Protein AF-0000000086145300 (afdb_homodimer)

Radius of gyration: 45.25 Å; Cα contacts (8 Å, |Δi|>4): 2650; chains: 2; bounding box: 74×156×116 Å

Solvent-accessible surface area (backbone atoms only — not comparable to full-atom values): 82102 Å² total; per-residue (Å²): 107,63,36,37,91,65,53,66,67,58,45,16,50,52,48,35,51,48,52,53,52,36,42,74,66,55,47,61,53,59,49,49,36,42,45,47,37,38,53,34,46,57,56,37,48,66,48,47,66,88,58,71,58,61,55,42,42,74,76,53,36,32,28,79,48,66,71,38,22,59,71,52,72,52,41,65,78,30,25,25,45,29,24,52,45,70,62,58,53,51,51,50,28,69,73,24,61,60,47,49,75,34,69,81,24,55,39,82,24,67,42,72,69,49,44,54,49,44,48,68,74,32,58,88,52,33,26,36,17,24,28,35,66,56,99,64,71,44,67,44,50,38,75,90,74,51,65,60,24,45,52,49,19,49,39,52,42,49,24,61,76,64,71,41,96,60,89,69,69,46,56,62,76,58,41,90,44,36,80,61,53,66,36,52,48,50,28,45,51,55,36,49,46,35,55,30,36,31,35,17,43,69,18,39,59,60,25,50,34,51,75,44,39,34,49,58,49,40,46,61,53,66,51,56,42,60,33,48,53,50,18,56,49,55,55,54,43,52,52,34,46,49,38,27,50,52,34,49,52,54,47,60,72,73,38,84,41,54,51,62,58,68,62,51,35,52,42,44,35,38,35,40,50,26,41,31,41,52,12,46,57,44,23,74,74,40,82,39,43,56,27,26,32,43,53,28,15,46,43,30,37,50,45,33,50,50,45,49,51,52,51,51,46,41,70,71,69,42,57,80,88,48,35,67,63,51,51,48,50,48,51,67,55,56,27,62,77,30,56,39,34,35,52,51,52,48,54,38,41,24,53,25,50,91,51,64,39,35,54,81,69,33,66,61,86,56,65,68,34,60,89,57,48,28,44,42,46,50,37,31,52,51,46,34,53,53,43,52,50,50,53,35,47,64,66,57,62,68,61,61,66,85,73,64,64,68,78,56,77,76,72,77,73,75,76,61,75,78,59,44,68,53,42,54,51,40,42,60,46,51,78,75,53,89,36,42,38,37,38,42,48,29,21,31,58,60,69,91,46,70,44,31,49,57,36,41,43,62,34,42,78,46,33,30,36,24,46,29,41,61,84,86,18,28,65,68,59,51,50,34,40,69,70,49,80,37,80,59,72,36,63,50,42,28,37,73,82,28,39,37,83,83,38,44,69,67,23,39,57,36,43,14,60,23,60,72,66,75,49,60,55,76,39,27,41,47,55,50,38,46,50,53,20,53,56,29,34,29,84,59,41,70,61,52,40,52,52,38,28,59,62,54,67,40,59,92,48,31,83,37,49,35,75,75,44,48,73,62,53,36,46,36,48,40,45,38,53,16,47,48,28,55,32,51,33,37,38,31,34,39,75,57,67,94,50,54,71,70,53,35,53,53,48,51,52,38,50,59,64,62,35,68,76,17,18,30,39,35,36,41,77,49,48,68,55,40,65,72,64,31,59,29,38,30,37,33,64,31,31,66,63,41,54,37,31,70,66,52,42,36,66,70,46,25,52,31,40,35,33,42,36,30,36,62,53,48,54,71,44,53,71,66,54,55,47,49,45,51,51,47,46,51,70,73,36,78,76,41,46,67,59,80,82,62,50,63,31,37,48,45,34,29,38,54,54,68,66,78,75,60,74,68,82,86,86,53,83,45,79,61,34,56,47,48,53,49,60,73,40,23,75,82,58,39,46,64,45,72,43,80,36,72,43,49,64,57,54,22,49,51,43,51,40,57,71,65,61,59,61,60,70,75,69,65,64,69,74,69,70,69,79,65,52,76,67,50,44,49,53,48,48,51,45,46,50,51,68,69,69,107,63,37,37,92,65,52,65,66,59,45,17,51,52,48,35,51,48,52,54,51,35,42,74,66,55,47,61,52,59,49,49,36,42,45,48,39,39,52,35,45,60,57,37,49,67,48,47,65,89,58,69,58,59,54,42,44,75,78,54,37,32,29,78,47,66,72,38,24,61,73,53,71,51,40,66,76,32,26,25,47,31,22,52,46,71,62,57,52,53,50,51,29,68,72,27,61,62,47,48,75,34,69,80,23,56,37,83,24,68,43,72,69,50,44,54,49,45,48,70,73,31,59,90,54,33,27,37,18,23,28,36,67,56,100,64,71,44,67,45,49,39,76,91,74,52,66,60,25,44,52,48,20,50,41,52,42,48,22,62,76,66,71,41,96,61,87,69,69,46,57,62,76,57,40,91,43,35,83,58,53,65,36,52,48,50,30,45,50,55,37,48,46,35,56,31,37,32,34,18,42,68,21,39,60,60,25,50,34,51,76,42,38,34,49,58,50,39,46,61,52,65,51,55,43,60,33,47,53,50,19,53,51,56,56,54,43,54,50,35,47,49,38,26,50,51,34,48,51,53,48,61,70,74,39,82,40,55,50,63,56,68,60,51,35,52,43,43,36,38,36,42,50,26,41,30,43,50,13,46,57,45,22,76,74,40,80,37,45,54,27,27,32,43,53,28,15,48,44,31,36,50,47,34,49,52,45,48,52,54,51,52,47,40,70,70,70,41,56,80,89,48,37,66,64,52,50,49,50,47,51,67,57,57,28,62,79,30,54,39,34,34,54,51,52,49,55,37,41,25,53,26,50,91,50,64,40,35,55,80,70,33,67,62,86,57,64,70,35,61,89,56,48,26,43,42,46,51,38,30,52,50,46,33,53,52,43,52,51,49,53,34,46,63,65,57,63,69,61,60,68,86,74,64,66,68,79,55,79,76,72,78,73,75,75,60,77,79,59,45,68,54,43,54,50,40,42,58,46,50,76,75,51,89,35,42,37,36,37,42,48,29,21,32,60,60,67,91,46,69,46,30,46,57,34,42,43,62,34,42,78,44,34,31,38,23,46,31,39,63,85,86,19,27,65,69,58,51,51,33,40,69,70,49,80,38,80,60,72,35,63,51,42,29,37,74,81,27,38,36,83,82,39,44,69,68,24,39,58,36,43,13,61,22,61,72,65,74,49,59,54,76,38,27,42,46,54,49,39,47,49,52,21,52,57,28,36,30,84,59,40,70,60,53,40,53,52,40,28,57,63,54,68,39,60,93,47,30,83,37,48,36,74,74,42,49,72,62,53,35,46,35,48,38,45,36,52,16,47,47,27,56,33,52,31,38,40,31,35,39,77,59,66,95,50,54,72,70,52,33,54,51,47,49,53,38,49,59,65,62,34,66,77,18,18,32,40,34,35,42,78,49,46,68,55,38,66,72,63,31,59,30,38,30,36,31,63,31,30,66,63,40,54,38,32,68,66,54,42,36,65,70,45,24,53,31,40,36,32,42,35,29,35,62,51,47,55,73,45,53,71,66,54,54,47,49,45,51,51,46,46,50,70,73,37,77,75,42,47,67,58,79,83,59,50,62,30,39,48,44,35,30,38,56,54,68,68,77,74,61,74,67,83,86,86,52,82,45,77,59,34,56,46,48,53,50,60,74,40,22,76,83,59,40,45,63,44,74,44,80,37,71,44,49,65,57,53,21,50,50,43,52,38,57,73,64,61,61,62,60,72,74,71,67,62,70,74,69,70,70,80,64,52,74,66,50,46,50,53,46,48,52,45,45,51,52,69,68,66

Structure (mmCIF, N/CA/C/O backbone):
data_AF-0000000086145300-model_v1
#
loop_
_entity.id
_entity.type
_entity.pdbx_description
1 polymer 'ABC transporter domain-containing protein'
#
loop_
_atom_site.group_PDB
_atom_site.id
_atom_site.type_symbol
_atom_site.label_atom_id
_atom_site.label_alt_id
_atom_site.label_comp_id
_atom_site.label_asym_id
_atom_site.label_entity_id
_atom_site.label_seq_id
_atom_site.pdbx_PDB_ins_code
_atom_site.Cartn_x
_atom_site.Cartn_y
_atom_site.Cartn_z
_atom_site.occupancy
_atom_site.B_iso_or_equiv
_atom_site.auth_seq_id
_atom_site.auth_comp_id
_atom_site.auth_asym_id
_atom_site.auth_atom_id
_atom_site.pdbx_PDB_model_num
ATOM 1 N N . MET A 1 1 ? -34.188 23.016 12.438 1 64.56 1 MET A N 1
ATOM 2 C CA . MET A 1 1 ? -34.969 21.859 12.859 1 64.56 1 MET A CA 1
ATOM 3 C C . MET A 1 1 ? -34.062 20.75 13.398 1 64.56 1 MET A C 1
ATOM 5 O O . MET A 1 1 ? -33.062 20.422 12.789 1 64.56 1 MET A O 1
ATOM 9 N N . PRO A 1 2 ? -34.5 20.25 14.562 1 76.25 2 PRO A N 1
ATOM 10 C CA . PRO A 1 2 ? -33.656 19.234 15.203 1 76.25 2 PRO A CA 1
ATOM 11 C C . PRO A 1 2 ? -33.688 17.891 14.484 1 76.25 2 PRO A C 1
ATOM 13 O O . PRO A 1 2 ? -34.656 17.562 13.82 1 76.25 2 PRO A O 1
ATOM 16 N N . GLY A 1 3 ? -32.656 17.25 14.375 1 77.94 3 GLY A N 1
ATOM 17 C CA . GLY A 1 3 ? -32.562 15.914 13.789 1 77.94 3 GLY A CA 1
ATOM 18 C C . GLY A 1 3 ? -33.281 14.852 14.609 1 77.94 3 GLY A C 1
ATOM 19 O O . GLY A 1 3 ? -33.656 15.094 15.758 1 77.94 3 GLY A O 1
ATOM 20 N N . LYS A 1 4 ? -33.719 13.75 13.867 1 80.44 4 LYS A N 1
ATOM 21 C CA . LYS A 1 4 ? -34.344 12.609 14.523 1 80.44 4 LYS A CA 1
ATOM 22 C C . LYS A 1 4 ? -33.531 11.336 14.312 1 80.44 4 LYS A C 1
ATOM 24 O O . LYS A 1 4 ? -32.812 11.211 13.32 1 80.44 4 LYS A O 1
ATOM 29 N N . GLU A 1 5 ? -33.688 10.508 15.32 1 82 5 GLU A N 1
ATOM 30 C CA . GLU A 1 5 ? -32.969 9.234 15.18 1 82 5 GLU A CA 1
ATOM 31 C C . GLU A 1 5 ? -33.562 8.398 14.047 1 82 5 GLU A C 1
ATOM 33 O O . GLU A 1 5 ? -34.781 8.266 13.938 1 82 5 GLU A O 1
ATOM 38 N N . LEU A 1 6 ? -32.688 7.797 13.211 1 86.81 6 LEU A N 1
ATOM 39 C CA . LEU A 1 6 ? -33.125 7.016 12.055 1 86.81 6 LEU A CA 1
ATOM 40 C C . LEU A 1 6 ? -33.188 5.531 12.391 1 86.81 6 LEU A C 1
ATOM 42 O O . LEU A 1 6 ? -32.375 5.051 13.211 1 86.81 6 LEU A O 1
ATOM 46 N N . SER A 1 7 ? -34.125 4.84 11.703 1 89.88 7 SER A N 1
ATOM 47 C CA . SER A 1 7 ? -34.188 3.387 11.805 1 89.88 7 SER A CA 1
ATOM 48 C C . SER A 1 7 ? -33 2.734 11.094 1 89.88 7 SER A C 1
ATOM 50 O O . SER A 1 7 ? -32.281 3.395 10.336 1 89.88 7 SER A O 1
ATOM 52 N N . PHE A 1 8 ? -32.875 1.479 11.367 1 92.5 8 PHE A N 1
ATOM 53 C CA . PHE A 1 8 ? -31.797 0.714 10.781 1 92.5 8 PHE A CA 1
ATOM 54 C C . PHE A 1 8 ? -31.859 0.758 9.258 1 92.5 8 PHE A C 1
ATOM 56 O O . PHE A 1 8 ? -30.859 1.053 8.602 1 92.5 8 PHE A O 1
ATOM 63 N N . PHE A 1 9 ? -32.969 0.556 8.672 1 94.5 9 PHE A N 1
ATOM 64 C CA . PHE A 1 9 ? -33.125 0.469 7.223 1 94.5 9 PHE A CA 1
ATOM 65 C C . PHE A 1 9 ? -33.094 1.854 6.59 1 94.5 9 PHE A C 1
ATOM 67 O O . PHE A 1 9 ? -32.594 2.02 5.469 1 94.5 9 PHE A O 1
ATOM 74 N N . ALA A 1 10 ? -33.594 2.787 7.293 1 94 10 ALA A N 1
ATOM 75 C CA . ALA A 1 10 ? -33.531 4.156 6.785 1 94 10 ALA A CA 1
ATOM 76 C C . ALA A 1 10 ? -32.094 4.645 6.691 1 94 10 ALA A C 1
ATOM 78 O O . ALA A 1 10 ? -31.734 5.312 5.723 1 94 10 ALA A O 1
ATOM 79 N N . GLN A 1 11 ? -31.375 4.312 7.672 1 93.94 11 GLN A N 1
ATOM 80 C CA . GLN A 1 11 ? -29.969 4.688 7.664 1 93.94 11 GLN A CA 1
ATOM 81 C C . GLN A 1 11 ? -29.219 3.984 6.539 1 93.94 11 GLN A C 1
ATOM 83 O O . GLN A 1 11 ? -28.344 4.578 5.902 1 93.94 11 GLN A O 1
ATOM 88 N N . THR A 1 12 ? -29.609 2.73 6.34 1 96.75 12 THR A N 1
ATOM 89 C CA . THR A 1 12 ? -29 1.971 5.25 1 96.75 12 THR A CA 1
ATOM 90 C C . THR A 1 12 ? -29.281 2.633 3.906 1 96.75 12 THR A C 1
ATOM 92 O O . THR A 1 12 ? -28.391 2.715 3.049 1 96.75 12 THR A O 1
ATOM 95 N N . TRP A 1 13 ? -30.406 3.098 3.768 1 96.62 13 TRP A N 1
ATOM 96 C CA . TRP A 1 13 ? -30.797 3.734 2.512 1 96.62 13 TRP A CA 1
ATOM 97 C C . TRP A 1 13 ? -30.031 5.039 2.309 1 96.62 13 TRP A C 1
ATOM 99 O O . TRP A 1 13 ? -29.641 5.371 1.187 1 96.62 13 TRP A O 1
ATOM 109 N N . VAL A 1 14 ? -29.812 5.793 3.352 1 96.06 14 VAL A N 1
ATOM 110 C CA . VAL A 1 14 ? -29.078 7.051 3.279 1 96.06 14 VAL A CA 1
ATOM 111 C C . VAL A 1 14 ? -27.641 6.781 2.822 1 96.06 14 VAL A C 1
ATOM 113 O O . VAL A 1 14 ? -27.109 7.484 1.957 1 96.06 14 VAL A O 1
ATOM 116 N N . LEU A 1 15 ? -27.125 5.758 3.395 1 97.31 15 LEU A N 1
ATOM 117 C CA . LEU A 1 15 ? -25.75 5.41 3.057 1 97.31 15 LEU A CA 1
ATOM 118 C C . LEU A 1 15 ? -25.656 4.859 1.638 1 97.31 15 LEU A C 1
ATOM 120 O O . LEU A 1 15 ? -24.672 5.09 0.938 1 97.31 15 LEU A O 1
ATOM 124 N N . PHE A 1 16 ? -26.703 4.102 1.242 1 97.69 16 PHE A N 1
ATOM 125 C CA . PHE A 1 16 ? -26.766 3.6 -0.124 1 97.69 16 PHE A CA 1
ATOM 126 C C . PHE A 1 16 ? -26.828 4.75 -1.123 1 97.69 16 PHE A C 1
ATOM 128 O O . PHE A 1 16 ? -26.141 4.711 -2.154 1 97.69 16 PHE A O 1
ATOM 135 N N . ARG A 1 17 ? -27.547 5.762 -0.833 1 96.56 17 ARG A N 1
ATOM 136 C CA . ARG A 1 17 ? -27.641 6.945 -1.682 1 96.56 17 ARG A CA 1
ATOM 137 C C . ARG A 1 17 ? -26.312 7.676 -1.764 1 96.56 17 ARG A C 1
ATOM 139 O O . ARG A 1 17 ? -25.969 8.242 -2.805 1 96.56 17 ARG A O 1
ATOM 146 N N . LYS A 1 18 ? -25.594 7.66 -0.653 1 97 18 LYS A N 1
ATOM 147 C CA . LYS A 1 18 ? -24.266 8.258 -0.659 1 97 18 LYS A CA 1
ATOM 148 C C . LYS A 1 18 ? -23.359 7.559 -1.658 1 97 18 LYS A C 1
ATOM 150 O O . LYS A 1 18 ? -22.625 8.211 -2.404 1 97 18 LYS A O 1
ATOM 155 N N . ARG A 1 19 ? -23.453 6.234 -1.684 1 96.75 19 ARG A N 1
ATOM 156 C CA . ARG A 1 19 ? -22.625 5.465 -2.598 1 96.75 19 ARG A CA 1
ATOM 157 C C . ARG A 1 19 ? -22.969 5.773 -4.051 1 96.75 19 ARG A C 1
ATOM 159 O O . ARG A 1 19 ? -22.094 5.762 -4.918 1 96.75 19 ARG A O 1
ATOM 166 N N . ILE A 1 20 ? -24.219 6.062 -4.309 1 96.5 20 ILE A N 1
ATOM 167 C CA . ILE A 1 20 ? -24.641 6.441 -5.648 1 96.5 20 ILE A CA 1
ATOM 168 C C . ILE A 1 20 ? -24.031 7.789 -6.023 1 96.5 20 ILE A C 1
ATOM 170 O O . ILE A 1 20 ? -23.578 7.977 -7.156 1 96.5 20 ILE A O 1
ATOM 174 N N . THR A 1 21 ? -23.984 8.688 -5.043 1 95.62 21 THR A N 1
ATOM 175 C CA . THR A 1 21 ? -23.391 9.992 -5.281 1 95.62 21 THR A CA 1
ATOM 176 C C . THR A 1 21 ? -21.891 9.859 -5.57 1 95.62 21 THR A C 1
ATOM 178 O O . THR A 1 21 ? -21.375 10.523 -6.465 1 95.62 21 THR A O 1
ATOM 181 N N . ILE A 1 22 ? -21.25 8.992 -4.836 1 95.12 22 ILE A N 1
ATOM 182 C CA . ILE A 1 22 ? -19.828 8.758 -5.012 1 95.12 22 ILE A CA 1
ATOM 183 C C . ILE A 1 22 ? -19.562 8.164 -6.395 1 95.12 22 ILE A C 1
ATOM 185 O O . ILE A 1 22 ? -18.594 8.523 -7.059 1 95.12 22 ILE A O 1
ATOM 189 N N . LEU A 1 23 ? -20.438 7.242 -6.812 1 94.31 23 LEU A N 1
ATOM 190 C CA . LEU A 1 23 ? -20.328 6.625 -8.133 1 94.31 23 LEU A CA 1
ATOM 191 C C . LEU A 1 23 ? -20.375 7.68 -9.227 1 94.31 23 LEU A C 1
ATOM 193 O O . LEU A 1 23 ? -19.641 7.59 -10.219 1 94.31 23 LEU A O 1
ATOM 197 N N . MET A 1 24 ? -21.156 8.695 -9.062 1 92.12 24 MET A N 1
ATOM 198 C CA . MET A 1 24 ? -21.344 9.742 -10.062 1 92.12 24 MET A CA 1
ATOM 199 C C . MET A 1 24 ? -20.109 10.648 -10.133 1 92.12 24 MET A C 1
ATOM 201 O O . MET A 1 24 ? -19.828 11.219 -11.188 1 92.12 24 MET A O 1
ATOM 205 N N . ARG A 1 25 ? -19.375 10.711 -9.047 1 89.06 25 ARG A N 1
ATOM 206 C CA . ARG A 1 25 ? -18.219 11.602 -8.992 1 89.06 25 ARG A CA 1
ATOM 207 C C . ARG A 1 25 ? -16.938 10.867 -9.391 1 89.06 25 ARG A C 1
ATOM 209 O O . ARG A 1 25 ? -16.016 11.469 -9.945 1 89.06 25 ARG A O 1
ATOM 216 N N . ASN A 1 26 ? -16.859 9.617 -9.078 1 88.25 26 ASN A N 1
ATOM 217 C CA . ASN A 1 26 ? -15.734 8.766 -9.43 1 88.25 26 ASN A CA 1
ATOM 218 C C . ASN A 1 26 ? -16.188 7.418 -9.969 1 88.25 26 ASN A C 1
ATOM 220 O O . ASN A 1 26 ? -16.219 6.43 -9.234 1 88.25 26 ASN A O 1
ATOM 224 N N . LYS A 1 27 ? -16.297 7.254 -11.234 1 90.5 27 LYS A N 1
ATOM 225 C CA . LYS A 1 27 ? -16.922 6.074 -11.828 1 90.5 27 LYS A CA 1
ATOM 226 C C . LYS A 1 27 ? -15.867 5.051 -12.242 1 90.5 27 LYS A C 1
ATOM 228 O O . LYS A 1 27 ? -16.188 3.879 -12.469 1 90.5 27 LYS A O 1
ATOM 233 N N . TRP A 1 28 ? -14.672 5.328 -12.273 1 89.5 28 TRP A N 1
ATOM 234 C CA . TRP A 1 28 ? -13.656 4.543 -12.977 1 89.5 28 TRP A CA 1
ATOM 235 C C . TRP A 1 28 ? -13.414 3.217 -12.258 1 89.5 28 TRP A C 1
ATOM 237 O O . TRP A 1 28 ? -13.375 2.16 -12.898 1 89.5 28 TRP A O 1
ATOM 247 N N . PRO A 1 29 ? -13.242 3.258 -10.953 1 91.56 29 PRO A N 1
ATOM 248 C CA . PRO A 1 29 ? -13.016 1.965 -10.297 1 91.56 29 PRO A CA 1
ATOM 249 C C . PRO A 1 29 ? -14.188 1.002 -10.469 1 91.56 29 PRO A C 1
ATOM 251 O O . PRO A 1 29 ? -13.977 -0.205 -10.625 1 91.56 29 PRO A O 1
ATOM 254 N N . TYR A 1 30 ? -15.367 1.485 -10.547 1 94.94 30 TYR A N 1
ATOM 255 C CA . TYR A 1 30 ? -16.547 0.649 -10.672 1 94.94 30 TYR A CA 1
ATOM 256 C C . TYR A 1 30 ? -16.75 0.184 -12.109 1 94.94 30 TYR A C 1
ATOM 258 O O . TYR A 1 30 ? -17.188 -0.941 -12.352 1 94.94 30 TYR A O 1
ATOM 266 N N . LEU A 1 31 ? -16.344 1 -13.062 1 94.5 31 LEU A N 1
ATOM 267 C CA . LEU A 1 31 ? -16.375 0.592 -14.461 1 94.5 31 LEU A CA 1
ATOM 268 C C . LEU A 1 31 ? -15.344 -0.497 -14.734 1 94.5 31 LEU A C 1
ATOM 270 O O . LEU A 1 31 ? -15.609 -1.436 -15.492 1 94.5 31 LEU A O 1
ATOM 274 N N . ALA A 1 32 ? -14.211 -0.306 -14.117 1 94.31 32 ALA A N 1
ATOM 275 C CA . ALA A 1 32 ? -13.188 -1.341 -14.266 1 94.31 32 ALA A CA 1
ATOM 276 C C . ALA A 1 32 ? -13.656 -2.662 -13.664 1 94.31 32 ALA A C 1
ATOM 278 O O . ALA A 1 32 ? -13.461 -3.727 -14.25 1 94.31 32 ALA A O 1
ATOM 279 N N . ALA A 1 33 ? -14.281 -2.568 -12.508 1 96.38 33 ALA A N 1
ATOM 280 C CA . ALA A 1 33 ? -14.789 -3.768 -11.852 1 96.38 33 ALA A CA 1
ATOM 281 C C . ALA A 1 33 ? -15.859 -4.449 -12.695 1 96.38 33 ALA A C 1
ATOM 283 O O . ALA A 1 33 ? -15.961 -5.68 -12.711 1 96.38 33 ALA A O 1
ATOM 284 N N . LEU A 1 34 ? -16.625 -3.711 -13.43 1 96.75 34 LEU A N 1
ATOM 285 C CA . LEU A 1 34 ? -17.703 -4.238 -14.258 1 96.75 34 LEU A CA 1
ATOM 286 C C . LEU A 1 34 ? -17.172 -4.773 -15.578 1 96.75 34 LEU A C 1
ATOM 288 O O . LEU A 1 34 ? -17.5 -5.891 -15.984 1 96.75 34 LEU A O 1
ATOM 292 N N . LEU A 1 35 ? -16.219 -4.086 -16.219 1 96.12 35 LEU A N 1
ATOM 293 C CA . LEU A 1 35 ? -15.836 -4.367 -17.594 1 96.12 35 LEU A CA 1
ATOM 294 C C . LEU A 1 35 ? -14.742 -5.434 -17.641 1 96.12 35 LEU A C 1
ATOM 296 O O . LEU A 1 35 ? -14.711 -6.25 -18.562 1 96.12 35 LEU A O 1
ATOM 300 N N . ILE A 1 36 ? -13.898 -5.531 -16.656 1 95 36 ILE A N 1
ATOM 301 C CA . ILE A 1 36 ? -12.758 -6.441 -16.734 1 95 36 ILE A CA 1
ATOM 302 C C . ILE A 1 36 ? -13.242 -7.883 -16.781 1 95 36 ILE A C 1
ATOM 304 O O . ILE A 1 36 ? -12.906 -8.633 -17.688 1 95 36 ILE A O 1
ATOM 308 N N . PRO A 1 37 ? -14.094 -8.281 -15.852 1 96.44 37 PRO A N 1
ATOM 309 C CA . PRO A 1 37 ? -14.555 -9.672 -15.922 1 96.44 37 PRO A CA 1
ATOM 310 C C . PRO A 1 37 ? -15.445 -9.93 -17.141 1 96.44 37 PRO A C 1
ATOM 312 O O . PRO A 1 37 ? -15.406 -11.023 -17.719 1 96.44 37 PRO A O 1
ATOM 315 N N . ILE A 1 38 ? -16.188 -8.977 -17.609 1 96.44 38 ILE A N 1
ATOM 316 C CA . ILE A 1 38 ? -17.078 -9.148 -18.734 1 96.44 38 ILE A CA 1
ATOM 317 C C . ILE A 1 38 ? -16.266 -9.258 -20.031 1 96.44 38 ILE A C 1
ATOM 319 O O . ILE A 1 38 ? -16.531 -10.141 -20.859 1 96.44 38 ILE A O 1
ATOM 323 N N . LEU A 1 39 ? -15.281 -8.414 -20.188 1 95.69 39 LEU A N 1
ATOM 324 C CA . LEU A 1 39 ? -14.414 -8.477 -21.359 1 95.69 39 LEU A CA 1
ATOM 325 C C . LEU A 1 39 ? -13.602 -9.773 -21.359 1 95.69 39 LEU A C 1
ATOM 327 O O . LEU A 1 39 ? -13.391 -10.375 -22.422 1 95.69 39 LEU A O 1
ATOM 331 N N . ALA A 1 40 ? -13.188 -10.141 -20.188 1 95.56 40 ALA A N 1
ATOM 332 C CA . ALA A 1 40 ? -12.477 -11.414 -20.094 1 95.56 40 ALA A CA 1
ATOM 333 C C . ALA A 1 40 ? -13.391 -12.578 -20.469 1 95.56 40 ALA A C 1
ATOM 335 O O . ALA A 1 40 ? -12.969 -13.492 -21.188 1 95.56 40 ALA A O 1
ATOM 336 N N . ALA A 1 41 ? -14.617 -12.539 -20.031 1 95.12 41 ALA A N 1
ATOM 337 C CA . ALA A 1 41 ? -15.578 -13.586 -20.375 1 95.12 41 ALA A CA 1
ATOM 338 C C . ALA A 1 41 ? -15.797 -13.656 -21.875 1 95.12 41 ALA A C 1
ATOM 340 O O . ALA A 1 41 ? -15.867 -14.742 -22.453 1 95.12 41 ALA A O 1
ATOM 341 N N . ALA A 1 42 ? -15.781 -12.547 -22.516 1 93.25 42 ALA A N 1
ATOM 342 C CA . ALA A 1 42 ? -16 -12.492 -23.953 1 93.25 42 ALA A CA 1
ATOM 343 C C . ALA A 1 42 ? -14.773 -12.969 -24.719 1 93.25 42 ALA A C 1
ATOM 345 O O . ALA A 1 42 ? -14.883 -13.734 -25.672 1 93.25 42 ALA A O 1
ATOM 346 N N . LEU A 1 43 ? -13.641 -12.633 -24.219 1 86.75 43 LEU A N 1
ATOM 347 C CA . LEU A 1 43 ? -12.398 -12.945 -24.922 1 86.75 43 LEU A CA 1
ATOM 348 C C . LEU A 1 43 ? -12.047 -14.422 -24.797 1 86.75 43 LEU A C 1
ATOM 350 O O . LEU A 1 43 ? -11.555 -15.039 -25.734 1 86.75 43 LEU A O 1
ATOM 354 N N . VAL A 1 44 ? -12.367 -14.945 -23.672 1 86.69 44 VAL A N 1
ATOM 355 C CA . VAL A 1 44 ? -11.938 -16.312 -23.406 1 86.69 44 VAL A CA 1
ATOM 356 C C . VAL A 1 44 ? -12.836 -17.281 -24.172 1 86.69 44 VAL A C 1
ATOM 358 O O . VAL A 1 44 ? -12.492 -18.453 -24.344 1 86.69 44 VAL A O 1
ATOM 361 N N . THR A 1 45 ? -13.961 -16.812 -24.688 1 86.88 45 THR A N 1
ATOM 362 C CA . THR A 1 45 ? -14.828 -17.688 -25.469 1 86.88 45 THR A CA 1
ATOM 363 C C . THR A 1 45 ? -14.172 -18.062 -26.797 1 86.88 45 THR A C 1
ATOM 365 O O . THR A 1 45 ? -14.57 -19.031 -27.453 1 86.88 45 THR A O 1
ATOM 368 N N . LEU A 1 46 ? -13.102 -17.328 -27.078 1 82.88 46 LEU A N 1
ATOM 369 C CA . LEU A 1 46 ? -12.336 -17.672 -28.281 1 82.88 46 LEU A CA 1
ATOM 370 C C . LEU A 1 46 ? -11.672 -19.031 -28.141 1 82.88 46 LEU A C 1
ATOM 372 O O . LEU A 1 46 ? -11.43 -19.719 -29.141 1 82.88 46 LEU A O 1
ATOM 376 N N . PHE A 1 47 ? -11.5 -19.438 -26.891 1 83.38 47 PHE A N 1
ATOM 377 C CA . PHE A 1 47 ? -10.867 -20.734 -26.641 1 83.38 47 PHE A CA 1
ATOM 378 C C . PHE A 1 47 ? -11.883 -21.859 -26.719 1 83.38 47 PHE A C 1
ATOM 380 O O . PHE A 1 47 ? -11.516 -23.031 -26.812 1 83.38 47 PHE A O 1
ATOM 387 N N . LEU A 1 48 ? -13.125 -21.562 -26.75 1 81.12 48 LEU A N 1
ATOM 388 C CA . LEU A 1 48 ? -14.156 -22.594 -26.719 1 81.12 48 LEU A CA 1
ATOM 389 C C . LEU A 1 48 ? -14.797 -22.734 -28.109 1 81.12 48 LEU A C 1
ATOM 391 O O . LEU A 1 48 ? -15.82 -23.406 -28.25 1 81.12 48 LEU A O 1
ATOM 395 N N . GLN A 1 49 ? -14.086 -22.156 -29 1 77.88 49 GLN A N 1
ATOM 396 C CA . GLN A 1 49 ? -14.617 -22.344 -30.344 1 77.88 49 GLN A CA 1
ATOM 397 C C . GLN A 1 49 ? -14.578 -23.812 -30.766 1 77.88 49 GLN A C 1
ATOM 399 O O . GLN A 1 49 ? -13.516 -24.438 -30.734 1 77.88 49 GLN A O 1
ATOM 404 N N . ASP A 1 50 ? -15.656 -24.453 -30.938 1 73.25 50 ASP A N 1
ATOM 405 C CA . ASP A 1 50 ? -15.797 -25.828 -31.391 1 73.25 50 ASP A CA 1
ATOM 406 C C . ASP A 1 50 ? -15.516 -26.812 -30.25 1 73.25 50 ASP A C 1
ATOM 408 O O . ASP A 1 50 ? -15.055 -27.922 -30.5 1 73.25 50 ASP A O 1
ATOM 412 N N . PHE A 1 51 ? -15.609 -26.266 -29.047 1 79.75 51 PHE A N 1
ATOM 413 C CA . PHE A 1 51 ? -15.359 -27.109 -27.891 1 79.75 51 PHE A CA 1
ATOM 414 C C . PHE A 1 51 ? -16.547 -28.016 -27.609 1 79.75 51 PHE A C 1
ATOM 416 O O . PHE A 1 51 ? -17.703 -27.562 -27.609 1 79.75 51 PHE A O 1
ATOM 423 N N . GLU A 1 52 ? -16.266 -29.281 -27.578 1 77.25 52 GLU A N 1
ATOM 424 C CA . GLU A 1 52 ? -17.312 -30.234 -27.203 1 77.25 52 GLU A CA 1
ATOM 425 C C . GLU A 1 52 ? -17.172 -30.656 -25.734 1 77.25 52 GLU A C 1
ATOM 427 O O . GLU A 1 52 ? -16.062 -30.781 -25.219 1 77.25 52 GLU A O 1
ATOM 432 N N . ALA A 1 53 ? -18.406 -30.797 -25.047 1 78.56 53 ALA A N 1
ATOM 433 C CA . ALA A 1 53 ? -18.422 -31.188 -23.641 1 78.56 53 ALA A CA 1
ATOM 434 C C . ALA A 1 53 ? -17.688 -32.5 -23.438 1 78.56 53 ALA A C 1
ATOM 436 O O . ALA A 1 53 ? -17.828 -33.438 -24.219 1 78.56 53 ALA A O 1
ATOM 437 N N . LEU A 1 54 ? -16.797 -32.469 -22.422 1 73.69 54 LEU A N 1
ATOM 438 C CA . LEU A 1 54 ? -16.031 -33.688 -22.109 1 73.69 54 LEU A CA 1
ATOM 439 C C . LEU A 1 54 ? -16.906 -34.75 -21.484 1 73.69 54 LEU A C 1
ATOM 441 O O . LEU A 1 54 ? -17.672 -34.469 -20.562 1 73.69 54 LEU A O 1
ATOM 445 N N . SER A 1 55 ? -17.047 -35.875 -22.172 1 77.06 55 SER A N 1
ATOM 446 C CA . SER A 1 55 ? -17.859 -36.969 -21.672 1 77.06 55 SER A CA 1
ATOM 447 C C . SER A 1 55 ? -17.094 -37.812 -20.656 1 77.06 55 SER A C 1
ATOM 449 O O . SER A 1 55 ? -15.891 -37.594 -20.453 1 77.06 55 SER A O 1
ATOM 451 N N . CYS A 1 56 ? -17.75 -38.656 -19.844 1 81.25 56 CYS A N 1
ATOM 452 C CA . CYS A 1 56 ? -17.141 -39.531 -18.844 1 81.25 56 CYS A CA 1
ATOM 453 C C . CYS A 1 56 ? -16.812 -40.906 -19.438 1 81.25 56 CYS A C 1
ATOM 455 O O . CYS A 1 56 ? -16.312 -41.781 -18.75 1 81.25 56 CYS A O 1
ATOM 457 N N . ARG A 1 57 ? -16.984 -41.062 -20.719 1 78.31 57 ARG A N 1
ATOM 458 C CA . ARG A 1 57 ? -16.625 -42.281 -21.391 1 78.31 57 ARG A CA 1
ATOM 459 C C . ARG A 1 57 ? -15.125 -42.344 -21.672 1 78.31 57 ARG A C 1
ATOM 461 O O . ARG A 1 57 ? -14.531 -41.375 -22.109 1 78.31 57 ARG A O 1
ATOM 468 N N . PRO A 1 58 ? -14.586 -43.438 -21.203 1 72.31 58 PRO A N 1
ATOM 469 C CA . PRO A 1 58 ? -13.133 -43.531 -21.359 1 72.31 58 PRO A CA 1
ATOM 470 C C . PRO A 1 58 ? -12.672 -43.281 -22.797 1 72.31 58 PRO A C 1
ATOM 472 O O . PRO A 1 58 ? -11.586 -42.719 -23.016 1 72.31 58 PRO A O 1
ATOM 475 N N . GLU A 1 59 ? -13.539 -43.531 -23.797 1 68.06 59 GLU A N 1
ATOM 476 C CA . GLU A 1 59 ? -13.164 -43.344 -25.203 1 68.06 59 GLU A CA 1
ATOM 477 C C . GLU A 1 59 ? -13.039 -41.875 -25.562 1 68.06 59 GLU A C 1
ATOM 479 O O . GLU A 1 59 ? -12.258 -41.5 -26.438 1 68.06 59 GLU A O 1
ATOM 484 N N . ASP A 1 60 ? -13.781 -41.062 -24.812 1 68.94 60 ASP A N 1
ATOM 485 C CA . ASP A 1 60 ? -13.82 -39.625 -25.141 1 68.94 60 ASP A CA 1
ATOM 486 C C . ASP A 1 60 ? -12.742 -38.875 -24.391 1 68.94 60 ASP A C 1
ATOM 488 O O . ASP A 1 60 ? -12.523 -37.688 -24.641 1 68.94 60 ASP A O 1
ATOM 492 N N . GLN A 1 61 ? -12.086 -39.562 -23.531 1 67.31 61 GLN A N 1
ATOM 493 C CA . GLN A 1 61 ? -11.109 -38.875 -22.688 1 67.31 61 GLN A CA 1
ATOM 494 C C . GLN A 1 61 ? -9.703 -39 -23.266 1 67.31 61 GLN A C 1
ATOM 496 O O . GLN A 1 61 ? -8.758 -38.406 -22.719 1 67.31 61 GLN A O 1
ATOM 501 N N . VAL A 1 62 ? -9.656 -39.719 -24.359 1 68.81 62 VAL A N 1
ATOM 502 C CA . VAL A 1 62 ? -8.344 -39.938 -24.969 1 68.81 62 VAL A CA 1
ATOM 503 C C . VAL A 1 62 ? -8.336 -39.375 -26.391 1 68.81 62 VAL A C 1
ATOM 505 O O . VAL A 1 62 ? -9.375 -39.344 -27.047 1 68.81 62 VAL A O 1
ATOM 508 N N . ARG A 1 63 ? -7.309 -38.719 -26.719 1 70.25 63 ARG A N 1
ATOM 509 C CA . ARG A 1 63 ? -7.109 -38.344 -28.109 1 70.25 63 ARG A CA 1
ATOM 510 C C . ARG A 1 63 ? -6.605 -39.531 -28.922 1 70.25 63 ARG A C 1
ATOM 512 O O . ARG A 1 63 ? -5.496 -40 -28.703 1 70.25 63 ARG A O 1
ATOM 519 N N . GLU A 1 64 ? -7.551 -39.969 -29.75 1 70.25 64 GLU A N 1
ATOM 520 C CA . GLU A 1 64 ? -7.215 -41.156 -30.562 1 70.25 64 GLU A CA 1
ATOM 521 C C . GLU A 1 64 ? -6.105 -40.812 -31.562 1 70.25 64 GLU A C 1
ATOM 523 O O . GLU A 1 64 ? -6.152 -39.781 -32.25 1 70.25 64 GLU A O 1
ATOM 528 N N . ALA A 1 65 ? -5.051 -41.531 -31.375 1 74.88 65 ALA A N 1
ATOM 529 C CA . ALA A 1 65 ? -3.949 -41.344 -32.312 1 74.88 65 ALA A CA 1
ATOM 530 C C . ALA A 1 65 ? -4.309 -41.906 -33.688 1 74.88 65 ALA A C 1
ATOM 532 O O . ALA A 1 65 ? -5.031 -42.906 -33.781 1 74.88 65 ALA A O 1
ATOM 533 N N . ARG A 1 66 ? -3.998 -41.281 -34.75 1 80.56 66 ARG A N 1
ATOM 534 C CA . ARG A 1 66 ? -4.242 -41.719 -36.125 1 80.56 66 ARG A CA 1
ATOM 535 C C . ARG A 1 66 ? -3.33 -42.875 -36.5 1 80.56 66 ARG A C 1
ATOM 537 O O . ARG A 1 66 ? -2.168 -42.906 -36.094 1 80.56 66 ARG A O 1
ATOM 544 N N . SER A 1 67 ? -3.977 -43.781 -37.062 1 84.06 67 SER A N 1
ATOM 545 C CA . SER A 1 67 ? -3.195 -44.875 -37.625 1 84.06 67 SER A CA 1
ATOM 546 C C . SER A 1 67 ? -2.479 -44.438 -38.906 1 84.06 67 SER A C 1
ATOM 548 O O . SER A 1 67 ? -3.107 -43.906 -39.812 1 84.06 67 SER A O 1
ATOM 550 N N . LEU A 1 68 ? -1.229 -44.5 -38.844 1 87.56 68 LEU A N 1
ATOM 551 C CA . LEU A 1 68 ? -0.404 -44.094 -39.969 1 87.56 68 LEU A CA 1
ATOM 552 C C . LEU A 1 68 ? 0.085 -45.312 -40.75 1 87.56 68 LEU A C 1
ATOM 554 O O . LEU A 1 68 ? 0.556 -46.281 -40.156 1 87.56 68 LEU A O 1
ATOM 558 N N . SER A 1 69 ? -0.236 -45.312 -42.062 1 87 69 SER A N 1
ATOM 559 C CA . SER A 1 69 ? 0.223 -46.375 -42.938 1 87 69 SER A CA 1
ATOM 560 C C . SER A 1 69 ? 0.665 -45.812 -44.281 1 87 69 SER A C 1
ATOM 562 O O . SER A 1 69 ? 0.422 -44.625 -44.594 1 87 69 SER A O 1
ATOM 564 N N . LEU A 1 70 ? 1.363 -46.625 -45.031 1 88.12 70 LEU A N 1
ATOM 565 C CA . LEU A 1 70 ? 1.819 -46.219 -46.375 1 88.12 70 LEU A CA 1
ATOM 566 C C . LEU A 1 70 ? 0.645 -46.094 -47.344 1 88.12 70 LEU A C 1
ATOM 568 O O . LEU A 1 70 ? 0.772 -45.5 -48.406 1 88.12 70 LEU A O 1
ATOM 572 N N . ASN A 1 71 ? -0.42 -46.594 -46.938 1 83.19 71 ASN A N 1
ATOM 573 C CA . ASN A 1 71 ? -1.613 -46.469 -47.781 1 83.19 71 ASN A CA 1
ATOM 574 C C . ASN A 1 71 ? -2.359 -45.188 -47.5 1 83.19 71 ASN A C 1
ATOM 576 O O . ASN A 1 71 ? -3.295 -44.812 -48.219 1 83.19 71 ASN A O 1
ATOM 580 N N . THR A 1 72 ? -1.982 -44.562 -46.469 1 81.94 72 THR A N 1
ATOM 581 C CA . THR A 1 72 ? -2.688 -43.344 -46.094 1 81.94 72 THR A CA 1
ATOM 582 C C . THR A 1 72 ? -1.73 -42.156 -46.094 1 81.94 72 THR A C 1
ATOM 584 O O . THR A 1 72 ? -1.258 -41.719 -47.125 1 81.94 72 THR A O 1
ATOM 587 N N . GLU A 1 73 ? -1.393 -41.562 -44.75 1 81.56 73 GLU A N 1
ATOM 588 C CA . GLU A 1 73 ? -0.713 -40.281 -44.562 1 81.56 73 GLU A CA 1
ATOM 589 C C . GLU A 1 73 ? 0.781 -40.406 -44.844 1 81.56 73 GLU A C 1
ATOM 591 O O . GLU A 1 73 ? 1.422 -39.438 -45.25 1 81.56 73 GLU A O 1
ATOM 596 N N . LEU A 1 74 ? 1.312 -41.594 -44.812 1 86.25 74 LEU A N 1
ATOM 597 C CA . L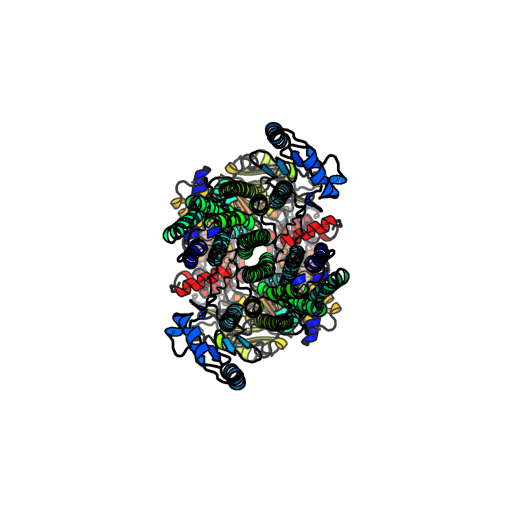EU A 1 74 ? 2.758 -41.75 -44.938 1 86.25 74 LEU A CA 1
ATOM 598 C C . LEU A 1 74 ? 3.186 -41.688 -46.406 1 86.25 74 LEU A C 1
ATOM 600 O O . LEU A 1 74 ? 4.371 -41.531 -46.719 1 86.25 74 LEU A O 1
ATOM 604 N N . ALA A 1 75 ? 2.201 -41.812 -47.281 1 84.19 75 ALA A N 1
ATOM 605 C CA . ALA A 1 75 ? 2.516 -41.812 -48.719 1 84.19 75 ALA A CA 1
ATOM 606 C C . ALA A 1 75 ? 2.457 -40.406 -49.312 1 84.19 75 ALA A C 1
ATOM 608 O O . ALA A 1 75 ? 2.871 -40.188 -50.438 1 84.19 75 ALA A O 1
ATOM 609 N N . ILE A 1 76 ? 1.905 -39.531 -48.531 1 81.44 76 ILE A N 1
ATOM 610 C CA . ILE A 1 76 ? 1.794 -38.156 -49.031 1 81.44 76 ILE A CA 1
ATOM 611 C C . ILE A 1 76 ? 3.188 -37.562 -49.219 1 81.44 76 ILE A C 1
ATOM 613 O O . ILE A 1 76 ? 3.973 -37.5 -48.281 1 81.44 76 ILE A O 1
ATOM 617 N N . GLY A 1 77 ? 3.561 -37.156 -50.469 1 81.06 77 GLY A N 1
ATOM 618 C CA . GLY A 1 77 ? 4.871 -36.594 -50.812 1 81.06 77 GLY A CA 1
ATOM 619 C C . GLY A 1 77 ? 5.965 -37.656 -50.812 1 81.06 77 GLY A C 1
ATOM 620 O O . GLY A 1 77 ? 7.137 -37.344 -50.594 1 81.06 77 GLY A O 1
ATOM 621 N N . ALA A 1 78 ? 5.551 -38.844 -51.031 1 88.56 78 ALA A N 1
ATOM 622 C CA . ALA A 1 78 ? 6.48 -39.969 -50.938 1 88.56 78 ALA A CA 1
ATOM 623 C C . ALA A 1 78 ? 7.508 -39.906 -52.094 1 88.56 78 ALA A C 1
ATOM 625 O O . ALA A 1 78 ? 7.188 -39.5 -53.188 1 88.56 78 ALA A O 1
ATOM 626 N N . ASN A 1 79 ? 8.703 -40.125 -51.875 1 92.38 79 ASN A N 1
ATOM 627 C CA . ASN A 1 79 ? 9.844 -40.344 -52.75 1 92.38 79 ASN A CA 1
ATOM 628 C C . ASN A 1 79 ? 10.688 -41.531 -52.281 1 92.38 79 ASN A C 1
ATOM 630 O O . ASN A 1 79 ? 11.633 -41.375 -51.531 1 92.38 79 ASN A O 1
ATOM 634 N N . ILE A 1 80 ? 10.367 -42.688 -52.906 1 95.5 80 ILE A N 1
ATOM 635 C CA . ILE A 1 80 ? 10.875 -43.938 -52.375 1 95.5 80 ILE A CA 1
ATOM 636 C C . ILE A 1 80 ? 11.836 -44.562 -53.375 1 95.5 80 ILE A C 1
ATOM 638 O O . ILE A 1 80 ? 11.406 -45.156 -54.375 1 95.5 80 ILE A O 1
ATOM 642 N N . PRO A 1 81 ? 13.125 -44.562 -53.156 1 94.88 81 PRO A N 1
ATOM 643 C CA . PRO A 1 81 ? 14.055 -45.312 -54 1 94.88 81 PRO A CA 1
ATOM 644 C C . PRO A 1 81 ? 14.016 -46.812 -53.719 1 94.88 81 PRO A C 1
ATOM 646 O O . PRO A 1 81 ? 14.133 -47.219 -52.562 1 94.88 81 PRO A O 1
ATOM 649 N N . VAL A 1 82 ? 13.758 -47.531 -54.75 1 95.56 82 VAL A N 1
ATOM 650 C CA . VAL A 1 82 ? 13.672 -48.969 -54.594 1 95.56 82 VAL A CA 1
ATOM 651 C C . VAL A 1 82 ? 14.5 -49.656 -55.688 1 95.56 82 VAL A C 1
ATOM 653 O O . VAL A 1 82 ? 14.57 -49.156 -56.844 1 95.56 82 VAL A O 1
ATOM 656 N N . GLY A 1 83 ? 15.211 -50.719 -55.344 1 93.31 83 GLY A N 1
ATOM 657 C CA . GLY A 1 83 ? 15.961 -51.5 -56.312 1 93.31 83 GLY A CA 1
ATOM 658 C C . GLY A 1 83 ? 16.203 -52.938 -55.875 1 93.31 83 GLY A C 1
ATOM 659 O O . GLY A 1 83 ? 15.734 -53.344 -54.812 1 93.31 83 GLY A O 1
ATOM 660 N N . PRO A 1 84 ? 16.703 -53.844 -56.781 1 91.44 84 PRO A N 1
ATOM 661 C CA . PRO A 1 84 ? 17.5 -53.5 -57.969 1 91.44 84 PRO A CA 1
ATOM 662 C C . PRO A 1 84 ? 16.703 -53.594 -59.25 1 91.44 84 PRO A C 1
ATOM 664 O O . PRO A 1 84 ? 17.172 -53.156 -60.312 1 91.44 84 PRO A O 1
ATOM 667 N N . SER A 1 85 ? 15.586 -54.219 -59.188 1 91.94 85 SER A N 1
ATOM 668 C CA . SER A 1 85 ? 14.891 -54.5 -60.438 1 91.94 85 SER A CA 1
ATOM 669 C C . SER A 1 85 ? 13.562 -53.75 -60.5 1 91.94 85 SER A C 1
ATOM 671 O O . SER A 1 85 ? 13.07 -53.25 -59.469 1 91.94 85 SER A O 1
ATOM 673 N N . GLN A 1 86 ? 13.078 -53.719 -61.719 1 92 86 GLN A N 1
ATOM 674 C CA . GLN A 1 86 ? 11.789 -53.062 -61.969 1 92 86 GLN A CA 1
ATOM 675 C C . GLN A 1 86 ? 10.648 -53.875 -61.344 1 92 86 GLN A C 1
ATOM 677 O O . GLN A 1 86 ? 9.602 -53.312 -61.031 1 92 86 GLN A O 1
ATOM 682 N N . GLN A 1 87 ? 10.891 -55.031 -61.062 1 90.06 87 GLN A N 1
ATOM 683 C CA . GLN A 1 87 ? 9.875 -55.875 -60.438 1 90.06 87 GLN A CA 1
ATOM 684 C C . GLN A 1 87 ? 9.508 -55.344 -59.062 1 90.06 87 GLN A C 1
ATOM 686 O O . GLN A 1 87 ? 8.344 -55.375 -58.656 1 90.06 87 GLN A O 1
ATOM 691 N N . GLN A 1 88 ? 10.484 -54.938 -58.375 1 91.25 88 GLN A N 1
ATOM 692 C CA . GLN A 1 88 ? 10.25 -54.406 -57.031 1 91.25 88 GLN A CA 1
ATOM 693 C C . GLN A 1 88 ? 9.414 -53.156 -57.062 1 91.25 88 GLN A C 1
ATOM 695 O O . GLN A 1 88 ? 8.562 -52.938 -56.219 1 91.25 88 GLN A O 1
ATOM 700 N N . VAL A 1 89 ? 9.672 -52.375 -58 1 91.69 89 VAL A N 1
ATOM 701 C CA . VAL A 1 89 ? 8.922 -51.125 -58.156 1 91.69 89 VAL A CA 1
ATOM 702 C C . VAL A 1 89 ? 7.465 -51.438 -58.5 1 91.69 89 VAL A C 1
ATOM 704 O O . VAL A 1 89 ? 6.551 -50.844 -57.906 1 91.69 89 VAL A O 1
ATOM 707 N N . ASP A 1 90 ? 7.309 -52.375 -59.375 1 88.31 90 ASP A N 1
ATOM 708 C CA . ASP A 1 90 ? 5.961 -52.75 -59.812 1 88.31 90 ASP A CA 1
ATOM 709 C C . ASP A 1 90 ? 5.188 -53.406 -58.656 1 88.31 90 ASP A C 1
ATOM 711 O O . ASP A 1 90 ? 3.998 -53.125 -58.469 1 88.31 90 ASP A O 1
ATOM 715 N N . ASN A 1 91 ? 5.828 -54.219 -57.906 1 89.19 91 ASN A N 1
ATOM 716 C CA . ASN A 1 91 ? 5.191 -54.844 -56.781 1 89.19 91 ASN A CA 1
ATOM 717 C C . ASN A 1 91 ? 4.715 -53.844 -55.75 1 89.19 91 ASN A C 1
ATOM 719 O O . ASN A 1 91 ? 3.619 -53.969 -55.188 1 89.19 91 ASN A O 1
ATOM 723 N N . LEU A 1 92 ? 5.574 -52.875 -55.5 1 89.62 92 LEU A N 1
ATOM 724 C CA . LEU A 1 92 ? 5.238 -51.844 -54.531 1 89.62 92 LEU A CA 1
ATOM 725 C C . LEU A 1 92 ? 4.055 -51.031 -55 1 89.62 92 LEU A C 1
ATOM 727 O O . LEU A 1 92 ? 3.178 -50.688 -54.188 1 89.62 92 LEU A O 1
ATOM 731 N N . ARG A 1 93 ? 4 -50.719 -56.219 1 88.62 93 ARG A N 1
ATOM 732 C CA . ARG A 1 93 ? 2.904 -49.938 -56.812 1 88.62 93 ARG A CA 1
ATOM 733 C C . ARG A 1 93 ? 1.604 -50.75 -56.781 1 88.62 93 ARG A C 1
ATOM 735 O O . ARG A 1 93 ? 0.525 -50.188 -56.594 1 88.62 93 ARG A O 1
ATOM 742 N N . ASP A 1 94 ? 1.745 -52 -56.938 1 86.81 94 ASP A N 1
ATOM 743 C CA . ASP A 1 94 ? 0.57 -52.844 -56.875 1 86.81 94 ASP A CA 1
ATOM 744 C C . ASP A 1 94 ? 0.02 -52.969 -55.469 1 86.81 94 ASP A C 1
ATOM 746 O O . ASP A 1 94 ? -1.193 -53.062 -55.281 1 86.81 94 ASP A O 1
ATOM 750 N N . GLU A 1 95 ? 0.915 -52.969 -54.562 1 87.25 95 GLU A N 1
ATOM 751 C CA . GLU A 1 95 ? 0.536 -53.188 -53.156 1 87.25 95 GLU A CA 1
ATOM 752 C C . GLU A 1 95 ? -0.104 -51.906 -52.562 1 87.25 95 GLU A C 1
ATOM 754 O O . GLU A 1 95 ? -1.015 -52 -51.75 1 87.25 95 GLU A O 1
ATOM 759 N N . TYR A 1 96 ? 0.406 -50.781 -53 1 88.38 96 TYR A N 1
ATOM 760 C CA . TYR A 1 96 ? -0.083 -49.5 -52.469 1 88.38 96 TYR A CA 1
ATOM 761 C C . TYR A 1 96 ? -0.66 -48.625 -53.562 1 88.38 96 TYR A C 1
ATOM 763 O O . TYR A 1 96 ? 0.081 -47.938 -54.25 1 88.38 96 TYR A O 1
ATOM 771 N N . PRO A 1 97 ? -1.932 -48.625 -53.625 1 83.69 97 PRO A N 1
ATOM 772 C CA . PRO A 1 97 ? -2.588 -47.906 -54.719 1 83.69 97 PRO A CA 1
ATOM 773 C C . PRO A 1 97 ? -2.232 -46.406 -54.75 1 83.69 97 PRO A C 1
ATOM 775 O O . PRO A 1 97 ? -2.178 -45.812 -55.812 1 83.69 97 PRO A O 1
ATOM 778 N N . ILE A 1 98 ? -1.964 -45.875 -53.594 1 86.31 98 ILE A N 1
ATOM 779 C CA . ILE A 1 98 ? -1.636 -44.469 -53.531 1 86.31 98 ILE A CA 1
ATOM 780 C C . ILE A 1 98 ? -0.312 -44.188 -54.25 1 86.31 98 ILE A C 1
ATOM 782 O O . ILE A 1 98 ? -0.13 -43.156 -54.875 1 86.31 98 ILE A O 1
ATOM 786 N N . LEU A 1 99 ? 0.547 -45.125 -54.219 1 87.06 99 LEU A N 1
ATOM 787 C CA . LEU A 1 99 ? 1.839 -44.969 -54.906 1 87.06 99 LEU A CA 1
ATOM 788 C C . LEU A 1 99 ? 1.702 -45.219 -56.406 1 87.06 99 LEU A C 1
ATOM 790 O O . LEU A 1 99 ? 2.516 -44.719 -57.188 1 87.06 99 LEU A O 1
ATOM 794 N N . GLU A 1 100 ? 0.674 -45.938 -56.75 1 82.56 100 GLU A N 1
ATOM 795 C CA . GLU A 1 100 ? 0.4 -46.156 -58.156 1 82.56 100 GLU A CA 1
ATOM 796 C C . GLU A 1 100 ? -0.107 -44.875 -58.844 1 82.56 100 GLU A C 1
ATOM 798 O O . GLU A 1 100 ? 0.232 -44.594 -59.969 1 82.56 100 GLU A O 1
ATOM 803 N N . ALA A 1 101 ? -0.832 -44.188 -58.062 1 80.88 101 ALA A N 1
ATOM 804 C CA . ALA A 1 101 ? -1.419 -42.938 -58.562 1 80.88 101 ALA A CA 1
ATOM 805 C C . ALA A 1 101 ? -0.348 -41.875 -58.781 1 80.88 101 ALA A C 1
ATOM 807 O O . ALA A 1 101 ? -0.501 -41.031 -59.656 1 80.88 101 ALA A O 1
ATOM 808 N N . ASN A 1 102 ? 0.722 -41.969 -58.062 1 80.19 102 ASN A N 1
ATOM 809 C CA . ASN A 1 102 ? 1.853 -41.062 -58.25 1 80.19 102 ASN A CA 1
ATOM 810 C C . ASN A 1 102 ? 3.08 -41.781 -58.781 1 80.19 102 ASN A C 1
ATOM 812 O O . ASN A 1 102 ? 3.918 -42.25 -58 1 80.19 102 ASN A O 1
ATOM 816 N N . THR A 1 103 ? 3.229 -41.812 -60.062 1 77.25 103 THR A N 1
ATOM 817 C CA . THR A 1 103 ? 4.25 -42.625 -60.719 1 77.25 103 THR A CA 1
ATOM 818 C C . THR A 1 103 ? 5.648 -42.125 -60.344 1 77.25 103 THR A C 1
ATOM 820 O O . THR A 1 103 ? 6.621 -42.875 -60.438 1 77.25 103 THR A O 1
ATOM 823 N N . SER A 1 104 ? 5.676 -40.906 -59.969 1 82.69 104 SER A N 1
ATOM 824 C CA . SER A 1 104 ? 6.988 -40.344 -59.656 1 82.69 104 SER A CA 1
ATOM 825 C C . SER A 1 104 ? 7.387 -40.594 -58.219 1 82.69 104 SER A C 1
ATOM 827 O O . SER A 1 104 ? 8.508 -40.312 -57.812 1 82.69 104 SER A O 1
ATOM 829 N N . ALA A 1 105 ? 6.586 -41.312 -57.438 1 90.38 105 ALA A N 1
ATOM 830 C CA . ALA A 1 105 ? 6.828 -41.5 -56 1 90.38 105 ALA A CA 1
ATOM 831 C C . ALA A 1 105 ? 7.859 -42.594 -55.75 1 90.38 105 ALA A C 1
ATOM 833 O O . ALA A 1 105 ? 8.578 -42.562 -54.75 1 90.38 105 ALA A O 1
ATOM 834 N N . VAL A 1 106 ? 7.895 -43.562 -56.719 1 93.69 106 VAL A N 1
ATOM 835 C CA . VAL A 1 106 ? 8.828 -44.688 -56.562 1 93.69 106 VAL A CA 1
ATOM 836 C C . VAL A 1 106 ? 9.914 -44.594 -57.625 1 93.69 106 VAL A C 1
ATOM 838 O O . VAL A 1 106 ? 9.617 -44.531 -58.812 1 93.69 106 VAL A O 1
ATOM 841 N N . ILE A 1 107 ? 11.156 -44.594 -57.25 1 93.5 107 ILE A N 1
ATOM 842 C CA . ILE A 1 107 ? 12.305 -44.438 -58.125 1 93.5 107 ILE A CA 1
ATOM 843 C C . ILE A 1 107 ? 13.117 -45.75 -58.156 1 93.5 107 ILE A C 1
ATOM 845 O O . ILE A 1 107 ? 13.453 -46.281 -57.125 1 93.5 107 ILE A O 1
ATOM 849 N N . LEU A 1 108 ? 13.438 -46.156 -59.375 1 95.12 108 LEU A N 1
ATOM 850 C CA . LEU A 1 108 ? 14.234 -47.375 -59.562 1 95.12 108 LEU A CA 1
ATOM 851 C C . LEU A 1 108 ? 15.719 -47.062 -59.438 1 95.12 108 LEU A C 1
ATOM 853 O O . LEU A 1 108 ? 16.219 -46.125 -60.062 1 95.12 108 LEU A O 1
ATOM 857 N N . VAL A 1 109 ? 16.297 -47.781 -58.531 1 95.5 109 VAL A N 1
ATOM 858 C CA . VAL A 1 109 ? 17.75 -47.75 -58.406 1 95.5 109 VAL A CA 1
ATOM 859 C C . VAL A 1 109 ? 18.328 -49.125 -58.719 1 95.5 109 VAL A C 1
ATOM 861 O O . VAL A 1 109 ? 17.969 -50.125 -58.062 1 95.5 109 VAL A O 1
ATOM 864 N N . ASN A 1 110 ? 19.328 -49.219 -59.594 1 94.62 110 ASN A N 1
ATOM 865 C CA . ASN A 1 110 ? 19.781 -50.5 -60.125 1 94.62 110 ASN A CA 1
ATOM 866 C C . ASN A 1 110 ? 20.906 -51.094 -59.281 1 94.62 110 ASN A C 1
ATOM 868 O O . ASN A 1 110 ? 21.094 -52.312 -59.25 1 94.62 110 ASN A O 1
ATOM 872 N N . THR A 1 111 ? 21.703 -50.156 -58.75 1 94.69 111 THR A N 1
ATOM 873 C CA . THR A 1 111 ? 22.828 -50.625 -57.969 1 94.69 111 THR A CA 1
ATOM 874 C C . THR A 1 111 ? 22.781 -50.031 -56.562 1 94.69 111 THR A C 1
ATOM 876 O O . THR A 1 111 ? 22.109 -49.031 -56.312 1 94.69 111 THR A O 1
ATOM 879 N N . PHE A 1 112 ? 23.375 -50.75 -55.688 1 95.25 112 PHE A N 1
ATOM 880 C CA . PHE A 1 112 ? 23.453 -50.312 -54.281 1 95.25 112 PHE A CA 1
ATOM 881 C C . PHE A 1 112 ? 24.125 -48.938 -54.219 1 95.25 112 PHE A C 1
ATOM 883 O O . PHE A 1 112 ? 23.734 -48.094 -53.375 1 95.25 112 PHE A O 1
ATOM 890 N N . GLU A 1 113 ? 25.156 -48.719 -55.062 1 93.5 113 GLU A N 1
ATOM 891 C CA . GLU A 1 113 ? 25.844 -47.438 -55.125 1 93.5 113 GLU A CA 1
ATOM 892 C C . GLU A 1 113 ? 24.875 -46.312 -55.531 1 93.5 113 GLU A C 1
ATOM 894 O O . GLU A 1 113 ? 24.938 -45.219 -55 1 93.5 113 GLU A O 1
ATOM 899 N N . GLU A 1 114 ? 24.016 -46.656 -56.406 1 94.19 114 GLU A N 1
ATOM 900 C CA . GLU A 1 114 ? 23.031 -45.688 -56.844 1 94.19 114 GLU A CA 1
ATOM 901 C C . GLU A 1 114 ? 22.016 -45.375 -55.75 1 94.19 114 GLU A C 1
ATOM 903 O O . GLU A 1 114 ? 21.578 -44.219 -55.625 1 94.19 114 GLU A O 1
ATOM 908 N N . PHE A 1 115 ? 21.688 -46.406 -54.969 1 95.31 115 PHE A N 1
ATOM 909 C CA . PHE A 1 115 ? 20.781 -46.219 -53.844 1 95.31 115 PHE A CA 1
ATOM 910 C C . PHE A 1 115 ? 21.391 -45.312 -52.781 1 95.31 115 PHE A C 1
ATOM 912 O O . PHE A 1 115 ? 20.75 -44.344 -52.344 1 95.31 115 PHE A O 1
ATOM 919 N N . GLN A 1 116 ? 22.594 -45.531 -52.438 1 94.38 116 GLN A N 1
ATOM 920 C CA . GLN A 1 116 ? 23.297 -44.719 -51.438 1 94.38 116 GLN A CA 1
ATOM 921 C C . GLN A 1 116 ? 23.453 -43.281 -51.906 1 94.38 116 GLN A C 1
ATOM 923 O O . GLN A 1 116 ? 23.281 -42.344 -51.125 1 94.38 116 GLN A O 1
ATOM 928 N N . ASN A 1 117 ? 23.781 -43.188 -53.219 1 90.81 117 ASN A N 1
ATOM 929 C CA . ASN A 1 117 ? 23.938 -41.844 -53.781 1 90.81 117 ASN A CA 1
ATOM 930 C C . ASN A 1 117 ? 22.625 -41.094 -53.812 1 90.81 117 ASN A C 1
ATOM 932 O O . ASN A 1 117 ? 22.594 -39.875 -53.562 1 90.81 117 ASN A O 1
ATOM 936 N N . TYR A 1 118 ? 21.641 -41.812 -54.062 1 94.38 118 TYR A N 1
ATOM 937 C CA . TYR A 1 118 ? 20.328 -41.156 -54.094 1 94.38 118 TYR A CA 1
ATOM 938 C C . TYR A 1 118 ? 19.938 -40.625 -52.719 1 94.38 118 TYR A C 1
ATOM 940 O O . TYR A 1 118 ? 19.484 -39.5 -52.594 1 94.38 118 TYR A O 1
ATOM 948 N N . ILE A 1 119 ? 20.016 -41.406 -51.688 1 93.25 119 ILE A N 1
ATOM 949 C CA . ILE A 1 119 ? 19.672 -41.031 -50.344 1 93.25 119 ILE A CA 1
ATOM 950 C C . ILE A 1 119 ? 20.562 -39.875 -49.875 1 93.25 119 ILE A C 1
ATOM 952 O O . ILE A 1 119 ? 20.078 -38.938 -49.219 1 93.25 119 ILE A O 1
ATOM 956 N N . SER A 1 120 ? 21.812 -39.906 -50.281 1 89.75 120 SER A N 1
ATOM 957 C CA . SER A 1 120 ? 22.734 -38.844 -49.875 1 89.75 120 SER A CA 1
ATOM 958 C C . SER A 1 120 ? 22.422 -37.531 -50.562 1 89.75 120 SER A C 1
ATOM 960 O O . SER A 1 120 ? 22.562 -36.438 -49.938 1 89.75 120 SER A O 1
ATOM 962 N N . THR A 1 121 ? 21.984 -37.656 -51.75 1 87.06 121 THR A N 1
ATOM 963 C CA . THR A 1 121 ? 21.688 -36.438 -52.531 1 87.06 121 THR A CA 1
ATOM 964 C C . THR A 1 121 ? 20.297 -35.906 -52.219 1 87.06 121 THR A C 1
ATOM 966 O O . THR A 1 121 ? 20.062 -34.719 -52.25 1 87.06 121 THR A O 1
ATOM 969 N N . ASN A 1 122 ? 19.406 -36.812 -51.875 1 88.69 122 ASN A N 1
ATOM 970 C CA . ASN A 1 122 ? 18.016 -36.438 -51.656 1 88.69 122 ASN A CA 1
ATOM 971 C C . ASN A 1 122 ? 17.578 -36.719 -50.219 1 88.69 122 ASN A C 1
ATOM 973 O O . ASN A 1 122 ? 16.453 -37.188 -50 1 88.69 122 ASN A O 1
ATOM 977 N N . PHE A 1 123 ? 18.391 -36.469 -49.25 1 82.44 123 PHE A N 1
ATOM 978 C CA . PHE A 1 123 ? 18.125 -36.844 -47.875 1 82.44 123 PHE A CA 1
ATOM 979 C C . PHE A 1 123 ? 16.891 -36.156 -47.344 1 82.44 123 PHE A C 1
ATOM 981 O O . PHE A 1 123 ? 16.172 -36.688 -46.5 1 82.44 123 PHE A O 1
ATOM 988 N N . SER A 1 124 ? 16.531 -35 -47.938 1 78.19 124 SER A N 1
ATOM 989 C CA . SER A 1 124 ? 15.383 -34.25 -47.438 1 78.19 124 SER A CA 1
ATOM 990 C C . SER A 1 124 ? 14.094 -34.656 -48.156 1 78.19 124 SER A C 1
ATOM 992 O O . SER A 1 124 ? 13 -34.438 -47.625 1 78.19 124 SER A O 1
ATOM 994 N N . PHE A 1 125 ? 14.258 -35.281 -49.312 1 81.31 125 PHE A N 1
ATOM 995 C CA . PHE A 1 125 ? 13.094 -35.531 -50.156 1 81.31 125 PHE A CA 1
ATOM 996 C C . PHE A 1 125 ? 12.742 -37 -50.156 1 81.31 125 PHE A C 1
ATOM 998 O O . PHE A 1 125 ? 11.602 -37.375 -50.406 1 81.31 125 PHE A O 1
ATOM 1005 N N . ALA A 1 126 ? 13.68 -37.875 -49.812 1 87.31 126 ALA A N 1
ATOM 1006 C CA . ALA A 1 126 ? 13.414 -39.312 -49.781 1 87.31 126 ALA A CA 1
ATOM 1007 C C . ALA A 1 126 ? 12.547 -39.688 -48.594 1 87.31 126 ALA A C 1
ATOM 1009 O O . ALA A 1 126 ? 13.055 -40.031 -47.531 1 87.31 126 ALA A O 1
ATOM 1010 N N . THR A 1 127 ? 11.234 -39.562 -48.688 1 88.62 127 THR A N 1
ATOM 1011 C CA . THR A 1 127 ? 10.258 -39.906 -47.656 1 88.62 127 THR A CA 1
ATOM 1012 C C . THR A 1 127 ? 9.289 -40.969 -48.156 1 88.62 127 THR A C 1
ATOM 1014 O O . THR A 1 127 ? 8.852 -40.938 -49.312 1 88.62 127 THR A O 1
ATOM 1017 N N . PRO A 1 128 ? 8.992 -41.812 -47.156 1 89.31 128 PRO A N 1
ATOM 1018 C CA . PRO A 1 128 ? 9.453 -42.094 -45.812 1 89.31 128 PRO A CA 1
ATOM 1019 C C . PRO A 1 128 ? 10.859 -42.688 -45.781 1 89.31 128 PRO A C 1
ATOM 1021 O O . PRO A 1 128 ? 11.492 -42.75 -44.719 1 89.31 128 PRO A O 1
ATOM 1024 N N . GLY A 1 129 ? 11.273 -43.188 -46.906 1 91.38 129 GLY A N 1
ATOM 1025 C CA . GLY A 1 129 ? 12.531 -43.875 -47.125 1 91.38 129 GLY A CA 1
ATOM 1026 C C . GLY A 1 129 ? 12.5 -44.812 -48.312 1 91.38 129 GLY A C 1
ATOM 1027 O O . GLY A 1 129 ? 11.734 -44.594 -49.25 1 91.38 129 GLY A O 1
ATOM 1028 N N . GLY A 1 130 ? 13.477 -45.75 -48.344 1 93.56 130 GLY A N 1
ATOM 1029 C CA . GLY A 1 130 ? 13.578 -46.719 -49.438 1 93.56 130 GLY A CA 1
ATOM 1030 C C . GLY A 1 130 ? 14.344 -47.969 -49.062 1 93.56 130 GLY A C 1
ATOM 1031 O O . GLY A 1 130 ? 14.742 -48.125 -47.906 1 93.56 130 GLY A O 1
ATOM 1032 N N . PHE A 1 131 ? 14.289 -48.875 -50 1 95.5 131 PHE A N 1
ATOM 1033 C CA . PHE A 1 131 ? 15.008 -50.125 -49.719 1 95.5 131 PHE A CA 1
ATOM 1034 C C . PHE A 1 131 ? 15.688 -50.656 -50.938 1 95.5 131 PHE A C 1
ATOM 1036 O O . PHE A 1 131 ? 15.32 -50.312 -52.062 1 95.5 131 PHE A O 1
ATOM 1043 N N . PHE A 1 132 ? 16.797 -51.375 -50.75 1 95.81 132 PHE A N 1
ATOM 1044 C CA . PHE A 1 132 ? 17.547 -52.062 -51.781 1 95.81 132 PHE A CA 1
ATOM 1045 C C . PHE A 1 132 ? 17.734 -53.531 -51.438 1 95.81 132 PHE A C 1
ATOM 1047 O O . PHE A 1 132 ? 18.391 -53.875 -50.469 1 95.81 132 PHE A O 1
ATOM 1054 N N . ASP A 1 133 ? 17.078 -54.375 -52.281 1 92.56 133 ASP A N 1
ATOM 1055 C CA . ASP A 1 133 ? 17.109 -55.812 -52.062 1 92.56 133 ASP A CA 1
ATOM 1056 C C . ASP A 1 133 ? 18.359 -56.438 -52.688 1 92.56 133 ASP A C 1
ATOM 1058 O O . ASP A 1 133 ? 18.25 -57.156 -53.688 1 92.56 133 ASP A O 1
ATOM 1062 N N . GLY A 1 134 ? 19.469 -56.25 -52.188 1 86.25 134 GLY A N 1
ATOM 1063 C CA . GLY A 1 134 ? 20.719 -56.812 -52.688 1 86.25 134 GLY A CA 1
ATOM 1064 C C . GLY A 1 134 ? 21.188 -58 -51.844 1 86.25 134 GLY A C 1
ATOM 1065 O O . GLY A 1 134 ? 20.391 -58.656 -51.188 1 86.25 134 GLY A O 1
ATOM 1066 N N . ASP A 1 135 ? 22.547 -58.281 -51.906 1 87.31 135 ASP A N 1
ATOM 1067 C CA . ASP A 1 135 ? 23.141 -59.344 -51.094 1 87.31 135 ASP A CA 1
ATOM 1068 C C . ASP A 1 135 ? 22.859 -59.125 -49.594 1 87.31 135 ASP A C 1
ATOM 1070 O O . ASP A 1 135 ? 22.531 -60.062 -48.875 1 87.31 135 ASP A O 1
ATOM 1074 N N . THR A 1 136 ? 22.938 -57.906 -49.281 1 91.81 136 THR A N 1
ATOM 1075 C CA . THR A 1 136 ? 22.516 -57.469 -47.969 1 91.81 136 THR A CA 1
ATOM 1076 C C . THR A 1 136 ? 21.344 -56.5 -48.062 1 91.81 136 THR A C 1
ATOM 1078 O O . THR A 1 136 ? 21.531 -55.312 -48.375 1 91.81 136 THR A O 1
ATOM 1081 N N . PRO A 1 137 ? 20.188 -57.062 -47.75 1 92.81 137 PRO A N 1
ATOM 1082 C CA . PRO A 1 137 ? 19.047 -56.156 -47.844 1 92.81 137 PRO A CA 1
ATOM 1083 C C . PRO A 1 137 ? 19.219 -54.906 -46.938 1 92.81 137 PRO A C 1
ATOM 1085 O O . PRO A 1 137 ? 19.578 -55.062 -45.781 1 92.81 137 PRO A O 1
ATOM 1088 N N . THR A 1 138 ? 19.062 -53.719 -47.531 1 94.56 138 THR A N 1
ATOM 1089 C CA . THR A 1 138 ? 19.281 -52.469 -46.812 1 94.56 138 THR A CA 1
ATOM 1090 C C . THR A 1 138 ? 18.094 -51.531 -47 1 94.56 138 THR A C 1
ATOM 1092 O O . THR A 1 138 ? 17.594 -51.406 -48.125 1 94.56 138 THR A O 1
ATOM 1095 N N . PHE A 1 139 ? 17.609 -51 -45.844 1 94.31 139 PHE A N 1
ATOM 1096 C CA . PHE A 1 139 ? 16.609 -49.938 -46 1 94.31 139 PHE A CA 1
ATOM 1097 C C . PHE A 1 139 ? 17.078 -48.656 -45.344 1 94.31 139 PHE A C 1
ATOM 1099 O O . PHE A 1 139 ? 17.953 -48.688 -44.469 1 94.31 139 PHE A O 1
ATOM 1106 N N . ALA A 1 140 ? 16.625 -47.531 -45.844 1 92.75 140 ALA A N 1
ATOM 1107 C CA . ALA A 1 140 ? 16.859 -46.188 -45.312 1 92.75 140 ALA A CA 1
ATOM 1108 C C . ALA A 1 140 ? 15.555 -45.469 -45 1 92.75 140 ALA A C 1
ATOM 1110 O O . ALA A 1 140 ? 14.508 -45.781 -45.562 1 92.75 140 ALA A O 1
ATOM 1111 N N . TRP A 1 141 ? 15.578 -44.719 -43.938 1 90.88 141 TRP A N 1
ATOM 1112 C CA . TRP A 1 141 ? 14.391 -43.969 -43.562 1 90.88 141 TRP A CA 1
ATOM 1113 C C . TRP A 1 141 ? 14.758 -42.562 -43.125 1 90.88 141 TRP A C 1
ATOM 1115 O O . TRP A 1 141 ? 15.906 -42.312 -42.719 1 90.88 141 TRP A O 1
ATOM 1125 N N . ARG A 1 142 ? 13.773 -41.688 -43.25 1 84.69 142 ARG A N 1
ATOM 1126 C CA . ARG A 1 142 ? 13.922 -40.344 -42.688 1 84.69 142 ARG A CA 1
ATOM 1127 C C . ARG A 1 142 ? 13.805 -40.344 -41.156 1 84.69 142 ARG A C 1
ATOM 1129 O O . ARG A 1 142 ? 12.766 -40.75 -40.625 1 84.69 142 ARG A O 1
ATOM 1136 N N . GLY A 1 143 ? 14.82 -39.906 -40.375 1 74.44 143 GLY A N 1
ATOM 1137 C CA . GLY A 1 143 ? 14.922 -40.125 -38.938 1 74.44 143 GLY A CA 1
ATOM 1138 C C . GLY A 1 143 ? 14.375 -38.969 -38.156 1 74.44 143 GLY A C 1
ATOM 1139 O O . GLY A 1 143 ? 14.227 -39.062 -36.938 1 74.44 143 GLY A O 1
ATOM 1140 N N . ASP A 1 144 ? 14.047 -37.844 -38.75 1 63.81 144 ASP A N 1
ATOM 1141 C CA . ASP A 1 144 ? 13.695 -36.656 -37.969 1 63.81 144 ASP A CA 1
ATOM 1142 C C . ASP A 1 144 ? 12.203 -36.625 -37.656 1 63.81 144 ASP A C 1
ATOM 1144 O O . ASP A 1 144 ? 11.711 -35.719 -37 1 63.81 144 ASP A O 1
ATOM 1148 N N . TYR A 1 145 ? 11.359 -37.562 -38.188 1 62.12 145 TYR A N 1
ATOM 1149 C CA . TYR A 1 145 ? 9.914 -37.438 -38.031 1 62.12 145 TYR A CA 1
ATOM 1150 C C . TYR A 1 145 ? 9.352 -38.625 -37.25 1 62.12 145 TYR A C 1
ATOM 1152 O O . TYR A 1 145 ? 8.18 -38.969 -37.406 1 62.12 145 TYR A O 1
ATOM 1160 N N . GLY A 1 146 ? 10.008 -39.281 -36.5 1 69.88 146 GLY A N 1
ATOM 1161 C CA . GLY A 1 146 ? 9.508 -40.344 -35.625 1 69.88 146 GLY A CA 1
ATOM 1162 C C . GLY A 1 146 ? 9.758 -41.719 -36.188 1 69.88 146 GLY A C 1
ATOM 1163 O O . GLY A 1 146 ? 10.43 -41.875 -37.219 1 69.88 146 GLY A O 1
ATOM 1164 N N . VAL A 1 147 ? 9.109 -42.75 -35.5 1 80.44 147 VAL A N 1
ATOM 1165 C CA . VAL A 1 147 ? 9.406 -44.125 -35.812 1 80.44 147 VAL A CA 1
ATOM 1166 C C . VAL A 1 147 ? 8.523 -44.625 -36.938 1 80.44 147 VAL A C 1
ATOM 1168 O O . VAL A 1 147 ? 8.789 -45.656 -37.562 1 80.44 147 VAL A O 1
ATOM 1171 N N . GLN A 1 148 ? 7.562 -43.781 -37.375 1 86.69 148 GLN A N 1
ATOM 1172 C CA . GLN A 1 148 ? 6.594 -44.219 -38.375 1 86.69 148 GLN A CA 1
ATOM 1173 C C . GLN A 1 148 ? 7.27 -44.438 -39.719 1 86.69 148 GLN A C 1
ATOM 1175 O O . GLN A 1 148 ? 6.922 -45.406 -40.438 1 86.69 148 GLN A O 1
ATOM 1180 N N . PHE A 1 149 ? 8.188 -43.656 -40.094 1 88.38 149 PHE A N 1
ATOM 1181 C CA . PHE A 1 149 ? 8.867 -43.812 -41.344 1 88.38 149 PHE A CA 1
ATOM 1182 C C . PHE A 1 149 ? 9.781 -45.031 -41.344 1 88.38 149 PHE A C 1
ATOM 1184 O O . PHE A 1 149 ? 9.906 -45.719 -42.344 1 88.38 149 PHE A O 1
ATOM 1191 N N . ALA A 1 150 ? 10.336 -45.281 -40.188 1 88.38 150 ALA A N 1
ATOM 1192 C CA . ALA A 1 150 ? 11.164 -46.469 -40.031 1 88.38 150 ALA A CA 1
ATOM 1193 C C . ALA A 1 150 ? 10.344 -47.75 -40.219 1 88.38 150 ALA A C 1
ATOM 1195 O O . ALA A 1 150 ? 10.766 -48.688 -40.906 1 88.38 150 ALA A O 1
ATOM 1196 N N . VAL A 1 151 ? 9.188 -47.656 -39.625 1 89.75 151 VAL A N 1
ATOM 1197 C CA . VAL A 1 151 ? 8.305 -48.812 -39.688 1 89.75 151 VAL A CA 1
ATOM 1198 C C . VAL A 1 151 ? 7.852 -49.031 -41.125 1 89.75 151 VAL A C 1
ATOM 1200 O O . VAL A 1 151 ? 7.812 -50.156 -41.625 1 89.75 151 VAL A O 1
ATOM 1203 N N . ALA A 1 152 ? 7.562 -48.031 -41.812 1 90.88 152 ALA A N 1
ATOM 1204 C CA . ALA A 1 152 ? 7.105 -48.094 -43.188 1 90.88 152 ALA A CA 1
ATOM 1205 C C . ALA A 1 152 ? 8.211 -48.625 -44.125 1 90.88 152 ALA A C 1
ATOM 1207 O O . ALA A 1 152 ? 7.973 -49.5 -44.938 1 90.88 152 ALA A O 1
ATOM 1208 N N . ALA A 1 153 ? 9.391 -48.125 -44 1 91.75 153 ALA A N 1
ATOM 1209 C CA . ALA A 1 153 ? 10.516 -48.562 -44.812 1 91.75 153 ALA A CA 1
ATOM 1210 C C . ALA A 1 153 ? 10.859 -50.031 -44.594 1 91.75 153 ALA A C 1
ATOM 1212 O O . ALA A 1 153 ? 11.102 -50.781 -45.531 1 91.75 153 ALA A O 1
ATOM 1213 N N . GLN A 1 154 ? 10.859 -50.312 -43.344 1 91.31 154 GLN A N 1
ATOM 1214 C CA . GLN A 1 154 ? 11.148 -51.719 -43 1 91.31 154 GLN A CA 1
ATOM 1215 C C . GLN A 1 154 ? 10.07 -52.656 -43.531 1 91.31 154 GLN A C 1
ATOM 1217 O O . GLN A 1 154 ? 10.383 -53.719 -44.031 1 91.31 154 GLN A O 1
ATOM 1222 N N . ASN A 1 155 ? 8.875 -52.219 -43.406 1 92.31 155 ASN A N 1
ATOM 1223 C CA . ASN A 1 155 ? 7.773 -53 -43.938 1 92.31 155 ASN A CA 1
ATOM 1224 C C . ASN A 1 155 ? 7.887 -53.219 -45.438 1 92.31 155 ASN A C 1
ATOM 1226 O O . ASN A 1 155 ? 7.66 -54.312 -45.938 1 92.31 155 ASN A O 1
ATOM 1230 N N . MET A 1 156 ? 8.258 -52.25 -46.156 1 92.5 156 MET A N 1
ATOM 1231 C CA . MET A 1 156 ? 8.414 -52.344 -47.594 1 92.5 156 MET A CA 1
ATOM 1232 C C . MET A 1 156 ? 9.5 -53.344 -47.969 1 92.5 156 MET A C 1
ATOM 1234 O O . MET A 1 156 ? 9.312 -54.156 -48.875 1 92.5 156 MET A O 1
ATOM 1238 N N . MET A 1 157 ? 10.5 -53.219 -47.312 1 93.31 157 MET A N 1
ATOM 1239 C CA . MET A 1 157 ? 11.609 -54.156 -47.594 1 93.31 157 MET A CA 1
ATOM 1240 C C . MET A 1 157 ? 11.203 -55.594 -47.281 1 93.31 157 MET A C 1
ATOM 1242 O O . MET A 1 157 ? 11.469 -56.5 -48.062 1 93.31 157 MET A O 1
ATOM 1246 N N . HIS A 1 158 ? 10.57 -55.75 -46.125 1 89.75 158 HIS A N 1
ATOM 1247 C CA . HIS A 1 158 ? 10.18 -57.094 -45.719 1 89.75 158 HIS A CA 1
ATOM 1248 C C . HIS A 1 158 ? 9.164 -57.688 -46.688 1 89.75 158 HIS A C 1
ATOM 1250 O O . HIS A 1 158 ? 9.234 -58.844 -47.031 1 89.75 158 HIS A O 1
ATOM 1256 N N . ALA A 1 159 ? 8.258 -56.938 -47.094 1 90.06 159 ALA A N 1
ATOM 1257 C CA . ALA A 1 159 ? 7.266 -57.375 -48.062 1 90.06 159 ALA A CA 1
ATOM 1258 C C . ALA A 1 159 ? 7.926 -57.781 -49.375 1 90.06 159 ALA A C 1
ATOM 1260 O O . ALA A 1 159 ? 7.527 -58.781 -50 1 90.06 159 ALA A O 1
ATOM 1261 N N . SER A 1 160 ? 8.938 -57.125 -49.75 1 90.25 160 SER A N 1
ATOM 1262 C CA . SER A 1 160 ? 9.656 -57.406 -50.969 1 90.25 160 SER A CA 1
ATOM 1263 C C . SER A 1 160 ? 10.469 -58.719 -50.844 1 90.25 160 SER A C 1
ATOM 1265 O O . SER A 1 160 ? 10.461 -59.562 -51.75 1 90.25 160 SER A O 1
ATOM 1267 N N . LEU A 1 161 ? 11.062 -58.844 -49.719 1 89.69 161 LEU A N 1
ATOM 1268 C CA . LEU A 1 161 ? 11.922 -60 -49.469 1 89.69 161 LEU A CA 1
ATOM 1269 C C . LEU A 1 161 ? 11.094 -61.281 -49.375 1 89.69 161 LEU A C 1
ATOM 1271 O O . LEU A 1 161 ? 11.5 -62.344 -49.844 1 89.69 161 LEU A O 1
ATOM 1275 N N . LEU A 1 162 ? 9.953 -61.062 -48.75 1 86.75 162 LEU A N 1
ATOM 1276 C CA . LEU A 1 162 ? 9.125 -62.219 -48.5 1 86.75 162 LEU A CA 1
ATOM 1277 C C . LEU A 1 162 ? 8.18 -62.5 -49.688 1 86.75 162 LEU A C 1
ATOM 1279 O O . LEU A 1 162 ? 7.609 -63.562 -49.812 1 86.75 162 LEU A O 1
ATOM 1283 N N . ASN A 1 163 ? 8.062 -61.531 -50.562 1 84.06 163 ASN A N 1
ATOM 1284 C CA . ASN A 1 163 ? 7.121 -61.562 -51.688 1 84.06 163 ASN A CA 1
ATOM 1285 C C . ASN A 1 163 ? 5.699 -61.844 -51.219 1 84.06 163 ASN A C 1
ATOM 1287 O O . ASN A 1 163 ? 4.988 -62.656 -51.812 1 84.06 163 ASN A O 1
ATOM 1291 N N . ILE A 1 164 ? 5.414 -61.438 -50.031 1 83.62 164 ILE A N 1
ATOM 1292 C CA . ILE A 1 164 ? 4.086 -61.469 -49.406 1 83.62 164 ILE A CA 1
ATOM 1293 C C . ILE A 1 164 ? 3.619 -60.031 -49.125 1 83.62 164 ILE A C 1
ATOM 1295 O O . ILE A 1 164 ? 4.336 -59.281 -48.469 1 83.62 164 ILE A O 1
ATOM 1299 N N . PRO A 1 165 ? 2.479 -59.75 -49.656 1 81.5 165 PRO A N 1
ATOM 1300 C CA . PRO A 1 165 ? 1.98 -58.406 -49.375 1 81.5 165 PRO A CA 1
ATOM 1301 C C . PRO A 1 165 ? 1.541 -58.25 -47.906 1 81.5 165 PRO A C 1
ATOM 1303 O O . PRO A 1 165 ? 0.593 -58.906 -47.469 1 81.5 165 PRO A O 1
ATOM 1306 N N . ILE A 1 166 ? 2.301 -57.688 -47.094 1 82.94 166 ILE A N 1
ATOM 1307 C CA . ILE A 1 166 ? 1.983 -57.344 -45.719 1 82.94 166 ILE A CA 1
ATOM 1308 C C . ILE A 1 166 ? 1.914 -55.812 -45.562 1 82.94 166 ILE A C 1
ATOM 1310 O O . ILE A 1 166 ? 2.879 -55.125 -45.875 1 82.94 166 ILE A O 1
ATOM 1314 N N . GLN A 1 167 ? 0.754 -55.312 -45.219 1 85.12 167 GLN A N 1
ATOM 1315 C CA . GLN A 1 167 ? 0.584 -53.875 -44.938 1 85.12 167 GLN A CA 1
ATOM 1316 C C . GLN A 1 167 ? 0.562 -53.594 -43.438 1 85.12 167 GLN A C 1
ATOM 1318 O O . GLN A 1 167 ? -0.243 -54.188 -42.688 1 85.12 167 GLN A O 1
ATOM 1323 N N . THR A 1 168 ? 1.502 -52.844 -43.031 1 86.5 168 THR A N 1
ATOM 1324 C CA . THR A 1 168 ? 1.608 -52.5 -41.625 1 86.5 168 THR A CA 1
ATOM 1325 C C . THR A 1 168 ? 1.162 -51.062 -41.375 1 86.5 168 THR A C 1
ATOM 1327 O O . THR A 1 168 ? 1.435 -50.188 -42.156 1 86.5 168 THR A O 1
ATOM 1330 N N . ALA A 1 169 ? 0.368 -50.906 -40.281 1 87 169 ALA A N 1
ATOM 1331 C CA . ALA A 1 169 ? -0.013 -49.594 -39.781 1 87 169 ALA A CA 1
ATOM 1332 C C . ALA A 1 169 ? 0.58 -49.312 -38.406 1 87 169 ALA A C 1
ATOM 1334 O O . ALA A 1 169 ? 0.738 -50.219 -37.594 1 87 169 ALA A O 1
ATOM 1335 N N . TYR A 1 170 ? 1.155 -48.094 -38.281 1 86.81 170 TYR A N 1
ATOM 1336 C CA . TYR A 1 170 ? 1.656 -47.625 -37 1 86.81 170 TYR A CA 1
ATOM 1337 C C . TYR A 1 170 ? 0.66 -46.688 -36.344 1 86.81 170 TYR A C 1
ATOM 1339 O O . TYR A 1 170 ? 0.203 -45.719 -36.969 1 86.81 170 TYR A O 1
ATOM 1347 N N . GLN A 1 171 ? 0.261 -47.062 -35.188 1 81.56 171 GLN A N 1
ATOM 1348 C CA . GLN A 1 171 ? -0.602 -46.219 -34.375 1 81.56 171 GLN A CA 1
ATOM 1349 C C . GLN A 1 171 ? 0.008 -45.938 -33.031 1 81.56 171 GLN A C 1
ATOM 1351 O O . GLN A 1 171 ? 0.141 -46.875 -32.219 1 81.56 171 GLN A O 1
ATOM 1356 N N . PRO A 1 172 ? 0.497 -44.688 -32.844 1 74.62 172 PRO A N 1
ATOM 1357 C CA . PRO A 1 172 ? 0.942 -44.375 -31.469 1 74.62 172 PRO A CA 1
ATOM 1358 C C . PRO A 1 172 ? -0.165 -44.562 -30.438 1 74.62 172 PRO A C 1
ATOM 1360 O O . PRO A 1 172 ? -1.346 -44.594 -30.781 1 74.62 172 PRO A O 1
ATOM 1363 N N . PHE A 1 173 ? 0.317 -44.781 -29.141 1 70 173 PHE A N 1
ATOM 1364 C CA . PHE A 1 173 ? -0.666 -44.875 -28.062 1 70 173 PHE A CA 1
ATOM 1365 C C . PHE A 1 173 ? -1.478 -43.594 -27.984 1 70 173 PHE A C 1
ATOM 1367 O O . PHE A 1 173 ? -0.967 -42.5 -28.266 1 70 173 PHE A O 1
ATOM 1374 N N . ASP A 1 174 ? -2.715 -43.781 -27.656 1 67.88 174 ASP A N 1
ATOM 1375 C CA . ASP A 1 174 ? -3.584 -42.656 -27.438 1 67.88 174 ASP A CA 1
ATOM 1376 C C . ASP A 1 174 ? -3.029 -41.719 -26.344 1 67.88 174 ASP A C 1
ATOM 1378 O O . ASP A 1 174 ? -2.35 -42.188 -25.438 1 67.88 174 ASP A O 1
ATOM 1382 N N . GLU A 1 175 ? -3.174 -40.469 -26.688 1 68.19 175 GLU A N 1
ATOM 1383 C CA . GLU A 1 175 ? -2.799 -39.531 -25.641 1 68.19 175 GLU A CA 1
ATOM 1384 C C . GLU A 1 175 ? -3.877 -39.438 -24.562 1 68.19 175 GLU A C 1
ATOM 1386 O O . GLU A 1 175 ? -5.07 -39.406 -24.875 1 68.19 175 GLU A O 1
ATOM 1391 N N . PRO A 1 176 ? -3.375 -39.562 -23.281 1 62.91 176 PRO A N 1
ATOM 1392 C CA . PRO A 1 176 ? -4.348 -39.594 -22.188 1 62.91 176 PRO A CA 1
ATOM 1393 C C . PRO A 1 176 ? -4.977 -38.219 -21.922 1 62.91 176 PRO A C 1
ATOM 1395 O O . PRO A 1 176 ? -5.195 -37.844 -20.766 1 62.91 176 PRO A O 1
ATOM 1398 N N . TRP A 1 177 ? -5.176 -37.344 -23 1 68.56 177 TRP A N 1
ATOM 1399 C CA . TRP A 1 177 ? -5.793 -36.062 -22.781 1 68.56 177 TRP A CA 1
ATOM 1400 C C . TRP A 1 177 ? -6.867 -35.781 -23.828 1 68.56 177 TRP A C 1
ATOM 1402 O O . TRP A 1 177 ? -6.707 -36.125 -25 1 68.56 177 TRP A O 1
ATOM 1412 N N . ALA A 1 178 ? -8.023 -35.312 -23.219 1 67.5 178 ALA A N 1
ATOM 1413 C CA . ALA A 1 178 ? -9.109 -34.969 -24.125 1 67.5 178 ALA A CA 1
ATOM 1414 C C . ALA A 1 178 ? -8.656 -33.906 -25.125 1 67.5 178 ALA A C 1
ATOM 1416 O O . ALA A 1 178 ? -7.824 -33.062 -24.812 1 67.5 178 ALA A O 1
ATOM 1417 N N . PRO A 1 179 ? -9.219 -34.062 -26.375 1 64.62 179 PRO A N 1
ATOM 1418 C CA . PRO A 1 179 ? -8.914 -33.031 -27.359 1 64.62 179 PRO A CA 1
ATOM 1419 C C . PRO A 1 179 ? -9.312 -31.625 -26.891 1 64.62 179 PRO A C 1
ATOM 1421 O O . PRO A 1 179 ? -10.281 -31.484 -26.141 1 64.62 179 PRO A O 1
ATOM 1424 N N . SER A 1 180 ? -8.461 -30.578 -26.703 1 71.44 180 SER A N 1
ATOM 1425 C CA . SER A 1 180 ? -8.711 -29.172 -26.391 1 71.44 180 SER A CA 1
ATOM 1426 C C . SER A 1 180 ? -8.57 -28.891 -24.891 1 71.44 180 SER A C 1
ATOM 1428 O O . SER A 1 180 ? -9 -27.859 -24.406 1 71.44 180 SER A O 1
ATOM 1430 N N . ALA A 1 181 ? -8.188 -29.922 -24.141 1 72.94 181 ALA A N 1
ATOM 1431 C CA . ALA A 1 181 ? -7.977 -29.734 -22.703 1 72.94 181 ALA A CA 1
ATOM 1432 C C . ALA A 1 181 ? -7.109 -28.5 -22.438 1 72.94 181 ALA A C 1
ATOM 1434 O O . ALA A 1 181 ? -7.348 -27.781 -21.469 1 72.94 181 ALA A O 1
ATOM 1435 N N . GLY A 1 182 ? -6.223 -28.219 -23.312 1 74.31 182 GLY A N 1
ATOM 1436 C CA . GLY A 1 182 ? -5.375 -27.047 -23.156 1 74.31 182 GLY A CA 1
ATOM 1437 C C . GLY A 1 182 ? -6.125 -25.75 -23.328 1 74.31 182 GLY A C 1
ATOM 1438 O O . GLY A 1 182 ? -5.922 -24.797 -22.547 1 74.31 182 GLY A O 1
ATOM 1439 N N . ASP A 1 183 ? -6.992 -25.688 -24.219 1 80.94 183 ASP A N 1
ATOM 1440 C CA . ASP A 1 183 ? -7.762 -24.469 -24.484 1 80.94 183 ASP A CA 1
ATOM 1441 C C . ASP A 1 183 ? -8.727 -24.172 -23.344 1 80.94 183 ASP A C 1
ATOM 1443 O O . ASP A 1 183 ? -8.875 -23.016 -22.922 1 80.94 183 ASP A O 1
ATOM 1447 N N . SER A 1 184 ? -9.352 -25.234 -22.875 1 86.25 184 SER A N 1
ATOM 1448 C CA . SER A 1 184 ? -10.289 -25.031 -21.766 1 86.25 184 SER A CA 1
ATOM 1449 C C . SER A 1 184 ? -9.555 -24.594 -20.5 1 86.25 184 SER A C 1
ATOM 1451 O O . SER A 1 184 ? -10.078 -23.812 -19.719 1 86.25 184 SER A O 1
ATOM 1453 N N . LEU A 1 185 ? -8.391 -25.109 -20.344 1 85 185 LEU A N 1
ATOM 1454 C CA . LEU A 1 185 ? -7.617 -24.719 -19.172 1 85 185 LEU A CA 1
ATOM 1455 C C . LEU A 1 185 ? -7.195 -23.25 -19.266 1 85 185 LEU A C 1
ATOM 1457 O O . LEU A 1 185 ? -7.188 -22.547 -18.266 1 85 185 LEU A O 1
ATOM 1461 N N . GLN A 1 186 ? -6.809 -22.844 -20.453 1 84.88 186 GLN A N 1
ATOM 1462 C CA . GLN A 1 186 ? -6.48 -21.438 -20.656 1 84.88 186 GLN A CA 1
ATOM 1463 C C . GLN A 1 186 ? -7.695 -20.547 -20.391 1 84.88 186 GLN A C 1
ATOM 1465 O O . GLN A 1 186 ? -7.57 -19.484 -19.781 1 84.88 186 GLN A O 1
ATOM 1470 N N . PHE A 1 187 ? -8.812 -21.062 -20.859 1 91.12 187 PHE A N 1
ATOM 1471 C CA . PHE A 1 187 ? -10.07 -20.375 -20.578 1 91.12 187 PHE A CA 1
ATOM 1472 C C . PHE A 1 187 ? -10.258 -20.172 -19.078 1 91.12 187 PHE A C 1
ATOM 1474 O O . PHE A 1 187 ? -10.516 -19.047 -18.641 1 91.12 187 PHE A O 1
ATOM 1481 N N . ILE A 1 188 ? -10.031 -21.188 -18.359 1 93.19 188 ILE A N 1
ATOM 1482 C CA . ILE A 1 188 ? -10.273 -21.172 -16.922 1 93.19 188 ILE A CA 1
ATOM 1483 C C . ILE A 1 188 ? -9.289 -20.234 -16.234 1 93.19 188 ILE A C 1
ATOM 1485 O O . ILE A 1 188 ? -9.672 -19.438 -15.375 1 93.19 188 ILE A O 1
ATOM 1489 N N . LEU A 1 189 ? -8.062 -20.266 -16.609 1 89.88 189 LEU A N 1
ATOM 1490 C CA . LEU A 1 189 ? -7.023 -19.484 -15.945 1 89.88 189 LEU A CA 1
ATOM 1491 C C . LEU A 1 189 ? -7.191 -18 -16.219 1 89.88 189 LEU A C 1
ATOM 1493 O O . LEU A 1 189 ? -7.16 -17.188 -15.297 1 89.88 189 LEU A O 1
ATOM 1497 N N . TYR A 1 190 ? -7.445 -17.672 -17.484 1 91.12 190 TYR A N 1
ATOM 1498 C CA . TYR A 1 190 ? -7.562 -16.25 -17.828 1 91.12 190 TYR A CA 1
ATOM 1499 C C . TYR A 1 190 ? -8.828 -15.648 -17.234 1 91.12 190 TYR A C 1
ATOM 1501 O O . TYR A 1 190 ? -8.789 -14.562 -16.641 1 91.12 190 TYR A O 1
ATOM 1509 N N . PHE A 1 191 ? -9.922 -16.344 -17.375 1 95.75 191 PHE A N 1
ATOM 1510 C CA . PHE A 1 191 ? -11.172 -15.844 -16.812 1 95.75 191 PHE A CA 1
ATOM 1511 C C . PHE A 1 191 ? -11.117 -15.82 -15.289 1 95.75 191 PHE A C 1
ATOM 1513 O O . PHE A 1 191 ? -11.547 -14.852 -14.656 1 95.75 191 PHE A O 1
ATOM 1520 N N . GLY A 1 192 ? -10.578 -16.922 -14.727 1 95.44 192 GLY A N 1
ATOM 1521 C CA . GLY A 1 192 ? -10.469 -16.984 -13.273 1 95.44 192 GLY A CA 1
ATOM 1522 C C . GLY A 1 192 ? -9.625 -15.867 -12.688 1 95.44 192 GLY A C 1
ATOM 1523 O O . GLY A 1 192 ? -9.961 -15.32 -11.633 1 95.44 192 GLY A O 1
ATOM 1524 N N . LEU A 1 193 ? -8.547 -15.539 -13.336 1 92.19 193 LEU A N 1
ATOM 1525 C CA . LEU A 1 193 ? -7.68 -14.469 -12.852 1 92.19 193 LEU A CA 1
ATOM 1526 C C . LEU A 1 193 ? -8.383 -13.117 -12.945 1 92.19 193 LEU A C 1
ATOM 1528 O O . LEU A 1 193 ? -8.25 -12.281 -12.047 1 92.19 193 LEU A O 1
ATOM 1532 N N . ALA A 1 194 ? -9.141 -12.93 -14.008 1 95.06 194 ALA A N 1
ATOM 1533 C CA . ALA A 1 194 ? -9.906 -11.695 -14.148 1 95.06 194 ALA A CA 1
ATOM 1534 C C . ALA A 1 194 ? -10.961 -11.578 -13.055 1 95.06 194 ALA A C 1
ATOM 1536 O O . ALA A 1 194 ? -11.141 -10.508 -12.469 1 95.06 194 ALA A O 1
ATOM 1537 N N . MET A 1 195 ? -11.609 -12.711 -12.797 1 96.75 195 MET A N 1
ATOM 1538 C CA . MET A 1 195 ? -12.625 -12.742 -11.75 1 96.75 195 MET A CA 1
ATOM 1539 C C . MET A 1 195 ? -12.008 -12.508 -10.375 1 96.75 195 MET A C 1
ATOM 1541 O O . MET A 1 195 ? -12.648 -11.961 -9.484 1 96.75 195 MET A O 1
ATOM 1545 N N . SER A 1 196 ? -10.781 -12.891 -10.211 1 95.12 196 SER A N 1
ATOM 1546 C CA . SER A 1 196 ? -10.102 -12.734 -8.93 1 95.12 196 SER A CA 1
ATOM 1547 C C . SER A 1 196 ? -9.711 -11.281 -8.688 1 95.12 196 SER A C 1
ATOM 1549 O O . SER A 1 196 ? -9.57 -10.852 -7.535 1 95.12 196 SER A O 1
ATOM 1551 N N . ILE A 1 197 ? -9.602 -10.484 -9.688 1 94.5 197 ILE A N 1
ATOM 1552 C CA . ILE A 1 197 ? -9.078 -9.125 -9.578 1 94.5 197 ILE A CA 1
ATOM 1553 C C . ILE A 1 197 ? -10.227 -8.156 -9.289 1 94.5 197 ILE A C 1
ATOM 1555 O O . ILE A 1 197 ? -10.078 -7.223 -8.5 1 94.5 197 ILE A O 1
ATOM 1559 N N . PHE A 1 198 ? -11.391 -8.359 -9.828 1 95.25 198 PHE A N 1
ATOM 1560 C CA . PHE A 1 198 ? -12.375 -7.289 -9.93 1 95.25 198 PHE A CA 1
ATOM 1561 C C . PHE A 1 198 ? -12.914 -6.918 -8.555 1 95.25 198 PHE A C 1
ATOM 1563 O O . PHE A 1 198 ? -13.172 -5.742 -8.281 1 95.25 198 PHE A O 1
ATOM 1570 N N . PRO A 1 199 ? -13.047 -7.871 -7.59 1 96.25 199 PRO A N 1
ATOM 1571 C CA . PRO A 1 199 ? -13.57 -7.434 -6.289 1 96.25 199 PRO A CA 1
ATOM 1572 C C . PRO A 1 199 ? -12.633 -6.457 -5.578 1 96.25 199 PRO A C 1
ATOM 1574 O O . PRO A 1 199 ? -13.07 -5.723 -4.688 1 96.25 199 PRO A O 1
ATOM 1577 N N . GLY A 1 200 ? -11.375 -6.48 -5.941 1 95.56 200 GLY A N 1
ATOM 1578 C CA . GLY A 1 200 ? -10.398 -5.594 -5.328 1 95.56 200 GLY A CA 1
ATOM 1579 C C . GLY A 1 200 ? -10.711 -4.125 -5.535 1 95.56 200 GLY A C 1
ATOM 1580 O O . GLY A 1 200 ? -10.367 -3.287 -4.703 1 95.56 200 GLY A O 1
ATOM 1581 N N . PHE A 1 201 ? -11.414 -3.807 -6.59 1 96.56 201 PHE A N 1
ATOM 1582 C CA . PHE A 1 201 ? -11.734 -2.424 -6.918 1 96.56 201 PHE A CA 1
ATOM 1583 C C . PHE A 1 201 ? -12.766 -1.858 -5.949 1 96.56 201 PHE A C 1
ATOM 1585 O O . PHE A 1 201 ? -12.82 -0.646 -5.73 1 96.56 201 PHE A O 1
ATOM 1592 N N . PHE A 1 202 ? -13.547 -2.75 -5.32 1 97.31 202 PHE A N 1
ATOM 1593 C CA . PHE A 1 202 ? -14.633 -2.307 -4.445 1 97.31 202 PHE A CA 1
ATOM 1594 C C . PHE A 1 202 ? -14.086 -1.824 -3.109 1 97.31 202 PHE A C 1
ATOM 1596 O O . PHE A 1 202 ? -14.766 -1.102 -2.377 1 97.31 202 PHE A O 1
ATOM 1603 N N . ALA A 1 203 ? -12.914 -2.199 -2.764 1 96.31 203 ALA A N 1
ATOM 1604 C CA . ALA A 1 203 ? -12.344 -1.843 -1.465 1 96.31 203 ALA A CA 1
ATOM 1605 C C . ALA A 1 203 ? -11.602 -0.516 -1.536 1 96.31 203 ALA A C 1
ATOM 1607 O O . ALA A 1 203 ? -11.219 0.047 -0.506 1 96.31 203 ALA A O 1
ATOM 1608 N N . LEU A 1 204 ? -11.469 0.018 -2.711 1 95 204 LEU A N 1
ATOM 1609 C CA . LEU A 1 204 ? -10.703 1.245 -2.877 1 95 204 LEU A CA 1
ATOM 1610 C C . LEU A 1 204 ? -11.375 2.412 -2.17 1 95 204 LEU A C 1
ATOM 1612 O O . LEU A 1 204 ? -10.734 3.152 -1.424 1 95 204 LEU A O 1
ATOM 1616 N N . TYR A 1 205 ? -12.641 2.533 -2.301 1 95.44 205 TYR A N 1
ATOM 1617 C CA . TYR A 1 205 ? -13.359 3.639 -1.681 1 95.44 205 TYR A CA 1
ATOM 1618 C C . TYR A 1 205 ? -13.383 3.49 -0.164 1 95.44 205 TYR A C 1
ATOM 1620 O O . TYR A 1 205 ? -13.195 4.465 0.565 1 95.44 205 TYR A O 1
ATOM 1628 N N . VAL A 1 206 ? -13.664 2.309 0.269 1 95.75 206 VAL A N 1
ATOM 1629 C CA . VAL A 1 206 ? -13.797 2.08 1.704 1 95.75 206 VAL A CA 1
ATOM 1630 C C . VAL A 1 206 ? -12.469 2.371 2.398 1 95.75 206 VAL A C 1
ATOM 1632 O O . VAL A 1 206 ? -12.445 2.85 3.535 1 95.75 206 VAL A O 1
ATOM 1635 N N . ASN A 1 207 ? -11.414 2.098 1.677 1 94.5 207 ASN A N 1
ATOM 1636 C CA . ASN A 1 207 ? -10.094 2.387 2.24 1 94.5 207 ASN A CA 1
ATOM 1637 C C . ASN A 1 207 ? -9.875 3.889 2.398 1 94.5 207 ASN A C 1
ATOM 1639 O O . ASN A 1 207 ? -9.453 4.348 3.463 1 94.5 207 ASN A O 1
ATOM 1643 N N . VAL A 1 208 ? -10.172 4.645 1.39 1 93.19 208 VAL A N 1
ATOM 1644 C CA . VAL A 1 208 ? -9.969 6.09 1.416 1 93.19 208 VAL A CA 1
ATOM 1645 C C . VAL A 1 208 ? -10.898 6.723 2.451 1 93.19 208 VAL A C 1
ATOM 1647 O O . VAL A 1 208 ? -10.523 7.688 3.121 1 93.19 208 VAL A O 1
ATOM 1650 N N . GLU A 1 209 ? -12.07 6.172 2.502 1 94.31 209 GLU A N 1
ATOM 1651 C CA . GLU A 1 209 ? -13.031 6.645 3.488 1 94.31 209 GLU A CA 1
ATOM 1652 C C . GLU A 1 209 ? -12.477 6.539 4.906 1 94.31 209 GLU A C 1
ATOM 1654 O O . GLU A 1 209 ? -12.68 7.434 5.727 1 94.31 209 GLU A O 1
ATOM 1659 N N . ARG A 1 210 ? -11.844 5.523 5.156 1 91.81 210 ARG A N 1
ATOM 1660 C CA . ARG A 1 210 ? -11.25 5.309 6.473 1 91.81 210 ARG A CA 1
ATOM 1661 C C . ARG A 1 210 ? -10.023 6.188 6.672 1 91.81 210 ARG A C 1
ATOM 1663 O O . ARG A 1 210 ? -9.883 6.844 7.703 1 91.81 210 ARG A O 1
ATOM 1670 N N . LEU A 1 211 ? -9.156 6.254 5.691 1 88.94 211 LEU A N 1
ATOM 1671 C CA . LEU A 1 211 ? -7.879 6.953 5.797 1 88.94 211 LEU A CA 1
ATOM 1672 C C . LEU A 1 211 ? -8.094 8.461 5.906 1 88.94 211 LEU A C 1
ATOM 1674 O O . LEU A 1 211 ? -7.324 9.156 6.574 1 88.94 211 LEU A O 1
ATOM 1678 N N . ARG A 1 212 ? -9.172 8.93 5.316 1 90.19 212 ARG A N 1
ATOM 1679 C CA . ARG A 1 212 ? -9.469 10.352 5.363 1 90.19 212 ARG A CA 1
ATOM 1680 C C . ARG A 1 212 ? -10.359 10.688 6.562 1 90.19 212 ARG A C 1
ATOM 1682 O O . ARG A 1 212 ? -10.883 11.797 6.664 1 90.19 212 ARG A O 1
ATOM 1689 N N . ASN A 1 213 ? -10.664 9.773 7.398 1 88.62 213 ASN A N 1
ATOM 1690 C CA . ASN A 1 213 ? -11.438 9.914 8.625 1 88.62 213 ASN A CA 1
ATOM 1691 C C . ASN A 1 213 ? -12.898 10.266 8.328 1 88.62 213 ASN A C 1
ATOM 1693 O O . ASN A 1 213 ? -13.57 10.891 9.148 1 88.62 213 ASN A O 1
ATOM 1697 N N . VAL A 1 214 ? -13.289 9.984 7.152 1 93.06 214 VAL A N 1
ATOM 1698 C CA . VAL A 1 214 ? -14.68 10.211 6.777 1 93.06 214 VAL A CA 1
ATOM 1699 C C . VAL A 1 214 ? -15.586 9.266 7.555 1 93.06 214 VAL A C 1
ATOM 1701 O O . VAL A 1 214 ? -16.641 9.672 8.047 1 93.06 214 VAL A O 1
ATOM 1704 N N . ARG A 1 215 ? -15.156 8.078 7.637 1 90.81 215 ARG A N 1
ATOM 1705 C CA . ARG A 1 215 ? -15.938 7.082 8.359 1 90.81 215 ARG A CA 1
ATOM 1706 C C . ARG A 1 215 ? -16.062 7.445 9.836 1 90.81 215 ARG A C 1
ATOM 1708 O O . ARG A 1 215 ? -17.125 7.262 10.438 1 90.81 215 ARG A O 1
ATOM 1715 N N . ALA A 1 216 ? -15 7.91 10.414 1 83.12 216 ALA A N 1
ATOM 1716 C CA . ALA A 1 216 ? -15.039 8.359 11.797 1 83.12 216 ALA A CA 1
ATOM 1717 C C . ALA A 1 216 ? -16.047 9.492 11.977 1 83.12 216 ALA A C 1
ATOM 1719 O O . ALA A 1 216 ? -16.75 9.539 12.992 1 83.12 216 ALA A O 1
ATOM 1720 N N . LEU A 1 217 ? -16.016 10.312 10.992 1 87.94 217 LEU A N 1
ATOM 1721 C CA . LEU A 1 217 ? -16.969 11.414 11.039 1 87.94 217 LEU A CA 1
ATOM 1722 C C . LEU A 1 217 ? -18.406 10.891 10.945 1 87.94 217 LEU A C 1
ATOM 1724 O O . LEU A 1 217 ? -19.312 11.438 11.578 1 87.94 217 LEU A O 1
ATOM 1728 N N . HIS A 1 218 ? -18.625 9.836 10.109 1 89.69 218 HIS A N 1
ATOM 1729 C CA . HIS A 1 218 ? -19.938 9.211 10.031 1 89.69 218 HIS A CA 1
ATOM 1730 C C . HIS A 1 218 ? -20.391 8.719 11.398 1 89.69 218 HIS A C 1
ATOM 1732 O O . HIS A 1 218 ? -21.531 8.977 11.805 1 89.69 218 HIS A O 1
ATOM 1738 N N . TYR A 1 219 ? -19.547 8.102 12.039 1 82.25 219 TYR A N 1
ATOM 1739 C CA . TYR A 1 219 ? -19.906 7.523 13.328 1 82.25 219 TYR A CA 1
ATOM 1740 C C . TYR A 1 219 ? -20.156 8.609 14.367 1 82.25 219 TYR A C 1
ATOM 1742 O O . TYR A 1 219 ? -21.016 8.461 15.242 1 82.25 219 TYR A O 1
ATOM 1750 N N . SER A 1 220 ? -19.406 9.664 14.203 1 77.75 220 SER A N 1
ATOM 1751 C CA . SER A 1 220 ? -19.594 10.789 15.117 1 77.75 220 SER A CA 1
ATOM 1752 C C . SER A 1 220 ? -20.938 11.477 14.875 1 77.75 220 SER A C 1
ATOM 1754 O O . SER A 1 220 ? -21.453 12.172 15.758 1 77.75 220 SER A O 1
ATOM 1756 N N . ASN A 1 221 ? -21.484 11.258 13.742 1 83 221 ASN A N 1
ATOM 1757 C CA . ASN A 1 221 ? -22.75 11.898 13.406 1 83 221 ASN A CA 1
ATOM 1758 C C . ASN A 1 221 ? -23.906 10.906 13.492 1 83 221 ASN A C 1
ATOM 1760 O O . ASN A 1 221 ? -24.938 11.094 12.828 1 83 221 ASN A O 1
ATOM 1764 N N . GLY A 1 222 ? -23.703 9.781 14.18 1 79.88 222 GLY A N 1
ATOM 1765 C CA . GLY A 1 222 ? -24.812 8.914 14.531 1 79.88 222 GLY A CA 1
ATOM 1766 C C . GLY A 1 222 ? -24.953 7.711 13.617 1 79.88 222 GLY A C 1
ATOM 1767 O O . GLY A 1 222 ? -25.891 6.918 13.75 1 79.88 222 GLY A O 1
ATOM 1768 N N . VAL A 1 223 ? -24.125 7.52 12.727 1 88.19 223 VAL A N 1
ATOM 1769 C CA . VAL A 1 223 ? -24.172 6.363 11.836 1 88.19 223 VAL A CA 1
ATOM 1770 C C . VAL A 1 223 ? -23.688 5.117 12.578 1 88.19 223 VAL A C 1
ATOM 1772 O O . VAL A 1 223 ? -22.703 5.172 13.32 1 88.19 223 VAL A O 1
ATOM 1775 N N . ARG A 1 224 ? -24.484 3.955 12.312 1 88.81 224 ARG A N 1
ATOM 1776 C CA . ARG A 1 224 ? -24.125 2.686 12.938 1 88.81 224 ARG A CA 1
ATOM 1777 C C . ARG A 1 224 ? -23.344 1.807 11.961 1 88.81 224 ARG A C 1
ATOM 1779 O O . ARG A 1 224 ? -23.469 1.961 10.75 1 88.81 224 ARG A O 1
ATOM 1786 N N . ALA A 1 225 ? -22.547 0.945 12.531 1 90.88 225 ALA A N 1
ATOM 1787 C CA . ALA A 1 225 ? -21.672 0.099 11.719 1 90.88 225 ALA A CA 1
ATOM 1788 C C . ALA A 1 225 ? -22.5 -0.866 10.867 1 90.88 225 ALA A C 1
ATOM 1790 O O . ALA A 1 225 ? -22.172 -1.116 9.703 1 90.88 225 ALA A O 1
ATOM 1791 N N . GLY A 1 226 ? -23.578 -1.497 11.398 1 93.5 226 GLY A N 1
ATOM 1792 C CA . GLY A 1 226 ? -24.406 -2.451 10.68 1 93.5 226 GLY A CA 1
ATOM 1793 C C . GLY A 1 226 ? -24.984 -1.889 9.391 1 93.5 226 GLY A C 1
ATOM 1794 O O . GLY A 1 226 ? -24.703 -2.4 8.305 1 93.5 226 GLY A O 1
ATOM 1795 N N . PRO A 1 227 ? -25.688 -0.801 9.539 1 94.88 227 PRO A N 1
ATOM 1796 C CA . PRO A 1 227 ? -26.25 -0.181 8.344 1 94.88 227 PRO A CA 1
ATOM 1797 C C . PRO A 1 227 ? -25.203 0.259 7.336 1 94.88 227 PRO A C 1
ATOM 1799 O O . PRO A 1 227 ? -25.422 0.204 6.125 1 94.88 227 PRO A O 1
ATOM 1802 N N . LEU A 1 228 ? -24.109 0.696 7.824 1 95.62 228 LEU A N 1
ATOM 1803 C CA . LEU A 1 228 ? -23.047 1.16 6.93 1 95.62 228 LEU A CA 1
ATOM 1804 C C . LEU A 1 228 ? -22.562 0.027 6.039 1 95.62 228 LEU A C 1
ATOM 1806 O O . LEU A 1 228 ? -22.578 0.148 4.812 1 95.62 228 LEU A O 1
ATOM 1810 N N . TRP A 1 229 ? -22.188 -1.08 6.633 1 97.06 229 TRP A N 1
ATOM 1811 C CA . TRP A 1 229 ? -21.609 -2.182 5.867 1 97.06 229 TRP A CA 1
ATOM 1812 C C . TRP A 1 229 ? -22.672 -2.855 5 1 97.06 229 TRP A C 1
ATOM 1814 O O . TRP A 1 229 ? -22.375 -3.332 3.904 1 97.06 229 TRP A O 1
ATOM 1824 N N . LEU A 1 230 ? -23.859 -2.889 5.504 1 97.38 230 LEU A N 1
ATOM 1825 C CA . LEU A 1 230 ? -24.922 -3.461 4.695 1 97.38 230 LEU A CA 1
ATOM 1826 C C . LEU A 1 230 ? -25.172 -2.627 3.443 1 97.38 230 LEU A C 1
ATOM 1828 O O . LEU A 1 230 ? -25.344 -3.174 2.352 1 97.38 230 LEU A O 1
ATOM 1832 N N . ALA A 1 231 ? -25.188 -1.341 3.592 1 97.94 231 ALA A N 1
ATOM 1833 C CA . ALA A 1 231 ? -25.406 -0.452 2.453 1 97.94 231 ALA A CA 1
ATOM 1834 C C . ALA A 1 231 ? -24.281 -0.602 1.425 1 97.94 231 ALA A C 1
ATOM 1836 O O . ALA A 1 231 ? -24.547 -0.689 0.223 1 97.94 231 ALA A O 1
ATOM 1837 N N . TYR A 1 232 ? -23.062 -0.632 1.94 1 97.88 232 TYR A N 1
ATOM 1838 C CA . TYR A 1 232 ? -21.906 -0.744 1.053 1 97.88 232 TYR A CA 1
ATOM 1839 C C . TYR A 1 232 ? -21.906 -2.078 0.317 1 97.88 232 TYR A C 1
ATOM 1841 O O . TYR A 1 232 ? -21.656 -2.131 -0.888 1 97.88 232 TYR A O 1
ATOM 1849 N N . THR A 1 233 ? -22.234 -3.129 1.027 1 98.12 233 THR A N 1
ATOM 1850 C CA . THR A 1 233 ? -22.25 -4.461 0.431 1 98.12 233 THR A CA 1
ATOM 1851 C C . THR A 1 233 ? -23.375 -4.574 -0.596 1 98.12 233 THR A C 1
ATOM 1853 O O . THR A 1 233 ? -23.172 -5.125 -1.682 1 98.12 233 THR A O 1
ATOM 1856 N N . LEU A 1 234 ? -24.547 -4.066 -0.31 1 97.81 234 LEU A N 1
ATOM 1857 C CA . LEU A 1 234 ? -25.672 -4.129 -1.223 1 97.81 234 LEU A CA 1
ATOM 1858 C C . LEU A 1 234 ? -25.391 -3.355 -2.504 1 97.81 234 LEU A C 1
ATOM 1860 O O . LEU A 1 234 ? -25.766 -3.787 -3.594 1 97.81 234 LEU A O 1
ATOM 1864 N N . PHE A 1 235 ? -24.766 -2.271 -2.33 1 98 235 PHE A N 1
ATOM 1865 C CA . PHE A 1 235 ? -24.422 -1.452 -3.488 1 98 235 PHE A CA 1
ATOM 1866 C C . PHE A 1 235 ? -23.469 -2.193 -4.418 1 98 235 PHE A C 1
ATOM 1868 O O . PHE A 1 235 ? -23.719 -2.275 -5.625 1 98 235 PHE A O 1
ATOM 1875 N N . ASP A 1 236 ? -22.406 -2.684 -3.906 1 98.06 236 ASP A N 1
ATOM 1876 C CA . ASP A 1 236 ? -21.406 -3.373 -4.719 1 98.06 236 ASP A CA 1
ATOM 1877 C C . ASP A 1 236 ? -21.953 -4.684 -5.273 1 98.06 236 ASP A C 1
ATOM 1879 O O . ASP A 1 236 ? -21.531 -5.141 -6.34 1 98.06 236 ASP A O 1
ATOM 1883 N N . LEU A 1 237 ? -22.922 -5.281 -4.539 1 97.88 237 LEU A N 1
ATOM 1884 C CA . LEU A 1 237 ? -23.516 -6.539 -4.961 1 97.88 237 LEU A CA 1
ATOM 1885 C C . LEU A 1 237 ? -24.297 -6.359 -6.258 1 97.88 237 LEU A C 1
ATOM 1887 O O . LEU A 1 237 ? -24.453 -7.309 -7.027 1 97.88 237 LEU A O 1
ATOM 1891 N N . ILE A 1 238 ? -24.75 -5.164 -6.508 1 97.81 238 ILE A N 1
ATOM 1892 C CA . ILE A 1 238 ? -25.453 -4.898 -7.758 1 97.81 238 ILE A CA 1
ATOM 1893 C C . ILE A 1 238 ? -24.5 -5.094 -8.938 1 97.81 238 ILE A C 1
ATOM 1895 O O . ILE A 1 238 ? -24.859 -5.715 -9.938 1 97.81 238 ILE A O 1
ATOM 1899 N N . ILE A 1 239 ? -23.312 -4.613 -8.797 1 97.62 239 ILE A N 1
ATOM 1900 C CA . ILE A 1 239 ? -22.312 -4.77 -9.859 1 97.62 239 ILE A CA 1
ATOM 1901 C C . ILE A 1 239 ? -21.906 -6.234 -9.961 1 97.62 239 ILE A C 1
ATOM 1903 O O . ILE A 1 239 ? -21.75 -6.766 -11.07 1 97.62 239 ILE A O 1
ATOM 1907 N N . VAL A 1 240 ? -21.75 -6.883 -8.812 1 98.25 240 VAL A N 1
ATOM 1908 C CA . VAL A 1 240 ? -21.391 -8.297 -8.797 1 98.25 240 VAL A CA 1
ATOM 1909 C C . VAL A 1 240 ? -22.469 -9.117 -9.508 1 98.25 240 VAL A C 1
ATOM 1911 O O . VAL A 1 240 ? -22.156 -10.023 -10.273 1 98.25 240 VAL A O 1
ATOM 1914 N N . LEU A 1 241 ? -23.719 -8.781 -9.219 1 98.12 241 LEU A N 1
ATOM 1915 C CA . LEU A 1 241 ? -24.844 -9.469 -9.844 1 98.12 241 LEU A CA 1
ATOM 1916 C C . LEU A 1 241 ? -24.828 -9.273 -11.359 1 98.12 241 LEU A C 1
ATOM 1918 O O . LEU A 1 241 ? -25.047 -10.219 -12.117 1 98.12 241 LEU A O 1
ATOM 1922 N N . LEU A 1 242 ? -24.516 -8.133 -11.805 1 98 242 LEU A N 1
ATOM 1923 C CA . LEU A 1 242 ? -24.453 -7.844 -13.227 1 98 242 LEU A CA 1
ATOM 1924 C C . LEU A 1 242 ? -23.312 -8.602 -13.891 1 98 242 LEU A C 1
ATOM 1926 O O . LEU A 1 242 ? -23.469 -9.172 -14.969 1 98 242 LEU A O 1
ATOM 1930 N N . VAL A 1 243 ? -22.156 -8.562 -13.25 1 98.12 243 VAL A N 1
ATOM 1931 C CA . VAL A 1 243 ? -20.984 -9.258 -13.781 1 98.12 243 VAL A CA 1
ATOM 1932 C C . VAL A 1 243 ? -21.281 -10.75 -13.898 1 98.12 243 VAL A C 1
ATOM 1934 O O . VAL A 1 243 ? -21.016 -11.367 -14.93 1 98.12 243 VAL A O 1
ATOM 1937 N N . SER A 1 244 ? -21.859 -11.344 -12.844 1 98.25 244 SER A N 1
ATOM 1938 C CA . SER A 1 244 ? -22.156 -12.773 -12.82 1 98.25 244 SER A CA 1
ATOM 1939 C C . SER A 1 244 ? -23.188 -13.141 -13.883 1 98.25 244 SER A C 1
ATOM 1941 O O . SER A 1 244 ? -23.031 -14.117 -14.602 1 98.25 244 SER A O 1
ATOM 1943 N N . ALA A 1 245 ? -24.188 -12.344 -14.047 1 97.88 245 ALA A N 1
ATOM 1944 C CA . ALA A 1 245 ? -25.266 -12.609 -15.008 1 97.88 245 ALA A CA 1
ATOM 1945 C C . ALA A 1 245 ? -24.766 -12.484 -16.438 1 97.88 245 ALA A C 1
ATOM 1947 O O . ALA A 1 245 ? -25 -13.375 -17.266 1 97.88 245 ALA A O 1
ATOM 1948 N N . VAL A 1 246 ? -24.047 -11.438 -16.719 1 97.81 246 VAL A N 1
ATOM 1949 C CA . VAL A 1 246 ? -23.578 -11.203 -18.078 1 97.81 246 VAL A CA 1
ATOM 1950 C C . VAL A 1 246 ? -22.547 -12.266 -18.469 1 97.81 246 VAL A C 1
ATOM 1952 O O . VAL A 1 246 ? -22.547 -12.742 -19.609 1 97.81 246 VAL A O 1
ATOM 1955 N N . ALA A 1 247 ? -21.703 -12.617 -17.578 1 97.25 247 ALA A N 1
ATOM 1956 C CA . ALA A 1 247 ? -20.703 -13.648 -17.859 1 97.25 247 ALA A CA 1
ATOM 1957 C C . ALA A 1 247 ? -21.375 -14.969 -18.234 1 97.25 247 ALA A C 1
ATOM 1959 O O . ALA A 1 247 ? -21.016 -15.594 -19.234 1 97.25 247 ALA A O 1
ATOM 1960 N N . ILE A 1 248 ? -22.422 -15.359 -17.453 1 97 248 ILE A N 1
ATOM 1961 C CA . ILE A 1 248 ? -23.109 -16.625 -17.703 1 97 248 ILE A CA 1
ATOM 1962 C C . ILE A 1 248 ? -23.891 -16.531 -19.016 1 97 248 ILE A C 1
ATOM 1964 O O . ILE A 1 248 ? -23.938 -17.5 -19.781 1 97 248 ILE A O 1
ATOM 1968 N N . ILE A 1 249 ? -24.453 -15.406 -19.312 1 96.75 249 ILE A N 1
ATOM 1969 C CA . ILE A 1 249 ? -25.188 -15.211 -20.562 1 96.75 249 ILE A CA 1
ATOM 1970 C C . ILE A 1 249 ? -24.234 -15.359 -21.75 1 96.75 249 ILE A C 1
ATOM 1972 O O . ILE A 1 249 ? -24.547 -16.031 -22.734 1 96.75 249 ILE A O 1
ATOM 1976 N N . ILE A 1 250 ? -23.078 -14.82 -21.641 1 95.81 250 ILE A N 1
ATOM 1977 C CA . ILE A 1 250 ? -22.078 -14.93 -22.703 1 95.81 250 ILE A CA 1
ATOM 1978 C C . ILE A 1 250 ? -21.672 -16.391 -22.875 1 95.81 250 ILE A C 1
ATOM 1980 O O . ILE A 1 250 ? -21.594 -16.891 -24 1 95.81 250 ILE A O 1
ATOM 1984 N N . PHE A 1 251 ? -21.438 -17.078 -21.766 1 94.81 251 PHE A N 1
ATOM 1985 C CA . PHE A 1 251 ? -20.969 -18.453 -21.812 1 94.81 251 PHE A CA 1
ATOM 1986 C C . PHE A 1 251 ? -22.031 -19.359 -22.453 1 94.81 251 PHE A C 1
ATOM 1988 O O . PHE A 1 251 ? -21.719 -20.125 -23.375 1 94.81 251 PHE A O 1
ATOM 1995 N N . VAL A 1 252 ? -23.281 -19.234 -22.062 1 93.44 252 VAL A N 1
ATOM 1996 C CA . VAL A 1 252 ? -24.344 -20.109 -22.531 1 93.44 252 VAL A CA 1
ATOM 1997 C C . VAL A 1 252 ? -24.688 -19.781 -23.969 1 93.44 252 VAL A C 1
ATOM 1999 O O . VAL A 1 252 ? -25.125 -20.656 -24.734 1 93.44 252 VAL A O 1
ATOM 2002 N N . SER A 1 253 ? -24.406 -18.594 -24.391 1 92.12 253 SER A N 1
ATOM 2003 C CA . SER A 1 253 ? -24.688 -18.188 -25.766 1 92.12 253 SER A CA 1
ATOM 2004 C C . SER A 1 253 ? -23.656 -18.75 -26.734 1 92.12 253 SER A C 1
ATOM 2006 O O . SER A 1 253 ? -23.953 -18.984 -27.906 1 92.12 253 SER A O 1
ATOM 2008 N N . VAL A 1 254 ? -22.516 -19.016 -26.281 1 89.62 254 VAL A N 1
ATOM 2009 C CA . VAL A 1 254 ? -21.438 -19.422 -27.172 1 89.62 254 VAL A CA 1
ATOM 2010 C C . VAL A 1 254 ? -21.328 -20.938 -27.203 1 89.62 254 VAL A C 1
ATOM 2012 O O . VAL A 1 254 ? -21.047 -21.531 -28.266 1 89.62 254 VAL A O 1
ATOM 2015 N N . SER A 1 255 ? -21.562 -21.531 -26.031 1 88.94 255 SER A N 1
ATOM 2016 C CA . SER A 1 255 ? -21.375 -22.969 -26 1 88.94 255 SER A CA 1
ATOM 2017 C C . SER A 1 255 ? -22.391 -23.641 -25.062 1 88.94 255 SER A C 1
ATOM 2019 O O . SER A 1 255 ? -22.812 -23.031 -24.078 1 88.94 255 SER A O 1
ATOM 2021 N N . SER A 1 256 ? -22.703 -24.844 -25.391 1 87.5 256 SER A N 1
ATOM 2022 C CA . SER A 1 256 ? -23.609 -25.625 -24.547 1 87.5 256 SER A CA 1
ATOM 2023 C C . SER A 1 256 ? -22.828 -26.641 -23.719 1 87.5 256 SER A C 1
ATOM 2025 O O . SER A 1 256 ? -23.422 -27.5 -23.078 1 87.5 256 SER A O 1
ATOM 2027 N N . ALA A 1 257 ? -21.562 -26.484 -23.688 1 87.88 257 ALA A N 1
ATOM 2028 C CA . ALA A 1 257 ? -20.703 -27.469 -23.047 1 87.88 257 ALA A CA 1
ATOM 2029 C C . ALA A 1 257 ? -20.672 -27.266 -21.531 1 87.88 257 ALA A C 1
ATOM 2031 O O . ALA A 1 257 ? -20.25 -28.141 -20.781 1 87.88 257 ALA A O 1
ATOM 2032 N N . PHE A 1 258 ? -21.266 -26.188 -21.031 1 92.88 258 PHE A N 1
ATOM 2033 C CA . PHE A 1 258 ? -21.188 -25.875 -19.609 1 92.88 258 PHE A CA 1
ATOM 2034 C C . PHE A 1 258 ? -22.203 -26.672 -18.797 1 92.88 258 PHE A C 1
ATOM 2036 O O . PHE A 1 258 ? -23.406 -26.609 -19.062 1 92.88 258 PHE A O 1
ATOM 2043 N N . TYR A 1 259 ? -21.641 -27.406 -17.844 1 93.69 259 TYR A N 1
ATOM 2044 C CA . TYR A 1 259 ? -22.5 -28.219 -16.969 1 93.69 259 TYR A CA 1
ATOM 2045 C C . TYR A 1 259 ? -23.234 -27.328 -15.961 1 93.69 259 TYR A C 1
ATOM 2047 O O . TYR A 1 259 ? -22.594 -26.594 -15.203 1 93.69 259 TYR A O 1
ATOM 2055 N N . ALA A 1 260 ? -24.609 -27.359 -15.922 1 96.06 260 ALA A N 1
ATOM 2056 C CA . ALA A 1 260 ? -25.484 -26.688 -14.961 1 96.06 260 ALA A CA 1
ATOM 2057 C C . ALA A 1 260 ? -25.078 -25.234 -14.781 1 96.06 260 ALA A C 1
ATOM 2059 O O . ALA A 1 260 ? -24.75 -24.797 -13.672 1 96.06 260 ALA A O 1
ATOM 2060 N N . PRO A 1 261 ? -25.156 -24.406 -15.836 1 96.06 261 PRO A N 1
ATOM 2061 C CA . PRO A 1 261 ? -24.719 -23 -15.773 1 96.06 261 PRO A CA 1
ATOM 2062 C C . PRO A 1 261 ? -25.469 -22.203 -14.711 1 96.06 261 PRO A C 1
ATOM 2064 O O . PRO A 1 261 ? -24.938 -21.203 -14.203 1 96.06 261 PRO A O 1
ATOM 2067 N N . GLY A 1 262 ? -26.656 -22.609 -14.32 1 96.81 262 GLY A N 1
ATOM 2068 C CA . GLY A 1 262 ? -27.375 -21.938 -13.242 1 96.81 262 GLY A CA 1
ATOM 2069 C C . GLY A 1 262 ? -26.625 -21.984 -11.922 1 96.81 262 GLY A C 1
ATOM 2070 O O . GLY A 1 262 ? -26.578 -20.984 -11.195 1 96.81 262 GLY A O 1
ATOM 2071 N N . TYR A 1 263 ? -26.109 -23.141 -11.602 1 97.56 263 TYR A N 1
ATOM 2072 C CA . TYR A 1 263 ? -25.344 -23.281 -10.375 1 97.56 263 TYR A CA 1
ATOM 2073 C C . TYR A 1 263 ? -24.047 -22.484 -10.453 1 97.56 263 TYR A C 1
ATOM 2075 O O . TYR A 1 263 ? -23.578 -21.953 -9.445 1 97.56 263 TYR A O 1
ATOM 2083 N N . VAL A 1 264 ? -23.469 -22.406 -11.648 1 97.75 264 VAL A N 1
ATOM 2084 C CA . VAL A 1 264 ? -22.25 -21.625 -11.828 1 97.75 264 VAL A CA 1
ATOM 2085 C C . VAL A 1 264 ? -22.547 -20.141 -11.578 1 97.75 264 VAL A C 1
ATOM 2087 O O . VAL A 1 264 ? -21.734 -19.438 -10.992 1 97.75 264 VAL A O 1
ATOM 2090 N N . PHE A 1 265 ? -23.688 -19.719 -11.984 1 98.19 265 PHE A N 1
ATOM 2091 C CA . PHE A 1 265 ? -24.125 -18.359 -11.719 1 98.19 265 PHE A CA 1
ATOM 2092 C C . PHE A 1 265 ? -24.156 -18.078 -10.219 1 98.19 265 PHE A C 1
ATOM 2094 O O . PHE A 1 265 ? -23.688 -17.031 -9.758 1 98.19 265 PHE A O 1
ATOM 2101 N N . VAL A 1 266 ? -24.766 -19 -9.508 1 98.19 266 VAL A N 1
ATOM 2102 C CA . VAL A 1 266 ? -24.875 -18.844 -8.062 1 98.19 266 VAL A CA 1
ATOM 2103 C C . VAL A 1 266 ? -23.484 -18.766 -7.441 1 98.19 266 VAL A C 1
ATOM 2105 O O . VAL A 1 266 ? -23.25 -17.969 -6.543 1 98.19 266 VAL A O 1
ATOM 2108 N N . VAL A 1 267 ? -22.578 -19.578 -7.945 1 98.31 267 VAL A N 1
ATOM 2109 C CA . VAL A 1 267 ? -21.219 -19.594 -7.414 1 98.31 267 VAL A CA 1
ATOM 2110 C C . VAL A 1 267 ? -20.531 -18.266 -7.746 1 98.31 267 VAL A C 1
ATOM 2112 O O . VAL A 1 267 ? -19.859 -17.672 -6.898 1 98.31 267 VAL A O 1
ATOM 2115 N N . PHE A 1 268 ? -20.734 -17.781 -8.977 1 98.56 268 PHE A N 1
ATOM 2116 C CA . PHE A 1 268 ? -20.141 -16.5 -9.367 1 98.56 268 PHE A CA 1
ATOM 2117 C C . PHE A 1 268 ? -20.625 -15.375 -8.453 1 98.56 268 PHE A C 1
ATOM 2119 O O . PHE A 1 268 ? -19.844 -14.547 -8.008 1 98.56 268 PHE A O 1
ATOM 2126 N N . PHE A 1 269 ? -21.875 -15.406 -8.18 1 98.31 269 PHE A N 1
ATOM 2127 C CA . PHE A 1 269 ? -22.5 -14.367 -7.363 1 98.31 269 PHE A CA 1
ATOM 2128 C C . PHE A 1 269 ? -21.984 -14.43 -5.93 1 98.31 269 PHE A C 1
ATOM 2130 O O . PHE A 1 269 ? -21.578 -13.406 -5.363 1 98.31 269 PHE A O 1
ATOM 2137 N N . LEU A 1 270 ? -21.953 -15.617 -5.383 1 98.56 270 LEU A N 1
ATOM 2138 C CA . LEU A 1 270 ? -21.5 -15.789 -4.004 1 98.56 270 LEU A CA 1
ATOM 2139 C C . LEU A 1 270 ? -20 -15.539 -3.877 1 98.56 270 LEU A C 1
ATOM 2141 O O . LEU A 1 270 ? -19.547 -15.031 -2.854 1 98.56 270 LEU A O 1
ATOM 2145 N N . TYR A 1 271 ? -19.281 -15.93 -4.895 1 98.25 271 TYR A N 1
ATOM 2146 C CA . TYR A 1 271 ? -17.859 -15.617 -4.898 1 98.25 271 TYR A CA 1
ATOM 2147 C C . TYR A 1 271 ? -17.625 -14.109 -4.875 1 98.25 271 TYR A C 1
ATOM 2149 O O . TYR A 1 271 ? -16.797 -13.617 -4.109 1 98.25 271 TYR A O 1
ATOM 2157 N N . GLY A 1 272 ? -18.359 -13.461 -5.734 1 98.25 272 GLY A N 1
ATOM 2158 C CA . GLY A 1 272 ? -18.234 -12.008 -5.75 1 98.25 272 GLY A CA 1
ATOM 2159 C C . GLY A 1 272 ? -18.516 -11.375 -4.398 1 98.25 272 GLY A C 1
ATOM 2160 O O . GLY A 1 272 ? -17.812 -10.445 -3.992 1 98.25 272 GLY A O 1
ATOM 2161 N N . LEU A 1 273 ? -19.484 -11.891 -3.748 1 98.19 273 LEU A N 1
ATOM 2162 C CA . LEU A 1 273 ? -19.844 -11.383 -2.426 1 98.19 273 LEU A CA 1
ATOM 2163 C C . LEU A 1 273 ? -18.734 -11.664 -1.42 1 98.19 273 LEU A C 1
ATOM 2165 O O . LEU A 1 273 ? -18.281 -10.75 -0.719 1 98.19 273 LEU A O 1
ATOM 2169 N N . SER A 1 274 ? -18.297 -12.859 -1.391 1 98.25 274 SER A N 1
ATOM 2170 C CA . SER A 1 274 ? -17.266 -13.25 -0.433 1 98.25 274 SER A CA 1
ATOM 2171 C C . SER A 1 274 ? -15.953 -12.523 -0.699 1 98.25 274 SER A C 1
ATOM 2173 O O . SER A 1 274 ? -15.297 -12.055 0.234 1 98.25 274 SER A O 1
ATOM 2175 N N . ALA A 1 275 ? -15.602 -12.469 -1.931 1 97.94 275 ALA A N 1
ATOM 2176 C CA . ALA A 1 275 ? -14.352 -11.805 -2.305 1 97.94 275 ALA A CA 1
ATOM 2177 C C . ALA A 1 275 ? -14.422 -10.312 -2 1 97.94 275 ALA A C 1
ATOM 2179 O O . ALA A 1 275 ? -13.422 -9.711 -1.603 1 97.94 275 ALA A O 1
ATOM 2180 N N . THR A 1 276 ? -15.555 -9.703 -2.197 1 98.12 276 THR A N 1
ATOM 2181 C CA . THR A 1 276 ? -15.742 -8.297 -1.863 1 98.12 276 THR A CA 1
ATOM 2182 C C . THR A 1 276 ? -15.602 -8.07 -0.362 1 98.12 276 THR A C 1
ATOM 2184 O O . THR A 1 276 ? -14.922 -7.141 0.069 1 98.12 276 THR A O 1
ATOM 2187 N N . LEU A 1 277 ? -16.219 -8.914 0.389 1 98.25 277 LEU A N 1
ATOM 2188 C CA . LEU A 1 277 ? -16.125 -8.805 1.84 1 98.25 277 LEU A CA 1
ATOM 2189 C C . LEU A 1 277 ? -14.695 -9.023 2.311 1 98.25 277 LEU A C 1
ATOM 2191 O O . LEU A 1 277 ? -14.242 -8.391 3.264 1 98.25 277 LEU A O 1
ATOM 2195 N N . THR A 1 278 ? -14 -9.93 1.661 1 97.38 278 THR A N 1
ATOM 2196 C CA . THR A 1 278 ? -12.586 -10.125 1.964 1 97.38 278 THR A CA 1
ATOM 2197 C C . THR A 1 278 ? -11.797 -8.852 1.679 1 97.38 278 THR A C 1
ATOM 2199 O O . THR A 1 278 ? -10.93 -8.461 2.465 1 97.38 278 THR A O 1
ATOM 2202 N N . ALA A 1 279 ? -12.148 -8.258 0.591 1 97.44 279 ALA A N 1
ATOM 2203 C CA . ALA A 1 279 ? -11.477 -7.012 0.215 1 97.44 279 ALA A CA 1
ATOM 2204 C C . ALA A 1 279 ? -11.75 -5.914 1.236 1 97.44 279 ALA A C 1
ATOM 2206 O O . ALA A 1 279 ? -10.867 -5.117 1.556 1 97.44 279 ALA A O 1
ATOM 2207 N N . TYR A 1 280 ? -13 -5.863 1.723 1 97.75 280 TYR A N 1
ATOM 2208 C CA . TYR A 1 280 ? -13.352 -4.898 2.76 1 97.75 280 TYR A CA 1
ATOM 2209 C C . TYR A 1 280 ? -12.5 -5.113 4.008 1 97.75 280 TYR A C 1
ATOM 2211 O O . TYR A 1 280 ? -12.008 -4.152 4.605 1 97.75 280 TYR A O 1
ATOM 2219 N N . VAL A 1 281 ? -12.297 -6.324 4.398 1 96.44 281 VAL A N 1
ATOM 2220 C CA . VAL A 1 281 ? -11.531 -6.645 5.602 1 96.44 281 VAL A CA 1
ATOM 2221 C C . VAL A 1 281 ? -10.07 -6.246 5.41 1 96.44 281 VAL A C 1
ATOM 2223 O O . VAL A 1 281 ? -9.453 -5.688 6.32 1 96.44 281 VAL A O 1
ATOM 2226 N N . VAL A 1 282 ? -9.555 -6.488 4.242 1 94.81 282 VAL A N 1
ATOM 2227 C CA . VAL A 1 282 ? -8.172 -6.113 3.93 1 94.81 282 VAL A CA 1
ATOM 2228 C C . VAL A 1 282 ? -8.016 -4.598 4.027 1 94.81 282 VAL A C 1
ATOM 2230 O O . VAL A 1 282 ? -7 -4.102 4.52 1 94.81 282 VAL A O 1
ATOM 2233 N N . SER A 1 283 ? -9.008 -3.879 3.629 1 94.69 283 SER A N 1
ATOM 2234 C CA . SER A 1 283 ? -8.977 -2.42 3.605 1 94.69 283 SER A CA 1
ATOM 2235 C C . SER A 1 283 ? -8.883 -1.848 5.016 1 94.69 283 SER A C 1
ATOM 2237 O O . SER A 1 283 ? -8.477 -0.701 5.203 1 94.69 283 SER A O 1
ATOM 2239 N N . LEU A 1 284 ? -9.266 -2.635 6.02 1 92.19 284 LEU A N 1
ATOM 2240 C CA . LEU A 1 284 ? -9.227 -2.176 7.402 1 92.19 284 LEU A CA 1
ATOM 2241 C C . LEU A 1 284 ? -7.785 -2.102 7.906 1 92.19 284 LEU A C 1
ATOM 2243 O O . LEU A 1 284 ? -7.48 -1.332 8.82 1 92.19 284 LEU A O 1
ATOM 2247 N N . TYR A 1 285 ? -6.871 -2.785 7.195 1 88.94 285 TYR A N 1
ATOM 2248 C CA . TYR A 1 285 ? -5.52 -2.893 7.738 1 88.94 285 TYR A CA 1
ATOM 2249 C C . TYR A 1 285 ? -4.504 -2.246 6.805 1 88.94 285 TYR A C 1
ATOM 2251 O O . TYR A 1 285 ? -3.338 -2.084 7.168 1 88.94 285 TYR A O 1
ATOM 2259 N N . THR A 1 286 ? -4.879 -1.876 5.711 1 90.44 286 THR A N 1
ATOM 2260 C CA . THR A 1 286 ? -3.941 -1.313 4.746 1 90.44 286 THR A CA 1
ATOM 2261 C C . THR A 1 286 ? -3.887 0.207 4.867 1 90.44 286 THR A C 1
ATOM 2263 O O . THR A 1 286 ? -4.887 0.844 5.203 1 90.44 286 THR A O 1
ATOM 2266 N N . THR A 1 287 ? -2.729 0.8 4.508 1 87.12 287 THR A N 1
ATOM 2267 C CA . THR A 1 287 ? -2.51 2.221 4.754 1 87.12 287 THR A CA 1
ATOM 2268 C C . THR A 1 287 ? -2.598 3.016 3.455 1 87.12 287 THR A C 1
ATOM 2270 O O . THR A 1 287 ? -2.359 4.227 3.443 1 87.12 287 THR A O 1
ATOM 2273 N N . SER A 1 288 ? -2.801 2.346 2.396 1 89.12 288 SER A N 1
ATOM 2274 C CA . SER A 1 288 ? -2.957 3.027 1.115 1 89.12 288 SER A CA 1
ATOM 2275 C C . SER A 1 288 ? -3.898 2.26 0.192 1 89.12 288 SER A C 1
ATOM 2277 O O . SER A 1 288 ? -4.168 1.078 0.417 1 89.12 288 SER A O 1
ATOM 2279 N N . GLN A 1 289 ? -4.453 2.926 -0.757 1 90.62 289 GLN A N 1
ATOM 2280 C CA . GLN A 1 289 ? -5.336 2.285 -1.726 1 90.62 289 GLN A CA 1
ATOM 2281 C C . GLN A 1 289 ? -4.582 1.248 -2.555 1 90.62 289 GLN A C 1
ATOM 2283 O O . GLN A 1 289 ? -5.121 0.183 -2.861 1 90.62 289 GLN A O 1
ATOM 2288 N N . LEU A 1 290 ? -3.4 1.578 -2.881 1 88.12 290 LEU A N 1
ATOM 2289 C CA . LEU A 1 290 ? -2.609 0.653 -3.688 1 88.12 290 LEU A CA 1
ATOM 2290 C C . LEU A 1 290 ? -2.32 -0.629 -2.914 1 88.12 290 LEU A C 1
ATOM 2292 O O . LEU A 1 290 ? -2.367 -1.724 -3.48 1 88.12 290 LEU A O 1
ATOM 2296 N N . ALA A 1 291 ? -2.016 -0.429 -1.682 1 89.62 291 ALA A N 1
ATOM 2297 C CA . ALA A 1 291 ? -1.79 -1.6 -0.839 1 89.62 291 ALA A CA 1
ATOM 2298 C C . ALA A 1 291 ? -3.059 -2.439 -0.716 1 89.62 291 ALA A C 1
ATOM 2300 O O . ALA A 1 291 ? -3 -3.672 -0.739 1 89.62 291 ALA A O 1
ATOM 2301 N N . THR A 1 292 ? -4.184 -1.749 -0.583 1 93.5 292 THR A N 1
ATOM 2302 C CA . THR A 1 292 ? -5.457 -2.453 -0.483 1 93.5 292 THR A CA 1
ATOM 2303 C C . THR A 1 292 ? -5.711 -3.287 -1.735 1 93.5 292 THR A C 1
ATOM 2305 O O . THR A 1 292 ? -6.078 -4.461 -1.642 1 93.5 292 THR A O 1
ATOM 2308 N N . PHE A 1 293 ? -5.457 -2.75 -2.893 1 93.12 293 PHE A N 1
ATOM 2309 C CA . PHE A 1 293 ? -5.664 -3.461 -4.148 1 93.12 293 PHE A CA 1
ATOM 2310 C C . PHE A 1 293 ? -4.703 -4.637 -4.273 1 93.12 293 PHE A C 1
ATOM 2312 O O . PHE A 1 293 ? -5.105 -5.734 -4.656 1 93.12 293 PHE A O 1
ATOM 2319 N N . ALA A 1 294 ? -3.496 -4.367 -3.939 1 89.88 294 ALA A N 1
ATOM 2320 C CA . ALA A 1 294 ? -2.471 -5.398 -4.078 1 89.88 294 ALA A CA 1
ATOM 2321 C C . ALA A 1 294 ? -2.775 -6.602 -3.191 1 89.88 294 ALA A C 1
ATOM 2323 O O . ALA A 1 294 ? -2.666 -7.746 -3.631 1 89.88 294 ALA A O 1
ATOM 2324 N N . PHE A 1 295 ? -3.215 -6.348 -1.989 1 90.44 295 PHE A N 1
ATOM 2325 C CA . PHE A 1 295 ? -3.441 -7.449 -1.059 1 90.44 295 PHE A CA 1
ATOM 2326 C C . PHE A 1 295 ? -4.781 -8.117 -1.329 1 90.44 295 PHE A C 1
ATOM 2328 O O . PHE A 1 295 ? -4.922 -9.328 -1.155 1 90.44 295 PHE A O 1
ATOM 2335 N N . ALA A 1 296 ? -5.766 -7.316 -1.723 1 94 296 ALA A N 1
ATOM 2336 C CA . ALA A 1 296 ? -7.078 -7.906 -1.987 1 94 296 ALA A CA 1
ATOM 2337 C C . ALA A 1 296 ? -7.082 -8.664 -3.312 1 94 296 ALA A C 1
ATOM 2339 O O . ALA A 1 296 ? -7.359 -9.867 -3.346 1 94 296 ALA A O 1
ATOM 2340 N N . ALA A 1 297 ? -6.715 -7.969 -4.398 1 92.62 297 ALA A N 1
ATOM 2341 C CA . ALA A 1 297 ? -6.699 -8.586 -5.723 1 92.62 297 ALA A CA 1
ATOM 2342 C C . ALA A 1 297 ? -5.527 -9.555 -5.859 1 92.62 297 ALA A C 1
ATOM 2344 O O . ALA A 1 297 ? -5.699 -10.672 -6.348 1 92.62 297 ALA A O 1
ATOM 2345 N N . GLY A 1 298 ? -4.312 -9.102 -5.434 1 87.81 298 GLY A N 1
ATOM 2346 C CA . GLY A 1 298 ? -3.148 -9.969 -5.5 1 87.81 298 GLY A CA 1
ATOM 2347 C C . GLY A 1 298 ? -3.273 -11.203 -4.629 1 87.81 298 GLY A C 1
ATOM 2348 O O . GLY A 1 298 ? -2.822 -12.289 -5.008 1 87.81 298 GLY A O 1
ATOM 2349 N N . GLY A 1 299 ? -3.879 -11.008 -3.418 1 87.75 299 GLY A N 1
ATOM 2350 C CA . GLY A 1 299 ? -4.117 -12.156 -2.557 1 87.75 299 GLY A CA 1
ATOM 2351 C C . GLY A 1 299 ? -5.043 -13.18 -3.174 1 87.75 299 GLY A C 1
ATOM 2352 O O . GLY A 1 299 ? -4.75 -14.383 -3.16 1 87.75 299 GLY A O 1
ATOM 2353 N N . GLN A 1 300 ? -6.137 -12.734 -3.787 1 92.69 300 GLN A N 1
ATOM 2354 C CA . GLN A 1 300 ? -7.082 -13.648 -4.43 1 92.69 300 GLN A CA 1
ATOM 2355 C C . GLN A 1 300 ? -6.441 -14.352 -5.617 1 92.69 300 GLN A C 1
ATOM 2357 O O . GLN A 1 300 ? -6.652 -15.555 -5.82 1 92.69 300 GLN A O 1
ATOM 2362 N N . CYS A 1 301 ? -5.633 -13.664 -6.391 1 89.81 301 CYS A N 1
ATOM 2363 C CA . CYS A 1 301 ? -4.941 -14.266 -7.527 1 89.81 301 CYS A CA 1
ATOM 2364 C C . CYS A 1 301 ? -3.949 -15.328 -7.062 1 89.81 301 CYS A C 1
ATOM 2366 O O . CYS A 1 301 ? -3.869 -16.406 -7.652 1 89.81 301 CYS A O 1
ATOM 2368 N N . SER A 1 302 ? -3.223 -15.016 -6 1 85.81 302 SER A N 1
ATOM 2369 C CA . SER A 1 302 ? -2.246 -15.961 -5.473 1 85.81 302 SER A CA 1
ATOM 2370 C C . SER A 1 302 ? -2.926 -17.234 -4.961 1 85.81 302 SER A C 1
ATOM 2372 O O . SER A 1 302 ? -2.459 -18.344 -5.219 1 85.81 302 SER A O 1
ATOM 2374 N N . PHE A 1 303 ? -4.027 -17.078 -4.289 1 88.38 303 PHE A N 1
ATOM 2375 C CA . PHE A 1 303 ? -4.754 -18.234 -3.777 1 88.38 303 PHE A CA 1
ATOM 2376 C C . PHE A 1 303 ? -5.359 -19.031 -4.918 1 88.38 303 PHE A C 1
ATOM 2378 O O . PHE A 1 303 ? -5.402 -20.266 -4.855 1 88.38 303 PHE A O 1
ATOM 2385 N N . PHE A 1 304 ? -5.848 -18.328 -5.945 1 92.56 304 PHE A N 1
ATOM 2386 C CA . PHE A 1 304 ? -6.359 -18.969 -7.148 1 92.56 304 PHE A CA 1
ATOM 2387 C C . PHE A 1 304 ? -5.281 -19.828 -7.797 1 92.56 304 PHE A C 1
ATOM 2389 O O . PHE A 1 304 ? -5.516 -21 -8.086 1 92.56 304 PHE A O 1
ATOM 2396 N N . LEU A 1 305 ? -4.062 -19.281 -7.898 1 87.19 305 LEU A N 1
ATOM 2397 C CA . LEU A 1 305 ? -2.963 -19.984 -8.547 1 87.19 305 LEU A CA 1
ATOM 2398 C C . LEU A 1 305 ? -2.43 -21.109 -7.66 1 87.19 305 LEU A C 1
ATOM 2400 O O . LEU A 1 305 ? -2.051 -22.172 -8.156 1 87.19 305 LEU A O 1
ATOM 2404 N N . LEU A 1 306 ? -2.402 -20.875 -6.367 1 85.5 306 LEU A N 1
ATOM 2405 C CA . LEU A 1 306 ? -1.948 -21.906 -5.445 1 85.5 306 LEU A CA 1
ATOM 2406 C C . LEU A 1 306 ? -2.865 -23.125 -5.5 1 85.5 306 LEU A C 1
ATOM 2408 O O . LEU A 1 306 ? -2.396 -24.266 -5.477 1 85.5 306 LEU A O 1
ATOM 2412 N N . TYR A 1 307 ? -4.18 -22.859 -5.555 1 91.5 307 TYR A N 1
ATOM 2413 C CA . TYR A 1 307 ? -5.121 -23.969 -5.699 1 91.5 307 TYR A CA 1
ATOM 2414 C C . TYR A 1 307 ? -4.914 -24.688 -7.023 1 91.5 307 TYR A C 1
ATOM 2416 O O . TYR A 1 307 ? -4.973 -25.922 -7.082 1 91.5 307 TYR A O 1
ATOM 2424 N N . PHE A 1 308 ? -4.723 -23.969 -8.039 1 90.56 308 PHE A N 1
ATOM 2425 C CA . PHE A 1 308 ? -4.5 -24.562 -9.352 1 90.56 308 PHE A CA 1
ATOM 2426 C C . PHE A 1 308 ? -3.25 -25.438 -9.352 1 90.56 308 PHE A C 1
ATOM 2428 O O . PHE A 1 308 ? -3.254 -26.531 -9.906 1 90.56 308 PHE A O 1
ATOM 2435 N N . VAL A 1 309 ? -2.16 -24.891 -8.727 1 84.31 309 VAL A N 1
ATOM 2436 C CA . VAL A 1 309 ? -0.912 -25.641 -8.656 1 84.31 309 VAL A CA 1
ATOM 2437 C C . VAL A 1 309 ? -1.123 -26.922 -7.848 1 84.31 309 VAL A C 1
ATOM 2439 O O . VAL A 1 309 ? -0.661 -28 -8.242 1 84.31 309 VAL A O 1
ATOM 2442 N N . ALA A 1 310 ? -1.845 -26.828 -6.746 1 85.44 310 ALA A N 1
ATOM 2443 C CA . ALA A 1 310 ? -2.145 -28.016 -5.945 1 85.44 310 ALA A CA 1
ATOM 2444 C C . ALA A 1 310 ? -2.971 -29.031 -6.742 1 85.44 310 ALA A C 1
ATOM 2446 O O . ALA A 1 310 ? -2.713 -30.234 -6.691 1 85.44 310 ALA A O 1
ATOM 2447 N N . PHE A 1 311 ? -3.912 -28.531 -7.508 1 89.44 311 PHE A N 1
ATOM 2448 C CA . PHE A 1 311 ? -4.766 -29.375 -8.352 1 89.44 311 PHE A CA 1
ATOM 2449 C C . PHE A 1 311 ? -3.936 -30.109 -9.391 1 89.44 311 PHE A C 1
ATOM 2451 O O . PHE A 1 311 ? -4.066 -31.328 -9.547 1 89.44 311 PHE A O 1
ATOM 2458 N N . MET A 1 312 ? -3.08 -29.375 -10.031 1 82.06 312 MET A N 1
ATOM 2459 C CA . MET A 1 312 ? -2.25 -29.969 -11.078 1 82.06 312 MET A CA 1
ATOM 2460 C C . MET A 1 312 ? -1.262 -30.969 -10.492 1 82.06 312 MET A C 1
ATOM 2462 O O . MET A 1 312 ? -0.96 -31.984 -11.109 1 82.06 312 MET A O 1
ATOM 2466 N N . CYS A 1 313 ? -0.772 -30.719 -9.297 1 79.31 313 CYS A N 1
ATOM 2467 C CA . CYS A 1 313 ? 0.143 -31.641 -8.641 1 79.31 313 CYS A CA 1
ATOM 2468 C C . CYS A 1 313 ? -0.556 -32.969 -8.297 1 79.31 313 CYS A C 1
ATOM 2470 O O . CYS A 1 313 ? 0.029 -34.031 -8.43 1 79.31 313 CYS A O 1
ATOM 2472 N N . ILE A 1 314 ? -1.773 -32.906 -7.91 1 83.44 314 ILE A N 1
ATOM 2473 C CA . ILE A 1 314 ? -2.529 -34.125 -7.559 1 83.44 314 ILE A CA 1
ATOM 2474 C C . ILE A 1 314 ? -2.783 -34.938 -8.812 1 83.44 314 ILE A C 1
ATOM 2476 O O . ILE A 1 314 ? -2.549 -36.156 -8.812 1 83.44 314 ILE A O 1
ATOM 2480 N N . ILE A 1 315 ? -3.164 -34.25 -9.891 1 80 315 ILE A N 1
ATOM 2481 C CA . ILE A 1 315 ? -3.492 -34.938 -11.133 1 80 315 ILE A CA 1
ATOM 2482 C C . ILE A 1 315 ? -2.234 -35.594 -11.719 1 80 315 ILE A C 1
ATOM 2484 O O . ILE A 1 315 ? -2.295 -36.656 -12.305 1 80 315 ILE A O 1
ATOM 2488 N N . THR A 1 316 ? -1.139 -34.938 -11.461 1 71.62 316 THR A N 1
ATOM 2489 C CA . THR A 1 316 ? 0.089 -35.375 -12.109 1 71.62 316 THR A CA 1
ATOM 2490 C C . THR A 1 316 ? 0.801 -36.438 -11.273 1 71.62 316 THR A C 1
ATOM 2492 O O . THR A 1 316 ? 1.329 -37.406 -11.812 1 71.62 316 THR A O 1
ATOM 2495 N N . TYR A 1 317 ? 0.697 -36.344 -9.883 1 70.5 317 TYR A N 1
ATOM 2496 C CA . TYR A 1 317 ? 1.626 -37.125 -9.086 1 70.5 317 TYR A CA 1
ATOM 2497 C C . TYR A 1 317 ? 0.887 -38.188 -8.273 1 70.5 317 TYR A C 1
ATOM 2499 O O . TYR A 1 317 ? 1.485 -39.188 -7.832 1 70.5 317 TYR A O 1
ATOM 2507 N N . ILE A 1 318 ? -0.324 -38.094 -8.109 1 76.19 318 ILE A N 1
ATOM 2508 C CA . ILE A 1 318 ? -1.071 -39.031 -7.277 1 76.19 318 ILE A CA 1
ATOM 2509 C C . ILE A 1 318 ? -1.524 -40.219 -8.117 1 76.19 318 ILE A C 1
ATOM 2511 O O . ILE A 1 318 ? -1.874 -40.062 -9.289 1 76.19 318 ILE A O 1
ATOM 2515 N N . PRO A 1 319 ? -1.381 -41.375 -7.449 1 70.88 319 PRO A N 1
ATOM 2516 C CA . PRO A 1 319 ? -1.892 -42.531 -8.18 1 70.88 319 PRO A CA 1
ATOM 2517 C C . PRO A 1 319 ? -3.342 -42.375 -8.633 1 70.88 319 PRO A C 1
ATOM 2519 O O . PRO A 1 319 ? -4.141 -41.75 -7.918 1 70.88 319 PRO A O 1
ATOM 2522 N N . ALA A 1 320 ? -3.619 -42.875 -9.805 1 71.75 320 ALA A N 1
ATOM 2523 C CA . ALA A 1 320 ? -4.902 -42.688 -10.477 1 71.75 320 ALA A CA 1
ATOM 2524 C C . ALA A 1 320 ? -6.059 -43.094 -9.57 1 71.75 320 ALA A C 1
ATOM 2526 O O . ALA A 1 320 ? -7.125 -42.469 -9.594 1 71.75 320 ALA A O 1
ATOM 2527 N N . ALA A 1 321 ? -5.824 -44.094 -8.742 1 70.94 321 ALA A N 1
ATOM 2528 C CA . ALA A 1 321 ? -6.891 -44.625 -7.898 1 70.94 321 ALA A CA 1
ATOM 2529 C C . ALA A 1 321 ? -7.254 -43.625 -6.789 1 70.94 321 ALA A C 1
ATOM 2531 O O . ALA A 1 321 ? -8.375 -43.656 -6.266 1 70.94 321 ALA A O 1
ATOM 2532 N N . ASP A 1 322 ? -6.336 -42.75 -6.445 1 82.94 322 ASP A N 1
ATOM 2533 C CA . ASP A 1 322 ? -6.543 -41.875 -5.297 1 82.94 322 ASP A CA 1
ATOM 2534 C C . ASP A 1 322 ? -6.77 -40.438 -5.742 1 82.94 322 ASP A C 1
ATOM 2536 O O . ASP A 1 322 ? -6.855 -39.531 -4.91 1 82.94 322 ASP A O 1
ATOM 2540 N N . ILE A 1 323 ? -6.949 -40.219 -6.953 1 86.31 323 ILE A N 1
ATOM 2541 C CA . ILE A 1 323 ? -7.043 -38.844 -7.469 1 86.31 323 ILE A CA 1
ATOM 2542 C C . ILE A 1 323 ? -8.344 -38.219 -6.988 1 86.31 323 ILE A C 1
ATOM 2544 O O . ILE A 1 323 ? -8.336 -37.094 -6.473 1 86.31 323 ILE A O 1
ATOM 2548 N N . ASP A 1 324 ? -9.445 -38.906 -6.977 1 87.31 324 ASP A N 1
ATOM 2549 C CA . ASP A 1 324 ? -10.742 -38.344 -6.633 1 87.31 324 ASP A CA 1
ATOM 2550 C C . ASP A 1 324 ? -10.812 -38 -5.148 1 87.31 324 ASP A C 1
ATOM 2552 O O . ASP A 1 324 ? -11.281 -36.906 -4.781 1 87.31 324 ASP A O 1
ATOM 2556 N N . SER A 1 325 ? -10.336 -38.906 -4.391 1 90.44 325 SER A N 1
ATOM 2557 C CA . SER A 1 325 ? -10.359 -38.625 -2.957 1 90.44 325 SER A CA 1
ATOM 2558 C C . SER A 1 325 ? -9.422 -37.5 -2.588 1 90.44 325 SER A C 1
ATOM 2560 O O . SER A 1 325 ? -9.734 -36.688 -1.716 1 90.44 325 SER A O 1
ATOM 2562 N N . SER A 1 326 ? -8.305 -37.406 -3.199 1 92.56 326 SER A N 1
ATOM 2563 C CA . SER A 1 326 ? -7.34 -36.344 -2.922 1 92.56 326 SER A CA 1
ATOM 2564 C C . SER A 1 326 ? -7.871 -35 -3.371 1 92.56 326 SER A C 1
ATOM 2566 O O . SER A 1 326 ? -7.617 -33.969 -2.723 1 92.56 326 SER A O 1
ATOM 2568 N N . LEU A 1 327 ? -8.633 -35 -4.445 1 94.12 327 LEU A N 1
ATOM 2569 C CA . LEU A 1 327 ? -9.219 -33.781 -4.93 1 94.12 327 LEU A CA 1
ATOM 2570 C C . LEU A 1 327 ? -10.305 -33.281 -3.98 1 94.12 327 LEU A C 1
ATOM 2572 O O . LEU A 1 327 ? -10.461 -32.062 -3.781 1 94.12 327 LEU A O 1
ATOM 2576 N N . ASP A 1 328 ? -11 -34.188 -3.418 1 93.56 328 ASP A N 1
ATOM 2577 C CA . ASP A 1 328 ? -12.008 -33.812 -2.434 1 93.56 328 ASP A CA 1
ATOM 2578 C C . ASP A 1 328 ? -11.359 -33.219 -1.187 1 93.56 328 ASP A C 1
ATOM 2580 O O . ASP A 1 328 ? -11.852 -32.219 -0.642 1 93.56 328 ASP A O 1
ATOM 2584 N N . ILE A 1 329 ? -10.289 -33.781 -0.816 1 94.12 329 ILE A N 1
ATOM 2585 C CA . ILE A 1 329 ? -9.578 -33.281 0.349 1 94.12 329 ILE A CA 1
ATOM 2586 C C . ILE A 1 329 ? -9.062 -31.859 0.062 1 94.12 329 ILE A C 1
ATOM 2588 O O . ILE A 1 329 ? -9.148 -30.969 0.918 1 94.12 329 ILE A O 1
ATOM 2592 N N . LEU A 1 330 ? -8.578 -31.688 -1.094 1 94.38 330 LEU A N 1
ATOM 2593 C CA . LEU A 1 330 ? -8.109 -30.375 -1.489 1 94.38 330 LEU A CA 1
ATOM 2594 C C . LEU A 1 330 ? -9.227 -29.344 -1.392 1 94.38 330 LEU A C 1
ATOM 2596 O O . LEU A 1 330 ? -9.047 -28.266 -0.809 1 94.38 330 LEU A O 1
ATOM 2600 N N . GLN A 1 331 ? -10.391 -29.656 -1.895 1 94.81 331 GLN A N 1
ATOM 2601 C CA . GLN A 1 331 ? -11.539 -28.766 -1.902 1 94.81 331 GLN A CA 1
ATOM 2602 C C . GLN A 1 331 ? -12.008 -28.453 -0.483 1 94.81 331 GLN A C 1
ATOM 2604 O O . GLN A 1 331 ? -12.266 -27.312 -0.14 1 94.81 331 GLN A O 1
ATOM 2609 N N . TYR A 1 332 ? -12.016 -29.453 0.337 1 94.5 332 TYR A N 1
ATOM 2610 C CA . TYR A 1 332 ? -12.594 -29.297 1.668 1 94.5 332 TYR A CA 1
ATOM 2611 C C . TYR A 1 332 ? -11.633 -28.578 2.604 1 94.5 332 TYR A C 1
ATOM 2613 O O . TYR A 1 332 ? -12.047 -28 3.615 1 94.5 332 TYR A O 1
ATOM 2621 N N . THR A 1 333 ? -10.375 -28.484 2.299 1 93.19 333 THR A N 1
ATOM 2622 C CA . THR A 1 333 ? -9.391 -27.859 3.18 1 93.19 333 THR A CA 1
ATOM 2623 C C . THR A 1 333 ? -9.039 -26.453 2.688 1 93.19 333 THR A C 1
ATOM 2625 O O . THR A 1 333 ? -9.258 -25.469 3.395 1 93.19 333 THR A O 1
ATOM 2628 N N . MET A 1 334 ? -8.656 -26.328 1.462 1 92.19 334 MET A N 1
ATOM 2629 C CA . MET A 1 334 ? -8.172 -25.047 0.962 1 92.19 334 MET A CA 1
ATOM 2630 C C . MET A 1 334 ? -9.336 -24.109 0.684 1 92.19 334 MET A C 1
ATOM 2632 O O . MET A 1 334 ? -9.227 -22.906 0.92 1 92.19 334 MET A O 1
ATOM 2636 N N . SER A 1 335 ? -10.453 -24.641 0.268 1 94.12 335 SER A N 1
ATOM 2637 C CA . SER A 1 335 ? -11.562 -23.797 -0.157 1 94.12 335 SER A CA 1
ATOM 2638 C C . SER A 1 335 ? -12.328 -23.234 1.042 1 94.12 335 SER A C 1
ATOM 2640 O O . SER A 1 335 ? -13.117 -22.312 0.901 1 94.12 335 SER A O 1
ATOM 2642 N N . LEU A 1 336 ? -12.031 -23.781 2.154 1 91.69 336 LEU A N 1
ATOM 2643 C CA . LEU A 1 336 ? -12.672 -23.281 3.365 1 91.69 336 LEU A CA 1
ATOM 2644 C C . LEU A 1 336 ? -12.227 -21.859 3.666 1 91.69 336 LEU A C 1
ATOM 2646 O O . LEU A 1 336 ? -13.016 -21.047 4.168 1 91.69 336 LEU A O 1
ATOM 2650 N N . PHE A 1 337 ? -11.055 -21.516 3.234 1 89.69 337 PHE A N 1
ATOM 2651 C CA . PHE A 1 337 ? -10.484 -20.25 3.672 1 89.69 337 PHE A CA 1
ATOM 2652 C C . PHE A 1 337 ? -10.375 -19.281 2.506 1 89.69 337 PHE A C 1
ATOM 2654 O O . PHE A 1 337 ? -10.312 -18.062 2.707 1 89.69 337 PHE A O 1
ATOM 2661 N N . PHE A 1 338 ? -10.43 -19.828 1.343 1 91.06 338 PHE A N 1
ATOM 2662 C CA . PHE A 1 338 ? -10.141 -18.969 0.2 1 91.06 338 PHE A CA 1
ATOM 2663 C C . PHE A 1 338 ? -11.297 -18.984 -0.793 1 91.06 338 PHE A C 1
ATOM 2665 O O . PHE A 1 338 ? -11.5 -19.984 -1.499 1 91.06 338 PHE A O 1
ATOM 2672 N N . PRO A 1 339 ? -11.914 -17.859 -0.97 1 95.88 339 PRO A N 1
ATOM 2673 C CA . PRO A 1 339 ? -13.031 -17.812 -1.915 1 95.88 339 PRO A CA 1
ATOM 2674 C C . PRO A 1 339 ? -12.609 -18.156 -3.344 1 95.88 339 PRO A C 1
ATOM 2676 O O . PRO A 1 339 ? -13.375 -18.766 -4.086 1 95.88 339 PRO A O 1
ATOM 2679 N N . ALA A 1 340 ? -11.414 -17.828 -3.723 1 96.06 340 ALA A N 1
ATOM 2680 C CA . ALA A 1 340 ? -10.938 -18.031 -5.09 1 96.06 340 ALA A CA 1
ATOM 2681 C C . ALA A 1 340 ? -10.828 -19.516 -5.414 1 96.06 340 ALA A C 1
ATOM 2683 O O . ALA A 1 340 ? -10.945 -19.922 -6.574 1 96.06 340 ALA A O 1
ATOM 2684 N N . ALA A 1 341 ? -10.609 -20.312 -4.391 1 96.19 341 ALA A N 1
ATOM 2685 C CA . ALA A 1 341 ? -10.547 -21.766 -4.59 1 96.19 341 ALA A CA 1
ATOM 2686 C C . ALA A 1 341 ? -11.891 -22.312 -5.031 1 96.19 341 ALA A C 1
ATOM 2688 O O . ALA A 1 341 ? -11.953 -23.203 -5.891 1 96.19 341 ALA A O 1
ATOM 2689 N N . ASN A 1 342 ? -12.953 -21.828 -4.484 1 97.88 342 ASN A N 1
ATOM 2690 C CA . ASN A 1 342 ? -14.297 -22.266 -4.859 1 97.88 342 ASN A CA 1
ATOM 2691 C C . ASN A 1 342 ? -14.648 -21.828 -6.281 1 97.88 342 ASN A C 1
ATOM 2693 O O . ASN A 1 342 ? -15.367 -22.531 -6.988 1 97.88 342 ASN A O 1
ATOM 2697 N N . LEU A 1 343 ? -14.133 -20.656 -6.648 1 97.69 343 LEU A N 1
ATOM 2698 C CA . LEU A 1 343 ? -14.312 -20.203 -8.016 1 97.69 343 LEU A CA 1
ATOM 2699 C C . LEU A 1 343 ? -13.633 -21.141 -9.008 1 97.69 343 LEU A C 1
ATOM 2701 O O . LEU A 1 343 ? -14.25 -21.562 -9.984 1 97.69 343 LEU A O 1
ATOM 2705 N N . LEU A 1 344 ? -12.414 -21.453 -8.711 1 97.12 344 LEU A N 1
ATOM 2706 C CA . LEU A 1 344 ? -11.672 -22.328 -9.609 1 97.12 344 LEU A CA 1
ATOM 2707 C C . LEU A 1 344 ? -12.32 -23.703 -9.688 1 97.12 344 LEU A C 1
ATOM 2709 O O . LEU A 1 344 ? -12.477 -24.25 -10.781 1 97.12 344 LEU A O 1
ATOM 2713 N N . ARG A 1 345 ? -12.727 -24.281 -8.547 1 96.62 345 ARG A N 1
ATOM 2714 C CA . ARG A 1 345 ? -13.375 -25.594 -8.5 1 96.62 345 ARG A CA 1
ATOM 2715 C C . ARG A 1 345 ? -14.625 -25.609 -9.375 1 96.62 345 ARG A C 1
ATOM 2717 O O . ARG A 1 345 ? -14.875 -26.578 -10.094 1 96.62 345 ARG A O 1
ATOM 2724 N N . SER A 1 346 ? -15.352 -24.609 -9.344 1 97.38 346 SER A N 1
ATOM 2725 C CA . SER A 1 346 ? -16.594 -24.547 -10.109 1 97.38 346 SER A CA 1
ATOM 2726 C C . SER A 1 346 ? -16.297 -24.484 -11.609 1 97.38 346 SER A C 1
ATOM 2728 O O . SER A 1 346 ? -17.031 -25.078 -12.406 1 97.38 346 SER A O 1
ATOM 2730 N N . LEU A 1 347 ? -15.273 -23.766 -11.992 1 96.38 347 LEU A N 1
ATOM 2731 C CA . LEU A 1 347 ? -14.906 -23.672 -13.398 1 96.38 347 LEU A CA 1
ATOM 2732 C C . LEU A 1 347 ? -14.375 -25 -13.922 1 96.38 347 LEU A C 1
ATOM 2734 O O . LEU A 1 347 ? -14.664 -25.391 -15.055 1 96.38 347 LEU A O 1
ATOM 2738 N N . LEU A 1 348 ? -13.648 -25.688 -13.078 1 94.81 348 LEU A N 1
ATOM 2739 C CA . LEU A 1 348 ? -13.156 -27.016 -13.453 1 94.81 348 LEU A CA 1
ATOM 2740 C C . LEU A 1 348 ? -14.312 -28 -13.602 1 94.81 348 LEU A C 1
ATOM 2742 O O . LEU A 1 348 ? -14.32 -28.812 -14.531 1 94.81 348 LEU A O 1
ATOM 2746 N N . LEU A 1 349 ? -15.281 -27.875 -12.75 1 94.88 349 LEU A N 1
ATOM 2747 C CA . LEU A 1 349 ? -16.422 -28.766 -12.75 1 94.88 349 LEU A CA 1
ATOM 2748 C C . LEU A 1 349 ? -17.312 -28.531 -13.969 1 94.88 349 LEU A C 1
ATOM 2750 O O . LEU A 1 349 ? -17.703 -29.484 -14.648 1 94.88 349 LEU A O 1
ATOM 2754 N N . THR A 1 350 ? -17.594 -27.297 -14.266 1 94.69 350 THR A N 1
ATOM 2755 C CA . THR A 1 350 ? -18.547 -27 -15.32 1 94.69 350 THR A CA 1
ATOM 2756 C C . THR A 1 350 ? -18.031 -27.453 -16.672 1 94.69 350 THR A C 1
ATOM 2758 O O . THR A 1 350 ? -18.812 -27.828 -17.562 1 94.69 350 THR A O 1
ATOM 2761 N N . LEU A 1 351 ? -16.734 -27.5 -16.828 1 91.19 351 LEU A N 1
ATOM 2762 C CA . LEU A 1 351 ? -16.141 -27.938 -18.094 1 91.19 351 LEU A CA 1
ATOM 2763 C C . LEU A 1 351 ? -15.617 -29.359 -17.969 1 91.19 351 LEU A C 1
ATOM 2765 O O . LEU A 1 351 ? -14.992 -29.875 -18.906 1 91.19 351 LEU A O 1
ATOM 2769 N N . ASN A 1 352 ? -15.867 -29.984 -16.844 1 89.69 352 ASN A N 1
ATOM 2770 C CA . ASN A 1 352 ? -15.492 -31.375 -16.562 1 89.69 352 ASN A CA 1
ATOM 2771 C C . ASN A 1 352 ? -14.031 -31.641 -16.891 1 89.69 352 ASN A C 1
ATOM 2773 O O . ASN A 1 352 ? -13.711 -32.594 -17.609 1 89.69 352 ASN A O 1
ATOM 2777 N N . GLN A 1 353 ? -13.219 -30.688 -16.312 1 87 353 GLN A N 1
ATOM 2778 C CA . GLN A 1 353 ? -11.789 -30.844 -16.531 1 87 353 GLN A CA 1
ATOM 2779 C C . GLN A 1 353 ? -11.242 -32.062 -15.781 1 87 353 GLN A C 1
ATOM 2781 O O . GLN A 1 353 ? -11.531 -32.25 -14.594 1 87 353 GLN A O 1
ATOM 2786 N N . PHE A 1 354 ? -10.516 -32.938 -16.438 1 81.75 354 PHE A N 1
ATOM 2787 C CA . PHE A 1 354 ? -9.875 -34.125 -15.883 1 81.75 354 PHE A CA 1
ATOM 2788 C C . PHE A 1 354 ? -10.906 -35.031 -15.242 1 81.75 354 PHE A C 1
ATOM 2790 O O . PHE A 1 354 ? -10.648 -35.656 -14.203 1 81.75 354 PHE A O 1
ATOM 2797 N N . SER A 1 355 ? -12.117 -35.031 -15.727 1 85.44 355 SER A N 1
ATOM 2798 C CA . SER A 1 355 ? -13.203 -35.906 -15.359 1 85.44 355 SER A CA 1
ATOM 2799 C C . SER A 1 355 ? -13.586 -35.719 -13.891 1 85.44 355 SER A C 1
ATOM 2801 O O . SER A 1 355 ? -13.891 -36.719 -13.203 1 85.44 355 SER A O 1
ATOM 2803 N N . ILE A 1 356 ? -13.484 -34.562 -13.469 1 89.19 356 ILE A N 1
ATOM 2804 C CA . ILE A 1 356 ? -13.758 -34.25 -12.062 1 89.19 356 ILE A CA 1
ATOM 2805 C C . ILE A 1 356 ? -15.258 -34.406 -11.797 1 89.19 356 ILE A C 1
ATOM 2807 O O . ILE A 1 356 ? -15.672 -34.625 -10.656 1 89.19 356 ILE A O 1
ATOM 2811 N N . LEU A 1 357 ? -16.047 -34.281 -12.844 1 90.94 357 LEU A N 1
ATOM 2812 C CA . LEU A 1 357 ? -17.5 -34.375 -12.727 1 90.94 357 LEU A CA 1
ATOM 2813 C C . LEU A 1 357 ? -17.953 -35.812 -12.789 1 90.94 357 LEU A C 1
ATOM 2815 O O . LEU A 1 357 ? -19.078 -36.156 -12.414 1 90.94 357 LEU A O 1
ATOM 2819 N N . CYS A 1 358 ? -17.094 -36.625 -13.195 1 87.19 358 CYS A N 1
ATOM 2820 C CA . CYS A 1 358 ? -17.484 -38 -13.516 1 87.19 358 CYS A CA 1
ATOM 2821 C C . CYS A 1 358 ? -17.516 -38.844 -12.258 1 87.19 358 CYS A C 1
ATOM 2823 O O . CYS A 1 358 ? -16.672 -38.719 -11.375 1 87.19 358 CYS A O 1
ATOM 2825 N N . ARG A 1 359 ? -18.578 -39.5 -12.055 1 82.31 359 ARG A N 1
ATOM 2826 C CA . ARG A 1 359 ? -18.766 -40.531 -11.055 1 82.31 359 ARG A CA 1
ATOM 2827 C C . ARG A 1 359 ? -18.891 -41.906 -11.727 1 82.31 359 ARG A C 1
ATOM 2829 O O . ARG A 1 359 ? -19.938 -42.219 -12.297 1 82.31 359 ARG A O 1
ATOM 2836 N N . ASN A 1 360 ? -17.781 -42.594 -11.664 1 76.69 360 ASN A N 1
ATOM 2837 C CA . ASN A 1 360 ? -17.688 -43.812 -12.445 1 76.69 360 ASN A CA 1
ATOM 2838 C C . ASN A 1 360 ? -17.766 -43.531 -13.945 1 76.69 360 ASN A C 1
ATOM 2840 O O . ASN A 1 360 ? -16.984 -42.719 -14.469 1 76.69 360 ASN A O 1
ATOM 2844 N N . ASN A 1 361 ? -18.75 -43.938 -14.688 1 78.88 361 ASN A N 1
ATOM 2845 C CA . ASN A 1 361 ? -18.812 -43.719 -16.141 1 78.88 361 ASN A CA 1
ATOM 2846 C C . ASN A 1 361 ? -19.938 -42.781 -16.516 1 78.88 361 ASN A C 1
ATOM 2848 O O . ASN A 1 361 ? -20.281 -42.656 -17.688 1 78.88 361 ASN A O 1
ATOM 2852 N N . GLU A 1 362 ? -20.406 -42.062 -15.391 1 85.19 362 GLU A N 1
ATOM 2853 C CA . GLU A 1 362 ? -21.5 -41.125 -15.68 1 85.19 362 GLU A CA 1
ATOM 2854 C C . GLU A 1 362 ? -21.234 -39.75 -15.039 1 85.19 362 GLU A C 1
ATOM 2856 O O . GLU A 1 362 ? -20.5 -39.656 -14.055 1 85.19 362 GLU A O 1
ATOM 2861 N N . VAL A 1 363 ? -21.891 -38.781 -15.758 1 88.69 363 VAL A N 1
ATOM 2862 C CA . VAL A 1 363 ? -21.828 -37.438 -15.219 1 88.69 363 VAL A CA 1
ATOM 2863 C C . VAL A 1 363 ? -22.688 -37.344 -13.961 1 88.69 363 VAL A C 1
ATOM 2865 O O . VAL A 1 363 ? -23.734 -37.969 -13.867 1 88.69 363 VAL A O 1
ATOM 2868 N N . ALA A 1 364 ? -22.25 -36.594 -12.992 1 89.69 364 ALA A N 1
ATOM 2869 C CA . ALA A 1 364 ? -23 -36.406 -11.75 1 89.69 364 ALA A CA 1
ATOM 2870 C C . ALA A 1 364 ? -24.438 -36 -12.023 1 89.69 364 ALA A C 1
ATOM 2872 O O . ALA A 1 364 ? -24.688 -35.062 -12.789 1 89.69 364 ALA A O 1
ATOM 2873 N N . SER A 1 365 ? -25.391 -36.688 -11.414 1 88.06 365 SER A N 1
ATOM 2874 C CA . SER A 1 365 ? -26.812 -36.5 -11.695 1 88.06 365 SER A CA 1
ATOM 2875 C C . SER A 1 365 ? -27.344 -35.25 -11.016 1 88.06 365 SER A C 1
ATOM 2877 O O . SER A 1 365 ? -28.219 -34.562 -11.562 1 88.06 365 SER A O 1
ATOM 2879 N N . TYR A 1 366 ? -26.844 -34.969 -9.859 1 94.19 366 TYR A N 1
ATOM 2880 C CA . TYR A 1 366 ? -27.328 -33.781 -9.117 1 94.19 366 TYR A CA 1
ATOM 2881 C C . TYR A 1 366 ? -26.234 -32.75 -8.969 1 94.19 366 TYR A C 1
ATOM 2883 O O . TYR A 1 366 ? -25.297 -32.938 -8.188 1 94.19 366 TYR A O 1
ATOM 2891 N N . PRO A 1 367 ? -26.453 -31.594 -9.633 1 95.5 367 PRO A N 1
ATOM 2892 C CA . PRO A 1 367 ? -25.422 -30.547 -9.578 1 95.5 367 PRO A CA 1
ATOM 2893 C C . PRO A 1 367 ? -25.25 -29.953 -8.18 1 95.5 367 PRO A C 1
ATOM 2895 O O . PRO A 1 367 ? -24.188 -29.438 -7.848 1 95.5 367 PRO A O 1
ATOM 2898 N N . GLY A 1 368 ? -26.203 -30 -7.309 1 95.06 368 GLY A N 1
ATOM 2899 C CA . GLY A 1 368 ? -26.156 -29.406 -5.98 1 95.06 368 GLY A CA 1
ATOM 2900 C C . GLY A 1 368 ? -25.547 -30.328 -4.945 1 95.06 368 GLY A C 1
ATOM 2901 O O . GLY A 1 368 ? -25.5 -30 -3.756 1 95.06 368 GLY A O 1
ATOM 2902 N N . ALA A 1 369 ? -25.031 -31.438 -5.41 1 94.75 369 ALA A N 1
ATOM 2903 C CA . ALA A 1 369 ? -24.406 -32.375 -4.484 1 94.75 369 ALA A CA 1
ATOM 2904 C C . ALA A 1 369 ? -23.172 -31.766 -3.834 1 94.75 369 ALA A C 1
ATOM 2906 O O . ALA A 1 369 ? -22.547 -30.859 -4.398 1 94.75 369 ALA A O 1
ATOM 2907 N N . PHE A 1 370 ? -22.781 -32.25 -2.703 1 94.38 370 PHE A N 1
ATOM 2908 C CA . PHE A 1 370 ? -21.672 -31.688 -1.929 1 94.38 370 PHE A CA 1
ATOM 2909 C C . PHE A 1 370 ? -20.344 -31.859 -2.658 1 94.38 370 PHE A C 1
ATOM 2911 O O . PHE A 1 370 ? -19.469 -31.016 -2.57 1 94.38 370 PHE A O 1
ATOM 2918 N N . ARG A 1 371 ? -20.25 -32.906 -3.418 1 92.12 371 ARG A N 1
ATOM 2919 C CA . ARG A 1 371 ? -19 -33.219 -4.121 1 92.12 371 ARG A CA 1
ATOM 2920 C C . ARG A 1 371 ? -18.922 -32.438 -5.434 1 92.12 371 ARG A C 1
ATOM 2922 O O . ARG A 1 371 ? -17.875 -32.438 -6.09 1 92.12 371 ARG A O 1
ATOM 2929 N N . VAL A 1 372 ? -20.031 -31.828 -5.785 1 95.19 372 VAL A N 1
ATOM 2930 C CA . VAL A 1 372 ? -20.047 -31.031 -7.012 1 95.19 372 VAL A CA 1
ATOM 2931 C C . VAL A 1 372 ? -20.047 -29.547 -6.664 1 95.19 372 VAL A C 1
ATOM 2933 O O . VAL A 1 372 ? -19.062 -29.047 -6.098 1 95.19 372 VAL A O 1
ATOM 2936 N N . TYR A 1 373 ? -21.219 -28.812 -6.895 1 97.31 373 TYR A N 1
ATOM 2937 C CA . TYR A 1 373 ? -21.25 -27.391 -6.625 1 97.31 373 TYR A CA 1
ATOM 2938 C C . TYR A 1 373 ? -21.656 -27.109 -5.184 1 97.31 373 TYR A C 1
ATOM 2940 O O . TYR A 1 373 ? -21.484 -26 -4.688 1 97.31 373 TYR A O 1
ATOM 2948 N N . GLY A 1 374 ? -22.188 -28.047 -4.465 1 97.12 374 GLY A N 1
ATOM 2949 C CA . GLY A 1 374 ? -22.734 -27.859 -3.133 1 97.12 374 GLY A CA 1
ATOM 2950 C C . GLY A 1 374 ? -21.703 -27.375 -2.127 1 97.12 374 GLY A C 1
ATOM 2951 O O . GLY A 1 374 ? -21.984 -26.5 -1.306 1 97.12 374 GLY A O 1
ATOM 2952 N N . SER A 1 375 ? -20.562 -27.984 -2.074 1 96.88 375 SER A N 1
ATOM 2953 C CA . SER A 1 375 ? -19.516 -27.547 -1.144 1 96.88 375 SER A CA 1
ATOM 2954 C C . SER A 1 375 ? -19.094 -26.109 -1.424 1 96.88 375 SER A C 1
ATOM 2956 O O . SER A 1 375 ? -18.859 -25.344 -0.495 1 96.88 375 SER A O 1
ATOM 2958 N N . CYS A 1 376 ? -18.969 -25.734 -2.738 1 97.38 376 CYS A N 1
ATOM 2959 C CA . CYS A 1 376 ? -18.578 -24.375 -3.111 1 97.38 376 CYS A CA 1
ATOM 2960 C C . CYS A 1 376 ? -19.594 -23.375 -2.59 1 97.38 376 CYS A C 1
ATOM 2962 O O . CYS A 1 376 ? -19.219 -22.359 -1.986 1 97.38 376 CYS A O 1
ATOM 2964 N N . ILE A 1 377 ? -20.859 -23.672 -2.75 1 98.12 377 ILE A N 1
ATOM 2965 C CA . ILE A 1 377 ? -21.953 -22.781 -2.369 1 98.12 377 ILE A CA 1
ATOM 2966 C C . ILE A 1 377 ? -21.984 -22.625 -0.85 1 98.12 377 ILE A C 1
ATOM 2968 O O . ILE A 1 377 ? -22.047 -21.516 -0.33 1 98.12 377 ILE A O 1
ATOM 2972 N N . LEU A 1 378 ? -21.859 -23.719 -0.207 1 97.75 378 LEU A N 1
ATOM 2973 C CA . LEU A 1 378 ? -21.922 -23.688 1.251 1 97.75 378 LEU A CA 1
ATOM 2974 C C . LEU A 1 378 ? -20.75 -22.875 1.822 1 97.75 378 LEU A C 1
ATOM 2976 O O . LEU A 1 378 ? -20.953 -22.031 2.701 1 97.75 378 LEU A O 1
ATOM 2980 N N . TYR A 1 379 ? -19.578 -23.172 1.376 1 97.81 379 TYR A N 1
ATOM 2981 C CA . TYR A 1 379 ? -18.406 -22.484 1.902 1 97.81 379 TYR A CA 1
ATOM 2982 C C . TYR A 1 379 ? -18.469 -20.984 1.626 1 97.81 379 TYR A C 1
ATOM 2984 O O . TYR A 1 379 ? -18.094 -20.188 2.479 1 97.81 379 TYR A O 1
ATOM 2992 N N . LEU A 1 380 ? -18.922 -20.609 0.459 1 98.31 380 LEU A N 1
ATOM 2993 C CA . LEU A 1 380 ? -19 -19.203 0.109 1 98.31 380 LEU A CA 1
ATOM 2994 C C . LEU A 1 380 ? -20.031 -18.484 0.975 1 98.31 380 LEU A C 1
ATOM 2996 O O . LEU A 1 380 ? -19.828 -17.328 1.363 1 98.31 380 LEU A O 1
ATOM 3000 N N . ILE A 1 381 ? -21.109 -19.125 1.314 1 98.06 381 ILE A N 1
ATOM 3001 C CA . ILE A 1 381 ? -22.141 -18.562 2.193 1 98.06 381 ILE A CA 1
ATOM 3002 C C . ILE A 1 381 ? -21.562 -18.375 3.594 1 98.06 381 ILE A C 1
ATOM 3004 O O . ILE A 1 381 ? -21.703 -17.297 4.195 1 98.06 381 ILE A O 1
ATOM 3008 N N . LEU A 1 382 ? -20.906 -19.391 4.055 1 97.44 382 LEU A N 1
ATOM 3009 C CA . LEU A 1 382 ? -20.312 -19.328 5.387 1 97.44 382 LEU A CA 1
ATOM 3010 C C . LEU A 1 382 ? -19.234 -18.25 5.465 1 97.44 382 LEU A C 1
ATOM 3012 O O . LEU A 1 382 ? -19.172 -17.5 6.438 1 97.44 382 LEU A O 1
ATOM 3016 N N . GLN A 1 383 ? -18.391 -18.25 4.465 1 97.56 383 GLN A N 1
ATOM 3017 C CA . GLN A 1 383 ? -17.359 -17.234 4.422 1 97.56 383 GLN A CA 1
ATOM 3018 C C . GLN A 1 383 ? -17.953 -15.828 4.418 1 97.56 383 GLN A C 1
ATOM 3020 O O . GLN A 1 383 ? -17.484 -14.945 5.133 1 97.56 383 GLN A O 1
ATOM 3025 N N . SER A 1 384 ? -18.984 -15.617 3.654 1 98.06 384 SER A N 1
ATOM 3026 C CA . SER A 1 384 ? -19.625 -14.312 3.559 1 98.06 384 SER A CA 1
ATOM 3027 C C . SER A 1 384 ? -20.25 -13.898 4.891 1 98.06 384 SER A C 1
ATOM 3029 O O . SER A 1 384 ? -20.109 -12.742 5.309 1 98.06 384 SER A O 1
ATOM 3031 N N . ALA A 1 385 ? -20.797 -14.781 5.559 1 97.44 385 ALA A N 1
ATOM 3032 C CA . ALA A 1 385 ? -21.422 -14.5 6.852 1 97.44 385 ALA A CA 1
ATOM 3033 C C . ALA A 1 385 ? -20.359 -14.148 7.898 1 97.44 385 ALA A C 1
ATOM 3035 O O . ALA A 1 385 ? -20.5 -13.164 8.625 1 97.44 385 ALA A O 1
ATOM 3036 N N . ILE A 1 386 ? -19.328 -14.898 7.918 1 97.06 386 ILE A N 1
ATOM 3037 C CA . ILE A 1 386 ? -18.281 -14.688 8.906 1 97.06 386 ILE A CA 1
ATOM 3038 C C . ILE A 1 386 ? -17.578 -13.359 8.641 1 97.06 386 ILE A C 1
ATOM 3040 O O . ILE A 1 386 ? -17.344 -12.578 9.562 1 97.06 386 ILE A O 1
ATOM 3044 N N . LEU A 1 387 ? -17.25 -13.133 7.379 1 97.44 387 LEU A N 1
ATOM 3045 C CA . LEU A 1 387 ? -16.531 -11.914 7.02 1 97.44 387 LEU A CA 1
ATOM 3046 C C . LEU A 1 387 ? -17.391 -10.68 7.301 1 97.44 387 LEU A C 1
ATOM 3048 O O . LEU A 1 387 ? -16.875 -9.664 7.77 1 97.44 387 LEU A O 1
ATOM 3052 N N . PHE A 1 388 ? -18.703 -10.75 7.039 1 97.44 388 PHE A N 1
ATOM 3053 C CA . PHE A 1 388 ? -19.594 -9.641 7.328 1 97.44 388 PHE A CA 1
ATOM 3054 C C . PHE A 1 388 ? -19.656 -9.359 8.82 1 97.44 388 PHE A C 1
ATOM 3056 O O . PHE A 1 388 ? -19.625 -8.203 9.25 1 97.44 388 PHE A O 1
ATOM 3063 N N . LEU A 1 389 ? -19.672 -10.359 9.609 1 95.38 389 LEU A N 1
ATOM 3064 C CA . LEU A 1 389 ? -19.719 -10.219 11.055 1 95.38 389 LEU A CA 1
ATOM 3065 C C . LEU A 1 389 ? -18.422 -9.625 11.586 1 95.38 389 LEU A C 1
ATOM 3067 O O . LEU A 1 389 ? -18.438 -8.844 12.547 1 95.38 389 LEU A O 1
ATOM 3071 N N . VAL A 1 390 ? -17.375 -9.969 10.969 1 94.5 390 VAL A N 1
ATOM 3072 C CA . VAL A 1 390 ? -16.078 -9.445 11.375 1 94.5 390 VAL A CA 1
ATOM 3073 C C . VAL A 1 390 ? -16.031 -7.941 11.102 1 94.5 390 VAL A C 1
ATOM 3075 O O . VAL A 1 390 ? -15.516 -7.176 11.922 1 94.5 390 VAL A O 1
ATOM 3078 N N . LEU A 1 391 ? -16.562 -7.516 10 1 95.5 391 LEU A N 1
ATOM 3079 C CA . LEU A 1 391 ? -16.578 -6.105 9.633 1 95.5 391 LEU A CA 1
ATOM 3080 C C . LEU A 1 391 ? -17.406 -5.293 10.625 1 95.5 391 LEU A C 1
ATOM 3082 O O . LEU A 1 391 ? -16.953 -4.254 11.117 1 95.5 391 LEU A O 1
ATOM 3086 N N . VAL A 1 392 ? -18.562 -5.762 10.969 1 92.88 392 VAL A N 1
ATOM 3087 C CA . VAL A 1 392 ? -19.453 -5.062 11.891 1 92.88 392 VAL A CA 1
ATOM 3088 C C . VAL A 1 392 ? -18.844 -5.066 13.289 1 92.88 392 VAL A C 1
ATOM 3090 O O . VAL A 1 392 ? -18.922 -4.059 14 1 92.88 392 VAL A O 1
ATOM 3093 N N . TRP A 1 393 ? -18.234 -6.156 13.633 1 88.31 393 TRP A N 1
ATOM 3094 C CA . TRP A 1 393 ? -17.609 -6.27 14.945 1 88.31 393 TRP A CA 1
ATOM 3095 C C . TRP A 1 393 ? -16.438 -5.297 15.078 1 88.31 393 TRP A C 1
ATOM 3097 O O . TRP A 1 393 ? -16.281 -4.637 16.109 1 88.31 393 TRP A O 1
ATOM 3107 N N . TYR A 1 394 ? -15.672 -5.141 14.086 1 86.88 394 TYR A N 1
ATOM 3108 C CA . TYR A 1 394 ? -14.492 -4.277 14.094 1 86.88 394 TYR A CA 1
ATOM 3109 C C . TYR A 1 394 ? -14.891 -2.816 14.258 1 86.88 394 TYR A C 1
ATOM 3111 O O . TYR A 1 394 ? -14.289 -2.086 15.047 1 86.88 394 TYR A O 1
ATOM 3119 N N . ASP A 1 395 ? -15.867 -2.371 13.57 1 84.69 395 ASP A N 1
ATOM 3120 C CA . ASP A 1 395 ? -16.25 -0.963 13.562 1 84.69 395 ASP A CA 1
ATOM 3121 C C . ASP A 1 395 ? -17.156 -0.634 14.742 1 84.69 395 ASP A C 1
ATOM 3123 O O . ASP A 1 395 ? -17.297 0.531 15.109 1 84.69 395 ASP A O 1
ATOM 3127 N N . SER A 1 396 ? -17.828 -1.577 15.273 1 75.88 396 SER A N 1
ATOM 3128 C CA . SER A 1 396 ? -18.703 -1.324 16.422 1 75.88 396 SER A CA 1
ATOM 3129 C C . SER A 1 396 ? -17.891 -1.103 17.688 1 75.88 396 SER A C 1
ATOM 3131 O O . SER A 1 396 ? -18.391 -0.524 18.656 1 75.88 396 SER A O 1
ATOM 3133 N N . GLY A 1 397 ? -16.547 -1.145 17.672 1 62.62 397 GLY A N 1
ATOM 3134 C CA . GLY A 1 397 ? -15.688 -0.927 18.828 1 62.62 397 GLY A CA 1
ATOM 3135 C C . GLY A 1 397 ? -15.992 -1.867 19.969 1 62.62 397 GLY A C 1
ATOM 3136 O O . GLY A 1 397 ? -15.539 -1.65 21.094 1 62.62 397 GLY A O 1
ATOM 3137 N N . TRP A 1 398 ? -16.875 -2.635 19.812 1 54.72 398 TRP A N 1
ATOM 3138 C CA . TRP A 1 398 ? -17.266 -3.514 20.922 1 54.72 398 TRP A CA 1
ATOM 3139 C C . TRP A 1 398 ? -16.094 -4.41 21.328 1 54.72 398 TRP A C 1
ATOM 3141 O O . TRP A 1 398 ? -15.445 -5.023 20.484 1 54.72 398 TRP A O 1
ATOM 3151 N N . ARG A 1 399 ? -15.43 -3.975 22.391 1 55.31 399 ARG A N 1
ATOM 3152 C CA . ARG A 1 399 ? -14.43 -4.906 22.906 1 55.31 399 ARG A CA 1
ATOM 3153 C C . ARG A 1 399 ? -15.047 -5.84 23.953 1 55.31 399 ARG A C 1
ATOM 3155 O O . ARG A 1 399 ? -15.836 -5.406 24.797 1 55.31 399 ARG A O 1
ATOM 3162 N N . PRO A 1 400 ? -14.82 -7.012 23.703 1 48.59 400 PRO A N 1
ATOM 3163 C CA . PRO A 1 400 ? -15.359 -7.906 24.719 1 48.59 400 PRO A CA 1
ATOM 3164 C C . PRO A 1 400 ? -14.953 -7.5 26.141 1 48.59 400 PRO A C 1
ATOM 3166 O O . PRO A 1 400 ? -13.859 -6.969 26.344 1 48.59 400 PRO A O 1
ATOM 3169 N N . ALA A 1 401 ? -15.969 -7.273 27.094 1 46.75 401 ALA A N 1
ATOM 3170 C CA . ALA A 1 401 ? -15.836 -6.883 28.484 1 46.75 401 ALA A CA 1
ATOM 3171 C C . ALA A 1 401 ? -14.562 -7.453 29.094 1 46.75 401 ALA A C 1
ATOM 3173 O O . ALA A 1 401 ? -13.906 -6.793 29.906 1 46.75 401 ALA A O 1
ATOM 3174 N N . PHE A 1 402 ? -14.305 -8.594 28.781 1 47.19 402 PHE A N 1
ATOM 3175 C CA . PHE A 1 402 ? -13.188 -9.25 29.469 1 47.19 402 PHE A CA 1
ATOM 3176 C C . PHE A 1 402 ? -11.867 -8.609 29.078 1 47.19 402 PHE A C 1
ATOM 3178 O O . PHE A 1 402 ? -10.891 -8.68 29.828 1 47.19 402 PHE A O 1
ATOM 3185 N N . LEU A 1 403 ? -11.781 -7.938 28 1 47.81 403 LEU A N 1
ATOM 3186 C CA . LEU A 1 403 ? -10.539 -7.316 27.562 1 47.81 403 LEU A CA 1
ATOM 3187 C C . LEU A 1 403 ? -10.469 -5.859 28 1 47.81 403 LEU A C 1
ATOM 3189 O O . LEU A 1 403 ? -9.398 -5.242 27.969 1 47.81 403 LEU A O 1
ATOM 3193 N N . ALA A 1 404 ? -11.562 -5.246 28.172 1 48.19 404 ALA A N 1
ATOM 3194 C CA . ALA A 1 404 ? -11.641 -3.834 28.531 1 48.19 404 ALA A CA 1
ATOM 3195 C C . ALA A 1 404 ? -11.289 -3.621 30 1 48.19 404 ALA A C 1
ATOM 3197 O O . ALA A 1 404 ? -10.938 -2.512 30.406 1 48.19 404 ALA A O 1
ATOM 3198 N N . ARG A 1 405 ? -11.484 -4.609 30.953 1 44.09 405 ARG A N 1
ATOM 3199 C CA . ARG A 1 405 ? -11.406 -4.332 32.375 1 44.09 405 ARG A CA 1
ATOM 3200 C C . ARG A 1 405 ? -9.969 -4.086 32.812 1 44.09 405 ARG A C 1
ATOM 3202 O O . ARG A 1 405 ? -9.305 -5 33.312 1 44.09 405 ARG A O 1
ATOM 3209 N N . LYS A 1 406 ? -9.109 -3.605 32.062 1 44.44 406 LYS A N 1
ATOM 3210 C CA . LYS A 1 406 ? -7.879 -3.393 32.812 1 44.44 406 LYS A CA 1
ATOM 3211 C C . LYS A 1 406 ? -8.094 -2.371 33.938 1 44.44 406 LYS A C 1
ATOM 3213 O O . LYS A 1 406 ? -8.578 -1.264 33.688 1 44.44 406 LYS A O 1
ATOM 3218 N N . GLN A 1 407 ? -8.164 -2.764 35.156 1 43.31 407 GLN A N 1
ATOM 3219 C CA . GLN A 1 407 ? -8.219 -2.092 36.469 1 43.31 407 GLN A CA 1
ATOM 3220 C C . GLN A 1 407 ? -7.148 -1.01 36.562 1 43.31 407 GLN A C 1
ATOM 3222 O O . GLN A 1 407 ? -5.957 -1.301 36.469 1 43.31 407 GLN A O 1
ATOM 3227 N N . HIS A 1 408 ? -7.266 0.036 36.062 1 45.81 408 HIS A N 1
ATOM 3228 C CA . HIS A 1 408 ? -6.34 1.123 36.375 1 45.81 408 HIS A CA 1
ATOM 3229 C C . HIS A 1 408 ? -6.262 1.372 37.875 1 45.81 408 HIS A C 1
ATOM 3231 O O . HIS A 1 408 ? -7.281 1.333 38.562 1 45.81 408 HIS A O 1
ATOM 3237 N N . ARG A 1 409 ? -5.148 1.055 38.5 1 40.5 409 ARG A N 1
ATOM 3238 C CA . ARG A 1 409 ? -4.895 1.435 39.875 1 40.5 409 ARG A CA 1
ATOM 3239 C C . ARG A 1 409 ? -5.156 2.92 40.094 1 40.5 409 ARG A C 1
ATOM 3241 O O . ARG A 1 409 ? -4.609 3.764 39.375 1 40.5 409 ARG A O 1
ATOM 3248 N N . LYS A 1 410 ? -6.191 3.303 40.781 1 43.91 410 LYS A N 1
ATOM 3249 C CA . LYS A 1 410 ? -6.531 4.637 41.281 1 43.91 410 LYS A CA 1
ATOM 3250 C C . LYS A 1 410 ? -5.301 5.34 41.844 1 43.91 410 LYS A C 1
ATOM 3252 O O . LYS A 1 410 ? -4.672 4.84 42.781 1 43.91 410 LYS A O 1
ATOM 3257 N N . GLU A 1 411 ? -4.465 5.863 41.156 1 43.41 411 GLU A N 1
ATOM 3258 C CA . GLU A 1 411 ? -3.465 6.676 41.844 1 43.41 411 GLU A CA 1
ATOM 3259 C C . GLU A 1 411 ? -4.09 7.449 43 1 43.41 411 GLU A C 1
ATOM 3261 O O . GLU A 1 411 ? -5.254 7.844 42.938 1 43.41 411 GLU A O 1
ATOM 3266 N N . ASP A 1 412 ? -3.51 7.453 44.25 1 37.62 412 ASP A N 1
ATOM 3267 C CA . ASP A 1 412 ? -3.904 8.008 45.562 1 37.62 412 ASP A CA 1
ATOM 3268 C C . ASP A 1 412 ? -4.32 9.469 45.406 1 37.62 412 ASP A C 1
ATOM 3270 O O . ASP A 1 412 ? -3.695 10.234 44.688 1 37.62 412 ASP A O 1
ATOM 3274 N N . LEU A 1 413 ? -5.539 9.938 45.719 1 39.72 413 LEU A N 1
ATOM 3275 C CA . LEU A 1 413 ? -6.262 11.18 45.938 1 39.72 413 LEU A CA 1
ATOM 3276 C C . LEU A 1 413 ? -5.371 12.219 46.594 1 39.72 413 LEU A C 1
ATOM 3278 O O . LEU A 1 413 ? -5.816 13.336 46.875 1 39.72 413 LEU A O 1
ATOM 3282 N N . GLU A 1 414 ? -4.297 11.906 47.219 1 36.81 414 GLU A N 1
ATOM 3283 C CA . GLU A 1 414 ? -3.604 12.883 48.062 1 36.81 414 GLU A CA 1
ATOM 3284 C C . GLU A 1 414 ? -3.191 14.109 47.25 1 36.81 414 GLU A C 1
ATOM 3286 O O . GLU A 1 414 ? -2.828 15.141 47.812 1 36.81 414 GLU A O 1
ATOM 3291 N N . GLN A 1 415 ? -2.938 14.031 46 1 41 415 GLN A N 1
ATOM 3292 C CA . GLN A 1 415 ? -2.404 15.219 45.344 1 41 415 GLN A CA 1
ATOM 3293 C C . GLN A 1 415 ? -3.514 16.219 45.031 1 41 415 GLN A C 1
ATOM 3295 O O . GLN A 1 415 ? -3.297 17.188 44.281 1 41 415 GLN A O 1
ATOM 3300 N N . VAL A 1 416 ? -4.727 15.984 45.469 1 45.69 416 VAL A N 1
ATOM 3301 C CA . VAL A 1 416 ? -5.891 16.844 45.281 1 45.69 416 VAL A CA 1
ATOM 3302 C C . VAL A 1 416 ? -5.684 18.156 46 1 45.69 416 VAL A C 1
ATOM 3304 O O . VAL A 1 416 ? -6.496 19.078 45.875 1 45.69 416 VAL A O 1
ATOM 3307 N N . ASP A 1 417 ? -4.801 18.203 46.938 1 46 417 ASP A N 1
ATOM 3308 C CA . ASP A 1 417 ? -4.738 19.375 47.812 1 46 417 ASP A CA 1
ATOM 3309 C C . ASP A 1 417 ? -4.395 20.641 47.031 1 46 417 ASP A C 1
ATOM 3311 O O . ASP A 1 417 ? -4.633 21.75 47.5 1 46 417 ASP A O 1
ATOM 3315 N N . ASP A 1 418 ? -3.811 20.531 45.844 1 54.16 418 ASP A N 1
ATOM 3316 C CA . ASP A 1 418 ? -3.332 21.797 45.281 1 54.16 418 ASP A CA 1
ATOM 3317 C C . ASP A 1 418 ? -4.266 22.297 44.188 1 54.16 418 ASP A C 1
ATOM 3319 O O . ASP A 1 418 ? -3.826 22.969 43.25 1 54.16 418 ASP A O 1
ATOM 3323 N N . MET A 1 419 ? -5.598 22 44.406 1 65.5 419 MET A N 1
ATOM 3324 C CA . MET A 1 419 ? -6.516 22.516 43.406 1 65.5 419 MET A CA 1
ATOM 3325 C C . MET A 1 419 ? -6.93 23.953 43.719 1 65.5 419 MET A C 1
ATOM 3327 O O . MET A 1 419 ? -7.234 24.266 44.875 1 65.5 419 MET A O 1
ATOM 3331 N N . ASP A 1 420 ? -6.867 24.75 42.781 1 74.31 420 ASP A N 1
ATOM 3332 C CA . ASP A 1 420 ? -7.289 26.141 42.969 1 74.31 420 ASP A CA 1
ATOM 3333 C C . ASP A 1 420 ? -8.773 26.219 43.312 1 74.31 420 ASP A C 1
ATOM 3335 O O . ASP A 1 420 ? -9.547 25.344 42.938 1 74.31 420 ASP A O 1
ATOM 3339 N N . ALA A 1 421 ? -9.211 27.094 44.125 1 78.12 421 ALA A N 1
ATOM 3340 C CA . ALA A 1 421 ? -10.562 27.266 44.625 1 78.12 421 ALA A CA 1
ATOM 3341 C C . ALA A 1 421 ? -11.578 27.344 43.5 1 78.12 421 ALA A C 1
ATOM 3343 O O . ALA A 1 421 ? -12.68 26.812 43.594 1 78.12 421 ALA A O 1
ATOM 3344 N N . GLU A 1 422 ? -11.18 27.938 42.406 1 84.69 422 GLU A N 1
ATOM 3345 C CA . GLU A 1 422 ? -12.109 28.094 41.281 1 84.69 422 GLU A CA 1
ATOM 3346 C C . GLU A 1 422 ? -12.438 26.75 40.656 1 84.69 422 GLU A C 1
ATOM 3348 O O . GLU A 1 422 ? -13.562 26.531 40.188 1 84.69 422 GLU A O 1
ATOM 3353 N N . VAL A 1 423 ? -11.594 25.891 40.594 1 87.88 423 VAL A N 1
ATOM 3354 C CA . VAL A 1 423 ? -11.781 24.578 40.031 1 87.88 423 VAL A CA 1
ATOM 3355 C C . VAL A 1 423 ? -12.711 23.75 40.906 1 87.88 423 VAL A C 1
ATOM 3357 O O . VAL A 1 423 ? -13.578 23.016 40.406 1 87.88 423 VAL A O 1
ATOM 3360 N N . PHE A 1 424 ? -12.5 23.953 42.219 1 84.38 424 PHE A N 1
ATOM 3361 C CA . PHE A 1 424 ? -13.352 23.234 43.188 1 84.38 424 PHE A CA 1
ATOM 3362 C C . PHE A 1 424 ? -14.781 23.75 43.125 1 84.38 424 PHE A C 1
ATOM 3364 O O . PHE A 1 424 ? -15.727 22.969 43.188 1 84.38 424 PHE A O 1
ATOM 3371 N N . THR A 1 425 ? -14.914 25 43 1 87.31 425 THR A N 1
ATOM 3372 C CA . THR A 1 425 ? -16.234 25.609 42.938 1 87.31 425 THR A CA 1
ATOM 3373 C C . THR A 1 425 ? -16.969 25.156 41.688 1 87.31 425 THR A C 1
ATOM 3375 O O . THR A 1 425 ? -18.172 24.922 41.688 1 87.31 425 THR A O 1
ATOM 3378 N N . GLU A 1 426 ? -16.281 25.078 40.594 1 89.75 426 GLU A N 1
ATOM 3379 C CA . GLU A 1 426 ? -16.875 24.609 39.344 1 89.75 426 GLU A CA 1
ATOM 3380 C C . GLU A 1 426 ? -17.312 23.156 39.438 1 89.75 426 GLU A C 1
ATOM 3382 O O . GLU A 1 426 ? -18.391 22.797 38.969 1 89.75 426 GLU A O 1
ATOM 3387 N N . ALA A 1 427 ? -16.547 22.328 40.094 1 89.44 427 ALA A N 1
ATOM 3388 C CA . ALA A 1 427 ? -16.891 20.922 40.281 1 89.44 427 ALA A CA 1
ATOM 3389 C C . ALA A 1 427 ? -18.141 20.75 41.125 1 89.44 427 ALA A C 1
ATOM 3391 O O . ALA A 1 427 ? -18.969 19.875 40.844 1 89.44 427 ALA A O 1
ATOM 3392 N N . LYS A 1 428 ? -18.266 21.547 42.094 1 87.88 428 LYS A N 1
ATOM 3393 C CA . LYS A 1 428 ? -19.453 21.5 42.969 1 87.88 428 LYS A CA 1
ATOM 3394 C C . LYS A 1 428 ? -20.688 22.031 42.219 1 87.88 428 LYS A C 1
ATOM 3396 O O . LYS A 1 428 ? -21.781 21.5 42.406 1 87.88 428 LYS A O 1
ATOM 3401 N N . ARG A 1 429 ? -20.453 23 41.406 1 90.81 429 ARG A N 1
ATOM 3402 C CA . ARG A 1 429 ? -21.547 23.594 40.656 1 90.81 429 ARG A CA 1
ATOM 3403 C C . ARG A 1 429 ? -22.156 22.594 39.688 1 90.81 429 ARG A C 1
ATOM 3405 O O . ARG A 1 429 ? -23.375 22.578 39.469 1 90.81 429 ARG A O 1
ATOM 3412 N N . ILE A 1 430 ? -21.453 21.781 39.156 1 89.38 430 ILE A N 1
ATOM 3413 C CA . ILE A 1 430 ? -21.875 20.875 38.094 1 89.38 430 ILE A CA 1
ATOM 3414 C C . ILE A 1 430 ? -22.797 19.797 38.656 1 89.38 430 ILE A C 1
ATOM 3416 O O . ILE A 1 430 ? -23.672 19.281 37.938 1 89.38 430 ILE A O 1
ATOM 3420 N N . ASP A 1 431 ? -22.641 19.438 39.875 1 83.5 431 ASP A N 1
ATOM 3421 C CA . ASP A 1 431 ? -23.453 18.391 40.469 1 83.5 431 ASP A CA 1
ATOM 3422 C C . ASP A 1 431 ? -24.922 18.812 40.531 1 83.5 431 ASP A C 1
ATOM 3424 O O . ASP A 1 431 ? -25.828 17.969 40.469 1 83.5 431 ASP A O 1
ATOM 3428 N N . GLY A 1 432 ? -25.172 20.062 40.562 1 80.38 432 GLY A N 1
ATOM 3429 C CA . GLY A 1 432 ? -26.547 20.531 40.688 1 80.38 432 GLY A CA 1
ATOM 3430 C C . GLY A 1 432 ? -26.969 21.422 39.531 1 80.38 432 GLY A C 1
ATOM 3431 O O . GLY A 1 432 ? -28.094 21.922 39.531 1 80.38 432 GLY A O 1
ATOM 3432 N N . ALA A 1 433 ? -26.156 21.594 38.531 1 85 433 ALA A N 1
ATOM 3433 C CA . ALA A 1 433 ? -26.453 22.562 37.469 1 85 433 ALA A CA 1
ATOM 3434 C C . ALA A 1 433 ? -27.219 21.922 36.344 1 85 433 ALA A C 1
ATOM 3436 O O . ALA A 1 433 ? -27.25 20.688 36.219 1 85 433 ALA A O 1
ATOM 3437 N N . SER A 1 434 ? -28.031 22.75 35.656 1 88 434 SER A N 1
ATOM 3438 C CA . SER A 1 434 ? -28.781 22.297 34.5 1 88 434 SER A CA 1
ATOM 3439 C C . SER A 1 434 ? -28.141 22.812 33.219 1 88 434 SER A C 1
ATOM 3441 O O . SER A 1 434 ? -28.828 23.344 32.344 1 88 434 SER A O 1
ATOM 3443 N N . ASP A 1 435 ? -26.859 22.562 33.062 1 92.56 435 ASP A N 1
ATOM 3444 C CA . ASP A 1 435 ? -26.141 22.984 31.875 1 92.56 435 ASP A CA 1
ATOM 3445 C C . ASP A 1 435 ? -26.375 22.031 30.719 1 92.56 435 ASP A C 1
ATOM 3447 O O . ASP A 1 435 ? -26.75 20.875 30.922 1 92.56 435 ASP A O 1
ATOM 3451 N N . GLN A 1 436 ? -26.266 22.484 29.547 1 93.56 436 GLN A N 1
ATOM 3452 C CA . GLN A 1 436 ? -26.484 21.672 28.359 1 93.56 436 GLN A CA 1
ATOM 3453 C C . GLN A 1 436 ? -25.375 20.625 28.219 1 93.56 436 GLN A C 1
ATOM 3455 O O . GLN A 1 436 ? -25.625 19.516 27.734 1 93.56 436 GLN A O 1
ATOM 3460 N N . LEU A 1 437 ? -24.156 21 28.516 1 95.19 437 LEU A N 1
ATOM 3461 C CA . LEU A 1 437 ? -23.062 20.062 28.578 1 95.19 437 LEU A CA 1
ATOM 3462 C C . LEU A 1 437 ? -22.469 20 29.984 1 95.19 437 LEU A C 1
ATOM 3464 O O . LEU A 1 437 ? -22.109 21.031 30.562 1 95.19 437 LEU A O 1
ATOM 3468 N N . ARG A 1 438 ? -22.422 18.797 30.594 1 96 438 ARG A N 1
ATOM 3469 C CA . ARG A 1 438 ? -21.875 18.609 31.922 1 96 438 ARG A CA 1
ATOM 3470 C C . ARG A 1 438 ? -20.859 17.484 31.938 1 96 438 ARG A C 1
ATOM 3472 O O . ARG A 1 438 ? -21.188 16.328 31.641 1 96 438 ARG A O 1
ATOM 3479 N N . VAL A 1 439 ? -19.672 17.797 32.156 1 95.56 439 VAL A N 1
ATOM 3480 C CA . VAL A 1 439 ? -18.594 16.828 32.375 1 95.56 439 VAL A CA 1
ATOM 3481 C C . VAL A 1 439 ? -18.359 16.625 33.875 1 95.56 439 VAL A C 1
ATOM 3483 O O . VAL A 1 439 ? -17.938 17.547 34.562 1 95.56 439 VAL A O 1
ATOM 3486 N N . LYS A 1 440 ? -18.672 15.453 34.312 1 94 440 LYS A N 1
ATOM 3487 C CA . LYS A 1 440 ? -18.688 15.211 35.75 1 94 440 LYS A CA 1
ATOM 3488 C C . LYS A 1 440 ? -17.578 14.258 36.156 1 94 440 LYS A C 1
ATOM 3490 O O . LYS A 1 440 ? -17.703 13.039 36.031 1 94 440 LYS A O 1
ATOM 3495 N N . HIS A 1 441 ? -16.547 14.828 36.781 1 91.69 441 HIS A N 1
ATOM 3496 C CA . HIS A 1 441 ? -15.438 14.094 37.375 1 91.69 441 HIS A CA 1
ATOM 3497 C C . HIS A 1 441 ? -14.914 13.016 36.438 1 91.69 441 HIS A C 1
ATOM 3499 O O . HIS A 1 441 ? -14.812 11.844 36.812 1 91.69 441 HIS A O 1
ATOM 3505 N N . VAL A 1 442 ? -14.656 13.422 35.312 1 92.88 442 VAL A N 1
ATOM 3506 C CA . VAL A 1 442 ? -14.266 12.477 34.25 1 92.88 442 VAL A CA 1
ATOM 3507 C C . VAL A 1 442 ? -12.773 12.188 34.375 1 92.88 442 VAL A C 1
ATOM 3509 O O . VAL A 1 442 ? -11.961 13.109 34.5 1 92.88 442 VAL A O 1
ATOM 3512 N N . THR A 1 443 ? -12.406 10.93 34.406 1 91.62 443 THR A N 1
ATOM 3513 C CA . THR A 1 443 ? -11.031 10.461 34.406 1 91.62 443 THR A CA 1
ATOM 3514 C C . THR A 1 443 ? -10.82 9.398 33.344 1 91.62 443 THR A C 1
ATOM 3516 O O . THR A 1 443 ? -11.688 8.547 33.125 1 91.62 443 THR A O 1
ATOM 3519 N N . LYS A 1 444 ? -9.852 9.539 32.562 1 89.5 444 LYS A N 1
ATOM 3520 C CA . LYS A 1 444 ? -9.5 8.539 31.562 1 89.5 444 LYS A CA 1
ATOM 3521 C C . LYS A 1 444 ? -8.047 8.086 31.734 1 89.5 444 LYS A C 1
ATOM 3523 O O . LYS A 1 444 ? -7.129 8.906 31.688 1 89.5 444 LYS A O 1
ATOM 3528 N N . ALA A 1 445 ? -7.828 6.816 31.984 1 82.69 445 ALA A N 1
ATOM 3529 C CA . ALA A 1 445 ? -6.496 6.23 32.125 1 82.69 445 ALA A CA 1
ATOM 3530 C C . ALA A 1 445 ? -6.246 5.18 31.047 1 82.69 445 ALA A C 1
ATOM 3532 O O . ALA A 1 445 ? -7.152 4.426 30.688 1 82.69 445 ALA A O 1
ATOM 3533 N N . PHE A 1 446 ? -5.148 5.293 30.375 1 73.25 446 PHE A N 1
ATOM 3534 C CA . PHE A 1 446 ? -4.656 4.254 29.469 1 73.25 446 PHE A CA 1
ATOM 3535 C C . PHE A 1 446 ? -3.594 3.404 30.156 1 73.25 446 PHE A C 1
ATOM 3537 O O . PHE A 1 446 ? -2.42 3.779 30.203 1 73.25 446 PHE A O 1
ATOM 3544 N N . GLY A 1 447 ? -3.916 2.264 30.625 1 66.31 447 GLY A N 1
ATOM 3545 C CA . GLY A 1 447 ? -2.975 1.525 31.453 1 66.31 447 GLY A CA 1
ATOM 3546 C C . GLY A 1 447 ? -2.535 2.295 32.688 1 66.31 447 GLY A C 1
ATOM 3547 O O . GLY A 1 447 ? -3.369 2.705 33.5 1 66.31 447 GLY A O 1
ATOM 3548 N N . SER A 1 448 ? -1.203 2.545 32.656 1 66 448 SER A N 1
ATOM 3549 C CA . SER A 1 448 ? -0.661 3.271 33.812 1 66 448 SER A CA 1
ATOM 3550 C C . SER A 1 448 ? -0.622 4.773 33.531 1 66 448 SER A C 1
ATOM 3552 O O . SER A 1 448 ? -0.427 5.566 34.469 1 66 448 SER A O 1
ATOM 3554 N N . PHE A 1 449 ? -0.979 5.199 32.375 1 72.38 449 PHE A N 1
ATOM 3555 C CA . PHE A 1 449 ? -0.926 6.609 32 1 72.38 449 PHE A CA 1
ATOM 3556 C C . PHE A 1 449 ? -2.303 7.254 32.125 1 72.38 449 PHE A C 1
ATOM 3558 O O . PHE A 1 449 ? -3.268 6.781 31.531 1 72.38 449 PHE A O 1
ATOM 3565 N N . VAL A 1 450 ? -2.379 8.242 33 1 81.31 450 VAL A N 1
ATOM 3566 C CA . VAL A 1 450 ? -3.633 8.977 33.125 1 81.31 450 VAL A CA 1
ATOM 3567 C C . VAL A 1 450 ? -3.641 10.172 32.188 1 81.31 450 VAL A C 1
ATOM 3569 O O . VAL A 1 450 ? -2.836 11.094 32.344 1 81.31 450 VAL A O 1
ATOM 3572 N N . ALA A 1 451 ? -4.484 10.211 31.219 1 82.88 451 ALA A N 1
ATOM 3573 C CA . ALA A 1 451 ? -4.551 11.281 30.219 1 82.88 451 ALA A CA 1
ATOM 3574 C C . ALA A 1 451 ? -5.434 12.422 30.703 1 82.88 451 ALA A C 1
ATOM 3576 O O . ALA A 1 451 ? -5.16 13.594 30.422 1 82.88 451 ALA A O 1
ATOM 3577 N N . VAL A 1 452 ? -6.551 12.133 31.328 1 89.5 452 VAL A N 1
ATOM 3578 C CA . VAL A 1 452 ? -7.484 13.094 31.891 1 89.5 452 VAL A CA 1
ATOM 3579 C C . VAL A 1 452 ? -7.809 12.711 33.344 1 89.5 452 VAL A C 1
ATOM 3581 O O . VAL A 1 452 ? -8.188 11.57 33.625 1 89.5 452 VAL A O 1
ATOM 3584 N N . GLN A 1 453 ? -7.602 13.664 34.25 1 89.31 453 GLN A N 1
ATOM 3585 C CA . GLN A 1 453 ? -7.762 13.352 35.688 1 89.31 453 GLN A CA 1
ATOM 3586 C C . GLN A 1 453 ? -8.812 14.25 36.312 1 89.31 453 GLN A C 1
ATOM 3588 O O . GLN A 1 453 ? -8.547 15.422 36.594 1 89.31 453 GLN A O 1
ATOM 3593 N N . ASP A 1 454 ? -9.867 13.711 36.594 1 89.62 454 ASP A N 1
ATOM 3594 C CA . ASP A 1 454 ? -10.945 14.312 37.375 1 89.62 454 ASP A CA 1
ATOM 3595 C C . ASP A 1 454 ? -11.32 15.688 36.844 1 89.62 454 ASP A C 1
ATOM 3597 O O . ASP A 1 454 ? -11.32 16.672 37.562 1 89.62 454 ASP A O 1
ATOM 3601 N N . VAL A 1 455 ? -11.641 15.766 35.656 1 92.31 455 VAL A N 1
ATOM 3602 C CA . VAL A 1 455 ? -12.023 17.016 35 1 92.31 455 VAL A CA 1
ATOM 3603 C C . VAL A 1 455 ? -13.531 17.219 35.125 1 92.31 455 VAL A C 1
ATOM 3605 O O . VAL A 1 455 ? -14.312 16.312 34.812 1 92.31 455 VAL A O 1
ATOM 3608 N N . SER A 1 456 ? -13.906 18.359 35.688 1 93.75 456 SER A N 1
ATOM 3609 C CA . SER A 1 456 ? -15.32 18.703 35.812 1 93.75 456 SER A CA 1
ATOM 3610 C C . SER A 1 456 ? -15.586 20.125 35.312 1 93.75 456 SER A C 1
ATOM 3612 O O . SER A 1 456 ? -14.906 21.062 35.719 1 93.75 456 SER A O 1
ATOM 3614 N N . PHE A 1 457 ? -16.5 20.281 34.375 1 94 457 PHE A N 1
ATOM 3615 C CA . PHE A 1 457 ? -16.953 21.609 33.969 1 94 457 PHE A CA 1
ATOM 3616 C C . PHE A 1 457 ? -18.281 21.516 33.25 1 94 457 PHE A C 1
ATOM 3618 O O . PHE A 1 457 ? -18.703 20.438 32.812 1 94 457 PHE A O 1
ATOM 3625 N N . GLY A 1 458 ? -18.906 22.578 33.188 1 94.62 458 GLY A N 1
ATOM 3626 C CA . GLY A 1 458 ? -20.188 22.672 32.5 1 94.62 458 GLY A CA 1
ATOM 3627 C C . GLY A 1 458 ? -20.312 23.922 31.641 1 94.62 458 GLY A C 1
ATOM 3628 O O . GLY A 1 458 ? -19.656 24.922 31.906 1 94.62 458 GLY A O 1
ATOM 3629 N N . ILE A 1 459 ? -21.172 23.797 30.641 1 95.19 459 ILE A N 1
ATOM 3630 C CA . ILE A 1 459 ? -21.422 24.938 29.75 1 95.19 459 ILE A CA 1
ATOM 3631 C C . ILE A 1 459 ? -22.922 25.203 29.641 1 95.19 459 ILE A C 1
ATOM 3633 O O . ILE A 1 459 ? -23.656 24.406 29.078 1 95.19 459 ILE A O 1
ATOM 3637 N N . PRO A 1 460 ? -23.297 26.297 30.188 1 92.19 460 PRO A N 1
ATOM 3638 C CA . PRO A 1 460 ? -24.719 26.641 30.078 1 92.19 460 PRO A CA 1
ATOM 3639 C C . PRO A 1 460 ? -25.125 27.016 28.656 1 92.19 460 PRO A C 1
ATOM 3641 O O . PRO A 1 460 ? -24.281 27.203 27.797 1 92.19 460 PRO A O 1
ATOM 3644 N N . HIS A 1 461 ? -26.391 27.172 28.5 1 91.06 461 HIS A N 1
ATOM 3645 C CA . HIS A 1 461 ? -26.953 27.547 27.203 1 91.06 461 HIS A CA 1
ATOM 3646 C C . HIS A 1 461 ? -26.484 28.922 26.766 1 91.06 461 HIS A C 1
ATOM 3648 O O . HIS A 1 461 ? -26.531 29.875 27.562 1 91.06 461 HIS A O 1
ATOM 3654 N N . GLY A 1 462 ? -25.875 28.969 25.562 1 88.31 462 GLY A N 1
ATOM 3655 C CA . GLY A 1 462 ? -25.516 30.25 24.969 1 88.31 462 GLY A CA 1
ATOM 3656 C C . GLY A 1 462 ? -24.109 30.703 25.359 1 88.31 462 GLY A C 1
ATOM 3657 O O . GLY A 1 462 ? -23.703 31.812 25.031 1 88.31 462 GLY A O 1
ATOM 3658 N N . GLN A 1 463 ? -23.422 29.859 26.031 1 91.38 463 GLN A N 1
ATOM 3659 C CA . GLN A 1 463 ? -22.078 30.234 26.469 1 91.38 463 GLN A CA 1
ATOM 3660 C C . GLN A 1 463 ? -21.016 29.531 25.625 1 91.38 463 GLN A C 1
ATOM 3662 O O . GLN A 1 463 ? -21.188 28.375 25.234 1 91.38 463 GLN A O 1
ATOM 3667 N N . THR A 1 464 ? -20 30.312 25.344 1 92.56 464 THR A N 1
ATOM 3668 C CA . THR A 1 464 ? -18.828 29.75 24.688 1 92.56 464 THR A CA 1
ATOM 3669 C C . THR A 1 464 ? -17.703 29.5 25.688 1 92.56 464 THR A C 1
ATOM 3671 O O . THR A 1 464 ? -17.297 30.406 26.406 1 92.56 464 THR A O 1
ATOM 3674 N N . PHE A 1 465 ? -17.312 28.25 25.797 1 94 465 PHE A N 1
ATOM 3675 C CA . PHE A 1 465 ? -16.281 27.797 26.734 1 94 465 PHE A CA 1
ATOM 3676 C C . PHE A 1 465 ? -15.023 27.359 25.984 1 94 465 PHE A C 1
ATOM 3678 O O . PHE A 1 465 ? -15.094 26.531 25.078 1 94 465 PHE A O 1
ATOM 3685 N N . ALA A 1 466 ? -13.875 27.922 26.312 1 93 466 ALA A N 1
ATOM 3686 C CA . ALA A 1 466 ? -12.609 27.562 25.672 1 93 466 ALA A CA 1
ATOM 3687 C C . ALA A 1 466 ? -11.758 26.719 26.594 1 93 466 ALA A C 1
ATOM 3689 O O . ALA A 1 466 ? -11.586 27.031 27.766 1 93 466 ALA A O 1
ATOM 3690 N N . LEU A 1 467 ? -11.367 25.609 26.109 1 91.69 467 LEU A N 1
ATOM 3691 C CA . LEU A 1 467 ? -10.422 24.75 26.797 1 91.69 467 LEU A CA 1
ATOM 3692 C C . LEU A 1 467 ? -9 24.969 26.281 1 91.69 467 LEU A C 1
ATOM 3694 O O . LEU A 1 467 ? -8.688 24.578 25.156 1 91.69 467 LEU A O 1
ATOM 3698 N N . LEU A 1 468 ? -8.148 25.531 27.141 1 86.88 468 LEU A N 1
ATOM 3699 C CA . LEU A 1 468 ? -6.785 25.891 26.781 1 86.88 468 LEU A CA 1
ATOM 3700 C C . LEU A 1 468 ? -5.785 24.922 27.391 1 86.88 468 LEU A C 1
ATOM 3702 O O . LEU A 1 468 ? -6.051 24.328 28.438 1 86.88 468 LEU A O 1
ATOM 3706 N N . GLY A 1 469 ? -4.727 24.688 26.719 1 78.94 469 GLY A N 1
ATOM 3707 C CA . GLY A 1 469 ? -3.658 23.828 27.219 1 78.94 469 GLY A CA 1
ATOM 3708 C C . GLY A 1 469 ? -2.596 23.547 26.172 1 78.94 469 GLY A C 1
ATOM 3709 O O . GLY A 1 469 ? -2.834 23.703 24.984 1 78.94 469 GLY A O 1
ATOM 3710 N N . PRO A 1 470 ? -1.449 23.203 26.672 1 71.75 470 PRO A N 1
ATOM 3711 C CA . PRO A 1 470 ? -0.386 22.812 25.734 1 71.75 470 PRO A CA 1
ATOM 3712 C C . PRO A 1 470 ? -0.682 21.5 25.016 1 71.75 470 PRO A C 1
ATOM 3714 O O . PRO A 1 470 ? -1.7 20.859 25.297 1 71.75 470 PRO A O 1
ATOM 3717 N N . ASN A 1 471 ? 0.145 21.234 24.078 1 66.94 471 ASN A N 1
ATOM 3718 C CA . ASN A 1 471 ? -0.016 19.953 23.375 1 66.94 471 ASN A CA 1
ATOM 3719 C C . ASN A 1 471 ? 0.149 18.766 24.328 1 66.94 471 ASN A C 1
ATOM 3721 O O . ASN A 1 471 ? 1.06 18.766 25.156 1 66.94 471 ASN A O 1
ATOM 3725 N N . GLY A 1 472 ? -0.748 17.844 24.328 1 71.31 472 GLY A N 1
ATOM 3726 C CA . GLY A 1 472 ? -0.712 16.672 25.188 1 71.31 472 GLY A CA 1
ATOM 3727 C C . GLY A 1 472 ? -1.394 16.906 26.531 1 71.31 472 GLY A C 1
ATOM 3728 O O . GLY A 1 472 ? -1.322 16.047 27.422 1 71.31 472 GLY A O 1
ATOM 3729 N N . ALA A 1 473 ? -2.035 17.969 26.641 1 76.31 473 ALA A N 1
ATOM 3730 C CA . ALA A 1 473 ? -2.676 18.328 27.906 1 76.31 473 ALA A CA 1
ATOM 3731 C C . ALA A 1 473 ? -3.93 17.5 28.141 1 76.31 473 ALA A C 1
ATOM 3733 O O . ALA A 1 473 ? -4.469 17.469 29.25 1 76.31 473 ALA A O 1
ATOM 3734 N N . GLY A 1 474 ? -4.391 16.734 27.125 1 85.25 474 GLY A N 1
ATOM 3735 C CA . GLY A 1 474 ? -5.586 15.914 27.266 1 85.25 474 GLY A CA 1
ATOM 3736 C C . GLY A 1 474 ? -6.805 16.516 26.594 1 85.25 474 GLY A C 1
ATOM 3737 O O . GLY A 1 474 ? -7.922 16.016 26.766 1 85.25 474 GLY A O 1
ATOM 3738 N N . LYS A 1 475 ? -6.652 17.609 25.891 1 87.06 475 LYS A N 1
ATOM 3739 C CA . LYS A 1 475 ? -7.77 18.312 25.266 1 87.06 475 LYS A CA 1
ATOM 3740 C C . LYS A 1 475 ? -8.508 17.391 24.297 1 87.06 475 LYS A C 1
ATOM 3742 O O . LYS A 1 475 ? -9.727 17.25 24.375 1 87.06 475 LYS A O 1
ATOM 3747 N N . SER A 1 476 ? -7.742 16.766 23.422 1 83.81 476 SER A N 1
ATOM 3748 C CA . SER A 1 476 ? -8.344 15.883 22.422 1 83.81 476 SER A CA 1
ATOM 3749 C C . SER A 1 476 ? -8.984 14.664 23.078 1 83.81 476 SER A C 1
ATOM 3751 O O . SER A 1 476 ? -10.023 14.18 22.609 1 83.81 476 SER A O 1
ATOM 3753 N N . THR A 1 477 ? -8.383 14.109 24.125 1 86.25 477 THR A N 1
ATOM 3754 C CA . THR A 1 477 ? -8.969 12.984 24.859 1 86.25 477 THR A CA 1
ATOM 3755 C C . THR A 1 477 ? -10.297 13.383 25.484 1 86.25 477 THR A C 1
ATOM 3757 O O . THR A 1 477 ? -11.258 12.609 25.453 1 86.25 477 THR A O 1
ATOM 3760 N N . THR A 1 478 ? -10.297 14.539 26.016 1 91.12 478 THR A N 1
ATOM 3761 C CA . THR A 1 478 ? -11.531 15.031 26.609 1 91.12 478 THR A CA 1
ATOM 3762 C C . THR A 1 478 ? -12.633 15.141 25.562 1 91.12 478 THR A C 1
ATOM 3764 O O . THR A 1 478 ? -13.773 14.75 25.812 1 91.12 478 THR A O 1
ATOM 3767 N N . ILE A 1 479 ? -12.305 15.664 24.406 1 89.75 479 ILE A N 1
ATOM 3768 C CA . ILE A 1 479 ? -13.273 15.797 23.328 1 89.75 479 ILE A CA 1
ATOM 3769 C C . ILE A 1 479 ? -13.766 14.414 22.906 1 89.75 479 ILE A C 1
ATOM 3771 O O . ILE A 1 479 ? -14.961 14.227 22.672 1 89.75 479 ILE A O 1
ATOM 3775 N N . ASN A 1 480 ? -12.891 13.492 22.844 1 86.5 480 ASN A N 1
ATOM 3776 C CA . ASN A 1 480 ? -13.258 12.133 22.453 1 86.5 480 ASN A CA 1
ATOM 3777 C C . ASN A 1 480 ? -14.188 11.492 23.484 1 86.5 480 ASN A C 1
ATOM 3779 O O . ASN A 1 480 ? -15.047 10.688 23.125 1 86.5 480 ASN A O 1
ATOM 3783 N N . LEU A 1 481 ? -14 11.828 24.703 1 87.69 481 LEU A N 1
ATOM 3784 C CA . LEU A 1 481 ? -14.867 11.344 25.766 1 87.69 481 LEU A CA 1
ATOM 3785 C C . LEU A 1 481 ? -16.266 11.945 25.641 1 87.69 481 LEU A C 1
ATOM 3787 O O . LEU A 1 481 ? -17.266 11.234 25.797 1 87.69 481 LEU A O 1
ATOM 3791 N N . ILE A 1 482 ? -16.234 13.148 25.297 1 90.62 482 ILE A N 1
ATOM 3792 C CA . ILE A 1 482 ? -17.516 13.836 25.156 1 90.62 482 ILE A CA 1
ATOM 3793 C C . ILE A 1 482 ? -18.266 13.305 23.938 1 90.62 482 ILE A C 1
ATOM 3795 O O . ILE A 1 482 ? -19.484 13.156 23.969 1 90.62 482 ILE A O 1
ATOM 3799 N N . ARG A 1 483 ? -17.531 13.023 22.938 1 85.19 483 ARG A N 1
ATOM 3800 C CA . ARG A 1 483 ? -18.094 12.492 21.703 1 85.19 483 ARG A CA 1
ATOM 3801 C C . ARG A 1 483 ? -18.625 11.07 21.906 1 85.19 483 ARG A C 1
ATOM 3803 O O . ARG A 1 483 ? -19.422 10.578 21.109 1 85.19 483 ARG A O 1
ATOM 3810 N N . GLY A 1 484 ? -18.062 10.367 22.953 1 79.19 484 GLY A N 1
ATOM 3811 C CA . GLY A 1 484 ? -18.438 8.984 23.219 1 79.19 484 GLY A CA 1
ATOM 3812 C C . GLY A 1 484 ? -17.609 7.98 22.438 1 79.19 484 GLY A C 1
ATOM 3813 O O . GLY A 1 484 ? -17.969 6.801 22.375 1 79.19 484 GLY A O 1
ATOM 3814 N N . ASP A 1 485 ? -16.641 8.516 21.781 1 74.94 485 ASP A N 1
ATOM 3815 C CA . ASP A 1 485 ? -15.766 7.605 21.047 1 74.94 485 ASP A CA 1
ATOM 3816 C C . ASP A 1 485 ? -14.922 6.77 22 1 74.94 485 ASP A C 1
ATOM 3818 O O . ASP A 1 485 ? -14.453 5.688 21.641 1 74.94 485 ASP A O 1
ATOM 3822 N N . MET A 1 486 ? -14.727 7.375 23.188 1 76.69 486 MET A N 1
ATOM 3823 C CA . MET A 1 486 ? -13.992 6.703 24.25 1 76.69 486 MET A CA 1
ATOM 3824 C C . MET A 1 486 ? -14.812 6.672 25.547 1 76.69 486 MET A C 1
ATOM 3826 O O . MET A 1 486 ? -15.547 7.621 25.844 1 76.69 486 MET A O 1
ATOM 3830 N N . ARG A 1 487 ? -14.703 5.539 26.203 1 81.88 487 ARG A N 1
ATOM 3831 C CA . ARG A 1 487 ? -15.383 5.453 27.484 1 81.88 487 ARG A CA 1
ATOM 3832 C C . ARG A 1 487 ? -14.477 5.926 28.625 1 81.88 487 ARG A C 1
ATOM 3834 O O . ARG A 1 487 ? -13.32 5.496 28.719 1 81.88 487 ARG A O 1
ATOM 3841 N N . PRO A 1 488 ? -14.992 6.797 29.344 1 87.38 488 PRO A N 1
ATOM 3842 C CA . PRO A 1 488 ? -14.195 7.219 30.5 1 87.38 488 PRO A CA 1
ATOM 3843 C C . PRO A 1 488 ? -13.969 6.098 31.5 1 87.38 488 PRO A C 1
ATOM 3845 O O . PRO A 1 488 ? -14.773 5.168 31.594 1 87.38 488 PRO A O 1
ATOM 3848 N N . SER A 1 489 ? -12.875 6.121 32.188 1 84.94 489 SER A N 1
ATOM 3849 C CA . SER A 1 489 ? -12.602 5.172 33.281 1 84.94 489 SER A CA 1
ATOM 3850 C C . SER A 1 489 ? -13.477 5.441 34.5 1 84.94 489 SER A C 1
ATOM 3852 O O . SER A 1 489 ? -13.891 4.512 35.188 1 84.94 489 SER A O 1
ATOM 3854 N N . GLU A 1 490 ? -13.609 6.684 34.781 1 87.94 490 GLU A N 1
ATOM 3855 C CA . GLU A 1 490 ? -14.484 7.133 35.844 1 87.94 490 GLU A CA 1
ATOM 3856 C C . GLU A 1 490 ? -15.234 8.406 35.469 1 87.94 490 GLU A C 1
ATOM 3858 O O . GLU A 1 490 ? -14.758 9.18 34.625 1 87.94 490 GLU A O 1
ATOM 3863 N N . GLY A 1 491 ? -16.453 8.461 35.969 1 90.38 491 GLY A N 1
ATOM 3864 C CA . GLY A 1 491 ? -17.25 9.664 35.75 1 90.38 491 GLY A CA 1
ATOM 3865 C C . GLY A 1 491 ? -18.266 9.5 34.625 1 90.38 491 GLY A C 1
ATOM 3866 O O . GLY A 1 491 ? -18.5 8.391 34.156 1 90.38 491 GLY A O 1
ATOM 3867 N N . ASP A 1 492 ? -18.922 10.633 34.406 1 91.62 492 ASP A N 1
ATOM 3868 C CA . ASP A 1 492 ? -19.969 10.609 33.375 1 91.62 492 ASP A CA 1
ATOM 3869 C C . ASP A 1 492 ? -20.078 11.961 32.656 1 91.62 492 ASP A C 1
ATOM 3871 O O . ASP A 1 492 ? -19.578 12.969 33.156 1 91.62 492 ASP A O 1
ATOM 3875 N N . ILE A 1 493 ? -20.578 11.898 31.469 1 94 493 ILE A N 1
ATOM 3876 C CA . ILE A 1 493 ? -20.812 13.102 30.672 1 94 493 ILE A CA 1
ATOM 3877 C C . ILE A 1 493 ? -22.266 13.148 30.219 1 94 493 ILE A C 1
ATOM 3879 O O . ILE A 1 493 ? -22.812 12.148 29.75 1 94 493 ILE A O 1
ATOM 3883 N N . GLU A 1 494 ? -22.859 14.227 30.469 1 94.56 494 GLU A N 1
ATOM 3884 C CA . GLU A 1 494 ? -24.266 14.375 30.109 1 94.56 494 GLU A CA 1
ATOM 3885 C C . GLU A 1 494 ? -24.469 15.523 29.125 1 94.56 494 GLU A C 1
ATOM 3887 O O . GLU A 1 494 ? -23.906 16.609 29.312 1 94.56 494 GLU A O 1
ATOM 3892 N N . ILE A 1 495 ? -25.234 15.281 28.141 1 93.19 495 ILE A N 1
ATOM 3893 C CA . ILE A 1 495 ? -25.656 16.266 27.141 1 93.19 495 ILE A CA 1
ATOM 3894 C C . ILE A 1 495 ? -27.172 16.422 27.172 1 93.19 495 ILE A C 1
ATOM 3896 O O . ILE A 1 495 ? -27.906 15.461 26.922 1 93.19 495 ILE A O 1
ATOM 3900 N N . GLU A 1 496 ? -27.672 17.5 27.359 1 90.94 496 GLU A N 1
ATOM 3901 C CA . GLU A 1 496 ? -29.109 17.703 27.531 1 90.94 496 GLU A CA 1
ATOM 3902 C C . GLU A 1 496 ? -29.688 16.688 28.5 1 90.94 496 GLU A C 1
ATOM 3904 O O . GLU A 1 496 ? -30.672 16 28.188 1 90.94 496 GLU A O 1
ATOM 3909 N N . ASP A 1 497 ? -28.953 16.391 29.484 1 90.31 497 ASP A N 1
ATOM 3910 C CA . ASP A 1 497 ? -29.359 15.523 30.578 1 90.31 497 ASP A CA 1
ATOM 3911 C C . ASP A 1 497 ? -29.422 14.062 30.141 1 90.31 497 ASP A C 1
ATOM 3913 O O . ASP A 1 497 ? -30.094 13.242 30.766 1 90.31 497 ASP A O 1
ATOM 3917 N N . ILE A 1 498 ? -28.844 13.852 29.047 1 90.88 498 ILE A N 1
ATOM 3918 C CA . ILE A 1 498 ? -28.75 12.484 28.562 1 90.88 498 ILE A CA 1
ATOM 3919 C C . ILE A 1 498 ? -27.312 11.984 28.688 1 90.88 498 ILE A C 1
ATOM 3921 O O . ILE A 1 498 ? -26.391 12.609 28.172 1 90.88 498 ILE A O 1
ATOM 3925 N N . SER A 1 499 ? -27.156 10.891 29.328 1 92.06 499 SER A N 1
ATOM 3926 C CA . SER A 1 499 ? -25.828 10.344 29.547 1 92.06 499 SER A CA 1
ATOM 3927 C C . SER A 1 499 ? -25.25 9.766 28.266 1 92.06 499 SER A C 1
ATOM 3929 O O . SER A 1 499 ? -25.922 8.992 27.578 1 92.06 499 SER A O 1
ATOM 3931 N N . ILE A 1 500 ? -24.062 10.133 27.891 1 88.19 500 ILE A N 1
ATOM 3932 C CA . ILE A 1 500 ? -23.406 9.648 26.688 1 88.19 500 ILE A CA 1
ATOM 3933 C C . ILE A 1 500 ? -23.031 8.18 26.859 1 88.19 500 ILE A C 1
ATOM 3935 O O . ILE A 1 500 ? -22.859 7.453 25.875 1 88.19 500 ILE A O 1
ATOM 3939 N N . LEU A 1 501 ? -22.922 7.715 28.094 1 84.31 501 LEU A N 1
ATOM 3940 C CA . LEU A 1 501 ? -22.531 6.336 28.391 1 84.31 501 LEU A CA 1
ATOM 3941 C C . LEU A 1 501 ? -23.719 5.398 28.266 1 84.31 501 LEU A C 1
ATOM 3943 O O . LEU A 1 501 ? -23.609 4.297 27.734 1 84.31 501 LEU A O 1
ATOM 3947 N N . ARG A 1 502 ? -24.844 5.797 28.719 1 82.56 502 ARG A N 1
ATOM 3948 C CA . ARG A 1 502 ? -26.031 4.945 28.766 1 82.56 502 ARG A CA 1
ATOM 3949 C C . ARG A 1 502 ? -26.812 5.023 27.469 1 82.56 502 ARG A C 1
ATOM 3951 O O . ARG A 1 502 ? -27.297 4.008 26.953 1 82.56 502 ARG A O 1
ATOM 3958 N N . LYS A 1 503 ? -26.969 6.219 26.969 1 84.12 503 LYS A N 1
ATOM 3959 C CA . LYS A 1 503 ? -27.734 6.453 25.75 1 84.12 503 LYS A CA 1
ATOM 3960 C C . LYS A 1 503 ? -26.922 7.242 24.734 1 84.12 503 LYS A C 1
ATOM 3962 O O . LYS A 1 503 ? -27.266 8.375 24.391 1 84.12 503 LYS A O 1
ATOM 3967 N N . ARG A 1 504 ? -26.031 6.605 24.109 1 81.06 504 ARG A N 1
ATOM 3968 C CA . ARG A 1 504 ? -25.062 7.242 23.234 1 81.06 504 ARG A CA 1
ATOM 3969 C C . ARG A 1 504 ? -25.734 7.852 22 1 81.06 504 ARG A C 1
ATOM 3971 O O . ARG A 1 504 ? -25.453 8.992 21.641 1 81.06 504 ARG A O 1
ATOM 3978 N N . ALA A 1 505 ? -26.672 7.148 21.422 1 74.12 505 ALA A N 1
ATOM 3979 C CA . ALA A 1 505 ? -27.312 7.598 20.188 1 74.12 505 ALA A CA 1
ATOM 3980 C C . ALA A 1 505 ? -28.172 8.828 20.438 1 74.12 505 ALA A C 1
ATOM 3982 O O . ALA A 1 505 ? -28.172 9.773 19.641 1 74.12 505 ALA A O 1
ATOM 3983 N N . ALA A 1 506 ? -28.812 8.727 21.516 1 79.06 506 ALA A N 1
ATOM 3984 C CA . ALA A 1 506 ? -29.688 9.844 21.875 1 79.06 506 ALA A CA 1
ATOM 3985 C C . ALA A 1 506 ? -28.891 11.094 22.203 1 79.06 506 ALA A C 1
ATOM 3987 O O . ALA A 1 506 ? -29.266 12.203 21.812 1 79.06 506 ALA A O 1
ATOM 3988 N N . ALA A 1 507 ? -27.844 10.922 22.922 1 85.25 507 ALA A N 1
ATOM 3989 C CA . ALA A 1 507 ? -27 12.047 23.297 1 85.25 507 ALA A CA 1
ATOM 3990 C C . ALA A 1 507 ? -26.344 12.68 22.062 1 85.25 507 ALA A C 1
ATOM 3992 O O . ALA A 1 507 ? -26.219 13.906 21.984 1 85.25 507 ALA A O 1
ATOM 3993 N N . ARG A 1 508 ? -26.016 11.945 21.109 1 83.19 508 ARG A N 1
ATOM 3994 C CA . ARG A 1 508 ? -25.281 12.391 19.938 1 83.19 508 ARG A CA 1
ATOM 3995 C C . ARG A 1 508 ? -26.188 13.203 19 1 83.19 508 ARG A C 1
ATOM 3997 O O . ARG A 1 508 ? -25.703 13.984 18.188 1 83.19 508 ARG A O 1
ATOM 4004 N N . THR A 1 509 ? -27.469 13.023 19.156 1 81.31 509 THR A N 1
ATOM 4005 C CA . THR A 1 509 ? -28.406 13.797 18.328 1 81.31 509 THR A CA 1
ATOM 4006 C C . THR A 1 509 ? -28.312 15.281 18.688 1 81.31 509 THR A C 1
ATOM 4008 O O . THR A 1 509 ? -28.641 16.141 17.859 1 81.31 509 THR A O 1
ATOM 4011 N N . HIS A 1 510 ? -27.812 15.508 19.859 1 88.44 510 HIS A N 1
ATOM 4012 C CA . HIS A 1 510 ? -27.75 16.891 20.328 1 88.44 510 HIS A CA 1
ATOM 4013 C C . HIS A 1 510 ? -26.312 17.422 20.266 1 88.44 510 HIS A C 1
ATOM 4015 O O . HIS A 1 510 ? -26.047 18.531 20.719 1 88.44 510 HIS A O 1
ATOM 4021 N N . LEU A 1 511 ? -25.531 16.625 19.688 1 90.19 511 LEU A N 1
ATOM 4022 C CA . LEU A 1 511 ? -24.109 16.953 19.688 1 90.19 511 LEU A CA 1
ATOM 4023 C C . LEU A 1 511 ? -23.594 17.156 18.266 1 90.19 511 LEU A C 1
ATOM 4025 O O . LEU A 1 511 ? -23.844 16.328 17.391 1 90.19 511 LEU A O 1
ATOM 4029 N N . GLY A 1 512 ? -23.047 18.328 17.984 1 90.19 512 GLY A N 1
ATOM 4030 C CA . GLY A 1 512 ? -22.297 18.594 16.766 1 90.19 512 GLY A CA 1
ATOM 4031 C C . GLY A 1 512 ? -20.797 18.672 16.984 1 90.19 512 GLY A C 1
ATOM 4032 O O . GLY A 1 512 ? -20.359 19.281 17.969 1 90.19 512 GLY A O 1
ATOM 4033 N N . VAL A 1 513 ? -20.078 17.969 16.172 1 89.31 513 VAL A N 1
ATOM 4034 C CA . VAL A 1 513 ? -18.641 17.938 16.406 1 89.31 513 VAL A CA 1
ATOM 4035 C C . VAL A 1 513 ? -17.906 18.359 15.141 1 89.31 513 VAL A C 1
ATOM 4037 O O . VAL A 1 513 ? -18.188 17.875 14.047 1 89.31 513 VAL A O 1
ATOM 4040 N N . CYS A 1 514 ? -17.078 19.312 15.32 1 89.88 514 CYS A N 1
ATOM 4041 C CA . CYS A 1 514 ? -16.109 19.703 14.297 1 89.88 514 CYS A CA 1
ATOM 4042 C C . CYS A 1 514 ? -14.695 19.266 14.68 1 89.88 514 CYS A C 1
ATOM 4044 O O . CYS A 1 514 ? -14.008 19.969 15.422 1 89.88 514 CYS A O 1
ATOM 4046 N N . PRO A 1 515 ? -14.234 18.188 14.164 1 86.88 515 PRO A N 1
ATOM 4047 C CA . PRO A 1 515 ? -12.922 17.656 14.555 1 86.88 515 PRO A CA 1
ATOM 4048 C C . PRO A 1 515 ? -11.766 18.5 14.016 1 86.88 515 PRO A C 1
ATOM 4050 O O . PRO A 1 515 ? -11.984 19.453 13.281 1 86.88 515 PRO A O 1
ATOM 4053 N N . GLN A 1 516 ? -10.578 18.094 14.484 1 79.31 516 GLN A N 1
ATOM 4054 C CA . GLN A 1 516 ? -9.367 18.797 14.078 1 79.31 516 GLN A CA 1
ATOM 4055 C C . GLN A 1 516 ? -9.039 18.531 12.609 1 79.31 516 GLN A C 1
ATOM 4057 O O . GLN A 1 516 ? -8.492 19.406 11.93 1 79.31 516 GLN A O 1
ATOM 4062 N N . PHE A 1 517 ? -9.461 17.406 12.148 1 79.12 517 PHE A N 1
ATOM 4063 C CA . PHE A 1 517 ? -9.18 17.047 10.758 1 79.12 517 PHE A CA 1
ATOM 4064 C C . PHE A 1 517 ? -10.375 17.359 9.867 1 79.12 517 PHE A C 1
ATOM 4066 O O . PHE A 1 517 ? -11.516 17.375 10.336 1 79.12 517 PHE A O 1
ATOM 4073 N N . ASP A 1 518 ? -10.016 17.672 8.656 1 84.56 518 ASP A N 1
ATOM 4074 C CA . ASP A 1 518 ? -11.07 17.875 7.664 1 84.56 518 ASP A CA 1
ATOM 4075 C C . ASP A 1 518 ? -11.344 16.578 6.891 1 84.56 518 ASP A C 1
ATOM 4077 O O . ASP A 1 518 ? -10.555 16.188 6.027 1 84.56 518 ASP A O 1
ATOM 4081 N N . ALA A 1 519 ? -12.414 15.992 7.289 1 89.25 519 ALA A N 1
ATOM 4082 C CA . ALA A 1 519 ? -12.781 14.734 6.645 1 89.25 519 ALA A CA 1
ATOM 4083 C C . ALA A 1 519 ? -13.617 14.984 5.395 1 89.25 519 ALA A C 1
ATOM 4085 O O . ALA A 1 519 ? -14.852 14.961 5.453 1 89.25 519 ALA A O 1
ATOM 4086 N N . MET A 1 520 ? -12.984 15.211 4.293 1 92.19 520 MET A N 1
ATOM 4087 C CA . MET A 1 520 ? -13.68 15.492 3.039 1 92.19 520 MET A CA 1
ATOM 4088 C C . MET A 1 520 ? -13.805 14.227 2.195 1 92.19 520 MET A C 1
ATOM 4090 O O . MET A 1 520 ? -12.812 13.555 1.932 1 92.19 520 MET A O 1
ATOM 4094 N N . ASP A 1 521 ? -14.984 13.93 1.897 1 94.38 521 ASP A N 1
ATOM 4095 C CA . ASP A 1 521 ? -15.25 12.812 0.994 1 94.38 521 ASP A CA 1
ATOM 4096 C C . ASP A 1 521 ? -15.188 13.258 -0.464 1 94.38 521 ASP A C 1
ATOM 4098 O O . ASP A 1 521 ? -14.938 14.43 -0.75 1 94.38 521 ASP A O 1
ATOM 4102 N N . GLN A 1 522 ? -15.383 12.328 -1.381 1 92.06 522 GLN A N 1
ATOM 4103 C CA . GLN A 1 522 ? -15.375 12.625 -2.809 1 92.06 522 GLN A CA 1
ATOM 4104 C C . GLN A 1 522 ? -16.75 13.117 -3.275 1 92.06 522 GLN A C 1
ATOM 4106 O O . GLN A 1 522 ? -17.359 12.516 -4.164 1 92.06 522 GLN A O 1
ATOM 4111 N N . MET A 1 523 ? -17.172 14.18 -2.654 1 95.69 523 MET A N 1
ATOM 4112 C CA . MET A 1 523 ? -18.453 14.82 -2.928 1 95.69 523 MET A CA 1
ATOM 4113 C C . MET A 1 523 ? -18.312 16.344 -2.939 1 95.69 523 MET A C 1
ATOM 4115 O O . MET A 1 523 ? -17.297 16.875 -2.496 1 95.69 523 MET A O 1
ATOM 4119 N N . THR A 1 524 ? -19.312 16.984 -3.449 1 95.56 524 THR A N 1
ATOM 4120 C CA . THR A 1 524 ? -19.344 18.438 -3.41 1 95.56 524 THR A CA 1
ATOM 4121 C C . THR A 1 524 ? -19.734 18.938 -2.02 1 95.56 524 THR A C 1
ATOM 4123 O O . THR A 1 524 ? -20.141 18.156 -1.166 1 95.56 524 THR A O 1
ATOM 4126 N N . ALA A 1 525 ? -19.562 20.203 -1.833 1 95.25 525 ALA A N 1
ATOM 4127 C CA . ALA A 1 525 ? -19.906 20.766 -0.531 1 95.25 525 ALA A CA 1
ATOM 4128 C C . ALA A 1 525 ? -21.375 20.562 -0.207 1 95.25 525 ALA A C 1
ATOM 4130 O O . ALA A 1 525 ? -21.734 20.141 0.896 1 95.25 525 ALA A O 1
ATOM 4131 N N . ILE A 1 526 ? -22.203 20.75 -1.158 1 96.06 526 ILE A N 1
ATOM 4132 C CA . ILE A 1 526 ? -23.641 20.656 -0.941 1 96.06 526 ILE A CA 1
ATOM 4133 C C . ILE A 1 526 ? -24.031 19.203 -0.695 1 96.06 526 ILE A C 1
ATOM 4135 O O . ILE A 1 526 ? -24.922 18.922 0.103 1 96.06 526 ILE A O 1
ATOM 4139 N N . GLU A 1 527 ? -23.453 18.328 -1.386 1 96.38 527 GLU A N 1
ATOM 4140 C CA . GLU A 1 527 ? -23.75 16.906 -1.226 1 96.38 527 GLU A CA 1
ATOM 4141 C C . GLU A 1 527 ? -23.344 16.422 0.161 1 96.38 527 GLU A C 1
ATOM 4143 O O . GLU A 1 527 ? -24 15.547 0.729 1 96.38 527 GLU A O 1
ATOM 4148 N N . HIS A 1 528 ? -22.219 16.953 0.672 1 96.69 528 HIS A N 1
ATOM 4149 C CA . HIS A 1 528 ? -21.828 16.625 2.041 1 96.69 528 HIS A CA 1
ATOM 4150 C C . HIS A 1 528 ? -22.938 17.016 3.027 1 96.69 528 HIS A C 1
ATOM 4152 O O . HIS A 1 528 ? -23.359 16.188 3.84 1 96.69 528 HIS A O 1
ATOM 4158 N N . LEU A 1 529 ? -23.359 18.219 2.861 1 96.25 529 LEU A N 1
ATOM 4159 C CA . LEU A 1 529 ? -24.375 18.719 3.791 1 96.25 529 LEU A CA 1
ATOM 4160 C C . LEU A 1 529 ? -25.688 17.969 3.643 1 96.25 529 LEU A C 1
ATOM 4162 O O . LEU A 1 529 ? -26.359 17.688 4.637 1 96.25 529 LEU A O 1
ATOM 4166 N N . ARG A 1 530 ? -26.078 17.625 2.414 1 96.12 530 ARG A N 1
ATOM 4167 C CA . ARG A 1 530 ? -27.281 16.844 2.174 1 96.12 530 ARG A CA 1
ATOM 4168 C C . ARG A 1 530 ? -27.188 15.469 2.84 1 96.12 530 ARG A C 1
ATOM 4170 O O . ARG A 1 530 ? -28.156 15.008 3.457 1 96.12 530 ARG A O 1
ATOM 4177 N N . PHE A 1 531 ? -26.156 14.836 2.68 1 96.62 531 PHE A N 1
ATOM 4178 C CA . PHE A 1 531 ? -25.953 13.508 3.25 1 96.62 531 PHE A CA 1
ATOM 4179 C C . PHE A 1 531 ? -26.094 13.547 4.766 1 96.62 531 PHE A C 1
ATOM 4181 O O . PHE A 1 531 ? -26.828 12.742 5.344 1 96.62 531 PHE A O 1
ATOM 4188 N N . TYR A 1 532 ? -25.297 14.445 5.387 1 94.69 532 TYR A N 1
ATOM 4189 C CA . TYR A 1 532 ? -25.312 14.477 6.844 1 94.69 532 TYR A CA 1
ATOM 4190 C C . TYR A 1 532 ? -26.656 14.953 7.371 1 94.69 532 TYR A C 1
ATOM 4192 O O . TYR A 1 532 ? -27.094 14.531 8.445 1 94.69 532 TYR A O 1
ATOM 4200 N N . ALA A 1 533 ? -27.344 15.828 6.645 1 94.62 533 ALA A N 1
ATOM 4201 C CA . ALA A 1 533 ? -28.703 16.219 7.023 1 94.62 533 ALA A CA 1
ATOM 4202 C C . ALA A 1 533 ? -29.625 15 7.035 1 94.62 533 ALA A C 1
ATOM 4204 O O . ALA A 1 533 ? -30.438 14.836 7.953 1 94.62 533 ALA A O 1
ATOM 4205 N N . ARG A 1 534 ? -29.484 14.195 6.023 1 94.25 534 ARG A N 1
ATOM 4206 C CA . ARG A 1 534 ? -30.297 12.984 5.945 1 94.25 534 ARG A CA 1
ATOM 4207 C C . ARG A 1 534 ? -29.906 12 7.047 1 94.25 534 ARG A C 1
ATOM 4209 O O . ARG A 1 534 ? -30.766 11.352 7.637 1 94.25 534 ARG A O 1
ATOM 4216 N N . ALA A 1 535 ? -28.641 11.867 7.262 1 92 535 ALA A N 1
ATOM 4217 C CA . ALA A 1 535 ? -28.141 10.93 8.266 1 92 535 ALA A CA 1
ATOM 4218 C C . ALA A 1 535 ? -28.625 11.305 9.656 1 92 535 ALA A C 1
ATOM 4220 O O . ALA A 1 535 ? -28.828 10.438 10.508 1 92 535 ALA A O 1
ATOM 4221 N N . ARG A 1 536 ? -28.797 12.609 9.859 1 90 536 ARG A N 1
ATOM 4222 C CA . ARG A 1 536 ? -29.25 13.078 11.164 1 90 536 ARG A CA 1
ATOM 4223 C C . ARG A 1 536 ? -30.766 13.125 11.227 1 90 536 ARG A C 1
ATOM 4225 O O . ARG A 1 536 ? -31.344 13.469 12.266 1 90 536 ARG A O 1
ATOM 4232 N N . GLY A 1 537 ? -31.453 12.773 10.148 1 89.25 537 GLY A N 1
ATOM 4233 C CA . GLY A 1 537 ? -32.906 12.648 10.133 1 89.25 537 GLY A CA 1
ATOM 4234 C C . GLY A 1 537 ? -33.625 13.984 10.07 1 89.25 537 GLY A C 1
ATOM 4235 O O . GLY A 1 537 ? -34.688 14.156 10.656 1 89.25 537 GLY A O 1
ATOM 4236 N N . VAL A 1 538 ? -33 14.922 9.438 1 91.19 538 VAL A N 1
ATOM 4237 C CA . VAL A 1 538 ? -33.625 16.234 9.273 1 91.19 538 VAL A CA 1
ATOM 4238 C C . VAL A 1 538 ? -34.844 16.109 8.336 1 91.19 538 VAL A C 1
ATOM 4240 O O . VAL A 1 538 ? -34.781 15.43 7.316 1 91.19 538 VAL A O 1
ATOM 4243 N N . LYS A 1 539 ? -35.938 16.703 8.672 1 88.56 539 LYS A N 1
ATOM 4244 C CA . LYS A 1 539 ? -37.188 16.594 7.898 1 88.56 539 LYS A CA 1
ATOM 4245 C C . LYS A 1 539 ? -37.062 17.359 6.578 1 88.56 539 LYS A C 1
ATOM 4247 O O . LYS A 1 539 ? -37.25 16.766 5.508 1 88.56 539 LYS A O 1
ATOM 4252 N N . ASP A 1 540 ? -36.719 18.609 6.66 1 91.62 540 ASP A N 1
ATOM 4253 C CA . ASP A 1 540 ? -36.531 19.406 5.453 1 91.62 540 ASP A CA 1
ATOM 4254 C C . ASP A 1 540 ? -35.062 19.594 5.152 1 91.62 540 ASP A C 1
ATOM 4256 O O . ASP A 1 540 ? -34.469 20.625 5.488 1 91.62 540 ASP A O 1
ATOM 4260 N N . VAL A 1 541 ? -34.531 18.734 4.383 1 94.25 541 VAL A N 1
ATOM 4261 C CA . VAL A 1 541 ? -33.094 18.641 4.129 1 94.25 541 VAL A CA 1
ATOM 4262 C C . VAL A 1 541 ? -32.656 19.859 3.33 1 94.25 541 VAL A C 1
ATOM 4264 O O . VAL A 1 541 ? -31.641 20.5 3.678 1 94.25 541 VAL A O 1
ATOM 4267 N N . GLU A 1 542 ? -33.406 20.234 2.271 1 94.06 542 GLU A N 1
ATOM 4268 C CA . GLU A 1 542 ? -32.969 21.312 1.39 1 94.06 542 GLU A CA 1
ATOM 4269 C C . GLU A 1 542 ? -32.969 22.656 2.117 1 94.06 542 GLU A C 1
ATOM 4271 O O . GLU A 1 542 ? -32.062 23.469 1.922 1 94.06 542 GLU A O 1
ATOM 4276 N N . HIS A 1 543 ? -33.938 22.797 2.965 1 91.94 543 HIS A N 1
ATOM 4277 C CA . HIS A 1 543 ? -34 24.016 3.742 1 91.94 543 HIS A CA 1
ATOM 4278 C C . HIS A 1 543 ? -32.844 24.109 4.734 1 91.94 543 HIS A C 1
ATOM 4280 O O . HIS A 1 543 ? -32.219 25.156 4.859 1 91.94 543 HIS A O 1
ATOM 4286 N N . ASN A 1 544 ? -32.656 23.109 5.402 1 92.38 544 ASN A N 1
ATOM 4287 C CA . ASN A 1 544 ? -31.562 23.062 6.371 1 92.38 544 ASN A CA 1
ATOM 4288 C C . ASN A 1 544 ? -30.219 23.312 5.711 1 92.38 544 ASN A C 1
ATOM 4290 O O . ASN A 1 544 ? -29.391 24.062 6.23 1 92.38 544 ASN A O 1
ATOM 4294 N N . VAL A 1 545 ? -30 22.734 4.594 1 95 545 VAL A N 1
ATOM 4295 C CA . VAL A 1 545 ? -28.734 22.828 3.877 1 95 545 VAL A CA 1
ATOM 4296 C C . VAL A 1 545 ? -28.516 24.266 3.41 1 95 545 VAL A C 1
ATOM 4298 O O . VAL A 1 545 ? -27.406 24.797 3.516 1 95 545 VAL A O 1
ATOM 4301 N N . ASP A 1 546 ? -29.547 24.844 2.924 1 92.38 546 ASP A N 1
ATOM 4302 C CA . ASP A 1 546 ? -29.438 26.219 2.439 1 92.38 546 ASP A CA 1
ATOM 4303 C C . ASP A 1 546 ? -29.109 27.188 3.576 1 92.38 546 ASP A C 1
ATOM 4305 O O . ASP A 1 546 ? -28.281 28.078 3.414 1 92.38 546 ASP A O 1
ATOM 4309 N N . GLN A 1 547 ? -29.719 27 4.664 1 89.44 547 GLN A N 1
ATOM 4310 C CA . GLN A 1 547 ? -29.453 27.828 5.832 1 89.44 547 GLN A CA 1
ATOM 4311 C C . GLN A 1 547 ? -28.016 27.688 6.297 1 89.44 547 GLN A C 1
ATOM 4313 O O . GLN A 1 547 ? -27.375 28.672 6.645 1 89.44 547 GLN A O 1
ATOM 4318 N N . ILE A 1 548 ? -27.547 26.5 6.332 1 92.12 548 ILE A N 1
ATOM 4319 C CA . ILE A 1 548 ? -26.203 26.234 6.801 1 92.12 548 ILE A CA 1
ATOM 4320 C C . ILE A 1 548 ? -25.188 26.828 5.832 1 92.12 548 ILE A C 1
ATOM 4322 O O . ILE A 1 548 ? -24.188 27.438 6.25 1 92.12 548 ILE A O 1
ATOM 4326 N N . LEU A 1 549 ? -25.422 26.703 4.551 1 92.44 549 LEU A N 1
ATOM 4327 C CA . LEU A 1 549 ? -24.531 27.234 3.529 1 92.44 549 LEU A CA 1
ATOM 4328 C C . LEU A 1 549 ? -24.375 28.75 3.684 1 92.44 549 LEU A C 1
ATOM 4330 O O . LEU A 1 549 ? -23.281 29.281 3.535 1 92.44 549 LEU A O 1
ATOM 4334 N N . HIS A 1 550 ? -25.422 29.312 4.004 1 86.25 550 HIS A N 1
ATOM 4335 C CA . HIS A 1 550 ? -25.406 30.766 4.18 1 86.25 550 HIS A CA 1
ATOM 4336 C C . HIS A 1 550 ? -24.766 31.156 5.504 1 86.25 550 HIS A C 1
ATOM 4338 O O . HIS A 1 550 ? -24.016 32.125 5.578 1 86.25 550 HIS A O 1
ATOM 4344 N N . ALA A 1 551 ? -25.047 30.406 6.441 1 84.12 551 ALA A N 1
ATOM 4345 C CA . ALA A 1 551 ? -24.516 30.719 7.77 1 84.12 551 ALA A CA 1
ATOM 4346 C C . ALA A 1 551 ? -23 30.641 7.793 1 84.12 551 ALA A C 1
ATOM 4348 O O . ALA A 1 551 ? -22.344 31.438 8.453 1 84.12 551 ALA A O 1
ATOM 4349 N N . VAL A 1 552 ? -22.422 29.656 7.062 1 87.94 552 VAL A N 1
ATOM 4350 C CA . VAL A 1 552 ? -20.984 29.453 7.121 1 87.94 552 VAL A CA 1
ATOM 4351 C C . VAL A 1 552 ? -20.312 30.156 5.938 1 87.94 552 VAL A C 1
ATOM 4353 O O . VAL A 1 552 ? -19.094 30.188 5.836 1 87.94 552 VAL A O 1
ATOM 4356 N N . GLY A 1 553 ? -21 30.719 4.988 1 83.81 553 GLY A N 1
ATOM 4357 C CA . GLY A 1 553 ? -20.453 31.469 3.869 1 83.81 553 GLY A CA 1
ATOM 4358 C C . GLY A 1 553 ? -19.906 30.594 2.762 1 83.81 553 GLY A C 1
ATOM 4359 O O . GLY A 1 553 ? -18.875 30.891 2.17 1 83.81 553 GLY A O 1
ATOM 4360 N N . LEU A 1 554 ? -20.562 29.5 2.529 1 88.38 554 LEU A N 1
ATOM 4361 C CA . LEU A 1 554 ? -20.062 28.562 1.53 1 88.38 554 LEU A CA 1
ATOM 4362 C C . LEU A 1 554 ? -20.984 28.531 0.308 1 88.38 554 LEU A C 1
ATOM 4364 O O . LEU A 1 554 ? -20.766 27.734 -0.614 1 88.38 554 LEU A O 1
ATOM 4368 N N . ALA A 1 555 ? -21.922 29.359 0.242 1 88 555 ALA A N 1
ATOM 4369 C CA . ALA A 1 555 ? -22.938 29.359 -0.813 1 88 555 ALA A CA 1
ATOM 4370 C C . ALA A 1 555 ? -22.281 29.469 -2.191 1 88 555 ALA A C 1
ATOM 4372 O O . ALA A 1 555 ? -22.656 28.734 -3.113 1 88 555 ALA A O 1
ATOM 4373 N N . PRO A 1 556 ? -21.203 30.266 -2.365 1 84.56 556 PRO A N 1
ATOM 4374 C CA . PRO A 1 556 ? -20.594 30.359 -3.689 1 84.56 556 PRO A CA 1
ATOM 4375 C C . PRO A 1 556 ? -19.859 29.078 -4.09 1 84.56 556 PRO A C 1
ATOM 4377 O O . PRO A 1 556 ? -19.609 28.844 -5.277 1 84.56 556 PRO A O 1
ATOM 4380 N N . PHE A 1 557 ? -19.547 28.297 -3.139 1 88.56 557 PHE A N 1
ATOM 4381 C CA . PHE A 1 557 ? -18.734 27.109 -3.406 1 88.56 557 PHE A CA 1
ATOM 4382 C C . PHE A 1 557 ? -19.547 25.844 -3.217 1 88.56 557 PHE A C 1
ATOM 4384 O O . PHE A 1 557 ? -18.984 24.75 -3.061 1 88.56 557 PHE A O 1
ATOM 4391 N N . LYS A 1 558 ? -20.781 25.938 -3.219 1 91.88 558 LYS A N 1
ATOM 4392 C CA . LYS A 1 558 ? -21.672 24.828 -2.863 1 91.88 558 LYS A CA 1
ATOM 4393 C C . LYS A 1 558 ? -21.484 23.656 -3.824 1 91.88 558 LYS A C 1
ATOM 4395 O O . LYS A 1 558 ? -21.594 22.5 -3.422 1 91.88 558 LYS A O 1
ATOM 4400 N N . ASN A 1 559 ? -21.141 23.906 -5.121 1 91.38 559 ASN A N 1
ATOM 4401 C CA . ASN A 1 559 ? -21.062 22.859 -6.121 1 91.38 559 ASN A CA 1
ATOM 4402 C C . ASN A 1 559 ? -19.609 22.438 -6.371 1 91.38 559 ASN A C 1
ATOM 4404 O O . ASN A 1 559 ? -19.344 21.609 -7.25 1 91.38 559 ASN A O 1
ATOM 4408 N N . ARG A 1 560 ? -18.766 22.953 -5.602 1 90.06 560 ARG A N 1
ATOM 4409 C CA . ARG A 1 560 ? -17.359 22.578 -5.742 1 90.06 560 ARG A CA 1
ATOM 4410 C C . ARG A 1 560 ? -17.047 21.312 -4.961 1 90.06 560 ARG A C 1
ATOM 4412 O O . ARG A 1 560 ? -17.625 21.078 -3.895 1 90.06 560 ARG A O 1
ATOM 4419 N N . MET A 1 561 ? -16.172 20.5 -5.586 1 92.31 561 MET A N 1
ATOM 4420 C CA . MET A 1 561 ? -15.711 19.328 -4.863 1 92.31 561 MET A CA 1
ATOM 4421 C C . MET A 1 561 ? -15.031 19.719 -3.557 1 92.31 561 MET A C 1
ATOM 4423 O O . MET A 1 561 ? -14.195 20.625 -3.535 1 92.31 561 MET A O 1
ATOM 4427 N N . ALA A 1 562 ? -15.367 19.016 -2.496 1 93.06 562 ALA A N 1
ATOM 4428 C CA . ALA A 1 562 ? -14.859 19.359 -1.17 1 93.06 562 ALA A CA 1
ATOM 4429 C C . ALA A 1 562 ? -13.336 19.266 -1.122 1 93.06 562 ALA A C 1
ATOM 4431 O O . ALA A 1 562 ? -12.672 20.062 -0.454 1 93.06 562 ALA A O 1
ATOM 4432 N N . GLY A 1 563 ? -12.828 18.312 -1.776 1 87.06 563 GLY A N 1
ATOM 4433 C CA . GLY A 1 563 ? -11.383 18.125 -1.804 1 87.06 563 GLY A CA 1
ATOM 4434 C C . GLY A 1 563 ? -10.648 19.297 -2.432 1 87.06 563 GLY A C 1
ATOM 4435 O O . GLY A 1 563 ? -9.469 19.516 -2.152 1 87.06 563 GLY A O 1
ATOM 4436 N N . LYS A 1 564 ? -11.344 20.078 -3.219 1 80.94 564 LYS A N 1
ATOM 4437 C CA . LYS A 1 564 ? -10.719 21.172 -3.965 1 80.94 564 LYS A CA 1
ATOM 4438 C C . LYS A 1 564 ? -10.945 22.516 -3.271 1 80.94 564 LYS A C 1
ATOM 4440 O O . LYS A 1 564 ? -10.469 23.547 -3.742 1 80.94 564 LYS A O 1
ATOM 4445 N N . LEU A 1 565 ? -11.594 22.422 -2.166 1 83.88 565 LEU A N 1
ATOM 4446 C CA . LEU A 1 565 ? -11.797 23.625 -1.385 1 83.88 565 LEU A CA 1
ATOM 4447 C C . LEU A 1 565 ? -10.5 24.078 -0.712 1 83.88 565 LEU A C 1
ATOM 4449 O O . LEU A 1 565 ? -9.625 23.25 -0.453 1 83.88 565 LEU A O 1
ATOM 4453 N N . SER A 1 566 ? -10.422 25.375 -0.562 1 73.19 566 SER A N 1
ATOM 4454 C CA . SER A 1 566 ? -9.297 25.875 0.215 1 73.19 566 SER A CA 1
ATOM 4455 C C . SER A 1 566 ? -9.352 25.375 1.655 1 73.19 566 SER A C 1
ATOM 4457 O O . SER A 1 566 ? -10.383 24.875 2.107 1 73.19 566 SER A O 1
ATOM 4459 N N . GLY A 1 567 ? -8.273 25.406 2.385 1 77.19 567 GLY A N 1
ATOM 4460 C CA . GLY A 1 567 ? -8.227 24.984 3.773 1 77.19 567 GLY A CA 1
ATOM 4461 C C . GLY A 1 567 ? -9.289 25.641 4.637 1 77.19 567 GLY A C 1
ATOM 4462 O O . GLY A 1 567 ? -9.945 24.984 5.438 1 77.19 567 GLY A O 1
ATOM 4463 N N . GLY A 1 568 ? -9.375 26.906 4.41 1 76.25 568 GLY A N 1
ATOM 4464 C CA . GLY A 1 568 ? -10.375 27.641 5.168 1 76.25 568 GLY A CA 1
ATOM 4465 C C . GLY A 1 568 ? -11.797 27.219 4.844 1 76.25 568 GLY A C 1
ATOM 4466 O O . GLY A 1 568 ? -12.633 27.094 5.738 1 76.25 568 GLY A O 1
ATOM 4467 N N . ASN A 1 569 ? -12.047 26.969 3.594 1 82.56 569 ASN A N 1
ATOM 4468 C CA . ASN A 1 569 ? -13.383 26.547 3.186 1 82.56 569 ASN A CA 1
ATOM 4469 C C . ASN A 1 569 ? -13.672 25.109 3.613 1 82.56 569 ASN A C 1
ATOM 4471 O O . ASN A 1 569 ? -14.828 24.75 3.865 1 82.56 569 ASN A O 1
ATOM 4475 N N . LYS A 1 570 ? -12.656 24.375 3.645 1 89.44 570 LYS A N 1
ATOM 4476 C CA . LYS A 1 570 ? -12.836 23.031 4.184 1 89.44 570 LYS A CA 1
ATOM 4477 C C . LYS A 1 570 ? -13.258 23.078 5.648 1 89.44 570 LYS A C 1
ATOM 4479 O O . LYS A 1 570 ? -14.109 22.297 6.082 1 89.44 570 LYS A O 1
ATOM 4484 N N . ARG A 1 571 ? -12.688 23.984 6.301 1 87 571 ARG A N 1
ATOM 4485 C CA . ARG A 1 571 ? -13.031 24.156 7.707 1 87 571 ARG A CA 1
ATOM 4486 C C . ARG A 1 571 ? -14.469 24.641 7.859 1 87 571 ARG A C 1
ATOM 4488 O O . ARG A 1 571 ? -15.172 24.219 8.789 1 87 571 ARG A O 1
ATOM 4495 N N . LYS A 1 572 ? -14.789 25.547 6.996 1 86.38 572 LYS A N 1
ATOM 4496 C CA . LYS A 1 572 ? -16.172 26.031 7.016 1 86.38 572 LYS A CA 1
ATOM 4497 C C . LYS A 1 572 ? -17.156 24.891 6.762 1 86.38 572 LYS A C 1
ATOM 4499 O O . LYS A 1 572 ? -18.219 24.844 7.379 1 86.38 572 LYS A O 1
ATOM 4504 N N . LEU A 1 573 ? -16.781 24.094 5.836 1 93 573 LEU A N 1
ATOM 4505 C CA . LEU A 1 573 ? -17.625 22.938 5.543 1 93 573 LEU A CA 1
ATOM 4506 C C . LEU A 1 573 ? -17.719 22.016 6.75 1 93 573 LEU A C 1
ATOM 4508 O O . LEU A 1 573 ? -18.812 21.516 7.066 1 93 573 LEU A O 1
ATOM 4512 N N . SER A 1 574 ? -16.641 21.75 7.371 1 92.5 574 SER A N 1
ATOM 4513 C CA . SER A 1 574 ? -16.641 20.922 8.57 1 92.5 574 SER A CA 1
ATOM 4514 C C . SER A 1 574 ? -17.547 21.516 9.648 1 92.5 574 SER A C 1
ATOM 4516 O O . SER A 1 574 ? -18.25 20.781 10.336 1 92.5 574 SER A O 1
ATOM 4518 N N . LEU A 1 575 ? -17.453 22.766 9.742 1 90.75 575 LEU A N 1
ATOM 4519 C CA . LEU A 1 575 ? -18.328 23.453 10.68 1 90.75 575 LEU A CA 1
ATOM 4520 C C . LEU A 1 575 ? -19.797 23.297 10.273 1 90.75 575 LEU A C 1
ATOM 4522 O O . LEU A 1 575 ? -20.656 23.078 11.125 1 90.75 575 LEU A O 1
ATOM 4526 N N . GLY A 1 576 ? -20.016 23.484 9.008 1 92.25 576 GLY A N 1
ATOM 4527 C CA . GLY A 1 576 ? -21.359 23.281 8.5 1 92.25 576 GLY A CA 1
ATOM 4528 C C . GLY A 1 576 ? -21.922 21.906 8.812 1 92.25 576 GLY A C 1
ATOM 4529 O O . GLY A 1 576 ? -23.094 21.766 9.164 1 92.25 576 GLY A O 1
ATOM 4530 N N . ILE A 1 577 ? -21.125 20.922 8.688 1 94.06 577 ILE A N 1
ATOM 4531 C CA . ILE A 1 577 ? -21.531 19.562 8.984 1 94.06 577 ILE A CA 1
ATOM 4532 C C . ILE A 1 577 ? -21.875 19.438 10.469 1 94.06 577 ILE A C 1
ATOM 4534 O O . ILE A 1 577 ? -22.875 18.812 10.836 1 94.06 577 ILE A O 1
ATOM 4538 N N . ALA A 1 578 ? -21.094 20.047 11.273 1 91.5 578 ALA A N 1
ATOM 4539 C CA . ALA A 1 578 ? -21.312 20.016 12.711 1 91.5 578 ALA A CA 1
ATOM 4540 C C . ALA A 1 578 ? -22.625 20.688 13.086 1 91.5 578 ALA A C 1
ATOM 4542 O O . ALA A 1 578 ? -23.266 20.328 14.07 1 91.5 578 ALA A O 1
ATOM 4543 N N . LEU A 1 579 ? -23.016 21.656 12.297 1 91.19 579 LEU A N 1
ATOM 4544 C CA . LEU A 1 579 ? -24.203 22.453 12.586 1 91.19 579 LEU A CA 1
ATOM 4545 C C . LEU A 1 579 ? -25.469 21.781 12.062 1 91.19 579 LEU A C 1
ATOM 4547 O O . LEU A 1 579 ? -26.578 22.156 12.438 1 91.19 579 LEU A O 1
ATOM 4551 N N . THR A 1 580 ? -25.203 20.812 11.266 1 91.75 580 THR A N 1
ATOM 4552 C CA . THR A 1 580 ? -26.344 20.125 10.68 1 91.75 580 THR A CA 1
ATOM 4553 C C . THR A 1 580 ? -27.219 19.5 11.766 1 91.75 580 THR A C 1
ATOM 4555 O O . THR A 1 580 ? -26.719 18.844 12.672 1 91.75 580 THR A O 1
ATOM 4558 N N . GLY A 1 581 ? -28.578 19.672 11.656 1 86.56 581 GLY A N 1
ATOM 4559 C CA . GLY A 1 581 ? -29.516 19.141 12.633 1 86.56 581 GLY A CA 1
ATOM 4560 C C . GLY A 1 581 ? -29.734 20.078 13.812 1 86.56 581 GLY A C 1
ATOM 4561 O O . GLY A 1 581 ? -30.453 19.734 14.75 1 86.56 581 GLY A O 1
ATOM 4562 N N . ASN A 1 582 ? -29.062 21.156 13.805 1 86.56 582 ASN A N 1
ATOM 4563 C CA . ASN A 1 582 ? -29.219 22.203 14.828 1 86.56 582 ASN A CA 1
ATOM 4564 C C . ASN A 1 582 ? -28.938 21.656 16.219 1 86.56 582 ASN A C 1
ATOM 4566 O O . ASN A 1 582 ? -29.797 21.75 17.109 1 86.56 582 ASN A O 1
ATOM 4570 N N . PRO A 1 583 ? -27.766 21.203 16.484 1 90.25 583 PRO A N 1
ATOM 4571 C CA . PRO A 1 583 ? -27.422 20.672 17.797 1 90.25 583 PRO A CA 1
ATOM 4572 C C . PRO A 1 583 ? -27.391 21.734 18.875 1 90.25 583 PRO A C 1
ATOM 4574 O O . PRO A 1 583 ? -27.109 22.906 18.594 1 90.25 583 PRO A O 1
ATOM 4577 N N . SER A 1 584 ? -27.672 21.328 20.094 1 91.44 584 SER A N 1
ATOM 4578 C CA . SER A 1 584 ? -27.656 22.25 21.234 1 91.44 584 SER A CA 1
ATOM 4579 C C . SER A 1 584 ? -26.234 22.453 21.75 1 91.44 584 SER A C 1
ATOM 4581 O O . SER A 1 584 ? -25.938 23.484 22.359 1 91.44 584 SER A O 1
ATOM 4583 N N . VAL A 1 585 ? -25.438 21.484 21.531 1 93.56 585 VAL A N 1
ATOM 4584 C CA . VAL A 1 585 ? -24.047 21.547 21.969 1 93.56 585 VAL A CA 1
ATOM 4585 C C . VAL A 1 585 ? -23.109 21.391 20.781 1 93.56 585 VAL A C 1
ATOM 4587 O O . VAL A 1 585 ? -23.297 20.484 19.953 1 93.56 585 VAL A O 1
ATOM 4590 N N . LEU A 1 586 ? -22.234 22.297 20.609 1 93.25 586 LEU A N 1
ATOM 4591 C CA . LEU A 1 586 ? -21.266 22.281 19.516 1 93.25 586 LEU A CA 1
ATOM 4592 C C . LEU A 1 586 ? -19.844 22.172 20.062 1 93.25 586 LEU A C 1
ATOM 4594 O O . LEU A 1 586 ? -19.453 22.953 20.938 1 93.25 586 LEU A O 1
ATOM 4598 N N . ILE A 1 587 ? -19.094 21.188 19.609 1 93.5 587 ILE A N 1
ATOM 4599 C CA . ILE A 1 587 ? -17.703 21 20 1 93.5 587 ILE A CA 1
ATOM 4600 C C . ILE A 1 587 ? -16.781 21.297 18.812 1 93.5 587 ILE A C 1
ATOM 4602 O O . ILE A 1 587 ? -16.938 20.703 17.75 1 93.5 587 ILE A O 1
ATOM 4606 N N . LEU A 1 588 ? -15.852 22.188 18.984 1 92.19 588 LEU A N 1
ATOM 4607 C CA . LEU A 1 588 ? -14.883 22.547 17.969 1 92.19 588 LEU A CA 1
ATOM 4608 C C . LEU A 1 588 ? -13.461 22.219 18.422 1 92.19 588 LEU A C 1
ATOM 4610 O O . LEU A 1 588 ? -12.977 22.797 19.406 1 92.19 588 LEU A O 1
ATOM 4614 N N . ASP A 1 589 ? -12.844 21.312 17.75 1 89.5 589 ASP A N 1
ATOM 4615 C CA . ASP A 1 589 ? -11.477 20.938 18.078 1 89.5 589 ASP A CA 1
ATOM 4616 C C . ASP A 1 589 ? -10.469 21.719 17.234 1 89.5 589 ASP A C 1
ATOM 4618 O O . ASP A 1 589 ? -10.242 21.391 16.062 1 89.5 589 ASP A O 1
ATOM 4622 N N . GLU A 1 590 ? -9.891 22.719 17.75 1 83.31 590 GLU A N 1
ATOM 4623 C CA . GLU A 1 590 ? -8.898 23.594 17.125 1 83.31 590 GLU A CA 1
ATOM 4624 C C . GLU A 1 590 ? -9.383 24.094 15.758 1 83.31 590 GLU A C 1
ATOM 4626 O O . GLU A 1 590 ? -8.703 23.906 14.742 1 83.31 590 GLU A O 1
ATOM 4631 N N . PRO A 1 591 ? -10.422 24.812 15.68 1 83.06 591 PRO A N 1
ATOM 4632 C CA . PRO A 1 591 ? -11.078 25.172 14.422 1 83.06 591 PRO A CA 1
ATOM 4633 C C . PRO A 1 591 ? -10.234 26.109 13.57 1 83.06 591 PRO A C 1
ATOM 4635 O O . PRO A 1 591 ? -10.414 26.172 12.352 1 83.06 591 PRO A O 1
ATOM 4638 N N . SER A 1 592 ? -9.32 26.922 14.125 1 77.56 592 SER A N 1
ATOM 4639 C CA . SER A 1 592 ? -8.578 27.906 13.359 1 77.56 592 SER A CA 1
ATOM 4640 C C . SER A 1 592 ? -7.137 27.469 13.125 1 77.56 592 SER A C 1
ATOM 4642 O O . SER A 1 592 ? -6.312 28.25 12.641 1 77.56 592 SER A O 1
ATOM 4644 N N . SER A 1 593 ? -6.902 26.25 13.477 1 70.31 593 SER A N 1
ATOM 4645 C CA . SER A 1 593 ? -5.527 25.781 13.344 1 70.31 593 SER A CA 1
ATOM 4646 C C . SER A 1 593 ? -5.105 25.719 11.875 1 70.31 593 SER A C 1
ATOM 4648 O O . SER A 1 593 ? -5.879 25.281 11.023 1 70.31 593 SER A O 1
ATOM 4650 N N . GLY A 1 594 ? -3.963 26.281 11.547 1 63.22 594 GLY A N 1
ATOM 4651 C CA . GLY A 1 594 ? -3.387 26.188 10.211 1 63.22 594 GLY A CA 1
ATOM 4652 C C . GLY A 1 594 ? -3.938 27.234 9.258 1 63.22 594 GLY A C 1
ATOM 4653 O O . GLY A 1 594 ? -3.6 27.219 8.07 1 63.22 594 GLY A O 1
ATOM 4654 N N . MET A 1 595 ? -4.852 28.109 9.797 1 68.12 595 MET A N 1
ATOM 4655 C CA . MET A 1 595 ? -5.445 29.141 8.945 1 68.12 595 MET A CA 1
ATOM 4656 C C . MET A 1 595 ? -4.625 30.422 8.984 1 68.12 595 MET A C 1
ATOM 4658 O O . MET A 1 595 ? -3.947 30.703 9.977 1 68.12 595 MET A O 1
ATOM 4662 N N . ASP A 1 596 ? -4.68 31.109 7.828 1 63.25 596 ASP A N 1
ATOM 4663 C CA . ASP A 1 596 ? -4.047 32.438 7.812 1 63.25 596 ASP A CA 1
ATOM 4664 C C . ASP A 1 596 ? -4.871 33.438 8.602 1 63.25 596 ASP A C 1
ATOM 4666 O O . ASP A 1 596 ? -5.996 33.156 9.016 1 63.25 596 ASP A O 1
ATOM 4670 N N . ALA A 1 597 ? -4.344 34.594 8.891 1 61.34 597 ALA A N 1
ATOM 4671 C CA . ALA A 1 597 ? -4.938 35.594 9.758 1 61.34 597 ALA A CA 1
ATOM 4672 C C . ALA A 1 597 ? -6.297 36.031 9.227 1 61.34 597 ALA A C 1
ATOM 4674 O O . ALA A 1 597 ? -7.254 36.188 9.992 1 61.34 597 ALA A O 1
ATOM 4675 N N . ALA A 1 598 ? -6.285 36.219 7.914 1 59.09 598 ALA A N 1
ATOM 4676 C CA . ALA A 1 598 ? -7.543 36.688 7.328 1 59.09 598 ALA A CA 1
ATOM 4677 C C . ALA A 1 598 ? -8.633 35.625 7.469 1 59.09 598 ALA A C 1
ATOM 4679 O O . ALA A 1 598 ? -9.758 35.938 7.852 1 59.09 598 ALA A O 1
ATOM 4680 N N . SER A 1 599 ? -8.266 34.469 7.246 1 69.75 599 SER A N 1
ATOM 4681 C CA . SER A 1 599 ? -9.219 33.375 7.32 1 69.75 599 SER A CA 1
ATOM 4682 C C . SER A 1 599 ? -9.648 33.094 8.766 1 69.75 599 SER A C 1
ATOM 4684 O O . SER A 1 599 ? -10.789 32.719 9.016 1 69.75 599 SER A O 1
ATOM 4686 N N . LYS A 1 600 ? -8.742 33.344 9.672 1 74.19 600 LYS A N 1
ATOM 4687 C CA . LYS A 1 600 ? -9.055 33.156 11.094 1 74.19 600 LYS A CA 1
ATOM 4688 C C . LYS A 1 600 ? -10.141 34.125 11.539 1 74.19 600 LYS A C 1
ATOM 4690 O O . LYS A 1 600 ? -11.062 33.75 12.266 1 74.19 600 LYS A O 1
ATOM 4695 N N . ARG A 1 601 ? -9.961 35.344 11.141 1 69.31 601 ARG A N 1
ATOM 4696 C CA . ARG A 1 601 ? -10.914 36.344 11.555 1 69.31 601 ARG A CA 1
ATOM 4697 C C . ARG A 1 601 ? -12.305 36.062 10.992 1 69.31 601 ARG A C 1
ATOM 4699 O O . ARG A 1 601 ? -13.312 36.281 11.672 1 69.31 601 ARG A O 1
ATOM 4706 N N . VAL A 1 602 ? -12.266 35.594 9.789 1 72.12 602 VAL A N 1
ATOM 4707 C CA . VAL A 1 602 ? -13.539 35.25 9.172 1 72.12 602 VAL A CA 1
ATOM 4708 C C . VAL A 1 602 ? -14.164 34.062 9.93 1 72.12 602 VAL A C 1
ATOM 4710 O O . VAL A 1 602 ? -15.375 34.062 10.172 1 72.12 602 VAL A O 1
ATOM 4713 N N . MET A 1 603 ? -13.406 33.156 10.289 1 80.5 603 MET A N 1
ATOM 4714 C CA . MET A 1 603 ? -13.891 32 11.039 1 80.5 603 MET A CA 1
ATOM 4715 C C . MET A 1 603 ? -14.453 32.438 12.391 1 80.5 603 MET A C 1
ATOM 4717 O O . MET A 1 603 ? -15.492 31.938 12.828 1 80.5 603 MET A O 1
ATOM 4721 N N . TRP A 1 604 ? -13.766 33.375 13.023 1 82 604 TRP A N 1
ATOM 4722 C CA . TRP A 1 604 ? -14.219 33.844 14.328 1 82 604 TRP A CA 1
ATOM 4723 C C . TRP A 1 604 ? -15.578 34.531 14.211 1 82 604 TRP A C 1
ATOM 4725 O O . TRP A 1 604 ? -16.453 34.344 15.062 1 82 604 TRP A O 1
ATOM 4735 N N . ARG A 1 605 ? -15.68 35.25 13.148 1 76.81 605 ARG A N 1
ATOM 4736 C CA . ARG A 1 605 ? -16.953 35.938 12.922 1 76.81 605 ARG A CA 1
ATOM 4737 C C . ARG A 1 605 ? -18.062 34.906 12.688 1 76.81 605 ARG A C 1
ATOM 4739 O O . ARG A 1 605 ? -19.188 35.062 13.188 1 76.81 605 ARG A O 1
ATOM 4746 N N . THR A 1 606 ? -17.719 33.969 11.969 1 82.38 606 THR A N 1
ATOM 4747 C CA . THR A 1 606 ? -18.688 32.906 11.672 1 82.38 606 THR A CA 1
ATOM 4748 C C . THR A 1 606 ? -19.078 32.156 12.945 1 82.38 606 THR A C 1
ATOM 4750 O O . THR A 1 606 ? -20.25 31.906 13.18 1 82.38 606 THR A O 1
ATOM 4753 N N . LEU A 1 607 ? -18.156 31.828 13.734 1 86.25 607 LEU A N 1
ATOM 4754 C CA . LEU A 1 607 ? -18.406 31.109 14.977 1 86.25 607 LEU A CA 1
ATOM 4755 C C . LEU A 1 607 ? -19.25 31.938 15.938 1 86.25 607 LEU A C 1
ATOM 4757 O O . LEU A 1 607 ? -20.125 31.406 16.625 1 86.25 607 LEU A O 1
ATOM 4761 N N . SER A 1 608 ? -18.953 33.219 15.93 1 82.38 608 SER A N 1
ATOM 4762 C CA . SER A 1 608 ? -19.719 34.094 16.797 1 82.38 608 SER A CA 1
ATOM 4763 C C . SER A 1 608 ? -21.172 34.188 16.375 1 82.38 608 SER A C 1
ATOM 4765 O O . SER A 1 608 ? -22.062 34.281 17.234 1 82.38 608 SER A O 1
ATOM 4767 N N . SER A 1 609 ? -21.359 34.062 15.102 1 78.62 609 SER A N 1
ATOM 4768 C CA . SER A 1 609 ? -22.719 34.156 14.578 1 78.62 609 SER A CA 1
ATOM 4769 C C . SER A 1 609 ? -23.484 32.875 14.875 1 78.62 609 SER A C 1
ATOM 4771 O O . SER A 1 609 ? -24.703 32.906 15.094 1 78.62 609 SER A O 1
ATOM 4773 N N . VAL A 1 610 ? -22.859 31.828 14.938 1 81.94 610 VAL A N 1
ATOM 4774 C CA . VAL A 1 610 ? -23.547 30.547 15.07 1 81.94 610 VAL A CA 1
ATOM 4775 C C . VAL A 1 610 ? -23.656 30.172 16.547 1 81.94 610 VAL A C 1
ATOM 4777 O O . VAL A 1 610 ? -24.484 29.344 16.922 1 81.94 610 VAL A O 1
ATOM 4780 N N . SER A 1 611 ? -22.875 30.766 17.375 1 79.75 611 SER A N 1
ATOM 4781 C CA . SER A 1 611 ? -22.844 30.422 18.797 1 79.75 611 SER A CA 1
ATOM 4782 C C . SER A 1 611 ? -24.094 30.906 19.516 1 79.75 611 SER A C 1
ATOM 4784 O O . SER A 1 611 ? -24.422 30.422 20.594 1 79.75 611 SER A O 1
ATOM 4786 N N . ALA A 1 612 ? -24.781 31.797 18.844 1 78.31 612 ALA A N 1
ATOM 4787 C CA . ALA A 1 612 ? -25.969 32.344 19.531 1 78.31 612 ALA A CA 1
ATOM 4788 C C . ALA A 1 612 ? -26.984 31.25 19.828 1 78.31 612 ALA A C 1
ATOM 4790 O O . ALA A 1 612 ? -27.406 30.516 18.922 1 78.31 612 ALA A O 1
ATOM 4791 N N . GLY A 1 613 ? -27.234 31.016 21.141 1 80.25 613 GLY A N 1
ATOM 4792 C CA . GLY A 1 613 ? -28.281 30.094 21.547 1 80.25 613 GLY A CA 1
ATOM 4793 C C . GLY A 1 613 ? -27.766 28.672 21.734 1 80.25 613 GLY A C 1
ATOM 4794 O O . GLY A 1 613 ? -28.562 27.734 21.891 1 80.25 613 GLY A O 1
ATOM 4795 N N . ARG A 1 614 ? -26.5 28.453 21.562 1 89.38 614 ARG A N 1
ATOM 4796 C CA . ARG A 1 614 ? -25.938 27.125 21.734 1 89.38 614 ARG A CA 1
ATOM 4797 C C . ARG A 1 614 ? -24.766 27.156 22.719 1 89.38 614 ARG A C 1
ATOM 4799 O O . ARG A 1 614 ? -24.172 28.203 22.953 1 89.38 614 ARG A O 1
ATOM 4806 N N . SER A 1 615 ? -24.547 25.969 23.328 1 93.62 615 SER A N 1
ATOM 4807 C CA . SER A 1 615 ? -23.344 25.797 24.125 1 93.62 615 SER A CA 1
ATOM 4808 C C . SER A 1 615 ? -22.156 25.406 23.25 1 93.62 615 SER A C 1
ATOM 4810 O O . SER A 1 615 ? -22.234 24.406 22.516 1 93.62 615 SER A O 1
ATOM 4812 N N . LEU A 1 616 ? -21.203 26.203 23.25 1 94 616 LEU A N 1
ATOM 4813 C CA . LEU A 1 616 ? -20.047 25.969 22.375 1 94 616 LEU A CA 1
ATOM 4814 C C . LEU A 1 616 ? -18.812 25.641 23.188 1 94 616 LEU A C 1
ATOM 4816 O O . LEU A 1 616 ? -18.469 26.375 24.125 1 94 616 LEU A O 1
ATOM 4820 N N . LEU A 1 617 ? -18.172 24.5 22.922 1 94.56 617 LEU A N 1
ATOM 4821 C CA . LEU A 1 617 ? -16.875 24.141 23.484 1 94.56 617 LEU A CA 1
ATOM 4822 C C . LEU A 1 617 ? -15.781 24.25 22.422 1 94.56 617 LEU A C 1
ATOM 4824 O O . LEU A 1 617 ? -15.883 23.609 21.359 1 94.56 617 LEU A O 1
ATOM 4828 N N . LEU A 1 618 ? -14.828 25.062 22.641 1 91.94 618 LEU A N 1
ATOM 4829 C CA . LEU A 1 618 ? -13.727 25.234 21.703 1 91.94 618 LEU A CA 1
ATOM 4830 C C . LEU A 1 618 ? -12.398 24.891 22.359 1 91.94 618 LEU A C 1
ATOM 4832 O O . LEU A 1 618 ? -12.141 25.281 23.5 1 91.94 618 LEU A O 1
ATOM 4836 N N . THR A 1 619 ? -11.641 24 21.719 1 90.44 619 THR A N 1
ATOM 4837 C CA . THR A 1 619 ? -10.266 23.766 22.156 1 90.44 619 THR A CA 1
ATOM 4838 C C . THR A 1 619 ? -9.281 24.562 21.312 1 90.44 619 THR A C 1
ATOM 4840 O O . THR A 1 619 ? -9.461 24.703 20.109 1 90.44 619 THR A O 1
ATOM 4843 N N . THR A 1 620 ? -8.359 25.25 21.906 1 82.12 620 THR A N 1
ATOM 4844 C CA . THR A 1 620 ? -7.383 26.047 21.156 1 82.12 620 THR A CA 1
ATOM 4845 C C . THR A 1 620 ? -6.094 26.203 21.953 1 82.12 620 THR A C 1
ATOM 4847 O O . THR A 1 620 ? -6.094 26.047 23.188 1 82.12 620 THR A O 1
ATOM 4850 N N . HIS A 1 621 ? -5.102 26.406 21.312 1 71.75 621 HIS A N 1
ATOM 4851 C CA . HIS A 1 621 ? -3.836 26.797 21.938 1 71.75 621 HIS A CA 1
ATOM 4852 C C . HIS A 1 621 ? -3.57 28.281 21.766 1 71.75 621 HIS A C 1
ATOM 4854 O O . HIS A 1 621 ? -2.561 28.797 22.25 1 71.75 621 HIS A O 1
ATOM 4860 N N . SER A 1 622 ? -4.453 28.922 21.094 1 70.06 622 SER A N 1
ATOM 4861 C CA . SER A 1 622 ? -4.316 30.359 20.844 1 70.06 622 SER A CA 1
ATOM 4862 C C . SER A 1 622 ? -5.121 31.172 21.844 1 70.06 622 SER A C 1
ATOM 4864 O O . SER A 1 622 ? -6.348 31.094 21.891 1 70.06 622 SER A O 1
ATOM 4866 N N . MET A 1 623 ? -4.461 31.969 22.531 1 70.5 623 MET A N 1
ATOM 4867 C CA . MET A 1 623 ? -5.125 32.812 23.516 1 70.5 623 MET A CA 1
ATOM 4868 C C . MET A 1 623 ? -5.922 33.938 22.844 1 70.5 623 MET A C 1
ATOM 4870 O O . MET A 1 623 ? -6.918 34.406 23.391 1 70.5 623 MET A O 1
ATOM 4874 N N . GLU A 1 624 ? -5.41 34.312 21.703 1 68.06 624 GLU A N 1
ATOM 4875 C CA . GLU A 1 624 ? -6.133 35.312 20.938 1 68.06 624 GLU A CA 1
ATOM 4876 C C . GLU A 1 624 ? -7.523 34.812 20.547 1 68.06 624 GLU A C 1
ATOM 4878 O O . GLU A 1 624 ? -8.492 35.562 20.609 1 68.06 624 GLU A O 1
ATOM 4883 N N . GLU A 1 625 ? -7.574 33.625 20.219 1 80.31 625 GLU A N 1
ATOM 4884 C CA . GLU A 1 625 ? -8.844 33.031 19.828 1 80.31 625 GLU A CA 1
ATOM 4885 C C . GLU A 1 625 ? -9.789 32.906 21.031 1 80.31 625 GLU A C 1
ATOM 4887 O O . GLU A 1 625 ? -10.984 33.188 20.906 1 80.31 625 GLU A O 1
ATOM 4892 N N . ALA A 1 626 ? -9.289 32.469 22.125 1 81.88 626 ALA A N 1
ATOM 4893 C CA . ALA A 1 626 ? -10.086 32.344 23.344 1 81.88 626 ALA A CA 1
ATOM 4894 C C . ALA A 1 626 ? -10.633 33.719 23.781 1 81.88 626 ALA A C 1
ATOM 4896 O O . ALA A 1 626 ? -11.781 33.812 24.219 1 81.88 626 ALA A O 1
ATOM 4897 N N . ASP A 1 627 ? -9.781 34.688 23.625 1 75.31 627 ASP A N 1
ATOM 4898 C CA . ASP A 1 627 ? -10.18 36.031 24.031 1 75.31 627 ASP A CA 1
ATOM 4899 C C . ASP A 1 627 ? -11.273 36.594 23.109 1 75.31 627 ASP A C 1
ATOM 4901 O O . ASP A 1 627 ? -12.172 37.281 23.562 1 75.31 627 ASP A O 1
ATOM 4905 N N . ALA A 1 628 ? -11.156 36.25 21.922 1 73.81 628 ALA A N 1
ATOM 4906 C CA . ALA A 1 628 ? -12.078 36.75 20.922 1 73.81 628 ALA A CA 1
ATOM 4907 C C . ALA A 1 628 ? -13.43 36.062 20.984 1 73.81 628 ALA A C 1
ATOM 4909 O O . ALA A 1 628 ? -14.469 36.656 20.719 1 73.81 628 ALA A O 1
ATOM 4910 N N . LEU A 1 629 ? -13.453 34.844 21.406 1 84.38 629 LEU A N 1
ATOM 4911 C CA . LEU A 1 629 ? -14.656 34.031 21.188 1 84.38 629 LEU A CA 1
ATOM 4912 C C . LEU A 1 629 ? -15.25 33.594 22.516 1 84.38 629 LEU A C 1
ATOM 4914 O O . LEU A 1 629 ? -16.469 33.406 22.625 1 84.38 629 LEU A O 1
ATOM 4918 N N . ALA A 1 630 ? -14.469 33.375 23.516 1 88.62 630 ALA A N 1
ATOM 4919 C CA . ALA A 1 630 ? -14.938 32.625 24.688 1 88.62 630 ALA A CA 1
ATOM 4920 C C . ALA A 1 630 ? -15.445 33.594 25.766 1 88.62 630 ALA A C 1
ATOM 4922 O O . ALA A 1 630 ? -14.898 34.656 25.969 1 88.62 630 ALA A O 1
ATOM 4923 N N . ASP A 1 631 ? -16.5 33.156 26.422 1 88.44 631 ASP A N 1
ATOM 4924 C CA . ASP A 1 631 ? -17 33.844 27.609 1 88.44 631 ASP A CA 1
ATOM 4925 C C . ASP A 1 631 ? -16.234 33.406 28.859 1 88.44 631 ASP A C 1
ATOM 4927 O O . ASP A 1 631 ? -15.961 34.188 29.75 1 88.44 631 ASP A O 1
ATOM 4931 N N . ARG A 1 632 ? -16.016 32.125 28.906 1 91.62 632 ARG A N 1
ATOM 4932 C CA . ARG A 1 632 ? -15.219 31.5 29.953 1 91.62 632 ARG A CA 1
ATOM 4933 C C . ARG A 1 632 ? -14.133 30.609 29.359 1 91.62 632 ARG A C 1
ATOM 4935 O O . ARG A 1 632 ? -14.273 30.109 28.25 1 91.62 632 ARG A O 1
ATOM 4942 N N . ALA A 1 633 ? -13.094 30.516 30.078 1 90.88 633 ALA A N 1
ATOM 4943 C CA . ALA A 1 633 ? -11.984 29.688 29.609 1 90.88 633 ALA A CA 1
ATOM 4944 C C . ALA A 1 633 ? -11.406 28.859 30.75 1 90.88 633 ALA A C 1
ATOM 4946 O O . ALA A 1 633 ? -11.523 29.234 31.922 1 90.88 633 ALA A O 1
ATOM 4947 N N . ALA A 1 634 ? -10.93 27.719 30.422 1 91.5 634 ALA A N 1
ATOM 4948 C CA . ALA A 1 634 ? -10.234 26.844 31.375 1 91.5 634 ALA A CA 1
ATOM 4949 C C . ALA A 1 634 ? -8.867 26.422 30.844 1 91.5 634 ALA A C 1
ATOM 4951 O O . ALA A 1 634 ? -8.695 26.25 29.641 1 91.5 634 ALA A O 1
ATOM 4952 N N . VAL A 1 635 ? -7.969 26.375 31.703 1 87.62 635 VAL A N 1
ATOM 4953 C CA . VAL A 1 635 ? -6.637 25.875 31.375 1 87.62 635 VAL A CA 1
ATOM 4954 C C . VAL A 1 635 ? -6.48 24.453 31.891 1 87.62 635 VAL A C 1
ATOM 4956 O O . VAL A 1 635 ? -6.699 24.188 33.094 1 87.62 635 VAL A O 1
ATOM 4959 N N . MET A 1 636 ? -6.152 23.625 30.969 1 88.06 636 MET A N 1
ATOM 4960 C CA . MET A 1 636 ? -6.082 22.203 31.312 1 88.06 636 MET A CA 1
ATOM 4961 C C . MET A 1 636 ? -4.68 21.656 31.094 1 88.06 636 MET A C 1
ATOM 4963 O O . MET A 1 636 ? -4.02 22.016 30.109 1 88.06 636 MET A O 1
ATOM 4967 N N . ALA A 1 637 ? -4.141 20.906 31.984 1 82.88 637 ALA A N 1
ATOM 4968 C CA . ALA A 1 637 ? -2.949 20.062 31.906 1 82.88 637 ALA A CA 1
ATOM 4969 C C . ALA A 1 637 ? -3.176 18.719 32.594 1 82.88 637 ALA A C 1
ATOM 4971 O O . ALA A 1 637 ? -2.688 18.484 33.688 1 82.88 637 ALA A O 1
ATOM 4972 N N . LYS A 1 638 ? -3.842 17.781 31.969 1 84.06 638 LYS A N 1
ATOM 4973 C CA . LYS A 1 638 ? -4.32 16.516 32.5 1 84.06 638 LYS A CA 1
ATOM 4974 C C . LYS A 1 638 ? -5.488 16.734 33.469 1 84.06 638 LYS A C 1
ATOM 4976 O O . LYS A 1 638 ? -6.422 15.93 33.5 1 84.06 638 LYS A O 1
ATOM 4981 N N . ARG A 1 639 ? -5.258 17.75 34.25 1 87.81 639 ARG A N 1
ATOM 4982 C CA . ARG A 1 639 ? -6.336 18.203 35.125 1 87.81 639 ARG A CA 1
ATOM 4983 C C . ARG A 1 639 ? -6.68 19.656 34.875 1 87.81 639 ARG A C 1
ATOM 4985 O O . ARG A 1 639 ? -5.945 20.375 34.188 1 87.81 639 ARG A O 1
ATOM 4992 N N . MET A 1 640 ? -7.777 20.078 35.406 1 89.81 640 MET A N 1
ATOM 4993 C CA . MET A 1 640 ? -8.141 21.5 35.281 1 89.81 640 MET A CA 1
ATOM 4994 C C . MET A 1 640 ? -7.328 22.344 36.25 1 89.81 640 MET A C 1
ATOM 4996 O O . MET A 1 640 ? -7.309 22.094 37.438 1 89.81 640 MET A O 1
ATOM 5000 N N . LEU A 1 641 ? -6.68 23.328 35.75 1 86.5 641 LEU A N 1
ATOM 5001 C CA . LEU A 1 641 ? -5.812 24.172 36.562 1 86.5 641 LEU A CA 1
ATOM 5002 C C . LEU A 1 641 ? -6.508 25.469 36.938 1 86.5 641 LEU A C 1
ATOM 5004 O O . LEU A 1 641 ? -6.273 26.031 38.031 1 86.5 641 LEU A O 1
ATOM 5008 N N . ALA A 1 642 ? -7.176 25.969 36.031 1 87.62 642 ALA A N 1
ATOM 5009 C CA . ALA A 1 642 ? -7.871 27.234 36.25 1 87.62 642 ALA A CA 1
ATOM 5010 C C . ALA A 1 642 ? -9.125 27.312 35.375 1 87.62 642 ALA A C 1
ATOM 5012 O O . ALA A 1 642 ? -9.188 26.719 34.281 1 87.62 642 ALA A O 1
ATOM 5013 N N . VAL A 1 643 ? -10.125 27.953 35.938 1 91.12 643 VAL A N 1
ATOM 5014 C CA . VAL A 1 643 ? -11.359 28.156 35.188 1 91.12 643 VAL A CA 1
ATOM 5015 C C . VAL A 1 643 ? -11.969 29.516 35.562 1 91.12 643 VAL A C 1
ATOM 5017 O O . VAL A 1 643 ? -11.93 29.922 36.719 1 91.12 643 VAL A O 1
ATOM 5020 N N . GLY A 1 644 ? -12.367 30.281 34.562 1 88.25 644 GLY A N 1
ATOM 5021 C CA . GLY A 1 644 ? -13.016 31.562 34.812 1 88.25 644 GLY A CA 1
ATOM 5022 C C . GLY A 1 644 ? -13.133 32.406 33.562 1 88.25 644 GLY A C 1
ATOM 5023 O O . GLY A 1 644 ? -12.859 31.938 32.438 1 88.25 644 GLY A O 1
ATOM 5024 N N . THR A 1 645 ? -13.656 33.531 33.688 1 86.88 645 THR A N 1
ATOM 5025 C CA . THR A 1 645 ? -13.688 34.5 32.594 1 86.88 645 THR A CA 1
ATOM 5026 C C . THR A 1 645 ? -12.297 35.062 32.312 1 86.88 645 THR A C 1
ATOM 5028 O O . THR A 1 645 ? -11.398 34.969 33.156 1 86.88 645 THR A O 1
ATOM 5031 N N . ALA A 1 646 ? -12.141 35.594 31.156 1 77.25 646 ALA A N 1
ATOM 5032 C CA . ALA A 1 646 ? -10.852 36.156 30.812 1 77.25 646 ALA A CA 1
ATOM 5033 C C . ALA A 1 646 ? -10.406 37.188 31.859 1 77.25 646 ALA A C 1
ATOM 5035 O O . ALA A 1 646 ? -9.234 37.219 32.25 1 77.25 646 ALA A O 1
ATOM 5036 N N . ASP A 1 647 ? -11.352 37.938 32.344 1 73.06 647 ASP A N 1
ATOM 5037 C CA . ASP A 1 647 ? -11.062 38.969 33.344 1 73.06 647 ASP A CA 1
ATOM 5038 C C . ASP A 1 647 ? -10.688 38.344 34.688 1 73.06 647 ASP A C 1
ATOM 5040 O O . ASP A 1 647 ? -9.758 38.844 35.344 1 73.06 647 ASP A O 1
ATOM 5044 N N . GLU A 1 648 ? -11.391 37.344 35.031 1 80.31 648 GLU A N 1
ATOM 5045 C CA . GLU A 1 648 ? -11.102 36.656 36.312 1 80.31 648 GLU A CA 1
ATOM 5046 C C . GLU A 1 648 ? -9.727 36 36.281 1 80.31 648 GLU A C 1
ATOM 5048 O O . GLU A 1 648 ? -8.992 36.062 37.25 1 80.31 648 GLU A O 1
ATOM 5053 N N . LEU A 1 649 ? -9.445 35.469 35.188 1 81.06 649 LEU A N 1
ATOM 5054 C CA . LEU A 1 649 ? -8.164 34.781 35.031 1 81.06 649 LEU A CA 1
ATOM 5055 C C . LEU A 1 649 ? -7.012 35.781 35.031 1 81.06 649 LEU A C 1
ATOM 5057 O O . LEU A 1 649 ? -5.938 35.531 35.562 1 81.06 649 LEU A O 1
ATOM 5061 N N . ARG A 1 650 ? -7.227 36.906 34.438 1 74.38 650 ARG A N 1
ATOM 5062 C CA . ARG A 1 650 ? -6.223 37.969 34.438 1 74.38 650 ARG A CA 1
ATOM 5063 C C . ARG A 1 650 ? -5.969 38.531 35.812 1 74.38 650 ARG A C 1
ATOM 5065 O O . ARG A 1 650 ? -4.824 38.812 36.188 1 74.38 650 ARG A O 1
ATOM 5072 N N . LYS A 1 651 ? -7.078 38.625 36.5 1 70.12 651 LYS A N 1
ATOM 5073 C CA . LYS A 1 651 ? -6.988 39.188 37.844 1 70.12 651 LYS A CA 1
ATOM 5074 C C . LYS A 1 651 ? -6.305 38.219 38.812 1 70.12 651 LYS A C 1
ATOM 5076 O O . LYS A 1 651 ? -5.484 38.625 39.625 1 70.12 651 LYS A O 1
ATOM 5081 N N . LYS A 1 652 ? -6.621 37.062 38.625 1 74.56 652 LYS A N 1
ATOM 5082 C CA . LYS A 1 652 ? -6.137 36.094 39.594 1 74.56 652 LYS A CA 1
ATOM 5083 C C . LYS A 1 652 ? -4.73 35.625 39.25 1 74.56 652 LYS A C 1
ATOM 5085 O O . LYS A 1 652 ? -3.906 35.375 40.125 1 74.56 652 LYS A O 1
ATOM 5090 N N . HIS A 1 653 ? -4.562 35.469 38.062 1 71.19 653 HIS A N 1
ATOM 5091 C CA . HIS A 1 653 ? -3.322 34.781 37.688 1 71.19 653 HIS A CA 1
ATOM 5092 C C . HIS A 1 653 ? -2.391 35.75 36.938 1 71.19 653 HIS A C 1
ATOM 5094 O O . HIS A 1 653 ? -1.271 35.375 36.594 1 71.19 653 HIS A O 1
ATOM 5100 N N . GLY A 1 654 ? -2.828 36.875 36.656 1 62.75 654 GLY A N 1
ATOM 5101 C CA . GLY A 1 654 ? -1.942 37.875 36.062 1 62.75 654 GLY A CA 1
ATOM 5102 C C . GLY A 1 654 ? -0.884 38.375 37.031 1 62.75 654 GLY A C 1
ATOM 5103 O O . GLY A 1 654 ? -1.207 38.875 38.094 1 62.75 654 GLY A O 1
ATOM 5104 N N . ASP A 1 655 ? 0.327 37.906 37 1 58.91 655 ASP A N 1
ATOM 5105 C CA . ASP A 1 655 ? 1.385 38.094 37.969 1 58.91 655 ASP A CA 1
ATOM 5106 C C . ASP A 1 655 ? 2.02 39.469 37.844 1 58.91 655 ASP A C 1
ATOM 5108 O O . ASP A 1 655 ? 2.766 39.906 38.75 1 58.91 655 ASP A O 1
ATOM 5112 N N . ALA A 1 656 ? 1.83 40.125 36.719 1 62.84 656 ALA A N 1
ATOM 5113 C CA . ALA A 1 656 ? 2.611 41.375 36.625 1 62.84 656 ALA A CA 1
ATOM 5114 C C . ALA A 1 656 ? 1.915 42.406 35.75 1 62.84 656 ALA A C 1
ATOM 5116 O O . ALA A 1 656 ? 1.137 42.062 34.875 1 62.84 656 ALA A O 1
ATOM 5117 N N . TYR A 1 657 ? 1.833 43.594 36.219 1 67.5 657 TYR A N 1
ATOM 5118 C CA . TYR A 1 657 ? 1.513 44.719 35.312 1 67.5 657 TYR A CA 1
ATOM 5119 C C . TYR A 1 657 ? 2.691 45.062 34.406 1 67.5 657 TYR A C 1
ATOM 5121 O O . TYR A 1 657 ? 3.842 45.062 34.875 1 67.5 657 TYR A O 1
ATOM 5129 N N . HIS A 1 658 ? 2.348 45.062 33.156 1 72.56 658 HIS A N 1
ATOM 5130 C CA . HIS A 1 658 ? 3.4 45.438 32.219 1 72.56 658 HIS A CA 1
ATOM 5131 C C . HIS A 1 658 ? 3.316 46.938 31.906 1 72.56 658 HIS A C 1
ATOM 5133 O O . HIS A 1 658 ? 2.242 47.438 31.578 1 72.56 658 HIS A O 1
ATOM 5139 N N . VAL A 1 659 ? 4.512 47.625 32.188 1 75.06 659 VAL A N 1
ATOM 5140 C CA . VAL A 1 659 ? 4.559 49.062 31.969 1 75.06 659 VAL A CA 1
ATOM 5141 C C . VAL A 1 659 ? 5.527 49.375 30.844 1 75.06 659 VAL A C 1
ATOM 5143 O O . VAL A 1 659 ? 6.641 48.844 30.797 1 75.06 659 VAL A O 1
ATOM 5146 N N . HIS A 1 660 ? 5.031 49.938 29.859 1 75.06 660 HIS A N 1
ATOM 5147 C CA . HIS A 1 660 ? 5.855 50.469 28.781 1 75.06 660 HIS A CA 1
ATOM 5148 C C . HIS A 1 660 ? 6.051 51.969 28.922 1 75.06 660 HIS A C 1
ATOM 5150 O O . HIS A 1 660 ? 5.078 52.719 28.938 1 75.06 660 HIS A O 1
ATOM 5156 N N . CYS A 1 661 ? 7.359 52.438 29.156 1 77.44 661 CYS A N 1
ATOM 5157 C CA . CYS A 1 661 ? 7.684 53.844 29.328 1 77.44 661 CYS A CA 1
ATOM 5158 C C . CYS A 1 661 ? 8.508 54.344 28.156 1 77.44 661 CYS A C 1
ATOM 5160 O O . CYS A 1 661 ? 9.375 53.656 27.641 1 77.44 661 CYS A O 1
ATOM 5162 N N . VAL A 1 662 ? 8.164 55.406 27.672 1 76.25 662 VAL A N 1
ATOM 5163 C CA . VAL A 1 662 ? 8.922 56.094 26.625 1 76.25 662 VAL A CA 1
ATOM 5164 C C . VAL A 1 662 ? 9.477 57.406 27.141 1 76.25 662 VAL A C 1
ATOM 5166 O O . VAL A 1 662 ? 8.742 58.219 27.688 1 76.25 662 VAL A O 1
ATOM 5169 N N . HIS A 1 663 ? 10.766 57.656 27.047 1 78.5 663 HIS A N 1
ATOM 5170 C CA . HIS A 1 663 ? 11.43 58.875 27.469 1 78.5 663 HIS A CA 1
ATOM 5171 C C . HIS A 1 663 ? 11.164 60.031 26.484 1 78.5 663 HIS A C 1
ATOM 5173 O O . HIS A 1 663 ? 10.984 59.781 25.297 1 78.5 663 HIS A O 1
ATOM 5179 N N . LYS A 1 664 ? 11.227 61.281 26.891 1 74 664 LYS A N 1
ATOM 5180 C CA . LYS A 1 664 ? 10.914 62.469 26.109 1 74 664 LYS A CA 1
ATOM 5181 C C . LYS A 1 664 ? 11.922 62.656 24.984 1 74 664 LYS A C 1
ATOM 5183 O O . LYS A 1 664 ? 11.562 63.094 23.891 1 74 664 LYS A O 1
ATOM 5188 N N . ASP A 1 665 ? 13.148 62.312 25.25 1 66.31 665 ASP A N 1
ATOM 5189 C CA . ASP A 1 665 ? 14.195 62.5 24.25 1 66.31 665 ASP A CA 1
ATOM 5190 C C . ASP A 1 665 ? 14.414 61.219 23.438 1 66.31 665 ASP A C 1
ATOM 5192 O O . ASP A 1 665 ? 15.461 61.031 22.812 1 66.31 665 ASP A O 1
ATOM 5196 N N . ALA A 1 666 ? 13.453 60.406 23.391 1 62.78 666 ALA A N 1
ATOM 5197 C CA . ALA A 1 666 ? 13.57 59.219 22.578 1 62.78 666 ALA A CA 1
ATOM 5198 C C . ALA A 1 666 ? 13.562 59.562 21.094 1 62.78 666 ALA A C 1
ATOM 5200 O O . ALA A 1 666 ? 12.828 60.469 20.656 1 62.78 666 ALA A O 1
ATOM 5201 N N . PRO A 1 667 ? 14.484 59.031 20.406 1 57.22 667 PRO A N 1
ATOM 5202 C CA . PRO A 1 667 ? 15.328 57.875 20.641 1 57.22 667 PRO A CA 1
ATOM 5203 C C . PRO A 1 667 ? 16.734 58.25 21.109 1 57.22 667 PRO A C 1
ATOM 5205 O O . PRO A 1 667 ? 17.578 57.344 21.266 1 57.22 667 PRO A O 1
ATOM 5208 N N . TYR A 1 668 ? 16.984 59.438 21.281 1 59.34 668 TYR A N 1
ATOM 5209 C CA . TYR A 1 668 ? 18.312 59.938 21.656 1 59.34 668 TYR A CA 1
ATOM 5210 C C . TYR A 1 668 ? 18.453 60.031 23.172 1 59.34 668 TYR A C 1
ATOM 5212 O O . TYR A 1 668 ? 19.203 60.875 23.672 1 59.34 668 TYR A O 1
ATOM 5220 N N . SER A 1 669 ? 17.781 59.281 23.828 1 65.5 669 SER A N 1
ATOM 5221 C CA . SER A 1 669 ? 17.859 59.344 25.281 1 65.5 669 SER A CA 1
ATOM 5222 C C . SER A 1 669 ? 19.234 58.875 25.766 1 65.5 669 SER A C 1
ATOM 5224 O O . SER A 1 669 ? 19.844 57.969 25.188 1 65.5 669 SER A O 1
ATOM 5226 N N . SER A 1 670 ? 19.891 59.625 26.625 1 72.06 670 SER A N 1
ATOM 5227 C CA . SER A 1 670 ? 21.219 59.312 27.172 1 72.06 670 SER A CA 1
ATOM 5228 C C . SER A 1 670 ? 21.172 58.094 28.062 1 72.06 670 SER A C 1
ATOM 5230 O O . SER A 1 670 ? 20.109 57.75 28.609 1 72.06 670 SER A O 1
ATOM 5232 N N . ASP A 1 671 ? 22.141 57.281 28.141 1 73.62 671 ASP A N 1
ATOM 5233 C CA . ASP A 1 671 ? 22.266 56.094 28.984 1 73.62 671 ASP A CA 1
ATOM 5234 C C . ASP A 1 671 ? 22.031 56.469 30.453 1 73.62 671 ASP A C 1
ATOM 5236 O O . ASP A 1 671 ? 21.531 55.656 31.219 1 73.62 671 ASP A O 1
ATOM 5240 N N . GLN A 1 672 ? 22.422 57.656 30.781 1 76 672 GLN A N 1
ATOM 5241 C CA . GLN A 1 672 ? 22.266 58.094 32.156 1 76 672 GLN A CA 1
ATOM 5242 C C . GLN A 1 672 ? 20.797 58.281 32.531 1 76 672 GLN A C 1
ATOM 5244 O O . GLN A 1 672 ? 20.359 57.906 33.625 1 76 672 GLN A O 1
ATOM 5249 N N . ASP A 1 673 ? 20.078 58.781 31.594 1 78.5 673 ASP A N 1
ATOM 5250 C CA . ASP A 1 673 ? 18.656 59 31.844 1 78.5 673 ASP A CA 1
ATOM 5251 C C . ASP A 1 673 ? 17.938 57.656 31.969 1 78.5 673 ASP A C 1
ATOM 5253 O O . ASP A 1 673 ? 17.062 57.5 32.844 1 78.5 673 ASP A O 1
ATOM 5257 N N . MET A 1 674 ? 18.266 56.75 31.141 1 79 674 MET A N 1
ATOM 5258 C CA . MET A 1 674 ? 17.625 55.438 31.188 1 79 674 MET A CA 1
ATOM 5259 C C . MET A 1 674 ? 18.016 54.688 32.469 1 79 674 MET A C 1
ATOM 5261 O O . MET A 1 674 ? 17.188 53.969 33.031 1 79 674 MET A O 1
ATOM 5265 N N . ALA A 1 675 ? 19.219 54.906 32.906 1 80 675 ALA A N 1
ATOM 5266 C CA . ALA A 1 675 ? 19.656 54.312 34.156 1 80 675 ALA A CA 1
ATOM 5267 C C . ALA A 1 675 ? 18.891 54.906 35.344 1 80 675 ALA A C 1
ATOM 5269 O O . ALA A 1 675 ? 18.578 54.188 36.312 1 80 675 ALA A O 1
ATOM 5270 N N . GLU A 1 676 ? 18.594 56.156 35.25 1 81.5 676 GLU A N 1
ATOM 5271 C CA . GLU A 1 676 ? 17.828 56.781 36.312 1 81.5 676 GLU A CA 1
ATOM 5272 C C . GLU A 1 676 ? 16.406 56.25 36.406 1 81.5 676 GLU A C 1
ATOM 5274 O O . GLU A 1 676 ? 15.867 56.031 37.469 1 81.5 676 GLU A O 1
ATOM 5279 N N . ILE A 1 677 ? 15.852 56 35.219 1 82.12 677 ILE A N 1
ATOM 5280 C CA . ILE A 1 677 ? 14.523 55.406 35.188 1 82.12 677 ILE A CA 1
ATOM 5281 C C . ILE A 1 677 ? 14.57 54 35.781 1 82.12 677 ILE A C 1
ATOM 5283 O O . ILE A 1 677 ? 13.711 53.594 36.562 1 82.12 677 ILE A O 1
ATOM 5287 N N . LYS A 1 678 ? 15.539 53.25 35.438 1 81.06 678 LYS A N 1
ATOM 5288 C CA . LYS A 1 678 ? 15.688 51.906 35.938 1 81.06 678 LYS A CA 1
ATOM 5289 C C . LYS A 1 678 ? 15.867 51.875 37.438 1 81.06 678 LYS A C 1
ATOM 5291 O O . LYS A 1 678 ? 15.297 51.031 38.125 1 81.06 678 LYS A O 1
ATOM 5296 N N . THR A 1 679 ? 16.703 52.875 37.906 1 80.12 679 THR A N 1
ATOM 5297 C CA . THR A 1 679 ? 16.938 52.969 39.344 1 80.12 679 THR A CA 1
ATOM 5298 C C . THR A 1 679 ? 15.641 53.375 40.062 1 80.12 679 THR A C 1
ATOM 5300 O O . THR A 1 679 ? 15.336 52.844 41.156 1 80.12 679 THR A O 1
ATOM 5303 N N . PHE A 1 680 ? 14.898 54.219 39.438 1 82.25 680 PHE A N 1
ATOM 5304 C CA . PHE A 1 680 ? 13.609 54.625 40 1 82.25 680 PHE A CA 1
ATOM 5305 C C . PHE A 1 680 ? 12.68 53.438 40.125 1 82.25 680 PHE A C 1
ATOM 5307 O O . PHE A 1 680 ? 12.039 53.219 41.156 1 82.25 680 PHE A O 1
ATOM 5314 N N . VAL A 1 681 ? 12.547 52.625 39 1 81.69 681 VAL A N 1
ATOM 5315 C CA . VAL A 1 681 ? 11.656 51.469 38.969 1 81.69 681 VAL A CA 1
ATOM 5316 C C . VAL A 1 681 ? 12.078 50.438 40 1 81.69 681 VAL A C 1
ATOM 5318 O O . VAL A 1 681 ? 11.234 49.906 40.719 1 81.69 681 VAL A O 1
ATOM 5321 N N . ARG A 1 682 ? 13.273 50.25 40.156 1 79.19 682 ARG A N 1
ATOM 5322 C CA . ARG A 1 682 ? 13.773 49.25 41.125 1 79.19 682 ARG A CA 1
ATOM 5323 C C . ARG A 1 682 ? 13.516 49.719 42.562 1 79.19 682 ARG A C 1
ATOM 5325 O O . ARG A 1 682 ? 13.203 48.906 43.438 1 79.19 682 ARG A O 1
ATOM 5332 N N . ASN A 1 683 ? 13.633 51.031 42.812 1 78.44 683 ASN A N 1
ATOM 5333 C CA . ASN A 1 683 ? 13.477 51.562 44.156 1 78.44 683 ASN A CA 1
ATOM 5334 C C . ASN A 1 683 ? 12.008 51.688 44.531 1 78.44 683 ASN A C 1
ATOM 5336 O O . ASN A 1 683 ? 11.633 51.469 45.688 1 78.44 683 ASN A O 1
ATOM 5340 N N . THR A 1 684 ? 11.219 52.094 43.594 1 79.69 684 THR A N 1
ATOM 5341 C CA . THR A 1 684 ? 9.82 52.375 43.844 1 79.69 684 THR A CA 1
ATOM 5342 C C . THR A 1 684 ? 8.977 51.094 43.812 1 79.69 684 THR A C 1
ATOM 5344 O O . THR A 1 684 ? 8.008 50.969 44.594 1 79.69 684 THR A O 1
ATOM 5347 N N . PHE A 1 685 ? 9.281 50.281 42.875 1 76.88 685 PHE A N 1
ATOM 5348 C CA . PHE A 1 685 ? 8.516 49.031 42.719 1 76.88 685 PHE A CA 1
ATOM 5349 C C . PHE A 1 685 ? 9.391 47.812 43.031 1 76.88 685 PHE A C 1
ATOM 5351 O O . PHE A 1 685 ? 10.062 47.312 42.125 1 76.88 685 PHE A O 1
ATOM 5358 N N . PRO A 1 686 ? 9.305 47.469 44.25 1 72.62 686 PRO A N 1
ATOM 5359 C CA . PRO A 1 686 ? 10.109 46.281 44.594 1 72.62 686 PRO A CA 1
ATOM 5360 C C . PRO A 1 686 ? 9.672 45.031 43.844 1 72.62 686 PRO A C 1
ATOM 5362 O O . PRO A 1 686 ? 8.477 44.75 43.75 1 72.62 686 PRO A O 1
ATOM 5365 N N . GLY A 1 687 ? 10.609 44.344 43.125 1 71.06 687 GLY A N 1
ATOM 5366 C CA . GLY A 1 687 ? 10.359 43.125 42.375 1 71.06 687 GLY A CA 1
ATOM 5367 C C . GLY A 1 687 ? 10.109 43.344 40.906 1 71.06 687 GLY A C 1
ATOM 5368 O O . GLY A 1 687 ? 9.789 42.406 40.156 1 71.06 687 GLY A O 1
ATOM 5369 N N . ALA A 1 688 ? 10.125 44.594 40.469 1 75.19 688 ALA A N 1
ATOM 5370 C CA . ALA A 1 688 ? 9.93 44.906 39.062 1 75.19 688 ALA A CA 1
ATOM 5371 C C . ALA A 1 688 ? 11.055 44.312 38.219 1 75.19 688 ALA A C 1
ATOM 5373 O O . ALA A 1 688 ? 12.211 44.281 38.656 1 75.19 688 ALA A O 1
ATOM 5374 N N . ILE A 1 689 ? 10.633 43.688 37.156 1 75.38 689 ILE A N 1
ATOM 5375 C CA . ILE A 1 689 ? 11.602 43.125 36.219 1 75.38 689 ILE A CA 1
ATOM 5376 C C . ILE A 1 689 ? 11.633 43.969 34.969 1 75.38 689 ILE A C 1
ATOM 5378 O O . ILE A 1 689 ? 10.617 44.125 34.281 1 75.38 689 ILE A O 1
ATOM 5382 N N . THR A 1 690 ? 12.797 44.625 34.688 1 72.56 690 THR A N 1
ATOM 5383 C CA . THR A 1 690 ? 12.969 45.469 33.5 1 72.56 690 THR A CA 1
ATOM 5384 C C . THR A 1 690 ? 13.555 44.656 32.344 1 72.56 690 THR A C 1
ATOM 5386 O O . THR A 1 690 ? 14.391 43.781 32.562 1 72.56 690 THR A O 1
ATOM 5389 N N . GLU A 1 691 ? 12.898 44.656 31.094 1 65 691 GLU A N 1
ATOM 5390 C CA . GLU A 1 691 ? 13.43 44 29.906 1 65 691 GLU A CA 1
ATOM 5391 C C . GLU A 1 691 ? 14.75 44.656 29.469 1 65 691 GLU A C 1
ATOM 5393 O O . GLU A 1 691 ? 14.93 45.875 29.609 1 65 691 GLU A O 1
ATOM 5398 N N . GLU A 1 692 ? 15.766 43.812 29.172 1 52.12 692 GLU A N 1
ATOM 5399 C CA . GLU A 1 692 ? 17.094 44.312 28.828 1 52.12 692 GLU A CA 1
ATOM 5400 C C . GLU A 1 692 ? 17.078 45.062 27.5 1 52.12 692 GLU A C 1
ATOM 5402 O O . GLU A 1 692 ? 17.938 45.938 27.266 1 52.12 692 GLU A O 1
ATOM 5407 N N . ARG A 1 693 ? 16.406 44.562 26.406 1 48.19 693 ARG A N 1
ATOM 5408 C CA . ARG A 1 693 ? 16.594 45.25 25.141 1 48.19 693 ARG A CA 1
ATOM 5409 C C . ARG A 1 693 ? 15.961 46.656 25.172 1 48.19 693 ARG A C 1
ATOM 5411 O O . ARG A 1 693 ? 14.742 46.781 25.328 1 48.19 693 ARG A O 1
ATOM 5418 N N . ILE A 1 694 ? 16.766 47.562 25.578 1 47.5 694 ILE A N 1
ATOM 5419 C CA . ILE A 1 694 ? 16.453 49 25.578 1 47.5 694 ILE A CA 1
ATOM 5420 C C . ILE A 1 694 ? 16.359 49.531 24.141 1 47.5 694 ILE A C 1
ATOM 5422 O O . ILE A 1 694 ? 17.328 49.438 23.391 1 47.5 694 ILE A O 1
ATOM 5426 N N . PHE A 1 695 ? 15.297 49.312 23.578 1 50.31 695 PHE A N 1
ATOM 5427 C CA . PHE A 1 695 ? 15.25 50.094 22.344 1 50.31 695 PHE A CA 1
ATOM 5428 C C . PHE A 1 695 ? 15.438 51.594 22.641 1 50.31 695 PHE A C 1
ATOM 5430 O O . PHE A 1 695 ? 15.148 52.062 23.75 1 50.31 695 PHE A O 1
ATOM 5437 N N . HIS A 1 696 ? 15.906 52.438 21.766 1 56 696 HIS A N 1
ATOM 5438 C CA . HIS A 1 696 ? 16.297 53.844 21.812 1 56 696 HIS A CA 1
ATOM 5439 C C . HIS A 1 696 ? 15.227 54.719 22.484 1 56 696 HIS A C 1
ATOM 5441 O O . HIS A 1 696 ? 14.445 55.375 21.812 1 56 696 HIS A O 1
ATOM 5447 N N . GLY A 1 697 ? 15.234 54.781 23.969 1 62.53 697 GLY A N 1
ATOM 5448 C CA . GLY A 1 697 ? 14.414 55.688 24.781 1 62.53 697 GLY A CA 1
ATOM 5449 C C . GLY A 1 697 ? 13.148 55.031 25.297 1 62.53 697 GLY A C 1
ATOM 5450 O O . GLY A 1 697 ? 12.281 55.688 25.859 1 62.53 697 GLY A O 1
ATOM 5451 N N . GLN A 1 698 ? 12.992 53.656 24.969 1 68.44 698 GLN A N 1
ATOM 5452 C CA . GLN A 1 698 ? 11.828 52.969 25.484 1 68.44 698 GLN A CA 1
ATOM 5453 C C . GLN A 1 698 ? 12.234 51.906 26.5 1 68.44 698 GLN A C 1
ATOM 5455 O O . GLN A 1 698 ? 13.305 51.281 26.375 1 68.44 698 GLN A O 1
ATOM 5460 N N . LEU A 1 699 ? 11.531 51.844 27.688 1 74.5 699 LEU A N 1
ATOM 5461 C CA . LEU A 1 699 ? 11.773 50.875 28.734 1 74.5 699 LEU A CA 1
ATOM 5462 C C . LEU A 1 699 ? 10.5 50.094 29.047 1 74.5 699 LEU A C 1
ATOM 5464 O O . LEU A 1 699 ? 9.422 50.656 29.141 1 74.5 699 LEU A O 1
ATOM 5468 N N . ARG A 1 700 ? 10.586 48.781 28.938 1 74.5 700 ARG A N 1
ATOM 5469 C CA . ARG A 1 700 ? 9.5 47.906 29.375 1 74.5 700 ARG A CA 1
ATOM 5470 C C . ARG A 1 700 ? 9.867 47.188 30.672 1 74.5 700 ARG A C 1
ATOM 5472 O O . ARG A 1 700 ? 10.992 46.719 30.812 1 74.5 700 ARG A O 1
ATOM 5479 N N . PHE A 1 701 ? 9.008 47.375 31.719 1 75.94 701 PHE A N 1
ATOM 5480 C CA . PHE A 1 701 ? 9.242 46.625 32.938 1 75.94 701 PHE A CA 1
ATOM 5481 C C . PHE A 1 701 ? 7.941 46.031 33.469 1 75.94 701 PHE A C 1
ATOM 5483 O O . PHE A 1 701 ? 6.852 46.469 33.062 1 75.94 701 PHE A O 1
ATOM 5490 N N . SER A 1 702 ? 8.023 44.938 34.094 1 76.25 702 SER A N 1
ATOM 5491 C CA . SER A 1 702 ? 6.879 44.25 34.719 1 76.25 702 SER A CA 1
ATOM 5492 C C . SER A 1 702 ? 6.922 44.344 36.219 1 76.25 702 SER A C 1
ATOM 5494 O O . SER A 1 702 ? 7.996 44.281 36.844 1 76.25 702 SER A O 1
ATOM 5496 N N . VAL A 1 703 ? 5.789 44.781 36.844 1 72.81 703 VAL A N 1
ATOM 5497 C CA . VAL A 1 703 ? 5.652 44.875 38.312 1 72.81 703 VAL A CA 1
ATOM 5498 C C . VAL A 1 703 ? 4.754 43.75 38.812 1 72.81 703 VAL A C 1
ATOM 5500 O O . VAL A 1 703 ? 3.617 43.594 38.375 1 72.81 703 VAL A O 1
ATOM 5503 N N . PRO A 1 704 ? 5.328 42.75 39.531 1 69.19 704 PRO A N 1
ATOM 5504 C CA . PRO A 1 704 ? 4.504 41.656 40.062 1 69.19 704 PRO A CA 1
ATOM 5505 C C . PRO A 1 704 ? 3.309 42.156 40.844 1 69.19 704 PRO A C 1
ATOM 5507 O O . PRO A 1 704 ? 3.412 43.156 41.562 1 69.19 704 PRO A O 1
ATOM 5510 N N . THR A 1 705 ? 2.234 41.562 40.562 1 60.03 705 THR A N 1
ATOM 5511 C CA . THR A 1 705 ? 1.016 41.938 41.281 1 60.03 705 THR A CA 1
ATOM 5512 C C . THR A 1 705 ? 0.993 41.281 42.656 1 60.03 705 THR A C 1
ATOM 5514 O O . THR A 1 705 ? 0.051 41.5 43.438 1 60.03 705 THR A O 1
ATOM 5517 N N . ASP A 1 706 ? 1.863 40.406 42.969 1 54.22 706 ASP A N 1
ATOM 5518 C CA . ASP A 1 706 ? 1.785 39.625 44.219 1 54.22 706 ASP A CA 1
ATOM 5519 C C . ASP A 1 706 ? 1.634 40.562 45.438 1 54.22 706 ASP A C 1
ATOM 5521 O O . ASP A 1 706 ? 2.449 41.469 45.625 1 54.22 706 ASP A O 1
ATOM 5525 N N . ARG A 1 707 ? 0.527 40.5 46.031 1 45.06 707 ARG A N 1
ATOM 5526 C CA . ARG A 1 707 ? -0.032 41.062 47.25 1 45.06 707 ARG A CA 1
ATOM 5527 C C . ARG A 1 707 ? 0.87 40.781 48.469 1 45.06 707 ARG A C 1
ATOM 5529 O O . ARG A 1 707 ? 0.75 41.438 49.5 1 45.06 707 ARG A O 1
ATOM 5536 N N . THR A 1 708 ? 1.46 39.562 48.469 1 42.88 708 THR A N 1
ATOM 5537 C CA . THR A 1 708 ? 1.951 39.219 49.812 1 42.88 708 THR A CA 1
ATOM 5538 C C . THR A 1 708 ? 3.186 40.062 50.156 1 42.88 708 THR A C 1
ATOM 5540 O O . THR A 1 708 ? 3.67 40 51.281 1 42.88 708 THR A O 1
ATOM 5543 N N . ALA A 1 709 ? 3.963 40.375 49.219 1 40.22 709 ALA A N 1
ATOM 5544 C CA . ALA A 1 709 ? 5.238 40.906 49.688 1 40.22 709 ALA A CA 1
ATOM 5545 C C . ALA A 1 709 ? 5.07 42.312 50.219 1 40.22 709 ALA A C 1
ATOM 5547 O O . ALA A 1 709 ? 6.016 42.875 50.781 1 40.22 709 ALA A O 1
ATOM 5548 N N . TYR A 1 710 ? 4.125 43.062 49.656 1 36.66 710 TYR A N 1
ATOM 5549 C CA . TYR A 1 710 ? 4.152 44.438 50.188 1 36.66 710 TYR A CA 1
ATOM 5550 C C . TYR A 1 710 ? 3.494 44.5 51.562 1 36.66 710 TYR A C 1
ATOM 5552 O O . TYR A 1 710 ? 2.295 44.25 51.688 1 36.66 710 TYR A O 1
ATOM 5560 N N . ARG A 1 711 ? 4.113 44.188 52.594 1 37.44 711 ARG A N 1
ATOM 5561 C CA . ARG A 1 711 ? 3.67 44.312 53.969 1 37.44 711 ARG A CA 1
ATOM 5562 C C . ARG A 1 711 ? 2.9 45.625 54.188 1 37.44 711 ARG A C 1
ATOM 5564 O O . ARG A 1 711 ? 2.371 45.875 55.25 1 37.44 711 ARG A O 1
ATOM 5571 N N . GLY A 1 712 ? 3.496 46.812 53.688 1 35.66 712 GLY A N 1
ATOM 5572 C CA . GLY A 1 712 ? 2.928 47.969 54.375 1 35.66 712 GLY A CA 1
ATOM 5573 C C . GLY A 1 712 ? 1.468 48.188 54.031 1 35.66 712 GLY A C 1
ATOM 5574 O O . GLY A 1 712 ? 0.882 47.438 53.25 1 35.66 712 GLY A O 1
ATOM 5575 N N . ASP A 1 713 ? 0.948 49.5 54.344 1 36.19 713 ASP A N 1
ATOM 5576 C CA . ASP A 1 713 ? -0.419 50.031 54.406 1 36.19 713 ASP A CA 1
ATOM 5577 C C . ASP A 1 713 ? -1.202 49.656 53.156 1 36.19 713 ASP A C 1
ATOM 5579 O O . ASP A 1 713 ? -0.623 49.5 52.062 1 36.19 713 ASP A O 1
ATOM 5583 N N . ASP A 1 714 ? -2.531 49.281 53.281 1 38.25 714 ASP A N 1
ATOM 5584 C CA . ASP A 1 714 ? -3.658 48.688 52.531 1 38.25 714 ASP A CA 1
ATOM 5585 C C . ASP A 1 714 ? -3.678 49.188 51.094 1 38.25 714 ASP A C 1
ATOM 5587 O O . ASP A 1 714 ? -4.043 48.438 50.188 1 38.25 714 ASP A O 1
ATOM 5591 N N . SER A 1 715 ? -4.039 50.531 50.906 1 39.75 715 SER A N 1
ATOM 5592 C CA . SER A 1 715 ? -4.758 51.219 49.844 1 39.75 715 SER A CA 1
ATOM 5593 C C . SER A 1 715 ? -3.904 51.344 48.594 1 39.75 715 SER A C 1
ATOM 5595 O O . SER A 1 715 ? -4.398 51.719 47.531 1 39.75 715 SER A O 1
ATOM 5597 N N . THR A 1 716 ? -2.588 51.281 48.562 1 41.22 716 THR A N 1
ATOM 5598 C CA . THR A 1 716 ? -1.769 51.812 47.5 1 41.22 716 THR A CA 1
ATOM 5599 C C . THR A 1 716 ? -1.467 50.75 46.469 1 41.22 716 THR A C 1
ATOM 5601 O O . THR A 1 716 ? -0.656 50.969 45.562 1 41.22 716 THR A O 1
ATOM 5604 N N . ASN A 1 717 ? -1.723 49.531 46.562 1 45.31 717 ASN A N 1
ATOM 5605 C CA . ASN A 1 717 ? -1.093 48.406 45.875 1 45.31 717 ASN A CA 1
ATOM 5606 C C . ASN A 1 717 ? -1.898 48 44.656 1 45.31 717 ASN A C 1
ATOM 5608 O O . ASN A 1 717 ? -1.74 46.875 44.156 1 45.31 717 ASN A O 1
ATOM 5612 N N . GLY A 1 718 ? -2.516 48.781 43.969 1 54.56 718 GLY A N 1
ATOM 5613 C CA . GLY A 1 718 ? -3.191 48.469 42.719 1 54.56 718 GLY A CA 1
ATOM 5614 C C . GLY A 1 718 ? -2.596 49.188 41.5 1 54.56 718 GLY A C 1
ATOM 5615 O O . GLY A 1 718 ? -1.562 49.844 41.625 1 54.56 718 GLY A O 1
ATOM 5616 N N . ILE A 1 719 ? -3.057 48.875 40.344 1 61.53 719 ILE A N 1
ATOM 5617 C CA . ILE A 1 719 ? -2.74 49.594 39.094 1 61.53 719 ILE A CA 1
ATOM 5618 C C . ILE A 1 719 ? -2.758 51.094 39.344 1 61.53 719 ILE A C 1
ATOM 5620 O O . ILE A 1 719 ? -1.989 51.844 38.75 1 61.53 719 ILE A O 1
ATOM 5624 N N . SER A 1 720 ? -3.439 51.406 40.438 1 63.44 720 SER A N 1
ATOM 5625 C CA . SER A 1 720 ? -3.598 52.844 40.719 1 63.44 720 SER A CA 1
ATOM 5626 C C . SER A 1 720 ? -2.336 53.406 41.375 1 63.44 720 SER A C 1
ATOM 5628 O O . SER A 1 720 ? -1.938 54.531 41.062 1 63.44 720 SER A O 1
ATOM 5630 N N . SER A 1 721 ? -1.737 52.594 42.219 1 67.5 721 SER A N 1
ATOM 5631 C CA . SER A 1 721 ? -0.508 53.062 42.875 1 67.5 721 SER A CA 1
ATOM 5632 C C . SER A 1 721 ? 0.634 53.156 41.875 1 67.5 721 SER A C 1
ATOM 5634 O O . SER A 1 721 ? 1.442 54.094 41.906 1 67.5 721 SER A O 1
ATOM 5636 N N . LEU A 1 722 ? 0.644 52.219 40.969 1 73.94 722 LEU A N 1
ATOM 5637 C CA . LEU A 1 722 ? 1.657 52.219 39.906 1 73.94 722 LEU A CA 1
ATOM 5638 C C . LEU A 1 722 ? 1.505 53.438 39 1 73.94 722 LEU A C 1
ATOM 5640 O O . LEU A 1 722 ? 2.486 54.125 38.719 1 73.94 722 LEU A O 1
ATOM 5644 N N . PHE A 1 723 ? 0.37 53.656 38.75 1 71.44 723 PHE A N 1
ATOM 5645 C CA . PHE A 1 723 ? 0.078 54.844 37.938 1 71.44 723 PHE A CA 1
ATOM 5646 C C . PHE A 1 723 ? 0.41 56.125 38.688 1 71.44 723 PHE A C 1
ATOM 5648 O O . PHE A 1 723 ? 0.958 57.062 38.094 1 71.44 723 PHE A O 1
ATOM 5655 N N . ALA A 1 724 ? 0.023 56.125 39.938 1 73.5 724 ALA A N 1
ATOM 5656 C CA . ALA A 1 724 ? 0.248 57.312 40.75 1 73.5 724 ALA A CA 1
ATOM 5657 C C . ALA A 1 724 ? 1.738 57.625 40.906 1 73.5 724 ALA A C 1
ATOM 5659 O O . ALA A 1 724 ? 2.162 58.781 40.781 1 73.5 724 ALA A O 1
ATOM 5660 N N . GLN A 1 725 ? 2.447 56.594 41.031 1 78.31 725 GLN A N 1
ATOM 5661 C CA . GLN A 1 725 ? 3.885 56.781 41.188 1 78.31 725 GLN A CA 1
ATOM 5662 C C . GLN A 1 725 ? 4.547 57.188 39.875 1 78.31 725 GLN A C 1
ATOM 5664 O O . GLN A 1 725 ? 5.445 58.031 39.875 1 78.31 725 GLN A O 1
ATOM 5669 N N . LEU A 1 726 ? 4.102 56.656 38.812 1 80.19 726 LEU A N 1
ATOM 5670 C CA . LEU A 1 726 ? 4.672 57 37.531 1 80.19 726 LEU A CA 1
ATOM 5671 C C . LEU A 1 726 ? 4.297 58.438 37.125 1 80.19 726 LEU A C 1
ATOM 5673 O O . LEU A 1 726 ? 5.125 59.188 36.594 1 80.19 726 LEU A O 1
ATOM 5677 N N . GLU A 1 727 ? 3.111 58.719 37.5 1 77.25 727 GLU A N 1
ATOM 5678 C CA . GLU A 1 727 ? 2.639 60.062 37.188 1 77.25 727 GLU A CA 1
ATOM 5679 C C . GLU A 1 727 ? 3.332 61.125 38.062 1 77.25 727 GLU A C 1
ATOM 5681 O O . GLU A 1 727 ? 3.686 62.188 37.562 1 77.25 727 GLU A O 1
ATOM 5686 N N . ALA A 1 728 ? 3.561 60.812 39.312 1 78.94 728 ALA A N 1
ATOM 5687 C CA . ALA A 1 728 ? 4.199 61.719 40.25 1 78.94 728 ALA A CA 1
ATOM 5688 C C . ALA A 1 728 ? 5.652 61.969 39.875 1 78.94 728 ALA A C 1
ATOM 5690 O O . ALA A 1 728 ? 6.188 63.062 40.125 1 78.94 728 ALA A O 1
ATOM 5691 N N . ASN A 1 729 ? 6.211 61.062 39.219 1 80.81 729 ASN A N 1
ATOM 5692 C CA . ASN A 1 729 ? 7.625 61.188 38.875 1 80.81 729 ASN A CA 1
ATOM 5693 C C . ASN A 1 729 ? 7.836 61.375 37.375 1 80.81 729 ASN A C 1
ATOM 5695 O O . ASN A 1 729 ? 8.953 61.188 36.906 1 80.81 729 ASN A O 1
ATOM 5699 N N . LYS A 1 730 ? 6.871 61.594 36.688 1 81.62 730 LYS A N 1
ATOM 5700 C CA . LYS A 1 730 ? 6.902 61.719 35.25 1 81.62 730 LYS A CA 1
ATOM 5701 C C . LYS A 1 730 ? 7.867 62.812 34.781 1 81.62 730 LYS A C 1
ATOM 5703 O O . LYS A 1 730 ? 8.688 62.594 33.906 1 81.62 730 LYS A O 1
ATOM 5708 N N . GLU A 1 731 ? 7.742 63.969 35.438 1 79.25 731 GLU A N 1
ATOM 5709 C CA . GLU A 1 731 ? 8.578 65.125 35.031 1 79.25 731 GLU A CA 1
ATOM 5710 C C . GLU A 1 731 ? 10.031 64.875 35.469 1 79.25 731 GLU A C 1
ATOM 5712 O O . GLU A 1 731 ? 10.953 65.188 34.719 1 79.25 731 GLU A O 1
ATOM 5717 N N . LYS A 1 732 ? 10.211 64.375 36.594 1 82.31 732 LYS A N 1
ATOM 5718 C CA . LYS A 1 732 ? 11.555 64.125 37.125 1 82.31 732 LYS A CA 1
ATOM 5719 C C . LYS A 1 732 ? 12.305 63.094 36.312 1 82.31 732 LYS A C 1
ATOM 5721 O O . LYS A 1 732 ? 13.508 63.25 36.062 1 82.31 732 LYS A O 1
ATOM 5726 N N . LEU A 1 733 ? 11.586 62.125 35.75 1 83.25 733 LEU A N 1
ATOM 5727 C CA . LEU A 1 733 ? 12.211 61.031 35.031 1 83.25 733 LEU A CA 1
ATOM 5728 C C . LEU A 1 733 ? 12.203 61.281 33.531 1 83.25 733 LEU A C 1
ATOM 5730 O O . LEU A 1 733 ? 12.828 60.531 32.781 1 83.25 733 LEU A O 1
ATOM 5734 N N . GLY A 1 734 ? 11.586 62.344 33.156 1 80 734 GLY A N 1
ATOM 5735 C CA . GLY A 1 734 ? 11.531 62.688 31.75 1 80 734 GLY A CA 1
ATOM 5736 C C . GLY A 1 734 ? 10.695 61.719 30.938 1 80 734 GLY A C 1
ATOM 5737 O O . GLY A 1 734 ? 11.055 61.406 29.797 1 80 734 GLY A O 1
ATOM 5738 N N . LEU A 1 735 ? 9.711 61.188 31.469 1 79 735 LEU A N 1
ATOM 5739 C CA . LEU A 1 735 ? 8.852 60.25 30.75 1 79 735 LEU A CA 1
ATOM 5740 C C . LEU A 1 735 ? 7.828 61 29.891 1 79 735 LEU A C 1
ATOM 5742 O O . LEU A 1 735 ? 7.145 61.906 30.391 1 79 735 LEU A O 1
ATOM 5746 N N . GLU A 1 736 ? 7.938 60.781 28.703 1 74.31 736 GLU A N 1
ATOM 5747 C CA . GLU A 1 736 ? 6.938 61.406 27.844 1 74.31 736 GLU A CA 1
ATOM 5748 C C . GLU A 1 736 ? 5.633 60.625 27.859 1 74.31 736 GLU A C 1
ATOM 5750 O O . GLU A 1 736 ? 4.551 61.188 27.969 1 74.31 736 GLU A O 1
ATOM 5755 N N . TYR A 1 737 ? 5.797 59.25 27.641 1 69.31 737 TYR A N 1
ATOM 5756 C CA . TYR A 1 737 ? 4.641 58.375 27.609 1 69.31 737 TYR A CA 1
ATOM 5757 C C . TYR A 1 737 ? 4.895 57.094 28.438 1 69.31 737 TYR A C 1
ATOM 5759 O O . TYR A 1 737 ? 6.039 56.688 28.594 1 69.31 737 TYR A O 1
ATOM 5767 N N . TYR A 1 738 ? 3.865 56.656 29.297 1 70 738 TYR A N 1
ATOM 5768 C CA . TYR A 1 738 ? 3.926 55.344 29.875 1 70 738 TYR A CA 1
ATOM 5769 C C . TYR A 1 738 ? 2.594 54.594 29.719 1 70 738 TYR A C 1
ATOM 5771 O O . TYR A 1 738 ? 1.54 55.25 29.625 1 70 738 TYR A O 1
ATOM 5779 N N . SER A 1 739 ? 2.598 53.344 29.375 1 69.06 739 SER A N 1
ATOM 5780 C CA . SER A 1 739 ? 1.417 52.469 29.312 1 69.06 739 SER A CA 1
ATOM 5781 C C . SER A 1 739 ? 1.529 51.312 30.281 1 69.06 739 SER A C 1
ATOM 5783 O O . SER A 1 739 ? 2.6 50.719 30.422 1 69.06 739 SER A O 1
ATOM 5785 N N . VAL A 1 740 ? 0.451 51.281 31.109 1 64.56 740 VAL A N 1
ATOM 5786 C CA . VAL A 1 740 ? 0.373 50.125 32 1 64.56 740 VAL A CA 1
ATOM 5787 C C . VAL A 1 740 ? -0.628 49.125 31.469 1 64.56 740 VAL A C 1
ATOM 5789 O O . VAL A 1 740 ? -1.784 49.469 31.203 1 64.56 740 VAL A O 1
ATOM 5792 N N . SER A 1 741 ? -0.193 48.031 31.047 1 64.5 741 SER A N 1
ATOM 5793 C CA . SER A 1 741 ? -1.077 46.969 30.547 1 64.5 741 SER A CA 1
ATOM 5794 C C . SER A 1 741 ? -1.077 45.75 31.469 1 64.5 741 SER A C 1
ATOM 5796 O O . SER A 1 741 ? -0.092 45.5 32.156 1 64.5 741 SER A O 1
ATOM 5798 N N . GLN A 1 742 ? -2.402 45.281 31.5 1 60.88 742 GLN A N 1
ATOM 5799 C CA . GLN A 1 742 ? -2.5 44 32.219 1 60.88 742 GLN A CA 1
ATOM 5800 C C . GLN A 1 742 ? -1.931 42.844 31.391 1 60.88 742 GLN A C 1
ATOM 5802 O O . GLN A 1 742 ? -1.79 42.969 30.172 1 60.88 742 GLN A O 1
ATOM 5807 N N . ALA A 1 743 ? -1.63 41.875 32.156 1 61.47 743 ALA A N 1
ATOM 5808 C CA . ALA A 1 743 ? -1.079 40.688 31.469 1 61.47 743 ALA A CA 1
ATOM 5809 C C . ALA A 1 743 ? -2.049 40.156 30.422 1 61.47 743 ALA A C 1
ATOM 5811 O O . ALA A 1 743 ? -3.266 40.219 30.609 1 61.47 743 ALA A O 1
ATOM 5812 N N . THR A 1 744 ? -1.585 40 29.25 1 62.75 744 THR A N 1
ATOM 5813 C CA . THR A 1 744 ? -2.389 39.344 28.234 1 62.75 744 THR A CA 1
ATOM 5814 C C . THR A 1 744 ? -2.715 37.906 28.641 1 62.75 744 THR A C 1
ATOM 5816 O O . THR A 1 744 ? -2.072 37.344 29.531 1 62.75 744 THR A O 1
ATOM 5819 N N . LEU A 1 745 ? -3.797 37.344 28.156 1 65.12 745 LEU A N 1
ATOM 5820 C CA . LEU A 1 745 ? -4.18 35.969 28.453 1 65.12 745 LEU A CA 1
ATOM 5821 C C . LEU A 1 745 ? -3.035 35.031 28.141 1 65.12 745 LEU A C 1
ATOM 5823 O O . LEU A 1 745 ? -2.891 34 28.812 1 65.12 745 LEU A O 1
ATOM 5827 N N . ASP A 1 746 ? -2.301 35.438 27.203 1 67 746 ASP A N 1
ATOM 5828 C CA . ASP A 1 746 ? -1.141 34.625 26.859 1 67 746 ASP A CA 1
ATOM 5829 C C . ASP A 1 746 ? -0.159 34.531 28.031 1 67 746 ASP A C 1
ATOM 5831 O O . ASP A 1 746 ? 0.39 33.469 28.312 1 67 746 ASP A O 1
ATOM 5835 N N . GLN A 1 747 ? 0.052 35.625 28.625 1 65.5 747 GLN A N 1
ATOM 5836 C CA . GLN A 1 747 ? 0.964 35.656 29.766 1 65.5 747 GLN A CA 1
ATOM 5837 C C . GLN A 1 747 ? 0.385 34.938 30.969 1 65.5 747 GLN A C 1
ATOM 5839 O O . GLN A 1 747 ? 1.119 34.281 31.719 1 65.5 747 GLN A O 1
ATOM 5844 N N . VAL A 1 748 ? -0.923 35.125 31.078 1 69.94 748 VAL A N 1
ATOM 5845 C CA . VAL A 1 748 ? -1.608 34.406 32.156 1 69.94 748 VAL A CA 1
ATOM 5846 C C . VAL A 1 748 ? -1.452 32.906 31.969 1 69.94 748 VAL A C 1
ATOM 5848 O O . VAL A 1 748 ? -1.178 32.188 32.938 1 69.94 748 VAL A O 1
ATOM 5851 N N . PHE A 1 749 ? -1.642 32.531 30.766 1 74.06 749 PHE A N 1
ATOM 5852 C CA . PHE A 1 749 ? -1.507 31.109 30.453 1 74.06 749 PHE A CA 1
ATOM 5853 C C . PHE A 1 749 ? -0.105 30.609 30.781 1 74.06 749 PHE A C 1
ATOM 5855 O O . PHE A 1 749 ? 0.056 29.531 31.359 1 74.06 749 PHE A O 1
ATOM 5862 N N . LEU A 1 750 ? 0.824 31.328 30.391 1 67 750 LEU A N 1
ATOM 5863 C CA . LEU A 1 750 ? 2.207 30.922 30.625 1 67 750 LEU A CA 1
ATOM 5864 C C . LEU A 1 750 ? 2.508 30.875 32.125 1 67 750 LEU A C 1
ATOM 5866 O O . LEU A 1 750 ? 3.254 30.016 32.594 1 67 750 LEU A O 1
ATOM 5870 N N . SER A 1 751 ? 1.937 31.781 32.781 1 68.69 751 SER A N 1
ATOM 5871 C CA . SER A 1 751 ? 2.133 31.828 34.25 1 68.69 751 SER A CA 1
ATOM 5872 C C . SER A 1 751 ? 1.534 30.594 34.906 1 68.69 751 SER A C 1
ATOM 5874 O O . SER A 1 751 ? 2.131 30.031 35.844 1 68.69 751 SER A O 1
ATOM 5876 N N . ILE A 1 752 ? 0.404 30.266 34.469 1 73.5 752 ILE A N 1
ATOM 5877 C CA . ILE A 1 752 ? -0.289 29.125 35.062 1 73.5 752 ILE A CA 1
ATOM 5878 C C . ILE A 1 752 ? 0.478 27.844 34.75 1 73.5 752 ILE A C 1
ATOM 5880 O O . ILE A 1 752 ? 0.655 27 35.625 1 73.5 752 ILE A O 1
ATOM 5884 N N . VAL A 1 753 ? 0.867 27.75 33.531 1 70.69 753 VAL A N 1
ATOM 5885 C CA . VAL A 1 753 ? 1.563 26.547 33.094 1 70.69 753 VAL A CA 1
ATOM 5886 C C . VAL A 1 753 ? 2.906 26.438 33.812 1 70.69 753 VAL A C 1
ATOM 5888 O O . VAL A 1 753 ? 3.336 25.328 34.156 1 70.69 753 VAL A O 1
ATOM 5891 N N . THR A 1 754 ? 3.564 27.531 33.969 1 64.44 754 THR A N 1
ATOM 5892 C CA . THR A 1 754 ? 4.844 27.547 34.656 1 64.44 754 THR A CA 1
ATOM 5893 C C . THR A 1 754 ? 4.648 27.219 36.156 1 64.44 754 THR A C 1
ATOM 5895 O O . THR A 1 754 ? 5.457 26.516 36.75 1 64.44 754 THR A O 1
ATOM 5898 N N . LYS A 1 755 ? 3.645 27.812 36.688 1 62.72 755 LYS A N 1
ATOM 5899 C CA . LYS A 1 755 ? 3.352 27.609 38.125 1 62.72 755 LYS A CA 1
ATOM 5900 C C . LYS A 1 755 ? 3.105 26.125 38.438 1 62.72 755 LYS A C 1
ATOM 5902 O O . LYS A 1 755 ? 3.498 25.641 39.5 1 62.72 755 LYS A O 1
ATOM 5907 N N . HIS A 1 756 ? 2.49 25.562 37.531 1 63.72 756 HIS A N 1
ATOM 5908 C CA . HIS A 1 756 ? 2.129 24.172 37.781 1 63.72 756 HIS A CA 1
ATOM 5909 C C . HIS A 1 756 ? 3.143 23.219 37.156 1 63.72 756 HIS A C 1
ATOM 5911 O O . HIS A 1 756 ? 2.91 22 37.125 1 63.72 756 HIS A O 1
ATOM 5917 N N . ASN A 1 757 ? 4.371 23.719 36.781 1 55.41 757 ASN A N 1
ATOM 5918 C CA . ASN A 1 757 ? 5.488 22.938 36.25 1 55.41 757 ASN A CA 1
ATOM 5919 C C . ASN A 1 757 ? 5.039 22 35.156 1 55.41 757 ASN A C 1
ATOM 5921 O O . ASN A 1 757 ? 5.352 20.812 35.188 1 55.41 757 ASN A O 1
ATOM 5925 N N . VAL A 1 758 ? 4.109 22.438 34.438 1 52.78 758 VAL A N 1
ATOM 5926 C CA . VAL A 1 758 ? 3.672 21.594 33.344 1 52.78 758 VAL A CA 1
ATOM 5927 C C . VAL A 1 758 ? 4.801 21.453 32.312 1 52.78 758 VAL A C 1
ATOM 5929 O O . VAL A 1 758 ? 5.305 22.438 31.797 1 52.78 758 VAL A O 1
ATOM 5932 N N . LEU A 1 759 ? 5.711 20.5 32.562 1 45.16 759 LEU A N 1
ATOM 5933 C CA . LEU A 1 759 ? 6.812 20.234 31.641 1 45.16 759 LEU A CA 1
ATOM 5934 C C . LEU A 1 759 ? 6.285 19.891 30.25 1 45.16 759 LEU A C 1
ATOM 5936 O O . LEU A 1 759 ? 5.273 19.188 30.125 1 45.16 759 LEU A O 1
ATOM 5940 N N . GLU A 1 760 ? 6.578 20.703 29.438 1 44.75 760 GLU A N 1
ATOM 5941 C CA . GLU A 1 760 ? 6.266 20.25 28.078 1 44.75 760 GLU A CA 1
ATOM 5942 C C . GLU A 1 760 ? 6.543 18.766 27.922 1 44.75 760 GLU A C 1
ATOM 5944 O O . GLU A 1 760 ? 7.402 18.203 28.609 1 44.75 760 GLU A O 1
ATOM 5949 N N . GLU A 1 761 ? 5.75 18.016 27.312 1 43.81 761 GLU A N 1
ATOM 5950 C CA . GLU A 1 761 ? 5.801 16.562 27.125 1 43.81 761 GLU A CA 1
ATOM 5951 C C . GLU A 1 761 ? 7.242 16.062 27.109 1 43.81 761 GLU A C 1
ATOM 5953 O O . GLU A 1 761 ? 7.535 14.984 27.625 1 43.81 761 GLU A O 1
ATOM 5958 N N . ASN A 1 762 ? 8.227 16.625 26.344 1 41.12 762 ASN A N 1
ATOM 5959 C CA . ASN A 1 762 ? 9.469 15.938 26 1 41.12 762 ASN A CA 1
ATOM 5960 C C . ASN A 1 762 ? 10.461 15.961 27.156 1 41.12 762 ASN A C 1
ATOM 5962 O O . ASN A 1 762 ? 11.492 15.289 27.094 1 41.12 762 ASN A O 1
ATOM 5966 N N . TYR A 1 763 ? 10.383 16.891 28.109 1 38.47 763 TYR A N 1
ATOM 5967 C CA . TYR A 1 763 ? 11.453 16.891 29.109 1 38.47 763 TYR A CA 1
ATOM 5968 C C . TYR A 1 763 ? 11.227 15.82 30.156 1 38.47 763 TYR A C 1
ATOM 5970 O O . TYR A 1 763 ? 12.18 15.312 30.75 1 38.47 763 TYR A O 1
ATOM 5978 N N . ALA A 1 764 ? 10.094 15.516 30.5 1 38.53 764 ALA A N 1
ATOM 5979 C CA . ALA A 1 764 ? 9.844 14.617 31.625 1 38.53 764 ALA A CA 1
ATOM 5980 C C . ALA A 1 764 ? 10.18 13.172 31.25 1 38.53 764 ALA A C 1
ATOM 5982 O O . ALA A 1 764 ? 10.414 12.336 32.125 1 38.53 764 ALA A O 1
ATOM 5983 N N . ARG A 1 765 ? 9.859 12.711 30.062 1 41.91 765 ARG A N 1
ATOM 5984 C CA . ARG A 1 765 ? 9.914 11.281 29.781 1 41.91 765 ARG A CA 1
ATOM 5985 C C . ARG A 1 765 ? 11.352 10.773 29.781 1 41.91 765 ARG A C 1
ATOM 5987 O O . ARG A 1 765 ? 11.602 9.594 29.531 1 41.91 765 ARG A O 1
ATOM 5994 N N . ALA A 1 766 ? 12.328 11.609 29.688 1 37.22 766 ALA A N 1
ATOM 5995 C CA . ALA A 1 766 ? 13.703 11.109 29.625 1 37.22 766 ALA A CA 1
ATOM 5996 C C . ALA A 1 766 ? 13.992 10.164 30.781 1 37.22 766 ALA A C 1
ATOM 5998 O O . ALA A 1 766 ? 14.883 9.32 30.688 1 37.22 766 ALA A O 1
ATOM 5999 N N . GLN A 1 767 ? 13.484 10.336 31.922 1 35.12 767 GLN A N 1
ATOM 6000 C CA . GLN A 1 767 ? 14.125 9.648 33.031 1 35.12 767 GLN A CA 1
ATOM 6001 C C . GLN A 1 767 ? 13.656 8.195 33.125 1 35.12 767 GLN A C 1
ATOM 6003 O O . GLN A 1 767 ? 14.367 7.34 33.656 1 35.12 767 GLN A O 1
ATOM 6008 N N . GLY A 1 768 ? 12.344 7.84 33.031 1 36 768 GLY A N 1
ATOM 6009 C CA . GLY A 1 768 ? 11.945 6.523 33.5 1 36 768 GLY A CA 1
ATOM 6010 C C . GLY A 1 768 ? 11.859 5.492 32.406 1 36 768 GLY A C 1
ATOM 6011 O O . GLY A 1 768 ? 10.805 4.891 32.188 1 36 768 GLY A O 1
ATOM 6012 N N . GLN A 1 769 ? 12.547 5.633 31.391 1 39.38 769 GLN A N 1
ATOM 6013 C CA . GLN A 1 769 ? 12.391 4.566 30.406 1 39.38 769 GLN A CA 1
ATOM 6014 C C . GLN A 1 769 ? 12.523 3.193 31.062 1 39.38 769 GLN A C 1
ATOM 6016 O O . GLN A 1 769 ? 13.609 2.824 31.516 1 39.38 769 GLN A O 1
ATOM 6021 N N . LYS A 1 770 ? 11.5 2.793 31.719 1 40 770 LYS A N 1
ATOM 6022 C CA . LYS A 1 770 ? 11.57 1.403 32.156 1 40 770 LYS A CA 1
ATOM 6023 C C . LYS A 1 770 ? 12.039 0.487 31.031 1 40 770 LYS A C 1
ATOM 6025 O O . LYS A 1 770 ? 11.586 0.614 29.906 1 40 770 LYS A O 1
ATOM 6030 N N . LYS A 1 771 ? 13.086 -0.18 31.188 1 45.47 771 LYS A N 1
ATOM 6031 C CA . LYS A 1 771 ? 13.703 -1.246 30.391 1 45.47 771 LYS A CA 1
ATOM 6032 C C . LYS A 1 771 ? 12.664 -2.281 29.969 1 45.47 771 LYS A C 1
ATOM 6034 O O . LYS A 1 771 ? 12.07 -2.951 30.812 1 45.47 771 LYS A O 1
ATOM 6039 N N . LEU A 1 772 ? 12.008 -2.074 28.844 1 48.75 772 LEU A N 1
ATOM 6040 C CA . LEU A 1 772 ? 11.102 -3.119 28.375 1 48.75 772 LEU A CA 1
ATOM 6041 C C . LEU A 1 772 ? 11.844 -4.441 28.203 1 48.75 772 LEU A C 1
ATOM 6043 O O . LEU A 1 772 ? 13 -4.457 27.766 1 48.75 772 LEU A O 1
ATOM 6047 N N . GLY A 1 773 ? 11.398 -5.52 28.828 1 47.75 773 GLY A N 1
ATOM 6048 C CA . GLY A 1 773 ? 11.93 -6.859 28.641 1 47.75 773 GLY A CA 1
ATOM 6049 C C . GLY A 1 773 ? 11.969 -7.293 27.188 1 47.75 773 GLY A C 1
ATOM 6050 O O . GLY A 1 773 ? 11.547 -6.547 26.297 1 47.75 773 GLY A O 1
ATOM 6051 N N . VAL A 1 774 ? 12.578 -8.43 26.906 1 52.97 774 VAL A N 1
ATOM 6052 C CA . VAL A 1 774 ? 12.805 -8.977 25.578 1 52.97 774 VAL A CA 1
ATOM 6053 C C . VAL A 1 774 ? 11.484 -9.047 24.812 1 52.97 774 VAL A C 1
ATOM 6055 O O . VAL A 1 774 ? 11.43 -8.68 23.641 1 52.97 774 VAL A O 1
ATOM 6058 N N . TRP A 1 775 ? 10.523 -9.523 25.438 1 54.12 775 TRP A N 1
ATOM 6059 C CA . TRP A 1 775 ? 9.211 -9.664 24.812 1 54.12 775 TRP A CA 1
ATOM 6060 C C . TRP A 1 775 ? 8.562 -8.305 24.594 1 54.12 775 TRP A C 1
ATOM 6062 O O . TRP A 1 775 ? 7.875 -8.086 23.594 1 54.12 775 TRP A O 1
ATOM 6072 N N . GLY A 1 776 ? 8.773 -7.469 25.422 1 54.5 776 GLY A N 1
ATOM 6073 C CA . GLY A 1 776 ? 8.258 -6.113 25.281 1 54.5 776 GLY A CA 1
ATOM 6074 C C . GLY A 1 776 ? 8.883 -5.352 24.125 1 54.5 776 GLY A C 1
ATOM 6075 O O . GLY A 1 776 ? 8.188 -4.602 23.438 1 54.5 776 GLY A O 1
ATOM 6076 N N . LYS A 1 777 ? 10.023 -5.723 23.953 1 57.44 777 LYS A N 1
ATOM 6077 C CA . LYS A 1 777 ? 10.75 -5.105 22.844 1 57.44 777 LYS A CA 1
ATOM 6078 C C . LYS A 1 777 ? 10.242 -5.613 21.5 1 57.44 777 LYS A C 1
ATOM 6080 O O . LYS A 1 777 ? 10.117 -4.844 20.547 1 57.44 777 LYS A O 1
ATOM 6085 N N . VAL A 1 778 ? 9.992 -6.906 21.516 1 57.31 778 VAL A N 1
ATOM 6086 C CA . VAL A 1 778 ? 9.453 -7.504 20.297 1 57.31 778 VAL A CA 1
ATOM 6087 C C . VAL A 1 778 ? 8.078 -6.914 19.984 1 57.31 778 VAL A C 1
ATOM 6089 O O . VAL A 1 778 ? 7.789 -6.559 18.844 1 57.31 778 VAL A O 1
ATOM 6092 N N . LYS A 1 779 ? 7.309 -6.855 20.875 1 55.88 779 LYS A N 1
ATOM 6093 C CA . LYS A 1 779 ? 5.965 -6.309 20.688 1 55.88 779 LYS A CA 1
ATOM 6094 C C . LYS A 1 779 ? 6.023 -4.848 20.25 1 55.88 779 LYS A C 1
ATOM 6096 O O . LYS A 1 779 ? 5.254 -4.426 19.391 1 55.88 779 LYS A O 1
ATOM 6101 N N . ARG A 1 780 ? 6.898 -4.184 20.766 1 56.31 780 ARG A N 1
ATOM 6102 C CA . ARG A 1 780 ? 7.07 -2.795 20.359 1 56.31 780 ARG A CA 1
ATOM 6103 C C . ARG A 1 780 ? 7.602 -2.711 18.922 1 56.31 780 ARG A C 1
ATOM 6105 O O . ARG A 1 780 ? 7.18 -1.848 18.156 1 56.31 780 ARG A O 1
ATOM 6112 N N . GLY A 1 781 ? 8.453 -3.58 18.734 1 54.66 781 GLY A N 1
ATOM 6113 C CA . GLY A 1 781 ? 8.953 -3.645 17.375 1 54.66 781 GLY A CA 1
ATOM 6114 C C . GLY A 1 781 ? 7.871 -3.938 16.344 1 54.66 781 GLY A C 1
ATOM 6115 O O . GLY A 1 781 ? 7.805 -3.283 15.305 1 54.66 781 GLY A O 1
ATOM 6116 N N . VAL A 1 782 ? 7.105 -4.875 16.688 1 54.38 782 VAL A N 1
ATOM 6117 C CA . VAL A 1 782 ? 5.992 -5.219 15.805 1 54.38 782 VAL A CA 1
ATOM 6118 C C . VAL A 1 782 ? 5.023 -4.039 15.719 1 54.38 782 VAL A C 1
ATOM 6120 O O . VAL A 1 782 ? 4.52 -3.725 14.633 1 54.38 782 VAL A O 1
ATOM 6123 N N . MET A 1 783 ? 4.863 -3.453 16.719 1 52.44 783 MET A N 1
ATOM 6124 C CA . MET A 1 783 ? 3.92 -2.34 16.766 1 52.44 783 MET A CA 1
ATOM 6125 C C . MET A 1 783 ? 4.457 -1.142 15.992 1 52.44 783 MET A C 1
ATOM 6127 O O . MET A 1 783 ? 3.693 -0.424 15.344 1 52.44 783 MET A O 1
ATOM 6131 N N . VAL A 1 784 ? 5.668 -1.032 16.141 1 52.03 784 VAL A N 1
ATOM 6132 C CA . VAL A 1 784 ? 6.297 0.055 15.391 1 52.03 784 VAL A CA 1
ATOM 6133 C C . VAL A 1 784 ? 6.199 -0.22 13.898 1 52.03 784 VAL A C 1
ATOM 6135 O O . VAL A 1 784 ? 5.895 0.682 13.109 1 52.03 784 VAL A O 1
ATOM 6138 N N . VAL A 1 785 ? 6.496 -1.405 13.594 1 49.69 785 VAL A N 1
ATOM 6139 C CA . VAL A 1 785 ? 6.355 -1.79 12.195 1 49.69 785 VAL A CA 1
ATOM 6140 C C . VAL A 1 785 ? 4.918 -1.559 11.734 1 49.69 785 VAL A C 1
ATOM 6142 O O . VAL A 1 785 ? 4.684 -1.054 10.641 1 49.69 785 VAL A O 1
ATOM 6145 N N . TYR A 1 786 ? 4.109 -1.949 12.664 1 46.16 786 TYR A N 1
ATOM 6146 C CA . TYR A 1 786 ? 2.691 -1.767 12.367 1 46.16 786 TYR A CA 1
ATOM 6147 C C . TYR A 1 786 ? 2.348 -0.287 12.242 1 46.16 786 TYR A C 1
ATOM 6149 O O . TYR A 1 786 ? 1.593 0.106 11.344 1 46.16 786 TYR A O 1
ATOM 6157 N N . HIS A 1 787 ? 2.855 0.419 13.094 1 47.72 787 HIS A N 1
ATOM 6158 C CA . HIS A 1 787 ? 2.514 1.836 13.078 1 47.72 787 HIS A CA 1
ATOM 6159 C C . HIS A 1 787 ? 3.148 2.543 11.883 1 47.72 787 HIS A C 1
ATOM 6161 O O . HIS A 1 787 ? 2.574 3.486 11.344 1 47.72 787 HIS A O 1
ATOM 6167 N N . ASN A 1 788 ? 4.227 1.997 11.594 1 46.25 788 ASN A N 1
ATOM 6168 C CA . ASN A 1 788 ? 4.918 2.619 10.469 1 46.25 788 ASN A CA 1
ATOM 6169 C C . ASN A 1 788 ? 4.391 2.1 9.133 1 46.25 788 ASN A C 1
ATOM 6171 O O . ASN A 1 788 ? 4.652 2.695 8.086 1 46.25 788 ASN A O 1
ATOM 6175 N N . ALA A 1 789 ? 3.801 0.986 9.133 1 42.97 789 ALA A N 1
ATOM 6176 C CA . ALA A 1 789 ? 3.252 0.404 7.914 1 42.97 789 ALA A CA 1
ATOM 6177 C C . ALA A 1 789 ? 1.903 1.028 7.566 1 42.97 789 ALA A C 1
ATOM 6179 O O . ALA A 1 789 ? 1.068 1.248 8.445 1 42.97 789 ALA A O 1
ATOM 6180 N N . MET B 1 1 ? 33.5 25.75 10.188 1 65.12 1 MET B N 1
ATOM 6181 C CA . MET B 1 1 ? 34.312 25.391 9.031 1 65.12 1 MET B CA 1
ATOM 6182 C C . MET B 1 1 ? 33.438 25.062 7.828 1 65.12 1 MET B C 1
ATOM 6184 O O . MET B 1 1 ? 32.469 24.328 7.957 1 65.12 1 MET B O 1
ATOM 6188 N N . PRO B 1 2 ? 33.844 25.656 6.695 1 76.38 2 PRO B N 1
ATOM 6189 C CA . PRO B 1 2 ? 33 25.469 5.504 1 76.38 2 PRO B CA 1
ATOM 6190 C C . PRO B 1 2 ? 33.125 24.062 4.926 1 76.38 2 PRO B C 1
ATOM 6192 O O . PRO B 1 2 ? 34.125 23.375 5.121 1 76.38 2 PRO B O 1
ATOM 6195 N N . GLY B 1 3 ? 32.125 23.531 4.469 1 78.06 3 GLY B N 1
ATOM 6196 C CA . GLY B 1 3 ? 32.094 22.219 3.812 1 78.06 3 GLY B CA 1
ATOM 6197 C C . GLY B 1 3 ? 32.812 22.219 2.48 1 78.06 3 GLY B C 1
ATOM 6198 O O . GLY B 1 3 ? 33.156 23.266 1.943 1 78.06 3 GLY B O 1
ATOM 6199 N N . LYS B 1 4 ? 33.344 20.969 2.115 1 80.25 4 LYS B N 1
ATOM 6200 C CA . LYS B 1 4 ? 34 20.766 0.826 1 80.25 4 LYS B CA 1
ATOM 6201 C C . LYS B 1 4 ? 33.219 19.766 -0.033 1 80.25 4 LYS B C 1
ATOM 6203 O O . LYS B 1 4 ? 32.531 18.891 0.492 1 80.25 4 LYS B O 1
ATOM 6208 N N . GLU B 1 5 ? 33.375 20 -1.313 1 81.81 5 GLU B N 1
ATOM 6209 C CA . GLU B 1 5 ? 32.75 19.047 -2.219 1 81.81 5 GLU B CA 1
ATOM 6210 C C . GLU B 1 5 ? 33.375 17.672 -2.133 1 81.81 5 GLU B C 1
ATOM 6212 O O . GLU B 1 5 ? 34.625 17.562 -2.143 1 81.81 5 GLU B O 1
ATOM 6217 N N . LEU B 1 6 ? 32.562 16.609 -2.074 1 86.69 6 LEU B N 1
ATOM 6218 C CA . LEU B 1 6 ? 33.062 15.25 -1.938 1 86.69 6 LEU B CA 1
ATOM 6219 C C . LEU B 1 6 ? 33.156 14.562 -3.299 1 86.69 6 LEU B C 1
ATOM 6221 O O . LEU B 1 6 ? 32.375 14.852 -4.199 1 86.69 6 LEU B O 1
ATOM 6225 N N . SER B 1 7 ? 34.125 13.641 -3.387 1 89.69 7 SER B N 1
ATOM 6226 C CA . SER B 1 7 ? 34.25 12.797 -4.57 1 89.69 7 SER B CA 1
ATOM 6227 C C . SER B 1 7 ? 33.125 11.781 -4.641 1 89.69 7 SER B C 1
ATOM 6229 O O . SER B 1 7 ? 32.375 11.586 -3.662 1 89.69 7 SER B O 1
ATOM 6231 N N . PHE B 1 8 ? 33.062 11.195 -5.777 1 92.38 8 PHE B N 1
ATOM 6232 C CA . PHE B 1 8 ? 32 10.219 -6.016 1 92.38 8 PHE B CA 1
ATOM 6233 C C . PHE B 1 8 ? 32.094 9.07 -5.016 1 92.38 8 PHE B C 1
ATOM 6235 O O . PHE B 1 8 ? 31.094 8.711 -4.387 1 92.38 8 PHE B O 1
ATOM 6242 N N . PHE B 1 9 ? 33.219 8.523 -4.773 1 94.38 9 PHE B N 1
ATOM 6243 C CA . PHE B 1 9 ? 33.406 7.352 -3.916 1 94.38 9 PHE B CA 1
ATOM 6244 C C . PHE B 1 9 ? 33.344 7.746 -2.445 1 94.38 9 PHE B C 1
ATOM 6246 O O . PHE B 1 9 ? 32.875 6.965 -1.612 1 94.38 9 PHE B O 1
ATOM 6253 N N . ALA B 1 10 ? 33.812 8.906 -2.174 1 93.94 10 ALA B N 1
ATOM 6254 C CA . ALA B 1 10 ? 33.719 9.383 -0.795 1 93.94 10 ALA B CA 1
ATOM 6255 C C . ALA B 1 10 ? 32.25 9.562 -0.377 1 93.94 10 ALA B C 1
ATOM 6257 O O . ALA B 1 10 ? 31.875 9.227 0.749 1 93.94 10 ALA B O 1
ATOM 6258 N N . GLN B 1 11 ? 31.516 10.078 -1.271 1 93.81 11 GLN B N 1
ATOM 6259 C CA . GLN B 1 11 ? 30.094 10.25 -0.996 1 93.81 11 GLN B CA 1
ATOM 6260 C C . GLN B 1 11 ? 29.391 8.906 -0.835 1 93.81 11 GLN B C 1
ATOM 6262 O O . GLN B 1 11 ? 28.516 8.75 0.012 1 93.81 11 GLN B O 1
ATOM 6267 N N . THR B 1 12 ? 29.828 7.973 -1.665 1 96.69 12 THR B N 1
ATOM 6268 C CA . THR B 1 12 ? 29.281 6.625 -1.564 1 96.69 12 THR B CA 1
ATOM 6269 C C . THR B 1 12 ? 29.562 6.023 -0.192 1 96.69 12 THR B C 1
ATOM 6271 O O . THR B 1 12 ? 28.703 5.379 0.403 1 96.69 12 THR B O 1
ATOM 6274 N N . TRP B 1 13 ? 30.688 6.25 0.27 1 96.62 13 TRP B N 1
ATOM 6275 C CA . TRP B 1 13 ? 31.062 5.703 1.566 1 96.62 13 TRP B CA 1
ATOM 6276 C C . TRP B 1 13 ? 30.266 6.348 2.689 1 96.62 13 TRP B C 1
ATOM 6278 O O . TRP B 1 13 ? 29.891 5.676 3.654 1 96.62 13 TRP B O 1
ATOM 6288 N N . VAL B 1 14 ? 29.984 7.621 2.596 1 96 14 VAL B N 1
ATOM 6289 C CA . VAL B 1 14 ? 29.203 8.336 3.598 1 96 14 VAL B CA 1
ATOM 6290 C C . VAL B 1 14 ? 27.797 7.75 3.66 1 96 14 VAL B C 1
ATOM 6292 O O . VAL B 1 14 ? 27.266 7.508 4.746 1 96 14 VAL B O 1
ATOM 6295 N N . LEU B 1 15 ? 27.297 7.52 2.506 1 97.25 15 LEU B N 1
ATOM 6296 C CA . LEU B 1 15 ? 25.938 6.98 2.432 1 97.25 15 LEU B CA 1
ATOM 6297 C C . LEU B 1 15 ? 25.906 5.531 2.91 1 97.25 15 LEU B C 1
ATOM 6299 O O . LEU B 1 15 ? 24.922 5.098 3.518 1 97.25 15 LEU B O 1
ATOM 6303 N N . PHE B 1 16 ? 27 4.785 2.59 1 97.69 16 PHE B N 1
ATOM 6304 C CA . PHE B 1 16 ? 27.109 3.416 3.072 1 97.69 16 PHE B CA 1
ATOM 6305 C C . PHE B 1 16 ? 27.141 3.379 4.594 1 97.69 16 PHE B C 1
ATOM 6307 O O . PHE B 1 16 ? 26.484 2.533 5.211 1 97.69 16 PHE B O 1
ATOM 6314 N N . ARG B 1 17 ? 27.812 4.277 5.203 1 96.56 17 ARG B N 1
ATOM 6315 C CA . ARG B 1 17 ? 27.891 4.379 6.656 1 96.56 17 ARG B CA 1
ATOM 6316 C C . ARG B 1 17 ? 26.531 4.727 7.25 1 96.56 17 ARG B C 1
ATOM 6318 O O . ARG B 1 17 ? 26.188 4.27 8.344 1 96.56 17 ARG B O 1
ATOM 6325 N N . LYS B 1 18 ? 25.797 5.543 6.523 1 97 18 LYS B N 1
ATOM 6326 C CA . LYS B 1 18 ? 24.438 5.863 6.969 1 97 18 LYS B CA 1
ATOM 6327 C C . LYS B 1 18 ? 23.578 4.609 7.047 1 97 18 LYS B C 1
ATOM 6329 O O . LYS B 1 18 ? 22.844 4.418 8.016 1 97 18 LYS B O 1
ATOM 6334 N N . ARG B 1 19 ? 23.734 3.754 6.047 1 96.75 19 ARG B N 1
ATOM 6335 C CA . ARG B 1 19 ? 22.953 2.521 6.023 1 96.75 19 ARG B CA 1
ATOM 6336 C C . ARG B 1 19 ? 23.312 1.615 7.191 1 96.75 19 ARG B C 1
ATOM 6338 O O . ARG B 1 19 ? 22.469 0.903 7.727 1 96.75 19 ARG B O 1
ATOM 6345 N N . ILE B 1 20 ? 24.578 1.651 7.598 1 96.5 20 ILE B N 1
ATOM 6346 C CA . ILE B 1 20 ? 25.016 0.876 8.75 1 96.5 20 ILE B CA 1
ATOM 6347 C C . ILE B 1 20 ? 24.359 1.416 10.016 1 96.5 20 ILE B C 1
ATOM 6349 O O . ILE B 1 20 ? 23.922 0.645 10.875 1 96.5 20 ILE B O 1
ATOM 6353 N N . THR B 1 21 ? 24.25 2.742 10.086 1 95.62 21 THR B N 1
ATOM 6354 C CA . THR B 1 21 ? 23.609 3.365 11.234 1 95.62 21 THR B CA 1
ATOM 6355 C C . THR B 1 21 ? 22.125 2.99 11.289 1 95.62 21 THR B C 1
ATOM 6357 O O . THR B 1 21 ? 21.594 2.701 12.367 1 95.62 21 THR B O 1
ATOM 6360 N N . ILE B 1 22 ? 21.5 2.973 10.141 1 95.19 22 ILE B N 1
ATOM 6361 C CA . ILE B 1 22 ? 20.078 2.629 10.055 1 95.19 22 ILE B CA 1
ATOM 6362 C C . ILE B 1 22 ? 19.875 1.175 10.477 1 95.19 22 ILE B C 1
ATOM 6364 O O . ILE B 1 22 ? 18.906 0.85 11.156 1 95.19 22 ILE B O 1
ATOM 6368 N N . LEU B 1 23 ? 20.812 0.311 10.039 1 94.38 23 LEU B N 1
ATOM 6369 C CA . LEU B 1 23 ? 20.75 -1.102 10.398 1 94.38 23 LEU B CA 1
ATOM 6370 C C . LEU B 1 23 ? 20.781 -1.277 11.914 1 94.38 23 LEU B C 1
ATOM 6372 O O . LEU B 1 23 ? 20.078 -2.129 12.461 1 94.38 23 LEU B O 1
ATOM 6376 N N . MET B 1 24 ? 21.516 -0.479 12.602 1 92.25 24 MET B N 1
ATOM 6377 C CA . MET B 1 24 ? 21.688 -0.584 14.055 1 92.25 24 MET B CA 1
ATOM 6378 C C . MET B 1 24 ? 20.422 -0.116 14.773 1 92.25 24 MET B C 1
ATOM 6380 O O . MET B 1 24 ? 20.125 -0.577 15.883 1 92.25 24 MET B O 1
ATOM 6384 N N . ARG B 1 25 ? 19.656 0.736 14.133 1 89.12 25 ARG B N 1
ATOM 6385 C CA . ARG B 1 25 ? 18.469 1.295 14.758 1 89.12 25 ARG B CA 1
ATOM 6386 C C . ARG B 1 25 ? 17.234 0.466 14.43 1 89.12 25 ARG B C 1
ATOM 6388 O O . ARG B 1 25 ? 16.281 0.394 15.219 1 89.12 25 ARG B O 1
ATOM 6395 N N . ASN B 1 26 ? 17.203 -0.089 13.266 1 88.5 26 ASN B N 1
ATOM 6396 C CA . ASN B 1 26 ? 16.109 -0.945 12.812 1 88.5 26 ASN B CA 1
ATOM 6397 C C . ASN B 1 26 ? 16.625 -2.201 12.125 1 88.5 26 ASN B C 1
ATOM 6399 O O . ASN B 1 26 ? 16.672 -2.264 10.898 1 88.5 26 ASN B O 1
ATOM 6403 N N . LYS B 1 27 ? 16.766 -3.281 12.797 1 90.56 27 LYS B N 1
ATOM 6404 C CA . LYS B 1 27 ? 17.453 -4.465 12.273 1 90.56 27 LYS B CA 1
ATOM 6405 C C . LYS B 1 27 ? 16.438 -5.48 11.734 1 90.56 27 LYS B C 1
ATOM 6407 O O . LYS B 1 27 ? 16.812 -6.383 10.977 1 90.56 27 LYS B O 1
ATOM 6412 N N . TRP B 1 28 ? 15.227 -5.363 11.945 1 89.56 28 TRP B N 1
ATOM 6413 C CA . TRP B 1 28 ? 14.258 -6.441 11.766 1 89.56 28 TRP B CA 1
ATOM 6414 C C . TRP B 1 28 ? 14.047 -6.746 10.289 1 89.56 28 TRP B C 1
ATOM 6416 O O . TRP B 1 28 ? 14.055 -7.91 9.883 1 89.56 28 TRP B O 1
ATOM 6426 N N . PRO B 1 29 ? 13.852 -5.719 9.484 1 91.62 29 PRO B N 1
ATOM 6427 C CA . PRO B 1 29 ? 13.656 -6.047 8.07 1 91.62 29 PRO B CA 1
ATOM 6428 C C . PRO B 1 29 ? 14.867 -6.746 7.453 1 91.62 29 PRO B C 1
ATOM 6430 O O . PRO B 1 29 ? 14.711 -7.637 6.617 1 91.62 29 PRO B O 1
ATOM 6433 N N . TYR B 1 30 ? 16.047 -6.449 7.898 1 94.94 30 TYR B N 1
ATOM 6434 C CA . TYR B 1 30 ? 17.266 -7.027 7.352 1 94.94 30 TYR B CA 1
ATOM 6435 C C . TYR B 1 30 ? 17.5 -8.422 7.914 1 94.94 30 TYR B C 1
ATOM 6437 O O . TYR B 1 30 ? 18 -9.305 7.207 1 94.94 30 TYR B O 1
ATOM 6445 N N . LEU B 1 31 ? 17.078 -8.656 9.141 1 94.56 31 LEU B N 1
ATOM 6446 C CA . LEU B 1 31 ? 17.156 -9.992 9.711 1 94.56 31 LEU B CA 1
ATOM 6447 C C . LEU B 1 31 ? 16.188 -10.938 9.031 1 94.56 31 LEU B C 1
ATOM 6449 O O . LEU B 1 31 ? 16.5 -12.102 8.789 1 94.56 31 LEU B O 1
ATOM 6453 N N . ALA B 1 32 ? 15.023 -10.383 8.773 1 94.31 32 ALA B N 1
ATOM 6454 C CA . ALA B 1 32 ? 14.047 -11.195 8.047 1 94.31 32 ALA B CA 1
ATOM 6455 C C . ALA B 1 32 ? 14.555 -11.555 6.652 1 94.31 32 ALA B C 1
ATOM 6457 O O . ALA B 1 32 ? 14.406 -12.688 6.203 1 94.31 32 ALA B O 1
ATOM 6458 N N . ALA B 1 33 ? 15.141 -10.578 6.004 1 96.44 33 ALA B N 1
ATOM 6459 C CA . ALA B 1 33 ? 15.68 -10.805 4.664 1 96.44 33 ALA B CA 1
ATOM 6460 C C . ALA B 1 33 ? 16.797 -11.852 4.695 1 96.44 33 ALA B C 1
ATOM 6462 O O . ALA B 1 33 ? 16.938 -12.633 3.756 1 96.44 33 ALA B O 1
ATOM 6463 N N . LEU B 1 34 ? 17.547 -11.922 5.742 1 96.75 34 LEU B N 1
ATOM 6464 C CA . LEU B 1 34 ? 18.672 -12.852 5.875 1 96.75 34 LEU B CA 1
ATOM 6465 C C . LEU B 1 34 ? 18.172 -14.234 6.293 1 96.75 34 LEU B C 1
ATOM 6467 O O . LEU B 1 34 ? 18.562 -15.242 5.691 1 96.75 34 LEU B O 1
ATOM 6471 N N . LEU B 1 35 ? 17.234 -14.32 7.211 1 96.06 35 LEU B N 1
ATOM 6472 C CA . LEU B 1 35 ? 16.891 -15.578 7.867 1 96.06 35 LEU B CA 1
ATOM 6473 C C . LEU B 1 35 ? 15.836 -16.344 7.062 1 96.06 35 LEU B C 1
ATOM 6475 O O . LEU B 1 35 ? 15.852 -17.562 7.02 1 96.06 35 LEU B O 1
ATOM 6479 N N . ILE B 1 36 ? 14.969 -15.68 6.359 1 95 36 ILE B N 1
ATOM 6480 C CA . ILE B 1 36 ? 13.867 -16.359 5.688 1 95 36 ILE B CA 1
ATOM 6481 C C . ILE B 1 36 ? 14.406 -17.297 4.609 1 95 36 ILE B C 1
ATOM 6483 O O . ILE B 1 36 ? 14.117 -18.484 4.613 1 95 36 ILE B O 1
ATOM 6487 N N . PRO B 1 37 ? 15.25 -16.797 3.723 1 96.44 37 PRO B N 1
ATOM 6488 C CA . PRO B 1 37 ? 15.758 -17.719 2.705 1 96.44 37 PRO B CA 1
ATOM 6489 C C . PRO B 1 37 ? 16.688 -18.781 3.287 1 96.44 37 PRO B C 1
ATOM 6491 O O . PRO B 1 37 ? 16.703 -19.906 2.811 1 96.44 37 PRO B O 1
ATOM 6494 N N . ILE B 1 38 ? 17.406 -18.5 4.332 1 96.44 38 ILE B N 1
ATOM 6495 C CA . ILE B 1 38 ? 18.328 -19.453 4.934 1 96.44 38 ILE B CA 1
ATOM 6496 C C . ILE B 1 38 ? 17.562 -20.547 5.656 1 96.44 38 ILE B C 1
ATOM 6498 O O . ILE B 1 38 ? 17.859 -21.734 5.508 1 96.44 38 ILE B O 1
ATOM 6502 N N . LEU B 1 39 ? 16.547 -20.172 6.398 1 95.69 39 LEU B N 1
ATOM 6503 C CA . LEU B 1 39 ? 15.703 -21.156 7.082 1 95.69 39 LEU B CA 1
ATOM 6504 C C . LEU B 1 39 ? 14.945 -22.016 6.074 1 95.69 39 LEU B C 1
ATOM 6506 O O . LEU B 1 39 ? 14.789 -23.219 6.277 1 95.69 39 LEU B O 1
ATOM 6510 N N . ALA B 1 40 ? 14.516 -21.344 5.031 1 95.44 40 ALA B N 1
ATOM 6511 C CA . ALA B 1 40 ? 13.859 -22.109 3.977 1 95.44 40 ALA B CA 1
ATOM 6512 C C . ALA B 1 40 ? 14.82 -23.125 3.342 1 95.44 40 ALA B C 1
ATOM 6514 O O . ALA B 1 40 ? 14.445 -24.266 3.086 1 95.44 40 ALA B O 1
ATOM 6515 N N . ALA B 1 41 ? 16.031 -22.703 3.098 1 95.19 41 ALA B N 1
ATOM 6516 C CA . ALA B 1 41 ? 17.047 -23.578 2.527 1 95.19 41 ALA B CA 1
ATOM 6517 C C . ALA B 1 41 ? 17.297 -24.781 3.438 1 95.19 41 ALA B C 1
ATOM 6519 O O . ALA B 1 41 ? 17.406 -25.922 2.965 1 95.19 41 ALA B O 1
ATOM 6520 N N . ALA B 1 42 ? 17.266 -24.562 4.695 1 93.31 42 ALA B N 1
ATOM 6521 C CA . ALA B 1 42 ? 17.516 -25.641 5.66 1 93.31 42 ALA B CA 1
ATOM 6522 C C . ALA B 1 42 ? 16.312 -26.578 5.758 1 93.31 42 ALA B C 1
ATOM 6524 O O . ALA B 1 42 ? 16.484 -27.797 5.781 1 93.31 42 ALA B O 1
ATOM 6525 N N . LEU B 1 43 ? 15.164 -26.031 5.688 1 86.69 43 LEU B N 1
ATOM 6526 C CA . LEU B 1 43 ? 13.961 -26.828 5.879 1 86.69 43 LEU B CA 1
ATOM 6527 C C . LEU B 1 43 ? 13.656 -27.672 4.645 1 86.69 43 LEU B C 1
ATOM 6529 O O . LEU B 1 43 ? 13.211 -28.812 4.766 1 86.69 43 LEU B O 1
ATOM 6533 N N . VAL B 1 44 ? 13.961 -27.109 3.537 1 86.5 44 VAL B N 1
ATOM 6534 C CA . VAL B 1 44 ? 13.57 -27.812 2.312 1 86.5 44 VAL B CA 1
ATOM 6535 C C . VAL B 1 44 ? 14.531 -28.969 2.053 1 86.5 44 VAL B C 1
ATOM 6537 O O . VAL B 1 44 ? 14.234 -29.859 1.245 1 86.5 44 VAL B O 1
ATOM 6540 N N . THR B 1 45 ? 15.656 -29.016 2.748 1 86.75 45 THR B N 1
ATOM 6541 C CA . THR B 1 45 ? 16.578 -30.141 2.584 1 86.75 45 THR B CA 1
ATOM 6542 C C . THR B 1 45 ? 15.961 -31.422 3.125 1 86.75 45 THR B C 1
ATOM 6544 O O . THR B 1 45 ? 16.406 -32.531 2.793 1 86.75 45 THR B O 1
ATOM 6547 N N . LEU B 1 46 ? 14.859 -31.219 3.863 1 82.94 46 LEU B N 1
ATOM 6548 C CA . LEU B 1 46 ? 14.141 -32.375 4.359 1 82.94 46 LEU B CA 1
ATOM 6549 C C . LEU B 1 46 ? 13.523 -33.188 3.209 1 82.94 46 LEU B C 1
ATOM 6551 O O . LEU B 1 46 ? 13.336 -34.375 3.312 1 82.94 46 LEU B O 1
ATOM 6555 N N . PHE B 1 47 ? 13.344 -32.5 2.098 1 83.31 47 PHE B N 1
ATOM 6556 C CA . PHE B 1 47 ? 12.758 -33.125 0.931 1 83.31 47 PHE B CA 1
ATOM 6557 C C . PHE B 1 47 ? 13.82 -33.875 0.129 1 83.31 47 PHE B C 1
ATOM 6559 O O . PHE B 1 47 ? 13.492 -34.719 -0.721 1 83.31 47 PHE B O 1
ATOM 6566 N N . LEU B 1 48 ? 15.031 -33.656 0.386 1 81.06 48 LEU B N 1
ATOM 6567 C CA . LEU B 1 48 ? 16.109 -34.25 -0.403 1 81.06 48 LEU B CA 1
ATOM 6568 C C . LEU B 1 48 ? 16.797 -35.375 0.37 1 81.06 48 LEU B C 1
ATOM 6570 O O . LEU B 1 48 ? 17.844 -35.875 -0.042 1 81.06 48 LEU B O 1
ATOM 6574 N N . GLN B 1 49 ? 16.078 -35.719 1.396 1 77.75 49 GLN B N 1
ATOM 6575 C CA . GLN B 1 49 ? 16.656 -36.875 2.123 1 77.75 49 GLN B CA 1
ATOM 6576 C C . GLN B 1 49 ? 16.672 -38.125 1.263 1 77.75 49 GLN B C 1
ATOM 6578 O O . GLN B 1 49 ? 15.633 -38.531 0.746 1 77.75 49 GLN B O 1
ATOM 6583 N N . ASP B 1 50 ? 17.781 -38.625 0.882 1 72.88 50 ASP B N 1
ATOM 6584 C CA . ASP B 1 50 ? 17.984 -39.844 0.108 1 72.88 50 ASP B CA 1
ATOM 6585 C C . ASP B 1 50 ? 17.703 -39.625 -1.375 1 72.88 50 ASP B C 1
ATOM 6587 O O . ASP B 1 50 ? 17.281 -40.531 -2.088 1 72.88 50 ASP B O 1
ATOM 6591 N N . PHE B 1 51 ? 17.75 -38.344 -1.723 1 79.62 51 PHE B N 1
ATOM 6592 C CA . PHE B 1 51 ? 17.5 -38 -3.115 1 79.62 51 PHE B CA 1
ATOM 6593 C C . PHE B 1 51 ? 18.719 -38.312 -3.98 1 79.62 51 PHE B C 1
ATOM 6595 O O . PHE B 1 51 ? 19.859 -38 -3.613 1 79.62 51 PHE B O 1
ATOM 6602 N N . GLU B 1 52 ? 18.469 -39.094 -4.988 1 77 52 GLU B N 1
ATOM 6603 C CA . GLU B 1 52 ? 19.531 -39.375 -5.945 1 77 52 GLU B CA 1
ATOM 6604 C C . GLU B 1 52 ? 19.391 -38.531 -7.203 1 77 52 GLU B C 1
ATOM 6606 O O . GLU B 1 52 ? 18.266 -38.25 -7.637 1 77 52 GLU B O 1
ATOM 6611 N N . ALA B 1 53 ? 20.609 -38.031 -7.723 1 78.25 53 ALA B N 1
ATOM 6612 C CA . ALA B 1 53 ? 20.594 -37.188 -8.922 1 78.25 53 ALA B CA 1
ATOM 6613 C C . ALA B 1 53 ? 19.906 -37.906 -10.078 1 78.25 53 ALA B C 1
ATOM 6615 O O . ALA B 1 53 ? 20.109 -39.094 -10.305 1 78.25 53 ALA B O 1
ATOM 6616 N N . LEU B 1 54 ? 19 -37.156 -10.711 1 73.62 54 LEU B N 1
ATOM 6617 C CA . LEU B 1 54 ? 18.25 -37.688 -11.836 1 73.62 54 LEU B CA 1
ATOM 6618 C C . LEU B 1 54 ? 19.156 -37.844 -13.055 1 73.62 54 LEU B C 1
ATOM 6620 O O . LEU B 1 54 ? 19.891 -36.938 -13.43 1 73.62 54 LEU B O 1
ATOM 6624 N N . SER B 1 55 ? 19.375 -39.062 -13.469 1 76.69 55 SER B N 1
ATOM 6625 C CA . SER B 1 55 ? 20.219 -39.375 -14.625 1 76.69 55 SER B CA 1
ATOM 6626 C C . SER B 1 55 ? 19.469 -39.156 -15.93 1 76.69 55 SER B C 1
ATOM 6628 O O . SER B 1 55 ? 18.25 -38.906 -15.922 1 76.69 55 SER B O 1
ATOM 6630 N N . CYS B 1 56 ? 20.141 -39 -17.109 1 80.88 56 CYS B N 1
ATOM 6631 C CA . CYS B 1 56 ? 19.547 -38.812 -18.422 1 80.88 56 CYS B CA 1
ATOM 6632 C C . CYS B 1 56 ? 19.297 -40.156 -19.109 1 80.88 56 CYS B C 1
ATOM 6634 O O . CYS B 1 56 ? 18.828 -40.219 -20.25 1 80.88 56 CYS B O 1
ATOM 6636 N N . ARG B 1 57 ? 19.516 -41.25 -18.406 1 78.38 57 ARG B N 1
ATOM 6637 C CA . ARG B 1 57 ? 19.219 -42.562 -18.938 1 78.38 57 ARG B CA 1
ATOM 6638 C C . ARG B 1 57 ? 17.734 -42.875 -18.828 1 78.38 57 ARG B C 1
ATOM 6640 O O . ARG B 1 57 ? 17.109 -42.625 -17.812 1 78.38 57 ARG B O 1
ATOM 6647 N N . PRO B 1 58 ? 17.219 -43.25 -19.969 1 71.62 58 PRO B N 1
ATOM 6648 C CA . PRO B 1 58 ? 15.781 -43.5 -19.984 1 71.62 58 PRO B CA 1
ATOM 6649 C C . PRO B 1 58 ? 15.344 -44.469 -18.875 1 71.62 58 PRO B C 1
ATOM 6651 O O . PRO B 1 58 ? 14.234 -44.312 -18.344 1 71.62 58 PRO B O 1
ATOM 6654 N N . GLU B 1 59 ? 16.234 -45.344 -18.406 1 67.25 59 GLU B N 1
ATOM 6655 C CA . GLU B 1 59 ? 15.891 -46.344 -17.391 1 67.25 59 GLU B CA 1
ATOM 6656 C C . GLU B 1 59 ? 15.711 -45.688 -16.031 1 67.25 59 GLU B C 1
ATOM 6658 O O . GLU B 1 59 ? 14.938 -46.156 -15.203 1 67.25 59 GLU B O 1
ATOM 6663 N N . ASP B 1 60 ? 16.406 -44.562 -15.859 1 68.12 60 ASP B N 1
ATOM 6664 C CA . ASP B 1 60 ? 16.391 -43.906 -14.555 1 68.12 60 ASP B CA 1
ATOM 6665 C C . ASP B 1 60 ? 15.266 -42.875 -14.461 1 68.12 60 ASP B C 1
ATOM 6667 O O . ASP B 1 60 ? 15 -42.344 -13.383 1 68.12 60 ASP B O 1
ATOM 6671 N N . GLN B 1 61 ? 14.617 -42.688 -15.547 1 66.69 61 GLN B N 1
ATOM 6672 C CA . GLN B 1 61 ? 13.602 -41.656 -15.578 1 66.69 61 GLN B CA 1
ATOM 6673 C C . GLN B 1 61 ? 12.211 -42.219 -15.32 1 66.69 61 GLN B C 1
ATOM 6675 O O . GLN B 1 61 ? 11.227 -41.5 -15.273 1 66.69 61 GLN B O 1
ATOM 6680 N N . VAL B 1 62 ? 12.211 -43.562 -15.188 1 68.38 62 VAL B N 1
ATOM 6681 C CA . VAL B 1 62 ? 10.922 -44.188 -14.984 1 68.38 62 VAL B CA 1
ATOM 6682 C C . VAL B 1 62 ? 10.922 -44.938 -13.656 1 68.38 62 VAL B C 1
ATOM 6684 O O . VAL B 1 62 ? 11.969 -45.375 -13.18 1 68.38 62 VAL B O 1
ATOM 6687 N N . ARG B 1 63 ? 9.867 -44.75 -12.938 1 69.94 63 ARG B N 1
ATOM 6688 C CA . ARG B 1 63 ? 9.68 -45.625 -11.766 1 69.94 63 ARG B CA 1
ATOM 6689 C C . ARG B 1 63 ? 9.242 -47 -12.172 1 69.94 63 ARG B C 1
ATOM 6691 O O . ARG B 1 63 ? 8.141 -47.188 -12.695 1 69.94 63 ARG B O 1
ATOM 6698 N N . GLU B 1 64 ? 10.234 -47.906 -11.977 1 69.56 64 GLU B N 1
ATOM 6699 C CA . GLU B 1 64 ? 9.969 -49.281 -12.359 1 69.56 64 GLU B CA 1
ATOM 6700 C C . GLU B 1 64 ? 8.867 -49.906 -11.484 1 69.56 64 GLU B C 1
ATOM 6702 O O . GLU B 1 64 ? 8.898 -49.75 -10.258 1 69.56 64 GLU B O 1
ATOM 6707 N N . ALA B 1 65 ? 7.82 -50.25 -12.156 1 74.75 65 ALA B N 1
ATOM 6708 C CA . ALA B 1 65 ? 6.738 -50.906 -11.438 1 74.75 65 ALA B CA 1
ATOM 6709 C C . ALA B 1 65 ? 7.16 -52.312 -10.992 1 74.75 65 ALA B C 1
ATOM 6711 O O . ALA B 1 65 ? 7.934 -53 -11.68 1 74.75 65 ALA B O 1
ATOM 6712 N N . ARG B 1 66 ? 6.859 -52.75 -9.82 1 80.19 66 ARG B N 1
ATOM 6713 C CA . ARG B 1 66 ? 7.16 -54.062 -9.281 1 80.19 66 ARG B CA 1
ATOM 6714 C C . ARG B 1 66 ? 6.301 -55.125 -9.945 1 80.19 66 ARG B C 1
ATOM 6716 O O . ARG B 1 66 ? 5.129 -54.906 -10.242 1 80.19 66 ARG B O 1
ATOM 6723 N N . SER B 1 67 ? 6.992 -56.125 -10.305 1 84.12 67 SER B N 1
ATOM 6724 C CA . SER B 1 67 ? 6.266 -57.281 -10.789 1 84.12 67 SER B CA 1
ATOM 6725 C C . SER B 1 67 ? 5.582 -58.031 -9.648 1 84.12 67 SER B C 1
ATOM 6727 O O . SER B 1 67 ? 6.223 -58.375 -8.656 1 84.12 67 SER B O 1
ATOM 6729 N N . LEU B 1 68 ? 4.32 -58.062 -9.734 1 87.69 68 LEU B N 1
ATOM 6730 C CA . LEU B 1 68 ? 3.52 -58.719 -8.703 1 87.69 68 LEU B CA 1
ATOM 6731 C C . LEU B 1 68 ? 3.092 -60.125 -9.148 1 87.69 68 LEU B C 1
ATOM 6733 O O . LEU B 1 68 ? 2.639 -60.312 -10.281 1 87.69 68 LEU B O 1
ATOM 6737 N N . SER B 1 69 ? 3.443 -61.125 -8.328 1 87.25 69 SER B N 1
ATOM 6738 C CA . SER B 1 69 ? 3.043 -62.5 -8.594 1 87.25 69 SER B CA 1
ATOM 6739 C C . SER B 1 69 ? 2.643 -63.219 -7.301 1 87.25 69 SER B C 1
ATOM 6741 O O . SER B 1 69 ? 2.867 -62.688 -6.207 1 87.25 69 SER B O 1
ATOM 6743 N N . LEU B 1 70 ? 1.999 -64.312 -7.457 1 88.19 70 LEU B N 1
ATOM 6744 C CA . LEU B 1 70 ? 1.589 -65.125 -6.305 1 88.19 70 LEU B CA 1
ATOM 6745 C C . LEU B 1 70 ? 2.799 -65.75 -5.609 1 88.19 70 LEU B C 1
ATOM 6747 O O . LEU B 1 70 ? 2.699 -66.188 -4.473 1 88.19 70 LEU B O 1
ATOM 6751 N N . ASN B 1 71 ? 3.873 -65.688 -6.262 1 83.38 71 ASN B N 1
ATOM 6752 C CA . ASN B 1 71 ? 5.102 -66.188 -5.652 1 83.38 71 ASN B CA 1
ATOM 6753 C C . ASN B 1 71 ? 5.789 -65.125 -4.809 1 83.38 71 ASN B C 1
ATOM 6755 O O . ASN B 1 71 ? 6.738 -65.438 -4.078 1 83.38 71 ASN B O 1
ATOM 6759 N N . THR B 1 72 ? 5.34 -64 -4.969 1 81.94 72 THR B N 1
ATOM 6760 C CA . THR B 1 72 ? 5.992 -62.906 -4.25 1 81.94 72 THR B CA 1
ATOM 6761 C C . THR B 1 72 ? 4.996 -62.188 -3.346 1 81.94 72 THR B C 1
ATOM 6763 O O . THR B 1 72 ? 4.555 -62.719 -2.334 1 81.94 72 THR B O 1
ATOM 6766 N N . GLU B 1 73 ? 4.582 -60.781 -3.723 1 81.62 73 GLU B N 1
ATOM 6767 C CA . GLU B 1 73 ? 3.857 -59.875 -2.84 1 81.62 73 GLU B CA 1
ATOM 6768 C C . GLU B 1 73 ? 2.377 -60.25 -2.762 1 81.62 73 GLU B C 1
ATOM 6770 O O . GLU B 1 73 ? 1.722 -60 -1.749 1 81.62 73 GLU B O 1
ATOM 6775 N N . LEU B 1 74 ? 1.886 -61 -3.697 1 86.38 74 LEU B N 1
ATOM 6776 C CA . LEU B 1 74 ? 0.45 -61.25 -3.732 1 86.38 74 LEU B CA 1
ATOM 6777 C C . LEU B 1 74 ? 0.075 -62.375 -2.779 1 86.38 74 LEU B C 1
ATOM 6779 O O . LEU B 1 74 ? -1.102 -62.562 -2.463 1 86.38 74 LEU B O 1
ATOM 6783 N N . ALA B 1 75 ? 1.097 -63.094 -2.322 1 84.75 75 ALA B N 1
ATOM 6784 C CA . ALA B 1 75 ? 0.837 -64.25 -1.429 1 84.75 75 ALA B CA 1
ATOM 6785 C C . ALA B 1 75 ? 0.875 -63.781 0.032 1 84.75 75 ALA B C 1
ATOM 6787 O O . ALA B 1 75 ? 0.499 -64.562 0.926 1 84.75 75 ALA B O 1
ATOM 6788 N N . ILE B 1 76 ? 1.365 -62.625 0.257 1 81.56 76 ILE B N 1
ATOM 6789 C CA . ILE B 1 76 ? 1.452 -62.125 1.628 1 81.56 76 ILE B CA 1
ATOM 6790 C C . ILE B 1 76 ? 0.048 -61.969 2.207 1 81.56 76 ILE B C 1
ATOM 6792 O O . ILE B 1 76 ? -0.769 -61.219 1.662 1 81.56 76 ILE B O 1
ATOM 6796 N N . GLY B 1 77 ? -0.297 -62.688 3.316 1 81.5 77 GLY B N 1
ATOM 6797 C CA . GLY B 1 77 ? -1.609 -62.656 3.943 1 81.5 77 GLY B CA 1
ATOM 6798 C C . GLY B 1 77 ? -2.674 -63.375 3.131 1 81.5 77 GLY B C 1
ATOM 6799 O O . GLY B 1 77 ? -3.859 -63.062 3.232 1 81.5 77 GLY B O 1
ATOM 6800 N N . ALA B 1 78 ? -2.229 -64.25 2.352 1 88.69 78 ALA B N 1
ATOM 6801 C CA . ALA B 1 78 ? -3.127 -65 1.432 1 88.69 78 ALA B CA 1
ATOM 6802 C C . ALA B 1 78 ? -4.121 -65.875 2.189 1 88.69 78 ALA B C 1
ATOM 6804 O O . ALA B 1 78 ? -3.781 -66.438 3.221 1 88.69 78 ALA B O 1
ATOM 6805 N N . ASN B 1 79 ? -5.312 -65.875 1.875 1 92.44 79 ASN B N 1
ATOM 6806 C CA . ASN B 1 79 ? -6.422 -66.75 2.262 1 92.44 79 ASN B CA 1
ATOM 6807 C C . ASN B 1 79 ? -7.246 -67.188 1.051 1 92.44 79 ASN B C 1
ATOM 6809 O O . ASN B 1 79 ? -8.211 -66.5 0.685 1 92.44 79 ASN B O 1
ATOM 6813 N N . ILE B 1 80 ? -6.879 -68.312 0.556 1 95.5 80 ILE B N 1
ATOM 6814 C CA . ILE B 1 80 ? -7.359 -68.75 -0.762 1 95.5 80 ILE B CA 1
ATOM 6815 C C . ILE B 1 80 ? -8.273 -69.938 -0.632 1 95.5 80 ILE B C 1
ATOM 6817 O O . ILE B 1 80 ? -7.793 -71.062 -0.437 1 95.5 80 ILE B O 1
ATOM 6821 N N . PRO B 1 81 ? -9.547 -69.875 -0.748 1 95 81 PRO B N 1
ATOM 6822 C CA . PRO B 1 81 ? -10.438 -71 -0.809 1 95 81 PRO B CA 1
ATOM 6823 C C . PRO B 1 81 ? -10.367 -71.75 -2.15 1 95 81 PRO B C 1
ATOM 6825 O O . PRO B 1 81 ? -10.508 -71.125 -3.203 1 95 81 PRO B O 1
ATOM 6828 N N . VAL B 1 82 ? -10.07 -73 -2.049 1 95.56 82 VAL B N 1
ATOM 6829 C CA . VAL B 1 82 ? -9.945 -73.75 -3.264 1 95.56 82 VAL B CA 1
ATOM 6830 C C . VAL B 1 82 ? -10.719 -75.062 -3.102 1 95.56 82 VAL B C 1
ATOM 6832 O O . VAL B 1 82 ? -10.75 -75.688 -2.014 1 95.56 82 VAL B O 1
ATOM 6835 N N . GLY B 1 83 ? -11.391 -75.5 -4.156 1 93.38 83 GLY B N 1
ATOM 6836 C CA . GLY B 1 83 ? -12.086 -76.812 -4.141 1 93.38 83 GLY B CA 1
ATOM 6837 C C . GLY B 1 83 ? -12.297 -77.375 -5.527 1 93.38 83 GLY B C 1
ATOM 6838 O O . GLY B 1 83 ? -11.852 -76.812 -6.523 1 93.38 83 GLY B O 1
ATOM 6839 N N . PRO B 1 84 ? -12.758 -78.625 -5.66 1 91.62 84 PRO B N 1
ATOM 6840 C CA . PRO B 1 84 ? -13.531 -79.375 -4.656 1 91.62 84 PRO B CA 1
ATOM 6841 C C . PRO B 1 84 ? -12.688 -80.438 -3.902 1 91.62 84 PRO B C 1
ATOM 6843 O O . PRO B 1 84 ? -13.141 -81 -2.904 1 91.62 84 PRO B O 1
ATOM 6846 N N . SER B 1 85 ? -11.555 -80.688 -4.438 1 92.12 85 SER B N 1
ATOM 6847 C CA . SER B 1 85 ? -10.82 -81.812 -3.844 1 92.12 85 SER B CA 1
ATOM 6848 C C . SER B 1 85 ? -9.508 -81.312 -3.219 1 92.12 85 SER B C 1
ATOM 6850 O O . SER B 1 85 ? -9.07 -80.25 -3.471 1 92.12 85 SER B O 1
ATOM 6852 N N . GLN B 1 86 ? -8.992 -82.25 -2.42 1 92 86 GLN B N 1
ATOM 6853 C CA . GLN B 1 86 ? -7.715 -82 -1.76 1 92 86 GLN B CA 1
ATOM 6854 C C . GLN B 1 86 ? -6.57 -81.938 -2.771 1 92 86 GLN B C 1
ATOM 6856 O O . GLN B 1 86 ? -5.555 -81.312 -2.531 1 92 86 GLN B O 1
ATOM 6861 N N . GLN B 1 87 ? -6.777 -82.5 -3.838 1 90.31 87 GLN B N 1
ATOM 6862 C CA . GLN B 1 87 ? -5.758 -82.5 -4.883 1 90.31 87 GLN B CA 1
ATOM 6863 C C . GLN B 1 87 ? -5.453 -81.062 -5.363 1 90.31 87 GLN B C 1
ATOM 6865 O O . GLN B 1 87 ? -4.297 -80.75 -5.613 1 90.31 87 GLN B O 1
ATOM 6870 N N . GLN B 1 88 ? -6.465 -80.312 -5.477 1 91.38 88 GLN B N 1
ATOM 6871 C CA . GLN B 1 88 ? -6.285 -78.938 -5.926 1 91.38 88 GLN B CA 1
ATOM 6872 C C . GLN B 1 88 ? -5.484 -78.125 -4.91 1 91.38 88 GLN B C 1
ATOM 6874 O O . GLN B 1 88 ? -4.664 -77.312 -5.285 1 91.38 88 GLN B O 1
ATOM 6879 N N . VAL B 1 89 ? -5.727 -78.375 -3.727 1 91.88 89 VAL B N 1
ATOM 6880 C CA . VAL B 1 89 ? -5.008 -77.688 -2.654 1 91.88 89 VAL B CA 1
ATOM 6881 C C . VAL B 1 89 ? -3.533 -78.062 -2.691 1 91.88 89 VAL B C 1
ATOM 6883 O O . VAL B 1 89 ? -2.654 -77.188 -2.619 1 91.88 89 VAL B O 1
ATOM 6886 N N . ASP B 1 90 ? -3.322 -79.375 -2.85 1 88.38 90 ASP B N 1
ATOM 6887 C CA . ASP B 1 90 ? -1.954 -79.875 -2.863 1 88.38 90 ASP B CA 1
ATOM 6888 C C . ASP B 1 90 ? -1.195 -79.375 -4.09 1 88.38 90 ASP B C 1
ATOM 6890 O O . ASP B 1 90 ? -0.025 -79 -3.994 1 88.38 90 ASP B O 1
ATOM 6894 N N . ASN B 1 91 ? -1.841 -79.312 -5.199 1 89.38 91 ASN B N 1
ATOM 6895 C CA . ASN B 1 91 ? -1.222 -78.812 -6.422 1 89.38 91 ASN B CA 1
ATOM 6896 C C . ASN B 1 91 ? -0.81 -77.312 -6.285 1 89.38 91 ASN B C 1
ATOM 6898 O O . ASN B 1 91 ? 0.273 -76.938 -6.727 1 89.38 91 ASN B O 1
ATOM 6902 N N . LEU B 1 92 ? -1.709 -76.562 -5.711 1 89.81 92 LEU B N 1
ATOM 6903 C CA . LEU B 1 92 ? -1.437 -75.188 -5.527 1 89.81 92 LEU B CA 1
ATOM 6904 C C . LEU B 1 92 ? -0.26 -74.938 -4.578 1 89.81 92 LEU B C 1
ATOM 6906 O O . LEU B 1 92 ? 0.58 -74.062 -4.809 1 89.81 92 LEU B O 1
ATOM 6910 N N . ARG B 1 93 ? -0.156 -75.688 -3.568 1 88.69 93 ARG B N 1
ATOM 6911 C CA . ARG B 1 93 ? 0.935 -75.625 -2.604 1 88.69 93 ARG B CA 1
ATOM 6912 C C . ARG B 1 93 ? 2.256 -76.062 -3.23 1 88.69 93 ARG B C 1
ATOM 6914 O O . ARG B 1 93 ? 3.311 -75.5 -2.914 1 88.69 93 ARG B O 1
ATOM 6921 N N . ASP B 1 94 ? 2.152 -77 -4.102 1 86.88 94 ASP B N 1
ATOM 6922 C CA . ASP B 1 94 ? 3.35 -77.438 -4.793 1 86.88 94 ASP B CA 1
ATOM 6923 C C . ASP B 1 94 ? 3.857 -76.375 -5.781 1 86.88 94 ASP B C 1
ATOM 6925 O O . ASP B 1 94 ? 5.066 -76.25 -5.953 1 86.88 94 ASP B O 1
ATOM 6929 N N . GLU B 1 95 ? 2.93 -75.688 -6.348 1 87.31 95 GLU B N 1
ATOM 6930 C CA . GLU B 1 95 ? 3.268 -74.75 -7.387 1 87.31 95 GLU B CA 1
ATOM 6931 C C . GLU B 1 95 ? 3.85 -73.5 -6.785 1 87.31 95 GLU B C 1
ATOM 6933 O O . GLU B 1 95 ? 4.746 -72.875 -7.371 1 87.31 95 GLU B O 1
ATOM 6938 N N . TYR B 1 96 ? 3.324 -73.062 -5.645 1 88.56 96 TYR B N 1
ATOM 6939 C CA . TYR B 1 96 ? 3.756 -71.875 -5.004 1 88.56 96 TYR B CA 1
ATOM 6940 C C . TYR B 1 96 ? 4.34 -72.125 -3.621 1 88.56 96 TYR B C 1
ATOM 6942 O O . TYR B 1 96 ? 3.6 -72.25 -2.645 1 88.56 96 TYR B O 1
ATOM 6950 N N . PRO B 1 97 ? 5.613 -72.125 -3.566 1 83.62 97 PRO B N 1
ATOM 6951 C CA . PRO B 1 97 ? 6.281 -72.5 -2.316 1 83.62 97 PRO B CA 1
ATOM 6952 C C . PRO B 1 97 ? 5.887 -71.562 -1.15 1 83.62 97 PRO B C 1
ATOM 6954 O O . PRO B 1 97 ? 5.848 -72 -0.002 1 83.62 97 PRO B O 1
ATOM 6957 N N . ILE B 1 98 ? 5.566 -70.375 -1.445 1 86.19 98 ILE B N 1
ATOM 6958 C CA . ILE B 1 98 ? 5.195 -69.438 -0.389 1 86.19 98 ILE B CA 1
ATOM 6959 C C . ILE B 1 98 ? 3.887 -69.875 0.26 1 86.19 98 ILE B C 1
ATOM 6961 O O . ILE B 1 98 ? 3.695 -69.688 1.466 1 86.19 98 ILE B O 1
ATOM 6965 N N . LEU B 1 99 ? 3.045 -70.5 -0.474 1 86.88 99 LEU B N 1
ATOM 6966 C CA . LEU B 1 99 ? 1.771 -70.938 0.043 1 86.88 99 LEU B CA 1
ATOM 6967 C C . LEU B 1 99 ? 1.961 -72.25 0.816 1 86.88 99 LEU B C 1
ATOM 6969 O O . LEU B 1 99 ? 1.161 -72.562 1.696 1 86.88 99 LEU B O 1
ATOM 6973 N N . GLU B 1 100 ? 3.025 -72.938 0.471 1 82.5 100 GLU B N 1
ATOM 6974 C CA . GLU B 1 100 ? 3.35 -74.188 1.197 1 82.5 100 GLU B CA 1
ATOM 6975 C C . GLU B 1 100 ? 3.842 -73.875 2.607 1 82.5 100 GLU B C 1
ATOM 6977 O O . GLU B 1 100 ? 3.523 -74.562 3.555 1 82.5 100 GLU B O 1
ATOM 6982 N N . ALA B 1 101 ? 4.516 -72.812 2.656 1 81.06 101 ALA B N 1
ATOM 6983 C CA . ALA B 1 101 ? 5.086 -72.375 3.938 1 81.06 101 ALA B CA 1
ATOM 6984 C C . ALA B 1 101 ? 3.996 -71.938 4.91 1 81.06 101 ALA B C 1
ATOM 6986 O O . ALA B 1 101 ? 4.156 -72.062 6.125 1 81.06 101 ALA B O 1
ATOM 6987 N N . ASN B 1 102 ? 2.898 -71.5 4.383 1 80.25 102 ASN B N 1
ATOM 6988 C CA . ASN B 1 102 ? 1.75 -71.125 5.191 1 80.25 102 ASN B CA 1
ATOM 6989 C C . ASN B 1 102 ? 0.563 -72 4.973 1 80.25 102 ASN B C 1
ATOM 6991 O O . ASN B 1 102 ? -0.282 -71.75 4.113 1 80.25 102 ASN B O 1
ATOM 6995 N N . THR B 1 103 ? 0.463 -73.062 5.773 1 77.31 103 THR B N 1
ATOM 6996 C CA . THR B 1 103 ? -0.508 -74.125 5.57 1 77.31 103 THR B CA 1
ATOM 6997 C C . THR B 1 103 ? -1.933 -73.562 5.711 1 77.31 103 THR B C 1
ATOM 6999 O O . THR B 1 103 ? -2.879 -74.188 5.195 1 77.31 103 THR B O 1
ATOM 7002 N N . SER B 1 104 ? -2.006 -72.5 6.406 1 82.94 104 SER B N 1
ATOM 7003 C CA . SER B 1 104 ? -3.348 -71.938 6.641 1 82.94 104 SER B CA 1
ATOM 7004 C C . SER B 1 104 ? -3.777 -71 5.512 1 82.94 104 SER B C 1
ATOM 7006 O O . SER B 1 104 ? -4.918 -70.562 5.488 1 82.94 104 SER B O 1
ATOM 7008 N N . ALA B 1 105 ? -2.986 -70.812 4.488 1 90.44 105 ALA B N 1
ATOM 7009 C CA . ALA B 1 105 ? -3.264 -69.875 3.438 1 90.44 105 ALA B CA 1
ATOM 7010 C C . ALA B 1 105 ? -4.273 -70.375 2.432 1 90.44 105 ALA B C 1
ATOM 7012 O O . ALA B 1 105 ? -5.023 -69.625 1.818 1 90.44 105 ALA B O 1
ATOM 7013 N N . VAL B 1 106 ? -4.25 -71.75 2.275 1 93.69 106 VAL B N 1
ATOM 7014 C CA . VAL B 1 106 ? -5.152 -72.375 1.31 1 93.69 106 VAL B CA 1
ATOM 7015 C C . VAL B 1 106 ? -6.207 -73.188 2.041 1 93.69 106 VAL B C 1
ATOM 7017 O O . VAL B 1 106 ? -5.871 -74.062 2.854 1 93.69 106 VAL B O 1
ATOM 7020 N N . ILE B 1 107 ? -7.461 -72.938 1.794 1 93.62 107 ILE B N 1
ATOM 7021 C CA . ILE B 1 107 ? -8.578 -73.562 2.48 1 93.62 107 ILE B CA 1
ATOM 7022 C C . ILE B 1 107 ? -9.359 -74.438 1.501 1 93.62 107 ILE B C 1
ATOM 7024 O O . ILE B 1 107 ? -9.711 -74 0.405 1 93.62 107 ILE B O 1
ATOM 7028 N N . LEU B 1 108 ? -9.625 -75.688 1.931 1 95.19 108 LEU B N 1
ATOM 7029 C CA . LEU B 1 108 ? -10.383 -76.625 1.095 1 95.19 108 LEU B CA 1
ATOM 7030 C C . LEU B 1 108 ? -11.883 -76.375 1.258 1 95.19 108 LEU B C 1
ATOM 7032 O O . LEU B 1 108 ? -12.383 -76.312 2.383 1 95.19 108 LEU B O 1
ATOM 7036 N N . VAL B 1 109 ? -12.469 -76.125 0.147 1 95.5 109 VAL B N 1
ATOM 7037 C CA . VAL B 1 109 ? -13.93 -76.125 0.087 1 95.5 109 VAL B CA 1
ATOM 7038 C C . VAL B 1 109 ? -14.453 -77.25 -0.789 1 95.5 109 VAL B C 1
ATOM 7040 O O . VAL B 1 109 ? -14.086 -77.312 -1.963 1 95.5 109 VAL B O 1
ATOM 7043 N N . ASN B 1 110 ? -15.43 -78 -0.294 1 94.69 110 ASN B N 1
ATOM 7044 C CA . ASN B 1 110 ? -15.82 -79.25 -0.962 1 94.69 110 ASN B CA 1
ATOM 7045 C C . ASN B 1 110 ? -16.969 -79.062 -1.944 1 94.69 110 ASN B C 1
ATOM 7047 O O . ASN B 1 110 ? -17.109 -79.75 -2.914 1 94.69 110 ASN B O 1
ATOM 7051 N N . THR B 1 111 ? -17.812 -78.062 -1.561 1 94.81 111 THR B N 1
ATOM 7052 C CA . THR B 1 111 ? -18.953 -77.812 -2.426 1 94.81 111 THR B CA 1
ATOM 7053 C C . THR B 1 111 ? -18.969 -76.312 -2.855 1 94.81 111 THR B C 1
ATOM 7055 O O . THR B 1 111 ? -18.312 -75.5 -2.232 1 94.81 111 THR B O 1
ATOM 7058 N N . PHE B 1 112 ? -19.547 -76.125 -3.979 1 95.25 112 PHE B N 1
ATOM 7059 C CA . PHE B 1 112 ? -19.672 -74.75 -4.496 1 95.25 112 PHE B CA 1
ATOM 7060 C C . PHE B 1 112 ? -20.375 -73.875 -3.494 1 95.25 112 PHE B C 1
ATOM 7062 O O . PHE B 1 112 ? -20.047 -72.688 -3.357 1 95.25 112 PHE B O 1
ATOM 7069 N N . GLU B 1 113 ? -21.406 -74.438 -2.783 1 93.75 113 GLU B N 1
ATOM 7070 C CA . GLU B 1 113 ? -22.125 -73.688 -1.756 1 93.75 113 GLU B CA 1
ATOM 7071 C C . GLU B 1 113 ? -21.188 -73.312 -0.625 1 93.75 113 GLU B C 1
ATOM 7073 O O . GLU B 1 113 ? -21.281 -72.188 -0.112 1 93.75 113 GLU B O 1
ATOM 7078 N N . GLU B 1 114 ? -20.297 -74.125 -0.341 1 94.31 114 GLU B N 1
ATOM 7079 C CA . GLU B 1 114 ? -19.312 -73.812 0.695 1 94.31 114 GLU B CA 1
ATOM 7080 C C . GLU B 1 114 ? -18.359 -72.75 0.238 1 94.31 114 GLU B C 1
ATOM 7082 O O . GLU B 1 114 ? -17.953 -71.875 1.033 1 94.31 114 GLU B O 1
ATOM 7087 N N . PHE B 1 115 ? -18.016 -72.75 -1.054 1 95.44 115 PHE B N 1
ATOM 7088 C CA . PHE B 1 115 ? -17.156 -71.75 -1.637 1 95.44 115 PHE B CA 1
ATOM 7089 C C . PHE B 1 115 ? -17.812 -70.375 -1.572 1 95.44 115 PHE B C 1
ATOM 7091 O O . PHE B 1 115 ? -17.219 -69.438 -1.099 1 95.44 115 PHE B O 1
ATOM 7098 N N . GLN B 1 116 ? -19.031 -70.25 -1.99 1 94.38 116 GLN B N 1
ATOM 7099 C CA . GLN B 1 116 ? -19.797 -69 -1.983 1 94.38 116 GLN B CA 1
ATOM 7100 C C . GLN B 1 116 ? -19.969 -68.5 -0.563 1 94.38 116 GLN B C 1
ATOM 7102 O O . GLN B 1 116 ? -19.828 -67.312 -0.321 1 94.38 116 GLN B O 1
ATOM 7107 N N . ASN B 1 117 ? -20.25 -69.438 0.331 1 91.25 117 ASN B N 1
ATOM 7108 C CA . ASN B 1 117 ? -20.422 -69.062 1.729 1 91.25 117 ASN B CA 1
ATOM 7109 C C . ASN B 1 117 ? -19.125 -68.562 2.336 1 91.25 117 ASN B C 1
ATOM 7111 O O . ASN B 1 117 ? -19.141 -67.625 3.104 1 91.25 117 ASN B O 1
ATOM 7115 N N . TYR B 1 118 ? -18.109 -69.188 1.939 1 94.5 118 TYR B N 1
ATOM 7116 C CA . TYR B 1 118 ? -16.828 -68.75 2.475 1 94.5 118 TYR B CA 1
ATOM 7117 C C . TYR B 1 118 ? -16.5 -67.312 2.016 1 94.5 118 TYR B C 1
ATOM 7119 O O . TYR B 1 118 ? -16.078 -66.5 2.822 1 94.5 118 TYR B O 1
ATOM 7127 N N . ILE B 1 119 ? -16.578 -67 0.739 1 93.5 119 ILE B N 1
ATOM 7128 C CA . ILE B 1 119 ? -16.281 -65.688 0.177 1 93.5 119 ILE B CA 1
ATOM 7129 C C . ILE B 1 119 ? -17.219 -64.688 0.783 1 93.5 119 ILE B C 1
ATOM 7131 O O . ILE B 1 119 ? -16.797 -63.562 1.108 1 93.5 119 ILE B O 1
ATOM 7135 N N . SER B 1 120 ? -18.453 -65.062 1.016 1 90.25 120 SER B N 1
ATOM 7136 C CA . SER B 1 120 ? -19.422 -64.125 1.565 1 90.25 120 SER B CA 1
ATOM 7137 C C . SER B 1 120 ? -19.109 -63.781 3.023 1 90.25 120 SER B C 1
ATOM 7139 O O . SER B 1 120 ? -19.297 -62.625 3.463 1 90.25 120 SER B O 1
ATOM 7141 N N . THR B 1 121 ? -18.641 -64.75 3.693 1 87.69 121 THR B N 1
ATOM 7142 C CA . THR B 1 121 ? -18.359 -64.625 5.113 1 87.69 121 THR B CA 1
ATOM 7143 C C . THR B 1 121 ? -16.984 -63.938 5.324 1 87.69 121 THR B C 1
ATOM 7145 O O . THR B 1 121 ? -16.781 -63.219 6.285 1 87.69 121 THR B O 1
ATOM 7148 N N . ASN B 1 122 ? -16.094 -64.25 4.402 1 89.31 122 ASN B N 1
ATOM 7149 C CA . ASN B 1 122 ? -14.727 -63.75 4.57 1 89.31 122 ASN B CA 1
ATOM 7150 C C . ASN B 1 122 ? -14.32 -62.812 3.453 1 89.31 122 ASN B C 1
ATOM 7152 O O . ASN B 1 122 ? -13.203 -62.875 2.949 1 89.31 122 ASN B O 1
ATOM 7156 N N . PHE B 1 123 ? -15.18 -61.938 3.031 1 82.81 123 PHE B N 1
ATOM 7157 C CA . PHE B 1 123 ? -14.953 -61.094 1.868 1 82.81 123 PHE B CA 1
ATOM 7158 C C . PHE B 1 123 ? -13.758 -60.156 2.092 1 82.81 123 PHE B C 1
ATOM 7160 O O . PHE B 1 123 ? -13.062 -59.812 1.142 1 82.81 123 PHE B O 1
ATOM 7167 N N . SER B 1 124 ? -13.406 -59.906 3.346 1 78.75 124 SER B N 1
ATOM 7168 C CA . SER B 1 124 ? -12.312 -59 3.635 1 78.75 124 SER B CA 1
ATOM 7169 C C . SER B 1 124 ? -10.992 -59.75 3.781 1 78.75 124 SER B C 1
ATOM 7171 O O . SER B 1 124 ? -9.914 -59.156 3.635 1 78.75 124 SER B O 1
ATOM 7173 N N . PHE B 1 125 ? -11.086 -61.031 4.012 1 82.06 125 PHE B N 1
ATOM 7174 C CA . PHE B 1 125 ? -9.891 -61.812 4.352 1 82.06 125 PHE B CA 1
ATOM 7175 C C . PHE B 1 125 ? -9.492 -62.719 3.205 1 82.06 125 PHE B C 1
ATOM 7177 O O . PHE B 1 125 ? -8.336 -63.125 3.098 1 82.06 125 PHE B O 1
ATOM 7184 N N . ALA B 1 126 ? -10.414 -63.031 2.322 1 87.62 126 ALA B N 1
ATOM 7185 C CA . ALA B 1 126 ? -10.109 -63.938 1.207 1 87.62 126 ALA B CA 1
ATOM 7186 C C . ALA B 1 126 ? -9.266 -63.219 0.153 1 87.62 126 ALA B C 1
ATOM 7188 O O . ALA B 1 126 ? -9.797 -62.625 -0.785 1 87.62 126 ALA B O 1
ATOM 7189 N N . THR B 1 127 ? -7.957 -63.156 0.312 1 88.81 127 THR B N 1
ATOM 7190 C CA . THR B 1 127 ? -7.008 -62.531 -0.594 1 88.81 127 THR B CA 1
ATOM 7191 C C . THR B 1 127 ? -5.992 -63.531 -1.111 1 88.81 127 THR B C 1
ATOM 7193 O O . THR B 1 127 ? -5.523 -64.375 -0.358 1 88.81 127 THR B O 1
ATOM 7196 N N . PRO B 1 128 ? -5.711 -63.281 -2.402 1 89.44 128 PRO B N 1
ATOM 7197 C CA . PRO B 1 128 ? -6.215 -62.406 -3.482 1 89.44 128 PRO B CA 1
ATOM 7198 C C . PRO B 1 128 ? -7.602 -62.844 -3.965 1 89.44 128 PRO B C 1
ATOM 7200 O O . PRO B 1 128 ? -8.266 -62.062 -4.676 1 89.44 128 PRO B O 1
ATOM 7203 N N . GLY B 1 129 ? -7.957 -64.062 -3.635 1 91.56 129 GLY B N 1
ATOM 7204 C CA . GLY B 1 129 ? -9.188 -64.688 -4.039 1 91.56 129 GLY B CA 1
ATOM 7205 C C . GLY B 1 129 ? -9.086 -66.25 -4.016 1 91.56 129 GLY B C 1
ATOM 7206 O O . GLY B 1 129 ? -8.289 -66.812 -3.258 1 91.56 129 GLY B O 1
ATOM 7207 N N . GLY B 1 130 ? -10.023 -66.875 -4.719 1 93.75 130 GLY B N 1
ATOM 7208 C CA . GLY B 1 130 ? -10.055 -68.375 -4.781 1 93.75 130 GLY B CA 1
ATOM 7209 C C . GLY B 1 130 ? -10.797 -68.875 -5.996 1 93.75 130 GLY B C 1
ATOM 7210 O O . GLY B 1 130 ? -11.242 -68.062 -6.844 1 93.75 130 GLY B O 1
ATOM 7211 N N . PHE B 1 131 ? -10.688 -70.188 -6.105 1 95.5 131 PHE B N 1
ATOM 7212 C CA . PHE B 1 131 ? -11.383 -70.75 -7.25 1 95.5 131 PHE B CA 1
ATOM 7213 C C . PHE B 1 131 ? -12.008 -72.125 -6.887 1 95.5 131 PHE B C 1
ATOM 7215 O O . PHE B 1 131 ? -11.609 -72.75 -5.902 1 95.5 131 PHE B O 1
ATOM 7222 N N . PHE B 1 132 ? -13.109 -72.438 -7.547 1 95.81 132 PHE B N 1
ATOM 7223 C CA . PHE B 1 132 ? -13.805 -73.688 -7.426 1 95.81 132 PHE B CA 1
ATOM 7224 C C . PHE B 1 132 ? -13.953 -74.375 -8.789 1 95.81 132 PHE B C 1
ATOM 7226 O O . PHE B 1 132 ? -14.641 -73.875 -9.672 1 95.81 132 PHE B O 1
ATOM 7233 N N . ASP B 1 133 ? -13.266 -75.5 -8.914 1 92.69 133 ASP B N 1
ATOM 7234 C CA . ASP B 1 133 ? -13.258 -76.25 -10.172 1 92.69 133 ASP B CA 1
ATOM 7235 C C . ASP B 1 133 ? -14.461 -77.188 -10.258 1 92.69 133 ASP B C 1
ATOM 7237 O O . ASP B 1 133 ? -14.305 -78.438 -10.164 1 92.69 133 ASP B O 1
ATOM 7241 N N . GLY B 1 134 ? -15.609 -76.75 -10.406 1 86.5 134 GLY B N 1
ATOM 7242 C CA . GLY B 1 134 ? -16.812 -77.5 -10.555 1 86.5 134 GLY B CA 1
ATOM 7243 C C . GLY B 1 134 ? -17.281 -77.625 -11.992 1 86.5 134 GLY B C 1
ATOM 7244 O O . GLY B 1 134 ? -16.484 -77.562 -12.922 1 86.5 134 GLY B O 1
ATOM 7245 N N . ASP B 1 135 ? -18.625 -77.938 -12.203 1 87.62 135 ASP B N 1
ATOM 7246 C CA . ASP B 1 135 ? -19.219 -78 -13.539 1 87.62 135 ASP B CA 1
ATOM 7247 C C . ASP B 1 135 ? -18.984 -76.688 -14.305 1 87.62 135 ASP B C 1
ATOM 7249 O O . ASP B 1 135 ? -18.641 -76.688 -15.484 1 87.62 135 ASP B O 1
ATOM 7253 N N . THR B 1 136 ? -19.109 -75.688 -13.523 1 91.88 136 THR B N 1
ATOM 7254 C CA . THR B 1 136 ? -18.734 -74.375 -14.023 1 91.88 136 THR B CA 1
ATOM 7255 C C . THR B 1 136 ? -17.594 -73.75 -13.211 1 91.88 136 THR B C 1
ATOM 7257 O O . THR B 1 136 ? -17.797 -73.25 -12.094 1 91.88 136 THR B O 1
ATOM 7260 N N . PRO B 1 137 ? -16.438 -73.875 -13.852 1 93 137 PRO B N 1
ATOM 7261 C CA . PRO B 1 137 ? -15.32 -73.25 -13.094 1 93 137 PRO B CA 1
ATOM 7262 C C . PRO B 1 137 ? -15.547 -71.812 -12.719 1 93 137 PRO B C 1
ATOM 7264 O O . PRO B 1 137 ? -15.945 -71 -13.562 1 93 137 PRO B O 1
ATOM 7267 N N . THR B 1 138 ? -15.422 -71.5 -11.422 1 94.69 138 THR B N 1
ATOM 7268 C CA . THR B 1 138 ? -15.695 -70.188 -10.898 1 94.69 138 THR B CA 1
ATOM 7269 C C . THR B 1 138 ? -14.531 -69.688 -10.039 1 94.69 138 THR B C 1
ATOM 7271 O O . THR B 1 138 ? -13.992 -70.438 -9.227 1 94.69 138 THR B O 1
ATOM 7274 N N . PHE B 1 139 ? -14.086 -68.438 -10.359 1 94.44 139 PHE B N 1
ATOM 7275 C CA . PHE B 1 139 ? -13.102 -67.812 -9.469 1 94.44 139 PHE B CA 1
ATOM 7276 C C . PHE B 1 139 ? -13.633 -66.5 -8.883 1 94.44 139 PHE B C 1
ATOM 7278 O O . PHE B 1 139 ? -14.539 -65.938 -9.453 1 94.44 139 PHE B O 1
ATOM 7285 N N . ALA B 1 140 ? -13.203 -66.188 -7.68 1 92.94 140 ALA B N 1
ATOM 7286 C CA . ALA B 1 140 ? -13.508 -64.938 -6.973 1 92.94 140 ALA B CA 1
ATOM 7287 C C . ALA B 1 140 ? -12.227 -64.188 -6.625 1 92.94 140 ALA B C 1
ATOM 7289 O O . ALA B 1 140 ? -11.164 -64.812 -6.48 1 92.94 140 ALA B O 1
ATOM 7290 N N . TRP B 1 141 ? -12.297 -62.906 -6.715 1 91.06 141 TRP B N 1
ATOM 7291 C CA . TRP B 1 141 ? -11.141 -62.094 -6.348 1 91.06 141 TRP B CA 1
ATOM 7292 C C . TRP B 1 141 ? -11.57 -60.875 -5.555 1 91.06 141 TRP B C 1
ATOM 7294 O O . TRP B 1 141 ? -12.734 -60.438 -5.617 1 91.06 141 TRP B O 1
ATOM 7304 N N . ARG B 1 142 ? -10.609 -60.344 -4.801 1 85 142 ARG B N 1
ATOM 7305 C CA . ARG B 1 142 ? -10.828 -59.094 -4.121 1 85 142 ARG B CA 1
ATOM 7306 C C . ARG B 1 142 ? -10.734 -57.906 -5.098 1 85 142 ARG B C 1
ATOM 7308 O O . ARG B 1 142 ? -9.703 -57.688 -5.727 1 85 142 ARG B O 1
ATOM 7315 N N . GLY B 1 143 ? -11.789 -57.062 -5.277 1 75.38 143 GLY B N 1
ATOM 7316 C CA . GLY B 1 143 ? -11.922 -56.094 -6.348 1 75.38 143 GLY B CA 1
ATOM 7317 C C . GLY B 1 143 ? -11.438 -54.719 -5.957 1 75.38 143 GLY B C 1
ATOM 7318 O O . GLY B 1 143 ? -11.32 -53.844 -6.809 1 75.38 143 GLY B O 1
ATOM 7319 N N . ASP B 1 144 ? -11.148 -54.438 -4.703 1 64.38 144 ASP B N 1
ATOM 7320 C CA . ASP B 1 144 ? -10.852 -53.062 -4.301 1 64.38 144 ASP B CA 1
ATOM 7321 C C . ASP B 1 144 ? -9.359 -52.781 -4.453 1 64.38 144 ASP B C 1
ATOM 7323 O O . ASP B 1 144 ? -8.914 -51.656 -4.121 1 64.38 144 ASP B O 1
ATOM 7327 N N . TYR B 1 145 ? -8.5 -53.75 -4.824 1 62.84 145 TYR B N 1
ATOM 7328 C CA . TYR B 1 145 ? -7.059 -53.5 -4.828 1 62.84 145 TYR B CA 1
ATOM 7329 C C . TYR B 1 145 ? -6.488 -53.625 -6.238 1 62.84 145 TYR B C 1
ATOM 7331 O O . TYR B 1 145 ? -5.316 -53.969 -6.414 1 62.84 145 TYR B O 1
ATOM 7339 N N . GLY B 1 146 ? -7.133 -53.406 -7.238 1 70 146 GLY B N 1
ATOM 7340 C CA . GLY B 1 146 ? -6.633 -53.406 -8.602 1 70 146 GLY B CA 1
ATOM 7341 C C . GLY B 1 146 ? -6.828 -54.719 -9.312 1 70 146 GLY B C 1
ATOM 7342 O O . GLY B 1 146 ? -7.488 -55.625 -8.789 1 70 146 GLY B O 1
ATOM 7343 N N . VAL B 1 147 ? -6.141 -54.844 -10.531 1 80.88 147 VAL B N 1
ATOM 7344 C CA . VAL B 1 147 ? -6.391 -55.969 -11.406 1 80.88 147 VAL B CA 1
ATOM 7345 C C . VAL B 1 147 ? -5.461 -57.125 -11.031 1 80.88 147 VAL B C 1
ATOM 7347 O O . VAL B 1 147 ? -5.668 -58.281 -11.453 1 80.88 147 VAL B O 1
ATOM 7350 N N . GLN B 1 148 ? -4.523 -56.906 -10.102 1 86.75 148 GLN B N 1
ATOM 7351 C CA . GLN B 1 148 ? -3.512 -57.906 -9.789 1 86.75 148 GLN B CA 1
ATOM 7352 C C . GLN B 1 148 ? -4.137 -59.125 -9.133 1 86.75 148 GLN B C 1
ATOM 7354 O O . GLN B 1 148 ? -3.738 -60.25 -9.406 1 86.75 148 GLN B O 1
ATOM 7359 N N . PHE B 1 149 ? -5.074 -58.938 -8.305 1 88.56 149 PHE B N 1
ATOM 7360 C CA . PHE B 1 149 ? -5.711 -60.062 -7.613 1 88.56 149 PHE B CA 1
ATOM 7361 C C . PHE B 1 149 ? -6.582 -60.844 -8.57 1 88.56 149 PHE B C 1
ATOM 7363 O O . PHE B 1 149 ? -6.648 -62.062 -8.477 1 88.56 149 PHE B O 1
ATOM 7370 N N . ALA B 1 150 ? -7.156 -60.125 -9.508 1 88.56 150 ALA B N 1
ATOM 7371 C CA . ALA B 1 150 ? -7.961 -60.812 -10.516 1 88.56 150 ALA B CA 1
ATOM 7372 C C . ALA B 1 150 ? -7.094 -61.719 -11.391 1 88.56 150 ALA B C 1
ATOM 7374 O O . ALA B 1 150 ? -7.465 -62.844 -11.672 1 88.56 150 ALA B O 1
ATOM 7375 N N . VAL B 1 151 ? -5.969 -61.156 -11.703 1 89.88 151 VAL B N 1
ATOM 7376 C CA . VAL B 1 151 ? -5.047 -61.906 -12.547 1 89.88 151 VAL B CA 1
ATOM 7377 C C . VAL B 1 151 ? -4.543 -63.125 -11.805 1 89.88 151 VAL B C 1
ATOM 7379 O O . VAL B 1 151 ? -4.465 -64.25 -12.367 1 89.88 151 VAL B O 1
ATOM 7382 N N . ALA B 1 152 ? -4.266 -63 -10.586 1 91.06 152 ALA B N 1
ATOM 7383 C CA . ALA B 1 152 ? -3.768 -64.125 -9.781 1 91.06 152 ALA B CA 1
ATOM 7384 C C . ALA B 1 152 ? -4.828 -65.188 -9.617 1 91.06 152 ALA B C 1
ATOM 7386 O O . ALA B 1 152 ? -4.539 -66.375 -9.781 1 91.06 152 ALA B O 1
ATOM 7387 N N . ALA B 1 153 ? -6.02 -64.875 -9.297 1 91.88 153 ALA B N 1
ATOM 7388 C CA . ALA B 1 153 ? -7.109 -65.812 -9.109 1 91.88 153 ALA B CA 1
ATOM 7389 C C . ALA B 1 153 ? -7.414 -66.562 -10.398 1 91.88 153 ALA B C 1
ATOM 7391 O O . ALA B 1 153 ? -7.594 -67.75 -10.391 1 91.88 153 ALA B O 1
ATOM 7392 N N . GLN B 1 154 ? -7.441 -65.75 -11.422 1 91.44 154 GLN B N 1
ATOM 7393 C CA . GLN B 1 154 ? -7.699 -66.375 -12.719 1 91.44 154 GLN B CA 1
ATOM 7394 C C . GLN B 1 154 ? -6.586 -67.375 -13.086 1 91.44 154 GLN B C 1
ATOM 7396 O O . GLN B 1 154 ? -6.852 -68.438 -13.617 1 91.44 154 GLN B O 1
ATOM 7401 N N . ASN B 1 155 ? -5.398 -66.938 -12.836 1 92.44 155 ASN B N 1
ATOM 7402 C CA . ASN B 1 155 ? -4.258 -67.812 -13.125 1 92.44 155 ASN B CA 1
ATOM 7403 C C . ASN B 1 155 ? -4.32 -69.125 -12.328 1 92.44 155 ASN B C 1
ATOM 7405 O O . ASN B 1 155 ? -4.066 -70.188 -12.867 1 92.44 155 ASN B O 1
ATOM 7409 N N . MET B 1 156 ? -4.703 -69.062 -11.125 1 92.62 156 MET B N 1
ATOM 7410 C CA . MET B 1 156 ? -4.812 -70.25 -10.281 1 92.62 156 MET B CA 1
ATOM 7411 C C . MET B 1 156 ? -5.855 -71.25 -10.828 1 92.62 156 MET B C 1
ATOM 7413 O O . MET B 1 156 ? -5.621 -72.438 -10.898 1 92.62 156 MET B O 1
ATOM 7417 N N . MET B 1 157 ? -6.879 -70.688 -11.156 1 93.44 157 MET B N 1
ATOM 7418 C CA . MET B 1 157 ? -7.945 -71.5 -11.695 1 93.44 157 MET B CA 1
ATOM 7419 C C . MET B 1 157 ? -7.512 -72.188 -13 1 93.44 157 MET B C 1
ATOM 7421 O O . MET B 1 157 ? -7.723 -73.375 -13.188 1 93.44 157 MET B O 1
ATOM 7425 N N . HIS B 1 158 ? -6.906 -71.375 -13.844 1 90 158 HIS B N 1
ATOM 7426 C CA . HIS B 1 158 ? -6.492 -71.875 -15.133 1 90 158 HIS B CA 1
ATOM 7427 C C . HIS B 1 158 ? -5.43 -72.938 -14.977 1 90 158 HIS B C 1
ATOM 7429 O O . HIS B 1 158 ? -5.469 -74 -15.664 1 90 158 HIS B O 1
ATOM 7435 N N . ALA B 1 159 ? -4.539 -72.75 -14.148 1 90.25 159 ALA B N 1
ATOM 7436 C CA . ALA B 1 159 ? -3.508 -73.75 -13.875 1 90.25 159 ALA B CA 1
ATOM 7437 C C . ALA B 1 159 ? -4.117 -75.062 -13.367 1 90.25 159 ALA B C 1
ATOM 7439 O O . ALA B 1 159 ? -3.678 -76.125 -13.734 1 90.25 159 ALA B O 1
ATOM 7440 N N . SER B 1 160 ? -5.137 -74.938 -12.609 1 90.38 160 SER B N 1
ATOM 7441 C CA . SER B 1 160 ? -5.816 -76.125 -12.07 1 90.38 160 SER B CA 1
ATOM 7442 C C . SER B 1 160 ? -6.594 -76.875 -13.148 1 90.38 160 SER B C 1
ATOM 7444 O O . SER B 1 160 ? -6.527 -78.125 -13.242 1 90.38 160 SER B O 1
ATOM 7446 N N . LEU B 1 161 ? -7.203 -76.125 -13.969 1 90 161 LEU B N 1
ATOM 7447 C CA . LEU B 1 161 ? -8.039 -76.688 -15.016 1 90 161 LEU B CA 1
ATOM 7448 C C . LEU B 1 161 ? -7.18 -77.375 -16.078 1 90 161 LEU B C 1
ATOM 7450 O O . LEU B 1 161 ? -7.543 -78.438 -16.578 1 90 161 LEU B O 1
ATOM 7454 N N . LEU B 1 162 ? -6.062 -76.75 -16.281 1 86.94 162 LEU B N 1
ATOM 7455 C CA . LEU B 1 162 ? -5.207 -77.25 -17.359 1 86.94 162 LEU B CA 1
ATOM 7456 C C . LEU B 1 162 ? -4.219 -78.25 -16.812 1 86.94 162 LEU B C 1
ATOM 7458 O O . LEU B 1 162 ? -3.619 -79 -17.594 1 86.94 162 LEU B O 1
ATOM 7462 N N . ASN B 1 163 ? -4.105 -78.312 -15.508 1 84.25 163 ASN B N 1
ATOM 7463 C CA . ASN B 1 163 ? -3.127 -79.188 -14.844 1 84.25 163 ASN B CA 1
ATOM 7464 C C . ASN B 1 163 ? -1.718 -78.938 -15.375 1 84.25 163 ASN B C 1
ATOM 7466 O O . ASN B 1 163 ? -0.963 -79.875 -15.602 1 84.25 163 ASN B O 1
ATOM 7470 N N . ILE B 1 164 ? -1.493 -77.75 -15.789 1 84.06 164 ILE B N 1
ATOM 7471 C CA . ILE B 1 164 ? -0.185 -77.25 -16.203 1 84.06 164 ILE B CA 1
ATOM 7472 C C . ILE B 1 164 ? 0.241 -76.062 -15.289 1 84.06 164 ILE B C 1
ATOM 7474 O O . ILE B 1 164 ? -0.509 -75.125 -15.094 1 84.06 164 ILE B O 1
ATOM 7478 N N . PRO B 1 165 ? 1.396 -76.312 -14.742 1 81.94 165 PRO B N 1
ATOM 7479 C CA . PRO B 1 165 ? 1.853 -75.188 -13.867 1 81.94 165 PRO B CA 1
ATOM 7480 C C . PRO B 1 165 ? 2.244 -73.938 -14.648 1 81.94 165 PRO B C 1
ATOM 7482 O O . PRO B 1 165 ? 3.191 -74 -15.438 1 81.94 165 PRO B O 1
ATOM 7485 N N . ILE B 1 166 ? 1.444 -73 -14.734 1 83.25 166 ILE B N 1
ATOM 7486 C CA . ILE B 1 166 ? 1.709 -71.688 -15.344 1 83.25 166 ILE B CA 1
ATOM 7487 C C . ILE B 1 166 ? 1.728 -70.625 -14.258 1 83.25 166 ILE B C 1
ATOM 7489 O O . ILE B 1 166 ? 0.751 -70.438 -13.523 1 83.25 166 ILE B O 1
ATOM 7493 N N . GLN B 1 167 ? 2.861 -69.938 -14.07 1 85.69 167 GLN B N 1
ATOM 7494 C CA . GLN B 1 167 ? 2.982 -68.812 -13.141 1 85.69 167 GLN B CA 1
ATOM 7495 C C . GLN B 1 167 ? 2.941 -67.5 -13.883 1 85.69 167 GLN B C 1
ATOM 7497 O O . GLN B 1 167 ? 3.729 -67.25 -14.805 1 85.69 167 GLN B O 1
ATOM 7502 N N . THR B 1 168 ? 1.975 -66.75 -13.523 1 86.75 168 THR B N 1
ATOM 7503 C CA . THR B 1 168 ? 1.809 -65.438 -14.164 1 86.75 168 THR B CA 1
ATOM 7504 C C . THR B 1 168 ? 2.211 -64.312 -13.219 1 86.75 168 THR B C 1
ATOM 7506 O O . THR B 1 168 ? 1.95 -64.375 -12.016 1 86.75 168 THR B O 1
ATOM 7509 N N . ALA B 1 169 ? 2.955 -63.312 -13.797 1 87.31 169 ALA B N 1
ATOM 7510 C CA . ALA B 1 169 ? 3.285 -62.094 -13.078 1 87.31 169 ALA B CA 1
ATOM 7511 C C . ALA B 1 169 ? 2.641 -60.875 -13.734 1 87.31 169 ALA B C 1
ATOM 7513 O O . ALA B 1 169 ? 2.465 -60.844 -14.953 1 87.31 169 ALA B O 1
ATOM 7514 N N . TYR B 1 170 ? 2.051 -60.031 -12.883 1 86.75 170 TYR B N 1
ATOM 7515 C CA . TYR B 1 170 ? 1.498 -58.75 -13.336 1 86.75 170 TYR B CA 1
ATOM 7516 C C . TYR B 1 170 ? 2.445 -57.625 -13.023 1 86.75 170 TYR B C 1
ATOM 7518 O O . TYR B 1 170 ? 2.891 -57.469 -11.883 1 86.75 170 TYR B O 1
ATOM 7526 N N . GLN B 1 171 ? 2.818 -56.938 -14.039 1 81.62 171 GLN B N 1
ATOM 7527 C CA . GLN B 1 171 ? 3.625 -55.75 -13.883 1 81.62 171 GLN B CA 1
ATOM 7528 C C . GLN B 1 171 ? 2.971 -54.531 -14.562 1 81.62 171 GLN B C 1
ATOM 7530 O O . GLN B 1 171 ? 2.854 -54.5 -15.789 1 81.62 171 GLN B O 1
ATOM 7535 N N . PRO B 1 172 ? 2.43 -53.625 -13.711 1 74.56 172 PRO B N 1
ATOM 7536 C CA . PRO B 1 172 ? 1.938 -52.375 -14.344 1 74.56 172 PRO B CA 1
ATOM 7537 C C . PRO B 1 172 ? 3.025 -51.656 -15.125 1 74.56 172 PRO B C 1
ATOM 7539 O O . PRO B 1 172 ? 4.215 -51.906 -14.922 1 74.56 172 PRO B O 1
ATOM 7542 N N . PHE B 1 173 ? 2.521 -50.844 -16.141 1 69.81 173 PHE B N 1
ATOM 7543 C CA . PHE B 1 173 ? 3.479 -50.031 -16.875 1 69.81 173 PHE B CA 1
ATOM 7544 C C . PHE B 1 173 ? 4.242 -49.094 -15.938 1 69.81 173 PHE B C 1
ATOM 7546 O O . PHE B 1 173 ? 3.701 -48.656 -14.922 1 69.81 173 PHE B O 1
ATOM 7553 N N . ASP B 1 174 ? 5.48 -48.938 -16.297 1 67.06 174 ASP B N 1
ATOM 7554 C CA . ASP B 1 174 ? 6.305 -48 -15.539 1 67.06 174 ASP B CA 1
ATOM 7555 C C . ASP B 1 174 ? 5.699 -46.594 -15.555 1 67.06 174 ASP B C 1
ATOM 7557 O O . ASP B 1 174 ? 5.008 -46.219 -16.5 1 67.06 174 ASP B O 1
ATOM 7561 N N . GLU B 1 175 ? 5.809 -46.062 -14.367 1 68.19 175 GLU B N 1
ATOM 7562 C CA . GLU B 1 175 ? 5.379 -44.656 -14.305 1 68.19 175 GLU B CA 1
ATOM 7563 C C . GLU B 1 175 ? 6.434 -43.75 -14.906 1 68.19 175 GLU B C 1
ATOM 7565 O O . GLU B 1 175 ? 7.629 -43.906 -14.672 1 68.19 175 GLU B O 1
ATOM 7570 N N . PRO B 1 176 ? 5.906 -42.844 -15.844 1 62.75 176 PRO B N 1
ATOM 7571 C CA . PRO B 1 176 ? 6.859 -41.969 -16.547 1 62.75 176 PRO B CA 1
ATOM 7572 C C . PRO B 1 176 ? 7.438 -40.875 -15.641 1 62.75 176 PRO B C 1
ATOM 7574 O O . PRO B 1 176 ? 7.555 -39.75 -16.062 1 62.75 176 PRO B O 1
ATOM 7577 N N . TRP B 1 177 ? 7.641 -41.156 -14.266 1 68.38 177 TRP B N 1
ATOM 7578 C CA . TRP B 1 177 ? 8.203 -40.156 -13.391 1 68.38 177 TRP B CA 1
ATOM 7579 C C . TRP B 1 177 ? 9.297 -40.75 -12.5 1 68.38 177 TRP B C 1
ATOM 7581 O O . TRP B 1 177 ? 9.18 -41.875 -12.039 1 68.38 177 TRP B O 1
ATOM 7591 N N . ALA B 1 178 ? 10.422 -39.938 -12.508 1 67.25 178 ALA B N 1
ATOM 7592 C CA . ALA B 1 178 ? 11.508 -40.375 -11.633 1 67.25 178 ALA B CA 1
ATOM 7593 C C . ALA B 1 178 ? 11.031 -40.5 -10.188 1 67.25 178 ALA B C 1
ATOM 7595 O O . ALA B 1 178 ? 10.156 -39.75 -9.75 1 67.25 178 ALA B O 1
ATOM 7596 N N . PRO B 1 179 ? 11.656 -41.531 -9.508 1 63.59 179 PRO B N 1
ATOM 7597 C CA . PRO B 1 179 ? 11.344 -41.656 -8.078 1 63.59 179 PRO B CA 1
ATOM 7598 C C . PRO B 1 179 ? 11.672 -40.375 -7.289 1 63.59 179 PRO B C 1
ATOM 7600 O O . PRO B 1 179 ? 12.609 -39.656 -7.645 1 63.59 179 PRO B O 1
ATOM 7603 N N . SER B 1 180 ? 10.742 -39.531 -6.695 1 71.56 180 SER B N 1
ATOM 7604 C CA . SER B 1 180 ? 10.914 -38.375 -5.801 1 71.56 180 SER B CA 1
ATOM 7605 C C . SER B 1 180 ? 10.734 -37.062 -6.547 1 71.56 180 SER B C 1
ATOM 7607 O O . SER B 1 180 ? 11.125 -36 -6.047 1 71.56 180 SER B O 1
ATOM 7609 N N . ALA B 1 181 ? 10.367 -37.156 -7.789 1 72.94 181 ALA B N 1
ATOM 7610 C CA . ALA B 1 181 ? 10.117 -35.938 -8.562 1 72.94 181 ALA B CA 1
ATOM 7611 C C . ALA B 1 181 ? 9.203 -35 -7.801 1 72.94 181 ALA B C 1
ATOM 7613 O O . ALA B 1 181 ? 9.391 -33.781 -7.848 1 72.94 181 ALA B O 1
ATOM 7614 N N . GLY B 1 182 ? 8.32 -35.562 -7.023 1 74.31 182 GLY B N 1
ATOM 7615 C CA . GLY B 1 182 ? 7.43 -34.719 -6.23 1 74.31 182 GLY B CA 1
ATOM 7616 C C . GLY B 1 182 ? 8.133 -34 -5.109 1 74.31 182 GLY B C 1
ATOM 7617 O O . GLY B 1 182 ? 7.875 -32.812 -4.883 1 74.31 182 GLY B O 1
ATOM 7618 N N . ASP B 1 183 ? 9.016 -34.594 -4.477 1 80.94 183 ASP B N 1
ATOM 7619 C CA . ASP B 1 183 ? 9.75 -34 -3.365 1 80.94 183 ASP B CA 1
ATOM 7620 C C . ASP B 1 183 ? 10.672 -32.875 -3.854 1 80.94 183 ASP B C 1
ATOM 7622 O O . ASP B 1 183 ? 10.766 -31.828 -3.225 1 80.94 183 ASP B O 1
ATOM 7626 N N . SER B 1 184 ? 11.328 -33.188 -4.953 1 86.19 184 SER B N 1
ATOM 7627 C CA . SER B 1 184 ? 12.227 -32.156 -5.484 1 86.19 184 SER B CA 1
ATOM 7628 C C . SER B 1 184 ? 11.453 -30.938 -5.977 1 86.19 184 SER B C 1
ATOM 7630 O O . SER B 1 184 ? 11.93 -29.812 -5.855 1 86.19 184 SER B O 1
ATOM 7632 N N . LEU B 1 185 ? 10.297 -31.188 -6.469 1 84.94 185 LEU B N 1
ATOM 7633 C CA . LEU B 1 185 ? 9.484 -30.062 -6.926 1 84.94 185 LEU B CA 1
ATOM 7634 C C . LEU B 1 185 ? 9.008 -29.219 -5.746 1 84.94 185 LEU B C 1
ATOM 7636 O O . LEU B 1 185 ? 8.945 -28 -5.84 1 84.94 185 LEU B O 1
ATOM 7640 N N . GLN B 1 186 ? 8.641 -29.906 -4.684 1 85 186 GLN B N 1
ATOM 7641 C CA . GLN B 1 186 ? 8.266 -29.172 -3.48 1 85 186 GLN B CA 1
ATOM 7642 C C . GLN B 1 186 ? 9.438 -28.359 -2.941 1 85 186 GLN B C 1
ATOM 7644 O O . GLN B 1 186 ? 9.258 -27.219 -2.512 1 85 186 GLN B O 1
ATOM 7649 N N . PHE B 1 187 ? 10.586 -29 -3.029 1 91.12 187 PHE B N 1
ATOM 7650 C CA . PHE B 1 187 ? 11.805 -28.297 -2.656 1 91.12 187 PHE B CA 1
ATOM 7651 C C . PHE B 1 187 ? 11.953 -27 -3.447 1 91.12 187 PHE B C 1
ATOM 7653 O O . PHE B 1 187 ? 12.164 -25.938 -2.867 1 91.12 187 PHE B O 1
ATOM 7660 N N . ILE B 1 188 ? 11.75 -27.094 -4.691 1 93.19 188 ILE B N 1
ATOM 7661 C CA . ILE B 1 188 ? 11.961 -25.969 -5.598 1 93.19 188 ILE B CA 1
ATOM 7662 C C . ILE B 1 188 ? 10.922 -24.891 -5.324 1 93.19 188 ILE B C 1
ATOM 7664 O O . ILE B 1 188 ? 11.258 -23.703 -5.25 1 93.19 188 ILE B O 1
ATOM 7668 N N . LEU B 1 189 ? 9.711 -25.25 -5.121 1 89.81 189 LEU B N 1
ATOM 7669 C CA . LEU B 1 189 ? 8.625 -24.281 -4.973 1 89.81 189 LEU B CA 1
ATOM 7670 C C . LEU B 1 189 ? 8.742 -23.531 -3.641 1 89.81 189 LEU B C 1
ATOM 7672 O O . LEU B 1 189 ? 8.656 -22.312 -3.6 1 89.81 189 LEU B O 1
ATOM 7676 N N . TYR B 1 190 ? 9.008 -24.281 -2.59 1 91 190 TYR B N 1
ATOM 7677 C CA . TYR B 1 190 ? 9.078 -23.641 -1.277 1 91 190 TYR B CA 1
ATOM 7678 C C . TYR B 1 190 ? 10.305 -22.75 -1.167 1 91 190 TYR B C 1
ATOM 7680 O O . TYR B 1 190 ? 10.211 -21.609 -0.701 1 91 190 TYR B O 1
ATOM 7688 N N . PHE B 1 191 ? 11.422 -23.266 -1.591 1 95.62 191 PHE B N 1
ATOM 7689 C CA . PHE B 1 191 ? 12.641 -22.453 -1.538 1 95.62 191 PHE B CA 1
ATOM 7690 C C . PHE B 1 191 ? 12.555 -21.266 -2.49 1 95.62 191 PHE B C 1
ATOM 7692 O O . PHE B 1 191 ? 12.938 -20.156 -2.137 1 95.62 191 PHE B O 1
ATOM 7699 N N . GLY B 1 192 ? 12.047 -21.562 -3.705 1 95.44 192 GLY B N 1
ATOM 7700 C CA . GLY B 1 192 ? 11.906 -20.484 -4.684 1 95.44 192 GLY B CA 1
ATOM 7701 C C . GLY B 1 192 ? 11.016 -19.359 -4.215 1 95.44 192 GLY B C 1
ATOM 7702 O O . GLY B 1 192 ? 11.305 -18.188 -4.457 1 95.44 192 GLY B O 1
ATOM 7703 N N . LEU B 1 193 ? 9.93 -19.688 -3.561 1 92 193 LEU B N 1
ATOM 7704 C CA . LEU B 1 193 ? 9.016 -18.672 -3.057 1 92 193 LEU B CA 1
ATOM 7705 C C . LEU B 1 193 ? 9.664 -17.859 -1.945 1 92 193 LEU B C 1
ATOM 7707 O O . LEU B 1 193 ? 9.484 -16.641 -1.876 1 92 193 LEU B O 1
ATOM 7711 N N . ALA B 1 194 ? 10.438 -18.531 -1.111 1 94.94 194 ALA B N 1
ATOM 7712 C CA . ALA B 1 194 ? 11.164 -17.812 -0.061 1 94.94 194 ALA B CA 1
ATOM 7713 C C . ALA B 1 194 ? 12.188 -16.859 -0.656 1 94.94 194 ALA B C 1
ATOM 7715 O O . ALA B 1 194 ? 12.312 -15.711 -0.202 1 94.94 194 ALA B O 1
ATOM 7716 N N . MET B 1 195 ? 12.875 -17.359 -1.68 1 96.69 195 MET B N 1
ATOM 7717 C CA . MET B 1 195 ? 13.867 -16.531 -2.357 1 96.69 195 MET B CA 1
ATOM 7718 C C . MET B 1 195 ? 13.211 -15.352 -3.062 1 96.69 195 MET B C 1
ATOM 7720 O O . MET B 1 195 ? 13.812 -14.289 -3.201 1 96.69 195 MET B O 1
ATOM 7724 N N . SER B 1 196 ? 11.992 -15.516 -3.469 1 95.06 196 SER B N 1
ATOM 7725 C CA . SER B 1 196 ? 11.281 -14.453 -4.18 1 95.06 196 SER B CA 1
ATOM 7726 C C . SER B 1 196 ? 10.828 -13.359 -3.223 1 95.06 196 SER B C 1
ATOM 7728 O O . SER B 1 196 ? 10.648 -12.203 -3.629 1 95.06 196 SER B O 1
ATOM 7730 N N . ILE B 1 197 ? 10.719 -13.625 -1.973 1 94.38 197 ILE B N 1
ATOM 7731 C CA . ILE B 1 197 ? 10.141 -12.695 -1.004 1 94.38 197 ILE B CA 1
ATOM 7732 C C . ILE B 1 197 ? 11.242 -11.812 -0.419 1 94.38 197 ILE B C 1
ATOM 7734 O O . ILE B 1 197 ? 11.039 -10.617 -0.207 1 94.38 197 ILE B O 1
ATOM 7738 N N . PHE B 1 198 ? 12.422 -12.305 -0.221 1 95.19 198 PHE B N 1
ATOM 7739 C CA . PHE B 1 198 ? 13.367 -11.664 0.685 1 95.19 198 PHE B CA 1
ATOM 7740 C C . PHE B 1 198 ? 13.859 -10.344 0.105 1 95.19 198 PHE B C 1
ATOM 7742 O O . PHE B 1 198 ? 14.062 -9.375 0.84 1 95.19 198 PHE B O 1
ATOM 7749 N N . PRO B 1 199 ? 14.016 -10.203 -1.243 1 96.19 199 PRO B N 1
ATOM 7750 C CA . PRO B 1 199 ? 14.484 -8.906 -1.726 1 96.19 199 PRO B CA 1
ATOM 7751 C C . PRO B 1 199 ? 13.5 -7.773 -1.439 1 96.19 199 PRO B C 1
ATOM 7753 O O . PRO B 1 199 ? 13.883 -6.602 -1.431 1 96.19 199 PRO B O 1
ATOM 7756 N N . GLY B 1 200 ? 12.242 -8.125 -1.239 1 95.56 200 GLY B N 1
ATOM 7757 C CA . GLY B 1 200 ? 11.219 -7.129 -0.959 1 95.56 200 GLY B CA 1
ATOM 7758 C C . GLY B 1 200 ? 11.484 -6.34 0.31 1 95.56 200 GLY B C 1
ATOM 7759 O O . GLY B 1 200 ? 11.086 -5.18 0.421 1 95.56 200 GLY B O 1
ATOM 7760 N N . PHE B 1 201 ? 12.203 -6.922 1.231 1 96.5 201 PHE B N 1
ATOM 7761 C CA . PHE B 1 201 ? 12.469 -6.281 2.514 1 96.5 201 PHE B CA 1
ATOM 7762 C C . PHE B 1 201 ? 13.461 -5.133 2.35 1 96.5 201 PHE B C 1
ATOM 7764 O O . PHE B 1 201 ? 13.461 -4.191 3.146 1 96.5 201 PHE B O 1
ATOM 7771 N N . PHE B 1 202 ? 14.266 -5.18 1.276 1 97.31 202 PHE B N 1
ATOM 7772 C CA . PHE B 1 202 ? 15.312 -4.176 1.079 1 97.31 202 PHE B CA 1
ATOM 7773 C C . PHE B 1 202 ? 14.711 -2.861 0.593 1 97.31 202 PHE B C 1
ATOM 7775 O O . PHE B 1 202 ? 15.344 -1.809 0.703 1 97.31 202 PHE B O 1
ATOM 7782 N N . ALA B 1 203 ? 13.547 -2.893 0.064 1 96.25 203 ALA B N 1
ATOM 7783 C CA . ALA B 1 203 ? 12.945 -1.688 -0.498 1 96.25 203 ALA B CA 1
ATOM 7784 C C . ALA B 1 203 ? 12.141 -0.931 0.56 1 96.25 203 ALA B C 1
ATOM 7786 O O . ALA B 1 203 ? 11.719 0.205 0.333 1 96.25 203 ALA B O 1
ATOM 7787 N N . LEU B 1 204 ? 12.016 -1.509 1.718 1 94.94 204 LEU B N 1
ATOM 7788 C CA . LEU B 1 204 ? 11.203 -0.888 2.758 1 94.94 204 LEU B CA 1
ATOM 7789 C C . LEU B 1 204 ? 11.82 0.427 3.219 1 94.94 204 LEU B C 1
ATOM 7791 O O . LEU B 1 204 ? 11.133 1.446 3.303 1 94.94 204 LEU B O 1
ATOM 7795 N N . TYR B 1 205 ? 13.078 0.456 3.416 1 95.44 205 TYR B N 1
ATOM 7796 C CA . TYR B 1 205 ? 13.75 1.666 3.887 1 95.44 205 TYR B CA 1
ATOM 7797 C C . TYR B 1 205 ? 13.742 2.742 2.807 1 95.44 205 TYR B C 1
ATOM 7799 O O . TYR B 1 205 ? 13.508 3.918 3.094 1 95.44 205 TYR B O 1
ATOM 7807 N N . VAL B 1 206 ? 14.055 2.34 1.619 1 95.75 206 VAL B N 1
ATOM 7808 C CA . VAL B 1 206 ? 14.164 3.307 0.531 1 95.75 206 VAL B CA 1
ATOM 7809 C C . VAL B 1 206 ? 12.812 3.971 0.292 1 95.75 206 VAL B C 1
ATOM 7811 O O . VAL B 1 206 ? 12.742 5.148 -0.067 1 95.75 206 VAL B O 1
ATOM 7814 N N . ASN B 1 207 ? 11.781 3.197 0.529 1 94.5 207 ASN B N 1
ATOM 7815 C CA . ASN B 1 207 ? 10.445 3.76 0.371 1 94.5 207 ASN B CA 1
ATOM 7816 C C . ASN B 1 207 ? 10.156 4.824 1.427 1 94.5 207 ASN B C 1
ATOM 7818 O O . ASN B 1 207 ? 9.695 5.918 1.101 1 94.5 207 ASN B O 1
ATOM 7822 N N . VAL B 1 208 ? 10.453 4.543 2.654 1 93.19 208 VAL B N 1
ATOM 7823 C CA . VAL B 1 208 ? 10.188 5.473 3.748 1 93.19 208 VAL B CA 1
ATOM 7824 C C . VAL B 1 208 ? 11.07 6.711 3.596 1 93.19 208 VAL B C 1
ATOM 7826 O O . VAL B 1 208 ? 10.641 7.824 3.908 1 93.19 208 VAL B O 1
ATOM 7829 N N . GLU B 1 209 ? 12.258 6.457 3.156 1 94.31 209 GLU B N 1
ATOM 7830 C CA . GLU B 1 209 ? 13.188 7.559 2.91 1 94.31 209 GLU B CA 1
ATOM 7831 C C . GLU B 1 209 ? 12.602 8.562 1.92 1 94.31 209 GLU B C 1
ATOM 7833 O O . GLU B 1 209 ? 12.75 9.773 2.09 1 94.31 209 GLU B O 1
ATOM 7838 N N . ARG B 1 210 ? 12 8.086 0.966 1 91.75 210 ARG B N 1
ATOM 7839 C CA . ARG B 1 210 ? 11.391 8.938 -0.046 1 91.75 210 ARG B CA 1
ATOM 7840 C C . ARG B 1 210 ? 10.125 9.594 0.487 1 91.75 210 ARG B C 1
ATOM 7842 O O . ARG B 1 210 ? 9.93 10.805 0.335 1 91.75 210 ARG B O 1
ATOM 7849 N N . LEU B 1 211 ? 9.273 8.836 1.148 1 88.81 211 LEU B N 1
ATOM 7850 C CA . LEU B 1 211 ? 7.969 9.312 1.601 1 88.81 211 LEU B CA 1
ATOM 7851 C C . LEU B 1 211 ? 8.117 10.359 2.697 1 88.81 211 LEU B C 1
ATOM 7853 O O . LEU B 1 211 ? 7.309 11.281 2.797 1 88.81 211 LEU B O 1
ATOM 7857 N N . ARG B 1 212 ? 9.195 10.25 3.451 1 90.06 212 ARG B N 1
ATOM 7858 C CA . ARG B 1 212 ? 9.438 11.203 4.527 1 90.06 212 ARG B CA 1
ATOM 7859 C C . ARG B 1 212 ? 10.281 12.375 4.039 1 90.06 212 ARG B C 1
ATOM 7861 O O . ARG B 1 212 ? 10.758 13.18 4.84 1 90.06 212 ARG B O 1
ATOM 7868 N N . ASN B 1 213 ? 10.609 12.453 2.799 1 88.5 213 ASN B N 1
ATOM 7869 C CA . ASN B 1 213 ? 11.352 13.516 2.141 1 88.5 213 ASN B CA 1
ATOM 7870 C C . ASN B 1 213 ? 12.797 13.578 2.623 1 88.5 213 ASN B C 1
ATOM 7872 O O . ASN B 1 213 ? 13.422 14.641 2.596 1 88.5 213 ASN B O 1
ATOM 7876 N N . VAL B 1 214 ? 13.219 12.516 3.16 1 93 214 VAL B N 1
ATOM 7877 C CA . VAL B 1 214 ? 14.609 12.43 3.6 1 93 214 VAL B CA 1
ATOM 7878 C C . VAL B 1 214 ? 15.539 12.469 2.389 1 93 214 VAL B C 1
ATOM 7880 O O . VAL B 1 214 ? 16.562 13.156 2.404 1 93 214 VAL B O 1
ATOM 7883 N N . ARG B 1 215 ? 15.156 11.758 1.418 1 90.62 215 ARG B N 1
ATOM 7884 C CA . ARG B 1 215 ? 15.961 11.711 0.2 1 90.62 215 ARG B CA 1
ATOM 7885 C C . ARG B 1 215 ? 16.031 13.086 -0.457 1 90.62 215 ARG B C 1
ATOM 7887 O O . ARG B 1 215 ? 17.094 13.477 -0.968 1 90.62 215 ARG B O 1
ATOM 7894 N N . ALA B 1 216 ? 14.945 13.781 -0.483 1 82.75 216 ALA B N 1
ATOM 7895 C CA . ALA B 1 216 ? 14.93 15.141 -1.016 1 82.75 216 ALA B CA 1
ATOM 7896 C C . ALA B 1 216 ? 15.898 16.031 -0.247 1 82.75 216 ALA B C 1
ATOM 7898 O O . ALA B 1 216 ? 16.578 16.875 -0.839 1 82.75 216 ALA B O 1
ATOM 7899 N N . LEU B 1 217 ? 15.852 15.797 1.019 1 87.75 217 LEU B N 1
ATOM 7900 C CA . LEU B 1 217 ? 16.766 16.562 1.851 1 87.75 217 LEU B CA 1
ATOM 7901 C C . LEU B 1 217 ? 18.219 16.234 1.528 1 87.75 217 LEU B C 1
ATOM 7903 O O . LEU B 1 217 ? 19.078 17.109 1.555 1 87.75 217 LEU B O 1
ATOM 7907 N N . HIS B 1 218 ? 18.484 14.93 1.248 1 89.5 218 HIS B N 1
ATOM 7908 C CA . HIS B 1 218 ? 19.828 14.531 0.835 1 89.5 218 HIS B CA 1
ATOM 7909 C C . HIS B 1 218 ? 20.281 15.289 -0.408 1 89.5 218 HIS B C 1
ATOM 7911 O O . HIS B 1 218 ? 21.391 15.812 -0.455 1 89.5 218 HIS B O 1
ATOM 7917 N N . TYR B 1 219 ? 19.438 15.352 -1.304 1 81.94 219 TYR B N 1
ATOM 7918 C CA . TYR B 1 219 ? 19.781 15.992 -2.57 1 81.94 219 TYR B CA 1
ATOM 7919 C C . TYR B 1 219 ? 19.969 17.5 -2.393 1 81.94 219 TYR B C 1
ATOM 7921 O O . TYR B 1 219 ? 20.812 18.109 -3.053 1 81.94 219 TYR B O 1
ATOM 7929 N N . SER B 1 220 ? 19.188 18 -1.479 1 77.56 220 SER B N 1
ATOM 7930 C CA . SER B 1 220 ? 19.312 19.422 -1.192 1 77.56 220 SER B CA 1
ATOM 7931 C C . SER B 1 220 ? 20.625 19.734 -0.488 1 77.56 220 SER B C 1
ATOM 7933 O O . SER B 1 220 ? 21.094 20.891 -0.498 1 77.56 220 SER B O 1
ATOM 7935 N N . ASN B 1 221 ? 21.219 18.75 0.072 1 82.62 221 ASN B N 1
ATOM 7936 C CA . ASN B 1 221 ? 22.469 18.953 0.799 1 82.62 221 ASN B CA 1
ATOM 7937 C C . ASN B 1 221 ? 23.656 18.438 0.008 1 82.62 221 ASN B C 1
ATOM 7939 O O . ASN B 1 221 ? 24.688 18.094 0.59 1 82.62 221 ASN B O 1
ATOM 7943 N N . GLY B 1 222 ? 23.484 18.25 -1.305 1 79.69 222 GLY B N 1
ATOM 7944 C CA . GLY B 1 222 ? 24.625 18.016 -2.178 1 79.69 222 GLY B CA 1
ATOM 7945 C C . GLY B 1 222 ? 24.828 16.547 -2.523 1 79.69 222 GLY B C 1
ATOM 7946 O O . GLY B 1 222 ? 25.781 16.188 -3.201 1 79.69 222 GLY B O 1
ATOM 7947 N N . VAL B 1 223 ? 24.016 15.711 -2.119 1 88 223 VAL B N 1
ATOM 7948 C CA . VAL B 1 223 ? 24.141 14.289 -2.443 1 88 223 VAL B CA 1
ATOM 7949 C C . VAL B 1 223 ? 23.688 14.047 -3.883 1 88 223 VAL B C 1
ATOM 7951 O O . VAL B 1 223 ? 22.688 14.617 -4.328 1 88 223 VAL B O 1
ATOM 7954 N N . ARG B 1 224 ? 24.547 13.148 -4.602 1 88.69 224 ARG B N 1
ATOM 7955 C CA . ARG B 1 224 ? 24.219 12.797 -5.984 1 88.69 224 ARG B CA 1
ATOM 7956 C C . ARG B 1 224 ? 23.484 11.461 -6.055 1 88.69 224 ARG B C 1
ATOM 7958 O O . ARG B 1 224 ? 23.625 10.625 -5.16 1 88.69 224 ARG B O 1
ATOM 7965 N N . ALA B 1 225 ? 22.703 11.32 -7.09 1 90.88 225 ALA B N 1
ATOM 7966 C CA . ALA B 1 225 ? 21.891 10.117 -7.238 1 90.88 225 ALA B CA 1
ATOM 7967 C C . ALA B 1 225 ? 22.766 8.883 -7.426 1 90.88 225 ALA B C 1
ATOM 7969 O O . ALA B 1 225 ? 22.469 7.812 -6.891 1 90.88 225 ALA B O 1
ATOM 7970 N N . GLY B 1 226 ? 23.859 8.93 -8.234 1 93.44 226 GLY B N 1
ATOM 7971 C CA . GLY B 1 226 ? 24.734 7.805 -8.5 1 93.44 226 GLY B CA 1
ATOM 7972 C C . GLY B 1 226 ? 25.328 7.195 -7.238 1 93.44 226 GLY B C 1
ATOM 7973 O O . GLY B 1 226 ? 25.094 6.023 -6.945 1 93.44 226 GLY B O 1
ATOM 7974 N N . PRO B 1 227 ? 25.984 8.031 -6.48 1 94.69 227 PRO B N 1
ATOM 7975 C CA . PRO B 1 227 ? 26.562 7.523 -5.23 1 94.69 227 PRO B CA 1
ATOM 7976 C C . PRO B 1 227 ? 25.5 6.98 -4.27 1 94.69 227 PRO B C 1
ATOM 7978 O O . PRO B 1 227 ? 25.766 6.023 -3.539 1 94.69 227 PRO B O 1
ATOM 7981 N N . LEU B 1 228 ? 24.391 7.59 -4.258 1 95.56 228 LEU B N 1
ATOM 7982 C CA . LEU B 1 228 ? 23.328 7.152 -3.348 1 95.56 228 LEU B CA 1
ATOM 7983 C C . LEU B 1 228 ? 22.906 5.723 -3.66 1 95.56 228 LEU B C 1
ATOM 7985 O O . LEU B 1 228 ? 22.938 4.852 -2.785 1 95.56 228 LEU B O 1
ATOM 7989 N N . TRP B 1 229 ? 22.562 5.465 -4.902 1 97 229 TRP B N 1
ATOM 7990 C CA . TRP B 1 229 ? 22.047 4.152 -5.273 1 97 229 TRP B CA 1
ATOM 7991 C C . TRP B 1 229 ? 23.141 3.098 -5.23 1 97 229 TRP B C 1
ATOM 7993 O O . TRP B 1 229 ? 22.891 1.937 -4.902 1 97 229 TRP B O 1
ATOM 8003 N N . LEU B 1 230 ? 24.328 3.512 -5.555 1 97.38 230 LEU B N 1
ATOM 8004 C CA . LEU B 1 230 ? 25.438 2.57 -5.469 1 97.38 230 LEU B CA 1
ATOM 8005 C C . LEU B 1 230 ? 25.688 2.143 -4.023 1 97.38 230 LEU B C 1
ATOM 8007 O O . LEU B 1 230 ? 25.906 0.961 -3.75 1 97.38 230 LEU B O 1
ATOM 8011 N N . ALA B 1 231 ? 25.641 3.072 -3.121 1 97.88 231 ALA B N 1
ATOM 8012 C CA . ALA B 1 231 ? 25.844 2.766 -1.708 1 97.88 231 ALA B CA 1
ATOM 8013 C C . ALA B 1 231 ? 24.766 1.831 -1.188 1 97.88 231 ALA B C 1
ATOM 8015 O O . ALA B 1 231 ? 25.047 0.86 -0.485 1 97.88 231 ALA B O 1
ATOM 8016 N N . TYR B 1 232 ? 23.516 2.156 -1.563 1 97.88 232 TYR B N 1
ATOM 8017 C CA . TYR B 1 232 ? 22.391 1.353 -1.104 1 97.88 232 TYR B CA 1
ATOM 8018 C C . TYR B 1 232 ? 22.469 -0.062 -1.665 1 97.88 232 TYR B C 1
ATOM 8020 O O . TYR B 1 232 ? 22.25 -1.036 -0.942 1 97.88 232 TYR B O 1
ATOM 8028 N N . THR B 1 233 ? 22.812 -0.161 -2.92 1 98.12 233 THR B N 1
ATOM 8029 C CA . THR B 1 233 ? 22.891 -1.466 -3.568 1 98.12 233 THR B CA 1
ATOM 8030 C C . THR B 1 233 ? 24.047 -2.283 -2.984 1 98.12 233 THR B C 1
ATOM 8032 O O . THR B 1 233 ? 23.891 -3.477 -2.719 1 98.12 233 THR B O 1
ATOM 8035 N N . LEU B 1 234 ? 25.188 -1.689 -2.76 1 97.88 234 LEU B N 1
ATOM 8036 C CA . LEU B 1 234 ? 26.344 -2.385 -2.207 1 97.88 234 LEU B CA 1
ATOM 8037 C C . LEU B 1 234 ? 26.062 -2.893 -0.8 1 97.88 234 LEU B C 1
ATOM 8039 O O . LEU B 1 234 ? 26.469 -3.992 -0.434 1 97.88 234 LEU B O 1
ATOM 8043 N N . PHE B 1 235 ? 25.375 -2.1 -0.078 1 98 235 PHE B N 1
ATOM 8044 C CA . PHE B 1 235 ? 25.031 -2.488 1.286 1 98 235 PHE B CA 1
ATOM 8045 C C . PHE B 1 235 ? 24.141 -3.715 1.293 1 98 235 PHE B C 1
ATOM 8047 O O . PHE B 1 235 ? 24.406 -4.691 1.997 1 98 235 PHE B O 1
ATOM 8054 N N . ASP B 1 236 ? 23.062 -3.674 0.559 1 98.06 236 ASP B N 1
ATOM 8055 C CA . ASP B 1 236 ? 22.109 -4.781 0.53 1 98.06 236 ASP B CA 1
ATOM 8056 C C . ASP B 1 236 ? 22.734 -6.016 -0.122 1 98.06 236 ASP B C 1
ATOM 8058 O O . ASP B 1 236 ? 22.359 -7.145 0.199 1 98.06 236 ASP B O 1
ATOM 8062 N N . LEU B 1 237 ? 23.703 -5.785 -1.021 1 97.88 237 LEU B N 1
ATOM 8063 C CA . LEU B 1 237 ? 24.359 -6.883 -1.717 1 97.88 237 LEU B CA 1
ATOM 8064 C C . LEU B 1 237 ? 25.156 -7.742 -0.743 1 97.88 237 LEU B C 1
ATOM 8066 O O . LEU B 1 237 ? 25.359 -8.938 -0.984 1 97.88 237 LEU B O 1
ATOM 8070 N N . ILE B 1 238 ? 25.562 -7.164 0.339 1 97.81 238 ILE B N 1
ATOM 8071 C CA . ILE B 1 238 ? 26.281 -7.934 1.348 1 97.81 238 ILE B CA 1
ATOM 8072 C C . ILE B 1 238 ? 25.375 -9.008 1.933 1 97.81 238 ILE B C 1
ATOM 8074 O O . ILE B 1 238 ? 25.781 -10.156 2.1 1 97.81 238 ILE B O 1
ATOM 8078 N N . ILE B 1 239 ? 24.172 -8.648 2.197 1 97.62 239 ILE B N 1
ATOM 8079 C CA . ILE B 1 239 ? 23.203 -9.602 2.736 1 97.62 239 ILE B CA 1
ATOM 8080 C C . ILE B 1 239 ? 22.844 -10.633 1.669 1 97.62 239 ILE B C 1
ATOM 8082 O O . ILE B 1 239 ? 22.75 -11.82 1.96 1 97.62 239 ILE B O 1
ATOM 8086 N N . VAL B 1 240 ? 22.688 -10.164 0.438 1 98.19 240 VAL B N 1
ATOM 8087 C CA . VAL B 1 240 ? 22.391 -11.062 -0.672 1 98.19 240 VAL B CA 1
ATOM 8088 C C . VAL B 1 240 ? 23.516 -12.086 -0.83 1 98.19 240 VAL B C 1
ATOM 8090 O O . VAL B 1 240 ? 23.25 -13.273 -1.047 1 98.19 240 VAL B O 1
ATOM 8093 N N . LEU B 1 241 ? 24.734 -11.602 -0.742 1 98.12 241 LEU B N 1
ATOM 8094 C CA . LEU B 1 241 ? 25.906 -12.477 -0.854 1 98.12 241 LEU B CA 1
ATOM 8095 C C . LEU B 1 241 ? 25.906 -13.523 0.256 1 98.12 241 LEU B C 1
ATOM 8097 O O . LEU B 1 241 ? 26.172 -14.695 0.006 1 98.12 241 LEU B O 1
ATOM 8101 N N . LEU B 1 242 ? 25.578 -13.148 1.416 1 98 242 LEU B N 1
ATOM 8102 C CA . LEU B 1 242 ? 25.531 -14.07 2.549 1 98 242 LEU B CA 1
ATOM 8103 C C . LEU B 1 242 ? 24.422 -15.102 2.369 1 98 242 LEU B C 1
ATOM 8105 O O . LEU B 1 242 ? 24.641 -16.297 2.617 1 98 242 LEU B O 1
ATOM 8109 N N . VAL B 1 243 ? 23.25 -14.625 1.979 1 98.06 243 VAL B N 1
ATOM 8110 C CA . VAL B 1 243 ? 22.125 -15.523 1.762 1 98.06 243 VAL B CA 1
ATOM 8111 C C . VAL B 1 243 ? 22.484 -16.547 0.688 1 98.06 243 VAL B C 1
ATOM 8113 O O . VAL B 1 243 ? 22.266 -17.75 0.871 1 98.06 243 VAL B O 1
ATOM 8116 N N . SER B 1 244 ? 23.047 -16.094 -0.44 1 98.25 244 SER B N 1
ATOM 8117 C CA . SER B 1 244 ? 23.406 -16.969 -1.551 1 98.25 244 SER B CA 1
ATOM 8118 C C . SER B 1 244 ? 24.469 -17.984 -1.139 1 98.25 244 SER B C 1
ATOM 8120 O O . SER B 1 244 ? 24.359 -19.172 -1.439 1 98.25 244 SER B O 1
ATOM 8122 N N . ALA B 1 245 ? 25.453 -17.562 -0.405 1 97.94 245 ALA B N 1
ATOM 8123 C CA . ALA B 1 245 ? 26.562 -18.438 0.012 1 97.94 245 ALA B CA 1
ATOM 8124 C C . ALA B 1 245 ? 26.078 -19.484 1.013 1 97.94 245 ALA B C 1
ATOM 8126 O O . ALA B 1 245 ? 26.359 -20.672 0.853 1 97.94 245 ALA B O 1
ATOM 8127 N N . VAL B 1 246 ? 25.328 -19.047 1.987 1 97.81 246 VAL B N 1
ATOM 8128 C CA . VAL B 1 246 ? 24.891 -19.969 3.029 1 97.81 246 VAL B CA 1
ATOM 8129 C C . VAL B 1 246 ? 23.906 -20.984 2.439 1 97.81 246 VAL B C 1
ATOM 8131 O O . VAL B 1 246 ? 23.953 -22.172 2.795 1 97.81 246 VAL B O 1
ATOM 8134 N N . ALA B 1 247 ? 23.047 -20.547 1.589 1 97.25 247 ALA B N 1
ATOM 8135 C CA . ALA B 1 247 ? 22.094 -21.469 0.964 1 97.25 247 ALA B CA 1
ATOM 8136 C C . ALA B 1 247 ? 22.828 -22.562 0.192 1 97.25 247 ALA B C 1
ATOM 8138 O O . ALA B 1 247 ? 22.516 -23.75 0.337 1 97.25 247 ALA B O 1
ATOM 8139 N N . ILE B 1 248 ? 23.875 -22.188 -0.591 1 97 248 ILE B N 1
ATOM 8140 C CA . ILE B 1 248 ? 24.609 -23.156 -1.396 1 97 248 ILE B CA 1
ATOM 8141 C C . ILE B 1 248 ? 25.406 -24.078 -0.481 1 97 248 ILE B C 1
ATOM 8143 O O . ILE B 1 248 ? 25.516 -25.281 -0.741 1 97 248 ILE B O 1
ATOM 8147 N N . ILE B 1 249 ? 25.938 -23.562 0.577 1 96.75 249 ILE B N 1
ATOM 8148 C CA . ILE B 1 249 ? 26.688 -24.375 1.529 1 96.75 249 ILE B CA 1
ATOM 8149 C C . ILE B 1 249 ? 25.781 -25.422 2.162 1 96.75 249 ILE B C 1
ATOM 8151 O O . ILE B 1 249 ? 26.156 -26.594 2.279 1 96.75 249 ILE B O 1
ATOM 8155 N N . ILE B 1 250 ? 24.609 -25.031 2.496 1 95.81 250 ILE B N 1
ATOM 8156 C CA . ILE B 1 250 ? 23.641 -25.969 3.076 1 95.81 250 ILE B CA 1
ATOM 8157 C C . ILE B 1 250 ? 23.297 -27.047 2.061 1 95.81 250 ILE B C 1
ATOM 8159 O O . ILE B 1 250 ? 23.266 -28.234 2.393 1 95.81 250 ILE B O 1
ATOM 8163 N N . PHE B 1 251 ? 23.062 -26.641 0.821 1 94.81 251 PHE B N 1
ATOM 8164 C CA . PHE B 1 251 ? 22.656 -27.578 -0.218 1 94.81 251 PHE B CA 1
ATOM 8165 C C . PHE B 1 251 ? 23.75 -28.594 -0.488 1 94.81 251 PHE B C 1
ATOM 8167 O O . PHE B 1 251 ? 23.5 -29.797 -0.51 1 94.81 251 PHE B O 1
ATOM 8174 N N . VAL B 1 252 ? 25 -28.156 -0.642 1 93.38 252 VAL B N 1
ATOM 8175 C CA . VAL B 1 252 ? 26.125 -29.031 -1.003 1 93.38 252 VAL B CA 1
ATOM 8176 C C . VAL B 1 252 ? 26.484 -29.922 0.181 1 93.38 252 VAL B C 1
ATOM 8178 O O . VAL B 1 252 ? 26.969 -31.047 -0.004 1 93.38 252 VAL B O 1
ATOM 8181 N N . SER B 1 253 ? 26.141 -29.484 1.354 1 92.12 253 SER B N 1
ATOM 8182 C CA . SER B 1 253 ? 26.438 -30.281 2.545 1 92.12 253 SER B CA 1
ATOM 8183 C C . SER B 1 253 ? 25.453 -31.422 2.715 1 92.12 253 SER B C 1
ATOM 8185 O O . SER B 1 253 ? 25.797 -32.469 3.279 1 92.12 253 SER B O 1
ATOM 8187 N N . VAL B 1 254 ? 24.328 -31.312 2.207 1 89.62 254 VAL B N 1
ATOM 8188 C CA . VAL B 1 254 ? 23.281 -32.312 2.449 1 89.62 254 VAL B CA 1
ATOM 8189 C C . VAL B 1 254 ? 23.234 -33.312 1.296 1 89.62 254 VAL B C 1
ATOM 8191 O O . VAL B 1 254 ? 23 -34.5 1.508 1 89.62 254 VAL B O 1
ATOM 8194 N N . SER B 1 255 ? 23.453 -32.75 0.097 1 88.88 255 SER B N 1
ATOM 8195 C CA . SER B 1 255 ? 23.328 -33.656 -1.048 1 88.88 255 SER B CA 1
ATOM 8196 C C . SER B 1 255 ? 24.344 -33.312 -2.135 1 88.88 255 SER B C 1
ATOM 8198 O O . SER B 1 255 ? 24.719 -32.156 -2.289 1 88.88 255 SER B O 1
ATOM 8200 N N . SER B 1 256 ? 24.719 -34.312 -2.855 1 87.38 256 SER B N 1
ATOM 8201 C CA . SER B 1 256 ? 25.625 -34.125 -3.982 1 87.38 256 SER B CA 1
ATOM 8202 C C . SER B 1 256 ? 24.875 -34.156 -5.309 1 87.38 256 SER B C 1
ATOM 8204 O O . SER B 1 256 ? 25.484 -34.188 -6.375 1 87.38 256 SER B O 1
ATOM 8206 N N . ALA B 1 257 ? 23.594 -34.094 -5.215 1 87.69 257 ALA B N 1
ATOM 8207 C CA . ALA B 1 257 ? 22.75 -34.25 -6.402 1 87.69 257 ALA B CA 1
ATOM 8208 C C . ALA B 1 257 ? 22.688 -32.969 -7.207 1 87.69 257 ALA B C 1
ATOM 8210 O O . ALA B 1 257 ? 22.281 -32.969 -8.367 1 87.69 257 ALA B O 1
ATOM 8211 N N . PHE B 1 258 ? 23.234 -31.859 -6.695 1 92.81 258 PHE B N 1
ATOM 8212 C CA . PHE B 1 258 ? 23.094 -30.562 -7.348 1 92.81 258 PHE B CA 1
ATOM 8213 C C . PHE B 1 258 ? 24.125 -30.422 -8.461 1 92.81 258 PHE B C 1
ATOM 8215 O O . PHE B 1 258 ? 25.328 -30.516 -8.219 1 92.81 258 PHE B O 1
ATOM 8222 N N . TYR B 1 259 ? 23.578 -30.172 -9.656 1 93.56 259 TYR B N 1
ATOM 8223 C CA . TYR B 1 259 ? 24.453 -29.969 -10.812 1 93.56 259 TYR B CA 1
ATOM 8224 C C . TYR B 1 259 ? 25.109 -28.609 -10.773 1 93.56 259 TYR B C 1
ATOM 8226 O O . TYR B 1 259 ? 24.438 -27.578 -10.688 1 93.56 259 TYR B O 1
ATOM 8234 N N . ALA B 1 260 ? 26.5 -28.531 -10.797 1 96 260 ALA B N 1
ATOM 8235 C CA . ALA B 1 260 ? 27.312 -27.328 -10.875 1 96 260 ALA B CA 1
ATOM 8236 C C . ALA B 1 260 ? 26.859 -26.281 -9.867 1 96 260 ALA B C 1
ATOM 8238 O O . ALA B 1 260 ? 26.484 -25.172 -10.25 1 96 260 ALA B O 1
ATOM 8239 N N . PRO B 1 261 ? 26.938 -26.562 -8.562 1 96.06 261 PRO B N 1
ATOM 8240 C CA . PRO B 1 261 ? 26.438 -25.656 -7.527 1 96.06 261 PRO B CA 1
ATOM 8241 C C . PRO B 1 261 ? 27.125 -24.297 -7.57 1 96.06 261 PRO B C 1
ATOM 8243 O O . PRO B 1 261 ? 26.547 -23.297 -7.129 1 96.06 261 PRO B O 1
ATOM 8246 N N . GLY B 1 262 ? 28.312 -24.188 -8.109 1 96.81 262 GLY B N 1
ATOM 8247 C CA . GLY B 1 262 ? 28.969 -22.906 -8.266 1 96.81 262 GLY B CA 1
ATOM 8248 C C . GLY B 1 262 ? 28.203 -21.953 -9.156 1 96.81 262 GLY B C 1
ATOM 8249 O O . GLY B 1 262 ? 28.094 -20.75 -8.852 1 96.81 262 GLY B O 1
ATOM 8250 N N . TYR B 1 263 ? 27.734 -22.469 -10.266 1 97.56 263 TYR B N 1
ATOM 8251 C CA . TYR B 1 263 ? 26.938 -21.641 -11.172 1 97.56 263 TYR B CA 1
ATOM 8252 C C . TYR B 1 263 ? 25.609 -21.25 -10.523 1 97.56 263 TYR B C 1
ATOM 8254 O O . TYR B 1 263 ? 25.094 -20.156 -10.75 1 97.56 263 TYR B O 1
ATOM 8262 N N . VAL B 1 264 ? 25.047 -22.156 -9.703 1 97.75 264 VAL B N 1
ATOM 8263 C CA . VAL B 1 264 ? 23.812 -21.844 -9 1 97.75 264 VAL B CA 1
ATOM 8264 C C . VAL B 1 264 ? 24.047 -20.703 -8.016 1 97.75 264 VAL B C 1
ATOM 8266 O O . VAL B 1 264 ? 23.188 -19.828 -7.852 1 97.75 264 VAL B O 1
ATOM 8269 N N . PHE B 1 265 ? 25.188 -20.688 -7.418 1 98.19 265 PHE B N 1
ATOM 8270 C CA . PHE B 1 265 ? 25.562 -19.594 -6.527 1 98.19 265 PHE B CA 1
ATOM 8271 C C . PHE B 1 265 ? 25.562 -18.266 -7.27 1 98.19 265 PHE B C 1
ATOM 8273 O O . PHE B 1 265 ? 25.031 -17.281 -6.766 1 98.19 265 PHE B O 1
ATOM 8280 N N . VAL B 1 266 ? 26.172 -18.281 -8.43 1 98.25 266 VAL B N 1
ATOM 8281 C CA . VAL B 1 266 ? 26.25 -17.062 -9.227 1 98.25 266 VAL B CA 1
ATOM 8282 C C . VAL B 1 266 ? 24.844 -16.594 -9.586 1 98.25 266 VAL B C 1
ATOM 8284 O O . VAL B 1 266 ? 24.562 -15.398 -9.539 1 98.25 266 VAL B O 1
ATOM 8287 N N . VAL B 1 267 ? 23.969 -17.531 -9.898 1 98.31 267 VAL B N 1
ATOM 8288 C CA . VAL B 1 267 ? 22.609 -17.188 -10.258 1 98.31 267 VAL B CA 1
ATOM 8289 C C . VAL B 1 267 ? 21.875 -16.625 -9.031 1 98.31 267 VAL B C 1
ATOM 8291 O O . VAL B 1 267 ? 21.156 -15.625 -9.133 1 98.31 267 VAL B O 1
ATOM 8294 N N . PHE B 1 268 ? 22.078 -17.266 -7.875 1 98.5 268 PHE B N 1
ATOM 8295 C CA . PHE B 1 268 ? 21.453 -16.766 -6.652 1 98.5 268 PHE B CA 1
ATOM 8296 C C . PHE B 1 268 ? 21.891 -15.336 -6.359 1 98.5 268 PHE B C 1
ATOM 8298 O O . PHE B 1 268 ? 21.062 -14.492 -6.02 1 98.5 268 PHE B O 1
ATOM 8305 N N . PHE B 1 269 ? 23.125 -15.094 -6.531 1 98.31 269 PHE B N 1
ATOM 8306 C CA . PHE B 1 269 ? 23.688 -13.781 -6.246 1 98.31 269 PHE B CA 1
ATOM 8307 C C . PHE B 1 269 ? 23.156 -12.734 -7.211 1 98.31 269 PHE B C 1
ATOM 8309 O O . PHE B 1 269 ? 22.703 -11.664 -6.789 1 98.31 269 PHE B O 1
ATOM 8316 N N . LEU B 1 270 ? 23.156 -13.07 -8.484 1 98.5 270 LEU B N 1
ATOM 8317 C CA . LEU B 1 270 ? 22.688 -12.133 -9.5 1 98.5 270 LEU B CA 1
ATOM 8318 C C . LEU B 1 270 ? 21.188 -11.938 -9.406 1 98.5 270 LEU B C 1
ATOM 8320 O O . LEU B 1 270 ? 20.672 -10.844 -9.672 1 98.5 270 LEU B O 1
ATOM 8324 N N . TYR B 1 271 ? 20.5 -13 -9.078 1 98.25 271 TYR B N 1
ATOM 8325 C CA . TYR B 1 271 ? 19.062 -12.859 -8.859 1 98.25 271 TYR B CA 1
ATOM 8326 C C . TYR B 1 271 ? 18.766 -11.898 -7.715 1 98.25 271 TYR B C 1
ATOM 8328 O O . TYR B 1 271 ? 17.906 -11.023 -7.832 1 98.25 271 TYR B O 1
ATOM 8336 N N . GLY B 1 272 ? 19.484 -12.117 -6.652 1 98.19 272 GLY B N 1
ATOM 8337 C CA . GLY B 1 272 ? 19.312 -11.211 -5.523 1 98.19 272 GLY B CA 1
ATOM 8338 C C . GLY B 1 272 ? 19.531 -9.758 -5.887 1 98.19 272 GLY B C 1
ATOM 8339 O O . GLY B 1 272 ? 18.781 -8.883 -5.441 1 98.19 272 GLY B O 1
ATOM 8340 N N . LEU B 1 273 ? 20.516 -9.531 -6.68 1 98.19 273 LEU B N 1
ATOM 8341 C CA . LEU B 1 273 ? 20.828 -8.172 -7.125 1 98.19 273 LEU B CA 1
ATOM 8342 C C . LEU B 1 273 ? 19.703 -7.621 -7.996 1 98.19 273 LEU B C 1
ATOM 8344 O O . LEU B 1 273 ? 19.203 -6.523 -7.75 1 98.19 273 LEU B O 1
ATOM 8348 N N . SER B 1 274 ? 19.312 -8.383 -8.945 1 98.19 274 SER B N 1
ATOM 8349 C CA . SER B 1 274 ? 18.266 -7.938 -9.875 1 98.19 274 SER B CA 1
ATOM 8350 C C . SER B 1 274 ? 16.938 -7.734 -9.164 1 98.19 274 SER B C 1
ATOM 8352 O O . SER B 1 274 ? 16.234 -6.746 -9.406 1 98.19 274 SER B O 1
ATOM 8354 N N . ALA B 1 275 ? 16.609 -8.664 -8.344 1 97.88 275 ALA B N 1
ATOM 8355 C CA . ALA B 1 275 ? 15.352 -8.578 -7.609 1 97.88 275 ALA B CA 1
ATOM 8356 C C . ALA B 1 275 ? 15.352 -7.391 -6.652 1 97.88 275 ALA B C 1
ATOM 8358 O O . ALA B 1 275 ? 14.32 -6.742 -6.457 1 97.88 275 ALA B O 1
ATOM 8359 N N . THR B 1 276 ? 16.453 -7.109 -6.043 1 98.06 276 THR B N 1
ATOM 8360 C CA . THR B 1 276 ? 16.578 -5.949 -5.168 1 98.06 276 THR B CA 1
ATOM 8361 C C . THR B 1 276 ? 16.391 -4.656 -5.957 1 98.06 276 THR B C 1
ATOM 8363 O O . THR B 1 276 ? 15.664 -3.76 -5.523 1 98.06 276 THR B O 1
ATOM 8366 N N . LEU B 1 277 ? 17.047 -4.582 -7.078 1 98.19 277 LEU B N 1
ATOM 8367 C CA . LEU B 1 277 ? 16.906 -3.398 -7.918 1 98.19 277 LEU B CA 1
ATOM 8368 C C . LEU B 1 277 ? 15.477 -3.238 -8.414 1 98.19 277 LEU B C 1
ATOM 8370 O O . LEU B 1 277 ? 14.977 -2.117 -8.531 1 98.19 277 LEU B O 1
ATOM 8374 N N . THR B 1 278 ? 14.828 -4.348 -8.703 1 97.31 278 THR B N 1
ATOM 8375 C CA . THR B 1 278 ? 13.414 -4.293 -9.07 1 97.31 278 THR B CA 1
ATOM 8376 C C . THR B 1 278 ? 12.586 -3.736 -7.914 1 97.31 278 THR B C 1
ATOM 8378 O O . THR B 1 278 ? 11.688 -2.914 -8.133 1 97.31 278 THR B O 1
ATOM 8381 N N . ALA B 1 279 ? 12.938 -4.184 -6.762 1 97.44 279 ALA B N 1
ATOM 8382 C CA . ALA B 1 279 ? 12.234 -3.711 -5.574 1 97.44 279 ALA B CA 1
ATOM 8383 C C . ALA B 1 279 ? 12.445 -2.213 -5.371 1 97.44 279 ALA B C 1
ATOM 8385 O O . ALA B 1 279 ? 11.516 -1.498 -4.977 1 97.44 279 ALA B O 1
ATOM 8386 N N . TYR B 1 280 ? 13.672 -1.747 -5.625 1 97.75 280 TYR B N 1
ATOM 8387 C CA . TYR B 1 280 ? 13.961 -0.32 -5.535 1 97.75 280 TYR B CA 1
ATOM 8388 C C . TYR B 1 280 ? 13.102 0.473 -6.508 1 97.75 280 TYR B C 1
ATOM 8390 O O . TYR B 1 280 ? 12.555 1.52 -6.152 1 97.75 280 TYR B O 1
ATOM 8398 N N . VAL B 1 281 ? 12.93 -0.005 -7.695 1 96.38 281 VAL B N 1
ATOM 8399 C CA . VAL B 1 281 ? 12.156 0.691 -8.719 1 96.38 281 VAL B CA 1
ATOM 8400 C C . VAL B 1 281 ? 10.68 0.735 -8.312 1 96.38 281 VAL B C 1
ATOM 8402 O O . VAL B 1 281 ? 10.016 1.764 -8.469 1 96.38 281 VAL B O 1
ATOM 8405 N N . VAL B 1 282 ? 10.195 -0.342 -7.758 1 94.75 282 VAL B N 1
ATOM 8406 C CA . VAL B 1 282 ? 8.812 -0.401 -7.293 1 94.75 282 VAL B CA 1
ATOM 8407 C C . VAL B 1 282 ? 8.594 0.631 -6.191 1 94.75 282 VAL B C 1
ATOM 8409 O O . VAL B 1 282 ? 7.551 1.285 -6.141 1 94.75 282 VAL B O 1
ATOM 8412 N N . SER B 1 283 ? 9.562 0.821 -5.371 1 94.69 283 SER B N 1
ATOM 8413 C CA . SER B 1 283 ? 9.469 1.728 -4.23 1 94.69 283 SER B CA 1
ATOM 8414 C C . SER B 1 283 ? 9.328 3.176 -4.688 1 94.69 283 SER B C 1
ATOM 8416 O O . SER B 1 283 ? 8.867 4.031 -3.928 1 94.69 283 SER B O 1
ATOM 8418 N N . LEU B 1 284 ? 9.734 3.469 -5.926 1 92.25 284 LEU B N 1
ATOM 8419 C CA . LEU B 1 284 ? 9.641 4.824 -6.449 1 92.25 284 LEU B CA 1
ATOM 8420 C C . LEU B 1 284 ? 8.188 5.199 -6.734 1 92.25 284 LEU B C 1
ATOM 8422 O O . LEU B 1 284 ? 7.836 6.383 -6.727 1 92.25 284 LEU B O 1
ATOM 8426 N N . TYR B 1 285 ? 7.316 4.176 -6.824 1 88.75 285 TYR B N 1
ATOM 8427 C CA . TYR B 1 285 ? 5.961 4.469 -7.273 1 88.75 285 TYR B CA 1
ATOM 8428 C C . TYR B 1 285 ? 4.941 4.117 -6.199 1 88.75 285 TYR B C 1
ATOM 8430 O O . TYR B 1 285 ? 3.762 4.457 -6.32 1 88.75 285 TYR B O 1
ATOM 8438 N N . THR B 1 286 ? 5.324 3.529 -5.211 1 90.44 286 THR B N 1
ATOM 8439 C CA . THR B 1 286 ? 4.387 3.105 -4.176 1 90.44 286 THR B CA 1
ATOM 8440 C C . THR B 1 286 ? 4.273 4.164 -3.082 1 90.44 286 THR B C 1
ATOM 8442 O O . THR B 1 286 ? 5.242 4.871 -2.793 1 90.44 286 THR B O 1
ATOM 8445 N N . THR B 1 287 ? 3.102 4.215 -2.412 1 87.19 287 THR B N 1
ATOM 8446 C CA . THR B 1 287 ? 2.828 5.297 -1.476 1 87.19 287 THR B CA 1
ATOM 8447 C C . THR B 1 287 ? 2.904 4.801 -0.035 1 87.19 287 THR B C 1
ATOM 8449 O O . THR B 1 287 ? 2.617 5.547 0.902 1 87.19 287 THR B O 1
ATOM 8452 N N . SER B 1 288 ? 3.148 3.566 0.118 1 89.12 288 SER B N 1
ATOM 8453 C CA . SER B 1 288 ? 3.297 3.014 1.46 1 89.12 288 SER B CA 1
ATOM 8454 C C . SER B 1 288 ? 4.285 1.853 1.472 1 89.12 288 SER B C 1
ATOM 8456 O O . SER B 1 288 ? 4.598 1.285 0.423 1 89.12 288 SER B O 1
ATOM 8458 N N . GLN B 1 289 ? 4.84 1.568 2.611 1 90.69 289 GLN B N 1
ATOM 8459 C CA . GLN B 1 289 ? 5.766 0.452 2.75 1 90.69 289 GLN B CA 1
ATOM 8460 C C . GLN B 1 289 ? 5.078 -0.878 2.461 1 90.69 289 GLN B C 1
ATOM 8462 O O . GLN B 1 289 ? 5.664 -1.769 1.845 1 90.69 289 GLN B O 1
ATOM 8467 N N . LEU B 1 290 ? 3.887 -0.966 2.893 1 88.12 290 LEU B N 1
ATOM 8468 C CA . LEU B 1 290 ? 3.15 -2.207 2.678 1 88.12 290 LEU B CA 1
ATOM 8469 C C . LEU B 1 290 ? 2.896 -2.438 1.192 1 88.12 290 LEU B C 1
ATOM 8471 O O . LEU B 1 290 ? 3 -3.568 0.709 1 88.12 290 LEU B O 1
ATOM 8475 N N . ALA B 1 291 ? 2.559 -1.372 0.56 1 89.69 291 ALA B N 1
ATOM 8476 C CA . ALA B 1 291 ? 2.363 -1.477 -0.884 1 89.69 291 ALA B CA 1
ATOM 8477 C C . ALA B 1 291 ? 3.662 -1.864 -1.587 1 89.69 291 ALA B C 1
ATOM 8479 O O . ALA B 1 291 ? 3.652 -2.668 -2.521 1 89.69 291 ALA B O 1
ATOM 8480 N N . THR B 1 292 ? 4.758 -1.277 -1.121 1 93.5 292 THR B N 1
ATOM 8481 C CA . THR B 1 292 ? 6.055 -1.597 -1.703 1 93.5 292 THR B CA 1
ATOM 8482 C C . THR B 1 292 ? 6.371 -3.082 -1.544 1 93.5 292 THR B C 1
ATOM 8484 O O . THR B 1 292 ? 6.781 -3.74 -2.502 1 93.5 292 THR B O 1
ATOM 8487 N N . PHE B 1 293 ? 6.105 -3.643 -0.406 1 93.06 293 PHE B N 1
ATOM 8488 C CA . PHE B 1 293 ? 6.367 -5.055 -0.151 1 93.06 293 PHE B CA 1
ATOM 8489 C C . PHE B 1 293 ? 5.457 -5.934 -0.994 1 93.06 293 PHE B C 1
ATOM 8491 O O . PHE B 1 293 ? 5.906 -6.918 -1.588 1 93.06 293 PHE B O 1
ATOM 8498 N N . ALA B 1 294 ? 4.246 -5.559 -1.022 1 89.94 294 ALA B N 1
ATOM 8499 C CA . ALA B 1 294 ? 3.264 -6.363 -1.747 1 89.94 294 ALA B CA 1
ATOM 8500 C C . ALA B 1 294 ? 3.602 -6.43 -3.234 1 89.94 294 ALA B C 1
ATOM 8502 O O . ALA B 1 294 ? 3.553 -7.504 -3.84 1 89.94 294 ALA B O 1
ATOM 8503 N N . PHE B 1 295 ? 3.998 -5.32 -3.797 1 90.44 295 PHE B N 1
ATOM 8504 C CA . PHE B 1 295 ? 4.25 -5.293 -5.23 1 90.44 295 PHE B CA 1
ATOM 8505 C C . PHE B 1 295 ? 5.625 -5.875 -5.551 1 90.44 295 PHE B C 1
ATOM 8507 O O . PHE B 1 295 ? 5.809 -6.508 -6.594 1 90.44 295 PHE B O 1
ATOM 8514 N N . ALA B 1 296 ? 6.582 -5.633 -4.664 1 93.88 296 ALA B N 1
ATOM 8515 C CA . ALA B 1 296 ? 7.918 -6.156 -4.922 1 93.88 296 ALA B CA 1
ATOM 8516 C C . ALA B 1 296 ? 7.98 -7.656 -4.664 1 93.88 296 ALA B C 1
ATOM 8518 O O . ALA B 1 296 ? 8.305 -8.438 -5.562 1 93.88 296 ALA B O 1
ATOM 8519 N N . ALA B 1 297 ? 7.613 -8.07 -3.449 1 92.62 297 ALA B N 1
ATOM 8520 C CA . ALA B 1 297 ? 7.648 -9.484 -3.082 1 92.62 297 ALA B CA 1
ATOM 8521 C C . ALA B 1 297 ? 6.516 -10.258 -3.754 1 92.62 297 ALA B C 1
ATOM 8523 O O . ALA B 1 297 ? 6.734 -11.336 -4.309 1 92.62 297 ALA B O 1
ATOM 8524 N N . GLY B 1 298 ? 5.277 -9.688 -3.686 1 87.75 298 GLY B N 1
ATOM 8525 C CA . GLY B 1 298 ? 4.145 -10.336 -4.328 1 87.75 298 GLY B CA 1
ATOM 8526 C C . GLY B 1 298 ? 4.297 -10.445 -5.836 1 87.75 298 GLY B C 1
ATOM 8527 O O . GLY B 1 298 ? 3.895 -11.445 -6.434 1 87.75 298 GLY B O 1
ATOM 8528 N N . GLY B 1 299 ? 4.859 -9.367 -6.441 1 87.62 299 GLY B N 1
ATOM 8529 C CA . GLY B 1 299 ? 5.117 -9.422 -7.871 1 87.62 299 GLY B CA 1
ATOM 8530 C C . GLY B 1 299 ? 6.102 -10.508 -8.258 1 87.62 299 GLY B C 1
ATOM 8531 O O . GLY B 1 299 ? 5.852 -11.273 -9.195 1 87.62 299 GLY B O 1
ATOM 8532 N N . GLN B 1 300 ? 7.195 -10.656 -7.516 1 92.56 300 GLN B N 1
ATOM 8533 C CA . GLN B 1 300 ? 8.188 -11.688 -7.797 1 92.56 300 GLN B CA 1
ATOM 8534 C C . GLN B 1 300 ? 7.605 -13.086 -7.594 1 92.56 300 GLN B C 1
ATOM 8536 O O . GLN B 1 300 ? 7.871 -13.992 -8.383 1 92.56 300 GLN B O 1
ATOM 8541 N N . CYS B 1 301 ? 6.793 -13.273 -6.578 1 89.69 301 CYS B N 1
ATOM 8542 C CA . CYS B 1 301 ? 6.156 -14.562 -6.328 1 89.69 301 CYS B CA 1
ATOM 8543 C C . CYS B 1 301 ? 5.195 -14.922 -7.457 1 89.69 301 CYS B C 1
ATOM 8545 O O . CYS B 1 301 ? 5.172 -16.062 -7.914 1 89.69 301 CYS B O 1
ATOM 8547 N N . SER B 1 302 ? 4.43 -13.938 -7.902 1 85.69 302 SER B N 1
ATOM 8548 C CA . SER B 1 302 ? 3.48 -14.172 -8.984 1 85.69 302 SER B CA 1
ATOM 8549 C C . SER B 1 302 ? 4.195 -14.547 -10.273 1 85.69 302 SER B C 1
ATOM 8551 O O . SER B 1 302 ? 3.777 -15.469 -10.977 1 85.69 302 SER B O 1
ATOM 8553 N N . PHE B 1 303 ? 5.27 -13.883 -10.562 1 88.25 303 PHE B N 1
ATOM 8554 C CA . PHE B 1 303 ? 6.027 -14.188 -11.773 1 88.25 303 PHE B CA 1
ATOM 8555 C C . PHE B 1 303 ? 6.688 -15.555 -11.664 1 88.25 303 PHE B C 1
ATOM 8557 O O . PHE B 1 303 ? 6.777 -16.297 -12.648 1 88.25 303 PHE B O 1
ATOM 8564 N N . PHE B 1 304 ? 7.168 -15.883 -10.445 1 92.44 304 PHE B N 1
ATOM 8565 C CA . PHE B 1 304 ? 7.73 -17.203 -10.18 1 92.44 304 PHE B CA 1
ATOM 8566 C C . PHE B 1 304 ? 6.707 -18.297 -10.445 1 92.44 304 PHE B C 1
ATOM 8568 O O . PHE B 1 304 ? 6.992 -19.25 -11.164 1 92.44 304 PHE B O 1
ATOM 8575 N N . LEU B 1 305 ? 5.48 -18.062 -9.984 1 87.12 305 LEU B N 1
ATOM 8576 C CA . LEU B 1 305 ? 4.426 -19.062 -10.125 1 87.12 305 LEU B CA 1
ATOM 8577 C C . LEU B 1 305 ? 3.914 -19.109 -11.562 1 87.12 305 LEU B C 1
ATOM 8579 O O . LEU B 1 305 ? 3.588 -20.188 -12.078 1 87.12 305 LEU B O 1
ATOM 8583 N N . LEU B 1 306 ? 3.832 -17.969 -12.203 1 85.5 306 LEU B N 1
ATOM 8584 C CA . LEU B 1 306 ? 3.398 -17.938 -13.602 1 85.5 306 LEU B CA 1
ATOM 8585 C C . LEU B 1 306 ? 4.363 -18.703 -14.492 1 85.5 306 LEU B C 1
ATOM 8587 O O . LEU B 1 306 ? 3.938 -19.438 -15.391 1 85.5 306 LEU B O 1
ATOM 8591 N N . TYR B 1 307 ? 5.672 -18.516 -14.234 1 91.44 307 TYR B N 1
ATOM 8592 C CA . TYR B 1 307 ? 6.656 -19.297 -14.977 1 91.44 307 TYR B CA 1
ATOM 8593 C C . TYR B 1 307 ? 6.508 -20.781 -14.695 1 91.44 307 TYR B C 1
ATOM 8595 O O . TYR B 1 307 ? 6.617 -21.609 -15.609 1 91.44 307 TYR B O 1
ATOM 8603 N N . PHE B 1 308 ? 6.312 -21.125 -13.5 1 90.62 308 PHE B N 1
ATOM 8604 C CA . PHE B 1 308 ? 6.145 -22.516 -13.125 1 90.62 308 PHE B CA 1
ATOM 8605 C C . PHE B 1 308 ? 4.93 -23.125 -13.828 1 90.62 308 PHE B C 1
ATOM 8607 O O . PHE B 1 308 ? 4.988 -24.25 -14.328 1 90.62 308 PHE B O 1
ATOM 8614 N N . VAL B 1 309 ? 3.816 -22.344 -13.82 1 84.31 309 VAL B N 1
ATOM 8615 C CA . VAL B 1 309 ? 2.596 -22.828 -14.461 1 84.31 309 VAL B CA 1
ATOM 8616 C C . VAL B 1 309 ? 2.838 -23 -15.961 1 84.31 309 VAL B C 1
ATOM 8618 O O . VAL B 1 309 ? 2.43 -24.016 -16.547 1 84.31 309 VAL B O 1
ATOM 8621 N N . ALA B 1 310 ? 3.523 -22.062 -16.578 1 85.38 310 ALA B N 1
ATOM 8622 C CA . ALA B 1 310 ? 3.85 -22.188 -18 1 85.38 310 ALA B CA 1
ATOM 8623 C C . ALA B 1 310 ? 4.73 -23.406 -18.25 1 85.38 310 ALA B C 1
ATOM 8625 O O . ALA B 1 310 ? 4.52 -24.141 -19.219 1 85.38 310 ALA B O 1
ATOM 8626 N N . PHE B 1 311 ? 5.672 -23.641 -17.375 1 89.31 311 PHE B N 1
ATOM 8627 C CA . PHE B 1 311 ? 6.574 -24.781 -17.469 1 89.31 311 PHE B CA 1
ATOM 8628 C C . PHE B 1 311 ? 5.801 -26.094 -17.391 1 89.31 311 PHE B C 1
ATOM 8630 O O . PHE B 1 311 ? 5.98 -26.984 -18.234 1 89.31 311 PHE B O 1
ATOM 8637 N N . MET B 1 312 ? 4.934 -26.156 -16.438 1 82.19 312 MET B N 1
ATOM 8638 C CA . MET B 1 312 ? 4.152 -27.375 -16.234 1 82.19 312 MET B CA 1
ATOM 8639 C C . MET B 1 312 ? 3.188 -27.594 -17.406 1 82.19 312 MET B C 1
ATOM 8641 O O . MET B 1 312 ? 2.938 -28.734 -17.797 1 82.19 312 MET B O 1
ATOM 8645 N N . CYS B 1 313 ? 2.662 -26.547 -17.969 1 79.25 313 CYS B N 1
ATOM 8646 C CA . CYS B 1 313 ? 1.766 -26.672 -19.109 1 79.25 313 CYS B CA 1
ATOM 8647 C C . CYS B 1 313 ? 2.504 -27.203 -20.328 1 79.25 313 CYS B C 1
ATOM 8649 O O . CYS B 1 313 ? 1.962 -28.016 -21.078 1 79.25 313 CYS B O 1
ATOM 8651 N N . ILE B 1 314 ? 3.709 -26.828 -20.531 1 83.25 314 ILE B N 1
ATOM 8652 C CA . ILE B 1 314 ? 4.5 -27.297 -21.672 1 83.25 314 ILE B CA 1
ATOM 8653 C C . ILE B 1 314 ? 4.812 -28.781 -21.5 1 83.25 314 ILE B C 1
ATOM 8655 O O . ILE B 1 314 ? 4.629 -29.562 -22.438 1 83.25 314 ILE B O 1
ATOM 8659 N N . ILE B 1 315 ? 5.191 -29.156 -20.281 1 79.81 315 ILE B N 1
ATOM 8660 C CA . ILE B 1 315 ? 5.57 -30.531 -20.016 1 79.81 315 ILE B CA 1
ATOM 8661 C C . ILE B 1 315 ? 4.352 -31.438 -20.156 1 79.81 315 ILE B C 1
ATOM 8663 O O . ILE B 1 315 ? 4.469 -32.594 -20.609 1 79.81 315 ILE B O 1
ATOM 8667 N N . THR B 1 316 ? 3.229 -30.875 -19.844 1 71.62 316 THR B N 1
ATOM 8668 C CA . THR B 1 316 ? 2.031 -31.703 -19.781 1 71.62 316 THR B CA 1
ATOM 8669 C C . THR B 1 316 ? 1.344 -31.766 -21.141 1 71.62 316 THR B C 1
ATOM 8671 O O . THR B 1 316 ? 0.866 -32.812 -21.562 1 71.62 316 THR B O 1
ATOM 8674 N N . TYR B 1 317 ? 1.408 -30.625 -21.953 1 70.44 317 TYR B N 1
ATOM 8675 C CA . TYR B 1 317 ? 0.491 -30.547 -23.094 1 70.44 317 TYR B CA 1
ATOM 8676 C C . TYR B 1 317 ? 1.252 -30.578 -24.406 1 70.44 317 TYR B C 1
ATOM 8678 O O . TYR B 1 317 ? 0.681 -30.891 -25.453 1 70.44 317 TYR B O 1
ATOM 8686 N N . ILE B 1 318 ? 2.455 -30.344 -24.438 1 76.19 318 ILE B N 1
ATOM 8687 C CA . ILE B 1 318 ? 3.219 -30.266 -25.672 1 76.19 318 ILE B CA 1
ATOM 8688 C C . ILE B 1 318 ? 3.738 -31.656 -26.047 1 76.19 318 ILE B C 1
ATOM 8690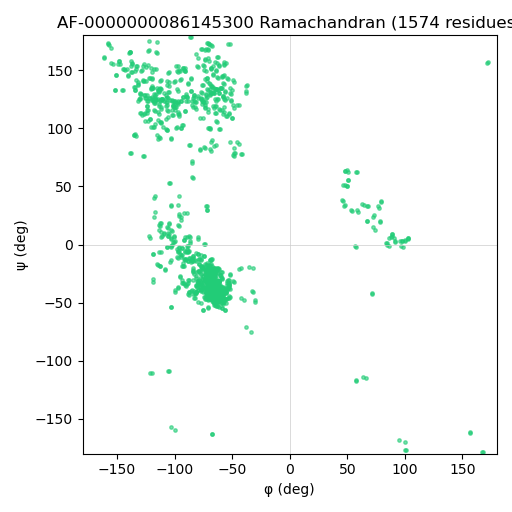 O O . ILE B 1 318 ? 4.109 -32.438 -25.172 1 76.19 318 ILE B O 1
ATOM 8694 N N . PRO B 1 319 ? 3.619 -31.875 -27.359 1 70.62 319 PRO B N 1
ATOM 8695 C CA . PRO B 1 319 ? 4.191 -33.156 -27.766 1 70.62 319 PRO B CA 1
ATOM 8696 C C . PRO B 1 319 ? 5.645 -33.312 -27.328 1 70.62 319 PRO B C 1
ATOM 8698 O O . PRO B 1 319 ? 6.402 -32.344 -27.312 1 70.62 319 PRO B O 1
ATOM 8701 N N . ALA B 1 320 ? 5.973 -34.531 -26.953 1 71.56 320 ALA B N 1
ATOM 8702 C CA . ALA B 1 320 ? 7.262 -34.875 -26.375 1 71.56 320 ALA B CA 1
ATOM 8703 C C . ALA B 1 320 ? 8.414 -34.406 -27.25 1 71.56 320 ALA B C 1
ATOM 8705 O O . ALA B 1 320 ? 9.453 -33.969 -26.734 1 71.56 320 ALA B O 1
ATOM 8706 N N . ALA B 1 321 ? 8.211 -34.406 -28.547 1 70.31 321 ALA B N 1
ATOM 8707 C CA . ALA B 1 321 ? 9.281 -34.062 -29.484 1 70.31 321 ALA B CA 1
ATOM 8708 C C . ALA B 1 321 ? 9.578 -32.562 -29.422 1 70.31 321 ALA B C 1
ATOM 8710 O O . ALA B 1 321 ? 10.688 -32.125 -29.766 1 70.31 321 ALA B O 1
ATOM 8711 N N . ASP B 1 322 ? 8.625 -31.781 -28.984 1 82.5 322 ASP B N 1
ATOM 8712 C CA . ASP B 1 322 ? 8.773 -30.328 -29.031 1 82.5 322 ASP B CA 1
ATOM 8713 C C . ASP B 1 322 ? 8.953 -29.734 -27.641 1 82.5 322 ASP B C 1
ATOM 8715 O O . ASP B 1 322 ? 8.984 -28.516 -27.469 1 82.5 322 ASP B O 1
ATOM 8719 N N . ILE B 1 323 ? 9.133 -30.516 -26.672 1 86.12 323 ILE B N 1
ATOM 8720 C CA . ILE B 1 323 ? 9.188 -30.047 -25.297 1 86.12 323 ILE B CA 1
ATOM 8721 C C . ILE B 1 323 ? 10.445 -29.219 -25.094 1 86.12 323 ILE B C 1
ATOM 8723 O O . ILE B 1 323 ? 10.383 -28.094 -24.547 1 86.12 323 ILE B O 1
ATOM 8727 N N . ASP B 1 324 ? 11.57 -29.594 -25.625 1 87.06 324 ASP B N 1
ATOM 8728 C CA . ASP B 1 324 ? 12.836 -28.922 -25.391 1 87.06 324 ASP B CA 1
ATOM 8729 C C . ASP B 1 324 ? 12.859 -27.547 -26.062 1 87.06 324 ASP B C 1
ATOM 8731 O O . ASP B 1 324 ? 13.281 -26.562 -25.453 1 87.06 324 ASP B O 1
ATOM 8735 N N . SER B 1 325 ? 12.406 -27.562 -27.25 1 90.12 325 SER B N 1
ATOM 8736 C CA . SER B 1 325 ? 12.391 -26.297 -27.969 1 90.12 325 SER B CA 1
ATOM 8737 C C . SER B 1 325 ? 11.398 -25.312 -27.328 1 90.12 325 SER B C 1
ATOM 8739 O O . SER B 1 325 ? 11.672 -24.109 -27.25 1 90.12 325 SER B O 1
ATOM 8741 N N . SER B 1 326 ? 10.297 -25.781 -26.891 1 92.38 326 SER B N 1
ATOM 8742 C CA . SER B 1 326 ? 9.289 -24.938 -26.266 1 92.38 326 SER B CA 1
ATOM 8743 C C . SER B 1 326 ? 9.781 -24.391 -24.922 1 92.38 326 SER B C 1
ATOM 8745 O O . SER B 1 326 ? 9.477 -23.25 -24.562 1 92.38 326 SER B O 1
ATOM 8747 N N . LEU B 1 327 ? 10.555 -25.203 -24.234 1 94 327 LEU B N 1
ATOM 8748 C CA . LEU B 1 327 ? 11.102 -24.75 -22.969 1 94 327 LEU B CA 1
ATOM 8749 C C . LEU B 1 327 ? 12.156 -23.672 -23.172 1 94 327 LEU B C 1
ATOM 8751 O O . LEU B 1 327 ? 12.258 -22.734 -22.375 1 94 327 LEU B O 1
ATOM 8755 N N . ASP B 1 328 ? 12.875 -23.781 -24.219 1 93.44 328 ASP B N 1
ATOM 8756 C CA . ASP B 1 328 ? 13.844 -22.734 -24.531 1 93.44 328 ASP B CA 1
ATOM 8757 C C . ASP B 1 328 ? 13.148 -21.422 -24.875 1 93.44 328 ASP B C 1
ATOM 8759 O O . ASP B 1 328 ? 13.586 -20.359 -24.453 1 93.44 328 ASP B O 1
ATOM 8763 N N . ILE B 1 329 ? 12.094 -21.547 -25.578 1 93.94 329 ILE B N 1
ATOM 8764 C CA . ILE B 1 329 ? 11.336 -20.344 -25.922 1 93.94 329 ILE B CA 1
ATOM 8765 C C . ILE B 1 329 ? 10.781 -19.703 -24.672 1 93.94 329 ILE B C 1
ATOM 8767 O O . ILE B 1 329 ? 10.812 -18.469 -24.531 1 93.94 329 ILE B O 1
ATOM 8771 N N . LEU B 1 330 ? 10.312 -20.5 -23.812 1 94.31 330 LEU B N 1
ATOM 8772 C CA . LEU B 1 330 ? 9.797 -19.984 -22.547 1 94.31 330 LEU B CA 1
ATOM 8773 C C . LEU B 1 330 ? 10.883 -19.219 -21.797 1 94.31 330 LEU B C 1
ATOM 8775 O O . LEU B 1 330 ? 10.648 -18.094 -21.344 1 94.31 330 LEU B O 1
ATOM 8779 N N . GLN B 1 331 ? 12.062 -19.766 -21.719 1 94.75 331 GLN B N 1
ATOM 8780 C CA . GLN B 1 331 ? 13.18 -19.156 -21 1 94.75 331 GLN B CA 1
ATOM 8781 C C . GLN B 1 331 ? 13.609 -17.844 -21.672 1 94.75 331 GLN B C 1
ATOM 8783 O O . GLN B 1 331 ? 13.82 -16.844 -20.984 1 94.75 331 GLN B O 1
ATOM 8788 N N . TYR B 1 332 ? 13.625 -17.844 -22.953 1 94.44 332 TYR B N 1
ATOM 8789 C CA . TYR B 1 332 ? 14.172 -16.703 -23.672 1 94.44 332 TYR B CA 1
ATOM 8790 C C . TYR B 1 332 ? 13.164 -15.562 -23.719 1 94.44 332 TYR B C 1
ATOM 8792 O O . TYR B 1 332 ? 13.531 -14.406 -23.938 1 94.44 332 TYR B O 1
ATOM 8800 N N . THR B 1 333 ? 11.906 -15.781 -23.469 1 93.12 333 THR B N 1
ATOM 8801 C CA . THR B 1 333 ? 10.883 -14.75 -23.562 1 93.12 333 THR B CA 1
ATOM 8802 C C . THR B 1 333 ? 10.484 -14.258 -22.172 1 93.12 333 THR B C 1
ATOM 8804 O O . THR B 1 333 ? 10.664 -13.078 -21.844 1 93.12 333 THR B O 1
ATOM 8807 N N . MET B 1 334 ? 10.117 -15.148 -21.312 1 92 334 MET B N 1
ATOM 8808 C CA . MET B 1 334 ? 9.594 -14.742 -20.016 1 92 334 MET B CA 1
ATOM 8809 C C . MET B 1 334 ? 10.727 -14.305 -19.078 1 92 334 MET B C 1
ATOM 8811 O O . MET B 1 334 ? 10.562 -13.359 -18.297 1 92 334 MET B O 1
ATOM 8815 N N . SER B 1 335 ? 11.875 -14.914 -19.219 1 94.06 335 SER B N 1
ATOM 8816 C CA . SER B 1 335 ? 12.961 -14.656 -18.281 1 94.06 335 SER B CA 1
ATOM 8817 C C . SER B 1 335 ? 13.664 -13.344 -18.594 1 94.06 335 SER B C 1
ATOM 8819 O O . SER B 1 335 ? 14.422 -12.82 -17.766 1 94.06 335 SER B O 1
ATOM 8821 N N . LEU B 1 336 ? 13.367 -12.836 -19.734 1 91.44 336 LEU B N 1
ATOM 8822 C CA . LEU B 1 336 ? 13.961 -11.555 -20.094 1 91.44 336 LEU B CA 1
ATOM 8823 C C . LEU B 1 336 ? 13.445 -10.438 -19.188 1 91.44 336 LEU B C 1
ATOM 8825 O O . LEU B 1 336 ? 14.18 -9.508 -18.875 1 91.44 336 LEU B O 1
ATOM 8829 N N . PHE B 1 337 ? 12.266 -10.617 -18.672 1 89.44 337 PHE B N 1
ATOM 8830 C CA . PHE B 1 337 ? 11.625 -9.5 -17.984 1 89.44 337 PHE B CA 1
ATOM 8831 C C . PHE B 1 337 ? 11.508 -9.797 -16.484 1 89.44 337 PHE B C 1
ATOM 8833 O O . PHE B 1 337 ? 11.391 -8.875 -15.68 1 89.44 337 PHE B O 1
ATOM 8840 N N . PHE B 1 338 ? 11.625 -11.047 -16.188 1 90.62 338 PHE B N 1
ATOM 8841 C CA . PHE B 1 338 ? 11.336 -11.406 -14.805 1 90.62 338 PHE B CA 1
ATOM 8842 C C . PHE B 1 338 ? 12.523 -12.117 -14.172 1 90.62 338 PHE B C 1
ATOM 8844 O O . PHE B 1 338 ? 12.781 -13.281 -14.469 1 90.62 338 PHE B O 1
ATOM 8851 N N . PRO B 1 339 ? 13.094 -11.5 -13.18 1 95.69 339 PRO B N 1
ATOM 8852 C CA . PRO B 1 339 ? 14.234 -12.148 -12.531 1 95.69 339 PRO B CA 1
ATOM 8853 C C . PRO B 1 339 ? 13.867 -13.477 -11.883 1 95.69 339 PRO B C 1
ATOM 8855 O O . PRO B 1 339 ? 14.68 -14.406 -11.875 1 95.69 339 PRO B O 1
ATOM 8858 N N . ALA B 1 340 ? 12.664 -13.617 -11.406 1 95.94 340 ALA B N 1
ATOM 8859 C CA . ALA B 1 340 ? 12.234 -14.828 -10.703 1 95.94 340 ALA B CA 1
ATOM 8860 C C . ALA B 1 340 ? 12.195 -16.031 -11.641 1 95.94 340 ALA B C 1
ATOM 8862 O O . ALA B 1 340 ? 12.352 -17.172 -11.211 1 95.94 340 ALA B O 1
ATOM 8863 N N . ALA B 1 341 ? 11.977 -15.75 -12.906 1 96.12 341 ALA B N 1
ATOM 8864 C CA . ALA B 1 341 ? 11.977 -16.828 -13.898 1 96.12 341 ALA B CA 1
ATOM 8865 C C . ALA B 1 341 ? 13.352 -17.469 -14.023 1 96.12 341 ALA B C 1
ATOM 8867 O O . ALA B 1 341 ? 13.469 -18.688 -14.156 1 96.12 341 ALA B O 1
ATOM 8868 N N . ASN B 1 342 ? 14.383 -16.688 -13.984 1 97.81 342 ASN B N 1
ATOM 8869 C CA . ASN B 1 342 ? 15.75 -17.188 -14.055 1 97.81 342 ASN B CA 1
ATOM 8870 C C . ASN B 1 342 ? 16.109 -18 -12.812 1 97.81 342 ASN B C 1
ATOM 8872 O O . ASN B 1 342 ? 16.875 -18.969 -12.891 1 97.81 342 ASN B O 1
ATOM 8876 N N . LEU B 1 343 ? 15.562 -17.562 -11.68 1 97.69 343 LEU B N 1
ATOM 8877 C CA . LEU B 1 343 ? 15.75 -18.312 -10.445 1 97.69 343 LEU B CA 1
ATOM 8878 C C . LEU B 1 343 ? 15.133 -19.703 -10.562 1 97.69 343 LEU B C 1
ATOM 8880 O O . LEU B 1 343 ? 15.789 -20.703 -10.258 1 97.69 343 LEU B O 1
ATOM 8884 N N . LEU B 1 344 ? 13.93 -19.719 -11 1 97.06 344 LEU B N 1
ATOM 8885 C CA . LEU B 1 344 ? 13.242 -21 -11.117 1 97.06 344 LEU B CA 1
ATOM 8886 C C . LEU B 1 344 ? 13.945 -21.922 -12.117 1 97.06 344 LEU B C 1
ATOM 8888 O O . LEU B 1 344 ? 14.148 -23.109 -11.852 1 97.06 344 LEU B O 1
ATOM 8892 N N . ARG B 1 345 ? 14.336 -21.391 -13.297 1 96.56 345 ARG B N 1
ATOM 8893 C CA . ARG B 1 345 ? 15.031 -22.156 -14.32 1 96.56 345 ARG B CA 1
ATOM 8894 C C . ARG B 1 345 ? 16.297 -22.781 -13.758 1 96.56 345 ARG B C 1
ATOM 8896 O O . ARG B 1 345 ? 16.594 -23.953 -14.039 1 96.56 345 ARG B O 1
ATOM 8903 N N . SER B 1 346 ? 17 -22.094 -12.992 1 97.38 346 SER B N 1
ATOM 8904 C CA . SER B 1 346 ? 18.25 -22.609 -12.438 1 97.38 346 SER B CA 1
ATOM 8905 C C . SER B 1 346 ? 17.984 -23.734 -11.438 1 97.38 346 SER B C 1
ATOM 8907 O O . SER B 1 346 ? 18.766 -24.688 -11.375 1 97.38 346 SER B O 1
ATOM 8909 N N . LEU B 1 347 ? 16.938 -23.609 -10.664 1 96.31 347 LEU B N 1
ATOM 8910 C CA . LEU B 1 347 ? 16.594 -24.641 -9.688 1 96.31 347 LEU B CA 1
ATOM 8911 C C . LEU B 1 347 ? 16.141 -25.906 -10.391 1 96.31 347 LEU B C 1
ATOM 8913 O O . LEU B 1 347 ? 16.469 -27.016 -9.961 1 96.31 347 LEU B O 1
ATOM 8917 N N . LEU B 1 348 ? 15.414 -25.75 -11.477 1 94.75 348 LEU B N 1
ATOM 8918 C CA . LEU B 1 348 ? 14.984 -26.906 -12.258 1 94.75 348 LEU B CA 1
ATOM 8919 C C . LEU B 1 348 ? 16.172 -27.594 -12.906 1 94.75 348 LEU B C 1
ATOM 8921 O O . LEU B 1 348 ? 16.234 -28.828 -12.945 1 94.75 348 LEU B O 1
ATOM 8925 N N . LEU B 1 349 ? 17.125 -26.812 -13.344 1 94.81 349 LEU B N 1
ATOM 8926 C CA . LEU B 1 349 ? 18.312 -27.328 -14.023 1 94.81 349 LEU B CA 1
ATOM 8927 C C . LEU B 1 349 ? 19.203 -28.078 -13.047 1 94.81 349 LEU B C 1
ATOM 8929 O O . LEU B 1 349 ? 19.656 -29.188 -13.344 1 94.81 349 LEU B O 1
ATOM 8933 N N . THR B 1 350 ? 19.438 -27.516 -11.898 1 94.62 350 THR B N 1
ATOM 8934 C CA . THR B 1 350 ? 20.406 -28.094 -10.984 1 94.62 350 THR B CA 1
ATOM 8935 C C . THR B 1 350 ? 19.938 -29.453 -10.477 1 94.62 350 THR B C 1
ATOM 8937 O O . THR B 1 350 ? 20.75 -30.344 -10.195 1 94.62 350 THR B O 1
ATOM 8940 N N . LEU B 1 351 ? 18.641 -29.656 -10.438 1 91.06 351 LEU B N 1
ATOM 8941 C CA . LEU B 1 351 ? 18.109 -30.922 -9.977 1 91.06 351 LEU B CA 1
ATOM 8942 C C . LEU B 1 351 ? 17.641 -31.766 -11.156 1 91.06 351 LEU B C 1
ATOM 8944 O O . LEU B 1 351 ? 17.047 -32.844 -10.969 1 91.06 351 LEU B O 1
ATOM 8948 N N . ASN B 1 352 ? 17.875 -31.281 -12.367 1 89.56 352 ASN B N 1
ATOM 8949 C CA . ASN B 1 352 ? 17.547 -31.953 -13.617 1 89.56 352 ASN B CA 1
ATOM 8950 C C . ASN B 1 352 ? 16.109 -32.438 -13.633 1 89.56 352 ASN B C 1
ATOM 8952 O O . ASN B 1 352 ? 15.836 -33.594 -13.914 1 89.56 352 ASN B O 1
ATOM 8956 N N . GLN B 1 353 ? 15.25 -31.422 -13.273 1 86.81 353 GLN B N 1
ATOM 8957 C CA . GLN B 1 353 ? 13.828 -31.75 -13.281 1 86.81 353 GLN B CA 1
ATOM 8958 C C . GLN B 1 353 ? 13.312 -31.969 -14.695 1 86.81 353 GLN B C 1
ATOM 8960 O O . GLN B 1 353 ? 13.586 -31.156 -15.594 1 86.81 353 GLN B O 1
ATOM 8965 N N . PHE B 1 354 ? 12.633 -33.062 -14.977 1 81.62 354 PHE B N 1
ATOM 8966 C CA . PHE B 1 354 ? 12.031 -33.406 -16.25 1 81.62 354 PHE B CA 1
ATOM 8967 C C . PHE B 1 354 ? 13.078 -33.469 -17.359 1 81.62 354 PHE B C 1
ATOM 8969 O O . PHE B 1 354 ? 12.82 -33.062 -18.484 1 81.62 354 PHE B O 1
ATOM 8976 N N . SER B 1 355 ? 14.297 -33.781 -17 1 85.12 355 SER B N 1
ATOM 8977 C CA . SER B 1 355 ? 15.406 -34.031 -17.922 1 85.12 355 SER B CA 1
ATOM 8978 C C . SER B 1 355 ? 15.758 -32.75 -18.703 1 85.12 355 SER B C 1
ATOM 8980 O O . SER B 1 355 ? 16.078 -32.844 -19.891 1 85.12 355 SER B O 1
ATOM 8982 N N . ILE B 1 356 ? 15.602 -31.688 -18.062 1 89.06 356 ILE B N 1
ATOM 8983 C CA . ILE B 1 356 ? 15.836 -30.406 -18.734 1 89.06 356 ILE B CA 1
ATOM 8984 C C . ILE B 1 356 ? 17.328 -30.219 -18.984 1 89.06 356 ILE B C 1
ATOM 8986 O O . ILE B 1 356 ? 17.734 -29.484 -19.891 1 89.06 356 ILE B O 1
ATOM 8990 N N . LEU B 1 357 ? 18.141 -30.938 -18.203 1 90.81 357 LEU B N 1
ATOM 8991 C CA . LEU B 1 357 ? 19.594 -30.844 -18.328 1 90.81 357 LEU B CA 1
ATOM 8992 C C . LEU B 1 357 ? 20.109 -31.781 -19.406 1 90.81 357 LEU B C 1
ATOM 8994 O O . LEU B 1 357 ? 21.25 -31.641 -19.859 1 90.81 357 LEU B O 1
ATOM 8998 N N . CYS B 1 358 ? 19.281 -32.656 -19.781 1 87 358 CYS B N 1
ATOM 8999 C CA . CYS B 1 358 ? 19.734 -33.75 -20.625 1 87 358 CYS B CA 1
ATOM 9000 C C . CYS B 1 358 ? 19.766 -33.312 -22.094 1 87 358 CYS B C 1
ATOM 9002 O O . CYS B 1 358 ? 18.891 -32.594 -22.562 1 87 358 CYS B O 1
ATOM 9004 N N . ARG B 1 359 ? 20.859 -33.5 -22.688 1 82 359 ARG B N 1
ATOM 9005 C CA . ARG B 1 359 ? 21.062 -33.406 -24.125 1 82 359 ARG B CA 1
ATOM 9006 C C . ARG B 1 359 ? 21.25 -34.781 -24.766 1 82 359 ARG B C 1
ATOM 9008 O O . ARG B 1 359 ? 22.328 -35.375 -24.625 1 82 359 ARG B O 1
ATOM 9015 N N . ASN B 1 360 ? 20.156 -35.219 -25.328 1 76.31 360 ASN B N 1
ATOM 9016 C CA . ASN B 1 360 ? 20.125 -36.594 -25.797 1 76.31 360 ASN B CA 1
ATOM 9017 C C . ASN B 1 360 ? 20.219 -37.562 -24.625 1 76.31 360 ASN B C 1
ATOM 9019 O O . ASN B 1 360 ? 19.438 -37.5 -23.672 1 76.31 360 ASN B O 1
ATOM 9023 N N . ASN B 1 361 ? 21.234 -38.375 -24.438 1 78.31 361 ASN B N 1
ATOM 9024 C CA . ASN B 1 361 ? 21.328 -39.344 -23.359 1 78.31 361 ASN B CA 1
ATOM 9025 C C . ASN B 1 361 ? 22.422 -39 -22.359 1 78.31 361 ASN B C 1
ATOM 9027 O O . ASN B 1 361 ? 22.797 -39.812 -21.516 1 78.31 361 ASN B O 1
ATOM 9031 N N . GLU B 1 362 ? 22.828 -37.656 -22.516 1 84.75 362 GLU B N 1
ATOM 9032 C CA . GLU B 1 362 ? 23.891 -37.219 -21.594 1 84.75 362 GLU B CA 1
ATOM 9033 C C . GLU B 1 362 ? 23.578 -35.875 -20.953 1 84.75 362 GLU B C 1
ATOM 9035 O O . GLU B 1 362 ? 22.812 -35.094 -21.516 1 84.75 362 GLU B O 1
ATOM 9040 N N . VAL B 1 363 ? 24.203 -35.781 -19.75 1 88.56 363 VAL B N 1
ATOM 9041 C CA . VAL B 1 363 ? 24.078 -34.5 -19.047 1 88.56 363 VAL B CA 1
ATOM 9042 C C . VAL B 1 363 ? 24.906 -33.438 -19.75 1 88.56 363 VAL B C 1
ATOM 9044 O O . VAL B 1 363 ? 25.984 -33.719 -20.297 1 88.56 363 VAL B O 1
ATOM 9047 N N . ALA B 1 364 ? 24.422 -32.25 -19.797 1 89.38 364 ALA B N 1
ATOM 9048 C CA . ALA B 1 364 ? 25.141 -31.141 -20.453 1 89.38 364 ALA B CA 1
ATOM 9049 C C . ALA B 1 364 ? 26.562 -31.031 -19.938 1 89.38 364 ALA B C 1
ATOM 9051 O O . ALA B 1 364 ? 26.797 -31.016 -18.734 1 89.38 364 ALA B O 1
ATOM 9052 N N . SER B 1 365 ? 27.531 -30.953 -20.828 1 87.88 365 SER B N 1
ATOM 9053 C CA . SER B 1 365 ? 28.953 -31 -20.484 1 87.88 365 SER B CA 1
ATOM 9054 C C . SER B 1 365 ? 29.422 -29.641 -19.938 1 87.88 365 SER B C 1
ATOM 9056 O O . SER B 1 365 ? 30.281 -29.594 -19.062 1 87.88 365 SER B O 1
ATOM 9058 N N . TYR B 1 366 ? 28.891 -28.609 -20.484 1 94.12 366 TYR B N 1
ATOM 9059 C CA . TYR B 1 366 ? 29.312 -27.281 -20.062 1 94.12 366 TYR B CA 1
ATOM 9060 C C . TYR B 1 366 ? 28.172 -26.531 -19.359 1 94.12 366 TYR B C 1
ATOM 9062 O O . TYR B 1 366 ? 27.219 -26.094 -20 1 94.12 366 TYR B O 1
ATOM 9070 N N . PRO B 1 367 ? 28.344 -26.297 -18.047 1 95.44 367 PRO B N 1
ATOM 9071 C CA . PRO B 1 367 ? 27.281 -25.641 -17.297 1 95.44 367 PRO B CA 1
ATOM 9072 C C . PRO B 1 367 ? 27.062 -24.188 -17.719 1 95.44 367 PRO B C 1
ATOM 9074 O O . PRO B 1 367 ? 25.969 -23.641 -17.547 1 95.44 367 PRO B O 1
ATOM 9077 N N . GLY B 1 368 ? 28 -23.516 -18.297 1 95 368 GLY B N 1
ATOM 9078 C CA . GLY B 1 368 ? 27.891 -22.109 -18.688 1 95 368 GLY B CA 1
ATOM 9079 C C . GLY B 1 368 ? 27.281 -21.922 -20.062 1 95 368 GLY B C 1
ATOM 9080 O O . GLY B 1 368 ? 27.203 -20.797 -20.562 1 95 368 GLY B O 1
ATOM 9081 N N . ALA B 1 369 ? 26.828 -23.016 -20.641 1 94.62 369 ALA B N 1
ATOM 9082 C CA . ALA B 1 369 ? 26.203 -22.922 -21.953 1 94.62 369 ALA B CA 1
ATOM 9083 C C . ALA B 1 369 ? 24.938 -22.078 -21.906 1 94.62 369 ALA B C 1
ATOM 9085 O O . ALA B 1 369 ? 24.297 -21.969 -20.859 1 94.62 369 ALA B O 1
ATOM 9086 N N . PHE B 1 370 ? 24.547 -21.531 -23 1 94.31 370 PHE B N 1
ATOM 9087 C CA . PHE B 1 370 ? 23.406 -20.609 -23.078 1 94.31 370 PHE B CA 1
ATOM 9088 C C . PHE B 1 370 ? 22.109 -21.344 -22.766 1 94.31 370 PHE B C 1
ATOM 9090 O O . PHE B 1 370 ? 21.188 -20.766 -22.172 1 94.31 370 PHE B O 1
ATOM 9097 N N . ARG B 1 371 ? 22.062 -22.594 -23.094 1 92.06 371 ARG B N 1
ATOM 9098 C CA . ARG B 1 371 ? 20.844 -23.375 -22.891 1 92.06 371 ARG B CA 1
ATOM 9099 C C . ARG B 1 371 ? 20.766 -23.906 -21.453 1 92.06 371 ARG B C 1
ATOM 9101 O O . ARG B 1 371 ? 19.734 -24.438 -21.047 1 92.06 371 ARG B O 1
ATOM 9108 N N . VAL B 1 372 ? 21.859 -23.75 -20.75 1 95.19 372 VAL B N 1
ATOM 9109 C CA . VAL B 1 372 ? 21.875 -24.188 -19.359 1 95.19 372 VAL B CA 1
ATOM 9110 C C . VAL B 1 372 ? 21.797 -22.969 -18.438 1 95.19 372 VAL B C 1
ATOM 9112 O O . VAL B 1 372 ? 20.797 -22.266 -18.422 1 95.19 372 VAL B O 1
ATOM 9115 N N . TYR B 1 373 ? 22.969 -22.641 -17.719 1 97.31 373 TYR B N 1
ATOM 9116 C CA . TYR B 1 373 ? 22.922 -21.531 -16.781 1 97.31 373 TYR B CA 1
ATOM 9117 C C . TYR B 1 373 ? 23.297 -20.219 -17.484 1 97.31 373 TYR B C 1
ATOM 9119 O O . TYR B 1 373 ? 23.062 -19.141 -16.938 1 97.31 373 TYR B O 1
ATOM 9127 N N . GLY B 1 374 ? 23.828 -20.234 -18.656 1 97.06 374 GLY B N 1
ATOM 9128 C CA . GLY B 1 374 ? 24.344 -19.062 -19.359 1 97.06 374 GLY B CA 1
ATOM 9129 C C . GLY B 1 374 ? 23.266 -18.031 -19.625 1 97.06 374 GLY B C 1
ATOM 9130 O O . GLY B 1 374 ? 23.516 -16.828 -19.469 1 97.06 374 GLY B O 1
ATOM 9131 N N . SER B 1 375 ? 22.156 -18.422 -20.141 1 96.75 375 SER B N 1
ATOM 9132 C CA . SER B 1 375 ? 21.078 -17.484 -20.422 1 96.75 375 SER B CA 1
ATOM 9133 C C . SER B 1 375 ? 20.594 -16.797 -19.141 1 96.75 375 SER B C 1
ATOM 9135 O O . SER B 1 375 ? 20.312 -15.602 -19.141 1 96.75 375 SER B O 1
ATOM 9137 N N . CYS B 1 376 ? 20.484 -17.578 -18.016 1 97.38 376 CYS B N 1
ATOM 9138 C CA . CYS B 1 376 ? 20.062 -17.016 -16.734 1 97.38 376 CYS B CA 1
ATOM 9139 C C . CYS B 1 376 ? 21.031 -15.93 -16.266 1 97.38 376 CYS B C 1
ATOM 9141 O O . CYS B 1 376 ? 20.609 -14.844 -15.883 1 97.38 376 CYS B O 1
ATOM 9143 N N . ILE B 1 377 ? 22.312 -16.203 -16.391 1 98.12 377 ILE B N 1
ATOM 9144 C CA . ILE B 1 377 ? 23.344 -15.289 -15.922 1 98.12 377 ILE B CA 1
ATOM 9145 C C . ILE B 1 377 ? 23.344 -14.023 -16.781 1 98.12 377 ILE B C 1
ATOM 9147 O O . ILE B 1 377 ? 23.359 -12.914 -16.234 1 98.12 377 ILE B O 1
ATOM 9151 N N . LEU B 1 378 ? 23.25 -14.211 -18.016 1 97.69 378 LEU B N 1
ATOM 9152 C CA . LEU B 1 378 ? 23.266 -13.07 -18.922 1 97.69 378 LEU B CA 1
ATOM 9153 C C . LEU B 1 378 ? 22.062 -12.164 -18.688 1 97.69 378 LEU B C 1
ATOM 9155 O O . LEU B 1 378 ? 22.203 -10.938 -18.594 1 97.69 378 LEU B O 1
ATOM 9159 N N . TYR B 1 379 ? 20.922 -12.742 -18.641 1 97.75 379 TYR B N 1
ATOM 9160 C CA . TYR B 1 379 ? 19.703 -11.953 -18.469 1 97.75 379 TYR B CA 1
ATOM 9161 C C . TYR B 1 379 ? 19.719 -11.211 -17.141 1 97.75 379 TYR B C 1
ATOM 9163 O O . TYR B 1 379 ? 19.297 -10.055 -17.062 1 97.75 379 TYR B O 1
ATOM 9171 N N . LEU B 1 380 ? 20.172 -11.859 -16.094 1 98.31 380 LEU B N 1
ATOM 9172 C CA . LEU B 1 380 ? 20.203 -11.227 -14.781 1 98.31 380 LEU B CA 1
ATOM 9173 C C . LEU B 1 380 ? 21.188 -10.062 -14.766 1 98.31 380 LEU B C 1
ATOM 9175 O O . LEU B 1 380 ? 20.938 -9.039 -14.125 1 98.31 380 LEU B O 1
ATOM 9179 N N . ILE B 1 381 ? 22.297 -10.164 -15.469 1 98 381 ILE B N 1
ATOM 9180 C CA . ILE B 1 381 ? 23.266 -9.078 -15.57 1 98 381 ILE B CA 1
ATOM 9181 C C . ILE B 1 381 ? 22.656 -7.906 -16.328 1 98 381 ILE B C 1
ATOM 9183 O O . ILE B 1 381 ? 22.75 -6.758 -15.883 1 98 381 ILE B O 1
ATOM 9187 N N . LEU B 1 382 ? 22.031 -8.219 -17.406 1 97.44 382 LEU B N 1
ATOM 9188 C CA . LEU B 1 382 ? 21.406 -7.176 -18.219 1 97.44 382 LEU B CA 1
ATOM 9189 C C . LEU B 1 382 ? 20.297 -6.477 -17.453 1 97.44 382 LEU B C 1
ATOM 9191 O O . LEU B 1 382 ? 20.188 -5.25 -17.484 1 97.44 382 LEU B O 1
ATOM 9195 N N . GLN B 1 383 ? 19.469 -7.285 -16.844 1 97.5 383 GLN B N 1
ATOM 9196 C CA . GLN B 1 383 ? 18.391 -6.711 -16.047 1 97.5 383 GLN B CA 1
ATOM 9197 C C . GLN B 1 383 ? 18.938 -5.801 -14.945 1 97.5 383 GLN B C 1
ATOM 9199 O O . GLN B 1 383 ? 18.422 -4.703 -14.727 1 97.5 383 GLN B O 1
ATOM 9204 N N . SER B 1 384 ? 19.984 -6.211 -14.281 1 98.06 384 SER B N 1
ATOM 9205 C CA . SER B 1 384 ? 20.578 -5.43 -13.203 1 98.06 384 SER B CA 1
ATOM 9206 C C . SER B 1 384 ? 21.156 -4.109 -13.719 1 98.06 384 SER B C 1
ATOM 9208 O O . SER B 1 384 ? 20.969 -3.062 -13.102 1 98.06 384 SER B O 1
ATOM 9210 N N . ALA B 1 385 ? 21.734 -4.141 -14.812 1 97.44 385 ALA B N 1
ATOM 9211 C CA . ALA B 1 385 ? 22.312 -2.936 -15.406 1 97.44 385 ALA B CA 1
ATOM 9212 C C . ALA B 1 385 ? 21.219 -1.949 -15.82 1 97.44 385 ALA B C 1
ATOM 9214 O O . ALA B 1 385 ? 21.312 -0.756 -15.516 1 97.44 385 ALA B O 1
ATOM 9215 N N . ILE B 1 386 ? 20.203 -2.449 -16.422 1 97.06 386 ILE B N 1
ATOM 9216 C CA . ILE B 1 386 ? 19.125 -1.595 -16.906 1 97.06 386 ILE B CA 1
ATOM 9217 C C . ILE B 1 386 ? 18.375 -0.987 -15.719 1 97.06 386 ILE B C 1
ATOM 9219 O O . ILE B 1 386 ? 18.094 0.213 -15.711 1 97.06 386 ILE B O 1
ATOM 9223 N N . LEU B 1 387 ? 18.078 -1.828 -14.758 1 97.44 387 LEU B N 1
ATOM 9224 C CA . LEU B 1 387 ? 17.328 -1.357 -13.602 1 97.44 387 LEU B CA 1
ATOM 9225 C C . LEU B 1 387 ? 18.125 -0.325 -12.82 1 97.44 387 LEU B C 1
ATOM 9227 O O . LEU B 1 387 ? 17.562 0.666 -12.336 1 97.44 387 LEU B O 1
ATOM 9231 N N . PHE B 1 388 ? 19.453 -0.523 -12.672 1 97.38 388 PHE B N 1
ATOM 9232 C CA . PHE B 1 388 ? 20.297 0.44 -11.984 1 97.38 388 PHE B CA 1
ATOM 9233 C C . PHE B 1 388 ? 20.312 1.773 -12.719 1 97.38 388 PHE B C 1
ATOM 9235 O O . PHE B 1 388 ? 20.234 2.834 -12.094 1 97.38 388 PHE B O 1
ATOM 9242 N N . LEU B 1 389 ? 20.344 1.756 -13.992 1 95.31 389 LEU B N 1
ATOM 9243 C CA . LEU B 1 389 ? 20.359 2.967 -14.805 1 95.31 389 LEU B CA 1
ATOM 9244 C C . LEU B 1 389 ? 19.016 3.699 -14.703 1 95.31 389 LEU B C 1
ATOM 9246 O O . LEU B 1 389 ? 18.984 4.934 -14.711 1 95.31 389 LEU B O 1
ATOM 9250 N N . VAL B 1 390 ? 18.016 2.961 -14.602 1 94.38 390 VAL B N 1
ATOM 9251 C CA . VAL B 1 390 ? 16.688 3.559 -14.477 1 94.38 390 VAL B CA 1
ATOM 9252 C C . VAL B 1 390 ? 16.578 4.297 -13.148 1 94.38 390 VAL B C 1
ATOM 9254 O O . VAL B 1 390 ? 16 5.391 -13.078 1 94.38 390 VAL B O 1
ATOM 9257 N N . LEU B 1 391 ? 17.125 3.734 -12.102 1 95.31 391 LEU B N 1
ATOM 9258 C CA . LEU B 1 391 ? 17.094 4.348 -10.781 1 95.31 391 LEU B CA 1
ATOM 9259 C C . LEU B 1 391 ? 17.859 5.664 -10.773 1 95.31 391 LEU B C 1
ATOM 9261 O O . LEU B 1 391 ? 17.344 6.68 -10.289 1 95.31 391 LEU B O 1
ATOM 9265 N N . VAL B 1 392 ? 19.031 5.672 -11.328 1 92.75 392 VAL B N 1
ATOM 9266 C CA . VAL B 1 392 ? 19.859 6.863 -11.359 1 92.75 392 VAL B CA 1
ATOM 9267 C C . VAL B 1 392 ? 19.234 7.918 -12.266 1 92.75 392 VAL B C 1
ATOM 9269 O O . VAL B 1 392 ? 19.234 9.109 -11.938 1 92.75 392 VAL B O 1
ATOM 9272 N N . TRP B 1 393 ? 18.641 7.465 -13.336 1 88.12 393 TRP B N 1
ATOM 9273 C CA . TRP B 1 393 ? 17.984 8.383 -14.266 1 88.12 393 TRP B CA 1
ATOM 9274 C C . TRP B 1 393 ? 16.781 9.047 -13.617 1 88.12 393 TRP B C 1
ATOM 9276 O O . TRP B 1 393 ? 16.578 10.258 -13.766 1 88.12 393 TRP B O 1
ATOM 9286 N N . TYR B 1 394 ? 16.031 8.352 -12.883 1 86.69 394 TYR B N 1
ATOM 9287 C CA . TYR B 1 394 ? 14.828 8.859 -12.242 1 86.69 394 TYR B CA 1
ATOM 9288 C C . TYR B 1 394 ? 15.164 9.93 -11.211 1 86.69 394 TYR B C 1
ATOM 9290 O O . TYR B 1 394 ? 14.516 10.977 -11.164 1 86.69 394 TYR B O 1
ATOM 9298 N N . ASP B 1 395 ? 16.141 9.719 -10.414 1 84.38 395 ASP B N 1
ATOM 9299 C CA . ASP B 1 395 ? 16.469 10.625 -9.312 1 84.38 395 ASP B CA 1
ATOM 9300 C C . ASP B 1 395 ? 17.344 11.781 -9.797 1 84.38 395 ASP B C 1
ATOM 9302 O O . ASP B 1 395 ? 17.438 12.812 -9.133 1 84.38 395 ASP B O 1
ATOM 9306 N N . SER B 1 396 ? 18.031 11.625 -10.852 1 75.81 396 SER B N 1
ATOM 9307 C CA . SER B 1 396 ? 18.875 12.703 -11.367 1 75.81 396 SER B CA 1
ATOM 9308 C C . SER B 1 396 ? 18.031 13.797 -12.016 1 75.81 396 SER B C 1
ATOM 9310 O O . SER B 1 396 ? 18.484 14.93 -12.172 1 75.81 396 SER B O 1
ATOM 9312 N N . GLY B 1 397 ? 16.672 13.688 -12.055 1 62.47 397 GLY B N 1
ATOM 9313 C CA . GLY B 1 397 ? 15.789 14.695 -12.633 1 62.47 397 GLY B CA 1
ATOM 9314 C C . GLY B 1 397 ? 16.094 15 -14.086 1 62.47 397 GLY B C 1
ATOM 9315 O O . GLY B 1 397 ? 15.602 15.977 -14.641 1 62.47 397 GLY B O 1
ATOM 9316 N N . TRP B 1 398 ? 17.016 14.43 -14.57 1 54.69 398 TRP B N 1
ATOM 9317 C CA . TRP B 1 398 ? 17.406 14.734 -15.945 1 54.69 398 TRP B CA 1
ATOM 9318 C C . TRP B 1 398 ? 16.266 14.43 -16.906 1 54.69 398 TRP B C 1
ATOM 9320 O O . TRP B 1 398 ? 15.656 13.367 -16.844 1 54.69 398 TRP B O 1
ATOM 9330 N N . ARG B 1 399 ? 15.555 15.492 -17.266 1 55.62 399 ARG B N 1
ATOM 9331 C CA . ARG B 1 399 ? 14.586 15.25 -18.328 1 55.62 399 ARG B CA 1
ATOM 9332 C C . ARG B 1 399 ? 15.211 15.492 -19.703 1 55.62 399 ARG B C 1
ATOM 9334 O O . ARG B 1 399 ? 15.961 16.453 -19.891 1 55.62 399 ARG B O 1
ATOM 9341 N N . PRO B 1 400 ? 15.016 14.547 -20.438 1 48.62 400 PRO B N 1
ATOM 9342 C CA . PRO B 1 400 ? 15.562 14.797 -21.781 1 48.62 400 PRO B CA 1
ATOM 9343 C C . PRO B 1 400 ? 15.102 16.125 -22.375 1 48.62 400 PRO B C 1
ATOM 9345 O O . PRO B 1 400 ? 13.984 16.562 -22.094 1 48.62 400 PRO B O 1
ATOM 9348 N N . ALA B 1 401 ? 16.078 17.047 -22.781 1 46.94 401 ALA B N 1
ATOM 9349 C CA . ALA B 1 401 ? 15.891 18.375 -23.359 1 46.94 401 ALA B CA 1
ATOM 9350 C C . ALA B 1 401 ? 14.625 18.438 -24.219 1 46.94 401 ALA B C 1
ATOM 9352 O O . ALA B 1 401 ? 13.922 19.453 -24.219 1 46.94 401 ALA B O 1
ATOM 9353 N N . PHE B 1 402 ? 14.422 17.453 -24.906 1 47.31 402 PHE B N 1
ATOM 9354 C CA . PHE B 1 402 ? 13.312 17.516 -25.859 1 47.31 402 PHE B CA 1
ATOM 9355 C C . PHE B 1 402 ? 11.977 17.562 -25.125 1 47.31 402 PHE B C 1
ATOM 9357 O O . PHE B 1 402 ? 10.984 18.062 -25.672 1 47.31 402 PHE B O 1
ATOM 9364 N N . LEU B 1 403 ? 11.906 17.156 -23.922 1 47.56 403 LEU B N 1
ATOM 9365 C CA . LEU B 1 403 ? 10.648 17.141 -23.172 1 47.56 403 LEU B CA 1
ATOM 9366 C C . LEU B 1 403 ? 10.516 18.406 -22.328 1 47.56 403 LEU B C 1
ATOM 9368 O O . LEU B 1 403 ? 9.43 18.719 -21.828 1 47.56 403 LEU B O 1
ATOM 9372 N N . ALA B 1 404 ? 11.57 18.984 -21.938 1 48.25 404 ALA B N 1
ATOM 9373 C CA . ALA B 1 404 ? 11.586 20.156 -21.062 1 48.25 404 ALA B CA 1
ATOM 9374 C C . ALA B 1 404 ? 11.188 21.406 -21.828 1 48.25 404 ALA B C 1
ATOM 9376 O O . ALA B 1 404 ? 10.781 22.406 -21.234 1 48.25 404 ALA B O 1
ATOM 9377 N N . ARG B 1 405 ? 11.391 21.547 -23.188 1 44.38 405 ARG B N 1
ATOM 9378 C CA . ARG B 1 405 ? 11.273 22.812 -23.891 1 44.38 405 ARG B CA 1
ATOM 9379 C C . ARG B 1 405 ? 9.812 23.25 -24 1 44.38 405 ARG B C 1
ATOM 9381 O O . ARG B 1 405 ? 9.164 23.016 -25.016 1 44.38 405 ARG B O 1
ATOM 9388 N N . LYS B 1 406 ? 8.953 22.953 -23.156 1 44.94 406 LYS B N 1
ATOM 9389 C CA . LYS B 1 406 ? 7.699 23.609 -23.484 1 44.94 406 LYS B CA 1
ATOM 9390 C C . LYS B 1 406 ? 7.844 25.125 -23.406 1 44.94 406 LYS B C 1
ATOM 9392 O O . LYS B 1 406 ? 8.297 25.656 -22.391 1 44.94 406 LYS B O 1
ATOM 9397 N N . GLN B 1 407 ? 7.883 25.844 -24.484 1 43.59 407 GLN B N 1
ATOM 9398 C CA . GLN B 1 407 ? 7.871 27.266 -24.781 1 43.59 407 GLN B CA 1
ATOM 9399 C C . GLN B 1 407 ? 6.754 27.984 -24.031 1 43.59 407 GLN B C 1
ATOM 9401 O O . GLN B 1 407 ? 5.574 27.672 -24.219 1 43.59 407 GLN B O 1
ATOM 9406 N N . HIS B 1 408 ? 6.848 28.266 -22.906 1 46.34 408 HIS B N 1
ATOM 9407 C CA . HIS B 1 408 ? 5.859 29.141 -22.266 1 46.34 408 HIS B CA 1
ATOM 9408 C C . HIS B 1 408 ? 5.738 30.453 -23.016 1 46.34 408 HIS B C 1
ATOM 9410 O O . HIS B 1 408 ? 6.742 31.016 -23.469 1 46.34 408 HIS B O 1
ATOM 9416 N N . ARG B 1 409 ? 4.629 30.688 -23.672 1 40.81 409 ARG B N 1
ATOM 9417 C CA . ARG B 1 409 ? 4.328 31.984 -24.266 1 40.81 409 ARG B CA 1
ATOM 9418 C C . ARG B 1 409 ? 4.531 33.094 -23.25 1 40.81 409 ARG B C 1
ATOM 9420 O O . ARG B 1 409 ? 3.969 33.062 -22.156 1 40.81 409 ARG B O 1
ATOM 9427 N N . LYS B 1 410 ? 5.547 33.906 -23.391 1 44.16 410 LYS B N 1
ATOM 9428 C CA . LYS B 1 410 ? 5.832 35.156 -22.672 1 44.16 410 LYS B CA 1
ATOM 9429 C C . LYS B 1 410 ? 4.574 36 -22.516 1 44.16 410 LYS B C 1
ATOM 9431 O O . LYS B 1 410 ? 3.945 36.375 -23.5 1 44.16 410 LYS B O 1
ATOM 9436 N N . GLU B 1 411 ? 3.723 35.75 -21.672 1 43.59 411 GLU B N 1
ATOM 9437 C CA . GLU B 1 411 ? 2.68 36.75 -21.5 1 43.59 411 GLU B CA 1
ATOM 9438 C C . GLU B 1 411 ? 3.248 38.156 -21.625 1 43.59 411 GLU B C 1
ATOM 9440 O O . GLU B 1 411 ? 4.395 38.406 -21.25 1 43.59 411 GLU B O 1
ATOM 9445 N N . ASP B 1 412 ? 2.645 39.125 -22.469 1 37.88 412 ASP B N 1
ATOM 9446 C CA . ASP B 1 412 ? 2.988 40.469 -22.859 1 37.88 412 ASP B CA 1
ATOM 9447 C C . ASP B 1 412 ? 3.346 41.344 -21.656 1 37.88 412 ASP B C 1
ATOM 9449 O O . ASP B 1 412 ? 2.705 41.219 -20.609 1 37.88 412 ASP B O 1
ATOM 9453 N N . LEU B 1 413 ? 4.543 41.906 -21.453 1 39.91 413 LEU B N 1
ATOM 9454 C CA . LEU B 1 413 ? 5.219 42.906 -20.625 1 39.91 413 LEU B CA 1
ATOM 9455 C C . LEU B 1 413 ? 4.27 44.031 -20.266 1 39.91 413 LEU B C 1
ATOM 9457 O O . LEU B 1 413 ? 4.668 45 -19.578 1 39.91 413 LEU B O 1
ATOM 9461 N N . GLU B 1 414 ? 3.203 44.281 -20.922 1 36.94 414 GLU B N 1
ATOM 9462 C CA . GLU B 1 414 ? 2.457 45.531 -20.703 1 36.94 414 GLU B CA 1
ATOM 9463 C C . GLU B 1 414 ? 2.01 45.625 -19.234 1 36.94 414 GLU B C 1
ATOM 9465 O O . GLU B 1 414 ? 1.578 46.688 -18.797 1 36.94 414 GLU B O 1
ATOM 9470 N N . GLN B 1 415 ? 1.809 44.625 -18.531 1 41.25 415 GLN B N 1
ATOM 9471 C CA . GLN B 1 415 ? 1.248 44.812 -17.188 1 41.25 415 GLN B CA 1
ATOM 9472 C C . GLN B 1 415 ? 2.324 45.25 -16.203 1 41.25 415 GLN B C 1
ATOM 9474 O O . GLN B 1 415 ? 2.092 45.281 -14.992 1 41.25 415 GLN B O 1
ATOM 9479 N N . VAL B 1 416 ? 3.533 45.5 -16.656 1 45.81 416 VAL B N 1
ATOM 9480 C CA . VAL B 1 416 ? 4.668 45.969 -15.859 1 45.81 416 VAL B CA 1
ATOM 9481 C C . VAL B 1 416 ? 4.395 47.375 -15.32 1 45.81 416 VAL B C 1
ATOM 9483 O O . VAL B 1 416 ? 5.172 47.906 -14.523 1 45.81 416 VAL B O 1
ATOM 9486 N N . ASP B 1 417 ? 3.498 48.094 -15.898 1 46.12 417 ASP B N 1
ATOM 9487 C CA . ASP B 1 417 ? 3.365 49.5 -15.562 1 46.12 417 ASP B CA 1
ATOM 9488 C C . ASP B 1 417 ? 2.99 49.688 -14.094 1 46.12 417 ASP B C 1
ATOM 9490 O O . ASP B 1 417 ? 3.168 50.781 -13.539 1 46.12 417 ASP B O 1
ATOM 9494 N N . ASP B 1 418 ? 2.439 48.656 -13.414 1 54.25 418 ASP B N 1
ATOM 9495 C CA . ASP B 1 418 ? 1.928 49 -12.094 1 54.25 418 ASP B CA 1
ATOM 9496 C C . ASP B 1 418 ? 2.869 48.531 -10.992 1 54.25 418 ASP B C 1
ATOM 9498 O O . ASP B 1 418 ? 2.428 48.188 -9.891 1 54.25 418 ASP B O 1
ATOM 9502 N N . MET B 1 419 ? 4.211 48.562 -11.352 1 65.56 419 MET B N 1
ATOM 9503 C CA . MET B 1 419 ? 5.133 48.156 -10.289 1 65.56 419 MET B CA 1
ATOM 9504 C C . MET B 1 419 ? 5.488 49.312 -9.391 1 65.56 419 MET B C 1
ATOM 9506 O O . MET B 1 419 ? 5.762 50.438 -9.883 1 65.56 419 MET B O 1
ATOM 9510 N N . ASP B 1 420 ? 5.418 49.125 -8.195 1 74.44 420 ASP B N 1
ATOM 9511 C CA . ASP B 1 420 ? 5.785 50.156 -7.223 1 74.44 420 ASP B CA 1
ATOM 9512 C C . ASP B 1 420 ? 7.258 50.531 -7.352 1 74.44 420 ASP B C 1
ATOM 9514 O O . ASP B 1 420 ? 8.078 49.719 -7.789 1 74.44 420 ASP B O 1
ATOM 9518 N N . ALA B 1 421 ? 7.648 51.719 -7.188 1 77.94 421 ALA B N 1
ATOM 9519 C CA . ALA B 1 421 ? 8.984 52.281 -7.352 1 77.94 421 ALA B CA 1
ATOM 9520 C C . ALA B 1 421 ? 10.016 51.5 -6.555 1 77.94 421 ALA B C 1
ATOM 9522 O O . ALA B 1 421 ? 11.141 51.281 -7.02 1 77.94 421 ALA B O 1
ATOM 9523 N N . GLU B 1 422 ? 9.625 51.031 -5.406 1 84.38 422 GLU B N 1
ATOM 9524 C CA . GLU B 1 422 ? 10.578 50.312 -4.566 1 84.38 422 GLU B CA 1
ATOM 9525 C C . GLU B 1 422 ? 10.961 48.969 -5.195 1 84.38 422 GLU B C 1
ATOM 9527 O O . GLU B 1 422 ? 12.109 48.531 -5.074 1 84.38 422 GLU B O 1
ATOM 9532 N N . VAL B 1 423 ? 10.148 48.344 -5.84 1 87.56 423 VAL B N 1
ATOM 9533 C CA . VAL B 1 423 ? 10.406 47.062 -6.492 1 87.56 423 VAL B CA 1
ATOM 9534 C C . VAL B 1 423 ? 11.344 47.281 -7.68 1 87.56 423 VAL B C 1
ATOM 9536 O O . VAL B 1 423 ? 12.242 46.469 -7.91 1 87.56 423 VAL B O 1
ATOM 9539 N N . PHE B 1 424 ? 11.094 48.406 -8.359 1 84.12 424 PHE B N 1
ATOM 9540 C CA . PHE B 1 424 ? 11.938 48.719 -9.508 1 84.12 424 PHE B CA 1
ATOM 9541 C C . PHE B 1 424 ? 13.352 49.062 -9.055 1 84.12 424 PHE B C 1
ATOM 9543 O O . PHE B 1 424 ? 14.328 48.656 -9.688 1 84.12 424 PHE B O 1
ATOM 9550 N N . THR B 1 425 ? 13.445 49.781 -8.008 1 87.06 425 THR B N 1
ATOM 9551 C CA . THR B 1 425 ? 14.75 50.156 -7.484 1 87.06 425 THR B CA 1
ATOM 9552 C C . THR B 1 425 ? 15.523 48.938 -7.02 1 87.06 425 THR B C 1
ATOM 9554 O O . THR B 1 425 ? 16.734 48.844 -7.191 1 87.06 425 THR B O 1
ATOM 9557 N N . GLU B 1 426 ? 14.852 48 -6.387 1 89.56 426 GLU B N 1
ATOM 9558 C CA . GLU B 1 426 ? 15.5 46.781 -5.941 1 89.56 426 GLU B CA 1
ATOM 9559 C C . GLU B 1 426 ? 15.992 45.938 -7.125 1 89.56 426 GLU B C 1
ATOM 9561 O O . GLU B 1 426 ? 17.094 45.375 -7.082 1 89.56 426 GLU B O 1
ATOM 9566 N N . ALA B 1 427 ? 15.242 45.875 -8.195 1 89.25 427 ALA B N 1
ATOM 9567 C CA . ALA B 1 427 ? 15.625 45.156 -9.391 1 89.25 427 ALA B CA 1
ATOM 9568 C C . ALA B 1 427 ? 16.875 45.75 -10.031 1 89.25 427 ALA B C 1
ATOM 9570 O O . ALA B 1 427 ? 17.734 45 -10.523 1 89.25 427 ALA B O 1
ATOM 9571 N N . LYS B 1 428 ? 16.938 47 -10.047 1 87.62 428 LYS B N 1
ATOM 9572 C CA . LYS B 1 428 ? 18.094 47.688 -10.609 1 87.62 428 LYS B CA 1
ATOM 9573 C C . LYS B 1 428 ? 19.328 47.531 -9.727 1 87.62 428 LYS B C 1
ATOM 9575 O O . LYS B 1 428 ? 20.438 47.375 -10.227 1 87.62 428 LYS B O 1
ATOM 9580 N N . ARG B 1 429 ? 19.078 47.5 -8.453 1 90.69 429 ARG B N 1
ATOM 9581 C CA . ARG B 1 429 ? 20.172 47.344 -7.496 1 90.69 429 ARG B CA 1
ATOM 9582 C C . ARG B 1 429 ? 20.844 46 -7.645 1 90.69 429 ARG B C 1
ATOM 9584 O O . ARG B 1 429 ? 22.062 45.875 -7.516 1 90.69 429 ARG B O 1
ATOM 9591 N N . ILE B 1 430 ? 20.188 45.031 -7.945 1 89.19 430 ILE B N 1
ATOM 9592 C CA . ILE B 1 430 ? 20.656 43.656 -7.953 1 89.19 430 ILE B CA 1
ATOM 9593 C C . ILE B 1 430 ? 21.594 43.438 -9.133 1 89.19 430 ILE B C 1
ATOM 9595 O O . ILE B 1 430 ? 22.516 42.594 -9.062 1 89.19 430 ILE B O 1
ATOM 9599 N N . ASP B 1 431 ? 21.438 44.156 -10.188 1 83.31 431 ASP B N 1
ATOM 9600 C CA . ASP B 1 431 ? 22.281 44 -11.367 1 83.31 431 ASP B CA 1
ATOM 9601 C C . ASP B 1 431 ? 23.734 44.375 -11.055 1 83.31 431 ASP B C 1
ATOM 9603 O O . ASP B 1 431 ? 24.656 43.812 -11.648 1 83.31 431 ASP B O 1
ATOM 9607 N N . GLY B 1 432 ? 23.922 45.188 -10.117 1 80.25 432 GLY B N 1
ATOM 9608 C CA . GLY B 1 432 ? 25.266 45.625 -9.805 1 80.25 432 GLY B CA 1
ATOM 9609 C C . GLY B 1 432 ? 25.688 45.344 -8.375 1 80.25 432 GLY B C 1
ATOM 9610 O O . GLY B 1 432 ? 26.797 45.688 -7.957 1 80.25 432 GLY B O 1
ATOM 9611 N N . ALA B 1 433 ? 24.906 44.625 -7.621 1 84.88 433 ALA B N 1
ATOM 9612 C CA . ALA B 1 433 ? 25.172 44.438 -6.199 1 84.88 433 ALA B CA 1
ATOM 9613 C C . ALA B 1 433 ? 26 43.188 -5.969 1 84.88 433 ALA B C 1
ATOM 9615 O O . ALA B 1 433 ? 26.078 42.312 -6.832 1 84.88 433 ALA B O 1
ATOM 9616 N N . SER B 1 434 ? 26.797 43.219 -4.898 1 87.88 434 SER B N 1
ATOM 9617 C CA . SER B 1 434 ? 27.578 42.062 -4.488 1 87.88 434 SER B CA 1
ATOM 9618 C C . SER B 1 434 ? 26.953 41.375 -3.287 1 87.88 434 SER B C 1
ATOM 9620 O O . SER B 1 434 ? 27.641 41.031 -2.314 1 87.88 434 SER B O 1
ATOM 9622 N N . ASP B 1 435 ? 25.688 41.062 -3.408 1 92.44 435 ASP B N 1
ATOM 9623 C CA . ASP B 1 435 ? 24.984 40.375 -2.328 1 92.44 435 ASP B CA 1
ATOM 9624 C C . ASP B 1 435 ? 25.281 38.875 -2.33 1 92.44 435 ASP B C 1
ATOM 9626 O O . ASP B 1 435 ? 25.703 38.344 -3.348 1 92.44 435 ASP B O 1
ATOM 9630 N N . GLN B 1 436 ? 25.203 38.281 -1.23 1 93.56 436 GLN B N 1
ATOM 9631 C CA . GLN B 1 436 ? 25.469 36.844 -1.109 1 93.56 436 GLN B CA 1
ATOM 9632 C C . GLN B 1 436 ? 24.406 36.031 -1.851 1 93.56 436 GLN B C 1
ATOM 9634 O O . GLN B 1 436 ? 24.719 34.938 -2.383 1 93.56 436 GLN B O 1
ATOM 9639 N N . LEU B 1 437 ? 23.172 36.438 -1.756 1 95.12 437 LEU B N 1
ATOM 9640 C CA . LEU B 1 437 ? 22.094 35.844 -2.545 1 95.12 437 LEU B CA 1
ATOM 9641 C C . LEU B 1 437 ? 21.484 36.875 -3.49 1 95.12 437 LEU B C 1
ATOM 9643 O O . LEU B 1 437 ? 21.062 37.969 -3.061 1 95.12 437 LEU B O 1
ATOM 9647 N N . ARG B 1 438 ? 21.469 36.562 -4.801 1 95.94 438 ARG B N 1
ATOM 9648 C CA . ARG B 1 438 ? 20.891 37.469 -5.805 1 95.94 438 ARG B CA 1
ATOM 9649 C C . ARG B 1 438 ? 19.922 36.719 -6.703 1 95.94 438 ARG B C 1
ATOM 9651 O O . ARG B 1 438 ? 20.297 35.75 -7.391 1 95.94 438 ARG B O 1
ATOM 9658 N N . VAL B 1 439 ? 18.703 37.031 -6.613 1 95.5 439 VAL B N 1
ATOM 9659 C CA . VAL B 1 439 ? 17.672 36.531 -7.508 1 95.5 439 VAL B CA 1
ATOM 9660 C C . VAL B 1 439 ? 17.406 37.562 -8.617 1 95.5 439 VAL B C 1
ATOM 9662 O O . VAL B 1 439 ? 16.922 38.656 -8.352 1 95.5 439 VAL B O 1
ATOM 9665 N N . LYS B 1 440 ? 17.75 37.156 -9.797 1 93.94 440 LYS B N 1
ATOM 9666 C CA . LYS B 1 440 ? 17.75 38.125 -10.898 1 93.94 440 LYS B CA 1
ATOM 9667 C C . LYS B 1 440 ? 16.656 37.781 -11.914 1 93.94 440 LYS B C 1
ATOM 9669 O O . LYS B 1 440 ? 16.844 36.938 -12.773 1 93.94 440 LYS B O 1
ATOM 9674 N N . HIS B 1 441 ? 15.594 38.562 -11.875 1 91.69 441 HIS B N 1
ATOM 9675 C CA . HIS B 1 441 ? 14.5 38.531 -12.844 1 91.69 441 HIS B CA 1
ATOM 9676 C C . HIS B 1 441 ? 14.039 37.094 -13.086 1 91.69 441 HIS B C 1
ATOM 9678 O O . HIS B 1 441 ? 13.984 36.625 -14.227 1 91.69 441 HIS B O 1
ATOM 9684 N N . VAL B 1 442 ? 13.789 36.469 -12.07 1 92.81 442 VAL B N 1
ATOM 9685 C CA . VAL B 1 442 ? 13.461 35.062 -12.133 1 92.81 442 VAL B CA 1
ATOM 9686 C C . VAL B 1 442 ? 11.977 34.875 -12.445 1 92.81 442 VAL B C 1
ATOM 9688 O O . VAL B 1 442 ? 11.125 35.531 -11.82 1 92.81 442 VAL B O 1
ATOM 9691 N N . THR B 1 443 ? 11.664 34.125 -13.453 1 91.44 443 THR B N 1
ATOM 9692 C CA . THR B 1 443 ? 10.305 33.75 -13.844 1 91.44 443 THR B CA 1
ATOM 9693 C C . THR B 1 443 ? 10.156 32.25 -13.984 1 91.44 443 THR B C 1
ATOM 9695 O O . THR B 1 443 ? 11.062 31.578 -14.484 1 91.44 443 THR B O 1
ATOM 9698 N N . LYS B 1 444 ? 9.195 31.688 -13.375 1 89.44 444 LYS B N 1
ATOM 9699 C CA . LYS B 1 444 ? 8.906 30.266 -13.523 1 89.44 444 LYS B CA 1
ATOM 9700 C C . LYS B 1 444 ? 7.473 30.047 -13.992 1 89.44 444 LYS B C 1
ATOM 9702 O O . LYS B 1 444 ? 6.523 30.5 -13.352 1 89.44 444 LYS B O 1
ATOM 9707 N N . ALA B 1 445 ? 7.301 29.438 -15.141 1 82.69 445 ALA B N 1
ATOM 9708 C CA . ALA B 1 445 ? 5.992 29.109 -15.703 1 82.69 445 ALA B CA 1
ATOM 9709 C C . ALA B 1 445 ? 5.805 27.609 -15.836 1 82.69 445 ALA B C 1
ATOM 9711 O O . ALA B 1 445 ? 6.75 26.891 -16.172 1 82.69 445 ALA B O 1
ATOM 9712 N N . PHE B 1 446 ? 4.719 27.109 -15.328 1 73 446 PHE B N 1
ATOM 9713 C CA . PHE B 1 446 ? 4.293 25.734 -15.562 1 73 446 PHE B CA 1
ATOM 9714 C C . PHE B 1 446 ? 3.248 25.672 -16.672 1 73 446 PHE B C 1
ATOM 9716 O O . PHE B 1 446 ? 2.061 25.891 -16.422 1 73 446 PHE B O 1
ATOM 9723 N N . GLY B 1 447 ? 3.6 25.312 -17.844 1 66.31 447 GLY B N 1
ATOM 9724 C CA . GLY B 1 447 ? 2.67 25.438 -18.953 1 66.31 447 GLY B CA 1
ATOM 9725 C C . GLY B 1 447 ? 2.176 26.859 -19.156 1 66.31 447 GLY B C 1
ATOM 9726 O O . GLY B 1 447 ? 2.973 27.781 -19.344 1 66.31 447 GLY B O 1
ATOM 9727 N N . SER B 1 448 ? 0.833 26.953 -18.969 1 65.81 448 SER B N 1
ATOM 9728 C CA . SER B 1 448 ? 0.238 28.281 -19.141 1 65.81 448 SER B CA 1
ATOM 9729 C C . SER B 1 448 ? 0.147 29.031 -17.812 1 65.81 448 SER B C 1
ATOM 9731 O O . SER B 1 448 ? -0.097 30.234 -17.797 1 65.81 448 SER B O 1
ATOM 9733 N N . PHE B 1 449 ? 0.521 28.422 -16.734 1 72.12 449 PHE B N 1
ATOM 9734 C CA . PHE B 1 449 ? 0.42 29.016 -15.422 1 72.12 449 PHE B CA 1
ATOM 9735 C C . PHE B 1 449 ? 1.767 29.578 -14.977 1 72.12 449 PHE B C 1
ATOM 9737 O O . PHE B 1 449 ? 2.764 28.859 -14.938 1 72.12 449 PHE B O 1
ATOM 9744 N N . VAL B 1 450 ? 1.777 30.891 -14.773 1 81.19 450 VAL B N 1
ATOM 9745 C CA . VAL B 1 450 ? 2.998 31.516 -14.273 1 81.19 450 VAL B CA 1
ATOM 9746 C C . VAL B 1 450 ? 2.979 31.547 -12.75 1 81.19 450 VAL B C 1
ATOM 9748 O O . VAL B 1 450 ? 2.129 32.219 -12.141 1 81.19 450 VAL B O 1
ATOM 9751 N N . ALA B 1 451 ? 3.854 30.859 -12.086 1 82.69 451 ALA B N 1
ATOM 9752 C CA . ALA B 1 451 ? 3.9 30.766 -10.633 1 82.69 451 ALA B CA 1
ATOM 9753 C C . ALA B 1 451 ? 4.727 31.906 -10.039 1 82.69 451 ALA B C 1
ATOM 9755 O O . ALA B 1 451 ? 4.414 32.406 -8.969 1 82.69 451 ALA B O 1
ATOM 9756 N N . VAL B 1 452 ? 5.84 32.25 -10.648 1 89.56 452 VAL B N 1
ATOM 9757 C CA . VAL B 1 452 ? 6.723 33.344 -10.258 1 89.56 452 VAL B CA 1
ATOM 9758 C C . VAL B 1 452 ? 7.031 34.219 -11.469 1 89.56 452 VAL B C 1
ATOM 9760 O O . VAL B 1 452 ? 7.449 33.719 -12.516 1 89.56 452 VAL B O 1
ATOM 9763 N N . GLN B 1 453 ? 6.773 35.531 -11.328 1 89.25 453 GLN B N 1
ATOM 9764 C CA . GLN B 1 453 ? 6.914 36.438 -12.469 1 89.25 453 GLN B CA 1
ATOM 9765 C C . GLN B 1 453 ? 7.918 37.531 -12.164 1 89.25 453 GLN B C 1
ATOM 9767 O O . GLN B 1 453 ? 7.594 38.5 -11.461 1 89.25 453 GLN B O 1
ATOM 9772 N N . ASP B 1 454 ? 8.984 37.469 -12.734 1 89.56 454 ASP B N 1
ATOM 9773 C CA . ASP B 1 454 ? 10.016 38.5 -12.75 1 89.56 454 ASP B CA 1
ATOM 9774 C C . ASP B 1 454 ? 10.352 38.969 -11.336 1 89.56 454 ASP B C 1
ATOM 9776 O O . ASP B 1 454 ? 10.297 40.156 -11.047 1 89.56 454 ASP B O 1
ATOM 9780 N N . VAL B 1 455 ? 10.695 38.094 -10.516 1 92.19 455 VAL B N 1
ATOM 9781 C CA . VAL B 1 455 ? 11.047 38.375 -9.133 1 92.19 455 VAL B CA 1
ATOM 9782 C C . VAL B 1 455 ? 12.539 38.688 -9.031 1 92.19 455 VAL B C 1
ATOM 9784 O O . VAL B 1 455 ? 13.367 37.906 -9.531 1 92.19 455 VAL B O 1
ATOM 9787 N N . SER B 1 456 ? 12.852 39.844 -8.5 1 93.69 456 SER B N 1
ATOM 9788 C CA . SER B 1 456 ? 14.242 40.25 -8.289 1 93.69 456 SER B CA 1
ATOM 9789 C C . SER B 1 456 ? 14.461 40.781 -6.875 1 93.69 456 SER B C 1
ATOM 9791 O O . SER B 1 456 ? 13.742 41.656 -6.422 1 93.69 456 SER B O 1
ATOM 9793 N N . PHE B 1 457 ? 15.398 40.188 -6.152 1 93.94 457 PHE B N 1
ATOM 9794 C CA . PHE B 1 457 ? 15.805 40.719 -4.855 1 93.94 457 PHE B CA 1
ATOM 9795 C C . PHE B 1 457 ? 17.172 40.156 -4.445 1 93.94 457 PHE B C 1
ATOM 9797 O O . PHE B 1 457 ? 17.625 39.188 -5.008 1 93.94 457 PHE B O 1
ATOM 9804 N N . GLY B 1 458 ? 17.75 40.812 -3.5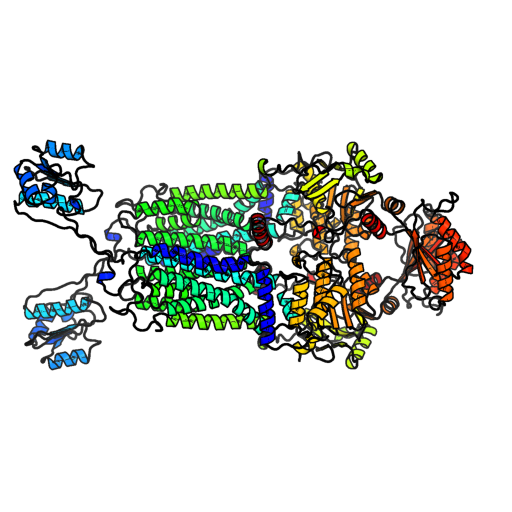82 1 94.56 458 GLY B N 1
ATOM 9805 C CA . GLY B 1 458 ? 19.031 40.406 -3.059 1 94.56 458 GLY B CA 1
ATOM 9806 C C . GLY B 1 458 ? 19.141 40.562 -1.554 1 94.56 458 GLY B C 1
ATOM 9807 O O . GLY B 1 458 ? 18.438 41.375 -0.952 1 94.56 458 GLY B O 1
ATOM 9808 N N . ILE B 1 459 ? 20.031 39.719 -0.981 1 95.12 459 ILE B N 1
ATOM 9809 C CA . ILE B 1 459 ? 20.25 39.781 0.461 1 95.12 459 ILE B CA 1
ATOM 9810 C C . ILE B 1 459 ? 21.734 39.938 0.754 1 95.12 459 ILE B C 1
ATOM 9812 O O . ILE B 1 459 ? 22.531 39 0.502 1 95.12 459 ILE B O 1
ATOM 9816 N N . PRO B 1 460 ? 22.078 41.062 1.262 1 92.12 460 PRO B N 1
ATOM 9817 C CA . PRO B 1 460 ? 23.484 41.25 1.615 1 92.12 460 PRO B CA 1
ATOM 9818 C C . PRO B 1 460 ? 23.906 40.406 2.812 1 92.12 460 PRO B C 1
ATOM 9820 O O . PRO B 1 460 ? 23.062 39.844 3.502 1 92.12 460 PRO B O 1
ATOM 9823 N N . HIS B 1 461 ? 25.156 40.438 3.057 1 90.94 461 HIS B N 1
ATOM 9824 C CA . HIS B 1 461 ? 25.734 39.688 4.172 1 90.94 461 HIS B CA 1
ATOM 9825 C C . HIS B 1 461 ? 25.219 40.219 5.508 1 90.94 461 HIS B C 1
ATOM 9827 O O . HIS B 1 461 ? 25.219 41.438 5.746 1 90.94 461 HIS B O 1
ATOM 9833 N N . GLY B 1 462 ? 24.656 39.281 6.305 1 88.19 462 GLY B N 1
ATOM 9834 C CA . GLY B 1 462 ? 24.25 39.625 7.66 1 88.19 462 GLY B CA 1
ATOM 9835 C C . GLY B 1 462 ? 22.828 40.156 7.746 1 88.19 462 GLY B C 1
ATOM 9836 O O . GLY B 1 462 ? 22.391 40.594 8.805 1 88.19 462 GLY B O 1
ATOM 9837 N N . GLN B 1 463 ? 22.141 40.094 6.648 1 91.38 463 GLN B N 1
ATOM 9838 C CA . GLN B 1 463 ? 20.781 40.625 6.652 1 91.38 463 GLN B CA 1
ATOM 9839 C C . GLN B 1 463 ? 19.766 39.469 6.621 1 91.38 463 GLN B C 1
ATOM 9841 O O . GLN B 1 463 ? 20 38.438 5.984 1 91.38 463 GLN B O 1
ATOM 9846 N N . THR B 1 464 ? 18.734 39.719 7.387 1 92.56 464 THR B N 1
ATOM 9847 C CA . THR B 1 464 ? 17.609 38.781 7.363 1 92.56 464 THR B CA 1
ATOM 9848 C C . THR B 1 464 ? 16.469 39.344 6.512 1 92.56 464 THR B C 1
ATOM 9850 O O . THR B 1 464 ? 16 40.469 6.754 1 92.56 464 THR B O 1
ATOM 9853 N N . PHE B 1 465 ? 16.109 38.656 5.469 1 93.94 465 PHE B N 1
ATOM 9854 C CA . PHE B 1 465 ? 15.086 39.031 4.512 1 93.94 465 PHE B CA 1
ATOM 9855 C C . PHE B 1 465 ? 13.867 38.156 4.629 1 93.94 465 PHE B C 1
ATOM 9857 O O . PHE B 1 465 ? 13.984 36.906 4.57 1 93.94 465 PHE B O 1
ATOM 9864 N N . ALA B 1 466 ? 12.688 38.688 4.844 1 93 466 ALA B N 1
ATOM 9865 C CA . ALA B 1 466 ? 11.453 37.938 4.957 1 93 466 ALA B CA 1
ATOM 9866 C C . ALA B 1 466 ? 10.602 38.062 3.693 1 93 466 ALA B C 1
ATOM 9868 O O . ALA B 1 466 ? 10.398 39.156 3.191 1 93 466 ALA B O 1
ATOM 9869 N N . LEU B 1 467 ? 10.273 36.969 3.141 1 91.69 467 LEU B N 1
ATOM 9870 C CA . LEU B 1 467 ? 9.344 36.906 2.018 1 91.69 467 LEU B CA 1
ATOM 9871 C C . LEU B 1 467 ? 7.934 36.594 2.494 1 91.69 467 LEU B C 1
ATOM 9873 O O . LEU B 1 467 ? 7.66 35.469 2.906 1 91.69 467 LEU B O 1
ATOM 9877 N N . LEU B 1 468 ? 7.043 37.594 2.379 1 86.81 468 LEU B N 1
ATOM 9878 C CA . LEU B 1 468 ? 5.672 37.469 2.869 1 86.81 468 LEU B CA 1
ATOM 9879 C C . LEU B 1 468 ? 4.695 37.281 1.713 1 86.81 468 LEU B C 1
ATOM 9881 O O . LEU B 1 468 ? 4.961 37.719 0.592 1 86.81 468 LEU B O 1
ATOM 9885 N N . GLY B 1 469 ? 3.668 36.594 1.938 1 78.69 469 GLY B N 1
ATOM 9886 C CA . GLY B 1 469 ? 2.623 36.375 0.947 1 78.69 469 GLY B CA 1
ATOM 9887 C C . GLY B 1 469 ? 1.596 35.344 1.369 1 78.69 469 GLY B C 1
ATOM 9888 O O . GLY B 1 469 ? 1.857 34.531 2.254 1 78.69 469 GLY B O 1
ATOM 9889 N N . PRO B 1 470 ? 0.447 35.469 0.778 1 71.69 470 PRO B N 1
ATOM 9890 C CA . PRO B 1 470 ? -0.579 34.469 1.053 1 71.69 470 PRO B CA 1
ATOM 9891 C C . PRO B 1 470 ? -0.219 33.094 0.497 1 71.69 470 PRO B C 1
ATOM 9893 O O . PRO B 1 470 ? 0.816 32.938 -0.155 1 71.69 470 PRO B O 1
ATOM 9896 N N . ASN B 1 471 ? -1.017 32.125 0.873 1 66.88 471 ASN B N 1
ATOM 9897 C CA . ASN B 1 471 ? -0.793 30.797 0.33 1 66.88 471 ASN B CA 1
ATOM 9898 C C . ASN B 1 471 ? -0.94 30.781 -1.188 1 66.88 471 ASN B C 1
ATOM 9900 O O . ASN B 1 471 ? -1.873 31.375 -1.734 1 66.88 471 ASN B O 1
ATOM 9904 N N . GLY B 1 472 ? -0.016 30.234 -1.903 1 71.31 472 GLY B N 1
ATOM 9905 C CA . GLY B 1 472 ? -0.029 30.172 -3.355 1 71.31 472 GLY B CA 1
ATOM 9906 C C . GLY B 1 472 ? 0.618 31.375 -4.016 1 71.31 472 GLY B C 1
ATOM 9907 O O . GLY B 1 472 ? 0.551 31.531 -5.238 1 71.31 472 GLY B O 1
ATOM 9908 N N . ALA B 1 473 ? 1.216 32.156 -3.238 1 76.19 473 ALA B N 1
ATOM 9909 C CA . ALA B 1 473 ? 1.818 33.375 -3.752 1 76.19 473 ALA B CA 1
ATOM 9910 C C . ALA B 1 473 ? 3.098 33.094 -4.531 1 76.19 473 ALA B C 1
ATOM 9912 O O . ALA B 1 473 ? 3.613 33.938 -5.246 1 76.19 473 ALA B O 1
ATOM 9913 N N . GLY B 1 474 ? 3.611 31.828 -4.473 1 85.12 474 GLY B N 1
ATOM 9914 C CA . GLY B 1 474 ? 4.832 31.469 -5.176 1 85.12 474 GLY B CA 1
ATOM 9915 C C . GLY B 1 474 ? 6.043 31.391 -4.266 1 85.12 474 GLY B C 1
ATOM 9916 O O . GLY B 1 474 ? 7.172 31.25 -4.738 1 85.12 474 GLY B O 1
ATOM 9917 N N . LYS B 1 475 ? 5.867 31.531 -2.977 1 87.06 475 LYS B N 1
ATOM 9918 C CA . LYS B 1 475 ? 6.969 31.531 -2.02 1 87.06 475 LYS B CA 1
ATOM 9919 C C . LYS B 1 475 ? 7.766 30.234 -2.104 1 87.06 475 LYS B C 1
ATOM 9921 O O . LYS B 1 475 ? 8.992 30.25 -2.252 1 87.06 475 LYS B O 1
ATOM 9926 N N . SER B 1 476 ? 7.039 29.125 -2.033 1 83.81 476 SER B N 1
ATOM 9927 C CA . SER B 1 476 ? 7.699 27.812 -2.072 1 83.81 476 SER B CA 1
ATOM 9928 C C . SER B 1 476 ? 8.375 27.578 -3.42 1 83.81 476 SER B C 1
ATOM 9930 O O . SER B 1 476 ? 9.438 26.969 -3.484 1 83.81 476 SER B O 1
ATOM 9932 N N . THR B 1 477 ? 7.766 28 -4.523 1 86.19 477 THR B N 1
ATOM 9933 C CA . THR B 1 477 ? 8.367 27.891 -5.848 1 86.19 477 THR B CA 1
ATOM 9934 C C . THR B 1 477 ? 9.672 28.672 -5.922 1 86.19 477 THR B C 1
ATOM 9936 O O . THR B 1 477 ? 10.664 28.203 -6.484 1 86.19 477 THR B O 1
ATOM 9939 N N . THR B 1 478 ? 9.617 29.828 -5.371 1 91.06 478 THR B N 1
ATOM 9940 C CA . THR B 1 478 ? 10.812 30.656 -5.352 1 91.06 478 THR B CA 1
ATOM 9941 C C . THR B 1 478 ? 11.938 29.969 -4.582 1 91.06 478 THR B C 1
ATOM 9943 O O . THR B 1 478 ? 13.086 29.953 -5.027 1 91.06 478 THR B O 1
ATOM 9946 N N . ILE B 1 479 ? 11.617 29.375 -3.449 1 89.69 479 ILE B N 1
ATOM 9947 C CA . ILE B 1 479 ? 12.602 28.672 -2.645 1 89.69 479 ILE B CA 1
ATOM 9948 C C . ILE B 1 479 ? 13.164 27.484 -3.436 1 89.69 479 ILE B C 1
ATOM 9950 O O . ILE B 1 479 ? 14.367 27.234 -3.416 1 89.69 479 ILE B O 1
ATOM 9954 N N . ASN B 1 480 ? 12.32 26.812 -4.121 1 86.31 480 ASN B N 1
ATOM 9955 C CA . ASN B 1 480 ? 12.75 25.672 -4.918 1 86.31 480 ASN B CA 1
ATOM 9956 C C . ASN B 1 480 ? 13.688 26.094 -6.047 1 86.31 480 ASN B C 1
ATOM 9958 O O . ASN B 1 480 ? 14.586 25.344 -6.426 1 86.31 480 ASN B O 1
ATOM 9962 N N . LEU B 1 481 ? 13.453 27.25 -6.57 1 87.56 481 LEU B N 1
ATOM 9963 C CA . LEU B 1 481 ? 14.32 27.797 -7.609 1 87.56 481 LEU B CA 1
ATOM 9964 C C . LEU B 1 481 ? 15.695 28.141 -7.047 1 87.56 481 LEU B C 1
ATOM 9966 O O . LEU B 1 481 ? 16.719 27.859 -7.676 1 87.56 481 LEU B O 1
ATOM 9970 N N . ILE B 1 482 ? 15.617 28.625 -5.891 1 90.5 482 ILE B N 1
ATOM 9971 C CA . ILE B 1 482 ? 16.875 29.016 -5.258 1 90.5 482 ILE B CA 1
ATOM 9972 C C . ILE B 1 482 ? 17.672 27.766 -4.879 1 90.5 482 ILE B C 1
ATOM 9974 O O . ILE B 1 482 ? 18.891 27.75 -4.992 1 90.5 482 ILE B O 1
ATOM 9978 N N . ARG B 1 483 ? 16.969 26.781 -4.465 1 85 483 ARG B N 1
ATOM 9979 C CA . ARG B 1 483 ? 17.594 25.516 -4.086 1 85 483 ARG B CA 1
ATOM 9980 C C . ARG B 1 483 ? 18.156 24.797 -5.305 1 85 483 ARG B C 1
ATOM 9982 O O . ARG B 1 483 ? 19 23.906 -5.168 1 85 483 ARG B O 1
ATOM 9989 N N . GLY B 1 484 ? 17.609 25.141 -6.512 1 78.94 484 GLY B N 1
ATOM 9990 C CA . GLY B 1 484 ? 18.016 24.484 -7.746 1 78.94 484 GLY B CA 1
ATOM 9991 C C . GLY B 1 484 ? 17.25 23.219 -8.039 1 78.94 484 GLY B C 1
ATOM 9992 O O . GLY B 1 484 ? 17.641 22.438 -8.906 1 78.94 484 GLY B O 1
ATOM 9993 N N . ASP B 1 485 ? 16.297 23 -7.227 1 74.81 485 ASP B N 1
ATOM 9994 C CA . ASP B 1 485 ? 15.461 21.828 -7.477 1 74.81 485 ASP B CA 1
ATOM 9995 C C . ASP B 1 485 ? 14.633 22 -8.742 1 74.81 485 ASP B C 1
ATOM 9997 O O . ASP B 1 485 ? 14.219 21.016 -9.359 1 74.81 485 ASP B O 1
ATOM 10001 N N . MET B 1 486 ? 14.375 23.281 -9.023 1 76.56 486 MET B N 1
ATOM 10002 C CA . MET B 1 486 ? 13.648 23.656 -10.234 1 76.56 486 MET B CA 1
ATOM 10003 C C . MET B 1 486 ? 14.438 24.656 -11.055 1 76.56 486 MET B C 1
ATOM 10005 O O . MET B 1 486 ? 15.117 25.531 -10.5 1 76.56 486 MET B O 1
ATOM 10009 N N . ARG B 1 487 ? 14.359 24.438 -12.352 1 81.62 487 ARG B N 1
ATOM 10010 C CA . ARG B 1 487 ? 15.008 25.406 -13.227 1 81.62 487 ARG B CA 1
ATOM 10011 C C . ARG B 1 487 ? 14.055 26.547 -13.594 1 81.62 487 ARG B C 1
ATOM 10013 O O . ARG B 1 487 ? 12.922 26.297 -14 1 81.62 487 ARG B O 1
ATOM 10020 N N . PRO B 1 488 ? 14.523 27.672 -13.367 1 87.25 488 PRO B N 1
ATOM 10021 C CA . PRO B 1 488 ? 13.68 28.797 -13.789 1 87.25 488 PRO B CA 1
ATOM 10022 C C . PRO B 1 488 ? 13.477 28.859 -15.297 1 87.25 488 PRO B C 1
ATOM 10024 O O . PRO B 1 488 ? 14.32 28.375 -16.062 1 87.25 488 PRO B O 1
ATOM 10027 N N . SER B 1 489 ? 12.367 29.359 -15.734 1 84.75 489 SER B N 1
ATOM 10028 C CA . SER B 1 489 ? 12.102 29.578 -17.156 1 84.75 489 SER B CA 1
ATOM 10029 C C . SER B 1 489 ? 12.938 30.719 -17.703 1 84.75 489 SER B C 1
ATOM 10031 O O . SER B 1 489 ? 13.359 30.688 -18.859 1 84.75 489 SER B O 1
ATOM 10033 N N . GLU B 1 490 ? 13.023 31.734 -16.938 1 87.75 490 GLU B N 1
ATOM 10034 C CA . GLU B 1 490 ? 13.852 32.906 -17.25 1 87.75 490 GLU B CA 1
ATOM 10035 C C . GLU B 1 490 ? 14.555 33.438 -16.016 1 87.75 490 GLU B C 1
ATOM 10037 O O . GLU B 1 490 ? 14.078 33.281 -14.898 1 87.75 490 GLU B O 1
ATOM 10042 N N . GLY B 1 491 ? 15.766 33.906 -16.297 1 90.19 491 GLY B N 1
ATOM 10043 C CA . GLY B 1 491 ? 16.516 34.531 -15.203 1 90.19 491 GLY B CA 1
ATOM 10044 C C . GLY B 1 491 ? 17.562 33.625 -14.609 1 90.19 491 GLY B C 1
ATOM 10045 O O . GLY B 1 491 ? 17.828 32.531 -15.148 1 90.19 491 GLY B O 1
ATOM 10046 N N . ASP B 1 492 ? 18.188 34.188 -13.57 1 91.44 492 ASP B N 1
ATOM 10047 C CA . ASP B 1 492 ? 19.25 33.406 -12.922 1 91.44 492 ASP B CA 1
ATOM 10048 C C . ASP B 1 492 ? 19.328 33.75 -11.43 1 91.44 492 ASP B C 1
ATOM 10050 O O . ASP B 1 492 ? 18.781 34.75 -10.984 1 91.44 492 ASP B O 1
ATOM 10054 N N . ILE B 1 493 ? 19.844 32.781 -10.711 1 93.88 493 ILE B N 1
ATOM 10055 C CA . ILE B 1 493 ? 20.047 32.938 -9.273 1 93.88 493 ILE B CA 1
ATOM 10056 C C . ILE B 1 493 ? 21.516 32.688 -8.93 1 93.88 493 ILE B C 1
ATOM 10058 O O . ILE B 1 493 ? 22.109 31.719 -9.391 1 93.88 493 ILE B O 1
ATOM 10062 N N . GLU B 1 494 ? 22.078 33.594 -8.242 1 94.56 494 GLU B N 1
ATOM 10063 C CA . GLU B 1 494 ? 23.484 33.469 -7.883 1 94.56 494 GLU B CA 1
ATOM 10064 C C . GLU B 1 494 ? 23.672 33.469 -6.367 1 94.56 494 GLU B C 1
ATOM 10066 O O . GLU B 1 494 ? 23.062 34.25 -5.656 1 94.56 494 GLU B O 1
ATOM 10071 N N . ILE B 1 495 ? 24.453 32.562 -5.91 1 93.06 495 ILE B N 1
ATOM 10072 C CA . ILE B 1 495 ? 24.859 32.438 -4.512 1 93.06 495 ILE B CA 1
ATOM 10073 C C . ILE B 1 495 ? 26.375 32.625 -4.391 1 93.06 495 ILE B C 1
ATOM 10075 O O . ILE B 1 495 ? 27.141 31.859 -4.969 1 93.06 495 ILE B O 1
ATOM 10079 N N . GLU B 1 496 ? 26.828 33.469 -3.672 1 90.88 496 GLU B N 1
ATOM 10080 C CA . GLU B 1 496 ? 28.25 33.812 -3.605 1 90.88 496 GLU B CA 1
ATOM 10081 C C . GLU B 1 496 ? 28.844 33.938 -5 1 90.88 496 GLU B C 1
ATOM 10083 O O . GLU B 1 496 ? 29.859 33.281 -5.309 1 90.88 496 GLU B O 1
ATOM 10088 N N . ASP B 1 497 ? 28.094 34.469 -5.871 1 90.19 497 ASP B N 1
ATOM 10089 C CA . ASP B 1 497 ? 28.516 34.781 -7.234 1 90.19 497 ASP B CA 1
ATOM 10090 C C . ASP B 1 497 ? 28.625 33.5 -8.07 1 90.19 497 ASP B C 1
ATOM 10092 O O . ASP B 1 497 ? 29.312 33.5 -9.102 1 90.19 497 ASP B O 1
ATOM 10096 N N . ILE B 1 498 ? 28.109 32.5 -7.543 1 90.81 498 ILE B N 1
ATOM 10097 C CA . ILE B 1 498 ? 28.078 31.266 -8.297 1 90.81 498 ILE B CA 1
ATOM 10098 C C . ILE B 1 498 ? 26.656 31 -8.781 1 90.81 498 ILE B C 1
ATOM 10100 O O . ILE B 1 498 ? 25.703 30.953 -7.988 1 90.81 498 ILE B O 1
ATOM 10104 N N . SER B 1 499 ? 26.516 30.781 -10.039 1 91.94 499 SER B N 1
ATOM 10105 C CA . SER B 1 499 ? 25.203 30.547 -10.617 1 91.94 499 SER B CA 1
ATOM 10106 C C . SER B 1 499 ? 24.672 29.172 -10.25 1 91.94 499 SER B C 1
ATOM 10108 O O . SER B 1 499 ? 25.391 28.172 -10.391 1 91.94 499 SER B O 1
ATOM 10110 N N . ILE B 1 500 ? 23.484 29.078 -9.758 1 87.94 500 ILE B N 1
ATOM 10111 C CA . ILE B 1 500 ? 22.859 27.812 -9.367 1 87.94 500 ILE B CA 1
ATOM 10112 C C . ILE B 1 500 ? 22.547 26.984 -10.617 1 87.94 500 ILE B C 1
ATOM 10114 O O . ILE B 1 500 ? 22.422 25.766 -10.547 1 87.94 500 ILE B O 1
ATOM 10118 N N . LEU B 1 501 ? 22.422 27.641 -11.758 1 83.81 501 LEU B N 1
ATOM 10119 C CA . LEU B 1 501 ? 22.078 26.984 -13.008 1 83.81 501 LEU B CA 1
ATOM 10120 C C . LEU B 1 501 ? 23.312 26.344 -13.641 1 83.81 501 LEU B C 1
ATOM 10122 O O . LEU B 1 501 ? 23.25 25.219 -14.148 1 83.81 501 LEU B O 1
ATOM 10126 N N . ARG B 1 502 ? 24.406 26.984 -13.602 1 82.31 502 ARG B N 1
ATOM 10127 C CA . ARG B 1 502 ? 25.609 26.531 -14.273 1 82.31 502 ARG B CA 1
ATOM 10128 C C . ARG B 1 502 ? 26.438 25.609 -13.375 1 82.31 502 ARG B C 1
ATOM 10130 O O . ARG B 1 502 ? 26.953 24.594 -13.836 1 82.31 502 ARG B O 1
ATOM 10137 N N . LYS B 1 503 ? 26.547 26 -12.141 1 83.75 503 LYS B N 1
ATOM 10138 C CA . LYS B 1 503 ? 27.344 25.234 -11.172 1 83.75 503 LYS B CA 1
ATOM 10139 C C . LYS B 1 503 ? 26.516 24.922 -9.93 1 83.75 503 LYS B C 1
ATOM 10141 O O . LYS B 1 503 ? 26.828 25.391 -8.836 1 83.75 503 LYS B O 1
ATOM 10146 N N . ARG B 1 504 ? 25.656 24 -10.031 1 80.81 504 ARG B N 1
ATOM 10147 C CA . ARG B 1 504 ? 24.688 23.688 -8.992 1 80.81 504 ARG B CA 1
ATOM 10148 C C . ARG B 1 504 ? 25.359 23.156 -7.734 1 80.81 504 ARG B C 1
ATOM 10150 O O . ARG B 1 504 ? 25.047 23.594 -6.625 1 80.81 504 ARG B O 1
ATOM 10157 N N . ALA B 1 505 ? 26.328 22.281 -7.906 1 74.06 505 ALA B N 1
ATOM 10158 C CA . ALA B 1 505 ? 26.984 21.641 -6.766 1 74.06 505 ALA B CA 1
ATOM 10159 C C . ALA B 1 505 ? 27.812 22.656 -5.969 1 74.06 505 ALA B C 1
ATOM 10161 O O . ALA B 1 505 ? 27.797 22.641 -4.734 1 74.06 505 ALA B O 1
ATOM 10162 N N . ALA B 1 506 ? 28.422 23.453 -6.719 1 79.06 506 ALA B N 1
ATOM 10163 C CA . ALA B 1 506 ? 29.25 24.469 -6.07 1 79.06 506 ALA B CA 1
ATOM 10164 C C . ALA B 1 506 ? 28.391 25.484 -5.328 1 79.06 506 ALA B C 1
ATOM 10166 O O . ALA B 1 506 ? 28.75 25.906 -4.223 1 79.06 506 ALA B O 1
ATOM 10167 N N . ALA B 1 507 ? 27.344 25.891 -5.93 1 85.19 507 ALA B N 1
ATOM 10168 C CA . ALA B 1 507 ? 26.453 26.859 -5.301 1 85.19 507 ALA B CA 1
ATOM 10169 C C . ALA B 1 507 ? 25.812 26.281 -4.043 1 85.19 507 ALA B C 1
ATOM 10171 O O . ALA B 1 507 ? 25.641 26.984 -3.047 1 85.19 507 ALA B O 1
ATOM 10172 N N . ARG B 1 508 ? 25.516 25.062 -4.016 1 83.06 508 ARG B N 1
ATOM 10173 C CA . ARG B 1 508 ? 24.797 24.406 -2.928 1 83.06 508 ARG B CA 1
ATOM 10174 C C . ARG B 1 508 ? 25.688 24.25 -1.703 1 83.06 508 ARG B C 1
ATOM 10176 O O . ARG B 1 508 ? 25.203 24.078 -0.585 1 83.06 508 ARG B O 1
ATOM 10183 N N . THR B 1 509 ? 26.984 24.297 -1.92 1 81.12 509 THR B N 1
ATOM 10184 C CA . THR B 1 509 ? 27.891 24.188 -0.787 1 81.12 509 THR B CA 1
ATOM 10185 C C . THR B 1 509 ? 27.75 25.406 0.131 1 81.12 509 THR B C 1
ATOM 10187 O O . THR B 1 509 ? 28.062 25.328 1.322 1 81.12 509 THR B O 1
ATOM 10190 N N . HIS B 1 510 ? 27.219 26.438 -0.433 1 88.44 510 HIS B N 1
ATOM 10191 C CA . HIS B 1 510 ? 27.094 27.656 0.338 1 88.44 510 HIS B CA 1
ATOM 10192 C C . HIS B 1 510 ? 25.641 27.891 0.771 1 88.44 510 HIS B C 1
ATOM 10194 O O . HIS B 1 510 ? 25.328 28.953 1.325 1 88.44 510 HIS B O 1
ATOM 10200 N N . LEU B 1 511 ? 24.906 26.906 0.492 1 90.12 511 LEU B N 1
ATOM 10201 C CA . LEU B 1 511 ? 23.484 27.062 0.733 1 90.12 511 LEU B CA 1
ATOM 10202 C C . LEU B 1 511 ? 22.984 26.078 1.779 1 90.12 511 LEU B C 1
ATOM 10204 O O . LEU B 1 511 ? 23.297 24.875 1.699 1 90.12 511 LEU B O 1
ATOM 10208 N N . GLY B 1 512 ? 22.406 26.578 2.873 1 90.12 512 GLY B N 1
ATOM 10209 C CA . GLY B 1 512 ? 21.672 25.766 3.832 1 90.12 512 GLY B CA 1
ATOM 10210 C C . GLY B 1 512 ? 20.172 25.922 3.727 1 90.12 512 GLY B C 1
ATOM 10211 O O . GLY B 1 512 ? 19.672 27.047 3.572 1 90.12 512 GLY B O 1
ATOM 10212 N N . VAL B 1 513 ? 19.5 24.828 3.684 1 89.25 513 VAL B N 1
ATOM 10213 C CA . VAL B 1 513 ? 18.047 24.906 3.486 1 89.25 513 VAL B CA 1
ATOM 10214 C C . VAL B 1 513 ? 17.328 24.172 4.613 1 89.25 513 VAL B C 1
ATOM 10216 O O . VAL B 1 513 ? 17.672 23.031 4.934 1 89.25 513 VAL B O 1
ATOM 10219 N N . CYS B 1 514 ? 16.453 24.875 5.23 1 89.75 514 CYS B N 1
ATOM 10220 C CA . CYS B 1 514 ? 15.5 24.297 6.164 1 89.75 514 CYS B CA 1
ATOM 10221 C C . CYS B 1 514 ? 14.094 24.25 5.559 1 89.75 514 CYS B C 1
ATOM 10223 O O . CYS B 1 514 ? 13.359 25.25 5.629 1 89.75 514 CYS B O 1
ATOM 10225 N N . PRO B 1 515 ? 13.68 23.156 5.039 1 86.69 515 PRO B N 1
ATOM 10226 C CA . PRO B 1 515 ? 12.383 23.062 4.371 1 86.69 515 PRO B CA 1
ATOM 10227 C C . PRO B 1 515 ? 11.211 23.141 5.344 1 86.69 515 PRO B C 1
ATOM 10229 O O . PRO B 1 515 ? 11.414 23.188 6.559 1 86.69 515 PRO B O 1
ATOM 10232 N N . GLN B 1 516 ? 10.031 23.188 4.715 1 79 516 GLN B N 1
ATOM 10233 C CA . GLN B 1 516 ? 8.797 23.281 5.5 1 79 516 GLN B CA 1
ATOM 10234 C C . GLN B 1 516 ? 8.516 21.969 6.227 1 79 516 GLN B C 1
ATOM 10236 O O . GLN B 1 516 ? 7.953 21.969 7.324 1 79 516 GLN B O 1
ATOM 10241 N N . PHE B 1 517 ? 8.984 20.906 5.66 1 78.81 517 PHE B N 1
ATOM 10242 C CA . PHE B 1 517 ? 8.758 19.594 6.258 1 78.81 517 PHE B CA 1
ATOM 10243 C C . PHE B 1 517 ? 9.953 19.156 7.09 1 78.81 517 PHE B C 1
ATOM 10245 O O . PHE B 1 517 ? 11.086 19.578 6.82 1 78.81 517 PHE B O 1
ATOM 10252 N N . ASP B 1 518 ? 9.617 18.406 8.109 1 84.44 518 ASP B N 1
ATOM 10253 C CA . ASP B 1 518 ? 10.688 17.812 8.898 1 84.44 518 ASP B CA 1
ATOM 10254 C C . ASP B 1 518 ? 11.031 16.406 8.398 1 84.44 518 ASP B C 1
ATOM 10256 O O . ASP B 1 518 ? 10.266 15.469 8.625 1 84.44 518 ASP B O 1
ATOM 10260 N N . ALA B 1 519 ? 12.109 16.391 7.711 1 89.19 519 ALA B N 1
ATOM 10261 C CA . ALA B 1 519 ? 12.539 15.117 7.152 1 89.19 519 ALA B CA 1
ATOM 10262 C C . ALA B 1 519 ? 13.391 14.344 8.156 1 89.19 519 ALA B C 1
ATOM 10264 O O . ALA B 1 519 ? 14.625 14.43 8.125 1 89.19 519 ALA B O 1
ATOM 10265 N N . MET B 1 520 ? 12.781 13.609 9.008 1 92.12 520 MET B N 1
ATOM 10266 C CA . MET B 1 520 ? 13.492 12.844 10.039 1 92.12 520 MET B CA 1
ATOM 10267 C C . MET B 1 520 ? 13.695 11.398 9.594 1 92.12 520 MET B C 1
ATOM 10269 O O . MET B 1 520 ? 12.734 10.727 9.219 1 92.12 520 MET B O 1
ATOM 10273 N N . ASP B 1 521 ? 14.883 11.031 9.586 1 94.38 521 ASP B N 1
ATOM 10274 C CA . ASP B 1 521 ? 15.219 9.633 9.297 1 94.38 521 ASP B CA 1
ATOM 10275 C C . ASP B 1 521 ? 15.18 8.789 10.57 1 94.38 521 ASP B C 1
ATOM 10277 O O . ASP B 1 521 ? 14.891 9.305 11.656 1 94.38 521 ASP B O 1
ATOM 10281 N N . GLN B 1 522 ? 15.43 7.508 10.438 1 92.19 522 GLN B N 1
ATOM 10282 C CA . GLN B 1 522 ? 15.445 6.594 11.57 1 92.19 522 GLN B CA 1
ATOM 10283 C C . GLN B 1 522 ? 16.797 6.609 12.273 1 92.19 522 GLN B C 1
ATOM 10285 O O . GLN B 1 522 ? 17.453 5.57 12.391 1 92.19 522 GLN B O 1
ATOM 10290 N N . MET B 1 523 ? 17.172 7.777 12.703 1 95.69 523 MET B N 1
ATOM 10291 C CA . MET B 1 523 ? 18.438 8.031 13.391 1 95.69 523 MET B CA 1
ATOM 10292 C C . MET B 1 523 ? 18.234 8.984 14.562 1 95.69 523 MET B C 1
ATOM 10294 O O . MET B 1 523 ? 17.172 9.617 14.68 1 95.69 523 MET B O 1
ATOM 10298 N N . THR B 1 524 ? 19.219 9.047 15.406 1 95.62 524 THR B N 1
ATOM 10299 C CA . THR B 1 524 ? 19.203 10.008 16.5 1 95.62 524 THR B CA 1
ATOM 10300 C C . THR B 1 524 ? 19.531 11.406 16 1 95.62 524 THR B C 1
ATOM 10302 O O . THR B 1 524 ? 19.953 11.578 14.859 1 95.62 524 THR B O 1
ATOM 10305 N N . ALA B 1 525 ? 19.312 12.344 16.859 1 95.25 525 ALA B N 1
ATOM 10306 C CA . ALA B 1 525 ? 19.594 13.727 16.484 1 95.25 525 ALA B CA 1
ATOM 10307 C C . ALA B 1 525 ? 21.078 13.906 16.141 1 95.25 525 ALA B C 1
ATOM 10309 O O . ALA B 1 525 ? 21.406 14.5 15.109 1 95.25 525 ALA B O 1
ATOM 10310 N N . ILE B 1 526 ? 21.906 13.328 16.891 1 96.12 526 ILE B N 1
ATOM 10311 C CA . ILE B 1 526 ? 23.344 13.492 16.703 1 96.12 526 ILE B CA 1
ATOM 10312 C C . ILE B 1 526 ? 23.781 12.773 15.43 1 96.12 526 ILE B C 1
ATOM 10314 O O . ILE B 1 526 ? 24.672 13.242 14.719 1 96.12 526 ILE B O 1
ATOM 10318 N N . GLU B 1 527 ? 23.25 11.664 15.188 1 96.31 527 GLU B N 1
ATOM 10319 C CA . GLU B 1 527 ? 23.594 10.891 14 1 96.31 527 GLU B CA 1
ATOM 10320 C C . GLU B 1 527 ? 23.188 11.633 12.727 1 96.31 527 GLU B C 1
ATOM 10322 O O . GLU B 1 527 ? 23.859 11.547 11.703 1 96.31 527 GLU B O 1
ATOM 10327 N N . HIS B 1 528 ? 22.031 12.32 12.797 1 96.62 528 HIS B N 1
ATOM 10328 C CA . HIS B 1 528 ? 21.625 13.156 11.672 1 96.62 528 HIS B CA 1
ATOM 10329 C C . HIS B 1 528 ? 22.688 14.203 11.352 1 96.62 528 HIS B C 1
ATOM 10331 O O . HIS B 1 528 ? 23.125 14.32 10.211 1 96.62 528 HIS B O 1
ATOM 10337 N N . LEU B 1 529 ? 23.078 14.859 12.398 1 96.19 529 LEU B N 1
ATOM 10338 C CA . LEU B 1 529 ? 24.031 15.945 12.219 1 96.19 529 LEU B CA 1
ATOM 10339 C C . LEU B 1 529 ? 25.375 15.406 11.75 1 96.19 529 LEU B C 1
ATOM 10341 O O . LEU B 1 529 ? 26.047 16.016 10.906 1 96.19 529 LEU B O 1
ATOM 10345 N N . ARG B 1 530 ? 25.812 14.25 12.266 1 96.12 530 ARG B N 1
ATOM 10346 C CA . ARG B 1 530 ? 27.062 13.625 11.836 1 96.12 530 ARG B CA 1
ATOM 10347 C C . ARG B 1 530 ? 27 13.266 10.352 1 96.12 530 ARG B C 1
ATOM 10349 O O . ARG B 1 530 ? 27.969 13.492 9.617 1 96.12 530 ARG B O 1
ATOM 10356 N N . PHE B 1 531 ? 25.984 12.695 9.945 1 96.56 531 PHE B N 1
ATOM 10357 C CA . PHE B 1 531 ? 25.828 12.289 8.555 1 96.56 531 PHE B CA 1
ATOM 10358 C C . PHE B 1 531 ? 25.938 13.484 7.621 1 96.56 531 PHE B C 1
ATOM 10360 O O . PHE B 1 531 ? 26.688 13.453 6.645 1 96.56 531 PHE B O 1
ATOM 10367 N N . TYR B 1 532 ? 25.094 14.5 7.914 1 94.56 532 TYR B N 1
ATOM 10368 C CA . TYR B 1 532 ? 25.062 15.648 7.012 1 94.56 532 TYR B CA 1
ATOM 10369 C C . TYR B 1 532 ? 26.391 16.406 7.066 1 94.56 532 TYR B C 1
ATOM 10371 O O . TYR B 1 532 ? 26.812 17 6.066 1 94.56 532 TYR B O 1
ATOM 10379 N N . ALA B 1 533 ? 27.047 16.438 8.211 1 94.56 533 ALA B N 1
ATOM 10380 C CA . ALA B 1 533 ? 28.391 17.031 8.289 1 94.56 533 ALA B CA 1
ATOM 10381 C C . ALA B 1 533 ? 29.359 16.312 7.363 1 94.56 533 ALA B C 1
ATOM 10383 O O . ALA B 1 533 ? 30.156 16.938 6.668 1 94.56 533 ALA B O 1
ATOM 10384 N N . ARG B 1 534 ? 29.266 15 7.383 1 94.25 534 ARG B N 1
ATOM 10385 C CA . ARG B 1 534 ? 30.125 14.211 6.508 1 94.25 534 ARG B CA 1
ATOM 10386 C C . ARG B 1 534 ? 29.75 14.414 5.043 1 94.25 534 ARG B C 1
ATOM 10388 O O . ARG B 1 534 ? 30.625 14.5 4.18 1 94.25 534 ARG B O 1
ATOM 10395 N N . ALA B 1 535 ? 28.484 14.453 4.789 1 91.88 535 ALA B N 1
ATOM 10396 C CA . ALA B 1 535 ? 28 14.602 3.42 1 91.88 535 ALA B CA 1
ATOM 10397 C C . ALA B 1 535 ? 28.438 15.938 2.826 1 91.88 535 ALA B C 1
ATOM 10399 O O . ALA B 1 535 ? 28.656 16.047 1.619 1 91.88 535 ALA B O 1
ATOM 10400 N N . ARG B 1 536 ? 28.547 16.922 3.707 1 89.88 536 ARG B N 1
ATOM 10401 C CA . ARG B 1 536 ? 28.953 18.25 3.25 1 89.88 536 ARG B CA 1
ATOM 10402 C C . ARG B 1 536 ? 30.469 18.391 3.262 1 89.88 536 ARG B C 1
ATOM 10404 O O . ARG B 1 536 ? 31.016 19.438 2.885 1 89.88 536 ARG B O 1
ATOM 10411 N N . GLY B 1 537 ? 31.203 17.375 3.689 1 89.12 537 GLY B N 1
ATOM 10412 C CA . GLY B 1 537 ? 32.656 17.328 3.629 1 89.12 537 GLY B CA 1
ATOM 10413 C C . GLY B 1 537 ? 33.312 18.172 4.715 1 89.12 537 GLY B C 1
ATOM 10414 O O . GLY B 1 537 ? 34.375 18.766 4.488 1 89.12 537 GLY B O 1
ATOM 10415 N N . VAL B 1 538 ? 32.688 18.25 5.824 1 91.19 538 VAL B N 1
ATOM 10416 C CA . VAL B 1 538 ? 33.25 18.984 6.949 1 91.19 538 VAL B CA 1
ATOM 10417 C C . VAL B 1 538 ? 34.469 18.234 7.477 1 91.19 538 VAL B C 1
ATOM 10419 O O . VAL B 1 538 ? 34.469 17 7.594 1 91.19 538 VAL B O 1
ATOM 10422 N N . LYS B 1 539 ? 35.562 18.891 7.734 1 88.44 539 LYS B N 1
ATOM 10423 C CA . LYS B 1 539 ? 36.812 18.281 8.164 1 88.44 539 LYS B CA 1
ATOM 10424 C C . LYS B 1 539 ? 36.719 17.75 9.586 1 88.44 539 LYS B C 1
ATOM 10426 O O . LYS B 1 539 ? 36.938 16.562 9.828 1 88.44 539 LYS B O 1
ATOM 10431 N N . ASP B 1 540 ? 36.312 18.594 10.5 1 91.44 540 ASP B N 1
ATOM 10432 C CA . ASP B 1 540 ? 36.125 18.172 11.875 1 91.44 540 ASP B CA 1
ATOM 10433 C C . ASP B 1 540 ? 34.656 17.984 12.188 1 91.44 540 ASP B C 1
ATOM 10435 O O . ASP B 1 540 ? 34 18.875 12.766 1 91.44 540 ASP B O 1
ATOM 10439 N N . VAL B 1 541 ? 34.188 16.828 12 1 94.19 541 VAL B N 1
ATOM 10440 C CA . VAL B 1 541 ? 32.75 16.516 12.07 1 94.19 541 VAL B CA 1
ATOM 10441 C C . VAL B 1 541 ? 32.281 16.641 13.508 1 94.19 541 VAL B C 1
ATOM 10443 O O . VAL B 1 541 ? 31.234 17.281 13.766 1 94.19 541 VAL B O 1
ATOM 10446 N N . GLU B 1 542 ? 33.031 16.109 14.484 1 94 542 GLU B N 1
ATOM 10447 C CA . GLU B 1 542 ? 32.562 16.094 15.867 1 94 542 GLU B CA 1
ATOM 10448 C C . GLU B 1 542 ? 32.5 17.5 16.438 1 94 542 GLU B C 1
ATOM 10450 O O . GLU B 1 542 ? 31.578 17.844 17.172 1 94 542 GLU B O 1
ATOM 10455 N N . HIS B 1 543 ? 33.469 18.281 16.031 1 91.81 543 HIS B N 1
ATOM 10456 C CA . HIS B 1 543 ? 33.469 19.672 16.484 1 91.81 543 HIS B CA 1
ATOM 10457 C C . HIS B 1 543 ? 32.281 20.438 15.906 1 91.81 543 HIS B C 1
ATOM 10459 O O . HIS B 1 543 ? 31.594 21.188 16.625 1 91.81 543 HIS B O 1
ATOM 10465 N N . ASN B 1 544 ? 32.094 20.312 14.703 1 92.12 544 ASN B N 1
ATOM 10466 C CA . ASN B 1 544 ? 31 20.984 14.031 1 92.12 544 ASN B CA 1
ATOM 10467 C C . ASN B 1 544 ? 29.641 20.578 14.625 1 92.12 544 ASN B C 1
ATOM 10469 O O . ASN B 1 544 ? 28.781 21.438 14.867 1 92.12 544 ASN B O 1
ATOM 10473 N N . VAL B 1 545 ? 29.484 19.359 14.883 1 94.94 545 VAL B N 1
ATOM 10474 C CA . VAL B 1 545 ? 28.219 18.812 15.391 1 94.94 545 VAL B CA 1
ATOM 10475 C C . VAL B 1 545 ? 27.953 19.344 16.797 1 94.94 545 VAL B C 1
ATOM 10477 O O . VAL B 1 545 ? 26.828 19.719 17.125 1 94.94 545 VAL B O 1
ATOM 10480 N N . ASP B 1 546 ? 28.969 19.375 17.578 1 92.38 546 ASP B N 1
ATOM 10481 C CA . ASP B 1 546 ? 28.828 19.875 18.938 1 92.38 546 ASP B CA 1
ATOM 10482 C C . ASP B 1 546 ? 28.438 21.344 18.953 1 92.38 546 ASP B C 1
ATOM 10484 O O . ASP B 1 546 ? 27.578 21.766 19.734 1 92.38 546 ASP B O 1
ATOM 10488 N N . GLN B 1 547 ? 29.031 22.094 18.125 1 89.31 547 GLN B N 1
ATOM 10489 C CA . GLN B 1 547 ? 28.719 23.516 18.016 1 89.31 547 GLN B CA 1
ATOM 10490 C C . GLN B 1 547 ? 27.266 23.719 17.594 1 89.31 547 GLN B C 1
ATOM 10492 O O . GLN B 1 547 ? 26.578 24.594 18.125 1 89.31 547 GLN B O 1
ATOM 10497 N N . ILE B 1 548 ? 26.844 22.969 16.641 1 92.06 548 ILE B N 1
ATOM 10498 C CA . ILE B 1 548 ? 25.5 23.109 16.125 1 92.06 548 ILE B CA 1
ATOM 10499 C C . ILE B 1 548 ? 24.484 22.703 17.188 1 92.06 548 ILE B C 1
ATOM 10501 O O . ILE B 1 548 ? 23.453 23.375 17.375 1 92.06 548 ILE B O 1
ATOM 10505 N N . LEU B 1 549 ? 24.75 21.641 17.906 1 92.5 549 LEU B N 1
ATOM 10506 C CA . LEU B 1 549 ? 23.859 21.156 18.953 1 92.5 549 LEU B CA 1
ATOM 10507 C C . LEU B 1 549 ? 23.641 22.219 20.016 1 92.5 549 LEU B C 1
ATOM 10509 O O . LEU B 1 549 ? 22.531 22.406 20.5 1 92.5 549 LEU B O 1
ATOM 10513 N N . HIS B 1 550 ? 24.672 22.875 20.266 1 86.44 550 HIS B N 1
ATOM 10514 C CA . HIS B 1 550 ? 24.594 23.922 21.281 1 86.44 550 HIS B CA 1
ATOM 10515 C C . HIS B 1 550 ? 23.906 25.156 20.719 1 86.44 550 HIS B C 1
ATOM 10517 O O . HIS B 1 550 ? 23.109 25.812 21.422 1 86.44 550 HIS B O 1
ATOM 10523 N N . ALA B 1 551 ? 24.188 25.438 19.562 1 84 551 ALA B N 1
ATOM 10524 C CA . ALA B 1 551 ? 23.625 26.641 18.938 1 84 551 ALA B CA 1
ATOM 10525 C C . ALA B 1 551 ? 22.109 26.547 18.844 1 84 551 ALA B C 1
ATOM 10527 O O . ALA B 1 551 ? 21.406 27.531 19.047 1 84 551 ALA B O 1
ATOM 10528 N N . VAL B 1 552 ? 21.594 25.328 18.531 1 88 552 VAL B N 1
ATOM 10529 C CA . VAL B 1 552 ? 20.156 25.188 18.328 1 88 552 VAL B CA 1
ATOM 10530 C C . VAL B 1 552 ? 19.484 24.688 19.609 1 88 552 VAL B C 1
ATOM 10532 O O . VAL B 1 552 ? 18.266 24.578 19.672 1 88 552 VAL B O 1
ATOM 10535 N N . GLY B 1 553 ? 20.172 24.344 20.656 1 83.88 553 GLY B N 1
ATOM 10536 C CA . GLY B 1 553 ? 19.625 23.938 21.938 1 83.88 553 GLY B CA 1
ATOM 10537 C C . GLY B 1 553 ? 19.141 22.5 21.953 1 83.88 553 GLY B C 1
ATOM 10538 O O . GLY B 1 553 ? 18.109 22.188 22.547 1 83.88 553 GLY B O 1
ATOM 10539 N N . LEU B 1 554 ? 19.844 21.641 21.281 1 88.44 554 LEU B N 1
ATOM 10540 C CA . LEU B 1 554 ? 19.406 20.266 21.188 1 88.44 554 LEU B CA 1
ATOM 10541 C C . LEU B 1 554 ? 20.344 19.344 21.953 1 88.44 554 LEU B C 1
ATOM 10543 O O . LEU B 1 554 ? 20.188 18.109 21.922 1 88.44 554 LEU B O 1
ATOM 10547 N N . ALA B 1 555 ? 21.266 19.844 22.641 1 88.12 555 ALA B N 1
ATOM 10548 C CA . ALA B 1 555 ? 22.297 19.078 23.328 1 88.12 555 ALA B CA 1
ATOM 10549 C C . ALA B 1 555 ? 21.672 18.047 24.281 1 88.12 555 ALA B C 1
ATOM 10551 O O . ALA B 1 555 ? 22.094 16.891 24.312 1 88.12 555 ALA B O 1
ATOM 10552 N N . PRO B 1 556 ? 20.578 18.391 24.984 1 84.94 556 PRO B N 1
ATOM 10553 C CA . PRO B 1 556 ? 19.984 17.391 25.891 1 84.94 556 PRO B CA 1
ATOM 10554 C C . PRO B 1 556 ? 19.312 16.25 25.156 1 84.94 556 PRO B C 1
ATOM 10556 O O . PRO B 1 556 ? 19.109 15.172 25.734 1 84.94 556 PRO B O 1
ATOM 10559 N N . PHE B 1 557 ? 19.016 16.469 23.922 1 88.81 557 PHE B N 1
ATOM 10560 C CA . PHE B 1 557 ? 18.25 15.477 23.172 1 88.81 557 PHE B CA 1
ATOM 10561 C C . PHE B 1 557 ? 19.109 14.844 22.078 1 88.81 557 PHE B C 1
ATOM 10563 O O . PHE B 1 557 ? 18.578 14.25 21.141 1 88.81 557 PHE B O 1
ATOM 10570 N N . LYS B 1 558 ? 20.328 14.961 22.188 1 92 558 LYS B N 1
ATOM 10571 C CA . LYS B 1 558 ? 21.25 14.57 21.125 1 92 558 LYS B CA 1
ATOM 10572 C C . LYS B 1 558 ? 21.141 13.078 20.828 1 92 558 LYS B C 1
ATOM 10574 O O . LYS B 1 558 ? 21.281 12.656 19.688 1 92 558 LYS B O 1
ATOM 10579 N N . ASN B 1 559 ? 20.812 12.227 21.844 1 91.56 559 ASN B N 1
ATOM 10580 C CA . ASN B 1 559 ? 20.781 10.773 21.656 1 91.56 559 ASN B CA 1
ATOM 10581 C C . ASN B 1 559 ? 19.359 10.258 21.469 1 91.56 559 ASN B C 1
ATOM 10583 O O . ASN B 1 559 ? 19.156 9.047 21.391 1 91.56 559 ASN B O 1
ATOM 10587 N N . ARG B 1 560 ? 18.484 11.141 21.359 1 90.31 560 ARG B N 1
ATOM 10588 C CA . ARG B 1 560 ? 17.109 10.742 21.141 1 90.31 560 ARG B CA 1
ATOM 10589 C C . ARG B 1 560 ? 16.828 10.523 19.656 1 90.31 560 ARG B C 1
ATOM 10591 O O . ARG B 1 560 ? 17.375 11.227 18.812 1 90.31 560 ARG B O 1
ATOM 10598 N N . MET B 1 561 ? 15.992 9.492 19.438 1 92.38 561 MET B N 1
ATOM 10599 C CA . MET B 1 561 ? 15.562 9.281 18.047 1 92.38 561 MET B CA 1
ATOM 10600 C C . MET B 1 561 ? 14.836 10.508 17.516 1 92.38 561 MET B C 1
ATOM 10602 O O . MET B 1 561 ? 13.969 11.062 18.188 1 92.38 561 MET B O 1
ATOM 10606 N N . ALA B 1 562 ? 15.172 10.906 16.312 1 93.12 562 ALA B N 1
ATOM 10607 C CA . ALA B 1 562 ? 14.617 12.125 15.719 1 93.12 562 ALA B CA 1
ATOM 10608 C C . ALA B 1 562 ? 13.094 12.023 15.594 1 93.12 562 ALA B C 1
ATOM 10610 O O . ALA B 1 562 ? 12.391 13.023 15.773 1 93.12 562 ALA B O 1
ATOM 10611 N N . GLY B 1 563 ? 12.648 10.891 15.258 1 87.19 563 GLY B N 1
ATOM 10612 C CA . GLY B 1 563 ? 11.219 10.695 15.117 1 87.19 563 GLY B CA 1
ATOM 10613 C C . GLY B 1 563 ? 10.453 10.922 16.406 1 87.19 563 GLY B C 1
ATOM 10614 O O . GLY B 1 563 ? 9.258 11.227 16.391 1 87.19 563 GLY B O 1
ATOM 10615 N N . LYS B 1 564 ? 11.133 10.836 17.531 1 81 564 LYS B N 1
ATOM 10616 C CA . LYS B 1 564 ? 10.492 10.93 18.828 1 81 564 LYS B CA 1
ATOM 10617 C C . LYS B 1 564 ? 10.648 12.328 19.438 1 81 564 LYS B C 1
ATOM 10619 O O . LYS B 1 564 ? 10.148 12.602 20.531 1 81 564 LYS B O 1
ATOM 10624 N N . LEU B 1 565 ? 11.266 13.148 18.656 1 84.06 565 LEU B N 1
ATOM 10625 C CA . LEU B 1 565 ? 11.406 14.531 19.109 1 84.06 565 LEU B CA 1
ATOM 10626 C C . LEU B 1 565 ? 10.078 15.273 19 1 84.06 565 LEU B C 1
ATOM 10628 O O . LEU B 1 565 ? 9.219 14.914 18.188 1 84.06 565 LEU B O 1
ATOM 10632 N N . SER B 1 566 ? 9.945 16.203 19.891 1 73.5 566 SER B N 1
ATOM 10633 C CA . SER B 1 566 ? 8.781 17.078 19.781 1 73.5 566 SER B CA 1
ATOM 10634 C C . SER B 1 566 ? 8.82 17.875 18.484 1 73.5 566 SER B C 1
ATOM 10636 O O . SER B 1 566 ? 9.859 17.953 17.812 1 73.5 566 SER B O 1
ATOM 10638 N N . GLY B 1 567 ? 7.711 18.422 18.031 1 77.31 567 GLY B N 1
ATOM 10639 C CA . GLY B 1 567 ? 7.656 19.219 16.812 1 77.31 567 GLY B CA 1
ATOM 10640 C C . GLY B 1 567 ? 8.664 20.344 16.781 1 77.31 567 GLY B C 1
ATOM 10641 O O . GLY B 1 567 ? 9.336 20.562 15.773 1 77.31 567 GLY B O 1
ATOM 10642 N N . GLY B 1 568 ? 8.719 20.984 17.922 1 76.31 568 GLY B N 1
ATOM 10643 C CA . GLY B 1 568 ? 9.672 22.062 18.016 1 76.31 568 GLY B CA 1
ATOM 10644 C C . GLY B 1 568 ? 11.117 21.609 17.906 1 76.31 568 GLY B C 1
ATOM 10645 O O . GLY B 1 568 ? 11.938 22.266 17.266 1 76.31 568 GLY B O 1
ATOM 10646 N N . ASN B 1 569 ? 11.398 20.5 18.516 1 82.81 569 ASN B N 1
ATOM 10647 C CA . ASN B 1 569 ? 12.766 19.984 18.469 1 82.81 569 ASN B CA 1
ATOM 10648 C C . ASN B 1 569 ? 13.094 19.406 17.094 1 82.81 569 ASN B C 1
ATOM 10650 O O . ASN B 1 569 ? 14.258 19.422 16.672 1 82.81 569 ASN B O 1
ATOM 10654 N N . LYS B 1 570 ? 12.102 18.922 16.5 1 89.56 570 LYS B N 1
ATOM 10655 C CA . LYS B 1 570 ? 12.328 18.484 15.117 1 89.56 570 LYS B CA 1
ATOM 10656 C C . LYS B 1 570 ? 12.711 19.672 14.227 1 89.56 570 LYS B C 1
ATOM 10658 O O . LYS B 1 570 ? 13.586 19.547 13.367 1 89.56 570 LYS B O 1
ATOM 10663 N N . ARG B 1 571 ? 12.086 20.719 14.5 1 87 571 ARG B N 1
ATOM 10664 C CA . ARG B 1 571 ? 12.391 21.922 13.742 1 87 571 ARG B CA 1
ATOM 10665 C C . ARG B 1 571 ? 13.812 22.406 14.039 1 87 571 ARG B C 1
ATOM 10667 O O . ARG B 1 571 ? 14.508 22.891 13.141 1 87 571 ARG B O 1
ATOM 10674 N N . LYS B 1 572 ? 14.117 22.344 15.289 1 86.38 572 LYS B N 1
ATOM 10675 C CA . LYS B 1 572 ? 15.477 22.719 15.672 1 86.38 572 LYS B CA 1
ATOM 10676 C C . LYS B 1 572 ? 16.516 21.844 14.969 1 86.38 572 LYS B C 1
ATOM 10678 O O . LYS B 1 572 ? 17.562 22.328 14.547 1 86.38 572 LYS B O 1
ATOM 10683 N N . LEU B 1 573 ? 16.188 20.594 14.93 1 92.94 573 LEU B N 1
ATOM 10684 C CA . LEU B 1 573 ? 17.094 19.672 14.242 1 92.94 573 LEU B CA 1
ATOM 10685 C C . LEU B 1 573 ? 17.188 20.016 12.766 1 92.94 573 LEU B C 1
ATOM 10687 O O . LEU B 1 573 ? 18.281 20 12.195 1 92.94 573 LEU B O 1
ATOM 10691 N N . SER B 1 574 ? 16.109 20.281 12.148 1 92.44 574 SER B N 1
ATOM 10692 C CA . SER B 1 574 ? 16.109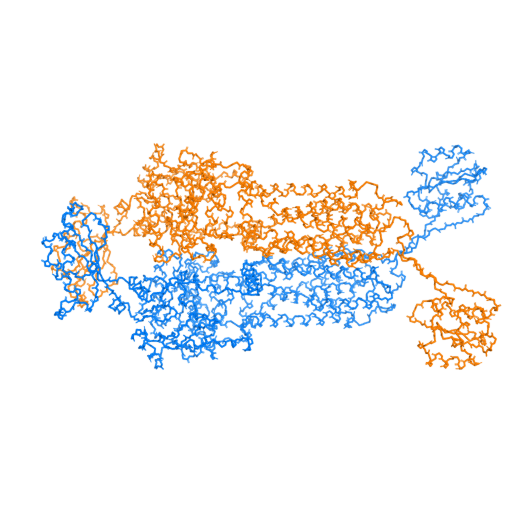 20.688 10.742 1 92.44 574 SER B CA 1
ATOM 10693 C C . SER B 1 574 ? 16.953 21.938 10.531 1 92.44 574 SER B C 1
ATOM 10695 O O . SER B 1 574 ? 17.688 22.031 9.539 1 92.44 574 SER B O 1
ATOM 10697 N N . LEU B 1 575 ? 16.828 22.797 11.438 1 90.69 575 LEU B N 1
ATOM 10698 C CA . LEU B 1 575 ? 17.656 24 11.383 1 90.69 575 LEU B CA 1
ATOM 10699 C C . LEU B 1 575 ? 19.125 23.641 11.547 1 90.69 575 LEU B C 1
ATOM 10701 O O . LEU B 1 575 ? 19.984 24.203 10.852 1 90.69 575 LEU B O 1
ATOM 10705 N N . GLY B 1 576 ? 19.375 22.797 12.5 1 92.12 576 GLY B N 1
ATOM 10706 C CA . GLY B 1 576 ? 20.75 22.344 12.688 1 92.12 576 GLY B CA 1
ATOM 10707 C C . GLY B 1 576 ? 21.344 21.734 11.438 1 92.12 576 GLY B C 1
ATOM 10708 O O . GLY B 1 576 ? 22.516 21.969 11.125 1 92.12 576 GLY B O 1
ATOM 10709 N N . ILE B 1 577 ? 20.594 20.969 10.75 1 93.94 577 ILE B N 1
ATOM 10710 C CA . ILE B 1 577 ? 21.047 20.359 9.508 1 93.94 577 ILE B CA 1
ATOM 10711 C C . ILE B 1 577 ? 21.359 21.438 8.477 1 93.94 577 ILE B C 1
ATOM 10713 O O . ILE B 1 577 ? 22.359 21.359 7.773 1 93.94 577 ILE B O 1
ATOM 10717 N N . ALA B 1 578 ? 20.531 22.406 8.422 1 91.44 578 ALA B N 1
ATOM 10718 C CA . ALA B 1 578 ? 20.734 23.5 7.48 1 91.44 578 ALA B CA 1
ATOM 10719 C C . ALA B 1 578 ? 22 24.281 7.793 1 91.44 578 ALA B C 1
ATOM 10721 O O . ALA B 1 578 ? 22.641 24.828 6.891 1 91.44 578 ALA B O 1
ATOM 10722 N N . LEU B 1 579 ? 22.375 24.297 9.039 1 91.12 579 LEU B N 1
ATOM 10723 C CA . LEU B 1 579 ? 23.516 25.094 9.492 1 91.12 579 LEU B CA 1
ATOM 10724 C C . LEU B 1 579 ? 24.828 24.312 9.312 1 91.12 579 LEU B C 1
ATOM 10726 O O . LEU B 1 579 ? 25.906 24.875 9.391 1 91.12 579 LEU B O 1
ATOM 10730 N N . THR B 1 580 ? 24.609 23.062 9.078 1 91.62 580 THR B N 1
ATOM 10731 C CA . THR B 1 580 ? 25.797 22.219 8.93 1 91.62 580 THR B CA 1
ATOM 10732 C C . THR B 1 580 ? 26.656 22.703 7.777 1 91.62 580 THR B C 1
ATOM 10734 O O . THR B 1 580 ? 26.156 22.969 6.684 1 91.62 580 THR B O 1
ATOM 10737 N N . GLY B 1 581 ? 28.016 22.781 8 1 86.38 581 GLY B N 1
ATOM 10738 C CA . GLY B 1 581 ? 28.953 23.25 6.988 1 86.38 581 GLY B CA 1
ATOM 10739 C C . GLY B 1 581 ? 29.094 24.75 6.953 1 86.38 581 GLY B C 1
ATOM 10740 O O . GLY B 1 581 ? 29.812 25.297 6.105 1 86.38 581 GLY B O 1
ATOM 10741 N N . ASN B 1 582 ? 28.391 25.422 7.793 1 86.44 582 ASN B N 1
ATOM 10742 C CA . ASN B 1 582 ? 28.484 26.859 7.941 1 86.44 582 ASN B CA 1
ATOM 10743 C C . ASN B 1 582 ? 28.203 27.578 6.625 1 86.44 582 ASN B C 1
ATOM 10745 O O . ASN B 1 582 ? 29.016 28.359 6.148 1 86.44 582 ASN B O 1
ATOM 10749 N N . PRO B 1 583 ? 27.047 27.438 6.105 1 90.19 583 PRO B N 1
ATOM 10750 C CA . PRO B 1 583 ? 26.688 28.094 4.848 1 90.19 583 PRO B CA 1
ATOM 10751 C C . PRO B 1 583 ? 26.594 29.609 4.98 1 90.19 583 PRO B C 1
ATOM 10753 O O . PRO B 1 583 ? 26.266 30.125 6.055 1 90.19 583 PRO B O 1
ATOM 10756 N N . SER B 1 584 ? 26.844 30.297 3.893 1 91.25 584 SER B N 1
ATOM 10757 C CA . SER B 1 584 ? 26.781 31.766 3.883 1 91.25 584 SER B CA 1
ATOM 10758 C C . SER B 1 584 ? 25.344 32.25 3.688 1 91.25 584 SER B C 1
ATOM 10760 O O . SER B 1 584 ? 24.984 33.344 4.09 1 91.25 584 SER B O 1
ATOM 10762 N N . VAL B 1 585 ? 24.578 31.406 3.068 1 93.56 585 VAL B N 1
ATOM 10763 C CA . VAL B 1 585 ? 23.188 31.734 2.822 1 93.56 585 VAL B CA 1
ATOM 10764 C C . VAL B 1 585 ? 22.281 30.672 3.449 1 93.56 585 VAL B C 1
ATOM 10766 O O . VAL B 1 585 ? 22.516 29.469 3.27 1 93.56 585 VAL B O 1
ATOM 10769 N N . LEU B 1 586 ? 21.375 31.078 4.242 1 93.25 586 LEU B N 1
ATOM 10770 C CA . LEU B 1 586 ? 20.422 30.188 4.898 1 93.25 586 LEU B CA 1
ATOM 10771 C C . LEU B 1 586 ? 19 30.484 4.461 1 93.25 586 LEU B C 1
ATOM 10773 O O . LEU B 1 586 ? 18.562 31.625 4.496 1 93.25 586 LEU B O 1
ATOM 10777 N N . ILE B 1 587 ? 18.297 29.469 3.961 1 93.44 587 ILE B N 1
ATOM 10778 C CA . ILE B 1 587 ? 16.906 29.609 3.549 1 93.44 587 ILE B CA 1
ATOM 10779 C C . ILE B 1 587 ? 16 28.828 4.516 1 93.44 587 ILE B C 1
ATOM 10781 O O . ILE B 1 587 ? 16.203 27.641 4.742 1 93.44 587 ILE B O 1
ATOM 10785 N N . LEU B 1 588 ? 15.039 29.484 5.082 1 92.19 588 LEU B N 1
ATOM 10786 C CA . LEU B 1 588 ? 14.078 28.875 5.996 1 92.19 588 LEU B CA 1
ATOM 10787 C C . LEU B 1 588 ? 12.664 28.969 5.438 1 92.19 588 LEU B C 1
ATOM 10789 O O . LEU B 1 588 ? 12.133 30.078 5.254 1 92.19 588 LEU B O 1
ATOM 10793 N N . ASP B 1 589 ? 12.094 27.859 5.156 1 89.5 589 ASP B N 1
ATOM 10794 C CA . ASP B 1 589 ? 10.727 27.812 4.641 1 89.5 589 ASP B CA 1
ATOM 10795 C C . ASP B 1 589 ? 9.719 27.609 5.77 1 89.5 589 ASP B C 1
ATOM 10797 O O . ASP B 1 589 ? 9.523 26.5 6.25 1 89.5 589 ASP B O 1
ATOM 10801 N N . GLU B 1 590 ? 9.086 28.625 6.199 1 83.38 590 GLU B N 1
ATOM 10802 C CA . GLU B 1 590 ? 8.086 28.656 7.262 1 83.38 590 GLU B CA 1
ATOM 10803 C C . GLU B 1 590 ? 8.578 27.938 8.508 1 83.38 590 GLU B C 1
ATOM 10805 O O . GLU B 1 590 ? 7.926 27.016 9 1 83.38 590 GLU B O 1
ATOM 10810 N N . PRO B 1 591 ? 9.586 28.391 9.141 1 83 591 PRO B N 1
ATOM 10811 C CA . PRO B 1 591 ? 10.266 27.672 10.234 1 83 591 PRO B CA 1
ATOM 10812 C C . PRO B 1 591 ? 9.406 27.578 11.492 1 83 591 PRO B C 1
ATOM 10814 O O . PRO B 1 591 ? 9.602 26.672 12.312 1 83 591 PRO B O 1
ATOM 10817 N N . SER B 1 592 ? 8.445 28.484 11.734 1 77.69 592 SER B N 1
ATOM 10818 C CA . SER B 1 592 ? 7.684 28.484 12.977 1 77.69 592 SER B CA 1
ATOM 10819 C C . SER B 1 592 ? 6.266 27.969 12.758 1 77.69 592 SER B C 1
ATOM 10821 O O . SER B 1 592 ? 5.426 28.047 13.656 1 77.69 592 SER B O 1
ATOM 10823 N N . SER B 1 593 ? 6.07 27.453 11.602 1 70.44 593 SER B N 1
ATOM 10824 C CA . SER B 1 593 ? 4.715 27 11.297 1 70.44 593 SER B CA 1
ATOM 10825 C C . SER B 1 593 ? 4.332 25.812 12.172 1 70.44 593 SER B C 1
ATOM 10827 O O . SER B 1 593 ? 5.141 24.906 12.391 1 70.44 593 SER B O 1
ATOM 10829 N N . GLY B 1 594 ? 3.17 25.844 12.797 1 63.31 594 GLY B N 1
ATOM 10830 C CA . GLY B 1 594 ? 2.629 24.734 13.562 1 63.31 594 GLY B CA 1
ATOM 10831 C C . GLY B 1 594 ? 3.16 24.688 14.984 1 63.31 594 GLY B C 1
ATOM 10832 O O . GLY B 1 594 ? 2.842 23.766 15.734 1 63.31 594 GLY B O 1
ATOM 10833 N N . MET B 1 595 ? 4.031 25.703 15.344 1 68.12 595 MET B N 1
ATOM 10834 C CA . MET B 1 595 ? 4.609 25.719 16.688 1 68.12 595 MET B CA 1
ATOM 10835 C C . MET B 1 595 ? 3.738 26.531 17.641 1 68.12 595 MET B C 1
ATOM 10837 O O . MET B 1 595 ? 3.029 27.453 17.219 1 68.12 595 MET B O 1
ATOM 10841 N N . ASP B 1 596 ? 3.787 26.094 18.906 1 63.16 596 ASP B N 1
ATOM 10842 C CA . ASP B 1 596 ? 3.104 26.875 19.922 1 63.16 596 ASP B CA 1
ATOM 10843 C C . ASP B 1 596 ? 3.871 28.172 20.234 1 63.16 596 ASP B C 1
ATOM 10845 O O . ASP B 1 596 ? 4.992 28.344 19.75 1 63.16 596 ASP B O 1
ATOM 10849 N N . ALA B 1 597 ? 3.297 29.094 20.922 1 61.25 597 ALA B N 1
ATOM 10850 C CA . ALA B 1 597 ? 3.834 30.438 21.172 1 61.25 597 ALA B CA 1
ATOM 10851 C C . ALA B 1 597 ? 5.188 30.359 21.875 1 61.25 597 ALA B C 1
ATOM 10853 O O . ALA B 1 597 ? 6.117 31.094 21.516 1 61.25 597 ALA B O 1
ATOM 10854 N N . ALA B 1 598 ? 5.203 29.453 22.812 1 58.94 598 ALA B N 1
ATOM 10855 C CA . ALA B 1 598 ? 6.453 29.344 23.562 1 58.94 598 ALA B CA 1
ATOM 10856 C C . ALA B 1 598 ? 7.578 28.828 22.672 1 58.94 598 ALA B C 1
ATOM 10858 O O . ALA B 1 598 ? 8.688 29.359 22.688 1 58.94 598 ALA B O 1
ATOM 10859 N N . SER B 1 599 ? 7.262 27.906 21.922 1 69.75 599 SER B N 1
ATOM 10860 C CA . SER B 1 599 ? 8.25 27.312 21.031 1 69.75 599 SER B CA 1
ATOM 10861 C C . SER B 1 599 ? 8.656 28.266 19.922 1 69.75 599 SER B C 1
ATOM 10863 O O . SER B 1 599 ? 9.812 28.281 19.484 1 69.75 599 SER B O 1
ATOM 10865 N N . LYS B 1 600 ? 7.719 29.078 19.5 1 74.25 600 LYS B N 1
ATOM 10866 C CA . LYS B 1 600 ? 8 30.078 18.469 1 74.25 600 LYS B CA 1
ATOM 10867 C C . LYS B 1 600 ? 9.039 31.094 18.953 1 74.25 600 LYS B C 1
ATOM 10869 O O . LYS B 1 600 ? 9.961 31.438 18.219 1 74.25 600 LYS B O 1
ATOM 10874 N N . ARG B 1 601 ? 8.828 31.547 20.141 1 69.12 601 ARG B N 1
ATOM 10875 C CA . ARG B 1 601 ? 9.734 32.562 20.688 1 69.12 601 ARG B CA 1
ATOM 10876 C C . ARG B 1 601 ? 11.141 31.984 20.844 1 69.12 601 ARG B C 1
ATOM 10878 O O . ARG B 1 601 ? 12.125 32.688 20.578 1 69.12 601 ARG B O 1
ATOM 10885 N N . VAL B 1 602 ? 11.148 30.766 21.25 1 72.25 602 VAL B N 1
ATOM 10886 C CA . VAL B 1 602 ? 12.445 30.109 21.375 1 72.25 602 VAL B CA 1
ATOM 10887 C C . VAL B 1 602 ? 13.102 29.984 20 1 72.25 602 VAL B C 1
ATOM 10889 O O . VAL B 1 602 ? 14.305 30.203 19.859 1 72.25 602 VAL B O 1
ATOM 10892 N N . MET B 1 603 ? 12.383 29.656 19.062 1 80.5 603 MET B N 1
ATOM 10893 C CA . MET B 1 603 ? 12.891 29.516 17.703 1 80.5 603 MET B CA 1
ATOM 10894 C C . MET B 1 603 ? 13.406 30.859 17.172 1 80.5 603 MET B C 1
ATOM 10896 O O . MET B 1 603 ? 14.453 30.922 16.531 1 80.5 603 MET B O 1
ATOM 10900 N N . TRP B 1 604 ? 12.656 31.906 17.484 1 81.94 604 TRP B N 1
ATOM 10901 C CA . TRP B 1 604 ? 13.062 33.25 17.047 1 81.94 604 TRP B CA 1
ATOM 10902 C C . TRP B 1 604 ? 14.391 33.656 17.656 1 81.94 604 TRP B C 1
ATOM 10904 O O . TRP B 1 604 ? 15.25 34.219 16.984 1 81.94 604 TRP B O 1
ATOM 10914 N N . ARG B 1 605 ? 14.5 33.281 18.891 1 76.81 605 ARG B N 1
ATOM 10915 C CA . ARG B 1 605 ? 15.758 33.594 19.562 1 76.81 605 ARG B CA 1
ATOM 10916 C C . ARG B 1 605 ? 16.906 32.812 18.953 1 76.81 605 ARG B C 1
ATOM 10918 O O . ARG B 1 605 ? 18 33.344 18.766 1 76.81 605 ARG B O 1
ATOM 10925 N N . THR B 1 606 ? 16.609 31.641 18.672 1 82.44 606 THR B N 1
ATOM 10926 C CA . THR B 1 606 ? 17.625 30.781 18.062 1 82.44 606 THR B CA 1
ATOM 10927 C C . THR B 1 606 ? 18.016 31.312 16.688 1 82.44 606 THR B C 1
ATOM 10929 O O . THR B 1 606 ? 19.203 31.359 16.344 1 82.44 606 THR B O 1
ATOM 10932 N N . LEU B 1 607 ? 17.094 31.672 15.906 1 86.25 607 LEU B N 1
ATOM 10933 C CA . LEU B 1 607 ? 17.344 32.188 14.562 1 86.25 607 LEU B CA 1
ATOM 10934 C C . LEU B 1 607 ? 18.141 33.469 14.602 1 86.25 607 LEU B C 1
ATOM 10936 O O . LEU B 1 607 ? 19.016 33.719 13.766 1 86.25 607 LEU B O 1
ATOM 10940 N N . SER B 1 608 ? 17.797 34.281 15.586 1 82.31 608 SER B N 1
ATOM 10941 C CA . SER B 1 608 ? 18.5 35.531 15.734 1 82.31 608 SER B CA 1
ATOM 10942 C C . SER B 1 608 ? 19.969 35.312 16.078 1 82.31 608 SER B C 1
ATOM 10944 O O . SER B 1 608 ? 20.828 36.094 15.633 1 82.31 608 SER B O 1
ATOM 10946 N N . SER B 1 609 ? 20.172 34.281 16.812 1 78.62 609 SER B N 1
ATOM 10947 C CA . SER B 1 609 ? 21.547 33.969 17.219 1 78.62 609 SER B CA 1
ATOM 10948 C C . SER B 1 609 ? 22.359 33.438 16.062 1 78.62 609 SER B C 1
ATOM 10950 O O . SER B 1 609 ? 23.562 33.688 15.969 1 78.62 609 SER B O 1
ATOM 10952 N N . VAL B 1 610 ? 21.766 32.781 15.211 1 82 610 VAL B N 1
ATOM 10953 C CA . VAL B 1 610 ? 22.484 32.125 14.148 1 82 610 VAL B CA 1
ATOM 10954 C C . VAL B 1 610 ? 22.578 33 12.914 1 82 610 VAL B C 1
ATOM 10956 O O . VAL B 1 610 ? 23.438 32.812 12.047 1 82 610 VAL B O 1
ATOM 10959 N N . SER B 1 611 ? 21.781 34 12.844 1 79.81 611 SER B N 1
ATOM 10960 C CA . SER B 1 611 ? 21.719 34.875 11.672 1 79.81 611 SER B CA 1
ATOM 10961 C C . SER B 1 611 ? 22.938 35.781 11.609 1 79.81 611 SER B C 1
ATOM 10963 O O . SER B 1 611 ? 23.266 36.344 10.547 1 79.81 611 SER B O 1
ATOM 10965 N N . ALA B 1 612 ? 23.609 35.875 12.727 1 78.31 612 ALA B N 1
ATOM 10966 C CA . ALA B 1 612 ? 24.75 36.781 12.727 1 78.31 612 ALA B CA 1
ATOM 10967 C C . ALA B 1 612 ? 25.797 36.375 11.711 1 78.31 612 ALA B C 1
ATOM 10969 O O . ALA B 1 612 ? 26.266 35.219 11.742 1 78.31 612 ALA B O 1
ATOM 10970 N N . GLY B 1 613 ? 26.031 37.219 10.703 1 80.31 613 GLY B N 1
ATOM 10971 C CA . GLY B 1 613 ? 27.109 37 9.742 1 80.31 613 GLY B CA 1
ATOM 10972 C C . GLY B 1 613 ? 26.656 36.219 8.523 1 80.31 613 GLY B C 1
ATOM 10973 O O . GLY B 1 613 ? 27.469 35.781 7.719 1 80.31 613 GLY B O 1
ATOM 10974 N N . ARG B 1 614 ? 25.391 35.906 8.445 1 89.44 614 ARG B N 1
ATOM 10975 C CA . ARG B 1 614 ? 24.859 35.156 7.305 1 89.44 614 ARG B CA 1
ATOM 10976 C C . ARG B 1 614 ? 23.672 35.875 6.691 1 89.44 614 ARG B C 1
ATOM 10978 O O . ARG B 1 614 ? 23.031 36.688 7.352 1 89.44 614 ARG B O 1
ATOM 10985 N N . SER B 1 615 ? 23.484 35.594 5.383 1 93.62 615 SER B N 1
ATOM 10986 C CA . SER B 1 615 ? 22.266 36.062 4.734 1 93.62 615 SER B CA 1
ATOM 10987 C C . SER B 1 615 ? 21.125 35.062 4.969 1 93.62 615 SER B C 1
ATOM 10989 O O . SER B 1 615 ? 21.234 33.875 4.668 1 93.62 615 SER B O 1
ATOM 10991 N N . LEU B 1 616 ? 20.141 35.531 5.566 1 93.94 616 LEU B N 1
ATOM 10992 C CA . LEU B 1 616 ? 19.016 34.688 5.922 1 93.94 616 LEU B CA 1
ATOM 10993 C C . LEU B 1 616 ? 17.766 35.062 5.141 1 93.94 616 LEU B C 1
ATOM 10995 O O . LEU B 1 616 ? 17.391 36.219 5.098 1 93.94 616 LEU B O 1
ATOM 10999 N N . LEU B 1 617 ? 17.188 34.094 4.414 1 94.62 617 LEU B N 1
ATOM 11000 C CA . LEU B 1 617 ? 15.891 34.25 3.764 1 94.62 617 LEU B CA 1
ATOM 11001 C C . LEU B 1 617 ? 14.82 33.438 4.496 1 94.62 617 LEU B C 1
ATOM 11003 O O . LEU B 1 617 ? 14.961 32.25 4.684 1 94.62 617 LEU B O 1
ATOM 11007 N N . LEU B 1 618 ? 13.828 34.094 4.984 1 91.94 618 LEU B N 1
ATOM 11008 C CA . LEU B 1 618 ? 12.742 33.438 5.695 1 91.94 618 LEU B CA 1
ATOM 11009 C C . LEU B 1 618 ? 11.406 33.656 4.996 1 91.94 618 LEU B C 1
ATOM 11011 O O . LEU B 1 618 ? 11.109 34.781 4.578 1 91.94 618 LEU B O 1
ATOM 11015 N N . THR B 1 619 ? 10.703 32.562 4.695 1 90.44 619 THR B N 1
ATOM 11016 C CA . THR B 1 619 ? 9.336 32.719 4.211 1 90.44 619 THR B CA 1
ATOM 11017 C C . THR B 1 619 ? 8.336 32.531 5.352 1 90.44 619 THR B C 1
ATOM 11019 O O . THR B 1 619 ? 8.539 31.688 6.23 1 90.44 619 THR B O 1
ATOM 11022 N N . THR B 1 620 ? 7.371 33.375 5.492 1 82.12 620 THR B N 1
ATOM 11023 C CA . THR B 1 620 ? 6.387 33.25 6.562 1 82.12 620 THR B CA 1
ATOM 11024 C C . THR B 1 620 ? 5.074 33.938 6.16 1 82.12 620 THR B C 1
ATOM 11026 O O . THR B 1 620 ? 5.051 34.781 5.266 1 82.12 620 THR B O 1
ATOM 11029 N N . HIS B 1 621 ? 4.09 33.531 6.719 1 71.75 621 HIS B N 1
ATOM 11030 C CA . HIS B 1 621 ? 2.799 34.188 6.609 1 71.75 621 HIS B CA 1
ATOM 11031 C C . HIS B 1 621 ? 2.484 35 7.863 1 71.75 621 HIS B C 1
ATOM 11033 O O . HIS B 1 621 ? 1.445 35.656 7.938 1 71.75 621 HIS B O 1
ATOM 11039 N N . SER B 1 622 ? 3.354 34.938 8.797 1 70.25 622 SER B N 1
ATOM 11040 C CA . SER B 1 622 ? 3.17 35.656 10.055 1 70.25 622 SER B CA 1
ATOM 11041 C C . SER B 1 622 ? 3.916 36.969 10.055 1 70.25 622 SER B C 1
ATOM 11043 O O . SER B 1 622 ? 5.145 37 9.977 1 70.25 622 SER B O 1
ATOM 11045 N N . MET B 1 623 ? 3.209 37.969 10.234 1 70.69 623 MET B N 1
ATOM 11046 C CA . MET B 1 623 ? 3.814 39.312 10.266 1 70.69 623 MET B CA 1
ATOM 11047 C C . MET B 1 623 ? 4.586 39.5 11.562 1 70.69 623 MET B C 1
ATOM 11049 O O . MET B 1 623 ? 5.555 40.281 11.594 1 70.69 623 MET B O 1
ATOM 11053 N N . GLU B 1 624 ? 4.09 38.844 12.57 1 67.94 624 GLU B N 1
ATOM 11054 C CA . GLU B 1 624 ? 4.793 38.938 13.844 1 67.94 624 GLU B CA 1
ATOM 11055 C C . GLU B 1 624 ? 6.207 38.375 13.734 1 67.94 624 GLU B C 1
ATOM 11057 O O . GLU B 1 624 ? 7.148 38.938 14.297 1 67.94 624 GLU B O 1
ATOM 11062 N N . GLU B 1 625 ? 6.305 37.375 13.039 1 80.19 625 GLU B N 1
ATOM 11063 C CA . GLU B 1 625 ? 7.605 36.75 12.828 1 80.19 625 GLU B CA 1
ATOM 11064 C C . GLU B 1 625 ? 8.523 37.625 12 1 80.19 625 GLU B C 1
ATOM 11066 O O . GLU B 1 625 ? 9.711 37.75 12.305 1 80.19 625 GLU B O 1
ATOM 11071 N N . ALA B 1 626 ? 8.016 38.156 10.953 1 81.88 626 ALA B N 1
ATOM 11072 C CA . ALA B 1 626 ? 8.789 39.062 10.094 1 81.88 626 ALA B CA 1
ATOM 11073 C C . ALA B 1 626 ? 9.281 40.281 10.867 1 81.88 626 ALA B C 1
ATOM 11075 O O . ALA B 1 626 ? 10.406 40.719 10.68 1 81.88 626 ALA B O 1
ATOM 11076 N N . ASP B 1 627 ? 8.391 40.75 11.711 1 75.38 627 ASP B N 1
ATOM 11077 C CA . ASP B 1 627 ? 8.734 41.938 12.5 1 75.38 627 ASP B CA 1
ATOM 11078 C C . ASP B 1 627 ? 9.828 41.625 13.516 1 75.38 627 ASP B C 1
ATOM 11080 O O . ASP B 1 627 ? 10.695 42.438 13.789 1 75.38 627 ASP B O 1
ATOM 11084 N N . ALA B 1 628 ? 9.758 40.469 14.016 1 73.88 628 ALA B N 1
ATOM 11085 C CA . ALA B 1 628 ? 10.68 40.094 15.07 1 73.88 628 ALA B CA 1
ATOM 11086 C C . ALA B 1 628 ? 12.055 39.75 14.492 1 73.88 628 ALA B C 1
ATOM 11088 O O . ALA B 1 628 ? 13.078 39.969 15.141 1 73.88 628 ALA B O 1
ATOM 11089 N N . LEU B 1 629 ? 12.109 39.281 13.281 1 84.31 629 LEU B N 1
ATOM 11090 C CA . LEU B 1 629 ? 13.352 38.656 12.828 1 84.31 629 LEU B CA 1
ATOM 11091 C C . LEU B 1 629 ? 13.93 39.406 11.641 1 84.31 629 LEU B C 1
ATOM 11093 O O . LEU B 1 629 ? 15.148 39.438 11.445 1 84.31 629 LEU B O 1
ATOM 11097 N N . ALA B 1 630 ? 13.125 40.031 10.828 1 88.56 630 ALA B N 1
ATOM 11098 C CA . ALA B 1 630 ? 13.594 40.469 9.523 1 88.56 630 ALA B CA 1
ATOM 11099 C C . ALA B 1 630 ? 14.047 41.938 9.57 1 88.56 630 ALA B C 1
ATOM 11101 O O . ALA B 1 630 ? 13.453 42.75 10.273 1 88.56 630 ALA B O 1
ATOM 11102 N N . ASP B 1 631 ? 15.109 42.219 8.859 1 88.44 631 ASP B N 1
ATOM 11103 C CA . ASP B 1 631 ? 15.562 43.594 8.625 1 88.44 631 ASP B CA 1
ATOM 11104 C C . ASP B 1 631 ? 14.781 44.25 7.477 1 88.44 631 ASP B C 1
ATOM 11106 O O . ASP B 1 631 ? 14.453 45.438 7.531 1 88.44 631 ASP B O 1
ATOM 11110 N N . ARG B 1 632 ? 14.594 43.469 6.469 1 91.62 632 ARG B N 1
ATOM 11111 C CA . ARG B 1 632 ? 13.805 43.844 5.305 1 91.62 632 ARG B CA 1
ATOM 11112 C C . ARG B 1 632 ? 12.766 42.781 4.973 1 91.62 632 ARG B C 1
ATOM 11114 O O . ARG B 1 632 ? 12.953 41.594 5.297 1 91.62 632 ARG B O 1
ATOM 11121 N N . ALA B 1 633 ? 11.711 43.219 4.445 1 90.81 633 ALA B N 1
ATOM 11122 C CA . ALA B 1 633 ? 10.648 42.281 4.078 1 90.81 633 ALA B CA 1
ATOM 11123 C C . ALA B 1 633 ? 10.07 42.625 2.705 1 90.81 633 ALA B C 1
ATOM 11125 O O . ALA B 1 633 ? 10.148 43.75 2.254 1 90.81 633 ALA B O 1
ATOM 11126 N N . ALA B 1 634 ? 9.648 41.625 2.021 1 91.44 634 ALA B N 1
ATOM 11127 C CA . ALA B 1 634 ? 8.977 41.781 0.737 1 91.44 634 ALA B CA 1
ATOM 11128 C C . ALA B 1 634 ? 7.637 41.031 0.727 1 91.44 634 ALA B C 1
ATOM 11130 O O . ALA B 1 634 ? 7.496 40 1.354 1 91.44 634 ALA B O 1
ATOM 11131 N N . VAL B 1 635 ? 6.715 41.625 0.137 1 87.56 635 VAL B N 1
ATOM 11132 C CA . VAL B 1 635 ? 5.41 41 -0.061 1 87.56 635 VAL B CA 1
ATOM 11133 C C . VAL B 1 635 ? 5.297 40.5 -1.495 1 87.56 635 VAL B C 1
ATOM 11135 O O . VAL B 1 635 ? 5.5 41.25 -2.449 1 87.56 635 VAL B O 1
ATOM 11138 N N . MET B 1 636 ? 5.027 39.25 -1.559 1 88 636 MET B N 1
ATOM 11139 C CA . MET B 1 636 ? 5.004 38.594 -2.873 1 88 636 MET B CA 1
ATOM 11140 C C . MET B 1 636 ? 3.625 38.031 -3.17 1 88 636 MET B C 1
ATOM 11142 O O . MET B 1 636 ? 2.975 37.469 -2.283 1 88 636 MET B O 1
ATOM 11146 N N . ALA B 1 637 ? 3.09 38.219 -4.34 1 82.88 637 ALA B N 1
ATOM 11147 C CA . ALA B 1 637 ? 1.936 37.562 -4.949 1 82.88 637 ALA B CA 1
ATOM 11148 C C . ALA B 1 637 ? 2.197 37.25 -6.418 1 82.88 637 ALA B C 1
ATOM 11150 O O . ALA B 1 637 ? 1.693 37.938 -7.309 1 82.88 637 ALA B O 1
ATOM 11151 N N . LYS B 1 638 ? 2.912 36.219 -6.742 1 84.06 638 LYS B N 1
ATOM 11152 C CA . LYS B 1 638 ? 3.426 35.844 -8.055 1 84.06 638 LYS B CA 1
ATOM 11153 C C . LYS B 1 638 ? 4.559 36.781 -8.484 1 84.06 638 LYS B C 1
ATOM 11155 O O . LYS B 1 638 ? 5.523 36.344 -9.117 1 84.06 638 LYS B O 1
ATOM 11160 N N . ARG B 1 639 ? 4.273 38.031 -8.188 1 87.81 639 ARG B N 1
ATOM 11161 C CA . ARG B 1 639 ? 5.312 39.031 -8.391 1 87.81 639 ARG B CA 1
ATOM 11162 C C . ARG B 1 639 ? 5.609 39.781 -7.09 1 87.81 639 ARG B C 1
ATOM 11164 O O . ARG B 1 639 ? 4.863 39.656 -6.117 1 87.81 639 ARG B O 1
ATOM 11171 N N . MET B 1 640 ? 6.68 40.5 -7.074 1 89.75 640 MET B N 1
ATOM 11172 C CA . MET B 1 640 ? 6.992 41.312 -5.902 1 89.75 640 MET B CA 1
ATOM 11173 C C . MET B 1 640 ? 6.125 42.562 -5.867 1 89.75 640 MET B C 1
ATOM 11175 O O . MET B 1 640 ? 6.086 43.312 -6.832 1 89.75 640 MET B O 1
ATOM 11179 N N . LEU B 1 641 ? 5.449 42.75 -4.809 1 86.44 641 LEU B N 1
ATOM 11180 C CA . LEU B 1 641 ? 4.531 43.875 -4.699 1 86.44 641 LEU B CA 1
ATOM 11181 C C . LEU B 1 641 ? 5.168 45.031 -3.912 1 86.44 641 LEU B C 1
ATOM 11183 O O . LEU B 1 641 ? 4.887 46.219 -4.172 1 86.44 641 LEU B O 1
ATOM 11187 N N . ALA B 1 642 ? 5.84 44.688 -2.949 1 87.62 642 ALA B N 1
ATOM 11188 C CA . ALA B 1 642 ? 6.484 45.656 -2.094 1 87.62 642 ALA B CA 1
ATOM 11189 C C . ALA B 1 642 ? 7.754 45.094 -1.46 1 87.62 642 ALA B C 1
ATOM 11191 O O . ALA B 1 642 ? 7.859 43.906 -1.236 1 87.62 642 ALA B O 1
ATOM 11192 N N . VAL B 1 643 ? 8.711 46 -1.302 1 91.06 643 VAL B N 1
ATOM 11193 C CA . VAL B 1 643 ? 9.953 45.594 -0.655 1 91.06 643 VAL B CA 1
ATOM 11194 C C . VAL B 1 643 ? 10.5 46.75 0.166 1 91.06 643 VAL B C 1
ATOM 11196 O O . VAL B 1 643 ? 10.422 47.906 -0.256 1 91.06 643 VAL B O 1
ATOM 11199 N N . GLY B 1 644 ? 10.898 46.5 1.398 1 88.12 644 GLY B N 1
ATOM 11200 C CA . GLY B 1 644 ? 11.492 47.5 2.242 1 88.12 644 GLY B CA 1
ATOM 11201 C C . GLY B 1 644 ? 11.594 47.094 3.697 1 88.12 644 GLY B C 1
ATOM 11202 O O . GLY B 1 644 ? 11.367 45.938 4.039 1 88.12 644 GLY B O 1
ATOM 11203 N N . THR B 1 645 ? 12.086 47.938 4.492 1 86.75 645 THR B N 1
ATOM 11204 C CA . THR B 1 645 ? 12.109 47.719 5.934 1 86.75 645 THR B CA 1
ATOM 11205 C C . THR B 1 645 ? 10.703 47.812 6.52 1 86.75 645 THR B C 1
ATOM 11207 O O . THR B 1 645 ? 9.797 48.344 5.879 1 86.75 645 THR B O 1
ATOM 11210 N N . ALA B 1 646 ? 10.547 47.219 7.652 1 77.25 646 ALA B N 1
ATOM 11211 C CA . ALA B 1 646 ? 9.242 47.281 8.305 1 77.25 646 ALA B CA 1
ATOM 11212 C C . ALA B 1 646 ? 8.734 48.719 8.422 1 77.25 646 ALA B C 1
ATOM 11214 O O . ALA B 1 646 ? 7.555 48.969 8.172 1 77.25 646 ALA B O 1
ATOM 11215 N N . ASP B 1 647 ? 9.641 49.594 8.695 1 72.94 647 ASP B N 1
ATOM 11216 C CA . ASP B 1 647 ? 9.289 51 8.867 1 72.94 647 ASP B CA 1
ATOM 11217 C C . ASP B 1 647 ? 8.906 51.656 7.527 1 72.94 647 ASP B C 1
ATOM 11219 O O . ASP B 1 647 ? 7.953 52.406 7.457 1 72.94 647 ASP B O 1
ATOM 11223 N N . GLU B 1 648 ? 9.648 51.312 6.523 1 80.06 648 GLU B N 1
ATOM 11224 C CA . GLU B 1 648 ? 9.359 51.812 5.195 1 80.06 648 GLU B CA 1
ATOM 11225 C C . GLU B 1 648 ? 8.008 51.344 4.684 1 80.06 648 GLU B C 1
ATOM 11227 O O . GLU B 1 648 ? 7.254 52.094 4.078 1 80.06 648 GLU B O 1
ATOM 11232 N N . LEU B 1 649 ? 7.773 50.125 4.969 1 80.94 649 LEU B N 1
ATOM 11233 C CA . LEU B 1 649 ? 6.52 49.531 4.512 1 80.94 649 LEU B CA 1
ATOM 11234 C C . LEU B 1 649 ? 5.332 50.125 5.273 1 80.94 649 LEU B C 1
ATOM 11236 O O . LEU B 1 649 ? 4.262 50.344 4.699 1 80.94 649 LEU B O 1
ATOM 11240 N N . ARG B 1 650 ? 5.512 50.406 6.512 1 74.5 650 ARG B N 1
ATOM 11241 C CA . ARG B 1 650 ? 4.469 51 7.332 1 74.5 650 ARG B CA 1
ATOM 11242 C C . ARG B 1 650 ? 4.168 52.438 6.859 1 74.5 650 ARG B C 1
ATOM 11244 O O . ARG B 1 650 ? 3.006 52.844 6.816 1 74.5 650 ARG B O 1
ATOM 11251 N N . LYS B 1 651 ? 5.266 53.094 6.543 1 70.12 651 LYS B N 1
ATOM 11252 C CA . LYS B 1 651 ? 5.125 54.469 6.121 1 70.12 651 LYS B CA 1
ATOM 11253 C C . LYS B 1 651 ? 4.457 54.562 4.75 1 70.12 651 LYS B C 1
ATOM 11255 O O . LYS B 1 651 ? 3.604 55.438 4.531 1 70.12 651 LYS B O 1
ATOM 11260 N N . LYS B 1 652 ? 4.816 53.688 3.967 1 74.62 652 LYS B N 1
ATOM 11261 C CA . LYS B 1 652 ? 4.348 53.812 2.588 1 74.62 652 LYS B CA 1
ATOM 11262 C C . LYS B 1 652 ? 2.969 53.188 2.424 1 74.62 652 LYS B C 1
ATOM 11264 O O . LYS B 1 652 ? 2.137 53.688 1.667 1 74.62 652 LYS B O 1
ATOM 11269 N N . HIS B 1 653 ? 2.836 52.156 3.047 1 71.25 653 HIS B N 1
ATOM 11270 C CA . HIS B 1 653 ? 1.629 51.406 2.756 1 71.25 653 HIS B CA 1
ATOM 11271 C C . HIS B 1 653 ? 0.68 51.406 3.949 1 71.25 653 HIS B C 1
ATOM 11273 O O . HIS B 1 653 ? -0.413 50.812 3.875 1 71.25 653 HIS B O 1
ATOM 11279 N N . GLY B 1 654 ? 1.085 51.906 5.016 1 62.97 654 GLY B N 1
ATOM 11280 C CA . GLY B 1 654 ? 0.176 52.031 6.145 1 62.97 654 GLY B CA 1
ATOM 11281 C C . GLY B 1 654 ? -0.92 53.062 5.902 1 62.97 654 GLY B C 1
ATOM 11282 O O . GLY B 1 654 ? -0.637 54.219 5.609 1 62.97 654 GLY B O 1
ATOM 11283 N N . ASP B 1 655 ? -2.109 52.719 5.547 1 59.06 655 ASP B N 1
ATOM 11284 C CA . ASP B 1 655 ? -3.191 53.531 5.035 1 59.06 655 ASP B CA 1
ATOM 11285 C C . ASP B 1 655 ? -3.873 54.312 6.164 1 59.06 655 ASP B C 1
A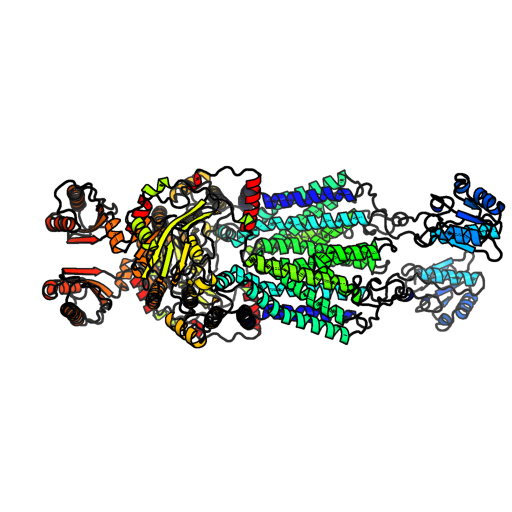TOM 11287 O O . ASP B 1 655 ? -4.645 55.25 5.914 1 59.06 655 ASP B O 1
ATOM 11291 N N . ALA B 1 656 ? -3.695 53.875 7.395 1 62.78 656 ALA B N 1
ATOM 11292 C CA . ALA B 1 656 ? -4.516 54.562 8.375 1 62.78 656 ALA B CA 1
ATOM 11293 C C . ALA B 1 656 ? -3.844 54.562 9.75 1 62.78 656 ALA B C 1
ATOM 11295 O O . ALA B 1 656 ? -3.041 53.688 10.055 1 62.78 656 ALA B O 1
ATOM 11296 N N . TYR B 1 657 ? -3.803 55.688 10.383 1 67.19 657 TYR B N 1
ATOM 11297 C CA . TYR B 1 657 ? -3.51 55.719 11.812 1 67.19 657 TYR B CA 1
ATOM 11298 C C . TYR B 1 657 ? -4.688 55.188 12.625 1 67.19 657 TYR B C 1
ATOM 11300 O O . TYR B 1 657 ? -5.844 55.5 12.32 1 67.19 657 TYR B O 1
ATOM 11308 N N . HIS B 1 658 ? -4.328 54.25 13.43 1 72.62 658 HIS B N 1
ATOM 11309 C CA . HIS B 1 658 ? -5.379 53.719 14.305 1 72.62 658 HIS B CA 1
ATOM 11310 C C . HIS B 1 658 ? -5.348 54.438 15.664 1 72.62 658 HIS B C 1
ATOM 11312 O O . HIS B 1 658 ? -4.289 54.531 16.281 1 72.62 658 HIS B O 1
ATOM 11318 N N . VAL B 1 659 ? -6.566 55.031 15.984 1 75 659 VAL B N 1
ATOM 11319 C CA . VAL B 1 659 ? -6.66 55.781 17.234 1 75 659 VAL B CA 1
ATOM 11320 C C . VAL B 1 659 ? -7.621 55.062 18.188 1 75 659 VAL B C 1
ATOM 11322 O O . VAL B 1 659 ? -8.719 54.656 17.781 1 75 659 VAL B O 1
ATOM 11325 N N . HIS B 1 660 ? -7.141 54.719 19.25 1 74.94 660 HIS B N 1
ATOM 11326 C CA . HIS B 1 660 ? -7.965 54.188 20.328 1 74.94 660 HIS B CA 1
ATOM 11327 C C . HIS B 1 660 ? -8.219 55.25 21.406 1 74.94 660 HIS B C 1
ATOM 11329 O O . HIS B 1 660 ? -7.273 55.781 22 1 74.94 660 HIS B O 1
ATOM 11335 N N . CYS B 1 661 ? -9.539 55.656 21.594 1 77.44 661 CYS B N 1
ATOM 11336 C CA . CYS B 1 661 ? -9.922 56.656 22.562 1 77.44 661 CYS B CA 1
ATOM 11337 C C . CYS B 1 661 ? -10.742 56.062 23.688 1 77.44 661 CYS B C 1
ATOM 11339 O O . CYS B 1 661 ? -11.578 55.188 23.453 1 77.44 661 CYS B O 1
ATOM 11341 N N . VAL B 1 662 ? -10.438 56.406 24.812 1 76.31 662 VAL B N 1
ATOM 11342 C CA . VAL B 1 662 ? -11.195 55.969 25.984 1 76.31 662 VAL B CA 1
ATOM 11343 C C . VAL B 1 662 ? -11.812 57.188 26.656 1 76.31 662 VAL B C 1
ATOM 11345 O O . VAL B 1 662 ? -11.109 58.156 26.969 1 76.31 662 VAL B O 1
ATOM 11348 N N . HIS B 1 663 ? -13.102 57.25 26.906 1 78.56 663 HIS B N 1
ATOM 11349 C CA . HIS B 1 663 ? -13.812 58.312 27.578 1 78.56 663 HIS B CA 1
ATOM 11350 C C . HIS B 1 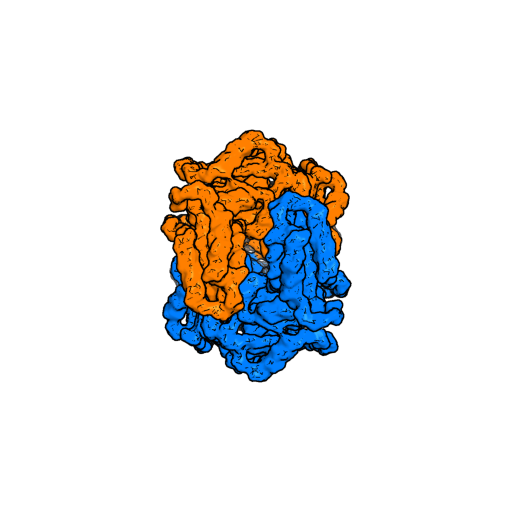663 ? -13.578 58.312 29.078 1 78.56 663 HIS B C 1
ATOM 11352 O O . HIS B 1 663 ? -13.367 57.25 29.656 1 78.56 663 HIS B O 1
ATOM 11358 N N . LYS B 1 664 ? -13.68 59.406 29.781 1 73.94 664 LYS B N 1
ATOM 11359 C CA . LYS B 1 664 ? -13.398 59.562 31.203 1 73.94 664 LYS B CA 1
ATOM 11360 C C . LYS B 1 664 ? -14.398 58.781 32.062 1 73.94 664 LYS B C 1
ATOM 11362 O O . LYS B 1 664 ? -14.039 58.219 33.094 1 73.94 664 LYS B O 1
ATOM 11367 N N . ASP B 1 665 ? -15.617 58.719 31.594 1 66.5 665 ASP B N 1
ATOM 11368 C CA . ASP B 1 665 ? -16.656 58.031 32.344 1 66.5 665 ASP B CA 1
ATOM 11369 C C . ASP B 1 665 ? -16.812 56.594 31.891 1 66.5 665 ASP B C 1
ATOM 11371 O O . ASP B 1 665 ? -17.844 55.938 32.125 1 66.5 665 ASP B O 1
ATOM 11375 N N . ALA B 1 666 ? -15.828 56.094 31.297 1 62.91 666 ALA B N 1
ATOM 11376 C CA . ALA B 1 666 ? -15.883 54.688 30.891 1 62.91 666 ALA B CA 1
ATOM 11377 C C . ALA B 1 666 ? -15.867 53.75 32.125 1 62.91 666 ALA B C 1
ATOM 11379 O O . ALA B 1 666 ? -15.156 54.031 33.094 1 62.91 666 ALA B O 1
ATOM 11380 N N . PRO B 1 667 ? -16.766 52.875 32.125 1 57.38 667 PRO B N 1
ATOM 11381 C CA . PRO B 1 667 ? -17.578 52.281 31.062 1 57.38 667 PRO B CA 1
ATOM 11382 C C . PRO B 1 667 ? -19 52.844 31.016 1 57.38 667 PRO B C 1
ATOM 11384 O O . PRO B 1 667 ? -19.812 52.375 30.234 1 57.38 667 PRO B O 1
ATOM 11387 N N . TYR B 1 668 ? -19.312 53.719 31.859 1 59.69 668 TYR B N 1
ATOM 11388 C CA . TYR B 1 668 ? -20.656 54.281 31.969 1 59.69 668 TYR B CA 1
ATOM 11389 C C . TYR B 1 668 ? -20.812 55.5 31.078 1 59.69 668 TYR B C 1
ATOM 11391 O O . TYR B 1 668 ? -21.594 56.406 31.391 1 59.69 668 TYR B O 1
ATOM 11399 N N . SER B 1 669 ? -20.109 55.562 30.094 1 65.62 669 SER B N 1
ATOM 11400 C CA . SER B 1 669 ? -20.219 56.719 29.203 1 65.62 669 SER B CA 1
ATOM 11401 C C . SER B 1 669 ? -21.578 56.75 28.531 1 65.62 669 SER B C 1
ATOM 11403 O O . SER B 1 669 ? -22.141 55.719 28.172 1 65.62 669 SER B O 1
ATOM 11405 N N . SER B 1 670 ? -22.281 57.875 28.547 1 72.12 670 SER B N 1
ATOM 11406 C CA . SER B 1 670 ? -23.594 58.062 27.938 1 72.12 670 SER B CA 1
ATOM 11407 C C . SER B 1 670 ? -23.516 57.969 26.422 1 72.12 670 SER B C 1
ATOM 11409 O O . SER B 1 670 ? -22.453 58.219 25.828 1 72.12 670 SER B O 1
ATOM 11411 N N . ASP B 1 671 ? -24.469 57.469 25.734 1 73.62 671 ASP B N 1
ATOM 11412 C CA . ASP B 1 671 ? -24.562 57.375 24.281 1 73.62 671 ASP B CA 1
ATOM 11413 C C . ASP B 1 671 ? -24.375 58.75 23.625 1 73.62 671 ASP B C 1
ATOM 11415 O O . ASP B 1 671 ? -23.844 58.844 22.516 1 73.62 671 ASP B O 1
ATOM 11419 N N . GLN B 1 672 ? -24.797 59.75 24.344 1 76.06 672 GLN B N 1
ATOM 11420 C CA . GLN B 1 672 ? -24.672 61.094 23.797 1 76.06 672 GLN B CA 1
ATOM 11421 C C . GLN B 1 672 ? -23.219 61.531 23.734 1 76.06 672 GLN B C 1
ATOM 11423 O O . GLN B 1 672 ? -22.781 62.156 22.75 1 76.06 672 GLN B O 1
ATOM 11428 N N . ASP B 1 673 ? -22.5 61.156 24.719 1 78.62 673 ASP B N 1
ATOM 11429 C CA . ASP B 1 673 ? -21.094 61.531 24.734 1 78.62 673 ASP B CA 1
ATOM 11430 C C . ASP B 1 673 ? -20.312 60.812 23.641 1 78.62 673 ASP B C 1
ATOM 11432 O O . ASP B 1 673 ? -19.453 61.406 22.984 1 78.62 673 ASP B O 1
ATOM 11436 N N . MET B 1 674 ? -20.609 59.594 23.469 1 79.12 674 MET B N 1
ATOM 11437 C CA . MET B 1 674 ? -19.938 58.812 22.438 1 79.12 674 MET B CA 1
ATOM 11438 C C . MET B 1 674 ? -20.312 59.312 21.047 1 79.12 674 MET B C 1
ATOM 11440 O O . MET B 1 674 ? -19.469 59.344 20.141 1 79.12 674 MET B O 1
ATOM 11444 N N . ALA B 1 675 ? -21.531 59.719 20.906 1 79.94 675 ALA B N 1
ATOM 11445 C CA . ALA B 1 675 ? -21.969 60.312 19.641 1 79.94 675 ALA B CA 1
ATOM 11446 C C . ALA B 1 675 ? -21.25 61.625 19.344 1 79.94 675 ALA B C 1
ATOM 11448 O O . ALA B 1 675 ? -20.922 61.906 18.188 1 79.94 675 ALA B O 1
ATOM 11449 N N . GLU B 1 676 ? -20.984 62.344 20.375 1 81.44 676 GLU B N 1
ATOM 11450 C CA . GLU B 1 676 ? -20.266 63.625 20.219 1 81.44 676 GLU B CA 1
ATOM 11451 C C . GLU B 1 676 ? -18.828 63.375 19.766 1 81.44 676 GLU B C 1
ATOM 11453 O O . GLU B 1 676 ? -18.297 64.062 18.922 1 81.44 676 GLU B O 1
ATOM 11458 N N . ILE B 1 677 ? -18.25 62.344 20.328 1 82.19 677 ILE B N 1
ATOM 11459 C CA . ILE B 1 677 ? -16.891 62 19.906 1 82.19 677 ILE B CA 1
ATOM 11460 C C . ILE B 1 677 ? -16.906 61.531 18.453 1 82.19 677 ILE B C 1
ATOM 11462 O O . ILE B 1 677 ? -16.031 61.906 17.672 1 82.19 677 ILE B O 1
ATOM 11466 N N . LYS B 1 678 ? -17.828 60.719 18.094 1 81 678 LYS B N 1
ATOM 11467 C CA . LYS B 1 678 ? -17.938 60.25 16.719 1 81 678 LYS B CA 1
ATOM 11468 C C . LYS B 1 678 ? -18.141 61.406 15.742 1 81 678 LYS B C 1
ATOM 11470 O O . LYS B 1 678 ? -17.547 61.406 14.656 1 81 678 LYS B O 1
ATOM 11475 N N . THR B 1 679 ? -19.031 62.344 16.172 1 79.88 679 THR B N 1
ATOM 11476 C CA . THR B 1 679 ? -19.281 63.531 15.344 1 79.88 679 THR B CA 1
ATOM 11477 C C . THR B 1 679 ? -18.016 64.375 15.203 1 79.88 679 THR B C 1
ATOM 11479 O O . THR B 1 679 ? -17.703 64.875 14.117 1 79.88 679 THR B O 1
ATOM 11482 N N . PHE B 1 680 ? -17.281 64.5 16.25 1 81.88 680 PHE B N 1
ATOM 11483 C CA . PHE B 1 680 ? -16.016 65.188 16.219 1 81.88 680 PHE B CA 1
ATOM 11484 C C . PHE B 1 680 ? -15.039 64.562 15.242 1 81.88 680 PHE B C 1
ATOM 11486 O O . PHE B 1 680 ? -14.422 65.25 14.43 1 81.88 680 PHE B O 1
ATOM 11493 N N . VAL B 1 681 ? -14.891 63.188 15.383 1 81.81 681 VAL B N 1
ATOM 11494 C CA . VAL B 1 681 ? -13.953 62.469 14.547 1 81.81 681 VAL B CA 1
ATOM 11495 C C . VAL B 1 681 ? -14.359 62.594 13.078 1 81.81 681 VAL B C 1
ATOM 11497 O O . VAL B 1 681 ? -13.508 62.844 12.219 1 81.81 681 VAL B O 1
ATOM 11500 N N . ARG B 1 682 ? -15.539 62.562 12.781 1 79.12 682 ARG B N 1
ATOM 11501 C CA . ARG B 1 682 ? -16.031 62.656 11.406 1 79.12 682 ARG B CA 1
ATOM 11502 C C . ARG B 1 682 ? -15.805 64.062 10.844 1 79.12 682 ARG B C 1
ATOM 11504 O O . ARG B 1 682 ? -15.477 64.188 9.664 1 79.12 682 ARG B O 1
ATOM 11511 N N . ASN B 1 683 ? -15.984 65.062 11.703 1 78.19 683 ASN B N 1
ATOM 11512 C CA . ASN B 1 683 ? -15.867 66.438 11.258 1 78.19 683 ASN B CA 1
ATOM 11513 C C . ASN B 1 683 ? -14.406 66.875 11.148 1 78.19 683 ASN B C 1
ATOM 11515 O O . ASN B 1 683 ? -14.039 67.625 10.242 1 78.19 683 ASN B O 1
ATOM 11519 N N . THR B 1 684 ? -13.625 66.438 12.07 1 79.62 684 THR B N 1
ATOM 11520 C CA . THR B 1 684 ? -12.242 66.875 12.141 1 79.62 684 THR B CA 1
ATOM 11521 C C . THR B 1 684 ? -11.352 66.062 11.203 1 79.62 684 THR B C 1
ATOM 11523 O O . THR B 1 684 ? -10.391 66.625 10.641 1 79.62 684 THR B O 1
ATOM 11526 N N . PHE B 1 685 ? -11.617 64.812 11.148 1 76.81 685 PHE B N 1
ATOM 11527 C CA . PHE B 1 685 ? -10.805 63.938 10.305 1 76.81 685 PHE B CA 1
ATOM 11528 C C . PHE B 1 685 ? -11.641 63.344 9.172 1 76.81 685 PHE B C 1
ATOM 11530 O O . PHE B 1 685 ? -12.273 62.312 9.328 1 76.81 685 PHE B O 1
ATOM 11537 N N . PRO B 1 686 ? -11.547 64.062 8.094 1 72.31 686 PRO B N 1
ATOM 11538 C CA . PRO B 1 686 ? -12.312 63.562 6.961 1 72.31 686 PRO B CA 1
ATOM 11539 C C . PRO B 1 686 ? -11.82 62.188 6.496 1 72.31 686 PRO B C 1
ATOM 11541 O O . PRO B 1 686 ? -10.617 61.969 6.352 1 72.31 686 PRO B O 1
ATOM 11544 N N . GLY B 1 687 ? -12.711 61.156 6.414 1 71 687 GLY B N 1
ATOM 11545 C CA . GLY B 1 687 ? -12.406 59.844 5.941 1 71 687 GLY B CA 1
ATOM 11546 C C . GLY B 1 687 ? -12.148 58.844 7.066 1 71 687 GLY B C 1
ATOM 11547 O O . GLY B 1 687 ? -11.781 57.688 6.824 1 71 687 GLY B O 1
ATOM 11548 N N . ALA B 1 688 ? -12.188 59.312 8.297 1 75 688 ALA B N 1
ATOM 11549 C CA . ALA B 1 688 ? -11.984 58.406 9.438 1 75 688 ALA B CA 1
ATOM 11550 C C . ALA B 1 688 ? -13.07 57.344 9.5 1 75 688 ALA B C 1
ATOM 11552 O O . ALA B 1 688 ? -14.234 57.625 9.188 1 75 688 ALA B O 1
ATOM 11553 N N . ILE B 1 689 ? -12.609 56.156 9.68 1 75.31 689 ILE B N 1
ATOM 11554 C CA . ILE B 1 689 ? -13.539 55.031 9.82 1 75.31 689 ILE B CA 1
ATOM 11555 C C . ILE B 1 689 ? -13.586 54.594 11.281 1 75.31 689 ILE B C 1
ATOM 11557 O O . ILE B 1 689 ? -12.57 54.219 11.859 1 75.31 689 ILE B O 1
ATOM 11561 N N . THR B 1 690 ? -14.773 54.75 11.953 1 72.5 690 THR B N 1
ATOM 11562 C CA . THR B 1 690 ? -14.953 54.375 13.352 1 72.5 690 THR B CA 1
ATOM 11563 C C . THR B 1 690 ? -15.484 52.938 13.461 1 72.5 690 THR B C 1
ATOM 11565 O O . THR B 1 690 ? -16.297 52.531 12.633 1 72.5 690 THR B O 1
ATOM 11568 N N . GLU B 1 691 ? -14.82 52 14.273 1 64.88 691 GLU B N 1
ATOM 11569 C CA . GLU B 1 691 ? -15.312 50.656 14.516 1 64.88 691 GLU B CA 1
ATOM 11570 C C . GLU B 1 691 ? -16.641 50.656 15.266 1 64.88 691 GLU B C 1
ATOM 11572 O O . GLU B 1 691 ? -16.875 51.531 16.109 1 64.88 691 GLU B O 1
ATOM 11577 N N . GLU B 1 692 ? -17.641 49.844 14.805 1 51.91 692 GLU B N 1
ATOM 11578 C CA . GLU B 1 692 ? -18.969 49.844 15.383 1 51.91 692 GLU B CA 1
ATOM 11579 C C . GLU B 1 692 ? -18.953 49.312 16.812 1 51.91 692 GLU B C 1
ATOM 11581 O O . GLU B 1 692 ? -19.828 49.656 17.625 1 51.91 692 GLU B O 1
ATOM 11586 N N . ARG B 1 693 ? -18.25 48.156 17.125 1 48.47 693 ARG B N 1
ATOM 11587 C CA . ARG B 1 693 ? -18.438 47.594 18.453 1 48.47 693 ARG B CA 1
ATOM 11588 C C . ARG B 1 693 ? -17.844 48.5 19.516 1 48.47 693 ARG B C 1
ATOM 11590 O O . ARG B 1 693 ? -16.625 48.719 19.547 1 48.47 693 ARG B O 1
ATOM 11597 N N . ILE B 1 694 ? -18.641 49.406 19.969 1 47.66 694 ILE B N 1
ATOM 11598 C CA . ILE B 1 694 ? -18.359 50.344 21.062 1 47.66 694 ILE B CA 1
ATOM 11599 C C . ILE B 1 694 ? -18.297 49.594 22.375 1 47.66 694 ILE B C 1
ATOM 11601 O O . ILE B 1 694 ? -19.281 48.969 22.797 1 47.66 694 ILE B O 1
ATOM 11605 N N . PHE B 1 695 ? -17.234 49.031 22.641 1 50.22 695 PHE B N 1
ATOM 11606 C CA . PHE B 1 695 ? -17.234 48.625 24.047 1 50.22 695 PHE B CA 1
ATOM 11607 C C . PHE B 1 695 ? -17.5 49.812 24.969 1 50.22 695 PHE B C 1
ATOM 11609 O O . PHE B 1 695 ? -17.25 50.938 24.594 1 50.22 695 PHE B O 1
ATOM 11616 N N . HIS B 1 696 ? -18 49.656 26.188 1 56.09 696 HIS B N 1
ATOM 11617 C CA . HIS B 1 696 ? -18.469 50.625 27.172 1 56.09 696 HIS B CA 1
ATOM 11618 C C . HIS B 1 696 ? -17.422 51.719 27.438 1 56.09 696 HIS B C 1
ATOM 11620 O O . HIS B 1 696 ? -16.609 51.594 28.359 1 56.09 696 HIS B O 1
ATOM 11626 N N . GLY B 1 697 ? -17.422 52.938 26.578 1 62.88 697 GLY B N 1
ATOM 11627 C CA . GLY B 1 697 ? -16.641 54.156 26.766 1 62.88 697 GLY B CA 1
ATOM 11628 C C . GLY B 1 697 ? -15.359 54.156 25.953 1 62.88 697 GLY B C 1
ATOM 11629 O O . GLY B 1 697 ? -14.516 55.031 26.125 1 62.88 697 GLY B O 1
ATOM 11630 N N . GLN B 1 698 ? -15.156 53.062 25.125 1 68.5 698 GLN B N 1
ATOM 11631 C CA . GLN B 1 698 ? -13.977 53.031 24.266 1 68.5 698 GLN B CA 1
ATOM 11632 C C . GLN B 1 698 ? -14.367 53.125 22.781 1 68.5 698 GLN B C 1
ATOM 11634 O O . GLN B 1 698 ? -15.414 52.625 22.391 1 68.5 698 GLN B O 1
ATOM 11639 N N . LEU B 1 699 ? -13.664 54 22.016 1 74.69 699 LEU B N 1
ATOM 11640 C CA . LEU B 1 699 ? -13.883 54.188 20.578 1 74.69 699 LEU B CA 1
ATOM 11641 C C . LEU B 1 699 ? -12.594 53.969 19.797 1 74.69 699 LEU B C 1
ATOM 11643 O O . LEU B 1 699 ? -11.531 54.469 20.203 1 74.69 699 LEU B O 1
ATOM 11647 N N . ARG B 1 700 ? -12.633 53.062 18.859 1 74.5 700 ARG B N 1
ATOM 11648 C CA . ARG B 1 700 ? -11.523 52.875 17.938 1 74.5 700 ARG B CA 1
ATOM 11649 C C . ARG B 1 700 ? -11.883 53.406 16.547 1 74.5 700 ARG B C 1
ATOM 11651 O O . ARG B 1 700 ? -12.992 53.188 16.062 1 74.5 700 ARG B O 1
ATOM 11658 N N . PHE B 1 701 ? -11.039 54.375 16.047 1 75.56 701 PHE B N 1
ATOM 11659 C CA . PHE B 1 701 ? -11.258 54.812 14.672 1 75.56 701 PHE B CA 1
ATOM 11660 C C . PHE B 1 701 ? -9.953 54.875 13.898 1 75.56 701 PHE B C 1
ATOM 11662 O O . PHE B 1 701 ? -8.875 54.906 14.5 1 75.56 701 PHE B O 1
ATOM 11669 N N . SER B 1 702 ? -10.008 54.688 12.641 1 76.19 702 SER B N 1
ATOM 11670 C CA . SER B 1 702 ? -8.852 54.75 11.758 1 76.19 702 SER B CA 1
ATOM 11671 C C . SER B 1 702 ? -8.922 56 10.867 1 76.19 702 SER B C 1
ATOM 11673 O O . SER B 1 702 ? -10 56.375 10.422 1 76.19 702 SER B O 1
ATOM 11675 N N . VAL B 1 703 ? -7.809 56.781 10.812 1 72.94 703 VAL B N 1
ATOM 11676 C CA . VAL B 1 703 ? -7.703 57.969 9.969 1 72.94 703 VAL B CA 1
ATOM 11677 C C . VAL B 1 703 ? -6.77 57.688 8.789 1 72.94 703 VAL B C 1
ATOM 11679 O O . VAL B 1 703 ? -5.621 57.281 8.984 1 72.94 703 VAL B O 1
ATOM 11682 N N . PRO B 1 704 ? -7.328 57.562 7.578 1 69.19 704 PRO B N 1
ATOM 11683 C CA . PRO B 1 704 ? -6.473 57.312 6.418 1 69.19 704 PRO B CA 1
ATOM 11684 C C . PRO B 1 704 ? -5.312 58.281 6.312 1 69.19 704 PRO B C 1
ATOM 11686 O O . PRO B 1 704 ? -5.465 59.469 6.641 1 69.19 704 PRO B O 1
ATOM 11689 N N . THR B 1 705 ? -4.211 57.719 6.082 1 60.09 705 THR B N 1
ATOM 11690 C CA . THR B 1 705 ? -3.021 58.562 5.926 1 60.09 705 THR B CA 1
ATOM 11691 C C . THR B 1 705 ? -2.998 59.219 4.551 1 60.09 705 THR B C 1
ATOM 11693 O O . THR B 1 705 ? -2.074 59.969 4.234 1 60.09 705 THR B O 1
ATOM 11696 N N . ASP B 1 706 ? -3.85 58.875 3.646 1 54.44 706 ASP B N 1
ATOM 11697 C CA . ASP B 1 706 ? -3.768 59.344 2.27 1 54.44 706 ASP B CA 1
ATOM 11698 C C . ASP B 1 706 ? -3.668 60.875 2.223 1 54.44 706 ASP B C 1
ATOM 11700 O O . ASP B 1 706 ? -4.527 61.562 2.764 1 54.44 706 ASP B O 1
ATOM 11704 N N . ARG B 1 707 ? -2.564 61.344 1.801 1 45.22 707 ARG B N 1
ATOM 11705 C CA . ARG B 1 707 ? -2.039 62.656 1.484 1 45.22 707 ARG B CA 1
ATOM 11706 C C . ARG B 1 707 ? -2.943 63.375 0.496 1 45.22 707 ARG B C 1
ATOM 11708 O O . ARG B 1 707 ? -2.859 64.625 0.351 1 45.22 707 ARG B O 1
ATOM 11715 N N . THR B 1 708 ? -3.498 62.594 -0.471 1 43.19 708 THR B N 1
ATOM 11716 C CA . THR B 1 708 ? -3.994 63.406 -1.583 1 43.19 708 THR B CA 1
ATOM 11717 C C . THR B 1 708 ? -5.266 64.125 -1.188 1 43.19 708 THR B C 1
ATOM 11719 O O . THR B 1 708 ? -5.773 64.938 -1.952 1 43.19 708 THR B O 1
ATOM 11722 N N . ALA B 1 709 ? -6.023 63.594 -0.365 1 40.97 709 ALA B N 1
ATOM 11723 C CA . ALA B 1 709 ? -7.328 64.25 -0.274 1 40.97 709 ALA B CA 1
ATOM 11724 C C . ALA B 1 709 ? -7.227 65.562 0.469 1 40.97 709 ALA B C 1
ATOM 11726 O O . ALA B 1 709 ? -8.195 66.312 0.532 1 40.97 709 ALA B O 1
ATOM 11727 N N . TYR B 1 710 ? -6.316 65.688 1.448 1 36.56 710 TYR B N 1
ATOM 11728 C CA . TYR B 1 710 ? -6.406 66.938 2.166 1 36.56 710 TYR B CA 1
ATOM 11729 C C . TYR B 1 710 ? -5.773 68.062 1.364 1 36.56 710 TYR B C 1
ATOM 11731 O O . TYR B 1 710 ? -4.566 68 1.101 1 36.56 710 TYR B O 1
ATOM 11739 N N . ARG B 1 711 ? -6.379 68.625 0.463 1 38.56 711 ARG B N 1
ATOM 11740 C CA . ARG B 1 711 ? -5.969 69.75 -0.316 1 38.56 711 ARG B CA 1
ATOM 11741 C C . ARG B 1 711 ? -5.301 70.812 0.572 1 38.56 711 ARG B C 1
ATOM 11743 O O . ARG B 1 711 ? -4.855 71.875 0.087 1 38.56 711 ARG B O 1
ATOM 11750 N N . GLY B 1 712 ? -5.949 71.125 1.767 1 35.75 712 GLY B N 1
ATOM 11751 C CA . GLY B 1 712 ? -5.461 72.438 2.236 1 35.75 712 GLY B CA 1
ATOM 11752 C C . GLY B 1 712 ? -4.004 72.375 2.658 1 35.75 712 GLY B C 1
ATOM 11753 O O . GLY B 1 712 ? -3.359 71.312 2.605 1 35.75 712 GLY B O 1
ATOM 11754 N N . ASP B 1 713 ? -3.568 73.5 3.494 1 36.31 713 ASP B N 1
ATOM 11755 C CA . ASP B 1 713 ? -2.225 73.938 3.865 1 36.31 713 ASP B CA 1
ATOM 11756 C C . ASP B 1 713 ? -1.393 72.75 4.379 1 36.31 713 ASP B C 1
ATOM 11758 O O . ASP B 1 713 ? -1.935 71.812 4.941 1 36.31 713 ASP B O 1
ATOM 11762 N N . ASP B 1 714 ? -0.038 72.688 4.027 1 38.44 714 ASP B N 1
ATOM 11763 C CA . ASP B 1 714 ? 1.138 71.875 4.051 1 38.44 714 ASP B CA 1
ATOM 11764 C C . ASP B 1 714 ? 1.17 71 5.32 1 38.44 714 ASP B C 1
ATOM 11766 O O . ASP B 1 714 ? 1.535 69.812 5.277 1 38.44 714 ASP B O 1
ATOM 11770 N N . SER B 1 715 ? 1.51 71.688 6.516 1 39.75 715 SER B N 1
ATOM 11771 C CA . SER B 1 715 ? 2.238 71.312 7.719 1 39.75 715 SER B CA 1
ATOM 11772 C C . SER B 1 715 ? 1.404 70.375 8.586 1 39.75 715 SER B C 1
ATOM 11774 O O . SER B 1 715 ? 1.908 69.812 9.555 1 39.75 715 SER B O 1
ATOM 11776 N N . THR B 1 716 ? 0.091 70.25 8.531 1 41.22 716 THR B N 1
ATOM 11777 C CA . THR B 1 716 ? -0.719 69.75 9.617 1 41.22 716 THR B CA 1
ATOM 11778 C C . THR B 1 716 ? -0.957 68.25 9.422 1 41.22 716 THR B C 1
ATOM 11780 O O . THR B 1 716 ? -1.752 67.625 10.148 1 41.22 716 THR B O 1
ATOM 11783 N N . ASN B 1 717 ? -0.649 67.625 8.414 1 45.59 717 ASN B N 1
ATOM 11784 C CA . ASN B 1 717 ? -1.202 66.312 7.969 1 45.59 717 ASN B CA 1
ATOM 11785 C C . ASN B 1 717 ? -0.327 65.125 8.398 1 45.59 717 ASN B C 1
ATOM 11787 O O . ASN B 1 717 ? -0.412 64.062 7.828 1 45.59 717 ASN B O 1
ATOM 11791 N N . GLY B 1 718 ? 0.195 65.062 9.523 1 54.75 718 GLY B N 1
ATOM 11792 C CA . GLY B 1 718 ? 0.913 63.938 10.094 1 54.75 718 GLY B CA 1
ATOM 11793 C C . GLY B 1 718 ? 0.317 63.438 11.398 1 54.75 718 GLY B C 1
ATOM 11794 O O . GLY B 1 718 ? -0.743 63.906 11.82 1 54.75 718 GLY B O 1
ATOM 11795 N N . ILE B 1 719 ? 0.819 62.406 11.906 1 61.62 719 ILE B N 1
ATOM 11796 C CA . ILE B 1 719 ? 0.502 61.875 13.234 1 61.62 719 ILE B CA 1
ATOM 11797 C C . ILE B 1 719 ? 0.463 63.031 14.234 1 61.62 719 ILE B C 1
ATOM 11799 O O . ILE B 1 719 ? -0.328 63 15.188 1 61.62 719 ILE B O 1
ATOM 11803 N N . SER B 1 720 ? 1.115 64.062 13.812 1 63.5 720 SER B N 1
ATOM 11804 C CA . SER B 1 720 ? 1.216 65.25 14.719 1 63.5 720 SER B CA 1
ATOM 11805 C C . SER B 1 720 ? -0.075 66.062 14.734 1 63.5 720 SER B C 1
ATOM 11807 O O . SER B 1 720 ? -0.509 66.5 15.789 1 63.5 720 SER B O 1
ATOM 11809 N N . SER B 1 721 ? -0.656 66.188 13.547 1 67.56 721 SER B N 1
ATOM 11810 C CA . SER B 1 721 ? -1.911 66.938 13.484 1 67.56 721 SER B CA 1
ATOM 11811 C C . SER B 1 721 ? -3.037 66.188 14.172 1 67.56 721 SER B C 1
ATOM 11813 O O . SER B 1 721 ? -3.879 66.75 14.844 1 67.56 721 SER B O 1
ATOM 11815 N N . LEU B 1 722 ? -3.012 64.875 14.016 1 73.94 722 LEU B N 1
ATOM 11816 C CA . LEU B 1 722 ? -4.008 64 14.672 1 73.94 722 LEU B CA 1
ATOM 11817 C C . LEU B 1 722 ? -3.883 64.125 16.188 1 73.94 722 LEU B C 1
ATOM 11819 O O . LEU B 1 722 ? -4.883 64.312 16.891 1 73.94 722 LEU B O 1
ATOM 11823 N N . PHE B 1 723 ? -2.744 64.125 16.547 1 71.38 723 PHE B N 1
ATOM 11824 C CA . PHE B 1 723 ? -2.479 64.25 17.969 1 71.38 723 PHE B CA 1
ATOM 11825 C C . PHE B 1 723 ? -2.871 65.625 18.484 1 71.38 723 PHE B C 1
ATOM 11827 O O . PHE B 1 723 ? -3.441 65.75 19.562 1 71.38 723 PHE B O 1
ATOM 11834 N N . ALA B 1 724 ? -2.508 66.625 17.688 1 73.44 724 ALA B N 1
ATOM 11835 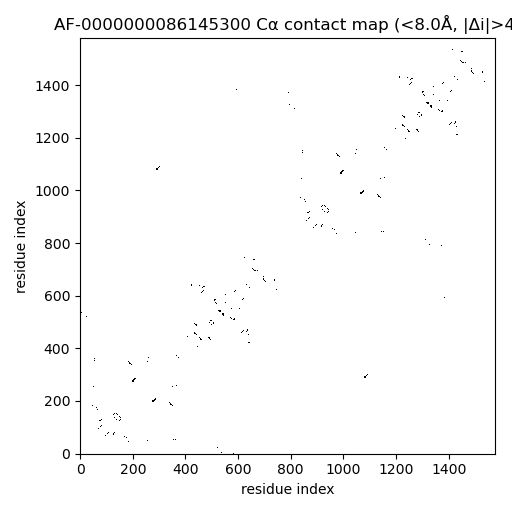C CA . ALA B 1 724 ? -2.791 68 18.094 1 73.44 724 ALA B CA 1
ATOM 11836 C C . ALA B 1 724 ? -4.293 68.188 18.203 1 73.44 724 ALA B C 1
ATOM 11838 O O . ALA B 1 724 ? -4.754 68.812 19.156 1 73.44 724 ALA B O 1
ATOM 11839 N N . GLN B 1 725 ? -4.965 67.625 17.328 1 78.44 725 GLN B N 1
ATOM 11840 C CA . GLN B 1 725 ? -6.414 67.812 17.328 1 78.44 725 GLN B CA 1
ATOM 11841 C C . GLN B 1 725 ? -7.066 67.062 18.469 1 78.44 725 GLN B C 1
ATOM 11843 O O . GLN B 1 725 ? -7.992 67.562 19.109 1 78.44 725 GLN B O 1
ATOM 11848 N N . LEU B 1 726 ? -6.582 65.938 18.75 1 80.19 726 LEU B N 1
ATOM 11849 C CA . LEU B 1 726 ? -7.145 65.125 19.828 1 80.19 726 LEU B CA 1
ATOM 11850 C C . LEU B 1 726 ? -6.812 65.75 21.188 1 80.19 726 LEU B C 1
ATOM 11852 O O . LEU B 1 726 ? -7.66 65.75 22.094 1 80.19 726 LEU B O 1
ATOM 11856 N N . GLU B 1 727 ? -5.641 66.25 21.188 1 77 727 GLU B N 1
ATOM 11857 C CA . GLU B 1 727 ? -5.211 66.875 22.438 1 77 727 GLU B CA 1
ATOM 11858 C C . GLU B 1 727 ? -5.957 68.188 22.688 1 77 727 GLU B C 1
ATOM 11860 O O . GLU B 1 727 ? -6.34 68.5 23.812 1 77 727 GLU B O 1
ATOM 11865 N N . ALA B 1 728 ? -6.199 68.938 21.656 1 78.81 728 ALA B N 1
ATOM 11866 C CA . ALA B 1 728 ? -6.883 70.25 21.75 1 78.81 728 ALA B CA 1
ATOM 11867 C C . ALA B 1 728 ? -8.336 70.062 22.172 1 78.81 728 ALA B C 1
ATOM 11869 O O . ALA B 1 728 ? -8.914 70.938 22.828 1 78.81 728 ALA B O 1
ATOM 11870 N N . ASN B 1 729 ? -8.852 68.938 21.859 1 80.94 729 ASN B N 1
ATOM 11871 C CA . ASN B 1 729 ? -10.266 68.75 22.141 1 80.94 729 ASN B CA 1
ATOM 11872 C C . ASN B 1 729 ? -10.461 67.688 23.219 1 80.94 729 ASN B C 1
ATOM 11874 O O . ASN B 1 729 ? -11.555 67.125 23.391 1 80.94 729 ASN B O 1
ATOM 11878 N N . LYS B 1 730 ? -9.484 67.312 23.859 1 81.56 730 LYS B N 1
ATOM 11879 C CA . LYS B 1 730 ? -9.5 66.312 24.875 1 81.56 730 LYS B CA 1
ATOM 11880 C C . LYS B 1 730 ? -10.5 66.625 25.984 1 81.56 730 LYS B C 1
ATOM 11882 O O . LYS B 1 730 ? -11.289 65.75 26.375 1 81.56 730 LYS B O 1
ATOM 11887 N N . GLU B 1 731 ? -10.422 67.812 26.484 1 79.25 731 GLU B N 1
ATOM 11888 C CA . GLU B 1 731 ? -11.289 68.25 27.594 1 79.25 731 GLU B CA 1
ATOM 11889 C C . GLU B 1 731 ? -12.742 68.375 27.141 1 79.25 731 GLU B C 1
ATOM 11891 O O . GLU B 1 731 ? -13.664 67.938 27.828 1 79.25 731 GLU B O 1
ATOM 11896 N N . LYS B 1 732 ? -12.922 68.875 26 1 82.25 732 LYS B N 1
ATOM 11897 C CA . LYS B 1 732 ? -14.266 69.125 25.469 1 82.25 732 LYS B CA 1
ATOM 11898 C C . LYS B 1 732 ? -14.961 67.812 25.188 1 82.25 732 LYS B C 1
ATOM 11900 O O . LYS B 1 732 ? -16.156 67.625 25.422 1 82.25 732 LYS B O 1
ATOM 11905 N N . LEU B 1 733 ? -14.203 66.812 24.797 1 83.19 733 LEU B N 1
ATOM 11906 C CA . LEU B 1 733 ? -14.773 65.5 24.375 1 83.19 733 LEU B CA 1
ATOM 11907 C C . LEU B 1 733 ? -14.758 64.5 25.531 1 83.19 733 LEU B C 1
ATOM 11909 O O . LEU B 1 733 ? -15.336 63.438 25.438 1 83.19 733 LEU B O 1
ATOM 11913 N N . GLY B 1 734 ? -14.164 64.938 26.609 1 79.94 734 GLY B N 1
ATOM 11914 C CA . GLY B 1 734 ? -14.094 64.062 27.781 1 79.94 734 GLY B CA 1
ATOM 11915 C C . GLY B 1 734 ? -13.219 62.844 27.562 1 79.94 734 GLY B C 1
ATOM 11916 O O . GLY B 1 734 ? -13.547 61.75 28.031 1 79.94 734 GLY B O 1
ATOM 11917 N N . LEU B 1 735 ? -12.234 62.938 26.828 1 78.94 735 LEU B N 1
ATOM 11918 C CA . LEU B 1 735 ? -11.328 61.812 26.578 1 78.94 735 LEU B CA 1
ATOM 11919 C C . LEU B 1 735 ? -10.32 61.656 27.703 1 78.94 735 LEU B C 1
ATOM 11921 O O . LEU B 1 735 ? -9.664 62.625 28.094 1 78.94 735 LEU B O 1
ATOM 11925 N N . GLU B 1 736 ? -10.414 60.625 28.312 1 74.31 736 GLU B N 1
ATOM 11926 C CA . GLU B 1 736 ? -9.422 60.375 29.359 1 74.31 736 GLU B CA 1
ATOM 11927 C C . GLU B 1 736 ? -8.094 59.938 28.766 1 74.31 736 GLU B C 1
ATOM 11929 O O . GLU B 1 736 ? -7.031 60.406 29.172 1 74.31 736 GLU B O 1
ATOM 11934 N N . TYR B 1 737 ? -8.211 58.875 27.828 1 69.38 737 TYR B N 1
ATOM 11935 C CA . TYR B 1 737 ? -7.02 58.344 27.188 1 69.38 737 TYR B CA 1
ATOM 11936 C C . TYR B 1 737 ? -7.242 58.156 25.688 1 69.38 737 TYR B C 1
ATOM 11938 O O . TYR B 1 737 ? -8.375 57.969 25.234 1 69.38 737 TYR B O 1
ATOM 11946 N N . TYR B 1 738 ? -6.207 58.594 24.828 1 69.94 738 TYR B N 1
ATOM 11947 C CA . TYR B 1 738 ? -6.23 58.188 23.422 1 69.94 738 TYR B CA 1
ATOM 11948 C C . TYR B 1 738 ? -4.871 57.656 22.984 1 69.94 738 TYR B C 1
ATOM 11950 O O . TYR B 1 738 ? -3.838 58.031 23.547 1 69.94 738 TYR B O 1
ATOM 11958 N N . SER B 1 739 ? -4.824 56.594 22.219 1 69.06 739 SER B N 1
ATOM 11959 C CA . SER B 1 739 ? -3.613 56.031 21.625 1 69.06 739 SER B CA 1
ATOM 11960 C C . SER B 1 739 ? -3.697 56.031 20.094 1 69.06 739 SER B C 1
ATOM 11962 O O . SER B 1 739 ? -4.742 55.719 19.531 1 69.06 739 SER B O 1
ATOM 11964 N N . VAL B 1 740 ? -2.627 56.688 19.578 1 64.81 740 VAL B N 1
ATOM 11965 C CA . VAL B 1 740 ? -2.518 56.656 18.125 1 64.81 740 VAL B CA 1
ATOM 11966 C C . VAL B 1 740 ? -1.473 55.625 17.703 1 64.81 740 VAL B C 1
ATOM 11968 O O . VAL B 1 740 ? -0.326 55.688 18.156 1 64.81 740 VAL B O 1
ATOM 11971 N N . SER B 1 741 ? -1.86 54.594 17.109 1 64.75 741 SER B N 1
ATOM 11972 C CA . SER B 1 741 ? -0.933 53.562 16.641 1 64.75 741 SER B CA 1
ATOM 11973 C C . SER B 1 741 ? -0.901 53.5 15.125 1 64.75 741 SER B C 1
ATOM 11975 O O . SER B 1 741 ? -1.886 53.844 14.461 1 64.75 741 SER B O 1
ATOM 11977 N N . GLN B 1 742 ? 0.453 53.281 14.742 1 60.81 742 GLN B N 1
ATOM 11978 C CA . GLN B 1 742 ? 0.586 53.031 13.312 1 60.81 742 GLN B CA 1
ATOM 11979 C C . GLN B 1 742 ? 0.075 51.625 12.945 1 60.81 742 GLN B C 1
ATOM 11981 O O . GLN B 1 742 ? -0.053 50.75 13.812 1 60.81 742 GLN B O 1
ATOM 11986 N N . ALA B 1 743 ? -0.205 51.562 11.695 1 61.41 743 ALA B N 1
ATOM 11987 C CA . ALA B 1 743 ? -0.699 50.281 11.219 1 61.41 743 ALA B CA 1
ATOM 11988 C C . ALA B 1 743 ? 0.31 49.156 11.5 1 61.41 743 ALA B C 1
ATOM 11990 O O . ALA B 1 743 ? 1.521 49.375 11.43 1 61.41 743 ALA B O 1
ATOM 11991 N N . THR B 1 744 ? -0.131 48.125 12.102 1 62.75 744 THR B N 1
ATOM 11992 C CA . THR B 1 744 ? 0.718 46.938 12.258 1 62.75 744 THR B CA 1
ATOM 11993 C C . THR B 1 744 ? 1.095 46.375 10.906 1 62.75 744 THR B C 1
ATOM 11995 O O . THR B 1 744 ? 0.461 46.688 9.891 1 62.75 744 THR B O 1
ATOM 11998 N N . LEU B 1 745 ? 2.207 45.688 10.812 1 65 745 LEU B N 1
ATOM 11999 C CA . LEU B 1 745 ? 2.641 45.062 9.57 1 65 745 LEU B CA 1
ATOM 12000 C C . LEU B 1 745 ? 1.541 44.188 9 1 65 745 LEU B C 1
ATOM 12002 O O . LEU B 1 745 ? 1.425 44.031 7.785 1 65 745 LEU B O 1
ATOM 12006 N N . ASP B 1 746 ? 0.812 43.688 9.906 1 67.25 746 ASP B N 1
ATOM 12007 C CA . ASP B 1 746 ? -0.307 42.844 9.477 1 67.25 746 ASP B CA 1
ATOM 12008 C C . ASP B 1 746 ? -1.312 43.656 8.664 1 67.25 746 ASP B C 1
ATOM 12010 O O . ASP B 1 746 ? -1.825 43.188 7.648 1 67.25 746 ASP B O 1
ATOM 12014 N N . GLN B 1 747 ? -1.581 44.781 9.102 1 65.38 747 GLN B N 1
ATOM 12015 C CA . GLN B 1 747 ? -2.52 45.656 8.406 1 65.38 747 GLN B CA 1
ATOM 12016 C C . GLN B 1 747 ? -1.94 46.156 7.078 1 65.38 747 GLN B C 1
ATOM 12018 O O . GLN B 1 747 ? -2.664 46.281 6.09 1 65.38 747 GLN B O 1
ATOM 12023 N N . VAL B 1 748 ? -0.649 46.406 7.172 1 70.06 748 VAL B N 1
ATOM 12024 C CA . VAL B 1 748 ? 0.039 46.812 5.953 1 70.06 748 VAL B CA 1
ATOM 12025 C C . VAL B 1 748 ? -0.053 45.719 4.902 1 70.06 748 VAL B C 1
ATOM 12027 O O . VAL B 1 748 ? -0.321 46 3.73 1 70.06 748 VAL B O 1
ATOM 12030 N N . PHE B 1 749 ? 0.178 44.562 5.367 1 74.19 749 PHE B N 1
ATOM 12031 C CA . PHE B 1 749 ? 0.105 43.406 4.48 1 74.19 749 PHE B CA 1
ATOM 12032 C C . PHE B 1 749 ? -1.283 43.281 3.865 1 74.19 749 PHE B C 1
ATOM 12034 O O . PHE B 1 749 ? -1.416 43.062 2.662 1 74.19 749 PHE B O 1
ATOM 12041 N N . LEU B 1 750 ? -2.227 43.406 4.648 1 67.12 750 LEU B N 1
ATOM 12042 C CA . LEU B 1 750 ? -3.6 43.281 4.168 1 67.12 750 LEU B CA 1
ATOM 12043 C C . LEU B 1 750 ? -3.928 44.375 3.176 1 67.12 750 LEU B C 1
ATOM 12045 O O . LEU B 1 750 ? -4.648 44.156 2.201 1 67.12 750 LEU B O 1
ATOM 12049 N N . SER B 1 751 ? -3.412 45.5 3.457 1 68.56 751 SER B N 1
ATOM 12050 C CA . SER B 1 751 ? -3.639 46.625 2.564 1 68.56 751 SER B CA 1
ATOM 12051 C C . SER B 1 751 ? -3.006 46.406 1.198 1 68.56 751 SER B C 1
ATOM 12053 O O . SER B 1 751 ? -3.6 46.719 0.168 1 68.56 751 SER B O 1
ATOM 12055 N N . ILE B 1 752 ? -1.853 45.906 1.245 1 73.19 752 ILE B N 1
ATOM 12056 C CA . ILE B 1 752 ? -1.128 45.656 0.004 1 73.19 752 ILE B CA 1
ATOM 12057 C C . ILE B 1 752 ? -1.836 44.562 -0.804 1 73.19 752 ILE B C 1
ATOM 12059 O O . ILE B 1 752 ? -1.998 44.688 -2.02 1 73.19 752 ILE B O 1
ATOM 12063 N N . VAL B 1 753 ? -2.195 43.562 -0.108 1 70.5 753 VAL B N 1
ATOM 12064 C CA . VAL B 1 753 ? -2.834 42.438 -0.771 1 70.5 753 VAL B CA 1
ATOM 12065 C C . VAL B 1 753 ? -4.188 42.844 -1.334 1 70.5 753 VAL B C 1
ATOM 12067 O O . VAL B 1 753 ? -4.586 42.406 -2.414 1 70.5 753 VAL B O 1
ATOM 12070 N N . THR B 1 754 ? -4.895 43.625 -0.586 1 64.38 754 THR B N 1
ATOM 12071 C CA . THR B 1 754 ? -6.188 44.125 -1.044 1 64.38 754 THR B CA 1
ATOM 12072 C C . THR B 1 754 ? -6.02 45.094 -2.225 1 64.38 754 THR B C 1
ATOM 12074 O O . THR B 1 754 ? -6.809 45.062 -3.17 1 64.38 754 THR B O 1
ATOM 12077 N N . LYS B 1 755 ? -5.059 45.938 -2.115 1 62.53 755 LYS B N 1
ATOM 12078 C CA . LYS B 1 755 ? -4.793 46.906 -3.164 1 62.53 755 LYS B CA 1
ATOM 12079 C C . LYS B 1 755 ? -4.492 46.219 -4.492 1 62.53 755 LYS B C 1
ATOM 12081 O O . LYS B 1 755 ? -4.887 46.719 -5.555 1 62.53 755 LYS B O 1
ATOM 12086 N N . HIS B 1 756 ? -3.836 45.188 -4.348 1 63.22 756 HIS B N 1
ATOM 12087 C CA . HIS B 1 756 ? -3.422 44.5 -5.578 1 63.22 756 HIS B CA 1
ATOM 12088 C C . HIS B 1 756 ? -4.383 43.375 -5.945 1 63.22 756 HIS B C 1
ATOM 12090 O O . HIS B 1 756 ? -4.102 42.594 -6.848 1 63.22 756 HIS B O 1
ATOM 12096 N N . ASN B 1 757 ? -5.613 43.375 -5.336 1 55.34 757 ASN B N 1
ATOM 12097 C CA . ASN B 1 757 ? -6.684 42.406 -5.629 1 55.34 757 ASN B CA 1
ATOM 12098 C C . ASN B 1 757 ? -6.176 40.969 -5.645 1 55.34 757 ASN B C 1
ATOM 12100 O O . ASN B 1 757 ? -6.445 40.25 -6.586 1 55.34 757 ASN B O 1
ATOM 12104 N N . VAL B 1 758 ? -5.254 40.75 -4.844 1 52.62 758 VAL B N 1
ATOM 12105 C CA . VAL B 1 758 ? -4.762 39.375 -4.785 1 52.62 758 VAL B CA 1
ATOM 12106 C C . VAL B 1 758 ? -5.863 38.469 -4.277 1 52.62 758 VAL B C 1
ATOM 12108 O O . VAL B 1 758 ? -6.398 38.656 -3.186 1 52.62 758 VAL B O 1
ATOM 12111 N N . LEU B 1 759 ? -6.734 38 -5.184 1 45.12 759 LEU B N 1
ATOM 12112 C CA . LEU B 1 759 ? -7.805 37.094 -4.812 1 45.12 759 LEU B CA 1
ATOM 12113 C C . LEU B 1 759 ? -7.234 35.812 -4.188 1 45.12 759 LEU B C 1
ATOM 12115 O O . LEU B 1 759 ? -6.191 35.312 -4.617 1 45.12 759 LEU B O 1
ATOM 12119 N N . GLU B 1 760 ? -7.551 35.688 -3.049 1 44.97 760 GLU B N 1
ATOM 12120 C CA . GLU B 1 760 ? -7.191 34.375 -2.52 1 44.97 760 GLU B CA 1
ATOM 12121 C C . GLU B 1 760 ? -7.398 33.281 -3.566 1 44.97 760 GLU B C 1
ATOM 12123 O O . GLU B 1 760 ? -8.25 33.438 -4.449 1 44.97 760 GLU B O 1
ATOM 12128 N N . GLU B 1 761 ? -6.566 32.375 -3.75 1 44.12 761 GLU B N 1
ATOM 12129 C CA . GLU B 1 761 ? -6.551 31.328 -4.75 1 44.12 761 GLU B CA 1
ATOM 12130 C C . GLU B 1 761 ? -7.969 30.922 -5.148 1 44.12 761 GLU B C 1
ATOM 12132 O O . GLU B 1 761 ? -8.227 30.609 -6.312 1 44.12 761 GLU B O 1
ATOM 12137 N N . ASN B 1 762 ? -8.961 30.656 -4.242 1 41.62 762 ASN B N 1
ATOM 12138 C CA . ASN B 1 762 ? -10.156 29.891 -4.578 1 41.62 762 ASN B CA 1
ATOM 12139 C C . ASN B 1 762 ? -11.18 30.75 -5.328 1 41.62 762 ASN B C 1
ATOM 12141 O O . ASN B 1 762 ? -12.188 30.234 -5.816 1 41.62 762 ASN B O 1
ATOM 12145 N N . TYR B 1 763 ? -11.164 32.094 -5.223 1 38.84 763 TYR B N 1
ATOM 12146 C CA . TYR B 1 763 ? -12.266 32.812 -5.867 1 38.84 763 TYR B CA 1
ATOM 12147 C C . TYR B 1 763 ? -12.031 32.938 -7.367 1 38.84 763 TYR B C 1
ATOM 12149 O O . TYR B 1 763 ? -12.977 33.031 -8.148 1 38.84 763 TYR B O 1
ATOM 12157 N N . ALA B 1 764 ? -10.914 33.031 -7.84 1 39.19 764 ALA B N 1
ATOM 12158 C CA . ALA B 1 764 ? -10.664 33.344 -9.25 1 39.19 764 ALA B CA 1
ATOM 12159 C C . ALA B 1 764 ? -10.945 32.125 -10.117 1 39.19 764 ALA B C 1
ATOM 12161 O O . ALA B 1 764 ? -11.172 32.25 -11.328 1 39.19 764 ALA B O 1
ATOM 12162 N N . ARG B 1 765 ? -10.57 30.922 -9.711 1 42.06 765 ARG B N 1
ATOM 12163 C CA . ARG B 1 765 ? -10.539 29.812 -10.641 1 42.06 765 ARG B CA 1
ATOM 12164 C C . ARG B 1 765 ? -11.953 29.391 -11.055 1 42.06 765 ARG B C 1
ATOM 12166 O O . ARG B 1 765 ? -12.133 28.438 -11.805 1 42.06 765 ARG B O 1
ATOM 12173 N N . ALA B 1 766 ? -12.969 29.812 -10.414 1 37.66 766 ALA B N 1
ATOM 12174 C CA . ALA B 1 766 ? -14.305 29.375 -10.781 1 37.66 766 ALA B CA 1
ATOM 12175 C C . ALA B 1 766 ? -14.578 29.641 -12.266 1 37.66 766 ALA B C 1
ATOM 12177 O O . ALA B 1 766 ? -15.406 28.969 -12.875 1 37.66 766 ALA B O 1
ATOM 12178 N N . GLN B 1 767 ? -14.125 30.625 -12.867 1 35.56 767 GLN B N 1
ATOM 12179 C CA . GLN B 1 767 ? -14.773 31 -14.117 1 35.56 767 GLN B CA 1
ATOM 12180 C C . GLN B 1 767 ? -14.242 30.172 -15.281 1 35.56 767 GLN B C 1
ATOM 12182 O O . GLN B 1 767 ? -14.93 30 -16.281 1 35.56 767 GLN B O 1
ATOM 12187 N N . GLY B 1 768 ? -12.93 29.953 -15.492 1 36.16 768 GLY B N 1
ATOM 12188 C CA . GLY B 1 768 ? -12.484 29.5 -16.797 1 36.16 768 GLY B CA 1
ATOM 12189 C C . GLY B 1 768 ? -12.32 27.984 -16.875 1 36.16 768 GLY B C 1
ATOM 12190 O O . GLY B 1 768 ? -11.227 27.484 -17.141 1 36.16 768 GLY B O 1
ATOM 12191 N N . GLN B 1 769 ? -12.969 27.312 -16.094 1 39.31 769 GLN B N 1
ATOM 12192 C CA . GLN B 1 769 ? -12.727 25.875 -16.266 1 39.31 769 GLN B CA 1
ATOM 12193 C C . GLN B 1 769 ? -12.828 25.484 -17.75 1 39.31 769 GLN B C 1
ATOM 12195 O O . GLN B 1 769 ? -13.914 25.531 -18.328 1 39.31 769 GLN B O 1
ATOM 12200 N N . LYS B 1 770 ? -11.82 25.812 -18.453 1 40.75 770 LYS B N 1
ATOM 12201 C CA . LYS B 1 770 ? -11.836 25.25 -19.797 1 40.75 770 LYS B CA 1
ATOM 12202 C C . LYS B 1 770 ? -12.234 23.781 -19.781 1 40.75 770 LYS B C 1
ATOM 12204 O O . LYS B 1 770 ? -11.734 23 -18.969 1 40.75 770 LYS B O 1
ATOM 12209 N N . LYS B 1 771 ? -13.25 23.391 -20.406 1 46.34 771 LYS B N 1
ATOM 12210 C CA . LYS B 1 771 ? -13.805 22.078 -20.75 1 46.34 771 LYS B CA 1
ATOM 12211 C C . LYS B 1 771 ? -12.711 21.141 -21.25 1 46.34 771 LYS B C 1
ATOM 12213 O O . LYS B 1 771 ? -12.109 21.391 -22.297 1 46.34 771 LYS B O 1
ATOM 12218 N N . LEU B 1 772 ? -12.031 20.453 -20.359 1 49 772 LEU B N 1
ATOM 12219 C CA . LEU B 1 772 ? -11.078 19.469 -20.844 1 49 772 LEU B CA 1
ATOM 12220 C C . LEU B 1 772 ? -11.766 18.453 -21.766 1 49 772 LEU B C 1
ATOM 12222 O O . LEU B 1 772 ? -12.906 18.062 -21.516 1 49 772 LEU B O 1
ATOM 12226 N N . GLY B 1 773 ? -11.305 18.266 -23 1 47.94 773 GLY B N 1
ATOM 12227 C CA . GLY B 1 773 ? -11.773 17.25 -23.906 1 47.94 773 GLY B CA 1
ATOM 12228 C C . GLY B 1 773 ? -11.773 15.852 -23.312 1 47.94 773 GLY B C 1
ATOM 12229 O O . GLY B 1 773 ? -11.367 15.672 -22.156 1 47.94 773 GLY B O 1
ATOM 12230 N N . VAL B 1 774 ? -12.328 14.898 -24.016 1 53.19 774 VAL B N 1
ATOM 12231 C CA . VAL B 1 774 ? -12.508 13.516 -23.594 1 53.19 774 VAL B CA 1
ATOM 12232 C C . VAL B 1 774 ? -11.172 12.938 -23.125 1 53.19 774 VAL B C 1
ATOM 12234 O O . VAL B 1 774 ? -11.102 12.273 -22.094 1 53.19 774 VAL B O 1
ATOM 12237 N N . TRP B 1 775 ? -10.211 13.164 -23.859 1 54.34 775 TRP B N 1
ATOM 12238 C CA . TRP B 1 775 ? -8.883 12.641 -23.547 1 54.34 775 TRP B CA 1
ATOM 12239 C C . TRP B 1 775 ? -8.289 13.367 -22.344 1 54.34 775 TRP B C 1
ATOM 12241 O O . TRP B 1 775 ? -7.59 12.766 -21.531 1 54.34 775 TRP B O 1
ATOM 12251 N N . GLY B 1 776 ? -8.539 14.523 -22.234 1 54.5 776 GLY B N 1
ATOM 12252 C CA . GLY B 1 776 ? -8.07 15.312 -21.094 1 54.5 776 GLY B CA 1
ATOM 12253 C C . GLY B 1 776 ? -8.703 14.891 -19.781 1 54.5 776 GLY B C 1
ATOM 12254 O O . GLY B 1 776 ? -8.023 14.859 -18.75 1 54.5 776 GLY B O 1
ATOM 12255 N N . LYS B 1 777 ? -9.82 14.484 -19.984 1 57.53 777 LYS B N 1
ATOM 12256 C CA . LYS B 1 777 ? -10.555 14 -18.812 1 57.53 777 LYS B CA 1
ATOM 12257 C C . LYS B 1 777 ? -9.992 12.664 -18.328 1 57.53 777 LYS B C 1
ATOM 12259 O O . LYS B 1 777 ? -9.891 12.43 -17.125 1 57.53 777 LYS B O 1
ATOM 12264 N N . VAL B 1 778 ? -9.703 11.844 -19.328 1 57.25 778 VAL B N 1
ATOM 12265 C CA . VAL B 1 778 ? -9.117 10.547 -19 1 57.25 778 VAL B CA 1
ATOM 12266 C C . VAL B 1 778 ? -7.758 10.75 -18.328 1 57.25 778 VAL B C 1
ATOM 12268 O O . VAL B 1 778 ? -7.457 10.109 -17.312 1 57.25 778 VAL B O 1
ATOM 12271 N N . LYS B 1 779 ? -7.008 11.484 -18.828 1 55.88 779 LYS B N 1
ATOM 12272 C CA . LYS B 1 779 ? -5.684 11.75 -18.266 1 55.88 779 LYS B CA 1
ATOM 12273 C C . LYS B 1 779 ? -5.793 12.336 -16.859 1 55.88 779 LYS B C 1
ATOM 12275 O O . LYS B 1 779 ? -5.023 11.977 -15.969 1 55.88 779 LYS B O 1
ATOM 12280 N N . ARG B 1 780 ? -6.699 13.141 -16.703 1 56.31 780 ARG B N 1
ATOM 12281 C CA . ARG B 1 780 ? -6.914 13.703 -15.367 1 56.31 780 ARG B CA 1
ATOM 12282 C C . ARG B 1 780 ? -7.418 12.633 -14.398 1 56.31 780 ARG B C 1
ATOM 12284 O O . ARG B 1 780 ? -7.02 12.609 -13.234 1 56.31 780 ARG B O 1
ATOM 12291 N N . GLY B 1 781 ? -8.227 11.883 -14.953 1 54.56 781 GLY B N 1
ATOM 12292 C CA . GLY B 1 781 ? -8.703 10.773 -14.141 1 54.56 781 GLY B CA 1
ATOM 12293 C C . GLY B 1 781 ? -7.586 9.844 -13.695 1 54.56 781 GLY B C 1
ATOM 12294 O O . GLY B 1 781 ? -7.523 9.461 -12.523 1 54.56 781 GLY B O 1
ATOM 12295 N N . VAL B 1 782 ? -6.797 9.539 -14.625 1 54.16 782 VAL B N 1
ATOM 12296 C CA . VAL B 1 782 ? -5.652 8.695 -14.312 1 54.16 782 VAL B CA 1
ATOM 12297 C C . VAL B 1 782 ? -4.727 9.414 -13.328 1 54.16 782 VAL B C 1
ATOM 12299 O O . VAL B 1 782 ? -4.215 8.805 -12.391 1 54.16 782 VAL B O 1
ATOM 12302 N N . MET B 1 783 ? -4.609 10.578 -13.516 1 52.53 783 MET B N 1
ATOM 12303 C CA . MET B 1 783 ? -3.709 11.352 -12.672 1 52.53 783 MET B CA 1
ATOM 12304 C C . MET B 1 783 ? -4.273 11.492 -11.266 1 52.53 783 MET B C 1
ATOM 12306 O O . MET B 1 783 ? -3.525 11.484 -10.281 1 52.53 783 MET B O 1
ATOM 12310 N N . VAL B 1 784 ? -5.492 11.617 -11.297 1 52 784 VAL B N 1
ATOM 12311 C CA . VAL B 1 784 ? -6.145 11.703 -9.992 1 52 784 VAL B CA 1
ATOM 12312 C C . VAL B 1 784 ? -6 10.383 -9.25 1 52 784 VAL B C 1
ATOM 12314 O O . VAL B 1 784 ? -5.715 10.367 -8.047 1 52 784 VAL B O 1
ATOM 12317 N N . VAL B 1 785 ? -6.242 9.398 -9.984 1 49.66 785 VAL B N 1
ATOM 12318 C CA . VAL B 1 785 ? -6.055 8.078 -9.383 1 49.66 785 VAL B CA 1
ATOM 12319 C C . VAL B 1 785 ? -4.613 7.934 -8.898 1 49.66 785 VAL B C 1
ATOM 12321 O O . VAL B 1 785 ? -4.371 7.418 -7.805 1 49.66 785 VAL B O 1
ATOM 12324 N N . TYR B 1 786 ? -3.822 8.414 -9.758 1 46.38 786 TYR B N 1
ATOM 12325 C CA . TYR B 1 786 ? -2.406 8.367 -9.414 1 4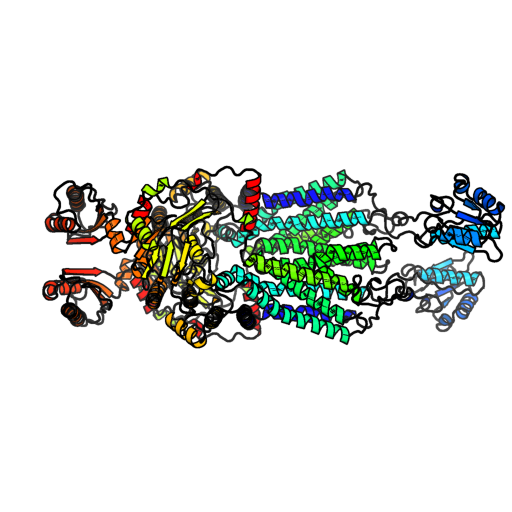6.38 786 TYR B CA 1
ATOM 12326 C C . TYR B 1 786 ? -2.111 9.227 -8.188 1 46.38 786 TYR B C 1
ATOM 12328 O O . TYR B 1 786 ? -1.354 8.82 -7.309 1 46.38 786 TYR B O 1
ATOM 12336 N N . HIS B 1 787 ? -2.658 10.328 -8.195 1 47.91 787 HIS B N 1
ATOM 12337 C CA . HIS B 1 787 ? -2.363 11.227 -7.086 1 47.91 787 HIS B CA 1
ATOM 12338 C C . HIS B 1 787 ? -2.996 10.734 -5.789 1 47.91 787 HIS B C 1
ATOM 12340 O O . HIS B 1 787 ? -2.445 10.945 -4.707 1 47.91 787 HIS B O 1
ATOM 12346 N N . ASN B 1 788 ? -4.051 10.117 -6.051 1 46.56 788 ASN B N 1
ATOM 12347 C CA . ASN B 1 788 ? -4.73 9.617 -4.859 1 46.56 788 ASN B CA 1
ATOM 12348 C C . ASN B 1 788 ? -4.156 8.273 -4.41 1 46.56 788 ASN B C 1
ATOM 12350 O O . ASN B 1 788 ? -4.434 7.816 -3.299 1 46.56 788 ASN B O 1
ATOM 12354 N N . ALA B 1 789 ? -3.514 7.598 -5.254 1 43.34 789 ALA B N 1
ATOM 12355 C CA . ALA B 1 789 ? -2.922 6.301 -4.93 1 43.34 789 ALA B CA 1
ATOM 12356 C C . ALA B 1 789 ? -1.601 6.473 -4.184 1 43.34 789 ALA B C 1
ATOM 12358 O O . ALA B 1 789 ? -0.794 7.34 -4.531 1 43.34 789 ALA B O 1
#

Nearest PDB structures (foldseek):
  7lkp-assembly1_A  TM=7.818E-01  e=4.872E-34  Homo sapiens
  7w01-assembly1_A  TM=7.410E-01  e=1.829E-34  Homo sapiens
  7lkz-assembly1_A  TM=7.034E-01  e=9.906E-31  Homo sapiens
  2ihy-assembly1_A  TM=7.824E-01  e=1.659E-12  Staphylococcus aureus
  2onk-assembly1_B  TM=8.017E-01  e=6.039E-12  Archaeoglobus fulgidus

InterPro domains:
  IPR003439 ABC transporter-like, ATP-binding domain [PF00005] (453-592)
  IPR003439 ABC transporter-like, ATP-binding domain [PS50893] (437-662)
  IPR003593 AAA+ ATPase domain [SM00382] (461-647)
  IPR013525 ABC-2 type transporter, transmembrane domain [PF12698] (157-392)
  IPR017871 ABC transporter-like, conserved site [PS00211] (565-579)
  IPR026082 ABC transporter A [PTHR19229] (421-755)
  IPR027417 P-loop containing nucleoside triphosphate hydrolase [G3DSA:3.40.50.300] (425-684)
  IPR027417 P-loop containing nucleoside triphosphate hydrolase [SSF52540] (435-661)
  IPR056264 ABCA1-4-like, C-terminal R2 regulatory domain [PF23321] (670-742)

pLDDT: mean 82.49, std 14.83, range [35.12, 98.56]

Foldseek 3Di:
DFFDADDLVLLLVLLLVVVVQLCVLPVVLLVLLQVLLLVLLQVLLVLCQVPAFQALAQVQFWAFFDKDWCQPPQVVLAAEEEDQDVVLVVLVCVLHVSCVVPVRRYHHDNDPVSQVVVCVVPVPRHGQWYWYDDPDTDIDGNVPPDCQSVVHRVQSSVCSVVVNRDIDIDTDDIHSGRPSLVSLVVSLLSSLLSLLQSLLSLQLQVLLCVLLCVVVVLVLLQRAQLSNLVSSLVNSLVSQLSSLVSSLVSVVVSDVNFAPSVLLSLLSSLLSLLLNLVLNVLSVQDNHSVSSSCCSSVVLSVLLVVLVVLLVCLLVPPPPVCSLVVNQVSCQPSCLAHLSNLNSLQSCQRSCNPVNQDDNRHGDPDCCDCSHNVVSNVSSVVSSVVSSVVSSVVVNPDDPPVVPPPPADPDDCVVVVPADPQQVVQQVQLVPDQAQKWWHQFWAADRPRTQAGGATHGFHWLFEEEEAEDPSLNPVVVVCCQSLVDPTPDTFMDGSNHTCVPCVSVRSSQFFEQAPGQSFHQAFLLVLQLSSLSSSRPPDSVVQSVVLCVLLVNVVRRRPRLVPDDPLVSLSSSVSSSCRSNHQEYEYEASCPPHDPVSSVSVLVSCQSSSGGHGYYYYHNDLVSCLSHGQKYFYGRSYTRDIGGQVVLLVVQQFWWKKKWFAQPPQQDDPVLVVVVVVLCCVVQPPKAWDPPDHRRMIIIIHTLDPPPPPDDDDQRDVNVVVVSCVVCCVVSRTPDMDIDGDRVVRSNVRSCVVVVSPDPPPPVVPCPPDQPPVRVVVVVVVVVSVVD/DFFDADDLVLLLVLLLVVVVQLCVLPVVLLVLLQVLLLVLLQVLLVLCQVPAFQALAQVQFWAFFDKDWCQPPQVVLAAEEEDQDVVLVVLVCVLHVSCVVPVRRYHHDNDVVSQVVVCVVPVPRHGQWYWYDDPDTDIDGNVPPDCQSVVHRVQSSVCSVVVNRDIDIDTDDIHSGHDSLVSLVVSLLSSLLSLLQSLLSLQLQVLLCVLLCVVVVLVLLQRAQLSNLVSSLVNSLVSQLSSLVSSLVSVVVSDVNFAPSVLLSLLSSLLSLLLNLVLNVLSVQDNHSVSSSCCSSVVLSVLLVVLVVLLVCLLVPPPPVCSLVVVQVSCQPSCLVHLSNLNSLQSCQRSCNPVNQDDNSHGDPDQCDCSHNVVSNVSSVVSSVVSSVVSSVVVNPDDPPVVPPPPADPDDCVVVVPADPQQVVQQVQLVPDQAQKWWHQFWAADRPRTQAGGATHGFHWLFEEEEAEDPSLNPVVVVCCQSLVDPTPDTFMDGSNHTCVPCVSVRSSQFFEQAPGQSFHQAFLLVLQLSSLSSSRPPDSVVQSVVLCVLLVNVVRRRPRLVPDDPLVSLSSSVSSSCRSNHQEYEYEASCPPHDPVSSVSVLVSCQSSSGGHGYYYYHNDLVSCLSHGQKYFYGRSYTRDIGGQVVLLVVQQFWWKKKWFAQPPQQDDPVLVVVVVVLCCVVQPPKAWDDPDHRRMIIIIGTLDPPPPPDDDDQRDVNVVVVSCVVCCVVSRTPDMDIDGDRVVRSNVRSCVVVVSPDVPPPPPPCPPDQPPVRVVVVVVVVVSVVD

Secondary structure (DSSP, 8-state):
----PPPHHHHHHHHHHHHHHHHHH--HHHHHHHHHHHHHHHHHGGGGTTPPPPPSSGGGGSBPPPPEETTTGGGTT--EEEES-HHHHHHHHHH-HHHHH-TTSEEE--SHHHHHHHHHHSTTTS-SEEEE-SSS-EEEE-STT-SHHHHHHHHHHHHHHHTS----EE-PPPBSS-TTHHHHHHHHHHHHHHHHHGGGGGHHHHHHHHHTTHHHHHHHTT--HHHHHHHHHHHHHHHHHHHHHHHHHHHHHH-S--S-HHHHHHHHHHHHHHHHHHHHHHHTT-SSHHHHHHHHHHHHHHHHHHHHHHHHHHHHHS-GGGHHHHHHHHHHHHTTT-HHHHHHHHHHHHTTGGGSSEETTEE-S-TTSIIIIIHHHHHHHHHHHHHHHHHHHHHHT---HHHH--------GGGGGG--HHHHHHHHHHHH---SEEEEEEEEEETTEEEEEEEEEEE-TT-EEEEE--TTSSHHHHHHHHHTSS--SEEEEEETTEETTT-HHHHHTTEEEE-SS----SSBHHHHHHHHHHHTT-SSHHHHHHHHHHHHT-GGGTTSBGGGS-HHHHHHHHHHHHHTT--SEEEEESTTTT--HHHHHHHHHHHHHH-TTSEEEEEES-HHHHHHH-SEEEEEESEEEEEE-HHHHHHHH--EEEEEEEETTTTS--HHHHHHHHHHHHHHSTT-EE-S--BTTEEEEEEE--SSS--S-TTS-SHHHHHHHHHHTHHHHTEEEEEEEPPPHHHHHHHHHHHTT---HHHHTTS------HHHHHHHHHHHHHHH-/----PPPHHHHHHHHHHHHHHHHHH--HHHHHHHHHHHHHHHHHGGGGTTPPP--SSGGGGSBPPPPEETTTGGGTT--EEEES-HHHHHHHHHH-HHHHH-TTSEEE--SHHHHHHHHHHSTTTS-SEEEE-SSS-EEEE-GGG-SHHHHHHHHHHHHHHHT-----EE-PPPBSS-TTHHHHHHHHHHHHHHHHHGGGGGHHHHHHHHHTTHHHHHHHTT--HHHHHHHHHHHHHHHHHHHHHHHHHHHHHH-S--S-HHHHHHHHHHHHHHHHHHHHHHHTT-SSHHHHHHHHHHHHHHHHHHHHHHHHHHHHHS-GGGHHHHHHHHHHHHTTT-HHHHHHHHHHHHTTGGGTTEETTEE-S-TTSIIIIIHHHHHHHHHHHHHHHHHHHHHHT---HHHH--------GGGGGG--HHHHHHHHHHHH---SEEEEEEEEEETTEEEEEEEEEEE-TT-EEEEE--TTSSHHHHHHHHHTSS--SEEEEEETTEETTT-HHHHHTTEEEE-SS----SSBHHHHHHHHHHHTT-SSHHHHHHHHHHHHT-GGGTTSBGGGS-HHHHHHHHHHHHHTT--SEEEEESTTTT--HHHHHHHHHHHHHH-TTSEEEEEES-HHHHHHH-SEEEEEESEEEEEE-HHHHHHHH--EEEEEEEETTTTS--HHHHHHHHHHHHHHSTT-EE-S--BTTEEEEEEE--SSS--S-SSS-SHHHHHHHHHHTHHHHTEEEEEEEPPPHHHHHHHHHHHTT---HHHHTTS------HHHHHHHHHHHHHHH-

Sequence (1578 aa):
MPGKELSFFAQTWVLFRKRITILMRNKWPYLAALLIPILAAALVTLFLQDFEALSCRPEDQVREARSLSLNTELAIGANIPVGPSQQQVDNLRDEYPILEANTSAVILVNTFEEFQNYISTNFSFATPGGFFDGDTPTFAWRGDYGVQFAVAAQNMMHASLLNIPIQTAYQPFDEPWAPSAGDSLQFILYFGLAMSIFPGFFALYVNVERLRNVRALHYSNGVRAGPLWLAYTLFDLIIVLLVSAVAIIIFVSVSSAFYAPGYVFVVFFLYGLSATLTAYVVSLYTTSQLATFAFAAGGQCSFFLLYFVAFMCIITYIPAADIDSSLDILQYTMSLFFPAANLLRSLLLTLNQFSILCRNNEVASYPGAFRVYGSCILYLILQSAILFLVLVWYDSGWRPAFLARKQHRKEDLEQVDDMDAEVFTEAKRIDGASDQLRVKHVTKAFGSFVAVQDVSFGIPHGQTFALLGPNGAGKSTTINLIRGDMRPSEGDIEIEDISILRKRAAARTHLGVCPQFDAMDQMTAIEHLRFYARARGVKDVEHNVDQILHAVGLAPFKNRMAGKLSGGNKRKLSLGIALTGNPSVLILDEPSSGMDAASKRVMWRTLSSVSAGRSLLLTTHSMEEADALADRAAVMAKRMLAVGTADELRKKHGDAYHVHCVHKDAPYSSDQDMAEIKTFVRNTFPGAITEERIFHGQLRFSVPTDRTAYRGDDSTNGISSLFAQLEANKEKLGLEYYSVSQATLDQVFLSIVTKHNVLEENYARAQGQKKLGVWGKVKRGVMVVYHNAMPGKELSFFAQTWVLFRKRITILMRNKWPYLAALLIPILAAALVTLFLQDFEALSCRPEDQVREARSLSLNTELAIGANIPVGPSQQQVDNLRDEYPILEANTSAVILVNTFEEFQNYISTNFSFATPGGFFDGDTPTFAWRGDYGVQFAVAAQNMMHASLLNIPIQTAYQPFDEPWAPSAGDSLQFILYFGLAMSIFPGFFALYVNVERLRNVRALHYSNGVRAGPLWLAYTLFDLIIVLLVSAVAIIIFVSVSSAFYAPGYVFVVFFLYGLSATLTAYVVSLYTTSQLATFAFAAGGQCSFFLLYFVAFMCIITYIPAADIDSSLDILQYTMSLFFPAANLLRSLLLTLNQFSILCRNNEVASYPGAFRVYGSCILYLILQSAILFLVLVWYDSGWRPAFLARKQHRKEDLEQVDDMDAEVFTEAKRIDGASDQLRVKHVTKAFGSFVAVQDVSFGIPHGQTFALLGPNGAGKSTTINLIRGDMRPSEGDIEIEDISILRKRAAARTHLGVCPQFDAMDQMTAIEHLRFYARARGVKDVEHNVDQILHAVGLAPFKNRMAGKLSGGNKRKLSLGIALTGNPSVLILDEPSSGMDAASKRVMWRTLSSVSAGRSLLLTTHSMEEADALADRAAVMAKRMLAVGTADELRKKHGDAYHVHCVHKDAPYSSDQDMAEIKTFVRNTFPGAITEERIFHGQLRFSVPTDRTAYRGDDSTNGISSLFAQLEANKEKLGLEYYSVSQATLDQVFLSIVTKHNVLEENYARAQGQKKLGVWGKVKRGVMVVYHNA

Organism: NCBI:txid717836